Protein 2RPQ (pdb70)

Radius of gyration: 13.45 Å; Cα contacts (8 Å, |Δi|>4): 172; chains: 2; bounding box: 27×29×44 Å

Sequence (104 aa):
MADEKPKEGVKTENNDHINLKVAGQDGSVVQFKIKRHTPLSKLMKAYCERQGLSMRQIRFRFDGQPINETDTPAQLEMEDEDTIDVFQQQTGGGVIDLTMDDEEMADEKPKEGVKTENNDHINLKVAGQDGSVVQFKIKRHTPLSKLMKAYCERQGLSMRQIRFRFDGQPINETDTPAQLEMEDEDTIDVFQQQTGGGVIDLTMDDEEMADEKPKEGVKTENNDHINLKVAGQDGSVVQFKIKRHTPLSKLMKAYCERQGLSMRQIRFRFDGQPINETDTPAQLEMEDEDTIDVFQQQTGGGVIDLTMDDEEMADEKPKEGVKTENNDHINLKVAGQDGSVVQFKIKRHTPLSKLMKAYCERQGLSMRQIRFRFDGQPINETDTPAQLEMEDEDTIDVFQQQTGGGVIDLTMDDEEMADEKPKEGVKTENNDHINLKVAGQDGSVVQFKIKRHTPLSKLMKAYCERQGLSMRQIRFRFDGQPINETDTPAQLEMEDEDTIDVFQQQTGGGVIDLTMDDEEMADEKPKEGVKTENNDHINLKVAGQDGSVVQFKIKRHTPLSKLMKAYCERQGLSMRQIRFRFDGQPINETDTPAQLEMEDEDTIDVFQQQTGGGVIDLTMDDEEMADEKPKEGVKTENNDHINLKVAGQDGSVVQFKIKRHTPLSKLMKAYCERQGLSMRQIRFRFDGQPINETDTPAQLEMEDEDTIDVFQQQTGGGVIDLTMDDEEMADEKPKEGVKTENNDHINLKVAGQDGSVVQFKIKRHTPLSKLMKAYCERQGLSMRQIRFRFDGQPINETDTPAQLEMEDEDTIDVFQQQTGGGVIDLTMDDEEMADEKPKEGVKTENNDHINLKVAGQDGSVVQFKIKRHT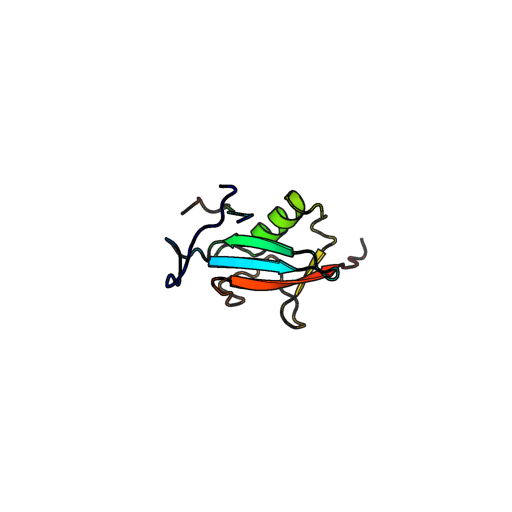PLSKLMKAYCERQGLSMRQIRFRFDGQPINETDTPAQLEMEDEDTIDVFQQQTGGGVIDLTMDDEEMADEKPKEGVKTENNDHINLKVAGQDGSVVQFKIKRHTPLSKLMKAYCERQGLSMRQIRFRFDGQPINETDTPAQLEMEDEDTIDVFQQQTGGGVIDLTMDDEEMADEKPKEGVKTENNDHINLKVAGQDGSVVQFKIKRHTPLSKLMKAYCERQGLSMRQIRFRFDGQPINETDTPAQLEMEDEDTIDVFQQQTGGGVIDLTMDDEEMADEKPKEGVKTENNDHINLKVAGQDGSVVQFKIKRHTPLSKLMKAYCERQGLSMRQIRFRFDGQPINETDTPAQLEMEDEDTIDVFQQQTGGGVIDLTMDDEEMADEKPKEGVKTENNDHINLKVAGQDGSVVQFKIKRHTPLSKLMKAYCERQGLSMRQIRFRFDGQPINETDTPAQLEMEDEDTIDVFQQQTGGGVIDLTMDDEEMADEKPKEGVKTENNDHINLKVAGQDGSVVQFKIKRHTPLSKLMKAYCERQGLSMRQIRFRFDGQPINETDTPAQLEMEDEDTIDVFQQQTGGGVIDLTMDDEEMADEKPKEGVKTENNDHINLKVAGQDGSVVQFKIKRHTPLSKLMKAYCERQGLSMRQIRFRFDGQPINETDTPAQLEMEDEDTIDVFQQQTGGGVIDLTMDDEEMADEKPKEGVKTENNDHINLKVAGQDGSVVQFKIKRHTPLSKLMKAYCERQGLSMRQIRFRFDGQPINETDTPAQLEMEDEDTIDVFQQQTGGGVIDLTMDDEEMADEKPKEGVKTENNDHINLKVAGQDGSVVQFKIKRHTPLSKLMKAYCERQGLSMRQIRFRFDGQPINETDTPAQLEMEDEDTIDVFQQQTGGGVIDLTMDDEEMADEKPKEGVKTENNDHINLKVAGQDGSVVQFKIKRHTPLSKLMKAYCERQGLSMRQIRFRFDGQPINETDTPAQLEMEDEDTIDVFQQQTGGGVIDLTMDDEEMADEKPKEGVKTENNDHINLKVAGQDGSVVQFKIKRHTPLSKLMKAYCERQGLSMRQIRFRFDGQPINETDTPAQLEMEDEDTIDVFQQQTGGGVIDLTMDDEEMADEKPKEGVKTENNDHINLKVAGQDGSVVQFKIKRHTPLSKLMKAYCERQGLSMRQIRFRFDGQPINETDTPAQLEMEDEDTIDVFQQQTGGGVIDLTMDDEE

Solvent-accessible surface area: 6924 Å² total; per-residue (Å²): 214,103,94,131,117,99,61,152,82,76,174,76,39,92,96,73,14,11,28,2,72,0,21,16,116,120,61,48,78,7,45,0,35,0,8,116,128,0,31,1,32,38,0,4,105,1,7,22,117,119,85,65,64,68,102,119,83,11,78,3,84,74,128,70,105,99,12,84,66,116,32,12,0,35,114,41,136,14,114,44,99,17,63,1,72,14,80,135,57,176,76,79,90,45,70,2,92,12,66,104,51,124,131,129

CATH classification: 3.10.20.90

Structure (mmCIF, N/CA/C/O backbone):
data_2RPQ
#
_entry.id   2RPQ
#
_cell.length_a   1.000
_cell.length_b   1.000
_cell.length_c   1.000
_cell.angle_alpha   90.00
_cell.angle_beta   90.00
_cell.angle_gamma   90.00
#
_symmetry.space_group_name_H-M   'P 1'
#
loop_
_entity.id
_entity.type
_entity.pdbx_description
1 polymer 'Small ubiquitin-related modifier 2'
2 polymer 'Activating transcription factor 7-interacting protein 1'
#
loop_
_atom_site.group_PDB
_atom_site.id
_atom_site.type_symbol
_atom_site.label_atom_id
_atom_site.label_alt_id
_atom_site.label_comp_id
_atom_site.label_asym_id
_atom_site.label_entity_id
_atom_site.label_seq_id
_atom_site.pdbx_PDB_ins_code
_atom_site.Cartn_x
_atom_site.Cartn_y
_atom_site.Cartn_z
_atom_site.occupancy
_atom_site.B_iso_or_equiv
_atom_site.auth_seq_id
_atom_site.auth_comp_id
_atom_site.auth_asym_id
_atom_site.auth_atom_id
_atom_site.pdbx_PDB_model_num
ATOM 1 N N . MET A 1 1 ? 68.939 37.342 45.064 1.00 1.00 1 MET A N 1
ATOM 2 C CA . MET A 1 1 ? 68.607 38.198 43.900 1.00 1.00 1 MET A CA 1
ATOM 3 C C . MET A 1 1 ? 69.709 38.184 42.888 1.00 1.00 1 MET A C 1
ATOM 4 O O . MET A 1 1 ? 69.835 37.222 42.132 1.00 1.00 1 MET A O 1
ATOM 20 N N . ALA A 1 2 ? 70.572 39.217 42.832 1.00 1.00 2 ALA A N 1
ATOM 21 C CA . ALA A 1 2 ? 71.714 39.225 41.962 1.00 1.00 2 ALA A CA 1
ATOM 22 C C . ALA A 1 2 ? 72.926 38.648 42.626 1.00 1.00 2 ALA A C 1
ATOM 23 O O . ALA A 1 2 ? 73.958 38.412 41.998 1.00 1.00 2 ALA A O 1
ATOM 30 N N . ASP A 1 3 ? 72.831 38.380 43.940 1.00 1.00 3 ASP A N 1
ATOM 31 C CA . ASP A 1 3 ? 73.824 37.789 44.786 1.00 1.00 3 ASP A CA 1
ATOM 32 C C . ASP A 1 3 ? 73.925 36.300 44.651 1.00 1.00 3 ASP A C 1
ATOM 33 O O . ASP A 1 3 ? 73.012 35.614 44.193 1.00 1.00 3 ASP A O 1
ATOM 42 N N . GLU A 1 4 ? 75.072 35.728 45.060 1.00 1.00 4 GLU A N 1
ATOM 43 C CA . GLU A 1 4 ? 75.296 34.313 45.098 1.00 1.00 4 GLU A CA 1
ATOM 44 C C . GLU A 1 4 ? 74.965 33.790 46.461 1.00 1.00 4 GLU A C 1
ATOM 45 O O . GLU A 1 4 ? 75.383 34.338 47.481 1.00 1.00 4 GLU A O 1
ATOM 57 N N . LYS A 1 5 ? 74.162 32.714 46.547 1.00 1.00 5 LYS A N 1
ATOM 58 C CA . LYS A 1 5 ? 73.713 32.162 47.793 1.00 1.00 5 LYS A CA 1
ATOM 59 C C . LYS A 1 5 ? 74.628 31.084 48.297 1.00 1.00 5 LYS A C 1
ATOM 60 O O . LYS A 1 5 ? 74.954 30.185 47.521 1.00 1.00 5 LYS A O 1
ATOM 79 N N . PRO A 1 6 ? 75.105 31.067 49.516 1.00 1.00 6 PRO A N 1
ATOM 80 C CA . PRO A 1 6 ? 75.732 29.922 50.130 1.00 1.00 6 PRO A CA 1
ATOM 81 C C . PRO A 1 6 ? 74.950 28.645 50.113 1.00 1.00 6 PRO A C 1
ATOM 82 O O . PRO A 1 6 ? 73.723 28.683 50.041 1.00 1.00 6 PRO A O 1
ATOM 93 N N . LYS A 1 7 ? 75.617 27.481 50.202 1.00 1.00 7 LYS A N 1
ATOM 94 C CA . LYS A 1 7 ? 74.932 26.219 50.203 1.00 1.00 7 LYS A CA 1
ATOM 95 C C . LYS A 1 7 ? 75.725 25.115 50.830 1.00 1.00 7 LYS A C 1
ATOM 96 O O . LYS A 1 7 ? 75.373 23.940 50.739 1.00 1.00 7 LYS A O 1
ATOM 115 N N . GLU A 1 8 ? 76.841 25.430 51.512 1.00 1.00 8 GLU A N 1
ATOM 116 C CA . GLU A 1 8 ? 77.730 24.467 52.096 1.00 1.00 8 GLU A CA 1
ATOM 117 C C . GLU A 1 8 ? 77.113 23.637 53.180 1.00 1.00 8 GLU A C 1
ATOM 118 O O . GLU A 1 8 ? 76.638 24.145 54.195 1.00 1.00 8 GLU A O 1
ATOM 130 N N . GLY A 1 9 ? 77.098 22.305 52.989 1.00 1.00 9 GLY A N 1
ATOM 131 C CA . GLY A 1 9 ? 76.469 21.360 53.870 1.00 1.00 9 GLY A CA 1
ATOM 132 C C . GLY A 1 9 ? 75.001 21.166 53.670 1.00 1.00 9 GLY A C 1
ATOM 133 O O . GLY A 1 9 ? 74.360 20.462 54.450 1.00 1.00 9 GLY A O 1
ATOM 137 N N . VAL A 1 10 ? 74.397 21.775 52.634 1.00 1.00 10 VAL A N 1
ATOM 138 C CA . VAL A 1 10 ? 72.993 21.667 52.348 1.00 1.00 10 VAL A CA 1
ATOM 139 C C . VAL A 1 10 ? 72.805 20.786 51.153 1.00 1.00 10 VAL A C 1
ATOM 140 O O . VAL A 1 10 ? 73.278 21.077 50.055 1.00 1.00 10 VAL A O 1
ATOM 153 N N . LYS A 1 11 ? 72.114 19.641 51.316 1.00 1.00 11 LYS A N 1
ATOM 154 C CA . LYS A 1 11 ? 71.886 18.687 50.269 1.00 1.00 11 LYS A CA 1
ATOM 155 C C . LYS A 1 11 ? 70.841 19.117 49.292 1.00 1.00 11 LYS A C 1
ATOM 156 O O . LYS A 1 11 ? 71.010 19.114 48.074 1.00 1.00 11 LYS A O 1
ATOM 175 N N . THR A 1 12 ? 69.718 19.581 49.857 1.00 1.00 12 THR A N 1
ATOM 176 C CA . THR A 1 12 ? 68.527 19.981 49.160 1.00 1.00 12 THR A CA 1
ATOM 177 C C . THR A 1 12 ? 67.941 21.172 49.845 1.00 1.00 12 THR A C 1
ATOM 178 O O . THR A 1 12 ? 67.963 21.279 51.070 1.00 1.00 12 THR A O 1
ATOM 189 N N . GLU A 1 13 ? 67.395 22.126 49.069 1.00 1.00 13 GLU A N 1
ATOM 190 C CA . GLU A 1 13 ? 66.795 23.321 49.587 1.00 1.00 13 GLU A CA 1
ATOM 191 C C . GLU A 1 13 ? 65.304 23.211 49.515 1.00 1.00 13 GLU A C 1
ATOM 192 O O . GLU A 1 13 ? 64.742 22.929 48.458 1.00 1.00 13 GLU A O 1
ATOM 204 N N . ASN A 1 14 ? 64.625 23.403 50.662 1.00 1.00 14 ASN A N 1
ATOM 205 C CA . ASN A 1 14 ? 63.209 23.468 50.893 1.00 1.00 14 ASN A CA 1
ATOM 206 C C . ASN A 1 14 ? 62.246 23.024 49.833 1.00 1.00 14 ASN A C 1
ATOM 207 O O . ASN A 1 14 ? 61.837 23.795 48.966 1.00 1.00 14 ASN A O 1
ATOM 218 N N . ASN A 1 15 ? 61.854 21.738 49.883 1.00 1.00 15 ASN A N 1
ATOM 219 C CA . ASN A 1 15 ? 60.911 21.090 49.017 1.00 1.00 15 ASN A CA 1
ATOM 220 C C . ASN A 1 15 ? 61.528 20.705 47.708 1.00 1.00 15 ASN A C 1
ATOM 221 O O . ASN A 1 15 ? 60.937 20.851 46.639 1.00 1.00 15 ASN A O 1
ATOM 232 N N . ASP A 1 16 ? 62.776 20.203 47.760 1.00 1.00 16 ASP A N 1
ATOM 233 C CA . ASP A 1 16 ? 63.433 19.434 46.743 1.00 1.00 16 ASP A CA 1
ATOM 234 C C . ASP A 1 16 ? 64.068 20.286 45.689 1.00 1.00 16 ASP A C 1
ATOM 235 O O . ASP A 1 16 ? 64.244 19.864 44.548 1.00 1.00 16 ASP A O 1
ATOM 244 N N . HIS A 1 17 ? 64.463 21.529 46.028 1.00 1.00 17 HIS A N 1
ATOM 245 C CA . HIS A 1 17 ? 65.193 22.383 45.139 1.00 1.00 17 HIS A CA 1
ATOM 246 C C . HIS A 1 17 ? 66.663 22.079 45.124 1.00 1.00 17 HIS A C 1
ATOM 247 O O . HIS A 1 17 ? 67.299 21.903 46.163 1.00 1.00 17 HIS A O 1
ATOM 262 N N . ILE A 1 18 ? 67.237 21.991 43.911 1.00 1.00 18 ILE A N 1
ATOM 263 C CA . ILE A 1 18 ? 68.566 21.620 43.517 1.00 1.00 18 ILE A CA 1
ATOM 264 C C . ILE A 1 18 ? 68.927 22.496 42.356 1.00 1.00 18 ILE A C 1
ATOM 265 O O . ILE A 1 18 ? 68.060 23.114 41.742 1.00 1.00 18 ILE A O 1
ATOM 281 N N . ASN A 1 19 ? 70.214 22.669 42.008 1.00 1.00 19 ASN A N 1
ATOM 282 C CA . ASN A 1 19 ? 70.637 23.538 40.946 1.00 1.00 19 ASN A CA 1
ATOM 283 C C . ASN A 1 19 ? 71.286 22.751 39.849 1.00 1.00 19 ASN A C 1
ATOM 284 O O . ASN A 1 19 ? 71.968 21.754 40.076 1.00 1.00 19 ASN A O 1
ATOM 295 N N . LEU A 1 20 ? 71.107 23.152 38.579 1.00 1.00 20 LEU A N 1
ATOM 296 C CA . LEU A 1 20 ? 71.803 22.533 37.489 1.00 1.00 20 LEU A CA 1
ATOM 297 C C . LEU A 1 20 ? 72.358 23.652 36.662 1.00 1.00 20 LEU A C 1
ATOM 298 O O . LEU A 1 20 ? 71.870 24.778 36.736 1.00 1.00 20 LEU A O 1
ATOM 314 N N . LYS A 1 21 ? 73.413 23.428 35.860 1.00 1.00 21 LYS A N 1
ATOM 315 C CA . LYS A 1 21 ? 73.891 24.324 34.850 1.00 1.00 21 LYS A CA 1
ATOM 316 C C . LYS A 1 21 ? 73.895 23.652 33.515 1.00 1.00 21 LYS A C 1
ATOM 317 O O . LYS A 1 21 ? 74.041 22.436 33.397 1.00 1.00 21 LYS A O 1
ATOM 336 N N . VAL A 1 22 ? 73.704 24.447 32.448 1.00 1.00 22 VAL A N 1
ATOM 337 C CA . VAL A 1 22 ? 73.691 23.983 31.092 1.00 1.00 22 VAL A CA 1
ATOM 338 C C . VAL A 1 22 ? 74.783 24.709 30.375 1.00 1.00 22 VAL A C 1
ATOM 339 O O . VAL A 1 22 ? 74.846 25.937 30.420 1.00 1.00 22 VAL A O 1
ATOM 352 N N . ALA A 1 23 ? 75.691 23.962 29.721 1.00 1.00 23 ALA A N 1
ATOM 353 C CA . ALA A 1 23 ? 76.839 24.500 29.051 1.00 1.00 23 ALA A CA 1
ATOM 354 C C . ALA A 1 23 ? 76.865 24.138 27.599 1.00 1.00 23 ALA A C 1
ATOM 355 O O . ALA A 1 23 ? 76.721 22.983 27.195 1.00 1.00 23 ALA A O 1
ATOM 362 N N . GLY A 1 24 ? 77.068 25.145 26.730 1.00 1.00 24 GLY A N 1
ATOM 363 C CA . GLY A 1 24 ? 77.151 24.976 25.309 1.00 1.00 24 GLY A CA 1
ATOM 364 C C . GLY A 1 24 ? 78.445 24.428 24.811 1.00 1.00 24 GLY A C 1
ATOM 365 O O . GLY A 1 24 ? 79.413 24.212 25.539 1.00 1.00 24 GLY A O 1
ATOM 369 N N . GLN A 1 25 ? 78.497 24.253 23.480 1.00 1.00 25 GLN A N 1
ATOM 370 C CA . GLN A 1 25 ? 79.656 23.865 22.727 1.00 1.00 25 GLN A CA 1
ATOM 371 C C . GLN A 1 25 ? 80.725 24.911 22.790 1.00 1.00 25 GLN A C 1
ATOM 372 O O . GLN A 1 25 ? 81.922 24.631 22.834 1.00 1.00 25 GLN A O 1
ATOM 386 N N . ASP A 1 26 ? 80.310 26.189 22.855 1.00 1.00 26 ASP A N 1
ATOM 387 C CA . ASP A 1 26 ? 81.150 27.348 22.821 1.00 1.00 26 ASP A CA 1
ATOM 388 C C . ASP A 1 26 ? 81.589 27.791 24.183 1.00 1.00 26 ASP A C 1
ATOM 389 O O . ASP A 1 26 ? 82.209 28.842 24.337 1.00 1.00 26 ASP A O 1
ATOM 398 N N . GLY A 1 27 ? 81.300 27.006 25.239 1.00 1.00 27 GLY A N 1
ATOM 399 C CA . GLY A 1 27 ? 81.729 27.295 26.579 1.00 1.00 27 GLY A CA 1
ATOM 400 C C . GLY A 1 27 ? 80.884 28.277 27.322 1.00 1.00 27 GLY A C 1
ATOM 401 O O . GLY A 1 27 ? 81.257 28.731 28.403 1.00 1.00 27 GLY A O 1
ATOM 405 N N . SER A 1 28 ? 79.716 28.651 26.770 1.00 1.00 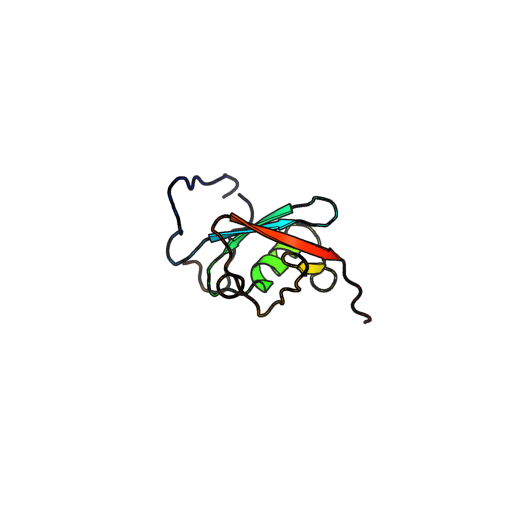28 SER A N 1
ATOM 406 C CA . SER A 1 28 ? 78.775 29.532 27.404 1.00 1.00 28 SER A CA 1
ATOM 407 C C . SER A 1 28 ? 77.855 28.759 28.296 1.00 1.00 28 SER A C 1
ATOM 408 O O . SER A 1 28 ? 77.357 27.703 27.910 1.00 1.00 28 SER A O 1
ATOM 416 N N . VAL A 1 29 ? 77.641 29.227 29.539 1.00 1.00 29 VAL A N 1
ATOM 417 C CA . VAL A 1 29 ? 77.001 28.479 30.585 1.00 1.00 29 VAL A CA 1
ATOM 418 C C . VAL A 1 29 ? 76.068 29.314 31.408 1.00 1.00 29 VAL A C 1
ATOM 419 O O . VAL A 1 29 ? 76.402 30.426 31.816 1.00 1.00 29 VAL A O 1
ATOM 432 N N . VAL A 1 30 ? 74.844 28.820 31.687 1.00 1.00 30 VAL A N 1
ATOM 433 C CA . VAL A 1 30 ? 73.929 29.413 32.624 1.00 1.00 30 VAL A CA 1
ATOM 434 C C . VAL A 1 30 ? 73.436 28.379 33.590 1.00 1.00 30 VAL A C 1
ATOM 435 O O . VAL A 1 30 ? 73.204 27.229 33.216 1.00 1.00 30 VAL A O 1
ATOM 448 N N . GLN A 1 31 ? 73.322 28.712 34.890 1.00 1.00 31 GLN A N 1
ATOM 449 C CA . GLN A 1 31 ? 72.755 27.846 35.887 1.00 1.00 31 GLN A CA 1
ATOM 450 C C . GLN A 1 31 ? 71.372 28.250 36.282 1.00 1.00 31 GLN A C 1
ATOM 451 O O . GLN A 1 31 ? 70.924 29.384 36.116 1.00 1.00 31 GLN A O 1
ATOM 465 N N . PHE A 1 32 ? 70.638 27.272 36.836 1.00 1.00 32 PHE A N 1
ATOM 466 C CA . PHE A 1 32 ? 69.251 27.389 37.163 1.00 1.00 32 PHE A CA 1
ATOM 467 C C . PHE A 1 32 ? 69.000 26.604 38.413 1.00 1.00 32 PHE A C 1
ATOM 468 O O . PHE A 1 32 ? 69.713 25.644 38.700 1.00 1.00 32 PHE A O 1
ATOM 485 N N . LYS A 1 33 ? 67.989 26.977 39.218 1.00 1.00 33 LYS A N 1
ATOM 486 C CA . LYS A 1 33 ? 67.665 26.374 40.479 1.00 1.00 33 LYS A CA 1
ATOM 487 C C . LYS A 1 33 ? 66.237 25.942 40.396 1.00 1.00 33 LYS A C 1
ATOM 488 O O . LYS A 1 33 ? 65.337 26.756 40.183 1.00 1.00 33 LYS A O 1
ATOM 507 N N . ILE A 1 34 ? 66.049 24.617 40.529 1.00 1.00 34 ILE A N 1
ATOM 508 C CA . ILE A 1 34 ? 64.966 23.821 40.034 1.00 1.00 34 ILE A CA 1
ATOM 509 C C . ILE A 1 34 ? 64.627 22.727 40.984 1.00 1.00 34 ILE A C 1
ATOM 510 O O . ILE A 1 34 ? 65.382 22.297 41.853 1.00 1.00 34 ILE A O 1
ATOM 526 N N . LYS A 1 35 ? 63.357 22.325 40.855 1.00 1.00 35 LYS A N 1
ATOM 527 C CA . LYS A 1 35 ? 62.755 21.319 41.678 1.00 1.00 35 LYS A CA 1
ATOM 528 C C . LYS A 1 35 ? 62.660 20.004 40.979 1.00 1.00 35 LYS A C 1
ATOM 529 O O . LYS A 1 35 ? 62.739 19.889 39.757 1.00 1.00 35 LYS A O 1
ATOM 548 N N . ARG A 1 36 ? 62.571 18.934 41.786 1.00 1.00 36 ARG A N 1
ATOM 549 C CA . ARG A 1 36 ? 62.927 17.614 41.351 1.00 1.00 36 ARG A CA 1
ATOM 550 C C . ARG A 1 36 ? 62.018 16.995 40.333 1.00 1.00 36 ARG A C 1
ATOM 551 O O . ARG A 1 36 ? 62.470 16.347 39.390 1.00 1.00 36 ARG A O 1
ATOM 572 N N . HIS A 1 37 ? 60.696 17.218 40.448 1.00 1.00 37 HIS A N 1
ATOM 573 C CA . HIS A 1 37 ? 59.736 16.743 39.493 1.00 1.00 37 HIS A CA 1
ATOM 574 C C . HIS A 1 37 ? 59.582 17.616 38.286 1.00 1.00 37 HIS A C 1
ATOM 575 O O . HIS A 1 37 ? 59.013 17.189 37.282 1.00 1.00 37 HIS A O 1
ATOM 590 N N . THR A 1 38 ? 60.026 18.886 38.344 1.00 1.00 38 THR A N 1
ATOM 591 C CA . THR A 1 38 ? 59.873 19.872 37.308 1.00 1.00 38 THR A CA 1
ATOM 592 C C . THR A 1 38 ? 60.558 19.468 36.038 1.00 1.00 38 THR A C 1
ATOM 593 O O . THR A 1 38 ? 61.718 19.067 36.125 1.00 1.00 38 THR A O 1
ATOM 604 N N . PRO A 1 39 ? 60.015 19.511 34.849 1.00 1.00 39 PRO A N 1
ATOM 605 C CA . PRO A 1 39 ? 60.720 19.085 33.667 1.00 1.00 39 PRO A CA 1
ATOM 606 C C . PRO A 1 39 ? 61.892 19.936 33.291 1.00 1.00 39 PRO A C 1
ATOM 607 O O . PRO A 1 39 ? 61.978 21.116 33.633 1.00 1.00 39 PRO A O 1
ATOM 618 N N . LEU A 1 40 ? 62.834 19.350 32.530 1.00 1.00 40 LEU A N 1
ATOM 619 C CA . LEU A 1 40 ? 63.991 20.012 31.999 1.00 1.00 40 LEU A CA 1
ATOM 620 C C . LEU A 1 40 ? 63.686 21.133 31.057 1.00 1.00 40 LEU A C 1
ATOM 621 O O . LEU A 1 40 ? 64.452 22.081 30.892 1.00 1.00 40 LEU A O 1
ATOM 637 N N . SER A 1 41 ? 62.516 21.097 30.397 1.00 1.00 41 SER A N 1
ATOM 638 C CA . SER A 1 41 ? 62.009 22.179 29.603 1.00 1.00 41 SER A CA 1
ATOM 639 C C . SER A 1 41 ? 61.953 23.503 30.303 1.00 1.00 41 SER A C 1
ATOM 640 O O . SER A 1 41 ? 62.078 24.538 29.649 1.00 1.00 41 SER A O 1
ATOM 648 N N . LYS A 1 42 ? 61.783 23.572 31.640 1.00 1.00 42 LYS A N 1
ATOM 649 C CA . LYS A 1 42 ? 61.638 24.842 32.293 1.00 1.00 42 LYS A CA 1
ATOM 650 C C . LYS A 1 42 ? 62.927 25.598 32.314 1.00 1.00 42 LYS A C 1
ATOM 651 O O . LYS A 1 42 ? 63.000 26.785 31.999 1.00 1.00 42 LYS A O 1
ATOM 670 N N . LEU A 1 43 ? 64.031 24.900 32.639 1.00 1.00 43 LEU A N 1
ATOM 671 C CA . LEU A 1 43 ? 65.334 25.495 32.595 1.00 1.00 43 LEU A CA 1
ATOM 672 C C . LEU A 1 43 ? 65.752 25.826 31.194 1.00 1.00 43 LEU A C 1
ATOM 673 O O . LEU A 1 43 ? 66.377 26.853 30.939 1.00 1.00 43 LEU A O 1
ATOM 689 N N . MET A 1 44 ? 65.382 25.002 30.194 1.00 1.00 44 MET A N 1
ATOM 690 C CA . MET A 1 44 ? 65.652 25.237 28.804 1.00 1.00 44 MET A CA 1
ATOM 691 C C . MET A 1 44 ? 65.026 26.483 28.262 1.00 1.00 44 MET A C 1
ATOM 692 O O . MET A 1 44 ? 65.648 27.254 27.532 1.00 1.00 44 MET A O 1
ATOM 706 N N . LYS A 1 45 ? 63.764 26.769 28.627 1.00 1.00 45 LYS A N 1
ATOM 707 C CA . LYS A 1 45 ? 63.118 27.986 28.227 1.00 1.00 45 LYS A CA 1
ATOM 708 C C . LYS A 1 45 ? 63.707 29.192 28.890 1.00 1.00 45 LYS A C 1
ATOM 709 O O . LYS A 1 45 ? 63.919 30.235 28.275 1.00 1.00 45 LYS A O 1
ATOM 728 N N . ALA A 1 46 ? 64.097 29.052 30.170 1.00 1.00 46 ALA A N 1
ATOM 729 C CA . ALA A 1 46 ? 64.834 30.041 30.905 1.00 1.00 46 ALA A CA 1
ATOM 730 C C . ALA A 1 46 ? 66.178 30.365 30.324 1.00 1.00 46 ALA A C 1
ATOM 731 O O . ALA A 1 46 ? 66.610 31.516 30.290 1.00 1.00 46 ALA A O 1
ATOM 738 N N . TYR A 1 47 ? 66.898 29.362 29.789 1.00 1.00 47 TYR A N 1
ATOM 739 C CA . TYR A 1 47 ? 68.141 29.499 29.083 1.00 1.00 47 TYR A CA 1
ATOM 740 C C . TYR A 1 47 ? 68.005 30.378 27.878 1.00 1.00 47 TYR A C 1
ATOM 741 O O . TYR A 1 47 ? 68.811 31.275 27.638 1.00 1.00 47 TYR A O 1
ATOM 759 N N . CYS A 1 48 ? 66.914 30.189 27.115 1.00 1.00 48 CYS A N 1
ATOM 760 C CA . CYS A 1 48 ? 66.561 30.982 25.973 1.00 1.00 48 CYS A CA 1
ATOM 761 C C . CYS A 1 48 ? 66.298 32.420 26.295 1.00 1.00 48 CYS A C 1
ATOM 762 O O . CYS A 1 48 ? 66.771 33.309 25.588 1.00 1.00 48 CYS A O 1
ATOM 770 N N . GLU A 1 49 ? 65.581 32.708 27.397 1.00 1.00 49 GLU A N 1
ATOM 771 C CA . GLU A 1 49 ? 65.328 34.036 27.881 1.00 1.00 49 GLU A CA 1
ATOM 772 C C . GLU A 1 49 ? 66.567 34.784 28.266 1.00 1.00 49 GLU A C 1
ATOM 773 O O . GLU A 1 49 ? 66.774 35.935 27.882 1.00 1.00 49 GLU A O 1
ATOM 785 N N . ARG A 1 50 ? 67.445 34.149 29.064 1.00 1.00 50 ARG A N 1
ATOM 786 C CA . ARG A 1 50 ? 68.621 34.771 29.601 1.00 1.00 50 ARG A CA 1
ATOM 787 C C . ARG A 1 50 ? 69.764 34.887 28.643 1.00 1.00 50 ARG A C 1
ATOM 788 O O . ARG A 1 50 ? 70.433 35.917 28.570 1.00 1.00 50 ARG A O 1
ATOM 809 N N . GLN A 1 51 ? 70.042 33.826 27.866 1.00 1.00 51 GLN A N 1
ATOM 810 C CA . GLN A 1 51 ? 71.270 33.696 27.139 1.00 1.00 51 GLN A CA 1
ATOM 811 C C . GLN A 1 51 ? 71.072 33.731 25.654 1.00 1.00 51 GLN A C 1
ATOM 812 O O . GLN A 1 51 ? 72.018 33.551 24.889 1.00 1.00 51 GLN A O 1
ATOM 826 N N . GLY A 1 52 ? 69.854 34.070 25.189 1.00 1.00 52 GLY A N 1
ATOM 827 C CA . GLY A 1 52 ? 69.597 34.524 23.849 1.00 1.00 52 GLY A CA 1
ATOM 828 C C . GLY A 1 52 ? 69.542 33.496 22.767 1.00 1.00 52 GLY A C 1
ATOM 829 O O . GLY A 1 52 ? 70.161 33.659 21.716 1.00 1.00 52 GLY A O 1
ATOM 833 N N . LEU A 1 53 ? 68.811 32.391 22.996 1.00 1.00 53 LEU A N 1
ATOM 834 C CA . LEU A 1 53 ? 68.811 31.226 22.157 1.00 1.00 53 LEU A CA 1
ATOM 835 C C . LEU A 1 53 ? 67.409 30.896 21.746 1.00 1.00 53 LEU A C 1
ATOM 836 O O . LEU A 1 53 ? 66.459 31.365 22.371 1.00 1.00 53 LEU A O 1
ATOM 852 N N . SER A 1 54 ? 67.195 30.105 20.677 1.00 1.00 54 SER A N 1
ATOM 853 C CA . SER A 1 54 ? 65.894 29.609 20.318 1.00 1.00 54 SER A CA 1
ATOM 854 C C . SER A 1 54 ? 65.753 28.179 20.734 1.00 1.00 54 SER A C 1
ATOM 855 O O . SER A 1 54 ? 66.640 27.362 20.494 1.00 1.00 54 SER A O 1
ATOM 863 N N . MET A 1 55 ? 64.629 27.795 21.369 1.00 1.00 55 MET A N 1
ATOM 864 C CA . MET A 1 55 ? 64.479 26.518 22.010 1.00 1.00 55 MET A CA 1
ATOM 865 C C . MET A 1 55 ? 64.541 25.313 21.123 1.00 1.00 55 MET A C 1
ATOM 866 O O . MET A 1 55 ? 65.031 24.260 21.526 1.00 1.00 55 MET A O 1
ATOM 880 N N . ARG A 1 56 ? 64.077 25.405 19.863 1.00 1.00 56 ARG A N 1
ATOM 881 C CA . ARG A 1 56 ? 64.142 24.308 18.940 1.00 1.00 56 ARG A CA 1
ATOM 882 C C . ARG A 1 56 ? 65.491 24.114 18.317 1.00 1.00 56 ARG A C 1
ATOM 883 O O . ARG A 1 56 ? 65.788 23.067 17.745 1.00 1.00 56 ARG A O 1
ATOM 904 N N . GLN A 1 57 ? 66.382 25.117 18.429 1.00 1.00 57 GLN A N 1
ATOM 905 C CA . GLN A 1 57 ? 67.692 25.107 17.843 1.00 1.00 57 GLN A CA 1
ATOM 906 C C . GLN A 1 57 ? 68.716 24.474 18.733 1.00 1.00 57 GLN A C 1
ATOM 907 O O . GLN A 1 57 ? 69.786 24.061 18.289 1.00 1.00 57 GLN A O 1
ATOM 921 N N . ILE A 1 58 ? 68.406 24.325 20.034 1.00 1.00 58 ILE A N 1
ATOM 922 C CA . ILE A 1 58 ? 69.283 23.756 21.016 1.00 1.00 58 ILE A CA 1
ATOM 923 C C . ILE A 1 58 ? 68.670 22.500 21.546 1.00 1.00 58 ILE A C 1
ATOM 924 O O . ILE A 1 58 ? 67.459 22.405 21.738 1.00 1.00 58 ILE A O 1
ATOM 940 N N . ARG A 1 59 ? 69.484 21.455 21.779 1.00 1.00 59 ARG A N 1
ATOM 941 C CA . ARG A 1 59 ? 69.035 20.211 22.332 1.00 1.00 59 ARG A CA 1
ATOM 942 C C . ARG A 1 59 ? 70.060 19.773 23.330 1.00 1.00 59 ARG A C 1
ATOM 943 O O . ARG A 1 59 ? 71.248 20.056 23.181 1.00 1.00 59 ARG A O 1
ATOM 964 N N . PHE A 1 60 ? 69.641 19.106 24.420 1.00 1.00 60 PHE A N 1
ATOM 965 C CA . PHE A 1 60 ? 70.509 18.819 25.524 1.00 1.00 60 PHE A CA 1
ATOM 966 C C . PHE A 1 60 ? 70.866 17.367 25.551 1.00 1.00 60 PHE A C 1
ATOM 967 O O . PHE A 1 60 ? 70.099 16.490 25.155 1.00 1.00 60 PHE A O 1
ATOM 984 N N . ARG A 1 61 ? 72.081 17.065 26.039 1.00 1.00 61 ARG A N 1
ATOM 985 C CA . ARG A 1 61 ? 72.614 15.740 26.145 1.00 1.00 61 ARG A CA 1
ATOM 986 C C . ARG A 1 61 ? 73.185 15.544 27.512 1.00 1.00 61 ARG A C 1
ATOM 987 O O . ARG A 1 61 ? 73.616 16.482 28.181 1.00 1.00 61 ARG A O 1
ATOM 1008 N N . PHE A 1 62 ? 73.222 14.275 27.959 1.00 1.00 62 PHE A N 1
ATOM 1009 C CA . PHE A 1 62 ? 73.997 13.883 29.098 1.00 1.00 62 PHE A CA 1
ATOM 1010 C C . PHE A 1 62 ? 74.894 12.748 28.711 1.00 1.00 62 PHE A C 1
ATOM 1011 O O . PHE A 1 62 ? 74.437 11.629 28.482 1.00 1.00 62 PHE A O 1
ATOM 1028 N N . ASP A 1 63 ? 76.211 13.008 28.613 1.00 1.00 63 ASP A N 1
ATOM 1029 C CA . ASP A 1 63 ? 77.258 12.074 28.305 1.00 1.00 63 ASP A CA 1
ATOM 1030 C C . ASP A 1 63 ? 77.009 11.200 27.112 1.00 1.00 63 ASP A C 1
ATOM 1031 O O . ASP A 1 63 ? 77.126 9.975 27.150 1.00 1.00 63 ASP A O 1
ATOM 1040 N N . GLY A 1 64 ? 76.634 11.821 25.978 1.00 1.00 64 GLY A N 1
ATOM 1041 C CA . GLY A 1 64 ? 76.306 11.144 24.754 1.00 1.00 64 GLY A CA 1
ATOM 1042 C C . GLY A 1 64 ? 74.930 10.569 24.667 1.00 1.00 64 GLY A C 1
ATOM 1043 O O . GLY A 1 64 ? 74.613 9.872 23.704 1.00 1.00 64 GLY A O 1
ATOM 1047 N N . GLN A 1 65 ? 74.043 10.819 25.647 1.00 1.00 65 GLN A N 1
ATOM 1048 C CA . GLN A 1 65 ? 72.681 10.368 25.618 1.00 1.00 65 GLN A CA 1
ATOM 1049 C C . GLN A 1 65 ? 71.771 11.544 25.441 1.00 1.00 65 GLN A C 1
ATOM 1050 O O . GLN A 1 65 ? 71.895 12.494 26.213 1.00 1.00 65 GLN A O 1
ATOM 1064 N N . PRO A 1 66 ? 70.859 11.594 24.506 1.00 1.00 66 PRO A N 1
ATOM 1065 C CA . PRO A 1 66 ? 69.799 12.570 24.488 1.00 1.00 66 PRO A CA 1
ATOM 1066 C C . PRO A 1 66 ? 68.940 12.613 25.714 1.00 1.00 66 PRO A C 1
ATOM 1067 O O . PRO A 1 66 ? 68.493 11.568 26.188 1.00 1.00 66 PRO A O 1
ATOM 1078 N N . ILE A 1 67 ? 68.638 13.820 26.227 1.00 1.00 67 ILE A N 1
ATOM 1079 C CA . ILE A 1 67 ? 67.697 14.030 27.290 1.00 1.00 67 ILE A CA 1
ATOM 1080 C C . ILE A 1 67 ? 66.624 14.909 26.731 1.00 1.00 67 ILE A C 1
ATOM 1081 O O . ILE A 1 67 ? 66.880 15.825 25.951 1.00 1.00 67 ILE A O 1
ATOM 1097 N N . ASN A 1 68 ? 65.352 14.606 27.040 1.00 1.00 68 ASN A N 1
ATOM 1098 C CA . ASN A 1 68 ? 64.244 15.120 26.287 1.00 1.00 68 ASN A CA 1
ATOM 1099 C C . ASN A 1 68 ? 63.477 16.062 27.158 1.00 1.00 68 ASN A C 1
ATOM 1100 O O . ASN A 1 68 ? 63.646 16.064 28.374 1.00 1.00 68 ASN A O 1
ATOM 1111 N N . GLU A 1 69 ? 62.594 16.924 26.621 1.00 1.00 69 GLU A N 1
ATOM 1112 C CA . GLU A 1 69 ? 61.900 17.911 27.402 1.00 1.00 69 GLU A CA 1
ATOM 1113 C C . GLU A 1 69 ? 61.014 17.378 28.484 1.00 1.00 69 GLU A C 1
ATOM 1114 O O . GLU A 1 69 ? 60.812 18.019 29.514 1.00 1.00 69 GLU A O 1
ATOM 1126 N N . THR A 1 70 ? 60.487 16.157 28.282 1.00 1.00 70 THR A N 1
ATOM 1127 C CA . THR A 1 70 ? 59.692 15.413 29.219 1.00 1.00 70 THR A CA 1
ATOM 1128 C C . THR A 1 70 ? 60.522 14.754 30.277 1.00 1.00 70 THR A C 1
ATOM 1129 O O . THR A 1 70 ? 60.010 14.333 31.314 1.00 1.00 70 THR A O 1
ATOM 1140 N N . ASP A 1 71 ? 61.855 14.665 30.109 1.00 1.00 71 ASP A N 1
ATOM 1141 C CA . ASP A 1 71 ? 62.758 14.206 31.121 1.00 1.00 71 ASP A CA 1
ATOM 1142 C C . ASP A 1 71 ? 62.982 15.254 32.169 1.00 1.00 71 ASP A C 1
ATOM 1143 O O . ASP A 1 71 ? 62.568 16.408 32.071 1.00 1.00 71 ASP A O 1
ATOM 1152 N N . THR A 1 72 ? 63.624 14.865 33.285 1.00 1.00 72 THR A N 1
ATOM 1153 C CA . THR A 1 72 ? 63.445 15.548 34.540 1.00 1.00 72 THR A CA 1
ATOM 1154 C C . THR A 1 72 ? 64.669 15.433 35.394 1.00 1.00 72 THR A C 1
ATOM 1155 O O . THR A 1 72 ? 65.483 14.542 35.151 1.00 1.00 72 THR A O 1
ATOM 1166 N N . PRO A 1 73 ? 64.875 16.247 36.398 1.00 1.00 73 PRO A N 1
ATOM 1167 C CA . PRO A 1 73 ? 65.891 16.039 37.397 1.00 1.00 73 PRO A CA 1
ATOM 1168 C C . PRO A 1 73 ? 65.766 14.775 38.186 1.00 1.00 73 PRO A C 1
ATOM 1169 O O . PRO A 1 73 ? 66.793 14.249 38.612 1.00 1.00 73 PRO A O 1
ATOM 1180 N N . ALA A 1 74 ? 64.544 14.271 38.432 1.00 1.00 74 ALA A N 1
ATOM 1181 C CA . ALA A 1 74 ? 64.323 12.998 39.058 1.00 1.00 74 ALA A CA 1
ATOM 1182 C C . ALA A 1 74 ? 64.728 11.850 38.188 1.00 1.00 74 ALA A C 1
ATOM 1183 O O . ALA A 1 74 ? 65.402 10.909 38.606 1.00 1.00 74 ALA A O 1
ATOM 1190 N N . GLN A 1 75 ? 64.332 11.911 36.905 1.00 1.00 75 GLN A N 1
ATOM 1191 C CA . GLN A 1 75 ? 64.559 10.900 35.915 1.00 1.00 75 GLN A CA 1
ATOM 1192 C C . GLN A 1 75 ? 65.989 10.782 35.492 1.00 1.00 75 GLN A C 1
ATOM 1193 O O . GLN A 1 75 ? 66.531 9.683 35.386 1.00 1.00 75 GLN A O 1
ATOM 1207 N N . LEU A 1 76 ? 66.687 11.913 35.277 1.00 1.00 76 LEU A N 1
ATOM 1208 C CA . LEU A 1 76 ? 68.084 11.890 34.949 1.00 1.00 76 LEU A CA 1
ATOM 1209 C C . LEU A 1 76 ? 68.969 11.840 36.158 1.00 1.00 76 LEU A C 1
ATOM 1210 O O . LEU A 1 76 ? 70.174 11.617 36.060 1.00 1.00 76 LEU A O 1
ATOM 1226 N N . GLU A 1 77 ? 68.402 11.997 37.368 1.00 1.00 77 GLU A N 1
ATOM 1227 C CA . GLU A 1 77 ? 69.080 11.883 38.629 1.00 1.00 77 GLU A CA 1
ATOM 1228 C C . GLU A 1 77 ? 70.086 12.968 38.870 1.00 1.00 77 GLU A C 1
ATOM 1229 O O . GLU A 1 77 ? 71.193 12.750 39.361 1.00 1.00 77 GLU A O 1
ATOM 1241 N N . MET A 1 78 ? 69.723 14.219 38.534 1.00 1.00 78 MET A N 1
ATOM 1242 C CA . MET A 1 78 ? 70.497 15.415 38.692 1.00 1.00 78 MET A CA 1
ATOM 1243 C C . MET A 1 78 ? 70.844 15.768 40.107 1.00 1.00 78 MET A C 1
ATOM 1244 O O . MET A 1 78 ? 70.108 15.470 41.047 1.00 1.00 78 MET A O 1
ATOM 1258 N N . GLU A 1 79 ? 72.010 16.410 40.302 1.00 1.00 79 GLU A N 1
ATOM 1259 C CA . GLU A 1 79 ? 72.539 16.807 41.575 1.00 1.00 79 GLU A CA 1
ATOM 1260 C C . GLU A 1 79 ? 72.115 18.196 41.934 1.00 1.00 79 GLU A C 1
ATOM 1261 O O . GLU A 1 79 ? 71.488 18.913 41.158 1.00 1.00 79 GLU A O 1
ATOM 1273 N N . ASP A 1 80 ? 72.498 18.640 43.146 1.00 1.00 80 ASP A N 1
ATOM 1274 C CA . ASP A 1 80 ? 72.437 19.984 43.641 1.00 1.00 80 ASP A CA 1
ATOM 1275 C C . ASP A 1 80 ? 73.194 20.982 42.821 1.00 1.00 80 ASP A C 1
ATOM 1276 O O . ASP A 1 80 ? 72.896 22.175 42.858 1.00 1.00 80 ASP A O 1
ATOM 1285 N N . GLU A 1 81 ? 74.232 20.508 42.111 1.00 1.00 81 GLU A N 1
ATOM 1286 C CA . GLU A 1 81 ? 74.935 21.227 41.087 1.00 1.00 81 GLU A CA 1
ATOM 1287 C C . GLU A 1 81 ? 75.219 20.313 39.932 1.00 1.00 81 GLU A C 1
ATOM 1288 O O . GLU A 1 81 ? 76.333 19.809 39.790 1.00 1.00 81 GLU A O 1
ATOM 1300 N N . ASP A 1 82 ? 74.237 20.041 39.047 1.00 1.00 82 ASP A N 1
ATOM 1301 C CA . ASP A 1 82 ? 74.443 19.228 37.880 1.00 1.00 82 ASP A CA 1
ATOM 1302 C C . ASP A 1 82 ? 75.033 20.001 36.740 1.00 1.00 82 ASP A C 1
ATOM 1303 O O . ASP A 1 82 ? 74.986 21.230 36.708 1.00 1.00 82 ASP A O 1
ATOM 1312 N N . THR A 1 83 ? 75.597 19.289 35.747 1.00 1.00 83 THR A N 1
ATOM 1313 C CA . THR A 1 83 ? 76.149 19.864 34.550 1.00 1.00 83 THR A CA 1
ATOM 1314 C C . THR A 1 83 ? 75.636 19.144 33.343 1.00 1.00 83 THR A C 1
ATOM 1315 O O . THR A 1 83 ? 75.864 17.949 33.155 1.00 1.00 83 THR A O 1
ATOM 1326 N N . ILE A 1 84 ? 74.923 19.866 32.461 1.00 1.00 84 ILE A N 1
ATOM 1327 C CA . ILE A 1 84 ? 74.220 19.370 31.311 1.00 1.00 84 ILE A CA 1
ATOM 1328 C C . ILE A 1 84 ? 74.792 20.004 30.081 1.00 1.00 84 ILE A C 1
ATOM 1329 O O . ILE A 1 84 ? 75.174 21.173 30.095 1.00 1.00 84 ILE A O 1
ATOM 1345 N N . ASP A 1 85 ? 74.942 19.254 28.973 1.00 1.00 85 ASP A N 1
ATOM 1346 C CA . ASP A 1 85 ? 75.649 19.704 27.808 1.00 1.00 85 ASP A CA 1
ATOM 1347 C C . ASP A 1 85 ? 74.709 19.926 26.662 1.00 1.00 85 ASP A C 1
ATOM 1348 O O . ASP A 1 85 ? 73.662 19.290 26.561 1.00 1.00 85 ASP A O 1
ATOM 1357 N N . VAL A 1 86 ? 75.023 20.879 25.764 1.00 1.00 86 VAL A N 1
ATOM 1358 C CA . VAL A 1 86 ? 74.175 21.297 24.682 1.00 1.00 86 VAL A CA 1
ATOM 1359 C C . VAL A 1 86 ? 74.806 20.978 23.365 1.00 1.00 86 VAL A C 1
ATOM 1360 O O . VAL A 1 86 ? 76.011 21.146 23.182 1.00 1.00 86 VAL A O 1
ATOM 1373 N N . PHE A 1 87 ? 74.010 20.509 22.388 1.00 1.00 87 PHE A N 1
ATOM 1374 C CA . PHE A 1 87 ? 74.410 20.492 21.011 1.00 1.00 87 PHE A CA 1
ATOM 1375 C C . PHE A 1 87 ? 73.420 21.289 20.221 1.00 1.00 87 PHE A C 1
ATOM 1376 O O . PHE A 1 87 ? 72.223 21.302 20.504 1.00 1.00 87 PHE A O 1
ATOM 1393 N N . GLN A 1 88 ? 73.897 22.031 19.206 1.00 1.00 88 GLN A N 1
ATOM 1394 C CA . GLN A 1 88 ? 73.063 22.842 18.363 1.00 1.00 88 GLN A CA 1
ATOM 1395 C C . GLN A 1 88 ? 72.595 22.024 17.199 1.00 1.00 88 GLN A C 1
ATOM 1396 O O . GLN A 1 88 ? 73.393 21.479 16.438 1.00 1.00 88 GLN A O 1
ATOM 1410 N N . GLN A 1 89 ? 71.270 21.859 17.032 1.00 1.00 89 GLN A N 1
ATOM 1411 C CA . GLN A 1 89 ? 70.730 20.729 16.332 1.00 1.00 89 GLN A CA 1
ATOM 1412 C C . GLN A 1 89 ? 69.863 21.071 15.161 1.00 1.00 89 GLN A C 1
ATOM 1413 O O . GLN A 1 89 ? 68.979 21.922 15.226 1.00 1.00 89 GLN A O 1
ATOM 1427 N N . GLN A 1 90 ? 70.084 20.380 14.028 1.00 1.00 90 GLN A N 1
ATOM 1428 C CA . GLN A 1 90 ? 69.345 20.514 12.807 1.00 1.00 90 GLN A CA 1
ATOM 1429 C C . GLN A 1 90 ? 68.084 19.706 12.834 1.00 1.00 90 GLN A C 1
ATOM 1430 O O . GLN A 1 90 ? 68.113 18.477 12.897 1.00 1.00 90 GLN A O 1
ATOM 1444 N N . THR A 1 91 ? 66.909 20.362 12.802 1.00 1.00 91 THR A N 1
ATOM 1445 C CA . THR A 1 91 ? 65.649 19.710 13.038 1.00 1.00 91 THR A CA 1
ATOM 1446 C C . THR A 1 91 ? 64.849 19.460 11.798 1.00 1.00 91 THR A C 1
ATOM 1447 O O . THR A 1 91 ? 63.789 18.835 11.830 1.00 1.00 91 THR A O 1
ATOM 1458 N N . GLY A 1 92 ? 65.329 19.902 10.620 1.00 1.00 92 GLY A N 1
ATOM 1459 C CA . GLY A 1 92 ? 64.795 19.492 9.350 1.00 1.00 92 GLY A CA 1
ATOM 1460 C C . GLY A 1 92 ? 63.531 20.164 8.922 1.00 1.00 92 GLY A C 1
ATOM 1461 O O . GLY A 1 92 ? 62.929 19.801 7.912 1.00 1.00 92 GLY A O 1
ATOM 1465 N N . GLY A 1 93 ? 63.068 21.168 9.686 1.00 1.00 93 GLY A N 1
ATOM 1466 C CA . GLY A 1 93 ? 61.872 21.899 9.386 1.00 1.00 93 GLY A CA 1
ATOM 1467 C C . GLY A 1 93 ? 61.457 22.705 10.609 1.00 1.00 93 GLY A C 1
ATOM 1468 O O . GLY A 1 93 ? 60.904 22.100 11.565 1.00 1.00 93 GLY A O 1
ATOM 1473 N N . GLY B 2 33 ? 74.783 33.590 40.904 1.00 1.00 965 GLY B N 1
ATOM 1474 C CA . GLY B 2 33 ? 73.356 33.228 41.086 1.00 1.00 965 GLY B CA 1
ATOM 1475 C C . GLY B 2 33 ? 72.495 33.770 39.995 1.00 1.00 965 GLY B C 1
ATOM 1476 O O . GLY B 2 33 ? 72.127 34.943 40.014 1.00 1.00 965 GLY B O 1
ATOM 1480 N N . VAL B 2 34 ? 72.161 32.937 38.992 1.00 1.00 966 VAL B N 1
ATOM 1481 C CA . VAL B 2 34 ? 71.328 33.301 37.883 1.00 1.00 966 VAL B CA 1
ATOM 1482 C C . VAL B 2 34 ? 69.902 32.891 38.075 1.00 1.00 966 VAL B C 1
ATOM 1483 O O . VAL B 2 34 ? 69.135 33.597 38.729 1.00 1.00 966 VAL B O 1
ATOM 1496 N N . ILE B 2 35 ? 69.454 31.755 37.519 1.00 1.00 967 ILE B N 1
ATOM 1497 C CA . ILE B 2 35 ? 68.055 31.470 37.356 1.00 1.00 967 ILE B CA 1
ATOM 1498 C C . ILE B 2 35 ? 67.450 30.780 38.540 1.00 1.00 967 ILE B C 1
ATOM 1499 O O . ILE B 2 35 ? 67.795 29.649 38.873 1.00 1.00 967 ILE B O 1
ATOM 1515 N N . ASP B 2 36 ? 66.480 31.396 39.239 1.00 1.00 968 ASP B N 1
ATOM 1516 C CA . ASP B 2 36 ? 65.573 30.701 40.108 1.00 1.00 968 ASP B CA 1
ATOM 1517 C C . ASP B 2 36 ? 64.251 30.542 39.414 1.00 1.00 968 ASP B C 1
ATOM 1518 O O . ASP B 2 36 ? 63.539 31.526 39.218 1.00 1.00 968 ASP B O 1
ATOM 1527 N N . LEU B 2 37 ? 63.845 29.330 38.988 1.00 1.00 969 LEU B N 1
ATOM 1528 C CA . LEU B 2 37 ? 62.712 29.195 38.110 1.00 1.00 969 LEU B CA 1
ATOM 1529 C C . LEU B 2 37 ? 61.439 28.809 38.798 1.00 1.00 969 LEU B C 1
ATOM 1530 O O . LEU B 2 37 ? 61.462 28.355 39.940 1.00 1.00 969 LEU B O 1
ATOM 1546 N N . THR B 2 38 ? 60.268 28.944 38.146 1.00 1.00 970 THR B N 1
ATOM 1547 C CA . THR B 2 38 ? 59.041 28.407 38.673 1.00 1.00 970 THR B CA 1
ATOM 1548 C C . THR B 2 38 ? 58.059 28.023 37.609 1.00 1.00 970 THR B C 1
ATOM 1549 O O . THR B 2 38 ? 57.900 28.706 36.598 1.00 1.00 970 THR B O 1
ATOM 1560 N N . MET B 2 39 ? 57.343 26.898 37.801 1.00 1.00 971 MET B N 1
ATOM 1561 C CA . MET B 2 39 ? 56.171 26.521 37.062 1.00 1.00 971 MET B CA 1
ATOM 1562 C C . MET B 2 39 ? 55.288 25.625 37.877 1.00 1.00 971 MET B C 1
ATOM 1563 O O . MET B 2 39 ? 54.521 24.816 37.356 1.00 1.00 971 MET B O 1
ATOM 1577 N N . ASP B 2 40 ? 55.379 25.727 39.216 1.00 1.00 972 ASP B N 1
ATOM 1578 C CA . ASP B 2 40 ? 54.899 24.729 40.129 1.00 1.00 972 ASP B CA 1
ATOM 1579 C C . ASP B 2 40 ? 54.357 25.327 41.388 1.00 1.00 972 ASP B C 1
ATOM 1580 O O . ASP B 2 40 ? 54.106 24.621 42.364 1.00 1.00 972 ASP B O 1
ATOM 1589 N N . ASP B 2 41 ? 54.256 26.668 41.431 1.00 1.00 973 ASP B N 1
ATOM 1590 C CA . ASP B 2 41 ? 54.476 27.430 42.627 1.00 1.00 973 ASP B CA 1
ATOM 1591 C C . ASP B 2 41 ? 55.910 27.348 43.063 1.00 1.00 973 ASP B C 1
ATOM 1592 O O . ASP B 2 41 ? 56.659 26.430 42.734 1.00 1.00 973 ASP B O 1
ATOM 1601 N N . GLU B 2 42 ? 56.399 28.378 43.775 1.00 1.00 974 GLU B N 1
ATOM 1602 C CA . GLU B 2 42 ? 57.791 28.551 44.076 1.00 1.00 974 GLU B CA 1
ATOM 1603 C C . GLU B 2 42 ? 58.369 27.511 44.986 1.00 1.00 974 GLU B C 1
ATOM 1604 O O . GLU B 2 42 ? 59.406 26.915 44.697 1.00 1.00 974 GLU B O 1
ATOM 1616 N N . GLU B 2 43 ? 57.704 27.183 46.108 1.00 1.00 975 GLU B N 1
ATOM 1617 C CA . GLU B 2 43 ? 58.147 26.163 47.005 1.00 1.00 975 GLU B CA 1
ATOM 1618 C C . GLU B 2 43 ? 57.821 24.739 46.555 1.00 1.00 975 GLU B C 1
ATOM 1619 O O . GLU B 2 43 ? 58.763 23.958 46.252 1.00 1.00 975 GLU B O 1
ATOM 1631 N N . MET A 1 1 ? 45.880 31.802 64.623 1.00 1.00 1 MET A N 2
ATOM 1632 C CA . MET A 1 1 ? 44.464 32.235 64.664 1.00 1.00 1 MET A CA 2
ATOM 1633 C C . MET A 1 1 ? 44.320 33.699 64.380 1.00 1.00 1 MET A C 2
ATOM 1634 O O . MET A 1 1 ? 45.202 34.489 64.708 1.00 1.00 1 MET A O 2
ATOM 1650 N N . ALA A 1 2 ? 43.215 34.193 63.791 1.00 1.00 2 ALA A N 2
ATOM 1651 C CA . ALA A 1 2 ? 42.185 33.507 63.065 1.00 1.00 2 ALA A CA 2
ATOM 1652 C C . ALA A 1 2 ? 42.669 32.941 61.765 1.00 1.00 2 ALA A C 2
ATOM 1653 O O . ALA A 1 2 ? 42.444 31.771 61.461 1.00 1.00 2 ALA A O 2
ATOM 1660 N N . ASP A 1 3 ? 43.411 33.753 60.988 1.00 1.00 3 ASP A N 2
ATOM 1661 C CA . ASP A 1 3 ? 44.110 33.390 59.788 1.00 1.00 3 ASP A CA 2
ATOM 1662 C C . ASP A 1 3 ? 43.260 32.829 58.685 1.00 1.00 3 ASP A C 2
ATOM 1663 O O . ASP A 1 3 ? 43.628 31.873 58.004 1.00 1.00 3 ASP A O 2
ATOM 1672 N N . GLU A 1 4 ? 42.088 33.436 58.421 1.00 1.00 4 GLU A N 2
ATOM 1673 C CA . GLU A 1 4 ? 41.069 32.888 57.573 1.00 1.00 4 GLU A CA 2
ATOM 1674 C C . GLU A 1 4 ? 41.120 33.441 56.181 1.00 1.00 4 GLU A C 2
ATOM 1675 O O . GLU A 1 4 ? 40.266 33.154 55.344 1.00 1.00 4 GLU A O 2
ATOM 1687 N N . LYS A 1 5 ? 42.140 34.261 55.867 1.00 1.00 5 LYS A N 2
ATOM 1688 C CA . LYS A 1 5 ? 42.331 34.907 54.600 1.00 1.00 5 LYS A CA 2
ATOM 1689 C C . LYS A 1 5 ? 42.584 33.981 53.446 1.00 1.00 5 LYS A C 2
ATOM 1690 O O . LYS A 1 5 ? 43.089 32.882 53.677 1.00 1.00 5 LYS A O 2
ATOM 1709 N N . PRO A 1 6 ? 42.259 34.310 52.219 1.00 1.00 6 PRO A N 2
ATOM 1710 C CA . PRO A 1 6 ? 42.661 33.604 51.027 1.00 1.00 6 PRO A CA 2
ATOM 1711 C C . PRO A 1 6 ? 44.067 33.099 50.917 1.00 1.00 6 PRO A C 2
ATOM 1712 O O . PRO A 1 6 ? 44.996 33.714 51.437 1.00 1.00 6 PRO A O 2
ATOM 1723 N N . LYS A 1 7 ? 44.258 31.955 50.235 1.00 1.00 7 LYS A N 2
ATOM 1724 C CA . LYS A 1 7 ? 45.512 31.266 50.153 1.00 1.00 7 LYS A CA 2
ATOM 1725 C C . LYS A 1 7 ? 45.975 31.147 48.736 1.00 1.00 7 LYS A C 2
ATOM 1726 O O . LYS A 1 7 ? 45.275 30.644 47.858 1.00 1.00 7 LYS A O 2
ATOM 1745 N N . GLU A 1 8 ? 47.211 31.602 48.465 1.00 1.00 8 GLU A N 2
ATOM 1746 C CA . GLU A 1 8 ? 47.850 31.599 47.182 1.00 1.00 8 GLU A CA 2
ATOM 1747 C C . GLU A 1 8 ? 48.807 30.459 47.017 1.00 1.00 8 GLU A C 2
ATOM 1748 O O . GLU A 1 8 ? 49.405 30.266 45.960 1.00 1.00 8 GLU A O 2
ATOM 1760 N N . GLY A 1 9 ? 48.967 29.614 48.053 1.00 1.00 9 GLY A N 2
ATOM 1761 C CA . GLY A 1 9 ? 49.764 28.421 48.013 1.00 1.00 9 GLY A CA 2
ATOM 1762 C C . GLY A 1 9 ? 51.162 28.591 48.510 1.00 1.00 9 GLY A C 2
ATOM 1763 O O . GLY A 1 9 ? 52.080 27.940 48.017 1.00 1.00 9 GLY A O 2
ATOM 1767 N N . VAL A 1 10 ? 51.379 29.448 49.524 1.00 1.00 10 VAL A N 2
ATOM 1768 C CA . VAL A 1 10 ? 52.649 29.554 50.188 1.00 1.00 10 VAL A CA 2
ATOM 1769 C C . VAL A 1 10 ? 52.813 28.405 51.131 1.00 1.00 10 VAL A C 2
ATOM 1770 O O . VAL A 1 10 ? 52.046 28.233 52.078 1.00 1.00 10 VAL A O 2
ATOM 1783 N N . LYS A 1 11 ? 53.818 27.546 50.892 1.00 1.00 11 LYS A N 2
ATOM 1784 C CA . LYS A 1 11 ? 54.095 26.386 51.690 1.00 1.00 11 LYS A CA 2
ATOM 1785 C C . LYS A 1 11 ? 55.469 26.423 52.279 1.00 1.00 11 LYS A C 2
ATOM 1786 O O . LYS A 1 11 ? 55.786 25.621 53.156 1.00 1.00 11 LYS A O 2
ATOM 1805 N N . THR A 1 12 ? 56.316 27.378 51.843 1.00 1.00 12 THR A N 2
ATOM 1806 C CA . THR A 1 12 ? 57.652 27.634 52.311 1.00 1.00 12 THR A CA 2
ATOM 1807 C C . THR A 1 12 ? 58.520 26.415 52.308 1.00 1.00 12 THR A C 2
ATOM 1808 O O . THR A 1 12 ? 58.993 25.919 53.330 1.00 1.00 12 THR A O 2
ATOM 1819 N N . GLU A 1 13 ? 58.699 25.831 51.110 1.00 1.00 13 GLU A N 2
ATOM 1820 C CA . GLU A 1 13 ? 59.278 24.534 50.919 1.00 1.00 13 GLU A CA 2
ATOM 1821 C C . GLU A 1 13 ? 60.723 24.652 50.557 1.00 1.00 13 GLU A C 2
ATOM 1822 O O . GLU A 1 13 ? 61.085 25.041 49.448 1.00 1.00 13 GLU A O 2
ATOM 1834 N N . ASN A 1 14 ? 61.626 24.333 51.504 1.00 1.00 14 ASN A N 2
ATOM 1835 C CA . ASN A 1 14 ? 63.046 24.406 51.311 1.00 1.00 14 ASN A CA 2
ATOM 1836 C C . ASN A 1 14 ? 63.593 23.179 50.649 1.00 1.00 14 ASN A C 2
ATOM 1837 O O . ASN A 1 14 ? 64.551 23.248 49.880 1.00 1.00 14 ASN A O 2
ATOM 1848 N N . ASN A 1 15 ? 63.009 21.998 50.921 1.00 1.00 15 ASN A N 2
ATOM 1849 C CA . ASN A 1 15 ? 63.430 20.727 50.401 1.00 1.00 15 ASN A CA 2
ATOM 1850 C C . ASN A 1 15 ? 63.345 20.567 48.913 1.00 1.00 15 ASN A C 2
ATOM 1851 O O . ASN A 1 15 ? 62.524 21.189 48.240 1.00 1.00 15 ASN A O 2
ATOM 1862 N N . ASP A 1 16 ? 64.234 19.738 48.337 1.00 1.00 16 ASP A N 2
ATOM 1863 C CA . ASP A 1 16 ? 64.164 19.180 47.019 1.00 1.00 16 ASP A CA 2
ATOM 1864 C C . ASP A 1 16 ? 64.490 20.195 45.973 1.00 1.00 16 ASP A C 2
ATOM 1865 O O . ASP A 1 16 ? 64.103 20.088 44.810 1.00 1.00 16 ASP A O 2
ATOM 1874 N N . HIS A 1 17 ? 65.281 21.209 46.369 1.00 1.00 17 HIS A N 2
ATOM 1875 C CA . HIS A 1 17 ? 65.809 22.185 45.466 1.00 1.00 17 HIS A CA 2
ATOM 1876 C C . HIS A 1 17 ? 67.218 21.825 45.119 1.00 1.00 17 HIS A C 2
ATOM 1877 O O . HIS A 1 17 ? 68.036 21.457 45.961 1.00 1.00 17 HIS A O 2
ATOM 1892 N N . ILE A 1 18 ? 67.531 21.953 43.821 1.00 1.00 18 ILE A N 2
ATOM 1893 C CA . ILE A 1 18 ? 68.792 21.642 43.214 1.00 1.00 18 ILE A CA 2
ATOM 1894 C C . ILE A 1 18 ? 69.082 22.717 42.217 1.00 1.00 18 ILE A C 2
ATOM 1895 O O . ILE A 1 18 ? 68.207 23.475 41.802 1.00 1.00 18 ILE A O 2
ATOM 1911 N N . ASN A 1 19 ? 70.353 22.872 41.810 1.00 1.00 19 ASN A N 2
ATOM 1912 C CA . ASN A 1 19 ? 70.706 23.733 40.721 1.00 1.00 19 ASN A CA 2
ATOM 1913 C C . ASN A 1 19 ? 71.309 22.852 39.675 1.00 1.00 19 ASN A C 2
ATOM 1914 O O . ASN A 1 19 ? 71.988 21.872 39.974 1.00 1.00 19 ASN A O 2
ATOM 1925 N N . LEU A 1 20 ? 71.084 23.149 38.385 1.00 1.00 20 LEU A N 2
ATOM 1926 C CA . LEU A 1 20 ? 71.829 22.505 37.341 1.00 1.00 20 LEU A CA 2
ATOM 1927 C C . LEU A 1 20 ? 72.313 23.615 36.460 1.00 1.00 20 LEU A C 2
ATOM 1928 O O . LEU A 1 20 ? 71.733 24.700 36.432 1.00 1.00 20 LEU A O 2
ATOM 1944 N N . LYS A 1 21 ? 73.403 23.411 35.704 1.00 1.00 21 LYS A N 2
ATOM 1945 C CA . LYS A 1 21 ? 73.870 24.271 34.659 1.00 1.00 21 LYS A CA 2
ATOM 1946 C C . LYS A 1 21 ? 73.802 23.561 33.348 1.00 1.00 21 LYS A C 2
ATOM 1947 O O . LYS A 1 21 ? 73.902 22.338 33.271 1.00 1.00 21 LYS A O 2
ATOM 1966 N N . VAL A 1 22 ? 73.607 24.305 32.247 1.00 1.00 22 VAL A N 2
ATOM 1967 C CA . VAL A 1 22 ? 73.682 23.833 30.904 1.00 1.00 22 VAL A CA 2
ATOM 1968 C C . VAL A 1 22 ? 74.897 24.474 30.317 1.00 1.00 22 VAL A C 2
ATOM 1969 O O . VAL A 1 22 ? 75.075 25.689 30.413 1.00 1.00 22 VAL A O 2
ATOM 1982 N N . ALA A 1 23 ? 75.784 23.649 29.734 1.00 1.00 23 ALA A N 2
ATOM 1983 C CA . ALA A 1 23 ? 77.055 24.071 29.223 1.00 1.00 23 ALA A CA 2
ATOM 1984 C C . ALA A 1 23 ? 77.278 23.579 27.826 1.00 1.00 23 ALA A C 2
ATOM 1985 O O . ALA A 1 23 ? 77.124 22.399 27.515 1.00 1.00 23 ALA A O 2
ATOM 1992 N N . GLY A 1 24 ? 77.674 24.492 26.922 1.00 1.00 24 GLY A N 2
ATOM 1993 C CA . GLY A 1 24 ? 78.075 24.168 25.582 1.00 1.00 24 GLY A CA 2
ATOM 1994 C C . GLY A 1 24 ? 78.514 25.421 24.902 1.00 1.00 24 GLY A C 2
ATOM 1995 O O . GLY A 1 24 ? 78.910 26.377 25.568 1.00 1.00 24 GLY A O 2
ATOM 1999 N N . GLN A 1 25 ? 78.432 25.486 23.560 1.00 1.00 25 GLN A N 2
ATOM 2000 C CA . GLN A 1 25 ? 78.419 26.705 22.799 1.00 1.00 25 GLN A CA 2
ATOM 2001 C C . GLN A 1 25 ? 79.555 27.654 23.041 1.00 1.00 25 GLN A C 2
ATOM 2002 O O . GLN A 1 25 ? 79.367 28.814 23.404 1.00 1.00 25 GLN A O 2
ATOM 2016 N N . ASP A 1 26 ? 80.795 27.151 22.896 1.00 1.00 26 ASP A N 2
ATOM 2017 C CA . ASP A 1 26 ? 82.048 27.823 23.090 1.00 1.00 26 ASP A CA 2
ATOM 2018 C C . ASP A 1 26 ? 82.245 28.354 24.477 1.00 1.00 26 ASP A C 2
ATOM 2019 O O . ASP A 1 26 ? 82.779 29.444 24.679 1.00 1.00 26 ASP A O 2
ATOM 2028 N N . GLY A 1 27 ? 81.847 27.600 25.518 1.00 1.00 27 GLY A N 2
ATOM 2029 C CA . GLY A 1 27 ? 82.014 28.020 26.881 1.00 1.00 27 GLY A CA 2
ATOM 2030 C C . GLY A 1 27 ? 80.872 28.816 27.423 1.00 1.00 27 GLY A C 2
ATOM 2031 O O . GLY A 1 27 ? 80.973 29.410 28.495 1.00 1.00 27 GLY A O 2
ATOM 2035 N N . SER A 1 28 ? 79.735 28.862 26.702 1.00 1.00 28 SER A N 2
ATOM 2036 C CA . SER A 1 28 ? 78.507 29.418 27.202 1.00 1.00 28 SER A CA 2
ATOM 2037 C C . SER A 1 28 ? 77.896 28.562 28.267 1.00 1.00 28 SER A C 2
ATOM 2038 O O . SER A 1 28 ? 77.828 27.341 28.138 1.00 1.00 28 SER A O 2
ATOM 2046 N N . VAL A 1 29 ? 77.464 29.176 29.383 1.00 1.00 29 VAL A N 2
ATOM 2047 C CA . VAL A 1 29 ? 76.826 28.496 30.476 1.00 1.00 29 VAL A CA 2
ATOM 2048 C C . VAL A 1 29 ? 75.684 29.282 31.045 1.00 1.00 29 VAL A C 2
ATOM 2049 O O . VAL A 1 29 ? 75.754 30.505 31.166 1.00 1.00 29 VAL A O 2
ATOM 2062 N N . VAL A 1 30 ? 74.557 28.640 31.409 1.00 1.00 30 VAL A N 2
ATOM 2063 C CA . VAL A 1 30 ? 73.626 29.209 32.349 1.00 1.00 30 VAL A CA 2
ATOM 2064 C C . VAL A 1 30 ? 73.304 28.225 33.430 1.00 1.00 30 VAL A C 2
ATOM 2065 O O . VAL A 1 30 ? 73.154 27.037 33.147 1.00 1.00 30 VAL A O 2
ATOM 2078 N N . GLN A 1 31 ? 73.211 28.641 34.708 1.00 1.00 31 GLN A N 2
ATOM 2079 C CA . GLN A 1 31 ? 72.823 27.774 35.784 1.00 1.00 31 GLN A CA 2
ATOM 2080 C C . GLN A 1 31 ? 71.603 28.237 36.511 1.00 1.00 31 GLN A C 2
ATOM 2081 O O . GLN A 1 31 ? 71.399 29.411 36.812 1.00 1.00 31 GLN A O 2
ATOM 2095 N N . PHE A 1 32 ? 70.731 27.278 36.859 1.00 1.00 32 PHE A N 2
ATOM 2096 C CA . PHE A 1 32 ? 69.397 27.581 37.275 1.00 1.00 32 PHE A CA 2
ATOM 2097 C C . PHE A 1 32 ? 68.900 26.669 38.348 1.00 1.00 32 PHE A C 2
ATOM 2098 O O . PHE A 1 32 ? 69.280 25.503 38.432 1.00 1.00 32 PHE A O 2
ATOM 2115 N N . LYS A 1 33 ? 68.058 27.230 39.236 1.00 1.00 33 LYS A N 2
ATOM 2116 C CA . LYS A 1 33 ? 67.681 26.646 40.489 1.00 1.00 33 LYS A CA 2
ATOM 2117 C C . LYS A 1 33 ? 66.240 26.249 40.549 1.00 1.00 33 LYS A C 2
ATOM 2118 O O . LYS A 1 33 ? 65.333 27.084 40.520 1.00 1.00 33 LYS A O 2
ATOM 2137 N N . ILE A 1 34 ? 66.051 24.926 40.683 1.00 1.00 34 ILE A N 2
ATOM 2138 C CA . ILE A 1 34 ? 64.903 24.196 40.233 1.00 1.00 34 ILE A CA 2
ATOM 2139 C C . ILE A 1 34 ? 64.680 22.983 41.075 1.00 1.00 34 ILE A C 2
ATOM 2140 O O . ILE A 1 34 ? 65.546 22.484 41.792 1.00 1.00 34 ILE A O 2
ATOM 2156 N N . LYS A 1 35 ? 63.407 22.558 41.095 1.00 1.00 35 LYS A N 2
ATOM 2157 C CA . LYS A 1 35 ? 62.914 21.544 41.981 1.00 1.00 35 LYS A CA 2
ATOM 2158 C C . LYS A 1 35 ? 62.639 20.232 41.319 1.00 1.00 35 LYS A C 2
ATOM 2159 O O . LYS A 1 35 ? 62.636 20.079 40.099 1.00 1.00 35 LYS A O 2
ATOM 2178 N N . ARG A 1 36 ? 62.466 19.184 42.145 1.00 1.00 36 ARG A N 2
ATOM 2179 C CA . ARG A 1 36 ? 62.610 17.806 41.768 1.00 1.00 36 ARG A CA 2
ATOM 2180 C C . ARG A 1 36 ? 61.667 17.278 40.732 1.00 1.00 36 ARG A C 2
ATOM 2181 O O . ARG A 1 36 ? 62.065 16.502 39.864 1.00 1.00 36 ARG A O 2
ATOM 2202 N N . HIS A 1 37 ? 60.384 17.687 40.748 1.00 1.00 37 HIS A N 2
ATOM 2203 C CA . HIS A 1 37 ? 59.395 17.209 39.825 1.00 1.00 37 HIS A CA 2
ATOM 2204 C C . HIS A 1 37 ? 59.171 18.117 38.658 1.00 1.00 37 HIS A C 2
ATOM 2205 O O . HIS A 1 37 ? 58.181 17.989 37.938 1.00 1.00 37 HIS A O 2
ATOM 2220 N N . THR A 1 38 ? 60.091 19.066 38.407 1.00 1.00 38 THR A N 2
ATOM 2221 C CA . THR A 1 38 ? 60.046 19.981 37.300 1.00 1.00 38 THR A CA 2
ATOM 2222 C C . THR A 1 38 ? 60.623 19.375 36.055 1.00 1.00 38 THR A C 2
ATOM 2223 O O . THR A 1 38 ? 61.675 18.747 36.152 1.00 1.00 38 THR A O 2
ATOM 2234 N N . PRO A 1 39 ? 60.073 19.480 34.872 1.00 1.00 39 PRO A N 2
ATOM 2235 C CA . PRO A 1 39 ? 60.711 19.018 33.665 1.00 1.00 39 PRO A CA 2
ATOM 2236 C C . PRO A 1 39 ? 61.924 19.797 33.265 1.00 1.00 39 PRO A C 2
ATOM 2237 O O . PRO A 1 39 ? 62.031 20.995 33.523 1.00 1.00 39 PRO A O 2
ATOM 2248 N N . LEU A 1 40 ? 62.865 19.155 32.549 1.00 1.00 40 LEU A N 2
ATOM 2249 C CA . LEU A 1 40 ? 64.025 19.792 31.992 1.00 1.00 40 LEU A CA 2
ATOM 2250 C C . LEU A 1 40 ? 63.722 20.859 30.987 1.00 1.00 40 LEU A C 2
ATOM 2251 O O . LEU A 1 40 ? 64.460 21.825 30.805 1.00 1.00 40 LEU A O 2
ATOM 2267 N N . SER A 1 41 ? 62.558 20.779 30.319 1.00 1.00 41 SER A N 2
ATOM 2268 C CA . SER A 1 41 ? 62.001 21.842 29.533 1.00 1.00 41 SER A CA 2
ATOM 2269 C C . SER A 1 41 ? 61.864 23.167 30.220 1.00 1.00 41 SER A C 2
ATOM 2270 O O . SER A 1 41 ? 61.870 24.196 29.545 1.00 1.00 41 SER A O 2
ATOM 2278 N N . LYS A 1 42 ? 61.677 23.247 31.553 1.00 1.00 42 LYS A N 2
ATOM 2279 C CA . LYS A 1 42 ? 61.286 24.481 32.172 1.00 1.00 42 LYS A CA 2
ATOM 2280 C C . LYS A 1 42 ? 62.440 25.431 32.228 1.00 1.00 42 LYS A C 2
ATOM 2281 O O . LYS A 1 42 ? 62.400 26.588 31.811 1.00 1.00 42 LYS A O 2
ATOM 2300 N N . LEU A 1 43 ? 63.590 24.883 32.653 1.00 1.00 43 LEU A N 2
ATOM 2301 C CA . LEU A 1 43 ? 64.869 25.523 32.606 1.00 1.00 43 LEU A CA 2
ATOM 2302 C C . LEU A 1 43 ? 65.420 25.719 31.228 1.00 1.00 43 LEU A C 2
ATOM 2303 O O . LEU A 1 43 ? 66.103 26.705 30.956 1.00 1.00 43 LEU A O 2
ATOM 2319 N N . MET A 1 44 ? 65.121 24.834 30.258 1.00 1.00 44 MET A N 2
ATOM 2320 C CA . MET A 1 44 ? 65.492 25.015 28.882 1.00 1.00 44 MET A CA 2
ATOM 2321 C C . MET A 1 44 ? 64.907 26.238 28.248 1.00 1.00 44 MET A C 2
ATOM 2322 O O . MET A 1 44 ? 65.584 26.992 27.549 1.00 1.00 44 MET A O 2
ATOM 2336 N N . LYS A 1 45 ? 63.623 26.523 28.527 1.00 1.00 45 LYS A N 2
ATOM 2337 C CA . LYS A 1 45 ? 62.969 27.744 28.157 1.00 1.00 45 LYS A CA 2
ATOM 2338 C C . LYS A 1 45 ? 63.595 28.945 28.799 1.00 1.00 45 LYS A C 2
ATOM 2339 O O . LYS A 1 45 ? 63.853 29.954 28.146 1.00 1.00 45 LYS A O 2
ATOM 2358 N N . ALA A 1 46 ? 63.966 28.855 30.091 1.00 1.00 46 ALA A N 2
ATOM 2359 C CA . ALA A 1 46 ? 64.705 29.880 30.771 1.00 1.00 46 ALA A CA 2
ATOM 2360 C C . ALA A 1 46 ? 66.064 30.170 30.202 1.00 1.00 46 ALA A C 2
ATOM 2361 O O . ALA A 1 46 ? 66.490 31.322 30.139 1.00 1.00 46 ALA A O 2
ATOM 2368 N N . TYR A 1 47 ? 66.802 29.151 29.720 1.00 1.00 47 TYR A N 2
ATOM 2369 C CA . TYR A 1 47 ? 68.060 29.290 29.037 1.00 1.00 47 TYR A CA 2
ATOM 2370 C C . TYR A 1 47 ? 67.944 30.132 27.804 1.00 1.00 47 TYR A C 2
ATOM 2371 O O . TYR A 1 47 ? 68.746 31.030 27.553 1.00 1.00 47 TYR A O 2
ATOM 2389 N N . CYS A 1 48 ? 66.881 29.894 27.016 1.00 1.00 48 CYS A N 2
ATOM 2390 C CA . CYS A 1 48 ? 66.570 30.613 25.814 1.00 1.00 48 CYS A CA 2
ATOM 2391 C C . CYS A 1 48 ? 66.306 32.065 26.053 1.00 1.00 48 CYS A C 2
ATOM 2392 O O . CYS A 1 48 ? 66.790 32.919 25.311 1.00 1.00 48 CYS A O 2
ATOM 2400 N N . GLU A 1 49 ? 65.558 32.402 27.119 1.00 1.00 49 GLU A N 2
ATOM 2401 C CA . GLU A 1 49 ? 65.304 33.758 27.512 1.00 1.00 49 GLU A CA 2
ATOM 2402 C C . GLU A 1 49 ? 66.525 34.477 27.997 1.00 1.00 49 GLU A C 2
ATOM 2403 O O . GLU A 1 49 ? 66.861 35.546 27.489 1.00 1.00 49 GLU A O 2
ATOM 2415 N N . ARG A 1 50 ? 67.275 33.896 28.953 1.00 1.00 50 ARG A N 2
ATOM 2416 C CA . ARG A 1 50 ? 68.407 34.527 29.574 1.00 1.00 50 ARG A CA 2
ATOM 2417 C C . ARG A 1 50 ? 69.607 34.679 28.697 1.00 1.00 50 ARG A C 2
ATOM 2418 O O . ARG A 1 50 ? 70.297 35.697 28.724 1.00 1.00 50 ARG A O 2
ATOM 2439 N N . GLN A 1 51 ? 69.920 33.654 27.886 1.00 1.00 51 GLN A N 2
ATOM 2440 C CA . GLN A 1 51 ? 71.157 33.576 27.165 1.00 1.00 51 GLN A CA 2
ATOM 2441 C C . GLN A 1 51 ? 70.970 33.730 25.687 1.00 1.00 51 GLN A C 2
ATOM 2442 O O . GLN A 1 51 ? 71.915 33.584 24.913 1.00 1.00 51 GLN A O 2
ATOM 2456 N N . GLY A 1 52 ? 69.758 34.115 25.240 1.00 1.00 52 GLY A N 2
ATOM 2457 C CA . GLY A 1 52 ? 69.505 34.602 23.911 1.00 1.00 52 GLY A CA 2
ATOM 2458 C C . GLY A 1 52 ? 69.498 33.572 22.830 1.00 1.00 52 GLY A C 2
ATOM 2459 O O . GLY A 1 52 ? 70.105 33.760 21.776 1.00 1.00 52 GLY A O 2
ATOM 2463 N N . LEU A 1 53 ? 68.840 32.425 23.072 1.00 1.00 53 LEU A N 2
ATOM 2464 C CA . LEU A 1 53 ? 68.928 31.268 22.229 1.00 1.00 53 LEU A CA 2
ATOM 2465 C C . LEU A 1 53 ? 67.606 30.925 21.620 1.00 1.00 53 LEU A C 2
ATOM 2466 O O . LEU A 1 53 ? 66.546 31.342 22.089 1.00 1.00 53 LEU A O 2
ATOM 2482 N N . SER A 1 54 ? 67.621 30.143 20.525 1.00 1.00 54 SER A N 2
ATOM 2483 C CA . SER A 1 54 ? 66.434 29.648 19.889 1.00 1.00 54 SER A CA 2
ATOM 2484 C C . SER A 1 54 ? 66.236 28.215 20.271 1.00 1.00 54 SER A C 2
ATOM 2485 O O . SER A 1 54 ? 67.160 27.405 20.252 1.00 1.00 54 SER A O 2
ATOM 2493 N N . MET A 1 55 ? 64.997 27.840 20.635 1.00 1.00 55 MET A N 2
ATOM 2494 C CA . MET A 1 55 ? 64.618 26.633 21.314 1.00 1.00 55 MET A CA 2
ATOM 2495 C C . MET A 1 55 ? 64.938 25.383 20.560 1.00 1.00 55 MET A C 2
ATOM 2496 O O . MET A 1 55 ? 65.351 24.359 21.105 1.00 1.00 55 MET A O 2
ATOM 2510 N N . ARG A 1 56 ? 64.761 25.449 19.230 1.00 1.00 56 ARG A N 2
ATOM 2511 C CA . ARG A 1 56 ? 64.938 24.330 18.354 1.00 1.00 56 ARG A CA 2
ATOM 2512 C C . ARG A 1 56 ? 66.304 24.307 17.739 1.00 1.00 56 ARG A C 2
ATOM 2513 O O . ARG A 1 56 ? 66.643 23.403 16.975 1.00 1.00 56 ARG A O 2
ATOM 2534 N N . GLN A 1 57 ? 67.164 25.279 18.093 1.00 1.00 57 GLN A N 2
ATOM 2535 C CA . GLN A 1 57 ? 68.519 25.367 17.633 1.00 1.00 57 GLN A CA 2
ATOM 2536 C C . GLN A 1 57 ? 69.489 24.897 18.674 1.00 1.00 57 GLN A C 2
ATOM 2537 O O . GLN A 1 57 ? 70.688 24.780 18.421 1.00 1.00 57 GLN A O 2
ATOM 2551 N N . ILE A 1 58 ? 68.997 24.551 19.877 1.00 1.00 58 ILE A N 2
ATOM 2552 C CA . ILE A 1 58 ? 69.744 23.870 20.894 1.00 1.00 58 ILE A CA 2
ATOM 2553 C C . ILE A 1 58 ? 69.027 22.609 21.263 1.00 1.00 58 ILE A C 2
ATOM 2554 O O . ILE A 1 58 ? 67.801 22.530 21.230 1.00 1.00 58 ILE A O 2
ATOM 2570 N N . ARG A 1 59 ? 69.774 21.544 21.607 1.00 1.00 59 ARG A N 2
ATOM 2571 C CA . ARG A 1 59 ? 69.232 20.333 22.149 1.00 1.00 59 ARG A CA 2
ATOM 2572 C C . ARG A 1 59 ? 70.134 19.887 23.256 1.00 1.00 59 ARG A C 2
ATOM 2573 O O . ARG A 1 59 ? 71.339 20.135 23.228 1.00 1.00 59 ARG A O 2
ATOM 2594 N N . PHE A 1 60 ? 69.587 19.223 24.289 1.00 1.00 60 PHE A N 2
ATOM 2595 C CA . PHE A 1 60 ? 70.347 18.809 25.433 1.00 1.00 60 PHE A CA 2
ATOM 2596 C C . PHE A 1 60 ? 70.655 17.346 25.397 1.00 1.00 60 PHE A C 2
ATOM 2597 O O . PHE A 1 60 ? 69.894 16.517 24.897 1.00 1.00 60 PHE A O 2
ATOM 2614 N N . ARG A 1 61 ? 71.826 16.983 25.950 1.00 1.00 61 ARG A N 2
ATOM 2615 C CA . ARG A 1 61 ? 72.325 15.644 26.053 1.00 1.00 61 ARG A CA 2
ATOM 2616 C C . ARG A 1 61 ? 72.776 15.422 27.463 1.00 1.00 61 ARG A C 2
ATOM 2617 O O . ARG A 1 61 ? 73.036 16.362 28.214 1.00 1.00 61 ARG A O 2
ATOM 2638 N N . PHE A 1 62 ? 72.911 14.148 27.870 1.00 1.00 62 PHE A N 2
ATOM 2639 C CA . PHE A 1 62 ? 73.613 13.796 29.068 1.00 1.00 62 PHE A CA 2
ATOM 2640 C C . PHE A 1 62 ? 74.432 12.580 28.772 1.00 1.00 62 PHE A C 2
ATOM 2641 O O . PHE A 1 62 ? 73.892 11.579 28.305 1.00 1.00 62 PHE A O 2
ATOM 2658 N N . ASP A 1 63 ? 75.759 12.617 28.994 1.00 1.00 63 ASP A N 2
ATOM 2659 C CA . ASP A 1 63 ? 76.667 11.517 28.820 1.00 1.00 63 ASP A CA 2
ATOM 2660 C C . ASP A 1 63 ? 76.701 10.940 27.435 1.00 1.00 63 ASP A C 2
ATOM 2661 O O . ASP A 1 63 ? 76.943 9.754 27.215 1.00 1.00 63 ASP A O 2
ATOM 2670 N N . GLY A 1 64 ? 76.491 11.785 26.408 1.00 1.00 64 GLY A N 2
ATOM 2671 C CA . GLY A 1 64 ? 76.368 11.362 25.042 1.00 1.00 64 GLY A CA 2
ATOM 2672 C C . GLY A 1 64 ? 75.034 10.824 24.638 1.00 1.00 64 GLY A C 2
ATOM 2673 O O . GLY A 1 64 ? 74.900 10.290 23.538 1.00 1.00 64 GLY A O 2
ATOM 2677 N N . GLN A 1 65 ? 74.002 10.925 25.496 1.00 1.00 65 GLN A N 2
ATOM 2678 C CA . GLN A 1 65 ? 72.717 10.320 25.296 1.00 1.00 65 GLN A CA 2
ATOM 2679 C C . GLN A 1 65 ? 71.691 11.407 25.194 1.00 1.00 65 GLN A C 2
ATOM 2680 O O . GLN A 1 65 ? 71.826 12.395 25.916 1.00 1.00 65 GLN A O 2
ATOM 2694 N N . PRO A 1 66 ? 70.674 11.359 24.374 1.00 1.00 66 PRO A N 2
ATOM 2695 C CA . PRO A 1 66 ? 69.636 12.358 24.369 1.00 1.00 66 PRO A CA 2
ATOM 2696 C C . PRO A 1 66 ? 68.707 12.217 25.535 1.00 1.00 66 PRO A C 2
ATOM 2697 O O . PRO A 1 66 ? 68.391 11.103 25.948 1.00 1.00 66 PRO A O 2
ATOM 2708 N N . ILE A 1 67 ? 68.249 13.346 26.107 1.00 1.00 67 ILE A N 2
ATOM 2709 C CA . ILE A 1 67 ? 67.332 13.416 27.208 1.00 1.00 67 ILE A CA 2
ATOM 2710 C C . ILE A 1 67 ? 66.103 14.100 26.697 1.00 1.00 67 ILE A C 2
ATOM 2711 O O . ILE A 1 67 ? 66.191 14.981 25.842 1.00 1.00 67 ILE A O 2
ATOM 2727 N N . ASN A 1 68 ? 64.888 13.718 27.136 1.00 1.00 68 ASN A N 2
ATOM 2728 C CA . ASN A 1 68 ? 63.697 14.259 26.542 1.00 1.00 68 ASN A CA 2
ATOM 2729 C C . ASN A 1 68 ? 63.292 15.506 27.263 1.00 1.00 68 ASN A C 2
ATOM 2730 O O . ASN A 1 68 ? 63.582 15.676 28.444 1.00 1.00 68 ASN A O 2
ATOM 2741 N N . GLU A 1 69 ? 62.564 16.443 26.633 1.00 1.00 69 GLU A N 2
ATOM 2742 C CA . GLU A 1 69 ? 62.115 17.644 27.281 1.00 1.00 69 GLU A CA 2
ATOM 2743 C C . GLU A 1 69 ? 61.210 17.435 28.456 1.00 1.00 69 GLU A C 2
ATOM 2744 O O . GLU A 1 69 ? 61.195 18.226 29.397 1.00 1.00 69 GLU A O 2
ATOM 2756 N N . THR A 1 70 ? 60.462 16.317 28.462 1.00 1.00 70 THR A N 2
ATOM 2757 C CA . THR A 1 70 ? 59.586 15.937 29.535 1.00 1.00 70 THR A CA 2
ATOM 2758 C C . THR A 1 70 ? 60.252 14.987 30.487 1.00 1.00 70 THR A C 2
ATOM 2759 O O . THR A 1 70 ? 59.645 14.512 31.447 1.00 1.00 70 THR A O 2
ATOM 2770 N N . ASP A 1 71 ? 61.558 14.696 30.324 1.00 1.00 71 ASP A N 2
ATOM 2771 C CA . ASP A 1 71 ? 62.391 14.055 31.301 1.00 1.00 71 ASP A CA 2
ATOM 2772 C C . ASP A 1 71 ? 62.737 15.014 32.402 1.00 1.00 71 ASP A C 2
ATOM 2773 O O . ASP A 1 71 ? 62.362 16.187 32.385 1.00 1.00 71 ASP A O 2
ATOM 2782 N N . THR A 1 72 ? 63.428 14.557 33.463 1.00 1.00 72 THR A N 2
ATOM 2783 C CA . THR A 1 72 ? 63.315 15.186 34.755 1.00 1.00 72 THR A CA 2
ATOM 2784 C C . THR A 1 72 ? 64.567 15.058 35.568 1.00 1.00 72 THR A C 2
ATOM 2785 O O . THR A 1 72 ? 65.393 14.194 35.274 1.00 1.00 72 THR A O 2
ATOM 2796 N N . PRO A 1 73 ? 64.764 15.830 36.609 1.00 1.00 73 PRO A N 2
ATOM 2797 C CA . PRO A 1 73 ? 65.774 15.589 37.607 1.00 1.00 73 PRO A CA 2
ATOM 2798 C C . PRO A 1 73 ? 65.710 14.271 38.307 1.00 1.00 73 PRO A C 2
ATOM 2799 O O . PRO A 1 73 ? 66.758 13.761 38.695 1.00 1.00 73 PRO A O 2
ATOM 2810 N N . ALA A 1 74 ? 64.510 13.711 38.543 1.00 1.00 74 ALA A N 2
ATOM 2811 C CA . ALA A 1 74 ? 64.348 12.410 39.124 1.00 1.00 74 ALA A CA 2
ATOM 2812 C C . ALA A 1 74 ? 64.769 11.304 38.209 1.00 1.00 74 ALA A C 2
ATOM 2813 O O . ALA A 1 74 ? 65.450 10.353 38.591 1.00 1.00 74 ALA A O 2
ATOM 2820 N N . GLN A 1 75 ? 64.355 11.399 36.933 1.00 1.00 75 GLN A N 2
ATOM 2821 C CA . GLN A 1 75 ? 64.627 10.433 35.910 1.00 1.00 75 GLN A CA 2
ATOM 2822 C C . GLN A 1 75 ? 66.074 10.360 35.533 1.00 1.00 75 GLN A C 2
ATOM 2823 O O . GLN A 1 75 ? 66.638 9.273 35.417 1.00 1.00 75 GLN A O 2
ATOM 2837 N N . LEU A 1 76 ? 66.751 11.511 35.367 1.00 1.00 76 LEU A N 2
ATOM 2838 C CA . LEU A 1 76 ? 68.130 11.526 34.969 1.00 1.00 76 LEU A CA 2
ATOM 2839 C C . LEU A 1 76 ? 69.066 11.518 36.138 1.00 1.00 76 LEU A C 2
ATOM 2840 O O . LEU A 1 76 ? 70.274 11.324 36.008 1.00 1.00 76 LEU A O 2
ATOM 2856 N N . GLU A 1 77 ? 68.508 11.675 37.352 1.00 1.00 77 GLU A N 2
ATOM 2857 C CA . GLU A 1 77 ? 69.193 11.733 38.612 1.00 1.00 77 GLU A CA 2
ATOM 2858 C C . GLU A 1 77 ? 70.145 12.884 38.751 1.00 1.00 77 GLU A C 2
ATOM 2859 O O . GLU A 1 77 ? 71.258 12.737 39.251 1.00 1.00 77 GLU A O 2
ATOM 2871 N N . MET A 1 78 ? 69.725 14.099 38.346 1.00 1.00 78 MET A N 2
ATOM 2872 C CA . MET A 1 78 ? 70.396 15.351 38.532 1.00 1.00 78 MET A CA 2
ATOM 2873 C C . MET A 1 78 ? 70.626 15.679 39.974 1.00 1.00 78 MET A C 2
ATOM 2874 O O . MET A 1 78 ? 69.881 15.257 40.857 1.00 1.00 78 MET A O 2
ATOM 2888 N N . GLU A 1 79 ? 71.691 16.442 40.268 1.00 1.00 79 GLU A N 2
ATOM 2889 C CA . GLU A 1 79 ? 72.145 16.677 41.606 1.00 1.00 79 GLU A CA 2
ATOM 2890 C C . GLU A 1 79 ? 72.112 18.145 41.882 1.00 1.00 79 GLU A C 2
ATOM 2891 O O . GLU A 1 79 ? 71.760 18.957 41.030 1.00 1.00 79 GLU A O 2
ATOM 2903 N N . ASP A 1 80 ? 72.467 18.531 43.120 1.00 1.00 80 ASP A N 2
ATOM 2904 C CA . ASP A 1 80 ? 72.433 19.855 43.669 1.00 1.00 80 ASP A CA 2
ATOM 2905 C C . ASP A 1 80 ? 73.215 20.885 42.913 1.00 1.00 80 ASP A C 2
ATOM 2906 O O . ASP A 1 80 ? 72.855 22.061 42.931 1.00 1.00 80 ASP A O 2
ATOM 2915 N N . GLU A 1 81 ? 74.268 20.465 42.186 1.00 1.00 81 GLU A N 2
ATOM 2916 C CA . GLU A 1 81 ? 74.876 21.236 41.140 1.00 1.00 81 GLU A CA 2
ATOM 2917 C C . GLU A 1 81 ? 75.142 20.344 39.964 1.00 1.00 81 GLU A C 2
ATOM 2918 O O . GLU A 1 81 ? 76.247 19.826 39.812 1.00 1.00 81 GLU A O 2
ATOM 2930 N N . ASP A 1 82 ? 74.150 20.093 39.085 1.00 1.00 82 ASP A N 2
ATOM 2931 C CA . ASP A 1 82 ? 74.314 19.272 37.916 1.00 1.00 82 ASP A CA 2
ATOM 2932 C C . ASP A 1 82 ? 74.916 19.978 36.737 1.00 1.00 82 ASP A C 2
ATOM 2933 O O . ASP A 1 82 ? 74.979 21.205 36.690 1.00 1.00 82 ASP A O 2
ATOM 2942 N N . THR A 1 83 ? 75.354 19.212 35.718 1.00 1.00 83 THR A N 2
ATOM 2943 C CA . THR A 1 83 ? 75.830 19.723 34.461 1.00 1.00 83 THR A CA 2
ATOM 2944 C C . THR A 1 83 ? 75.209 18.988 33.316 1.00 1.00 83 THR A C 2
ATOM 2945 O O . THR A 1 83 ? 75.405 17.789 33.121 1.00 1.00 83 THR A O 2
ATOM 2956 N N . ILE A 1 84 ? 74.460 19.723 32.475 1.00 1.00 84 ILE A N 2
ATOM 2957 C CA . ILE A 1 84 ? 73.731 19.315 31.307 1.00 1.00 84 ILE A CA 2
ATOM 2958 C C . ILE A 1 84 ? 74.417 19.832 30.081 1.00 1.00 84 ILE A C 2
ATOM 2959 O O . ILE A 1 84 ? 74.977 20.927 30.075 1.00 1.00 84 ILE A O 2
ATOM 2975 N N . ASP A 1 85 ? 74.480 19.050 28.987 1.00 1.00 85 ASP A N 2
ATOM 2976 C CA . ASP A 1 85 ? 75.370 19.297 27.890 1.00 1.00 85 ASP A CA 2
ATOM 2977 C C . ASP A 1 85 ? 74.540 19.712 26.719 1.00 1.00 85 ASP A C 2
ATOM 2978 O O . ASP A 1 85 ? 73.498 19.131 26.422 1.00 1.00 85 ASP A O 2
ATOM 2987 N N . VAL A 1 86 ? 74.973 20.780 26.025 1.00 1.00 86 VAL A N 2
ATOM 2988 C CA . VAL A 1 86 ? 74.206 21.375 24.970 1.00 1.00 86 VAL A CA 2
ATOM 2989 C C . VAL A 1 86 ? 74.883 21.121 23.662 1.00 1.00 86 VAL A C 2
ATOM 2990 O O . VAL A 1 86 ? 76.062 21.419 23.477 1.00 1.00 86 VAL A O 2
ATOM 3003 N N . PHE A 1 87 ? 74.137 20.559 22.695 1.00 1.00 87 PHE A N 2
ATOM 3004 C CA . PHE A 1 87 ? 74.573 20.438 21.332 1.00 1.00 87 PHE A CA 2
ATOM 3005 C C . PHE A 1 87 ? 73.693 21.233 20.419 1.00 1.00 87 PHE A C 2
ATOM 3006 O O . PHE A 1 87 ? 72.483 21.353 20.614 1.00 1.00 87 PHE A O 2
ATOM 3023 N N . GLN A 1 88 ? 74.283 21.852 19.380 1.00 1.00 88 GLN A N 2
ATOM 3024 C CA . GLN A 1 88 ? 73.595 22.730 18.477 1.00 1.00 88 GLN A CA 2
ATOM 3025 C C . GLN A 1 88 ? 72.976 22.003 17.323 1.00 1.00 88 GLN A C 2
ATOM 3026 O O . GLN A 1 88 ? 73.550 21.070 16.763 1.00 1.00 88 GLN A O 2
ATOM 3040 N N . GLN A 1 89 ? 71.754 22.404 16.925 1.00 1.00 89 GLN A N 2
ATOM 3041 C CA . GLN A 1 89 ? 70.971 21.742 15.922 1.00 1.00 89 GLN A CA 2
ATOM 3042 C C . GLN A 1 89 ? 70.366 22.755 15.002 1.00 1.00 89 GLN A C 2
ATOM 3043 O O . GLN A 1 89 ? 70.394 23.957 15.264 1.00 1.00 89 GLN A O 2
ATOM 3057 N N . GLN A 1 90 ? 69.817 22.308 13.858 1.00 1.00 90 GLN A N 2
ATOM 3058 C CA . GLN A 1 90 ? 69.116 23.144 12.928 1.00 1.00 90 GLN A CA 2
ATOM 3059 C C . GLN A 1 90 ? 67.806 22.526 12.552 1.00 1.00 90 GLN A C 2
ATOM 3060 O O . GLN A 1 90 ? 67.753 21.425 12.007 1.00 1.00 90 GLN A O 2
ATOM 3074 N N . THR A 1 91 ? 66.686 23.228 12.808 1.00 1.00 91 THR A N 2
ATOM 3075 C CA . THR A 1 91 ? 65.383 22.893 12.307 1.00 1.00 91 THR A CA 2
ATOM 3076 C C . THR A 1 91 ? 64.578 24.149 12.426 1.00 1.00 91 THR A C 2
ATOM 3077 O O . THR A 1 91 ? 64.931 25.039 13.200 1.00 1.00 91 THR A O 2
ATOM 3088 N N . GLY A 1 92 ? 63.489 24.304 11.650 1.00 1.00 92 GLY A N 2
ATOM 3089 C CA . GLY A 1 92 ? 62.656 25.474 11.680 1.00 1.00 92 GLY A CA 2
ATOM 3090 C C . GLY A 1 92 ? 61.292 25.211 12.230 1.00 1.00 92 GLY A C 2
ATOM 3091 O O . GLY A 1 92 ? 60.617 26.127 12.697 1.00 1.00 92 GLY A O 2
ATOM 3095 N N . GLY A 1 93 ? 60.842 23.944 12.229 1.00 1.00 93 GLY A N 2
ATOM 3096 C CA . GLY A 1 93 ? 59.547 23.568 12.723 1.00 1.00 93 GLY A CA 2
ATOM 3097 C C . GLY A 1 93 ? 58.417 23.938 11.768 1.00 1.00 93 GLY A C 2
ATOM 3098 O O . GLY A 1 93 ? 58.375 23.389 10.634 1.00 1.00 93 GLY A O 2
ATOM 3103 N N . GLY B 2 33 ? 73.612 31.836 42.169 1.00 1.00 965 GLY B N 2
ATOM 3104 C CA . GLY B 2 33 ? 73.337 31.292 40.816 1.00 1.00 965 GLY B CA 2
ATOM 3105 C C . GLY B 2 33 ? 72.747 32.294 39.879 1.00 1.00 965 GLY B C 2
ATOM 3106 O O . GLY B 2 33 ? 72.483 33.430 40.267 1.00 1.00 965 GLY B O 2
ATOM 3110 N N . VAL B 2 34 ? 72.517 31.929 38.603 1.00 1.00 966 VAL B N 2
ATOM 3111 C CA . VAL B 2 34 ? 71.996 32.866 37.648 1.00 1.00 966 VAL B CA 2
ATOM 3112 C C . VAL B 2 34 ? 70.538 33.119 37.865 1.00 1.00 966 VAL B C 2
ATOM 3113 O O . VAL B 2 34 ? 70.061 34.225 38.113 1.00 1.00 966 VAL B O 2
ATOM 3126 N N . ILE B 2 35 ? 69.797 32.009 37.739 1.00 1.00 967 ILE B N 2
ATOM 3127 C CA . ILE B 2 35 ? 68.369 31.923 37.646 1.00 1.00 967 ILE B CA 2
ATOM 3128 C C . ILE B 2 35 ? 67.789 31.251 38.852 1.00 1.00 967 ILE B C 2
ATOM 3129 O O . ILE B 2 35 ? 68.163 30.127 39.189 1.00 1.00 967 ILE B O 2
ATOM 3145 N N . ASP B 2 36 ? 66.840 31.891 39.558 1.00 1.00 968 ASP B N 2
ATOM 3146 C CA . ASP B 2 36 ? 65.968 31.258 40.508 1.00 1.00 968 ASP B CA 2
ATOM 3147 C C . ASP B 2 36 ? 64.648 31.084 39.821 1.00 1.00 968 ASP B C 2
ATOM 3148 O O . ASP B 2 36 ? 64.137 32.078 39.304 1.00 1.00 968 ASP B O 2
ATOM 3157 N N . LEU B 2 37 ? 64.015 29.898 39.713 1.00 1.00 969 LEU B N 2
ATOM 3158 C CA . LEU B 2 37 ? 63.069 29.791 38.632 1.00 1.00 969 LEU B CA 2
ATOM 3159 C C . LEU B 2 37 ? 61.750 30.498 38.738 1.00 1.00 969 LEU B C 2
ATOM 3160 O O . LEU B 2 37 ? 61.193 30.724 39.811 1.00 1.00 969 LEU B O 2
ATOM 3176 N N . THR B 2 38 ? 61.179 30.827 37.564 1.00 1.00 970 THR B N 2
ATOM 3177 C CA . THR B 2 38 ? 59.793 31.154 37.369 1.00 1.00 970 THR B CA 2
ATOM 3178 C C . THR B 2 38 ? 59.282 30.206 36.328 1.00 1.00 970 THR B C 2
ATOM 3179 O O . THR B 2 38 ? 60.069 29.442 35.770 1.00 1.00 970 THR B O 2
ATOM 3190 N N . MET B 2 39 ? 57.953 30.159 36.115 1.00 1.00 971 MET B N 2
ATOM 3191 C CA . MET B 2 39 ? 57.179 29.059 35.600 1.00 1.00 971 MET B CA 2
ATOM 3192 C C . MET B 2 39 ? 56.849 28.164 36.755 1.00 1.00 971 MET B C 2
ATOM 3193 O O . MET B 2 39 ? 56.699 26.947 36.648 1.00 1.00 971 MET B O 2
ATOM 3207 N N . ASP B 2 40 ? 56.803 28.761 37.958 1.00 1.00 972 ASP B N 2
ATOM 3208 C CA . ASP B 2 40 ? 56.852 28.090 39.221 1.00 1.00 972 ASP B CA 2
ATOM 3209 C C . ASP B 2 40 ? 56.268 29.014 40.244 1.00 1.00 972 ASP B C 2
ATOM 3210 O O . ASP B 2 40 ? 56.397 30.233 40.140 1.00 1.00 972 ASP B O 2
ATOM 3219 N N . ASP B 2 41 ? 55.638 28.461 41.296 1.00 1.00 973 ASP B N 2
ATOM 3220 C CA . ASP B 2 41 ? 55.300 29.199 42.478 1.00 1.00 973 ASP B CA 2
ATOM 3221 C C . ASP B 2 41 ? 55.365 28.317 43.683 1.00 1.00 973 ASP B C 2
ATOM 3222 O O . ASP B 2 41 ? 54.739 28.550 44.716 1.00 1.00 973 ASP B O 2
ATOM 3231 N N . GLU B 2 42 ? 56.226 27.289 43.611 1.00 1.00 974 GLU B N 2
ATOM 3232 C CA . GLU B 2 42 ? 56.549 26.425 44.711 1.00 1.00 974 GLU B CA 2
ATOM 3233 C C . GLU B 2 42 ? 57.788 26.929 45.382 1.00 1.00 974 GLU B C 2
ATOM 3234 O O . GLU B 2 42 ? 58.282 26.353 46.351 1.00 1.00 974 GLU B O 2
ATOM 3246 N N . GLU B 2 43 ? 58.277 28.075 44.875 1.00 1.00 975 GLU B N 2
ATOM 3247 C CA . GLU B 2 43 ? 59.324 28.952 45.302 1.00 1.00 975 GLU B CA 2
ATOM 3248 C C . GLU B 2 43 ? 60.542 28.358 46.013 1.00 1.00 975 GLU B C 2
ATOM 3249 O O . GLU B 2 43 ? 61.254 27.530 45.383 1.00 1.00 975 GLU B O 2
ATOM 3261 N N . MET A 1 1 ? 89.135 26.972 43.997 1.00 1.00 1 MET A N 3
ATOM 3262 C CA . MET A 1 1 ? 87.828 27.619 44.263 1.00 1.00 1 MET A CA 3
ATOM 3263 C C . MET A 1 1 ? 86.824 26.671 44.843 1.00 1.00 1 MET A C 3
ATOM 3264 O O . MET A 1 1 ? 86.551 26.735 46.041 1.00 1.00 1 MET A O 3
ATOM 3280 N N . ALA A 1 2 ? 86.239 25.748 44.056 1.00 1.00 2 ALA A N 3
ATOM 3281 C CA . ALA A 1 2 ? 85.373 24.714 44.550 1.00 1.00 2 ALA A CA 3
ATOM 3282 C C . ALA A 1 2 ? 86.034 23.717 45.453 1.00 1.00 2 ALA A C 3
ATOM 3283 O O . ALA A 1 2 ? 85.476 23.359 46.488 1.00 1.00 2 ALA A O 3
ATOM 3290 N N . ASP A 1 3 ? 87.243 23.251 45.084 1.00 1.00 3 ASP A N 3
ATOM 3291 C CA . ASP A 1 3 ? 88.166 22.467 45.858 1.00 1.00 3 ASP A CA 3
ATOM 3292 C C . ASP A 1 3 ? 87.629 21.329 46.673 1.00 1.00 3 ASP A C 3
ATOM 3293 O O . ASP A 1 3 ? 87.883 21.244 47.873 1.00 1.00 3 ASP A O 3
ATOM 3302 N N . GLU A 1 4 ? 86.896 20.393 46.042 1.00 1.00 4 GLU A N 3
ATOM 3303 C CA . GLU A 1 4 ? 86.278 19.249 46.650 1.00 1.00 4 GLU A CA 3
ATOM 3304 C C . GLU A 1 4 ? 85.050 19.572 47.446 1.00 1.00 4 GLU A C 3
ATOM 3305 O O . GLU A 1 4 ? 85.053 20.386 48.369 1.00 1.00 4 GLU A O 3
ATOM 3317 N N . LYS A 1 5 ? 83.917 18.929 47.110 1.00 1.00 5 LYS A N 3
ATOM 3318 C CA . LYS A 1 5 ? 82.603 19.225 47.605 1.00 1.00 5 LYS A CA 3
ATOM 3319 C C . LYS A 1 5 ? 82.445 18.990 49.079 1.00 1.00 5 LYS A C 3
ATOM 3320 O O . LYS A 1 5 ? 82.846 17.926 49.547 1.00 1.00 5 LYS A O 3
ATOM 3339 N N . PRO A 1 6 ? 81.923 19.878 49.887 1.00 1.00 6 PRO A N 3
ATOM 3340 C CA . PRO A 1 6 ? 81.568 19.598 51.255 1.00 1.00 6 PRO A CA 3
ATOM 3341 C C . PRO A 1 6 ? 80.589 18.485 51.461 1.00 1.00 6 PRO A C 3
ATOM 3342 O O . PRO A 1 6 ? 79.460 18.569 50.980 1.00 1.00 6 PRO A O 3
ATOM 3353 N N . LYS A 1 7 ? 80.969 17.444 52.224 1.00 1.00 7 LYS A N 3
ATOM 3354 C CA . LYS A 1 7 ? 80.130 16.337 52.579 1.00 1.00 7 LYS A CA 3
ATOM 3355 C C . LYS A 1 7 ? 79.150 16.637 53.671 1.00 1.00 7 LYS A C 3
ATOM 3356 O O . LYS A 1 7 ? 78.021 16.149 53.666 1.00 1.00 7 LYS A O 3
ATOM 3375 N N . GLU A 1 8 ? 79.533 17.456 54.669 1.00 1.00 8 GLU A N 3
ATOM 3376 C CA . GLU A 1 8 ? 78.724 17.777 55.809 1.00 1.00 8 GLU A CA 3
ATOM 3377 C C . GLU A 1 8 ? 77.547 18.646 55.497 1.00 1.00 8 GLU A C 3
ATOM 3378 O O . GLU A 1 8 ? 76.464 18.480 56.057 1.00 1.00 8 GLU A O 3
ATOM 3390 N N . GLY A 1 9 ? 77.713 19.639 54.601 1.00 1.00 9 GLY A N 3
ATOM 3391 C CA . GLY A 1 9 ? 76.732 20.663 54.367 1.00 1.00 9 GLY A CA 3
ATOM 3392 C C . GLY A 1 9 ? 75.567 20.303 53.504 1.00 1.00 9 GLY A C 3
ATOM 3393 O O . GLY A 1 9 ? 74.563 21.013 53.499 1.00 1.00 9 GLY A O 3
ATOM 3397 N N . VAL A 1 10 ? 75.640 19.181 52.766 1.00 1.00 10 VAL A N 3
ATOM 3398 C CA . VAL A 1 10 ? 74.626 18.739 51.852 1.00 1.00 10 VAL A CA 3
ATOM 3399 C C . VAL A 1 10 ? 73.732 17.731 52.504 1.00 1.00 10 VAL A C 3
ATOM 3400 O O . VAL A 1 10 ? 74.164 16.908 53.311 1.00 1.00 10 VAL A O 3
ATOM 3413 N N . LYS A 1 11 ? 72.420 17.763 52.205 1.00 1.00 11 LYS A N 3
ATOM 3414 C CA . LYS A 1 11 ? 71.476 16.808 52.709 1.00 1.00 11 LYS A CA 3
ATOM 3415 C C . LYS A 1 11 ? 70.682 16.236 51.578 1.00 1.00 11 LYS A C 3
ATOM 3416 O O . LYS A 1 11 ? 70.548 16.829 50.508 1.00 1.00 11 LYS A O 3
ATOM 3435 N N . THR A 1 12 ? 70.131 15.024 51.769 1.00 1.00 12 THR A N 3
ATOM 3436 C CA . THR A 1 12 ? 69.556 14.209 50.734 1.00 1.00 12 THR A CA 3
ATOM 3437 C C . THR A 1 12 ? 68.063 14.298 50.673 1.00 1.00 12 THR A C 3
ATOM 3438 O O . THR A 1 12 ? 67.411 13.494 50.007 1.00 1.00 12 THR A O 3
ATOM 3449 N N . GLU A 1 13 ? 67.452 15.277 51.366 1.00 1.00 13 GLU A N 3
ATOM 3450 C CA . GLU A 1 13 ? 66.027 15.428 51.442 1.00 1.00 13 GLU A CA 3
ATOM 3451 C C . GLU A 1 13 ? 65.333 15.624 50.129 1.00 1.00 13 GLU A C 3
ATOM 3452 O O . GLU A 1 13 ? 65.776 16.360 49.247 1.00 1.00 13 GLU A O 3
ATOM 3464 N N . ASN A 1 14 ? 64.172 14.960 49.974 1.00 1.00 14 ASN A N 3
ATOM 3465 C CA . ASN A 1 14 ? 63.302 14.998 48.835 1.00 1.00 14 ASN A CA 3
ATOM 3466 C C . ASN A 1 14 ? 62.721 16.360 48.602 1.00 1.00 14 ASN A C 3
ATOM 3467 O O . ASN A 1 14 ? 62.492 16.773 47.466 1.00 1.00 14 ASN A O 3
ATOM 3478 N N . ASN A 1 15 ? 62.469 17.121 49.684 1.00 1.00 15 ASN A N 3
ATOM 3479 C CA . ASN A 1 15 ? 62.030 18.487 49.639 1.00 1.00 15 ASN A CA 3
ATOM 3480 C C . ASN A 1 15 ? 63.121 19.451 49.987 1.00 1.00 15 ASN A C 3
ATOM 3481 O O . ASN A 1 15 ? 63.064 20.152 50.998 1.00 1.00 15 ASN A O 3
ATOM 3492 N N . ASP A 1 16 ? 64.158 19.542 49.137 1.00 1.00 16 ASP A N 3
ATOM 3493 C CA . ASP A 1 16 ? 65.151 20.575 49.193 1.00 1.00 16 ASP A CA 3
ATOM 3494 C C . ASP A 1 16 ? 65.542 20.858 47.775 1.00 1.00 16 ASP A C 3
ATOM 3495 O O . ASP A 1 16 ? 65.734 19.940 46.980 1.00 1.00 16 ASP A O 3
ATOM 3504 N N . HIS A 1 17 ? 65.628 22.135 47.360 1.00 1.00 17 HIS A N 3
ATOM 3505 C CA . HIS A 1 17 ? 65.982 22.527 46.024 1.00 1.00 17 HIS A CA 3
ATOM 3506 C C . HIS A 1 17 ? 67.373 22.185 45.581 1.00 1.00 17 HIS A C 3
ATOM 3507 O O . HIS A 1 17 ? 68.266 21.907 46.380 1.00 1.00 17 HIS A O 3
ATOM 3522 N N . ILE A 1 18 ? 67.607 22.191 44.257 1.00 1.00 18 ILE A N 3
ATOM 3523 C CA . ILE A 1 18 ? 68.838 21.829 43.613 1.00 1.00 18 ILE A CA 3
ATOM 3524 C C . ILE A 1 18 ? 69.097 22.798 42.501 1.00 1.00 18 ILE A C 3
ATOM 3525 O O . ILE A 1 18 ? 68.224 23.546 42.066 1.00 1.00 18 ILE A O 3
ATOM 3541 N N . ASN A 1 19 ? 70.348 22.903 42.022 1.00 1.00 19 ASN A N 3
ATOM 3542 C CA . ASN A 1 19 ? 70.713 23.720 40.902 1.00 1.00 19 ASN A CA 3
ATOM 3543 C C . ASN A 1 19 ? 71.246 22.823 39.828 1.00 1.00 19 ASN A C 3
ATOM 3544 O O . ASN A 1 19 ? 71.837 21.777 40.094 1.00 1.00 19 ASN A O 3
ATOM 3555 N N . LEU A 1 20 ? 71.001 23.129 38.544 1.00 1.00 20 LEU A N 3
ATOM 3556 C CA . LEU A 1 20 ? 71.671 22.450 37.472 1.00 1.00 20 LEU A CA 3
ATOM 3557 C C . LEU A 1 20 ? 72.256 23.533 36.618 1.00 1.00 20 LEU A C 3
ATOM 3558 O O . LEU A 1 20 ? 71.790 24.670 36.647 1.00 1.00 20 LEU A O 3
ATOM 3574 N N . LYS A 1 21 ? 73.303 23.267 35.818 1.00 1.00 21 LYS A N 3
ATOM 3575 C CA . LYS A 1 21 ? 73.806 24.115 34.780 1.00 1.00 21 LYS A CA 3
ATOM 3576 C C . LYS A 1 21 ? 73.761 23.436 33.448 1.00 1.00 21 LYS A C 3
ATOM 3577 O O . LYS A 1 21 ? 73.844 22.215 33.325 1.00 1.00 21 LYS A O 3
ATOM 3596 N N . VAL A 1 22 ? 73.607 24.244 32.385 1.00 1.00 22 VAL A N 3
ATOM 3597 C CA . VAL A 1 22 ? 73.587 23.807 31.018 1.00 1.00 22 VAL A CA 3
ATOM 3598 C C . VAL A 1 22 ? 74.745 24.479 30.353 1.00 1.00 22 VAL A C 3
ATOM 3599 O O . VAL A 1 22 ? 74.879 25.700 30.384 1.00 1.00 22 VAL A O 3
ATOM 3612 N N . ALA A 1 23 ? 75.657 23.675 29.777 1.00 1.00 23 ALA A N 3
ATOM 3613 C CA . ALA A 1 23 ? 76.934 24.110 29.294 1.00 1.00 23 ALA A CA 3
ATOM 3614 C C . ALA A 1 23 ? 77.097 23.827 27.835 1.00 1.00 23 ALA A C 3
ATOM 3615 O O . ALA A 1 23 ? 76.830 22.731 27.341 1.00 1.00 23 ALA A O 3
ATOM 3622 N N . GLY A 1 24 ? 77.546 24.835 27.065 1.00 1.00 24 GLY A N 3
ATOM 3623 C CA . GLY A 1 24 ? 77.801 24.664 25.664 1.00 1.00 24 GLY A CA 3
ATOM 3624 C C . GLY A 1 24 ? 78.656 25.784 25.174 1.00 1.00 24 GLY A C 3
ATOM 3625 O O . GLY A 1 24 ? 79.609 26.181 25.844 1.00 1.00 24 GLY A O 3
ATOM 3629 N N . GLN A 1 25 ? 78.323 26.312 23.981 1.00 1.00 25 GLN A N 3
ATOM 3630 C CA . GLN A 1 25 ? 78.729 27.574 23.428 1.00 1.00 25 GLN A CA 3
ATOM 3631 C C . GLN A 1 25 ? 80.166 27.969 23.573 1.00 1.00 25 GLN A C 3
ATOM 3632 O O . GLN A 1 25 ? 80.482 29.099 23.941 1.00 1.00 25 GLN A O 3
ATOM 3646 N N . ASP A 1 26 ? 81.095 27.033 23.307 1.00 1.00 26 ASP A N 3
ATOM 3647 C CA . ASP A 1 26 ? 82.519 27.215 23.293 1.00 1.00 26 ASP A CA 3
ATOM 3648 C C . ASP A 1 26 ? 83.092 27.573 24.632 1.00 1.00 26 ASP A C 3
ATOM 3649 O O . ASP A 1 26 ? 84.120 28.240 24.746 1.00 1.00 26 ASP A O 3
ATOM 3658 N N . GLY A 1 27 ? 82.454 27.097 25.716 1.00 1.00 27 GLY A N 3
ATOM 3659 C CA . GLY A 1 27 ? 82.904 27.306 27.064 1.00 1.00 27 GLY A CA 3
ATOM 3660 C C . GLY A 1 27 ? 82.025 28.195 27.881 1.00 1.00 27 GLY A C 3
ATOM 3661 O O . GLY A 1 27 ? 82.473 28.712 28.903 1.00 1.00 27 GLY A O 3
ATOM 3665 N N . SER A 1 28 ? 80.755 28.410 27.492 1.00 1.00 28 SER A N 3
ATOM 3666 C CA . SER A 1 28 ? 79.842 29.228 28.241 1.00 1.00 28 SER A CA 3
ATOM 3667 C C . SER A 1 28 ? 78.692 28.437 28.777 1.00 1.00 28 SER A C 3
ATOM 3668 O O . SER A 1 28 ? 78.225 27.460 28.194 1.00 1.00 28 SER A O 3
ATOM 3676 N N . VAL A 1 29 ? 78.241 28.830 29.981 1.00 1.00 29 VAL A N 3
ATOM 3677 C CA . VAL A 1 29 ? 77.341 28.066 30.794 1.00 1.00 29 VAL A CA 3
ATOM 3678 C C . VAL A 1 29 ? 76.320 28.939 31.454 1.00 1.00 29 VAL A C 3
ATOM 3679 O O . VAL A 1 29 ? 76.623 30.066 31.845 1.00 1.00 29 VAL A O 3
ATOM 3692 N N . VAL A 1 30 ? 75.070 28.471 31.630 1.00 1.00 30 VAL A N 3
ATOM 3693 C CA . VAL A 1 30 ? 74.093 29.123 32.458 1.00 1.00 30 VAL A CA 3
ATOM 3694 C C . VAL A 1 30 ? 73.480 28.155 33.424 1.00 1.00 30 VAL A C 3
ATOM 3695 O O . VAL A 1 30 ? 73.255 26.991 33.096 1.00 1.00 30 VAL A O 3
ATOM 3708 N N . GLN A 1 31 ? 73.263 28.556 34.692 1.00 1.00 31 GLN A N 3
ATOM 3709 C CA . GLN A 1 31 ? 72.769 27.717 35.749 1.00 1.00 31 GLN A CA 3
ATOM 3710 C C . GLN A 1 31 ? 71.467 28.174 36.330 1.00 1.00 31 GLN A C 3
ATOM 3711 O O . GLN A 1 31 ? 71.140 29.351 36.488 1.00 1.00 31 GLN A O 3
ATOM 3725 N N . PHE A 1 32 ? 70.635 27.193 36.714 1.00 1.00 32 PHE A N 3
ATOM 3726 C CA . PHE A 1 32 ? 69.251 27.398 37.011 1.00 1.00 32 PHE A CA 3
ATOM 3727 C C . PHE A 1 32 ? 68.964 26.700 38.304 1.00 1.00 32 PHE A C 3
ATOM 3728 O O . PHE A 1 32 ? 69.472 25.610 38.559 1.00 1.00 32 PHE A O 3
ATOM 3745 N N . LYS A 1 33 ? 68.140 27.310 39.175 1.00 1.00 33 LYS A N 3
ATOM 3746 C CA . LYS A 1 33 ? 67.784 26.840 40.482 1.00 1.00 33 LYS A CA 3
ATOM 3747 C C . LYS A 1 33 ? 66.369 26.362 40.533 1.00 1.00 33 LYS A C 3
ATOM 3748 O O . LYS A 1 33 ? 65.436 27.135 40.311 1.00 1.00 33 LYS A O 3
ATOM 3767 N N . ILE A 1 34 ? 66.218 25.064 40.849 1.00 1.00 34 ILE A N 3
ATOM 3768 C CA . ILE A 1 34 ? 65.177 24.197 40.383 1.00 1.00 34 ILE A CA 3
ATOM 3769 C C . ILE A 1 34 ? 64.839 23.179 41.417 1.00 1.00 34 ILE A C 3
ATOM 3770 O O . ILE A 1 34 ? 65.564 22.864 42.359 1.00 1.00 34 ILE A O 3
ATOM 3786 N N . LYS A 1 35 ? 63.586 22.719 41.294 1.00 1.00 35 LYS A N 3
ATOM 3787 C CA . LYS A 1 35 ? 63.009 21.752 42.181 1.00 1.00 35 LYS A CA 3
ATOM 3788 C C . LYS A 1 35 ? 62.647 20.488 41.467 1.00 1.00 35 LYS A C 3
ATOM 3789 O O . LYS A 1 35 ? 62.572 20.415 40.241 1.00 1.00 35 LYS A O 3
ATOM 3808 N N . ARG A 1 36 ? 62.494 19.403 42.246 1.00 1.00 36 ARG A N 3
ATOM 3809 C CA . ARG A 1 36 ? 62.559 18.035 41.812 1.00 1.00 36 ARG A CA 3
ATOM 3810 C C . ARG A 1 36 ? 61.541 17.580 40.811 1.00 1.00 36 ARG A C 3
ATOM 3811 O O . ARG A 1 36 ? 61.840 16.805 39.903 1.00 1.00 36 ARG A O 3
ATOM 3832 N N . HIS A 1 37 ? 60.283 18.044 40.922 1.00 1.00 37 HIS A N 3
ATOM 3833 C CA . HIS A 1 37 ? 59.215 17.667 40.040 1.00 1.00 37 HIS A CA 3
ATOM 3834 C C . HIS A 1 37 ? 59.285 18.294 38.682 1.00 1.00 37 HIS A C 3
ATOM 3835 O O . HIS A 1 37 ? 58.731 17.774 37.714 1.00 1.00 37 HIS A O 3
ATOM 3850 N N . THR A 1 38 ? 59.945 19.461 38.580 1.00 1.00 38 THR A N 3
ATOM 3851 C CA . THR A 1 38 ? 59.995 20.301 37.416 1.00 1.00 38 THR A CA 3
ATOM 3852 C C . THR A 1 38 ? 60.639 19.668 36.220 1.00 1.00 38 THR A C 3
ATOM 3853 O O . THR A 1 38 ? 61.759 19.178 36.353 1.00 1.00 38 THR A O 3
ATOM 3864 N N . PRO A 1 39 ? 60.081 19.615 35.038 1.00 1.00 39 PRO A N 3
ATOM 3865 C CA . PRO A 1 39 ? 60.738 19.049 33.887 1.00 1.00 39 PRO A CA 3
ATOM 3866 C C . PRO A 1 39 ? 61.887 19.863 33.381 1.00 1.00 39 PRO A C 3
ATOM 3867 O O . PRO A 1 39 ? 61.972 21.070 33.598 1.00 1.00 39 PRO A O 3
ATOM 3878 N N . LEU A 1 40 ? 62.799 19.215 32.633 1.00 1.00 40 LEU A N 3
ATOM 3879 C CA . LEU A 1 40 ? 63.935 19.830 32.008 1.00 1.00 40 LEU A CA 3
ATOM 3880 C C . LEU A 1 40 ? 63.598 20.918 31.038 1.00 1.00 40 LEU A C 3
ATOM 3881 O O . LEU A 1 40 ? 64.363 21.850 30.800 1.00 1.00 40 LEU A O 3
ATOM 3897 N N . SER A 1 41 ? 62.386 20.872 30.454 1.00 1.00 41 SER A N 3
ATOM 3898 C CA . SER A 1 41 ? 61.841 21.916 29.632 1.00 1.00 41 SER A CA 3
ATOM 3899 C C . SER A 1 41 ? 61.860 23.267 30.281 1.00 1.00 41 SER A C 3
ATOM 3900 O O . SER A 1 41 ? 61.965 24.285 29.599 1.00 1.00 41 SER A O 3
ATOM 3908 N N . LYS A 1 42 ? 61.783 23.361 31.622 1.00 1.00 42 LYS A N 3
ATOM 3909 C CA . LYS A 1 42 ? 61.788 24.626 32.297 1.00 1.00 42 LYS A CA 3
ATOM 3910 C C . LYS A 1 42 ? 63.082 25.365 32.157 1.00 1.00 42 LYS A C 3
ATOM 3911 O O . LYS A 1 42 ? 63.113 26.561 31.872 1.00 1.00 42 LYS A O 3
ATOM 3930 N N . LEU A 1 43 ? 64.225 24.667 32.295 1.00 1.00 43 LEU A N 3
ATOM 3931 C CA . LEU A 1 43 ? 65.508 25.233 31.999 1.00 1.00 43 LEU A CA 3
ATOM 3932 C C . LEU A 1 43 ? 65.774 25.474 30.546 1.00 1.00 43 LEU A C 3
ATOM 3933 O O . LEU A 1 43 ? 66.450 26.440 30.197 1.00 1.00 43 LEU A O 3
ATOM 3949 N N . MET A 1 44 ? 65.220 24.662 29.628 1.00 1.00 44 MET A N 3
ATOM 3950 C CA . MET A 1 44 ? 65.251 24.936 28.217 1.00 1.00 44 MET A CA 3
ATOM 3951 C C . MET A 1 44 ? 64.579 26.223 27.853 1.00 1.00 44 MET A C 3
ATOM 3952 O O . MET A 1 44 ? 65.141 27.059 27.147 1.00 1.00 44 MET A O 3
ATOM 3966 N N . LYS A 1 45 ? 63.377 26.478 28.403 1.00 1.00 45 LYS A N 3
ATOM 3967 C CA . LYS A 1 45 ? 62.693 27.731 28.274 1.00 1.00 45 LYS A CA 3
ATOM 3968 C C . LYS A 1 45 ? 63.462 28.869 28.870 1.00 1.00 45 LYS A C 3
ATOM 3969 O O . LYS A 1 45 ? 63.614 29.926 28.261 1.00 1.00 45 LYS A O 3
ATOM 3988 N N . ALA A 1 46 ? 64.036 28.670 30.070 1.00 1.00 46 ALA A N 3
ATOM 3989 C CA . ALA A 1 46 ? 64.785 29.664 30.783 1.00 1.00 46 ALA A CA 3
ATOM 3990 C C . ALA A 1 46 ? 66.067 30.058 30.116 1.00 1.00 46 ALA A C 3
ATOM 3991 O O . ALA A 1 46 ? 66.471 31.217 30.160 1.00 1.00 46 ALA A O 3
ATOM 3998 N N . TYR A 1 47 ? 66.765 29.118 29.451 1.00 1.00 47 TYR A N 3
ATOM 3999 C CA . TYR A 1 47 ? 67.935 29.370 28.660 1.00 1.00 47 TYR A CA 3
ATOM 4000 C C . TYR A 1 47 ? 67.637 30.266 27.496 1.00 1.00 47 TYR A C 3
ATOM 4001 O O . TYR A 1 47 ? 68.341 31.241 27.239 1.00 1.00 47 TYR A O 3
ATOM 4019 N N . CYS A 1 48 ? 66.519 30.008 26.794 1.00 1.00 48 CYS A N 3
ATOM 4020 C CA . CYS A 1 48 ? 66.006 30.836 25.740 1.00 1.00 48 CYS A CA 3
ATOM 4021 C C . CYS A 1 48 ? 65.608 32.210 26.181 1.00 1.00 48 CYS A C 3
ATOM 4022 O O . CYS A 1 48 ? 65.893 33.197 25.504 1.00 1.00 48 CYS A O 3
ATOM 4030 N N . GLU A 1 49 ? 64.947 32.360 27.344 1.00 1.00 49 GLU A N 3
ATOM 4031 C CA . GLU A 1 49 ? 64.658 33.654 27.897 1.00 1.00 49 GLU A CA 3
ATOM 4032 C C . GLU A 1 49 ? 65.856 34.418 28.372 1.00 1.00 49 GLU A C 3
ATOM 4033 O O . GLU A 1 49 ? 66.060 35.565 27.978 1.00 1.00 49 GLU A O 3
ATOM 4045 N N . ARG A 1 50 ? 66.730 33.827 29.209 1.00 1.00 50 ARG A N 3
ATOM 4046 C CA . ARG A 1 50 ? 67.832 34.522 29.816 1.00 1.00 50 ARG A CA 3
ATOM 4047 C C . ARG A 1 50 ? 68.941 34.841 28.864 1.00 1.00 50 ARG A C 3
ATOM 4048 O O . ARG A 1 50 ? 69.484 35.945 28.860 1.00 1.00 50 ARG A O 3
ATOM 4069 N N . GLN A 1 51 ? 69.305 33.876 28.001 1.00 1.00 51 GLN A N 3
ATOM 4070 C CA . GLN A 1 51 ? 70.464 33.952 27.161 1.00 1.00 51 GLN A CA 3
ATOM 4071 C C . GLN A 1 51 ? 70.127 34.062 25.706 1.00 1.00 51 GLN A C 3
ATOM 4072 O O . GLN A 1 51 ? 71.015 34.060 24.855 1.00 1.00 51 GLN A O 3
ATOM 4086 N N . GLY A 1 52 ? 68.833 34.221 25.371 1.00 1.00 52 GLY A N 3
ATOM 4087 C CA . GLY A 1 52 ? 68.360 34.689 24.097 1.00 1.00 52 GLY A CA 3
ATOM 4088 C C . GLY A 1 52 ? 68.224 33.707 22.979 1.00 1.00 52 GLY A C 3
ATOM 4089 O O . GLY A 1 52 ? 67.869 34.092 21.866 1.00 1.00 52 GLY A O 3
ATOM 4093 N N . LEU A 1 53 ? 68.488 32.410 23.215 1.00 1.00 53 LEU A N 3
ATOM 4094 C CA . LEU A 1 53 ? 68.596 31.416 22.185 1.00 1.00 53 LEU A CA 3
ATOM 4095 C C . LEU A 1 53 ? 67.300 30.930 21.611 1.00 1.00 53 LEU A C 3
ATOM 4096 O O . LEU A 1 53 ? 66.218 31.166 22.145 1.00 1.00 53 LEU A O 3
ATOM 4112 N N . SER A 1 54 ? 67.359 30.219 20.468 1.00 1.00 54 SER A N 3
ATOM 4113 C CA . SER A 1 54 ? 66.214 29.641 19.823 1.00 1.00 54 SER A CA 3
ATOM 4114 C C . SER A 1 54 ? 66.145 28.173 20.098 1.00 1.00 54 SER A C 3
ATOM 4115 O O . SER A 1 54 ? 67.114 27.444 19.894 1.00 1.00 54 SER A O 3
ATOM 4123 N N . MET A 1 55 ? 64.989 27.653 20.550 1.00 1.00 55 MET A N 3
ATOM 4124 C CA . MET A 1 55 ? 64.867 26.305 21.032 1.00 1.00 55 MET A CA 3
ATOM 4125 C C . MET A 1 55 ? 65.059 25.230 20.008 1.00 1.00 55 MET A C 3
ATOM 4126 O O . MET A 1 55 ? 65.390 24.095 20.342 1.00 1.00 55 MET A O 3
ATOM 4140 N N . ARG A 1 56 ? 64.893 25.545 18.708 1.00 1.00 56 ARG A N 3
ATOM 4141 C CA . ARG A 1 56 ? 65.124 24.616 17.640 1.00 1.00 56 ARG A CA 3
ATOM 4142 C C . ARG A 1 56 ? 66.574 24.423 17.321 1.00 1.00 56 ARG A C 3
ATOM 4143 O O . ARG A 1 56 ? 66.961 23.433 16.702 1.00 1.00 56 ARG A O 3
ATOM 4164 N N . GLN A 1 57 ? 67.441 25.353 17.761 1.00 1.00 57 GLN A N 3
ATOM 4165 C CA . GLN A 1 57 ? 68.829 25.399 17.405 1.00 1.00 57 GLN A CA 3
ATOM 4166 C C . GLN A 1 57 ? 69.698 24.715 18.413 1.00 1.00 57 GLN A C 3
ATOM 4167 O O . GLN A 1 57 ? 70.822 24.313 18.115 1.00 1.00 57 GLN A O 3
ATOM 4181 N N . ILE A 1 58 ? 69.168 24.475 19.626 1.00 1.00 58 ILE A N 3
ATOM 4182 C CA . ILE A 1 58 ? 69.855 23.818 20.701 1.00 1.00 58 ILE A CA 3
ATOM 4183 C C . ILE A 1 58 ? 69.122 22.576 21.102 1.00 1.00 58 ILE A C 3
ATOM 4184 O O . ILE A 1 58 ? 67.893 22.524 21.121 1.00 1.00 58 ILE A O 3
ATOM 4200 N N . ARG A 1 59 ? 69.857 21.496 21.424 1.00 1.00 59 ARG A N 3
ATOM 4201 C CA . ARG A 1 59 ? 69.323 20.294 21.997 1.00 1.00 59 ARG A CA 3
ATOM 4202 C C . ARG A 1 59 ? 70.277 19.856 23.062 1.00 1.00 59 ARG A C 3
ATOM 4203 O O . ARG A 1 59 ? 71.454 20.212 23.036 1.00 1.00 59 ARG A O 3
ATOM 4224 N N . PHE A 1 60 ? 69.802 19.098 24.067 1.00 1.00 60 PHE A N 3
ATOM 4225 C CA . PHE A 1 60 ? 70.567 18.773 25.236 1.00 1.00 60 PHE A CA 3
ATOM 4226 C C . PHE A 1 60 ? 70.873 17.310 25.286 1.00 1.00 60 PHE A C 3
ATOM 4227 O O . PHE A 1 60 ? 70.122 16.464 24.801 1.00 1.00 60 PHE A O 3
ATOM 4244 N N . ARG A 1 61 ? 72.030 16.949 25.870 1.00 1.00 61 ARG A N 3
ATOM 4245 C CA . ARG A 1 61 ? 72.429 15.582 26.027 1.00 1.00 61 ARG A CA 3
ATOM 4246 C C . ARG A 1 61 ? 73.017 15.334 27.379 1.00 1.00 61 ARG A C 3
ATOM 4247 O O . ARG A 1 61 ? 73.467 16.246 28.072 1.00 1.00 61 ARG A O 3
ATOM 4268 N N . PHE A 1 62 ? 73.003 14.058 27.805 1.00 1.00 62 PHE A N 3
ATOM 4269 C CA . PHE A 1 62 ? 73.618 13.612 29.021 1.00 1.00 62 PHE A CA 3
ATOM 4270 C C . PHE A 1 62 ? 74.322 12.319 28.751 1.00 1.00 62 PHE A C 3
ATOM 4271 O O . PHE A 1 62 ? 73.706 11.351 28.307 1.00 1.00 62 PHE A O 3
ATOM 4288 N N . ASP A 1 63 ? 75.646 12.262 28.985 1.00 1.00 63 ASP A N 3
ATOM 4289 C CA . ASP A 1 63 ? 76.490 11.114 28.809 1.00 1.00 63 ASP A CA 3
ATOM 4290 C C . ASP A 1 63 ? 76.437 10.555 27.416 1.00 1.00 63 ASP A C 3
ATOM 4291 O O . ASP A 1 63 ? 76.408 9.349 27.185 1.00 1.00 63 ASP A O 3
ATOM 4300 N N . GLY A 1 64 ? 76.405 11.438 26.400 1.00 1.00 64 GLY A N 3
ATOM 4301 C CA . GLY A 1 64 ? 76.275 11.074 25.015 1.00 1.00 64 GLY A CA 3
ATOM 4302 C C . GLY A 1 64 ? 74.899 10.721 24.550 1.00 1.00 64 GLY A C 3
ATOM 4303 O O . GLY A 1 64 ? 74.720 10.339 23.395 1.00 1.00 64 GLY A O 3
ATOM 4307 N N . GLN A 1 65 ? 73.863 10.825 25.403 1.00 1.00 65 GLN A N 3
ATOM 4308 C CA . GLN A 1 65 ? 72.537 10.367 25.100 1.00 1.00 65 GLN A CA 3
ATOM 4309 C C . GLN A 1 65 ? 71.576 11.518 25.079 1.00 1.00 65 GLN A C 3
ATOM 4310 O O . GLN A 1 65 ? 71.699 12.395 25.934 1.00 1.00 65 GLN A O 3
ATOM 4324 N N . PRO A 1 66 ? 70.621 11.630 24.193 1.00 1.00 66 PRO A N 3
ATOM 4325 C CA . PRO A 1 66 ? 69.692 12.732 24.182 1.00 1.00 66 PRO A CA 3
ATOM 4326 C C . PRO A 1 66 ? 68.679 12.649 25.281 1.00 1.00 66 PRO A C 3
ATOM 4327 O O . PRO A 1 66 ? 68.221 11.559 25.622 1.00 1.00 66 PRO A O 3
ATOM 4338 N N . ILE A 1 67 ? 68.299 13.795 25.878 1.00 1.00 67 ILE A N 3
ATOM 4339 C CA . ILE A 1 67 ? 67.367 13.898 26.965 1.00 1.00 67 ILE A CA 3
ATOM 4340 C C . ILE A 1 67 ? 66.187 14.704 26.516 1.00 1.00 67 ILE A C 3
ATOM 4341 O O . ILE A 1 67 ? 66.308 15.587 25.668 1.00 1.00 67 ILE A O 3
ATOM 4357 N N . ASN A 1 68 ? 64.978 14.399 27.025 1.00 1.00 68 ASN A N 3
ATOM 4358 C CA . ASN A 1 68 ? 63.759 14.887 26.442 1.00 1.00 68 ASN A CA 3
ATOM 4359 C C . ASN A 1 68 ? 63.123 15.913 27.321 1.00 1.00 68 ASN A C 3
ATOM 4360 O O . ASN A 1 68 ? 63.376 15.979 28.520 1.00 1.00 68 ASN A O 3
ATOM 4371 N N . GLU A 1 69 ? 62.218 16.757 26.795 1.00 1.00 69 GLU A N 3
ATOM 4372 C CA . GLU A 1 69 ? 61.597 17.807 27.552 1.00 1.00 69 GLU A CA 3
ATOM 4373 C C . GLU A 1 69 ? 60.630 17.345 28.599 1.00 1.00 69 GLU A C 3
ATOM 4374 O O . GLU A 1 69 ? 60.276 18.110 29.495 1.00 1.00 69 GLU A O 3
ATOM 4386 N N . THR A 1 70 ? 60.204 16.069 28.555 1.00 1.00 70 THR A N 3
ATOM 4387 C CA . THR A 1 70 ? 59.452 15.417 29.594 1.00 1.00 70 THR A CA 3
ATOM 4388 C C . THR A 1 70 ? 60.329 14.564 30.462 1.00 1.00 70 THR A C 3
ATOM 4389 O O . THR A 1 70 ? 59.886 14.002 31.464 1.00 1.00 70 THR A O 3
ATOM 4400 N N . ASP A 1 71 ? 61.653 14.491 30.222 1.00 1.00 71 ASP A N 3
ATOM 4401 C CA . ASP A 1 71 ? 62.599 14.028 31.196 1.00 1.00 71 ASP A CA 3
ATOM 4402 C C . ASP A 1 71 ? 62.849 15.100 32.213 1.00 1.00 71 ASP A C 3
ATOM 4403 O O . ASP A 1 71 ? 62.411 16.246 32.105 1.00 1.00 71 ASP A O 3
ATOM 4412 N N . THR A 1 72 ? 63.533 14.749 33.318 1.00 1.00 72 THR A N 3
ATOM 4413 C CA . THR A 1 72 ? 63.395 15.473 34.554 1.00 1.00 72 THR A CA 3
ATOM 4414 C C . THR A 1 72 ? 64.637 15.364 35.382 1.00 1.00 72 THR A C 3
ATOM 4415 O O . THR A 1 72 ? 65.440 14.464 35.132 1.00 1.00 72 THR A O 3
ATOM 4426 N N . PRO A 1 73 ? 64.860 16.185 36.379 1.00 1.00 73 PRO A N 3
ATOM 4427 C CA . PRO A 1 73 ? 65.890 15.979 37.363 1.00 1.00 73 PRO A CA 3
ATOM 4428 C C . PRO A 1 73 ? 65.807 14.701 38.133 1.00 1.00 73 PRO A C 3
ATOM 4429 O O . PRO A 1 73 ? 66.849 14.178 38.522 1.00 1.00 73 PRO A O 3
ATOM 4440 N N . ALA A 1 74 ? 64.598 14.178 38.406 1.00 1.00 74 ALA A N 3
ATOM 4441 C CA . ALA A 1 74 ? 64.440 12.911 39.060 1.00 1.00 74 ALA A CA 3
ATOM 4442 C C . ALA A 1 74 ? 64.779 11.759 38.169 1.00 1.00 74 ALA A C 3
ATOM 4443 O O . ALA A 1 74 ? 65.507 10.839 38.538 1.00 1.00 74 ALA A O 3
ATOM 4450 N N . GLN A 1 75 ? 64.270 11.797 36.925 1.00 1.00 75 GLN A N 3
ATOM 4451 C CA . GLN A 1 75 ? 64.401 10.767 35.936 1.00 1.00 75 GLN A CA 3
ATOM 4452 C C . GLN A 1 75 ? 65.804 10.580 35.455 1.00 1.00 75 GLN A C 3
ATOM 4453 O O . GLN A 1 75 ? 66.282 9.459 35.287 1.00 1.00 75 GLN A O 3
ATOM 4467 N N . LEU A 1 76 ? 66.539 11.687 35.249 1.00 1.00 76 LEU A N 3
ATOM 4468 C CA . LEU A 1 76 ? 67.903 11.637 34.810 1.00 1.00 76 LEU A CA 3
ATOM 4469 C C . LEU A 1 76 ? 68.865 11.539 35.955 1.00 1.00 76 LEU A C 3
ATOM 4470 O O . LEU A 1 76 ? 70.056 11.274 35.789 1.00 1.00 76 LEU A O 3
ATOM 4486 N N . GLU A 1 77 ? 68.355 11.686 37.192 1.00 1.00 77 GLU A N 3
ATOM 4487 C CA . GLU A 1 77 ? 69.082 11.628 38.427 1.00 1.00 77 GLU A CA 3
ATOM 4488 C C . GLU A 1 77 ? 70.115 12.703 38.567 1.00 1.00 77 GLU A C 3
ATOM 4489 O O . GLU A 1 77 ? 71.269 12.467 38.923 1.00 1.00 77 GLU A O 3
ATOM 4501 N N . MET A 1 78 ? 69.728 13.961 38.288 1.00 1.00 78 MET A N 3
ATOM 4502 C CA . MET A 1 78 ? 70.475 15.161 38.528 1.00 1.00 78 MET A CA 3
ATOM 4503 C C . MET A 1 78 ? 70.776 15.376 39.977 1.00 1.00 78 MET A C 3
ATOM 4504 O O . MET A 1 78 ? 70.076 14.881 40.861 1.00 1.00 78 MET A O 3
ATOM 4518 N N . GLU A 1 79 ? 71.860 16.110 40.282 1.00 1.00 79 GLU A N 3
ATOM 4519 C CA . GLU A 1 79 ? 72.351 16.269 41.619 1.00 1.00 79 GLU A CA 3
ATOM 4520 C C . GLU A 1 79 ? 72.185 17.707 41.989 1.00 1.00 79 GLU A C 3
ATOM 4521 O O . GLU A 1 79 ? 71.664 18.506 41.212 1.00 1.00 79 GLU A O 3
ATOM 4533 N N . ASP A 1 80 ? 72.609 18.112 43.199 1.00 1.00 80 ASP A N 3
ATOM 4534 C CA . ASP A 1 80 ? 72.508 19.452 43.701 1.00 1.00 80 ASP A CA 3
ATOM 4535 C C . ASP A 1 80 ? 73.113 20.533 42.858 1.00 1.00 80 ASP A C 3
ATOM 4536 O O . ASP A 1 80 ? 72.682 21.682 42.940 1.00 1.00 80 ASP A O 3
ATOM 4545 N N . GLU A 1 81 ? 74.130 20.198 42.043 1.00 1.00 81 GLU A N 3
ATOM 4546 C CA . GLU A 1 81 ? 74.750 21.068 41.083 1.00 1.00 81 GLU A CA 3
ATOM 4547 C C . GLU A 1 81 ? 75.079 20.310 39.831 1.00 1.00 81 GLU A C 3
ATOM 4548 O O . GLU A 1 81 ? 76.239 19.997 39.567 1.00 1.00 81 GLU A O 3
ATOM 4560 N N . ASP A 1 82 ? 74.075 19.952 39.005 1.00 1.00 82 ASP A N 3
ATOM 4561 C CA . ASP A 1 82 ? 74.262 19.130 37.841 1.00 1.00 82 ASP A CA 3
ATOM 4562 C C . ASP A 1 82 ? 74.831 19.815 36.635 1.00 1.00 82 ASP A C 3
ATOM 4563 O O . ASP A 1 82 ? 74.848 21.042 36.548 1.00 1.00 82 ASP A O 3
ATOM 4572 N N . THR A 1 83 ? 75.306 19.029 35.648 1.00 1.00 83 THR A N 3
ATOM 4573 C CA . THR A 1 83 ? 75.912 19.518 34.440 1.00 1.00 83 THR A CA 3
ATOM 4574 C C . THR A 1 83 ? 75.339 18.847 33.233 1.00 1.00 83 THR A C 3
ATOM 4575 O O . THR A 1 83 ? 75.520 17.651 33.008 1.00 1.00 83 THR A O 3
ATOM 4586 N N . ILE A 1 84 ? 74.656 19.616 32.367 1.00 1.00 84 ILE A N 3
ATOM 4587 C CA . ILE A 1 84 ? 73.941 19.175 31.203 1.00 1.00 84 ILE A CA 3
ATOM 4588 C C . ILE A 1 84 ? 74.564 19.797 29.991 1.00 1.00 84 ILE A C 3
ATOM 4589 O O . ILE A 1 84 ? 75.009 20.942 30.039 1.00 1.00 84 ILE A O 3
ATOM 4605 N N . ASP A 1 85 ? 74.693 19.068 28.866 1.00 1.00 85 ASP A N 3
ATOM 4606 C CA . ASP A 1 85 ? 75.518 19.466 27.764 1.00 1.00 85 ASP A CA 3
ATOM 4607 C C . ASP A 1 85 ? 74.663 19.832 26.589 1.00 1.00 85 ASP A C 3
ATOM 4608 O O . ASP A 1 85 ? 73.607 19.243 26.366 1.00 1.00 85 ASP A O 3
ATOM 4617 N N . VAL A 1 86 ? 75.092 20.823 25.789 1.00 1.00 86 VAL A N 3
ATOM 4618 C CA . VAL A 1 86 ? 74.362 21.324 24.660 1.00 1.00 86 VAL A CA 3
ATOM 4619 C C . VAL A 1 86 ? 75.048 20.890 23.405 1.00 1.00 86 VAL A C 3
ATOM 4620 O O . VAL A 1 86 ? 76.268 20.997 23.282 1.00 1.00 86 VAL A O 3
ATOM 4633 N N . PHE A 1 87 ? 74.283 20.406 22.411 1.00 1.00 87 PHE A N 3
ATOM 4634 C CA . PHE A 1 87 ? 74.779 20.270 21.073 1.00 1.00 87 PHE A CA 3
ATOM 4635 C C . PHE A 1 87 ? 73.921 21.060 20.136 1.00 1.00 87 PHE A C 3
ATOM 4636 O O . PHE A 1 87 ? 72.693 21.072 20.210 1.00 1.00 87 PHE A O 3
ATOM 4653 N N . GLN A 1 88 ? 74.576 21.783 19.211 1.00 1.00 88 GLN A N 3
ATOM 4654 C CA . GLN A 1 88 ? 73.945 22.704 18.310 1.00 1.00 88 GLN A CA 3
ATOM 4655 C C . GLN A 1 88 ? 73.494 21.996 17.071 1.00 1.00 88 GLN A C 3
ATOM 4656 O O . GLN A 1 88 ? 74.209 21.179 16.494 1.00 1.00 88 GLN A O 3
ATOM 4670 N N . GLN A 1 89 ? 72.240 22.241 16.651 1.00 1.00 89 GLN A N 3
ATOM 4671 C CA . GLN A 1 89 ? 71.578 21.482 15.631 1.00 1.00 89 GLN A CA 3
ATOM 4672 C C . GLN A 1 89 ? 71.699 22.023 14.242 1.00 1.00 89 GLN A C 3
ATOM 4673 O O . GLN A 1 89 ? 72.285 23.073 13.987 1.00 1.00 89 GLN A O 3
ATOM 4687 N N . GLN A 1 90 ? 71.139 21.264 13.282 1.00 1.00 90 GLN A N 3
ATOM 4688 C CA . GLN A 1 90 ? 71.101 21.580 11.882 1.00 1.00 90 GLN A CA 3
ATOM 4689 C C . GLN A 1 90 ? 69.699 21.854 11.431 1.00 1.00 90 GLN A C 3
ATOM 4690 O O . GLN A 1 90 ? 69.406 21.921 10.238 1.00 1.00 90 GLN A O 3
ATOM 4704 N N . THR A 1 91 ? 68.764 22.003 12.388 1.00 1.00 91 THR A N 3
ATOM 4705 C CA . THR A 1 91 ? 67.349 22.148 12.192 1.00 1.00 91 THR A CA 3
ATOM 4706 C C . THR A 1 91 ? 66.947 23.404 11.482 1.00 1.00 91 THR A C 3
ATOM 4707 O O . THR A 1 91 ? 67.174 24.513 11.964 1.00 1.00 91 THR A O 3
ATOM 4718 N N . GLY A 1 92 ? 66.324 23.278 10.296 1.00 1.00 92 GLY A N 3
ATOM 4719 C CA . GLY A 1 92 ? 65.862 24.392 9.516 1.00 1.00 92 GLY A CA 3
ATOM 4720 C C . GLY A 1 92 ? 64.758 25.198 10.124 1.00 1.00 92 GLY A C 3
ATOM 4721 O O . GLY A 1 92 ? 63.874 24.663 10.793 1.00 1.00 92 GLY A O 3
ATOM 4725 N N . GLY A 1 93 ? 64.749 26.518 9.867 1.00 1.00 93 GLY A N 3
ATOM 4726 C CA . GLY A 1 93 ? 63.760 27.427 10.371 1.00 1.00 93 GLY A CA 3
ATOM 4727 C C . GLY A 1 93 ? 64.406 28.705 10.890 1.00 1.00 93 GLY A C 3
ATOM 4728 O O . GLY A 1 93 ? 63.911 29.825 10.594 1.00 1.00 93 GLY A O 3
ATOM 4733 N N . GLY B 2 33 ? 71.882 31.540 42.101 1.00 1.00 965 GLY B N 3
ATOM 4734 C CA . GLY B 2 33 ? 72.436 31.364 40.736 1.00 1.00 965 GLY B CA 3
ATOM 4735 C C . GLY B 2 33 ? 72.019 32.439 39.789 1.00 1.00 965 GLY B C 3
ATOM 4736 O O . GLY B 2 33 ? 71.611 33.516 40.219 1.00 1.00 965 GLY B O 3
ATOM 4740 N N . VAL B 2 34 ? 72.081 32.208 38.463 1.00 1.00 966 VAL B N 3
ATOM 4741 C CA . VAL B 2 34 ? 71.539 33.131 37.509 1.00 1.00 966 VAL B CA 3
ATOM 4742 C C . VAL B 2 34 ? 70.047 33.110 37.424 1.00 1.00 966 VAL B C 3
ATOM 4743 O O . VAL B 2 34 ? 69.381 34.144 37.436 1.00 1.00 966 VAL B O 3
ATOM 4756 N N . ILE B 2 35 ? 69.491 31.893 37.339 1.00 1.00 967 ILE B N 3
ATOM 4757 C CA . ILE B 2 35 ? 68.104 31.673 37.042 1.00 1.00 967 ILE B CA 3
ATOM 4758 C C . ILE B 2 35 ? 67.415 31.103 38.242 1.00 1.00 967 ILE B C 3
ATOM 4759 O O . ILE B 2 35 ? 67.740 30.021 38.727 1.00 1.00 967 ILE B O 3
ATOM 4775 N N . ASP B 2 36 ? 66.444 31.841 38.810 1.00 1.00 968 ASP B N 3
ATOM 4776 C CA . ASP B 2 36 ? 65.603 31.409 39.890 1.00 1.00 968 ASP B CA 3
ATOM 4777 C C . ASP B 2 36 ? 64.265 31.024 39.336 1.00 1.00 968 ASP B C 3
ATOM 4778 O O . ASP B 2 36 ? 63.477 31.910 39.006 1.00 1.00 968 ASP B O 3
ATOM 4787 N N . LEU B 2 37 ? 63.916 29.730 39.189 1.00 1.00 969 LEU B N 3
ATOM 4788 C CA . LEU B 2 37 ? 62.699 29.407 38.493 1.00 1.00 969 LEU B CA 3
ATOM 4789 C C . LEU B 2 37 ? 61.586 28.906 39.360 1.00 1.00 969 LEU B C 3
ATOM 4790 O O . LEU B 2 37 ? 61.785 28.304 40.414 1.00 1.00 969 LEU B O 3
ATOM 4806 N N . THR B 2 38 ? 60.331 29.141 38.934 1.00 1.00 970 THR B N 3
ATOM 4807 C CA . THR B 2 38 ? 59.155 28.796 39.684 1.00 1.00 970 THR B CA 3
ATOM 4808 C C . THR B 2 38 ? 58.682 27.405 39.392 1.00 1.00 970 THR B C 3
ATOM 4809 O O . THR B 2 38 ? 59.287 26.437 39.853 1.00 1.00 970 THR B O 3
ATOM 4820 N N . MET B 2 39 ? 57.572 27.251 38.647 1.00 1.00 971 MET B N 3
ATOM 4821 C CA . MET B 2 39 ? 57.004 26.033 38.139 1.00 1.00 971 MET B CA 3
ATOM 4822 C C . MET B 2 39 ? 56.220 25.208 39.108 1.00 1.00 971 MET B C 3
ATOM 4823 O O . MET B 2 39 ? 55.116 24.740 38.835 1.00 1.00 971 MET B O 3
ATOM 4837 N N . ASP B 2 40 ? 56.799 25.029 40.305 1.00 1.00 972 ASP B N 3
ATOM 4838 C CA . ASP B 2 40 ? 56.449 24.009 41.243 1.00 1.00 972 ASP B CA 3
ATOM 4839 C C . ASP B 2 40 ? 56.823 24.530 42.591 1.00 1.00 972 ASP B C 3
ATOM 4840 O O . ASP B 2 40 ? 57.615 25.466 42.699 1.00 1.00 972 ASP B O 3
ATOM 4849 N N . ASP B 2 41 ? 56.291 23.902 43.656 1.00 1.00 973 ASP B N 3
ATOM 4850 C CA . ASP B 2 41 ? 56.601 24.209 45.021 1.00 1.00 973 ASP B CA 3
ATOM 4851 C C . ASP B 2 41 ? 56.491 25.663 45.367 1.00 1.00 973 ASP B C 3
ATOM 4852 O O . ASP B 2 41 ? 55.653 26.417 44.875 1.00 1.00 973 ASP B O 3
ATOM 4861 N N . GLU B 2 42 ? 57.370 26.078 46.290 1.00 1.00 974 GLU B N 3
ATOM 4862 C CA . GLU B 2 42 ? 57.414 27.368 46.914 1.00 1.00 974 GLU B CA 3
ATOM 4863 C C . GLU B 2 42 ? 58.819 27.880 46.962 1.00 1.00 974 GLU B C 3
ATOM 4864 O O . GLU B 2 42 ? 59.047 29.088 46.980 1.00 1.00 974 GLU B O 3
ATOM 4876 N N . GLU B 2 43 ? 59.806 26.963 46.961 1.00 1.00 975 GLU B N 3
ATOM 4877 C CA . GLU B 2 43 ? 61.212 27.216 47.066 1.00 1.00 975 GLU B CA 3
ATOM 4878 C C . GLU B 2 43 ? 61.821 28.102 45.978 1.00 1.00 975 GLU B C 3
ATOM 4879 O O . GLU B 2 43 ? 62.712 28.927 46.316 1.00 1.00 975 GLU B O 3
ATOM 4891 N N . MET A 1 1 ? 76.381 26.741 57.127 1.00 1.00 1 MET A N 4
ATOM 4892 C CA . MET A 1 1 ? 77.700 26.174 56.757 1.00 1.00 1 MET A CA 4
ATOM 4893 C C . MET A 1 1 ? 78.762 26.522 57.752 1.00 1.00 1 MET A C 4
ATOM 4894 O O . MET A 1 1 ? 78.726 27.581 58.376 1.00 1.00 1 MET A O 4
ATOM 4910 N N . ALA A 1 2 ? 79.743 25.623 57.964 1.00 1.00 2 ALA A N 4
ATOM 4911 C CA . ALA A 1 2 ? 80.828 25.789 58.888 1.00 1.00 2 ALA A CA 4
ATOM 4912 C C . ALA A 1 2 ? 81.753 26.921 58.557 1.00 1.00 2 ALA A C 4
ATOM 4913 O O . ALA A 1 2 ? 82.123 27.722 59.415 1.00 1.00 2 ALA A O 4
ATOM 4920 N N . ASP A 1 3 ? 82.111 27.071 57.269 1.00 1.00 3 ASP A N 4
ATOM 4921 C CA . ASP A 1 3 ? 82.756 28.238 56.740 1.00 1.00 3 ASP A CA 4
ATOM 4922 C C . ASP A 1 3 ? 81.746 28.904 55.859 1.00 1.00 3 ASP A C 4
ATOM 4923 O O . ASP A 1 3 ? 81.197 28.276 54.953 1.00 1.00 3 ASP A O 4
ATOM 4932 N N . GLU A 1 4 ? 81.417 30.189 56.088 1.00 1.00 4 GLU A N 4
ATOM 4933 C CA . GLU A 1 4 ? 80.319 30.810 55.402 1.00 1.00 4 GLU A CA 4
ATOM 4934 C C . GLU A 1 4 ? 80.567 32.265 55.150 1.00 1.00 4 GLU A C 4
ATOM 4935 O O . GLU A 1 4 ? 79.964 33.154 55.750 1.00 1.00 4 GLU A O 4
ATOM 4947 N N . LYS A 1 5 ? 81.505 32.573 54.234 1.00 1.00 5 LYS A N 4
ATOM 4948 C CA . LYS A 1 5 ? 81.737 33.900 53.739 1.00 1.00 5 LYS A CA 4
ATOM 4949 C C . LYS A 1 5 ? 80.588 34.480 52.963 1.00 1.00 5 LYS A C 4
ATOM 4950 O O . LYS A 1 5 ? 79.908 33.735 52.257 1.00 1.00 5 LYS A O 4
ATOM 4969 N N . PRO A 1 6 ? 80.280 35.750 53.029 1.00 1.00 6 PRO A N 4
ATOM 4970 C CA . PRO A 1 6 ? 79.352 36.403 52.140 1.00 1.00 6 PRO A CA 4
ATOM 4971 C C . PRO A 1 6 ? 79.623 36.304 50.670 1.00 1.00 6 PRO A C 4
ATOM 4972 O O . PRO A 1 6 ? 80.765 36.495 50.251 1.00 1.00 6 PRO A O 4
ATOM 4983 N N . LYS A 1 7 ? 78.601 36.047 49.835 1.00 1.00 7 LYS A N 4
ATOM 4984 C CA . LYS A 1 7 ? 78.748 35.982 48.407 1.00 1.00 7 LYS A CA 4
ATOM 4985 C C . LYS A 1 7 ? 77.428 36.202 47.737 1.00 1.00 7 LYS A C 4
ATOM 4986 O O . LYS A 1 7 ? 76.404 36.357 48.401 1.00 1.00 7 LYS A O 4
ATOM 5005 N N . GLU A 1 8 ? 77.383 36.281 46.393 1.00 1.00 8 GLU A N 4
ATOM 5006 C CA . GLU A 1 8 ? 76.166 36.474 45.656 1.00 1.00 8 GLU A CA 4
ATOM 5007 C C . GLU A 1 8 ? 75.118 35.410 45.793 1.00 1.00 8 GLU A C 4
ATOM 5008 O O . GLU A 1 8 ? 75.397 34.225 45.974 1.00 1.00 8 GLU A O 4
ATOM 5020 N N . GLY A 1 9 ? 73.838 35.814 45.686 1.00 1.00 9 GLY A N 4
ATOM 5021 C CA . GLY A 1 9 ? 72.675 34.971 45.743 1.00 1.00 9 GLY A CA 4
ATOM 5022 C C . GLY A 1 9 ? 72.450 34.180 46.991 1.00 1.00 9 GLY A C 4
ATOM 5023 O O . GLY A 1 9 ? 73.170 34.288 47.983 1.00 1.00 9 GLY A O 4
ATOM 5027 N N . VAL A 1 10 ? 71.400 33.341 46.995 1.00 1.00 10 VAL A N 4
ATOM 5028 C CA . VAL A 1 10 ? 70.953 32.630 48.159 1.00 1.00 10 VAL A CA 4
ATOM 5029 C C . VAL A 1 10 ? 71.528 31.249 48.165 1.00 1.00 10 VAL A C 4
ATOM 5030 O O . VAL A 1 10 ? 71.403 30.482 47.209 1.00 1.00 10 VAL A O 4
ATOM 5043 N N . LYS A 1 11 ? 72.222 30.887 49.260 1.00 1.00 11 LYS A N 4
ATOM 5044 C CA . LYS A 1 11 ? 72.889 29.628 49.426 1.00 1.00 11 LYS A CA 4
ATOM 5045 C C . LYS A 1 11 ? 72.030 28.404 49.328 1.00 1.00 11 LYS A C 4
ATOM 5046 O O . LYS A 1 11 ? 70.889 28.355 49.790 1.00 1.00 11 LYS A O 4
ATOM 5065 N N . THR A 1 12 ? 72.572 27.330 48.726 1.00 1.00 12 THR A N 4
ATOM 5066 C CA . THR A 1 12 ? 71.982 26.020 48.754 1.00 1.00 12 THR A CA 4
ATOM 5067 C C . THR A 1 12 ? 72.362 25.348 50.037 1.00 1.00 12 THR A C 4
ATOM 5068 O O . THR A 1 12 ? 73.438 24.765 50.165 1.00 1.00 12 THR A O 4
ATOM 5079 N N . GLU A 1 13 ? 71.483 25.448 51.050 1.00 1.00 13 GLU A N 4
ATOM 5080 C CA . GLU A 1 13 ? 71.664 24.872 52.350 1.00 1.00 13 GLU A CA 4
ATOM 5081 C C . GLU A 1 13 ? 70.316 24.540 52.907 1.00 1.00 13 GLU A C 4
ATOM 5082 O O . GLU A 1 13 ? 69.447 25.403 53.033 1.00 1.00 13 GLU A O 4
ATOM 5094 N N . ASN A 1 14 ? 70.097 23.255 53.243 1.00 1.00 14 ASN A N 4
ATOM 5095 C CA . ASN A 1 14 ? 68.869 22.694 53.733 1.00 1.00 14 ASN A CA 4
ATOM 5096 C C . ASN A 1 14 ? 67.678 22.959 52.863 1.00 1.00 14 ASN A C 4
ATOM 5097 O O . ASN A 1 14 ? 66.619 23.374 53.332 1.00 1.00 14 ASN A O 4
ATOM 5108 N N . ASN A 1 15 ? 67.811 22.727 51.545 1.00 1.00 15 ASN A N 4
ATOM 5109 C CA . ASN A 1 15 ? 66.813 23.032 50.563 1.00 1.00 15 ASN A CA 4
ATOM 5110 C C . ASN A 1 15 ? 66.410 21.789 49.833 1.00 1.00 15 ASN A C 4
ATOM 5111 O O . ASN A 1 15 ? 67.162 20.818 49.755 1.00 1.00 15 ASN A O 4
ATOM 5122 N N . ASP A 1 16 ? 65.199 21.763 49.248 1.00 1.00 16 ASP A N 4
ATOM 5123 C CA . ASP A 1 16 ? 64.709 20.658 48.474 1.00 1.00 16 ASP A CA 4
ATOM 5124 C C . ASP A 1 16 ? 64.866 20.857 47.001 1.00 1.00 16 ASP A C 4
ATOM 5125 O O . ASP A 1 16 ? 64.733 19.942 46.190 1.00 1.00 16 ASP A O 4
ATOM 5134 N N . HIS A 1 17 ? 65.297 22.080 46.661 1.00 1.00 17 HIS A N 4
ATOM 5135 C CA . HIS A 1 17 ? 65.812 22.509 45.397 1.00 1.00 17 HIS A CA 4
ATOM 5136 C C . HIS A 1 17 ? 67.271 22.216 45.240 1.00 1.00 17 HIS A C 4
ATOM 5137 O O . HIS A 1 17 ? 68.027 22.092 46.203 1.00 1.00 17 HIS A O 4
ATOM 5152 N N . ILE A 1 18 ? 67.684 22.074 43.969 1.00 1.00 18 ILE A N 4
ATOM 5153 C CA . ILE A 1 18 ? 68.977 21.715 43.466 1.00 1.00 18 ILE A CA 4
ATOM 5154 C C . ILE A 1 18 ? 69.283 22.688 42.370 1.00 1.00 18 ILE A C 4
ATOM 5155 O O . ILE A 1 18 ? 68.387 23.363 41.868 1.00 1.00 18 ILE A O 4
ATOM 5171 N N . ASN A 1 19 ? 70.548 22.876 41.955 1.00 1.00 19 ASN A N 4
ATOM 5172 C CA . ASN A 1 19 ? 70.857 23.691 40.815 1.00 1.00 19 ASN A CA 4
ATOM 5173 C C . ASN A 1 19 ? 71.402 22.804 39.741 1.00 1.00 19 ASN A C 4
ATOM 5174 O O . ASN A 1 19 ? 72.089 21.817 39.997 1.00 1.00 19 ASN A O 4
ATOM 5185 N N . LEU A 1 20 ? 71.106 23.097 38.464 1.00 1.00 20 LEU A N 4
ATOM 5186 C CA . LEU A 1 20 ? 71.738 22.414 37.374 1.00 1.00 20 LEU A CA 4
ATOM 5187 C C . LEU A 1 20 ? 72.266 23.482 36.470 1.00 1.00 20 LEU A C 4
ATOM 5188 O O . LEU A 1 20 ? 71.781 24.611 36.487 1.00 1.00 20 LEU A O 4
ATOM 5204 N N . LYS A 1 21 ? 73.294 23.194 35.655 1.00 1.00 21 LYS A N 4
ATOM 5205 C CA . LYS A 1 21 ? 73.799 24.057 34.630 1.00 1.00 21 LYS A CA 4
ATOM 5206 C C . LYS A 1 21 ? 73.797 23.394 33.289 1.00 1.00 21 LYS A C 4
ATOM 5207 O O . LYS A 1 21 ? 73.921 22.177 33.162 1.00 1.00 21 LYS A O 4
ATOM 5226 N N . VAL A 1 22 ? 73.649 24.203 32.225 1.00 1.00 22 VAL A N 4
ATOM 5227 C CA . VAL A 1 22 ? 73.668 23.759 30.860 1.00 1.00 22 VAL A CA 4
ATOM 5228 C C . VAL A 1 22 ? 74.807 24.436 30.169 1.00 1.00 22 VAL A C 4
ATOM 5229 O O . VAL A 1 22 ? 74.874 25.663 30.103 1.00 1.00 22 VAL A O 4
ATOM 5242 N N . ALA A 1 23 ? 75.765 23.642 29.656 1.00 1.00 23 ALA A N 4
ATOM 5243 C CA . ALA A 1 23 ? 77.052 24.106 29.231 1.00 1.00 23 ALA A CA 4
ATOM 5244 C C . ALA A 1 23 ? 77.330 23.836 27.786 1.00 1.00 23 ALA A C 4
ATOM 5245 O O . ALA A 1 23 ? 77.188 22.720 27.284 1.00 1.00 23 ALA A O 4
ATOM 5252 N N . GLY A 1 24 ? 77.773 24.885 27.066 1.00 1.00 24 GLY A N 4
ATOM 5253 C CA . GLY A 1 24 ? 78.208 24.762 25.706 1.00 1.00 24 GLY A CA 4
ATOM 5254 C C . GLY A 1 24 ? 79.690 24.620 25.604 1.00 1.00 24 GLY A C 4
ATOM 5255 O O . GLY A 1 24 ? 80.441 24.746 26.570 1.00 1.00 24 GLY A O 4
ATOM 5259 N N . GLN A 1 25 ? 80.167 24.398 24.369 1.00 1.00 25 GLN A N 4
ATOM 5260 C CA . GLN A 1 25 ? 81.554 24.207 24.057 1.00 1.00 25 GLN A CA 4
ATOM 5261 C C . GLN A 1 25 ? 82.364 25.466 24.045 1.00 1.00 25 GLN A C 4
ATOM 5262 O O . GLN A 1 25 ? 83.593 25.424 24.085 1.00 1.00 25 GLN A O 4
ATOM 5276 N N . ASP A 1 26 ? 81.717 26.646 24.040 1.00 1.00 26 ASP A N 4
ATOM 5277 C CA . ASP A 1 26 ? 82.372 27.922 24.005 1.00 1.00 26 ASP A CA 4
ATOM 5278 C C . ASP A 1 26 ? 82.711 28.449 25.366 1.00 1.00 26 ASP A C 4
ATOM 5279 O O . ASP A 1 26 ? 82.995 29.632 25.546 1.00 1.00 26 ASP A O 4
ATOM 5288 N N . GLY A 1 27 ? 82.702 27.589 26.400 1.00 1.00 27 GLY A N 4
ATOM 5289 C CA . GLY A 1 27 ? 83.195 27.937 27.704 1.00 1.00 27 GLY A CA 4
ATOM 5290 C C . GLY A 1 27 ? 82.264 28.740 28.551 1.00 1.00 27 GLY A C 4
ATOM 5291 O O . GLY A 1 27 ? 82.619 29.150 29.656 1.00 1.00 27 GLY A O 4
ATOM 5295 N N . SER A 1 28 ? 81.031 28.972 28.066 1.00 1.00 28 SER A N 4
ATOM 5296 C CA . SER A 1 28 ? 79.972 29.549 28.842 1.00 1.00 28 SER A CA 4
ATOM 5297 C C . SER A 1 28 ? 78.801 28.631 28.947 1.00 1.00 28 SER A C 4
ATOM 5298 O O . SER A 1 28 ? 78.441 27.848 28.067 1.00 1.00 28 SER A O 4
ATOM 5306 N N . VAL A 1 29 ? 78.236 28.725 30.160 1.00 1.00 29 VAL A N 4
ATOM 5307 C CA . VAL A 1 29 ? 77.254 27.871 30.748 1.00 1.00 29 VAL A CA 4
ATOM 5308 C C . VAL A 1 29 ? 76.297 28.756 31.479 1.00 1.00 29 VAL A C 4
ATOM 5309 O O . VAL A 1 29 ? 76.686 29.808 31.987 1.00 1.00 29 VAL A O 4
ATOM 5322 N N . VAL A 1 30 ? 75.005 28.393 31.546 1.00 1.00 30 VAL A N 4
ATOM 5323 C CA . VAL A 1 30 ? 74.055 29.071 32.383 1.00 1.00 30 VAL A CA 4
ATOM 5324 C C . VAL A 1 30 ? 73.461 28.087 33.344 1.00 1.00 30 VAL A C 4
ATOM 5325 O O . VAL A 1 30 ? 73.131 26.960 32.975 1.00 1.00 30 VAL A O 4
ATOM 5338 N N . GLN A 1 31 ? 73.375 28.434 34.642 1.00 1.00 31 GLN A N 4
ATOM 5339 C CA . GLN A 1 31 ? 72.739 27.640 35.654 1.00 1.00 31 GLN A CA 4
ATOM 5340 C C . GLN A 1 31 ? 71.349 28.070 36.000 1.00 1.00 31 GLN A C 4
ATOM 5341 O O . GLN A 1 31 ? 70.834 29.159 35.746 1.00 1.00 31 GLN A O 4
ATOM 5355 N N . PHE A 1 32 ? 70.622 27.129 36.617 1.00 1.00 32 PHE A N 4
ATOM 5356 C CA . PHE A 1 32 ? 69.244 27.343 36.930 1.00 1.00 32 PHE A CA 4
ATOM 5357 C C . PHE A 1 32 ? 69.014 26.637 38.231 1.00 1.00 32 PHE A C 4
ATOM 5358 O O . PHE A 1 32 ? 69.563 25.561 38.463 1.00 1.00 32 PHE A O 4
ATOM 5375 N N . LYS A 1 33 ? 68.224 27.219 39.150 1.00 1.00 33 LYS A N 4
ATOM 5376 C CA . LYS A 1 33 ? 67.861 26.702 40.436 1.00 1.00 33 LYS A CA 4
ATOM 5377 C C . LYS A 1 33 ? 66.486 26.120 40.320 1.00 1.00 33 LYS A C 4
ATOM 5378 O O . LYS A 1 33 ? 65.527 26.816 39.988 1.00 1.00 33 LYS A O 4
ATOM 5397 N N . ILE A 1 34 ? 66.392 24.800 40.559 1.00 1.00 34 ILE A N 4
ATOM 5398 C CA . ILE A 1 34 ? 65.444 23.871 40.016 1.00 1.00 34 ILE A CA 4
ATOM 5399 C C . ILE A 1 34 ? 65.099 22.808 41.004 1.00 1.00 34 ILE A C 4
ATOM 5400 O O . ILE A 1 34 ? 65.761 22.547 42.007 1.00 1.00 34 ILE A O 4
ATOM 5416 N N . LYS A 1 35 ? 63.897 22.257 40.800 1.00 1.00 35 LYS A N 4
ATOM 5417 C CA . LYS A 1 35 ? 63.311 21.303 41.695 1.00 1.00 35 LYS A CA 4
ATOM 5418 C C . LYS A 1 35 ? 62.962 20.004 41.044 1.00 1.00 35 LYS A C 4
ATOM 5419 O O . LYS A 1 35 ? 63.023 19.836 39.828 1.00 1.00 35 LYS A O 4
ATOM 5438 N N . ARG A 1 36 ? 62.659 19.006 41.892 1.00 1.00 36 ARG A N 4
ATOM 5439 C CA . ARG A 1 36 ? 62.648 17.612 41.546 1.00 1.00 36 ARG A CA 4
ATOM 5440 C C . ARG A 1 36 ? 61.605 17.162 40.567 1.00 1.00 36 ARG A C 4
ATOM 5441 O O . ARG A 1 36 ? 61.887 16.339 39.696 1.00 1.00 36 ARG A O 4
ATOM 5462 N N . HIS A 1 37 ? 60.369 17.692 40.623 1.00 1.00 37 HIS A N 4
ATOM 5463 C CA . HIS A 1 37 ? 59.323 17.312 39.714 1.00 1.00 37 HIS A CA 4
ATOM 5464 C C . HIS A 1 37 ? 59.366 18.133 38.466 1.00 1.00 37 HIS A C 4
ATOM 5465 O O . HIS A 1 37 ? 58.940 17.701 37.396 1.00 1.00 37 HIS A O 4
ATOM 5480 N N . THR A 1 38 ? 59.888 19.365 38.599 1.00 1.00 38 THR A N 4
ATOM 5481 C CA . THR A 1 38 ? 60.001 20.387 37.596 1.00 1.00 38 THR A CA 4
ATOM 5482 C C . THR A 1 38 ? 60.778 19.960 36.385 1.00 1.00 38 THR A C 4
ATOM 5483 O O . THR A 1 38 ? 61.979 19.733 36.517 1.00 1.00 38 THR A O 4
ATOM 5494 N N . PRO A 1 39 ? 60.238 19.794 35.203 1.00 1.00 39 PRO A N 4
ATOM 5495 C CA . PRO A 1 39 ? 60.932 19.237 34.070 1.00 1.00 39 PRO A CA 4
ATOM 5496 C C . PRO A 1 39 ? 62.045 20.063 33.510 1.00 1.00 39 PRO A C 4
ATOM 5497 O O . PRO A 1 39 ? 62.148 21.268 33.740 1.00 1.00 39 PRO A O 4
ATOM 5508 N N . LEU A 1 40 ? 62.910 19.421 32.703 1.00 1.00 40 LEU A N 4
ATOM 5509 C CA . LEU A 1 40 ? 64.036 20.038 32.065 1.00 1.00 40 LEU A CA 4
ATOM 5510 C C . LEU A 1 40 ? 63.696 21.092 31.058 1.00 1.00 40 LEU A C 4
ATOM 5511 O O . LEU A 1 40 ? 64.463 22.016 30.791 1.00 1.00 40 LEU A O 4
ATOM 5527 N N . SER A 1 41 ? 62.496 21.022 30.455 1.00 1.00 41 SER A N 4
ATOM 5528 C CA . SER A 1 41 ? 61.943 22.076 29.653 1.00 1.00 41 SER A CA 4
ATOM 5529 C C . SER A 1 41 ? 61.906 23.420 30.315 1.00 1.00 41 SER A C 4
ATOM 5530 O O . SER A 1 41 ? 61.992 24.448 29.646 1.00 1.00 41 SER A O 4
ATOM 5538 N N . LYS A 1 42 ? 61.794 23.491 31.656 1.00 1.00 42 LYS A N 4
ATOM 5539 C CA . LYS A 1 42 ? 61.689 24.731 32.371 1.00 1.00 42 LYS A CA 4
ATOM 5540 C C . LYS A 1 42 ? 62.948 25.535 32.291 1.00 1.00 42 LYS A C 4
ATOM 5541 O O . LYS A 1 42 ? 62.936 26.734 32.014 1.00 1.00 42 LYS A O 4
ATOM 5560 N N . LEU A 1 43 ? 64.115 24.883 32.462 1.00 1.00 43 LEU A N 4
ATOM 5561 C CA . LEU A 1 43 ? 65.385 25.508 32.235 1.00 1.00 43 LEU A CA 4
ATOM 5562 C C . LEU A 1 43 ? 65.649 25.821 30.796 1.00 1.00 43 LEU A C 4
ATOM 5563 O O . LEU A 1 43 ? 66.224 26.861 30.482 1.00 1.00 43 LEU A O 4
ATOM 5579 N N . MET A 1 44 ? 65.204 24.978 29.847 1.00 1.00 44 MET A N 4
ATOM 5580 C CA . MET A 1 44 ? 65.347 25.246 28.444 1.00 1.00 44 MET A CA 4
ATOM 5581 C C . MET A 1 44 ? 64.663 26.496 27.985 1.00 1.00 44 MET A C 4
ATOM 5582 O O . MET A 1 44 ? 65.243 27.303 27.260 1.00 1.00 44 MET A O 4
ATOM 5596 N N . LYS A 1 45 ? 63.421 26.752 28.436 1.00 1.00 45 LYS A N 4
ATOM 5597 C CA . LYS A 1 45 ? 62.751 27.987 28.142 1.00 1.00 45 LYS A CA 4
ATOM 5598 C C . LYS A 1 45 ? 63.400 29.173 28.789 1.00 1.00 45 LYS A C 4
ATOM 5599 O O . LYS A 1 45 ? 63.564 30.225 28.178 1.00 1.00 45 LYS A O 4
ATOM 5618 N N . ALA A 1 46 ? 63.872 29.036 30.043 1.00 1.00 46 ALA A N 4
ATOM 5619 C CA . ALA A 1 46 ? 64.566 30.075 30.750 1.00 1.00 46 ALA A CA 4
ATOM 5620 C C . ALA A 1 46 ? 65.883 30.461 30.147 1.00 1.00 46 ALA A C 4
ATOM 5621 O O . ALA A 1 46 ? 66.259 31.633 30.114 1.00 1.00 46 ALA A O 4
ATOM 5628 N N . TYR A 1 47 ? 66.625 29.486 29.590 1.00 1.00 47 TYR A N 4
ATOM 5629 C CA . TYR A 1 47 ? 67.821 29.659 28.815 1.00 1.00 47 TYR A CA 4
ATOM 5630 C C . TYR A 1 47 ? 67.560 30.517 27.616 1.00 1.00 47 TYR A C 4
ATOM 5631 O O . TYR A 1 47 ? 68.285 31.466 27.328 1.00 1.00 47 TYR A O 4
ATOM 5649 N N . CYS A 1 48 ? 66.440 30.279 26.910 1.00 1.00 48 CYS A N 4
ATOM 5650 C CA . CYS A 1 48 ? 65.994 31.079 25.806 1.00 1.00 48 CYS A CA 4
ATOM 5651 C C . CYS A 1 48 ? 65.688 32.499 26.166 1.00 1.00 48 CYS A C 4
ATOM 5652 O O . CYS A 1 48 ? 66.058 33.421 25.440 1.00 1.00 48 CYS A O 4
ATOM 5660 N N . GLU A 1 49 ? 65.031 32.750 27.314 1.00 1.00 49 GLU A N 4
ATOM 5661 C CA . GLU A 1 49 ? 64.761 34.075 27.797 1.00 1.00 49 GLU A CA 4
ATOM 5662 C C . GLU A 1 49 ? 65.975 34.851 28.209 1.00 1.00 49 GLU A C 4
ATOM 5663 O O . GLU A 1 49 ? 66.161 35.994 27.792 1.00 1.00 49 GLU A O 4
ATOM 5675 N N . ARG A 1 50 ? 66.887 34.261 29.006 1.00 1.00 50 ARG A N 4
ATOM 5676 C CA . ARG A 1 50 ? 68.082 34.937 29.430 1.00 1.00 50 ARG A CA 4
ATOM 5677 C C . ARG A 1 50 ? 69.136 35.117 28.385 1.00 1.00 50 ARG A C 4
ATOM 5678 O O . ARG A 1 50 ? 69.754 36.175 28.273 1.00 1.00 50 ARG A O 4
ATOM 5699 N N . GLN A 1 51 ? 69.390 34.065 27.588 1.00 1.00 51 GLN A N 4
ATOM 5700 C CA . GLN A 1 51 ? 70.563 33.958 26.775 1.00 1.00 51 GLN A CA 4
ATOM 5701 C C . GLN A 1 51 ? 70.242 34.026 25.312 1.00 1.00 51 GLN A C 4
ATOM 5702 O O . GLN A 1 51 ? 71.125 33.948 24.460 1.00 1.00 51 GLN A O 4
ATOM 5716 N N . GLY A 1 52 ? 68.965 34.258 24.955 1.00 1.00 52 GLY A N 4
ATOM 5717 C CA . GLY A 1 52 ? 68.576 34.758 23.664 1.00 1.00 52 GLY A CA 4
ATOM 5718 C C . GLY A 1 52 ? 68.413 33.763 22.562 1.00 1.00 52 GLY A C 4
ATOM 5719 O O . GLY A 1 52 ? 68.543 34.108 21.388 1.00 1.00 52 GLY A O 4
ATOM 5723 N N . LEU A 1 53 ? 68.141 32.489 22.890 1.00 1.00 53 LEU A N 4
ATOM 5724 C CA . LEU A 1 53 ? 68.138 31.388 21.967 1.00 1.00 53 LEU A CA 4
ATOM 5725 C C . LEU A 1 53 ? 66.755 30.954 21.588 1.00 1.00 53 LEU A C 4
ATOM 5726 O O . LEU A 1 53 ? 65.774 31.347 22.216 1.00 1.00 53 LEU A O 4
ATOM 5742 N N . SER A 1 54 ? 66.608 30.122 20.538 1.00 1.00 54 SER A N 4
ATOM 5743 C CA . SER A 1 54 ? 65.365 29.499 20.175 1.00 1.00 54 SER A CA 4
ATOM 5744 C C . SER A 1 54 ? 65.353 28.074 20.629 1.00 1.00 54 SER A C 4
ATOM 5745 O O . SER A 1 54 ? 66.304 27.330 20.395 1.00 1.00 54 SER A O 4
ATOM 5753 N N . MET A 1 55 ? 64.266 27.605 21.271 1.00 1.00 55 MET A N 4
ATOM 5754 C CA . MET A 1 55 ? 64.233 26.323 21.916 1.00 1.00 55 MET A CA 4
ATOM 5755 C C . MET A 1 55 ? 64.332 25.140 21.004 1.00 1.00 55 MET A C 4
ATOM 5756 O O . MET A 1 55 ? 64.828 24.088 21.399 1.00 1.00 55 MET A O 4
ATOM 5770 N N . ARG A 1 56 ? 63.933 25.264 19.724 1.00 1.00 56 ARG A N 4
ATOM 5771 C CA . ARG A 1 56 ? 64.003 24.179 18.786 1.00 1.00 56 ARG A CA 4
ATOM 5772 C C . ARG A 1 56 ? 65.331 24.091 18.099 1.00 1.00 56 ARG A C 4
ATOM 5773 O O . ARG A 1 56 ? 65.591 23.176 17.318 1.00 1.00 56 ARG A O 4
ATOM 5794 N N . GLN A 1 57 ? 66.254 25.023 18.404 1.00 1.00 57 GLN A N 4
ATOM 5795 C CA . GLN A 1 57 ? 67.584 25.049 17.871 1.00 1.00 57 GLN A CA 4
ATOM 5796 C C . GLN A 1 57 ? 68.590 24.550 18.862 1.00 1.00 57 GLN A C 4
ATOM 5797 O O . GLN A 1 57 ? 69.763 24.373 18.539 1.00 1.00 57 GLN A O 4
ATOM 5811 N N . ILE A 1 58 ? 68.166 24.248 20.104 1.00 1.00 58 ILE A N 4
ATOM 5812 C CA . ILE A 1 58 ? 69.010 23.676 21.115 1.00 1.00 58 ILE A CA 4
ATOM 5813 C C . ILE A 1 58 ? 68.504 22.337 21.553 1.00 1.00 58 ILE A C 4
ATOM 5814 O O . ILE A 1 58 ? 67.303 22.092 21.656 1.00 1.00 58 ILE A O 4
ATOM 5830 N N . ARG A 1 59 ? 69.416 21.385 21.825 1.00 1.00 59 ARG A N 4
ATOM 5831 C CA . ARG A 1 59 ? 69.086 20.105 22.380 1.00 1.00 59 ARG A CA 4
ATOM 5832 C C . ARG A 1 59 ? 70.115 19.784 23.415 1.00 1.00 59 ARG A C 4
ATOM 5833 O O . ARG A 1 59 ? 71.289 20.130 23.285 1.00 1.00 59 ARG A O 4
ATOM 5854 N N . PHE A 1 60 ? 69.702 19.129 24.513 1.00 1.00 60 PHE A N 4
ATOM 5855 C CA . PHE A 1 60 ? 70.572 18.856 25.618 1.00 1.00 60 PHE A CA 4
ATOM 5856 C C . PHE A 1 60 ? 70.942 17.407 25.611 1.00 1.00 60 PHE A C 4
ATOM 5857 O O . PHE A 1 60 ? 70.153 16.537 25.244 1.00 1.00 60 PHE A O 4
ATOM 5874 N N . ARG A 1 61 ? 72.184 17.099 26.022 1.00 1.00 61 ARG A N 4
ATOM 5875 C CA . ARG A 1 61 ? 72.689 15.762 26.122 1.00 1.00 61 ARG A CA 4
ATOM 5876 C C . ARG A 1 61 ? 73.107 15.482 27.528 1.00 1.00 61 ARG A C 4
ATOM 5877 O O . ARG A 1 61 ? 73.505 16.365 28.287 1.00 1.00 61 ARG A O 4
ATOM 5898 N N . PHE A 1 62 ? 73.048 14.191 27.896 1.00 1.00 62 PHE A N 4
ATOM 5899 C CA . PHE A 1 62 ? 73.727 13.668 29.043 1.00 1.00 62 PHE A CA 4
ATOM 5900 C C . PHE A 1 62 ? 74.510 12.488 28.564 1.00 1.00 62 PHE A C 4
ATOM 5901 O O . PHE A 1 62 ? 73.933 11.539 28.037 1.00 1.00 62 PHE A O 4
ATOM 5918 N N . ASP A 1 63 ? 75.850 12.514 28.700 1.00 1.00 63 ASP A N 4
ATOM 5919 C CA . ASP A 1 63 ? 76.730 11.419 28.407 1.00 1.00 63 ASP A CA 4
ATOM 5920 C C . ASP A 1 63 ? 76.542 10.848 27.032 1.00 1.00 63 ASP A C 4
ATOM 5921 O O . ASP A 1 63 ? 76.451 9.639 26.822 1.00 1.00 63 ASP A O 4
ATOM 5930 N N . GLY A 1 64 ? 76.448 11.730 26.019 1.00 1.00 64 GLY A N 4
ATOM 5931 C CA . GLY A 1 64 ? 76.300 11.362 24.640 1.00 1.00 64 GLY A CA 4
ATOM 5932 C C . GLY A 1 64 ? 74.943 10.950 24.170 1.00 1.00 64 GLY A C 4
ATOM 5933 O O . GLY A 1 64 ? 74.806 10.578 23.006 1.00 1.00 64 GLY A O 4
ATOM 5937 N N . GLN A 1 65 ? 73.882 11.002 24.998 1.00 1.00 65 GLN A N 4
ATOM 5938 C CA . GLN A 1 65 ? 72.555 10.684 24.554 1.00 1.00 65 GLN A CA 4
ATOM 5939 C C . GLN A 1 65 ? 71.667 11.869 24.780 1.00 1.00 65 GLN A C 4
ATOM 5940 O O . GLN A 1 65 ? 71.882 12.578 25.763 1.00 1.00 65 GLN A O 4
ATOM 5954 N N . PRO A 1 66 ? 70.695 12.192 23.965 1.00 1.00 66 PRO A N 4
ATOM 5955 C CA . PRO A 1 66 ? 69.803 13.289 24.237 1.00 1.00 66 PRO A CA 4
ATOM 5956 C C . PRO A 1 66 ? 68.900 13.054 25.406 1.00 1.00 66 PRO A C 4
ATOM 5957 O O . PRO A 1 66 ? 68.517 11.919 25.687 1.00 1.00 66 PRO A O 4
ATOM 5968 N N . ILE A 1 67 ? 68.527 14.141 26.101 1.00 1.00 67 ILE A N 4
ATOM 5969 C CA . ILE A 1 67 ? 67.556 14.144 27.156 1.00 1.00 67 ILE A CA 4
ATOM 5970 C C . ILE A 1 67 ? 66.435 15.011 26.682 1.00 1.00 67 ILE A C 4
ATOM 5971 O O . ILE A 1 67 ? 66.630 15.995 25.970 1.00 1.00 67 ILE A O 4
ATOM 5987 N N . ASN A 1 68 ? 65.183 14.630 26.991 1.00 1.00 68 ASN A N 4
ATOM 5988 C CA . ASN A 1 68 ? 64.044 15.156 26.298 1.00 1.00 68 ASN A CA 4
ATOM 5989 C C . ASN A 1 68 ? 63.234 16.004 27.224 1.00 1.00 68 ASN A C 4
ATOM 5990 O O . ASN A 1 68 ? 63.465 16.065 28.429 1.00 1.00 68 ASN A O 4
ATOM 6001 N N . GLU A 1 69 ? 62.226 16.726 26.708 1.00 1.00 69 GLU A N 4
ATOM 6002 C CA . GLU A 1 69 ? 61.431 17.619 27.503 1.00 1.00 69 GLU A CA 4
ATOM 6003 C C . GLU A 1 69 ? 60.475 16.907 28.409 1.00 1.00 69 GLU A C 4
ATOM 6004 O O . GLU A 1 69 ? 59.993 17.463 29.396 1.00 1.00 69 GLU A O 4
ATOM 6016 N N . THR A 1 70 ? 60.218 15.613 28.141 1.00 1.00 70 THR A N 4
ATOM 6017 C CA . THR A 1 70 ? 59.535 14.706 29.021 1.00 1.00 70 THR A CA 4
ATOM 6018 C C . THR A 1 70 ? 60.451 14.102 30.044 1.00 1.00 70 THR A C 4
ATOM 6019 O O . THR A 1 70 ? 59.997 13.578 31.060 1.00 1.00 70 THR A O 4
ATOM 6030 N N . ASP A 1 71 ? 61.787 14.203 29.900 1.00 1.00 71 ASP A N 4
ATOM 6031 C CA . ASP A 1 71 ? 62.726 13.877 30.932 1.00 1.00 71 ASP A CA 4
ATOM 6032 C C . ASP A 1 71 ? 62.802 14.966 31.960 1.00 1.00 71 ASP A C 4
ATOM 6033 O O . ASP A 1 71 ? 62.281 16.071 31.818 1.00 1.00 71 ASP A O 4
ATOM 6042 N N . THR A 1 72 ? 63.443 14.666 33.102 1.00 1.00 72 THR A N 4
ATOM 6043 C CA . THR A 1 72 ? 63.260 15.420 34.314 1.00 1.00 72 THR A CA 4
ATOM 6044 C C . THR A 1 72 ? 64.470 15.286 35.184 1.00 1.00 72 THR A C 4
ATOM 6045 O O . THR A 1 72 ? 65.226 14.331 35.011 1.00 1.00 72 THR A O 4
ATOM 6056 N N . PRO A 1 73 ? 64.698 16.162 36.131 1.00 1.00 73 PRO A N 4
ATOM 6057 C CA . PRO A 1 73 ? 65.580 15.940 37.249 1.00 1.00 73 PRO A CA 4
ATOM 6058 C C . PRO A 1 73 ? 65.426 14.639 37.966 1.00 1.00 73 PRO A C 4
ATOM 6059 O O . PRO A 1 73 ? 66.439 14.041 38.321 1.00 1.00 73 PRO A O 4
ATOM 6070 N N . ALA A 1 74 ? 64.184 14.174 38.192 1.00 1.00 74 ALA A N 4
ATOM 6071 C CA . ALA A 1 74 ? 63.920 12.917 38.829 1.00 1.00 74 ALA A CA 4
ATOM 6072 C C . ALA A 1 74 ? 64.387 11.722 38.060 1.00 1.00 74 ALA A C 4
ATOM 6073 O O . ALA A 1 74 ? 65.001 10.795 38.586 1.00 1.00 74 ALA A O 4
ATOM 6080 N N . GLN A 1 75 ? 64.106 11.724 36.746 1.00 1.00 75 GLN A N 4
ATOM 6081 C CA . GLN A 1 75 ? 64.391 10.654 35.836 1.00 1.00 75 GLN A CA 4
ATOM 6082 C C . GLN A 1 75 ? 65.850 10.508 35.544 1.00 1.00 75 GLN A C 4
ATOM 6083 O O . GLN A 1 75 ? 66.368 9.398 35.436 1.00 1.00 75 GLN A O 4
ATOM 6097 N N . LEU A 1 76 ? 66.580 11.630 35.418 1.00 1.00 76 LEU A N 4
ATOM 6098 C CA . LEU A 1 76 ? 67.990 11.603 35.155 1.00 1.00 76 LEU A CA 4
ATOM 6099 C C . LEU A 1 76 ? 68.818 11.690 36.402 1.00 1.00 76 LEU A C 4
ATOM 6100 O O . LEU A 1 76 ? 70.046 11.634 36.361 1.00 1.00 76 LEU A O 4
ATOM 6116 N N . GLU A 1 77 ? 68.176 11.820 37.579 1.00 1.00 77 GLU A N 4
ATOM 6117 C CA . GLU A 1 77 ? 68.783 11.916 38.877 1.00 1.00 77 GLU A CA 4
ATOM 6118 C C . GLU A 1 77 ? 69.791 13.016 39.023 1.00 1.00 77 GLU A C 4
ATOM 6119 O O . GLU A 1 77 ? 70.906 12.825 39.506 1.00 1.00 77 GLU A O 4
ATOM 6131 N N . MET A 1 78 ? 69.436 14.239 38.585 1.00 1.00 78 MET A N 4
ATOM 6132 C CA . MET A 1 78 ? 70.254 15.415 38.608 1.00 1.00 78 MET A CA 4
ATOM 6133 C C . MET A 1 78 ? 70.651 15.847 39.986 1.00 1.00 78 MET A C 4
ATOM 6134 O O . MET A 1 78 ? 69.899 15.699 40.949 1.00 1.00 78 MET A O 4
ATOM 6148 N N . GLU A 1 79 ? 71.882 16.371 40.130 1.00 1.00 79 GLU A N 4
ATOM 6149 C CA . GLU A 1 79 ? 72.454 16.726 41.396 1.00 1.00 79 GLU A CA 4
ATOM 6150 C C . GLU A 1 79 ? 72.205 18.157 41.755 1.00 1.00 79 GLU A C 4
ATOM 6151 O O . GLU A 1 79 ? 71.667 18.945 40.981 1.00 1.00 79 GLU A O 4
ATOM 6163 N N . ASP A 1 80 ? 72.645 18.548 42.966 1.00 1.00 80 ASP A N 4
ATOM 6164 C CA . ASP A 1 80 ? 72.672 19.876 43.505 1.00 1.00 80 ASP A CA 4
ATOM 6165 C C . ASP A 1 80 ? 73.423 20.880 42.686 1.00 1.00 80 ASP A C 4
ATOM 6166 O O . ASP A 1 80 ? 73.144 22.076 42.761 1.00 1.00 80 ASP A O 4
ATOM 6175 N N . GLU A 1 81 ? 74.408 20.415 41.898 1.00 1.00 81 GLU A N 4
ATOM 6176 C CA . GLU A 1 81 ? 75.046 21.156 40.847 1.00 1.00 81 GLU A CA 4
ATOM 6177 C C . GLU A 1 81 ? 75.231 20.239 39.676 1.00 1.00 81 GLU A C 4
ATOM 6178 O O . GLU A 1 81 ? 76.331 19.752 39.420 1.00 1.00 81 GLU A O 4
ATOM 6190 N N . ASP A 1 82 ? 74.167 19.922 38.912 1.00 1.00 82 ASP A N 4
ATOM 6191 C CA . ASP A 1 82 ? 74.279 19.048 37.778 1.00 1.00 82 ASP A CA 4
ATOM 6192 C C . ASP A 1 82 ? 74.884 19.700 36.573 1.00 1.00 82 ASP A C 4
ATOM 6193 O O . ASP A 1 82 ? 74.853 20.920 36.420 1.00 1.00 82 ASP A O 4
ATOM 6202 N N . THR A 1 83 ? 75.450 18.884 35.664 1.00 1.00 83 THR A N 4
ATOM 6203 C CA . THR A 1 83 ? 76.126 19.353 34.484 1.00 1.00 83 THR A CA 4
ATOM 6204 C C . THR A 1 83 ? 75.545 18.713 33.264 1.00 1.00 83 THR A C 4
ATOM 6205 O O . THR A 1 83 ? 75.640 17.504 33.056 1.00 1.00 83 THR A O 4
ATOM 6216 N N . ILE A 1 84 ? 74.926 19.531 32.393 1.00 1.00 84 ILE A N 4
ATOM 6217 C CA . ILE A 1 84 ? 74.166 19.160 31.233 1.00 1.00 84 ILE A CA 4
ATOM 6218 C C . ILE A 1 84 ? 74.780 19.806 30.028 1.00 1.00 84 ILE A C 4
ATOM 6219 O O . ILE A 1 84 ? 75.291 20.922 30.098 1.00 1.00 84 ILE A O 4
ATOM 6235 N N . ASP A 1 85 ? 74.848 19.109 28.879 1.00 1.00 85 ASP A N 4
ATOM 6236 C CA . ASP A 1 85 ? 75.682 19.440 27.761 1.00 1.00 85 ASP A CA 4
ATOM 6237 C C . ASP A 1 85 ? 74.830 19.892 26.616 1.00 1.00 85 ASP A C 4
ATOM 6238 O O . ASP A 1 85 ? 73.706 19.423 26.444 1.00 1.00 85 ASP A O 4
ATOM 6247 N N . VAL A 1 86 ? 75.324 20.830 25.787 1.00 1.00 86 VAL A N 4
ATOM 6248 C CA . VAL A 1 86 ? 74.563 21.401 24.712 1.00 1.00 86 VAL A CA 4
ATOM 6249 C C . VAL A 1 86 ? 75.082 20.904 23.403 1.00 1.00 86 VAL A C 4
ATOM 6250 O O . VAL A 1 86 ? 76.273 20.967 23.101 1.00 1.00 86 VAL A O 4
ATOM 6263 N N . PHE A 1 87 ? 74.156 20.405 22.564 1.00 1.00 87 PHE A N 4
ATOM 6264 C CA . PHE A 1 87 ? 74.381 20.202 21.164 1.00 1.00 87 PHE A CA 4
ATOM 6265 C C . PHE A 1 87 ? 73.435 21.026 20.352 1.00 1.00 87 PHE A C 4
ATOM 6266 O O . PHE A 1 87 ? 72.248 21.168 20.646 1.00 1.00 87 PHE A O 4
ATOM 6283 N N . GLN A 1 88 ? 73.958 21.620 19.266 1.00 1.00 88 GLN A N 4
ATOM 6284 C CA . GLN A 1 88 ? 73.198 22.510 18.439 1.00 1.00 88 GLN A CA 4
ATOM 6285 C C . GLN A 1 88 ? 72.435 21.796 17.369 1.00 1.00 88 GLN A C 4
ATOM 6286 O O . GLN A 1 88 ? 72.898 20.811 16.793 1.00 1.00 88 GLN A O 4
ATOM 6300 N N . GLN A 1 89 ? 71.209 22.264 17.073 1.00 1.00 89 GLN A N 4
ATOM 6301 C CA . GLN A 1 89 ? 70.286 21.558 16.235 1.00 1.00 89 GLN A CA 4
ATOM 6302 C C . GLN A 1 89 ? 69.653 22.484 15.244 1.00 1.00 89 GLN A C 4
ATOM 6303 O O . GLN A 1 89 ? 69.741 23.706 15.357 1.00 1.00 89 GLN A O 4
ATOM 6317 N N . GLN A 1 90 ? 69.023 21.917 14.197 1.00 1.00 90 GLN A N 4
ATOM 6318 C CA . GLN A 1 90 ? 68.459 22.644 13.096 1.00 1.00 90 GLN A CA 4
ATOM 6319 C C . GLN A 1 90 ? 67.071 22.148 12.840 1.00 1.00 90 GLN A C 4
ATOM 6320 O O . GLN A 1 90 ? 66.707 21.053 13.266 1.00 1.00 90 GLN A O 4
ATOM 6334 N N . THR A 1 91 ? 66.231 22.935 12.141 1.00 1.00 91 THR A N 4
ATOM 6335 C CA . THR A 1 91 ? 64.887 22.555 11.801 1.00 1.00 91 THR A CA 4
ATOM 6336 C C . THR A 1 91 ? 64.521 22.901 10.391 1.00 1.00 91 THR A C 4
ATOM 6337 O O . THR A 1 91 ? 63.655 22.264 9.795 1.00 1.00 91 THR A O 4
ATOM 6348 N N . GLY A 1 92 ? 65.131 23.938 9.786 1.00 1.00 92 GLY A N 4
ATOM 6349 C CA . GLY A 1 92 ? 64.699 24.477 8.527 1.00 1.00 92 GLY A CA 4
ATOM 6350 C C . GLY A 1 92 ? 63.518 25.387 8.640 1.00 1.00 92 GLY A C 4
ATOM 6351 O O . GLY A 1 92 ? 62.910 25.786 7.648 1.00 1.00 92 GLY A O 4
ATOM 6355 N N . GLY A 1 93 ? 63.131 25.726 9.882 1.00 1.00 93 GLY A N 4
ATOM 6356 C CA . GLY A 1 93 ? 62.012 26.570 10.182 1.00 1.00 93 GLY A CA 4
ATOM 6357 C C . GLY A 1 93 ? 62.075 26.935 11.659 1.00 1.00 93 GLY A C 4
ATOM 6358 O O . GLY A 1 93 ? 62.650 28.004 11.994 1.00 1.00 93 GLY A O 4
ATOM 6363 N N . GLY B 2 33 ? 73.922 33.738 41.639 1.00 1.00 965 GLY B N 4
ATOM 6364 C CA . GLY B 2 33 ? 73.589 32.783 40.552 1.00 1.00 965 GLY B CA 4
ATOM 6365 C C . GLY B 2 33 ? 72.724 33.336 39.466 1.00 1.00 965 GLY B C 4
ATOM 6366 O O . GLY B 2 33 ? 72.473 34.537 39.415 1.00 1.00 965 GLY B O 4
ATOM 6370 N N . VAL B 2 34 ? 72.230 32.468 38.564 1.00 1.00 966 VAL B N 4
ATOM 6371 C CA . VAL B 2 34 ? 71.451 32.843 37.418 1.00 1.00 966 VAL B CA 4
ATOM 6372 C C . VAL B 2 34 ? 69.975 32.732 37.646 1.00 1.00 966 VAL B C 4
ATOM 6373 O O . VAL B 2 34 ? 69.330 33.626 38.192 1.00 1.00 966 VAL B O 4
ATOM 6386 N N . ILE B 2 35 ? 69.365 31.636 37.154 1.00 1.00 967 ILE B N 4
ATOM 6387 C CA . ILE B 2 35 ? 67.956 31.551 36.898 1.00 1.00 967 ILE B CA 4
ATOM 6388 C C . ILE B 2 35 ? 67.292 30.947 38.094 1.00 1.00 967 ILE B C 4
ATOM 6389 O O . ILE B 2 35 ? 67.643 29.857 38.542 1.00 1.00 967 ILE B O 4
ATOM 6405 N N . ASP B 2 36 ? 66.299 31.633 38.686 1.00 1.00 968 ASP B N 4
ATOM 6406 C CA . ASP B 2 36 ? 65.496 31.084 39.739 1.00 1.00 968 ASP B CA 4
ATOM 6407 C C . ASP B 2 36 ? 64.192 30.677 39.129 1.00 1.00 968 ASP B C 4
ATOM 6408 O O . ASP B 2 36 ? 63.396 31.543 38.764 1.00 1.00 968 ASP B O 4
ATOM 6417 N N . LEU B 2 37 ? 63.906 29.373 38.947 1.00 1.00 969 LEU B N 4
ATOM 6418 C CA . LEU B 2 37 ? 62.732 28.981 38.216 1.00 1.00 969 LEU B CA 4
ATOM 6419 C C . LEU B 2 37 ? 61.664 28.408 39.096 1.00 1.00 969 LEU B C 4
ATOM 6420 O O . LEU B 2 37 ? 61.906 27.895 40.187 1.00 1.00 969 LEU B O 4
ATOM 6436 N N . THR B 2 38 ? 60.400 28.533 38.655 1.00 1.00 970 THR B N 4
ATOM 6437 C CA . THR B 2 38 ? 59.229 28.171 39.403 1.00 1.00 970 THR B CA 4
ATOM 6438 C C . THR B 2 38 ? 58.354 27.368 38.496 1.00 1.00 970 THR B C 4
ATOM 6439 O O . THR B 2 38 ? 58.106 27.751 37.354 1.00 1.00 970 THR B O 4
ATOM 6450 N N . MET B 2 39 ? 57.857 26.205 38.959 1.00 1.00 971 MET B N 4
ATOM 6451 C CA . MET B 2 39 ? 56.967 25.394 38.179 1.00 1.00 971 MET B CA 4
ATOM 6452 C C . MET B 2 39 ? 56.017 24.640 39.042 1.00 1.00 971 MET B C 4
ATOM 6453 O O . MET B 2 39 ? 54.815 24.901 39.051 1.00 1.00 971 MET B O 4
ATOM 6467 N N . ASP B 2 40 ? 56.563 23.679 39.799 1.00 1.00 972 ASP B N 4
ATOM 6468 C CA . ASP B 2 40 ? 55.768 22.678 40.437 1.00 1.00 972 ASP B CA 4
ATOM 6469 C C . ASP B 2 40 ? 56.023 22.700 41.908 1.00 1.00 972 ASP B C 4
ATOM 6470 O O . ASP B 2 40 ? 55.205 23.178 42.690 1.00 1.00 972 ASP B O 4
ATOM 6479 N N . ASP B 2 41 ? 57.183 22.152 42.315 1.00 1.00 973 ASP B N 4
ATOM 6480 C CA . ASP B 2 41 ? 57.534 21.911 43.682 1.00 1.00 973 ASP B CA 4
ATOM 6481 C C . ASP B 2 41 ? 57.514 23.163 44.503 1.00 1.00 973 ASP B C 4
ATOM 6482 O O . ASP B 2 41 ? 57.864 24.251 44.048 1.00 1.00 973 ASP B O 4
ATOM 6491 N N . GLU B 2 42 ? 57.026 23.044 45.749 1.00 1.00 974 GLU B N 4
ATOM 6492 C CA . GLU B 2 42 ? 56.671 24.156 46.589 1.00 1.00 974 GLU B CA 4
ATOM 6493 C C . GLU B 2 42 ? 57.749 25.164 46.847 1.00 1.00 974 GLU B C 4
ATOM 6494 O O . GLU B 2 42 ? 57.505 26.366 46.747 1.00 1.00 974 GLU B O 4
ATOM 6506 N N . GLU B 2 43 ? 58.989 24.727 47.134 1.00 1.00 975 GLU B N 4
ATOM 6507 C CA . GLU B 2 43 ? 60.171 25.506 47.297 1.00 1.00 975 GLU B CA 4
ATOM 6508 C C . GLU B 2 43 ? 61.416 24.887 46.664 1.00 1.00 975 GLU B C 4
ATOM 6509 O O . GLU B 2 43 ? 61.878 25.404 45.612 1.00 1.00 975 GLU B O 4
ATOM 6521 N N . MET A 1 1 ? 71.518 3.766 55.150 1.00 1.00 1 MET A N 5
ATOM 6522 C CA . MET A 1 1 ? 70.797 3.714 53.856 1.00 1.00 1 MET A CA 5
ATOM 6523 C C . MET A 1 1 ? 71.701 3.750 52.664 1.00 1.00 1 MET A C 5
ATOM 6524 O O . MET A 1 1 ? 72.811 4.278 52.715 1.00 1.00 1 MET A O 5
ATOM 6540 N N . ALA A 1 2 ? 71.258 3.198 51.519 1.00 1.00 2 ALA A N 5
ATOM 6541 C CA . ALA A 1 2 ? 71.875 3.378 50.237 1.00 1.00 2 ALA A CA 5
ATOM 6542 C C . ALA A 1 2 ? 71.755 4.776 49.713 1.00 1.00 2 ALA A C 5
ATOM 6543 O O . ALA A 1 2 ? 72.727 5.377 49.256 1.00 1.00 2 ALA A O 5
ATOM 6550 N N . ASP A 1 3 ? 70.551 5.370 49.797 1.00 1.00 3 ASP A N 5
ATOM 6551 C CA . ASP A 1 3 ? 70.295 6.739 49.451 1.00 1.00 3 ASP A CA 5
ATOM 6552 C C . ASP A 1 3 ? 70.899 7.706 50.425 1.00 1.00 3 ASP A C 5
ATOM 6553 O O . ASP A 1 3 ? 70.885 7.481 51.635 1.00 1.00 3 ASP A O 5
ATOM 6562 N N . GLU A 1 4 ? 71.448 8.842 49.955 1.00 1.00 4 GLU A N 5
ATOM 6563 C CA . GLU A 1 4 ? 71.896 9.912 50.799 1.00 1.00 4 GLU A CA 5
ATOM 6564 C C . GLU A 1 4 ? 70.782 10.868 51.090 1.00 1.00 4 GLU A C 5
ATOM 6565 O O . GLU A 1 4 ? 70.641 11.364 52.207 1.00 1.00 4 GLU A O 5
ATOM 6577 N N . LYS A 1 5 ? 69.926 11.160 50.091 1.00 1.00 5 LYS A N 5
ATOM 6578 C CA . LYS A 1 5 ? 68.762 11.984 50.248 1.00 1.00 5 LYS A CA 5
ATOM 6579 C C . LYS A 1 5 ? 67.739 11.384 51.167 1.00 1.00 5 LYS A C 5
ATOM 6580 O O . LYS A 1 5 ? 67.602 10.160 51.183 1.00 1.00 5 LYS A O 5
ATOM 6599 N N . PRO A 1 6 ? 67.016 12.107 51.981 1.00 1.00 6 PRO A N 5
ATOM 6600 C CA . PRO A 1 6 ? 66.101 11.526 52.929 1.00 1.00 6 PRO A CA 5
ATOM 6601 C C . PRO A 1 6 ? 64.851 11.027 52.275 1.00 1.00 6 PRO A C 5
ATOM 6602 O O . PRO A 1 6 ? 64.490 11.475 51.188 1.00 1.00 6 PRO A O 5
ATOM 6613 N N . LYS A 1 7 ? 64.166 10.054 52.901 1.00 1.00 7 LYS A N 5
ATOM 6614 C CA . LYS A 1 7 ? 62.911 9.528 52.447 1.00 1.00 7 LYS A CA 5
ATOM 6615 C C . LYS A 1 7 ? 61.791 10.522 52.504 1.00 1.00 7 LYS A C 5
ATOM 6616 O O . LYS A 1 7 ? 61.777 11.429 53.335 1.00 1.00 7 LYS A O 5
ATOM 6635 N N . GLU A 1 8 ? 60.810 10.394 51.593 1.00 1.00 8 GLU A N 5
ATOM 6636 C CA . GLU A 1 8 ? 59.686 11.277 51.484 1.00 1.00 8 GLU A CA 5
ATOM 6637 C C . GLU A 1 8 ? 58.405 10.509 51.575 1.00 1.00 8 GLU A C 5
ATOM 6638 O O . GLU A 1 8 ? 58.251 9.436 50.995 1.00 1.00 8 GLU A O 5
ATOM 6650 N N . GLY A 1 9 ? 57.419 11.025 52.333 1.00 1.00 9 GLY A N 5
ATOM 6651 C CA . GLY A 1 9 ? 56.109 10.447 52.453 1.00 1.00 9 GLY A CA 5
ATOM 6652 C C . GLY A 1 9 ? 56.002 9.344 53.453 1.00 1.00 9 GLY A C 5
ATOM 6653 O O . GLY A 1 9 ? 54.929 8.778 53.658 1.00 1.00 9 GLY A O 5
ATOM 6657 N N . VAL A 1 10 ? 57.103 9.018 54.153 1.00 1.00 10 VAL A N 5
ATOM 6658 C CA . VAL A 1 10 ? 57.136 8.107 55.263 1.00 1.00 10 VAL A CA 5
ATOM 6659 C C . VAL A 1 10 ? 56.414 8.683 56.441 1.00 1.00 10 VAL A C 5
ATOM 6660 O O . VAL A 1 10 ? 55.650 8.013 57.135 1.00 1.00 10 VAL A O 5
ATOM 6673 N N . LYS A 1 11 ? 56.621 9.990 56.674 1.00 1.00 11 LYS A N 5
ATOM 6674 C CA . LYS A 1 11 ? 55.935 10.750 57.677 1.00 1.00 11 LYS A CA 5
ATOM 6675 C C . LYS A 1 11 ? 55.239 11.942 57.105 1.00 1.00 11 LYS A C 5
ATOM 6676 O O . LYS A 1 11 ? 54.084 12.240 57.408 1.00 1.00 11 LYS A O 5
ATOM 6695 N N . THR A 1 12 ? 55.944 12.634 56.198 1.00 1.00 12 THR A N 5
ATOM 6696 C CA . THR A 1 12 ? 55.543 13.875 55.595 1.00 1.00 12 THR A CA 5
ATOM 6697 C C . THR A 1 12 ? 56.179 14.044 54.251 1.00 1.00 12 THR A C 5
ATOM 6698 O O . THR A 1 12 ? 57.179 13.412 53.914 1.00 1.00 12 THR A O 5
ATOM 6709 N N . GLU A 1 13 ? 55.609 14.928 53.413 1.00 1.00 13 GLU A N 5
ATOM 6710 C CA . GLU A 1 13 ? 56.214 15.433 52.213 1.00 1.00 13 GLU A CA 5
ATOM 6711 C C . GLU A 1 13 ? 57.354 16.372 52.475 1.00 1.00 13 GLU A C 5
ATOM 6712 O O . GLU A 1 13 ? 57.396 17.061 53.495 1.00 1.00 13 GLU A O 5
ATOM 6724 N N . ASN A 1 14 ? 58.337 16.420 51.558 1.00 1.00 14 ASN A N 5
ATOM 6725 C CA . ASN A 1 14 ? 59.527 17.216 51.668 1.00 1.00 14 ASN A CA 5
ATOM 6726 C C . ASN A 1 14 ? 59.450 18.364 50.708 1.00 1.00 14 ASN A C 5
ATOM 6727 O O . ASN A 1 14 ? 58.644 18.370 49.779 1.00 1.00 14 ASN A O 5
ATOM 6738 N N . ASN A 1 15 ? 60.274 19.410 50.901 1.00 1.00 15 ASN A N 5
ATOM 6739 C CA . ASN A 1 15 ? 60.312 20.542 50.019 1.00 1.00 15 ASN A CA 5
ATOM 67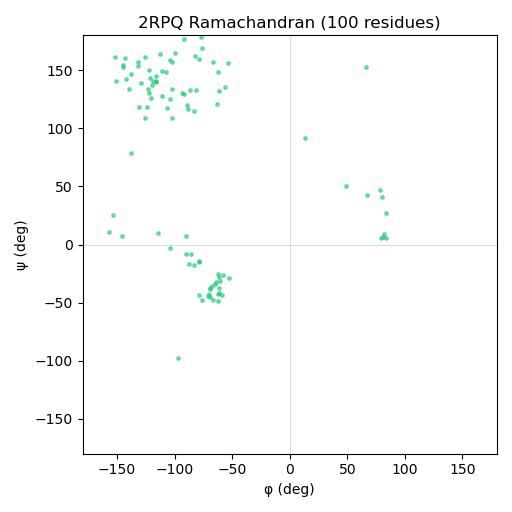40 C C . ASN A 1 15 ? 61.745 20.877 49.736 1.00 1.00 15 ASN A C 5
ATOM 6741 O O . ASN A 1 15 ? 62.467 21.269 50.652 1.00 1.00 15 ASN A O 5
ATOM 6752 N N . ASP A 1 16 ? 62.252 20.775 48.492 1.00 1.00 16 ASP A N 5
ATOM 6753 C CA . ASP A 1 16 ? 63.631 21.050 48.221 1.00 1.00 16 ASP A CA 5
ATOM 6754 C C . ASP A 1 16 ? 63.840 21.366 46.772 1.00 1.00 16 ASP A C 5
ATOM 6755 O O . ASP A 1 16 ? 63.027 21.125 45.882 1.00 1.00 16 ASP A O 5
ATOM 6764 N N . HIS A 1 17 ? 65.008 21.975 46.517 1.00 1.00 17 HIS A N 5
ATOM 6765 C CA . HIS A 1 17 ? 65.549 22.434 45.275 1.00 1.00 17 HIS A CA 5
ATOM 6766 C C . HIS A 1 17 ? 66.923 21.906 45.002 1.00 1.00 17 HIS A C 5
ATOM 6767 O O . HIS A 1 17 ? 67.641 21.445 45.888 1.00 1.00 17 HIS A O 5
ATOM 6782 N N . ILE A 1 18 ? 67.357 22.002 43.734 1.00 1.00 18 ILE A N 5
ATOM 6783 C CA . ILE A 1 18 ? 68.648 21.674 43.205 1.00 1.00 18 ILE A CA 5
ATOM 6784 C C . ILE A 1 18 ? 69.018 22.788 42.276 1.00 1.00 18 ILE A C 5
ATOM 6785 O O . ILE A 1 18 ? 68.171 23.571 41.850 1.00 1.00 18 ILE A O 5
ATOM 6801 N N . ASN A 1 19 ? 70.309 22.958 41.941 1.00 1.00 19 ASN A N 5
ATOM 6802 C CA . ASN A 1 19 ? 70.704 23.855 40.894 1.00 1.00 19 ASN A CA 5
ATOM 6803 C C . ASN A 1 19 ? 71.364 23.021 39.844 1.00 1.00 19 ASN A C 5
ATOM 6804 O O . ASN A 1 19 ? 72.036 22.033 40.131 1.00 1.00 19 ASN A O 5
ATOM 6815 N N . LEU A 1 20 ? 71.186 23.372 38.560 1.00 1.00 20 LEU A N 5
ATOM 6816 C CA . LEU A 1 20 ? 71.877 22.707 37.494 1.00 1.00 20 LEU A CA 5
ATOM 6817 C C . LEU A 1 20 ? 72.400 23.768 36.578 1.00 1.00 20 LEU A C 5
ATOM 6818 O O . LEU A 1 20 ? 71.870 24.875 36.534 1.00 1.00 20 LEU A O 5
ATOM 6834 N N . LYS A 1 21 ? 73.477 23.500 35.821 1.00 1.00 21 LYS A N 5
ATOM 6835 C CA . LYS A 1 21 ? 74.047 24.363 34.829 1.00 1.00 21 LYS A CA 5
ATOM 6836 C C . LYS A 1 21 ? 74.040 23.720 33.479 1.00 1.00 21 LYS A C 5
ATOM 6837 O O . LYS A 1 21 ? 74.136 22.504 33.325 1.00 1.00 21 LYS A O 5
ATOM 6856 N N . VAL A 1 22 ? 73.903 24.552 32.431 1.00 1.00 22 VAL A N 5
ATOM 6857 C CA . VAL A 1 22 ? 73.868 24.135 31.060 1.00 1.00 22 VAL A CA 5
ATOM 6858 C C . VAL A 1 22 ? 75.007 24.797 30.352 1.00 1.00 22 VAL A C 5
ATOM 6859 O O . VAL A 1 22 ? 75.143 26.020 30.359 1.00 1.00 22 VAL A O 5
ATOM 6872 N N . ALA A 1 23 ? 75.887 23.990 29.731 1.00 1.00 23 ALA A N 5
ATOM 6873 C CA . ALA A 1 23 ? 77.113 24.430 29.131 1.00 1.00 23 ALA A CA 5
ATOM 6874 C C . ALA A 1 23 ? 77.154 24.134 27.664 1.00 1.00 23 ALA A C 5
ATOM 6875 O O . ALA A 1 23 ? 76.880 23.022 27.214 1.00 1.00 23 ALA A O 5
ATOM 6882 N N . GLY A 1 24 ? 77.497 25.151 26.853 1.00 1.00 24 GLY A N 5
ATOM 6883 C CA . GLY A 1 24 ? 77.540 25.059 25.420 1.00 1.00 24 GLY A CA 5
ATOM 6884 C C . GLY A 1 24 ? 78.897 24.806 24.850 1.00 1.00 24 GLY A C 5
ATOM 6885 O O . GLY A 1 24 ? 79.880 24.573 25.551 1.00 1.00 24 GLY A O 5
ATOM 6889 N N . GLN A 1 25 ? 79.003 24.850 23.509 1.00 1.00 25 GLN A N 5
ATOM 6890 C CA . GLN A 1 25 ? 80.142 24.375 22.775 1.00 1.00 25 GLN A CA 5
ATOM 6891 C C . GLN A 1 25 ? 81.337 25.277 22.821 1.00 1.00 25 GLN A C 5
ATOM 6892 O O . GLN A 1 25 ? 82.453 24.851 22.526 1.00 1.00 25 GLN A O 5
ATOM 6906 N N . ASP A 1 26 ? 81.159 26.546 23.231 1.00 1.00 26 ASP A N 5
ATOM 6907 C CA . ASP A 1 26 ? 82.211 27.503 23.419 1.00 1.00 26 ASP A CA 5
ATOM 6908 C C . ASP A 1 26 ? 82.588 27.660 24.862 1.00 1.00 26 ASP A C 5
ATOM 6909 O O . ASP A 1 26 ? 83.420 28.494 25.222 1.00 1.00 26 ASP A O 5
ATOM 6918 N N . GLY A 1 27 ? 81.994 26.840 25.749 1.00 1.00 27 GLY A N 5
ATOM 6919 C CA . GLY A 1 27 ? 82.221 26.861 27.167 1.00 1.00 27 GLY A CA 5
ATOM 6920 C C . GLY A 1 27 ? 81.416 27.857 27.936 1.00 1.00 27 GLY A C 5
ATOM 6921 O O . GLY A 1 27 ? 81.610 28.013 29.140 1.00 1.00 27 GLY A O 5
ATOM 6925 N N . SER A 1 28 ? 80.479 28.577 27.291 1.00 1.00 28 SER A N 5
ATOM 6926 C CA . SER A 1 28 ? 79.575 29.473 27.956 1.00 1.00 28 SER A CA 5
ATOM 6927 C C . SER A 1 28 ? 78.560 28.745 28.781 1.00 1.00 28 SER A C 5
ATOM 6928 O O . SER A 1 28 ? 77.946 27.783 28.320 1.00 1.00 28 SER A O 5
ATOM 6936 N N . VAL A 1 29 ? 78.344 29.171 30.039 1.00 1.00 29 VAL A N 5
ATOM 6937 C CA . VAL A 1 29 ? 77.546 28.459 30.997 1.00 1.00 29 VAL A CA 5
ATOM 6938 C C . VAL A 1 29 ? 76.517 29.317 31.671 1.00 1.00 29 VAL A C 5
ATOM 6939 O O . VAL A 1 29 ? 76.764 30.470 32.022 1.00 1.00 29 VAL A O 5
ATOM 6952 N N . VAL A 1 30 ? 75.280 28.813 31.846 1.00 1.00 30 VAL A N 5
ATOM 6953 C CA . VAL A 1 30 ? 74.272 29.426 32.667 1.00 1.00 30 VAL A CA 5
ATOM 6954 C C . VAL A 1 30 ? 73.698 28.420 33.618 1.00 1.00 30 VAL A C 5
ATOM 6955 O O . VAL A 1 30 ? 73.516 27.260 33.250 1.00 1.00 30 VAL A O 5
ATOM 6968 N N . GLN A 1 31 ? 73.448 28.779 34.894 1.00 1.00 31 GLN A N 5
ATOM 6969 C CA . GLN A 1 31 ? 72.917 27.897 35.897 1.00 1.00 31 GLN A CA 5
ATOM 6970 C C . GLN A 1 31 ? 71.619 28.361 36.483 1.00 1.00 31 GLN A C 5
ATOM 6971 O O . GLN A 1 31 ? 71.334 29.542 36.678 1.00 1.00 31 GLN A O 5
ATOM 6985 N N . PHE A 1 32 ? 70.747 27.398 36.826 1.00 1.00 32 PHE A N 5
ATOM 6986 C CA . PHE A 1 32 ? 69.369 27.640 37.131 1.00 1.00 32 PHE A CA 5
ATOM 6987 C C . PHE A 1 32 ? 68.989 26.860 38.352 1.00 1.00 32 PHE A C 5
ATOM 6988 O O . PHE A 1 32 ? 69.432 25.731 38.552 1.00 1.00 32 PHE A O 5
ATOM 7005 N N . LYS A 1 33 ? 68.155 27.451 39.225 1.00 1.00 33 LYS A N 5
ATOM 7006 C CA . LYS A 1 33 ? 67.724 26.922 40.487 1.00 1.00 33 LYS A CA 5
ATOM 7007 C C . LYS A 1 33 ? 66.302 26.460 40.485 1.00 1.00 33 LYS A C 5
ATOM 7008 O O . LYS A 1 33 ? 65.375 27.257 40.332 1.00 1.00 33 LYS A O 5
ATOM 7027 N N . ILE A 1 34 ? 66.089 25.150 40.683 1.00 1.00 34 ILE A N 5
ATOM 7028 C CA . ILE A 1 34 ? 64.887 24.490 40.268 1.00 1.00 34 ILE A CA 5
ATOM 7029 C C . ILE A 1 34 ? 64.581 23.368 41.196 1.00 1.00 34 ILE A C 5
ATOM 7030 O O . ILE A 1 34 ? 65.409 22.846 41.940 1.00 1.00 34 ILE A O 5
ATOM 7046 N N . LYS A 1 35 ? 63.280 23.053 41.236 1.00 1.00 35 LYS A N 5
ATOM 7047 C CA . LYS A 1 35 ? 62.748 22.115 42.179 1.00 1.00 35 LYS A CA 5
ATOM 7048 C C . LYS A 1 35 ? 62.626 20.738 41.609 1.00 1.00 35 LYS A C 5
ATOM 7049 O O . LYS A 1 35 ? 62.810 20.494 40.418 1.00 1.00 35 LYS A O 5
ATOM 7068 N N . ARG A 1 36 ? 62.422 19.752 42.501 1.00 1.00 36 ARG A N 5
ATOM 7069 C CA . ARG A 1 36 ? 62.667 18.363 42.236 1.00 1.00 36 ARG A CA 5
ATOM 7070 C C . ARG A 1 36 ? 61.826 17.745 41.162 1.00 1.00 36 ARG A C 5
ATOM 7071 O O . ARG A 1 36 ? 62.293 16.923 40.376 1.00 1.00 36 ARG A O 5
ATOM 7092 N N . HIS A 1 37 ? 60.538 18.118 41.075 1.00 1.00 37 HIS A N 5
ATOM 7093 C CA . HIS A 1 37 ? 59.614 17.504 40.166 1.00 1.00 37 HIS A CA 5
ATOM 7094 C C . HIS A 1 37 ? 59.654 18.115 38.799 1.00 1.00 37 HIS A C 5
ATOM 7095 O O . HIS A 1 37 ? 59.274 17.486 37.814 1.00 1.00 37 HIS A O 5
ATOM 7110 N N . THR A 1 38 ? 60.103 19.377 38.700 1.00 1.00 38 THR A N 5
ATOM 7111 C CA . THR A 1 38 ? 60.040 20.228 37.545 1.00 1.00 38 THR A CA 5
ATOM 7112 C C . THR A 1 38 ? 60.737 19.698 36.326 1.00 1.00 38 THR A C 5
ATOM 7113 O O . THR A 1 38 ? 61.886 19.275 36.451 1.00 1.00 38 THR A O 5
ATOM 7124 N N . PRO A 1 39 ? 60.196 19.669 35.134 1.00 1.00 39 PRO A N 5
ATOM 7125 C CA . PRO A 1 39 ? 60.846 19.132 33.964 1.00 1.00 39 PRO A CA 5
ATOM 7126 C C . PRO A 1 39 ? 62.027 19.910 33.477 1.00 1.00 39 PRO A C 5
ATOM 7127 O O . PRO A 1 39 ? 62.224 21.075 33.822 1.00 1.00 39 PRO A O 5
ATOM 7138 N N . LEU A 1 40 ? 62.871 19.270 32.646 1.00 1.00 40 LEU A N 5
ATOM 7139 C CA . LEU A 1 40 ? 64.049 19.854 32.070 1.00 1.00 40 LEU A CA 5
ATOM 7140 C C . LEU A 1 40 ? 63.773 20.953 31.092 1.00 1.00 40 LEU A C 5
ATOM 7141 O O . LEU A 1 40 ? 64.571 21.866 30.886 1.00 1.00 40 LEU A O 5
ATOM 7157 N N . SER A 1 41 ? 62.585 20.934 30.462 1.00 1.00 41 SER A N 5
ATOM 7158 C CA . SER A 1 41 ? 62.076 22.008 29.654 1.00 1.00 41 SER A CA 5
ATOM 7159 C C . SER A 1 41 ? 62.065 23.348 30.323 1.00 1.00 41 SER A C 5
ATOM 7160 O O . SER A 1 41 ? 62.171 24.375 29.656 1.00 1.00 41 SER A O 5
ATOM 7168 N N . LYS A 1 42 ? 61.929 23.420 31.663 1.00 1.00 42 LYS A N 5
ATOM 7169 C CA . LYS A 1 42 ? 61.743 24.666 32.348 1.00 1.00 42 LYS A CA 5
ATOM 7170 C C . LYS A 1 42 ? 62.988 25.496 32.366 1.00 1.00 42 LYS A C 5
ATOM 7171 O O . LYS A 1 42 ? 62.983 26.691 32.075 1.00 1.00 42 LYS A O 5
ATOM 7190 N N . LEU A 1 43 ? 64.143 24.862 32.638 1.00 1.00 43 LEU A N 5
ATOM 7191 C CA . LEU A 1 43 ? 65.421 25.485 32.453 1.00 1.00 43 LEU A CA 5
ATOM 7192 C C . LEU A 1 43 ? 65.777 25.739 31.023 1.00 1.00 43 LEU A C 5
ATOM 7193 O O . LEU A 1 43 ? 66.444 26.721 30.708 1.00 1.00 43 LEU A O 5
ATOM 7209 N N . MET A 1 44 ? 65.315 24.895 30.081 1.00 1.00 44 MET A N 5
ATOM 7210 C CA . MET A 1 44 ? 65.479 25.136 28.676 1.00 1.00 44 MET A CA 5
ATOM 7211 C C . MET A 1 44 ? 64.815 26.388 28.191 1.00 1.00 44 MET A C 5
ATOM 7212 O O . MET A 1 44 ? 65.417 27.177 27.466 1.00 1.00 44 MET A O 5
ATOM 7226 N N . LYS A 1 45 ? 63.573 26.673 28.625 1.00 1.00 45 LYS A N 5
ATOM 7227 C CA . LYS A 1 45 ? 62.947 27.940 28.369 1.00 1.00 45 LYS A CA 5
ATOM 7228 C C . LYS A 1 45 ? 63.598 29.085 29.084 1.00 1.00 45 LYS A C 5
ATOM 7229 O O . LYS A 1 45 ? 63.743 30.177 28.538 1.00 1.00 45 LYS A O 5
ATOM 7248 N N . ALA A 1 46 ? 64.089 28.895 30.323 1.00 1.00 46 ALA A N 5
ATOM 7249 C CA . ALA A 1 46 ? 64.842 29.890 31.033 1.00 1.00 46 ALA A CA 5
ATOM 7250 C C . ALA A 1 46 ? 66.134 30.273 30.375 1.00 1.00 46 ALA A C 5
ATOM 7251 O O . ALA A 1 46 ? 66.564 31.425 30.400 1.00 1.00 46 ALA A O 5
ATOM 7258 N N . TYR A 1 47 ? 66.808 29.306 29.724 1.00 1.00 47 TYR A N 5
ATOM 7259 C CA . TYR A 1 47 ? 67.954 29.490 28.880 1.00 1.00 47 TYR A CA 5
ATOM 7260 C C . TYR A 1 47 ? 67.643 30.352 27.695 1.00 1.00 47 TYR A C 5
ATOM 7261 O O . TYR A 1 47 ? 68.381 31.278 27.365 1.00 1.00 47 TYR A O 5
ATOM 7279 N N . CYS A 1 48 ? 66.485 30.135 27.047 1.00 1.00 48 CYS A N 5
ATOM 7280 C CA . CYS A 1 48 ? 65.957 30.981 26.014 1.00 1.00 48 CYS A CA 5
ATOM 7281 C C . CYS A 1 48 ? 65.667 32.379 26.466 1.00 1.00 48 CYS A C 5
ATOM 7282 O O . CYS A 1 48 ? 66.019 33.343 25.790 1.00 1.00 48 CYS A O 5
ATOM 7290 N N . GLU A 1 49 ? 65.052 32.560 27.649 1.00 1.00 49 GLU A N 5
ATOM 7291 C CA . GLU A 1 49 ? 64.798 33.844 28.234 1.00 1.00 49 GLU A CA 5
ATOM 7292 C C . GLU A 1 49 ? 66.030 34.635 28.552 1.00 1.00 49 GLU A C 5
ATOM 7293 O O . GLU A 1 49 ? 66.167 35.781 28.129 1.00 1.00 49 GLU A O 5
ATOM 7305 N N . ARG A 1 50 ? 67.005 34.057 29.279 1.00 1.00 50 ARG A N 5
ATOM 7306 C CA . ARG A 1 50 ? 68.177 34.788 29.671 1.00 1.00 50 ARG A CA 5
ATOM 7307 C C . ARG A 1 50 ? 69.210 34.954 28.601 1.00 1.00 50 ARG A C 5
ATOM 7308 O O . ARG A 1 50 ? 69.783 36.025 28.406 1.00 1.00 50 ARG A O 5
ATOM 7329 N N . GLN A 1 51 ? 69.481 33.872 27.850 1.00 1.00 51 GLN A N 5
ATOM 7330 C CA . GLN A 1 51 ? 70.621 33.769 26.986 1.00 1.00 51 GLN A CA 5
ATOM 7331 C C . GLN A 1 51 ? 70.222 33.829 25.543 1.00 1.00 51 GLN A C 5
ATOM 7332 O O . GLN A 1 51 ? 71.054 33.755 24.639 1.00 1.00 51 GLN A O 5
ATOM 7346 N N . GLY A 1 52 ? 68.923 34.052 25.271 1.00 1.00 52 GLY A N 5
ATOM 7347 C CA . GLY A 1 52 ? 68.390 34.515 24.019 1.00 1.00 52 GLY A CA 5
ATOM 7348 C C . GLY A 1 52 ? 68.151 33.505 22.945 1.00 1.00 52 GLY A C 5
ATOM 7349 O O . GLY A 1 52 ? 67.787 33.859 21.825 1.00 1.00 52 GLY A O 5
ATOM 7353 N N . LEU A 1 53 ? 68.352 32.212 23.246 1.00 1.00 53 LEU A N 5
ATOM 7354 C CA . LEU A 1 53 ? 68.301 31.119 22.320 1.00 1.00 53 LEU A CA 5
ATOM 7355 C C . LEU A 1 53 ? 66.911 30.714 21.938 1.00 1.00 53 LEU A C 5
ATOM 7356 O O . LEU A 1 53 ? 65.941 31.031 22.625 1.00 1.00 53 LEU A O 5
ATOM 7372 N N . SER A 1 54 ? 66.744 29.992 20.816 1.00 1.00 54 SER A N 5
ATOM 7373 C CA . SER A 1 54 ? 65.512 29.346 20.462 1.00 1.00 54 SER A CA 5
ATOM 7374 C C . SER A 1 54 ? 65.621 27.885 20.761 1.00 1.00 54 SER A C 5
ATOM 7375 O O . SER A 1 54 ? 66.593 27.232 20.384 1.00 1.00 54 SER A O 5
ATOM 7383 N N . MET A 1 55 ? 64.632 27.276 21.442 1.00 1.00 55 MET A N 5
ATOM 7384 C CA . MET A 1 55 ? 64.719 25.914 21.891 1.00 1.00 55 MET A CA 5
ATOM 7385 C C . MET A 1 55 ? 64.751 24.861 20.825 1.00 1.00 55 MET A C 5
ATOM 7386 O O . MET A 1 55 ? 65.179 23.736 21.079 1.00 1.00 55 MET A O 5
ATOM 7400 N N . ARG A 1 56 ? 64.328 25.170 19.583 1.00 1.00 56 ARG A N 5
ATOM 7401 C CA . ARG A 1 56 ? 64.447 24.286 18.458 1.00 1.00 56 ARG A CA 5
ATOM 7402 C C . ARG A 1 56 ? 65.767 24.366 17.755 1.00 1.00 56 ARG A C 5
ATOM 7403 O O . ARG A 1 56 ? 66.072 23.554 16.882 1.00 1.00 56 ARG A O 5
ATOM 7424 N N . GLN A 1 57 ? 66.633 25.341 18.089 1.00 1.00 57 GLN A N 5
ATOM 7425 C CA . GLN A 1 57 ? 67.966 25.430 17.561 1.00 1.00 57 GLN A CA 5
ATOM 7426 C C . GLN A 1 57 ? 68.929 24.541 18.286 1.00 1.00 57 GLN A C 5
ATOM 7427 O O . GLN A 1 57 ? 69.864 23.992 17.703 1.00 1.00 57 GLN A O 5
ATOM 7441 N N . ILE A 1 58 ? 68.709 24.358 19.599 1.00 1.00 58 ILE A N 5
ATOM 7442 C CA . ILE A 1 58 ? 69.576 23.646 20.493 1.00 1.00 58 ILE A CA 5
ATOM 7443 C C . ILE A 1 58 ? 68.924 22.396 20.995 1.00 1.00 58 ILE A C 5
ATOM 7444 O O . ILE A 1 58 ? 67.702 22.283 21.079 1.00 1.00 58 ILE A O 5
ATOM 7460 N N . ARG A 1 59 ? 69.730 21.379 21.350 1.00 1.00 59 ARG A N 5
ATOM 7461 C CA . ARG A 1 59 ? 69.254 20.184 21.982 1.00 1.00 59 ARG A CA 5
ATOM 7462 C C . ARG A 1 59 ? 70.211 19.824 23.073 1.00 1.00 59 ARG A C 5
ATOM 7463 O O . ARG A 1 59 ? 71.379 20.213 23.047 1.00 1.00 59 ARG A O 5
ATOM 7484 N N . PHE A 1 60 ? 69.748 19.091 24.101 1.00 1.00 60 PHE A N 5
ATOM 7485 C CA . PHE A 1 60 ? 70.530 18.807 25.268 1.00 1.00 60 PHE A CA 5
ATOM 7486 C C . PHE A 1 60 ? 70.883 17.354 25.323 1.00 1.00 60 PHE A C 5
ATOM 7487 O O . PHE A 1 60 ? 70.155 16.476 24.862 1.00 1.00 60 PHE A O 5
ATOM 7504 N N . ARG A 1 61 ? 72.058 17.051 25.901 1.00 1.00 61 ARG A N 5
ATOM 7505 C CA . ARG A 1 61 ? 72.545 15.715 26.077 1.00 1.00 61 ARG A CA 5
ATOM 7506 C C . ARG A 1 61 ? 72.981 15.527 27.493 1.00 1.00 61 ARG A C 5
ATOM 7507 O O . ARG A 1 61 ? 73.289 16.476 28.216 1.00 1.00 61 ARG A O 5
ATOM 7528 N N . PHE A 1 62 ? 73.047 14.252 27.915 1.00 1.00 62 PHE A N 5
ATOM 7529 C CA . PHE A 1 62 ? 73.763 13.855 29.090 1.00 1.00 62 PHE A CA 5
ATOM 7530 C C . PHE A 1 62 ? 74.564 12.650 28.713 1.00 1.00 62 PHE A C 5
ATOM 7531 O O . PHE A 1 62 ? 74.015 11.689 28.180 1.00 1.00 62 PHE A O 5
ATOM 7548 N N . ASP A 1 63 ? 75.889 12.673 28.942 1.00 1.00 63 ASP A N 5
ATOM 7549 C CA . ASP A 1 63 ? 76.817 11.601 28.727 1.00 1.00 63 ASP A CA 5
ATOM 7550 C C . ASP A 1 63 ? 76.700 10.940 27.388 1.00 1.00 63 ASP A C 5
ATOM 7551 O O . ASP A 1 63 ? 76.683 9.718 27.243 1.00 1.00 63 ASP A O 5
ATOM 7560 N N . GLY A 1 64 ? 76.576 11.749 26.320 1.00 1.00 64 GLY A N 5
ATOM 7561 C CA . GLY A 1 64 ? 76.470 11.245 24.981 1.00 1.00 64 GLY A CA 5
ATOM 7562 C C . GLY A 1 64 ? 75.145 10.685 24.575 1.00 1.00 64 GLY A C 5
ATOM 7563 O O . GLY A 1 64 ? 75.055 10.136 23.478 1.00 1.00 64 GLY A O 5
ATOM 7567 N N . GLN A 1 65 ? 74.071 10.782 25.382 1.00 1.00 65 GLN A N 5
ATOM 7568 C CA . GLN A 1 65 ? 72.761 10.343 24.989 1.00 1.00 65 GLN A CA 5
ATOM 7569 C C . GLN A 1 65 ? 71.816 11.506 25.030 1.00 1.00 65 GLN A C 5
ATOM 7570 O O . GLN A 1 65 ? 72.026 12.415 25.833 1.00 1.00 65 GLN A O 5
ATOM 7584 N N . PRO A 1 66 ? 70.802 11.602 24.209 1.00 1.00 66 PRO A N 5
ATOM 7585 C CA . PRO A 1 66 ? 69.864 12.694 24.259 1.00 1.00 66 PRO A CA 5
ATOM 7586 C C . PRO A 1 66 ? 68.960 12.613 25.449 1.00 1.00 66 PRO A C 5
ATOM 7587 O O . PRO A 1 66 ? 68.670 11.521 25.936 1.00 1.00 66 PRO A O 5
ATOM 7598 N N . ILE A 1 67 ? 68.509 13.770 25.965 1.00 1.00 67 ILE A N 5
ATOM 7599 C CA . ILE A 1 67 ? 67.554 13.866 27.033 1.00 1.00 67 ILE A CA 5
ATOM 7600 C C . ILE A 1 67 ? 66.380 14.629 26.508 1.00 1.00 67 ILE A C 5
ATOM 7601 O O . ILE A 1 67 ? 66.531 15.565 25.723 1.00 1.00 67 ILE A O 5
ATOM 7617 N N . ASN A 1 68 ? 65.149 14.226 26.869 1.00 1.00 68 ASN A N 5
ATOM 7618 C CA . ASN A 1 68 ? 63.977 14.751 26.228 1.00 1.00 68 ASN A CA 5
ATOM 7619 C C . ASN A 1 68 ? 63.309 15.775 27.090 1.00 1.00 68 ASN A C 5
ATOM 7620 O O . ASN A 1 68 ? 63.543 15.874 28.291 1.00 1.00 68 ASN A O 5
ATOM 7631 N N . GLU A 1 69 ? 62.400 16.592 26.533 1.00 1.00 69 GLU A N 5
ATOM 7632 C CA . GLU A 1 69 ? 61.765 17.648 27.269 1.00 1.00 69 GLU A CA 5
ATOM 7633 C C . GLU A 1 69 ? 60.717 17.175 28.229 1.00 1.00 69 GLU A C 5
ATOM 7634 O O . GLU A 1 69 ? 60.314 17.909 29.130 1.00 1.00 69 GLU A O 5
ATOM 7646 N N . THR A 1 70 ? 60.278 15.907 28.109 1.00 1.00 70 THR A N 5
ATOM 7647 C CA . THR A 1 70 ? 59.428 15.244 29.060 1.00 1.00 70 THR A CA 5
ATOM 7648 C C . THR A 1 70 ? 60.229 14.406 30.013 1.00 1.00 70 THR A C 5
ATOM 7649 O O . THR A 1 70 ? 59.691 13.772 30.917 1.00 1.00 70 THR A O 5
ATOM 7660 N N . ASP A 1 71 ? 61.573 14.386 29.908 1.00 1.00 71 ASP A N 5
ATOM 7661 C CA . ASP A 1 71 ? 62.450 13.777 30.863 1.00 1.00 71 ASP A CA 5
ATOM 7662 C C . ASP A 1 71 ? 62.695 14.711 32.011 1.00 1.00 71 ASP A C 5
ATOM 7663 O O . ASP A 1 71 ? 62.260 15.861 32.029 1.00 1.00 71 ASP A O 5
ATOM 7672 N N . THR A 1 72 ? 63.365 14.235 33.077 1.00 1.00 72 THR A N 5
ATOM 7673 C CA . THR A 1 72 ? 63.185 14.794 34.391 1.00 1.00 72 THR A CA 5
ATOM 7674 C C . THR A 1 72 ? 64.433 14.725 35.216 1.00 1.00 72 THR A C 5
ATOM 7675 O O . THR A 1 72 ? 65.316 13.924 34.912 1.00 1.00 72 THR A O 5
ATOM 7686 N N . PRO A 1 73 ? 64.557 15.481 36.279 1.00 1.00 73 PRO A N 5
ATOM 7687 C CA . PRO A 1 73 ? 65.576 15.289 37.279 1.00 1.00 73 PRO A CA 5
ATOM 7688 C C . PRO A 1 73 ? 65.622 13.936 37.912 1.00 1.00 73 PRO A C 5
ATOM 7689 O O . PRO A 1 73 ? 66.712 13.501 38.281 1.00 1.00 73 PRO A O 5
ATOM 7700 N N . ALA A 1 74 ? 64.478 13.251 38.100 1.00 1.00 74 ALA A N 5
ATOM 7701 C CA . ALA A 1 74 ? 64.449 11.922 38.637 1.00 1.00 74 ALA A CA 5
ATOM 7702 C C . ALA A 1 74 ? 65.023 10.892 37.715 1.00 1.00 74 ALA A C 5
ATOM 7703 O O . ALA A 1 74 ? 65.853 10.067 38.093 1.00 1.00 74 ALA A O 5
ATOM 7710 N N . GLN A 1 75 ? 64.623 10.959 36.433 1.00 1.00 75 GLN A N 5
ATOM 7711 C CA . GLN A 1 75 ? 64.987 10.039 35.395 1.00 1.00 75 GLN A CA 5
ATOM 7712 C C . GLN A 1 75 ? 66.413 10.155 34.965 1.00 1.00 75 GLN A C 5
ATOM 7713 O O . GLN A 1 75 ? 67.083 9.168 34.663 1.00 1.00 75 GLN A O 5
ATOM 7727 N N . LEU A 1 76 ? 66.932 11.392 34.894 1.00 1.00 76 LEU A N 5
ATOM 7728 C CA . LEU A 1 76 ? 68.278 11.637 34.463 1.00 1.00 76 LEU A CA 5
ATOM 7729 C C . LEU A 1 76 ? 69.227 11.700 35.621 1.00 1.00 76 LEU A C 5
ATOM 7730 O O . LEU A 1 76 ? 70.447 11.657 35.468 1.00 1.00 76 LEU A O 5
ATOM 7746 N N . GLU A 1 77 ? 68.677 11.701 36.848 1.00 1.00 77 GLU A N 5
ATOM 7747 C CA . GLU A 1 77 ? 69.372 11.710 38.103 1.00 1.00 77 GLU A CA 5
ATOM 7748 C C . GLU A 1 77 ? 70.185 12.947 38.334 1.00 1.00 77 GLU A C 5
ATOM 7749 O O . GLU A 1 77 ? 71.327 12.890 38.788 1.00 1.00 77 GLU A O 5
ATOM 7761 N N . MET A 1 78 ? 69.629 14.130 38.013 1.00 1.00 78 MET A N 5
ATOM 7762 C CA . MET A 1 78 ? 70.204 15.424 38.235 1.00 1.00 78 MET A CA 5
ATOM 7763 C C . MET A 1 78 ? 70.414 15.697 39.691 1.00 1.00 78 MET A C 5
ATOM 7764 O O . MET A 1 78 ? 69.667 15.220 40.546 1.00 1.00 78 MET A O 5
ATOM 7778 N N . GLU A 1 79 ? 71.474 16.452 40.022 1.00 1.00 79 GLU A N 5
ATOM 7779 C CA . GLU A 1 79 ? 71.930 16.586 41.374 1.00 1.00 79 GLU A CA 5
ATOM 7780 C C . GLU A 1 79 ? 71.874 18.029 41.758 1.00 1.00 79 GLU A C 5
ATOM 7781 O O . GLU A 1 79 ? 71.543 18.900 40.955 1.00 1.00 79 GLU A O 5
ATOM 7793 N N . ASP A 1 80 ? 72.197 18.328 43.027 1.00 1.00 80 ASP A N 5
ATOM 7794 C CA . ASP A 1 80 ? 72.219 19.631 43.624 1.00 1.00 80 ASP A CA 5
ATOM 7795 C C . ASP A 1 80 ? 73.063 20.646 42.914 1.00 1.00 80 ASP A C 5
ATOM 7796 O O . ASP A 1 80 ? 72.783 21.839 43.007 1.00 1.00 80 ASP A O 5
ATOM 7805 N N . GLU A 1 81 ? 74.098 20.187 42.186 1.00 1.00 81 GLU A N 5
ATOM 7806 C CA . GLU A 1 81 ? 74.842 20.946 41.220 1.00 1.00 81 GLU A CA 5
ATOM 7807 C C . GLU A 1 81 ? 75.031 20.141 39.967 1.00 1.00 81 GLU A C 5
ATOM 7808 O O . GLU A 1 81 ? 76.111 19.596 39.743 1.00 1.00 81 GLU A O 5
ATOM 7820 N N . ASP A 1 82 ? 74.017 20.000 39.088 1.00 1.00 82 ASP A N 5
ATOM 7821 C CA . ASP A 1 82 ? 74.121 19.218 37.884 1.00 1.00 82 ASP A CA 5
ATOM 7822 C C . ASP A 1 82 ? 74.761 19.927 36.725 1.00 1.00 82 ASP A C 5
ATOM 7823 O O . ASP A 1 82 ? 74.846 21.154 36.690 1.00 1.00 82 ASP A O 5
ATOM 7832 N N . THR A 1 83 ? 75.246 19.172 35.718 1.00 1.00 83 THR A N 5
ATOM 7833 C CA . THR A 1 83 ? 75.912 19.688 34.552 1.00 1.00 83 THR A CA 5
ATOM 7834 C C . THR A 1 83 ? 75.383 19.050 33.303 1.00 1.00 83 THR A C 5
ATOM 7835 O O . THR A 1 83 ? 75.557 17.850 33.086 1.00 1.00 83 THR A O 5
ATOM 7846 N N . ILE A 1 84 ? 74.745 19.833 32.415 1.00 1.00 84 ILE A N 5
ATOM 7847 C CA . ILE A 1 84 ? 74.008 19.425 31.249 1.00 1.00 84 ILE A CA 5
ATOM 7848 C C . ILE A 1 84 ? 74.596 20.021 30.004 1.00 1.00 84 ILE A C 5
ATOM 7849 O O . ILE A 1 84 ? 75.080 21.152 30.006 1.00 1.00 84 ILE A O 5
ATOM 7865 N N . ASP A 1 85 ? 74.657 19.266 28.890 1.00 1.00 85 ASP A N 5
ATOM 7866 C CA . ASP A 1 85 ? 75.486 19.532 27.750 1.00 1.00 85 ASP A CA 5
ATOM 7867 C C . ASP A 1 85 ? 74.636 19.929 26.583 1.00 1.00 85 ASP A C 5
ATOM 7868 O O . ASP A 1 85 ? 73.588 19.335 26.336 1.00 1.00 85 ASP A O 5
ATOM 7877 N N . VAL A 1 86 ? 75.044 20.956 25.813 1.00 1.00 86 VAL A N 5
ATOM 7878 C CA . VAL A 1 86 ? 74.293 21.429 24.686 1.00 1.00 86 VAL A CA 5
ATOM 7879 C C . VAL A 1 86 ? 74.995 21.055 23.423 1.00 1.00 86 VAL A C 5
ATOM 7880 O O . VAL A 1 86 ? 76.190 21.296 23.261 1.00 1.00 86 VAL A O 5
ATOM 7893 N N . PHE A 1 87 ? 74.253 20.490 22.454 1.00 1.00 87 PHE A N 5
ATOM 7894 C CA . PHE A 1 87 ? 74.695 20.483 21.090 1.00 1.00 87 PHE A CA 5
ATOM 7895 C C . PHE A 1 87 ? 73.703 21.191 20.221 1.00 1.00 87 PHE A C 5
ATOM 7896 O O . PHE A 1 87 ? 72.487 21.047 20.334 1.00 1.00 87 PHE A O 5
ATOM 7913 N N . GLN A 1 88 ? 74.212 22.018 19.292 1.00 1.00 88 GLN A N 5
ATOM 7914 C CA . GLN A 1 88 ? 73.403 22.868 18.470 1.00 1.00 88 GLN A CA 5
ATOM 7915 C C . GLN A 1 88 ? 73.152 22.224 17.145 1.00 1.00 88 GLN A C 5
ATOM 7916 O O . GLN A 1 88 ? 74.069 21.883 16.400 1.00 1.00 88 GLN A O 5
ATOM 7930 N N . GLN A 1 89 ? 71.867 21.998 16.815 1.00 1.00 89 GLN A N 5
ATOM 7931 C CA . GLN A 1 89 ? 71.477 21.280 15.637 1.00 1.00 89 GLN A CA 5
ATOM 7932 C C . GLN A 1 89 ? 71.531 22.143 14.416 1.00 1.00 89 GLN A C 5
ATOM 7933 O O . GLN A 1 89 ? 72.074 21.739 13.388 1.00 1.00 89 GLN A O 5
ATOM 7947 N N . GLN A 1 90 ? 71.003 23.377 14.530 1.00 1.00 90 GLN A N 5
ATOM 7948 C CA . GLN A 1 90 ? 71.092 24.435 13.563 1.00 1.00 90 GLN A CA 5
ATOM 7949 C C . GLN A 1 90 ? 70.287 24.238 12.314 1.00 1.00 90 GLN A C 5
ATOM 7950 O O . GLN A 1 90 ? 70.551 23.356 11.497 1.00 1.00 90 GLN A O 5
ATOM 7964 N N . THR A 1 91 ? 69.256 25.075 12.098 1.00 1.00 91 THR A N 5
ATOM 7965 C CA . THR A 1 91 ? 68.438 25.036 10.917 1.00 1.00 91 THR A CA 5
ATOM 7966 C C . THR A 1 91 ? 68.489 26.348 10.205 1.00 1.00 91 THR A C 5
ATOM 7967 O O . THR A 1 91 ? 68.604 27.412 10.813 1.00 1.00 91 THR A O 5
ATOM 7978 N N . GLY A 1 92 ? 68.385 26.330 8.862 1.00 1.00 92 GLY A N 5
ATOM 7979 C CA . GLY A 1 92 ? 68.325 27.514 8.051 1.00 1.00 92 GLY A CA 5
ATOM 7980 C C . GLY A 1 92 ? 66.972 28.148 8.036 1.00 1.00 92 GLY A C 5
ATOM 7981 O O . GLY A 1 92 ? 66.820 29.309 7.659 1.00 1.00 92 GLY A O 5
ATOM 7985 N N . GLY A 1 93 ? 65.961 27.396 8.507 1.00 1.00 93 GLY A N 5
ATOM 7986 C CA . GLY A 1 93 ? 64.627 27.842 8.785 1.00 1.00 93 GLY A CA 5
ATOM 7987 C C . GLY A 1 93 ? 64.180 27.261 10.122 1.00 1.00 93 GLY A C 5
ATOM 7988 O O . GLY A 1 93 ? 63.222 26.443 10.158 1.00 1.00 93 GLY A O 5
ATOM 7993 N N . GLY B 2 33 ? 72.284 31.238 42.126 1.00 1.00 965 GLY B N 5
ATOM 7994 C CA . GLY B 2 33 ? 73.091 31.724 40.979 1.00 1.00 965 GLY B CA 5
ATOM 7995 C C . GLY B 2 33 ? 72.346 32.614 40.041 1.00 1.00 965 GLY B C 5
ATOM 7996 O O . GLY B 2 33 ? 71.692 33.562 40.475 1.00 1.00 965 GLY B O 5
ATOM 8000 N N . VAL B 2 34 ? 72.392 32.352 38.720 1.00 1.00 966 VAL B N 5
ATOM 8001 C CA . VAL B 2 34 ? 71.841 33.277 37.770 1.00 1.00 966 VAL B CA 5
ATOM 8002 C C . VAL B 2 34 ? 70.348 33.298 37.693 1.00 1.00 966 VAL B C 5
ATOM 8003 O O . VAL B 2 34 ? 69.716 34.352 37.768 1.00 1.00 966 VAL B O 5
ATOM 8016 N N . ILE B 2 35 ? 69.737 32.112 37.559 1.00 1.00 967 ILE B N 5
ATOM 8017 C CA . ILE B 2 35 ? 68.335 31.954 37.290 1.00 1.00 967 ILE B CA 5
ATOM 8018 C C . ILE B 2 35 ? 67.660 31.328 38.475 1.00 1.00 967 ILE B C 5
ATOM 8019 O O . ILE B 2 35 ? 67.970 30.208 38.875 1.00 1.00 967 ILE B O 5
ATOM 8035 N N . ASP B 2 36 ? 66.740 32.053 39.139 1.00 1.00 968 ASP B N 5
ATOM 8036 C CA . ASP B 2 36 ? 65.894 31.570 40.194 1.00 1.00 968 ASP B CA 5
ATOM 8037 C C . ASP B 2 36 ? 64.507 31.300 39.687 1.00 1.00 968 ASP B C 5
ATOM 8038 O O . ASP B 2 36 ? 63.750 32.249 39.482 1.00 1.00 968 ASP B O 5
ATOM 8047 N N . LEU B 2 37 ? 64.092 30.045 39.423 1.00 1.00 969 LEU B N 5
ATOM 8048 C CA . LEU B 2 37 ? 62.868 29.796 38.708 1.00 1.00 969 LEU B CA 5
ATOM 8049 C C . LEU B 2 37 ? 61.690 29.246 39.456 1.00 1.00 969 LEU B C 5
ATOM 8050 O O . LEU B 2 37 ? 61.797 28.626 40.513 1.00 1.00 969 LEU B O 5
ATOM 8066 N N . THR B 2 38 ? 60.490 29.434 38.875 1.00 1.00 970 THR B N 5
ATOM 8067 C CA . THR B 2 38 ? 59.221 28.869 39.247 1.00 1.00 970 THR B CA 5
ATOM 8068 C C . THR B 2 38 ? 58.987 27.511 38.653 1.00 1.00 970 THR B C 5
ATOM 8069 O O . THR B 2 38 ? 59.842 26.979 37.945 1.00 1.00 970 THR B O 5
ATOM 8080 N N . MET B 2 39 ? 57.839 26.885 38.979 1.00 1.00 971 MET B N 5
ATOM 8081 C CA . MET B 2 39 ? 57.262 25.700 38.403 1.00 1.00 971 MET B CA 5
ATOM 8082 C C . MET B 2 39 ? 57.491 24.485 39.244 1.00 1.00 971 MET B C 5
ATOM 8083 O O . MET B 2 39 ? 58.626 24.158 39.591 1.00 1.00 971 MET B O 5
ATOM 8097 N N . ASP B 2 40 ? 56.401 23.795 39.637 1.00 1.00 972 ASP B N 5
ATOM 8098 C CA . ASP B 2 40 ? 56.349 22.827 40.698 1.00 1.00 972 ASP B CA 5
ATOM 8099 C C . ASP B 2 40 ? 56.887 23.365 41.988 1.00 1.00 972 ASP B C 5
ATOM 8100 O O . ASP B 2 40 ? 57.882 22.908 42.551 1.00 1.00 972 ASP B O 5
ATOM 8109 N N . ASP B 2 41 ? 56.237 24.445 42.456 1.00 1.00 973 ASP B N 5
ATOM 8110 C CA . ASP B 2 41 ? 56.688 25.300 43.512 1.00 1.00 973 ASP B CA 5
ATOM 8111 C C . ASP B 2 41 ? 56.476 24.749 44.887 1.00 1.00 973 ASP B C 5
ATOM 8112 O O . ASP B 2 41 ? 55.605 25.174 45.645 1.00 1.00 973 ASP B O 5
ATOM 8121 N N . GLU B 2 42 ? 57.368 23.827 45.295 1.00 1.00 974 GLU B N 5
ATOM 8122 C CA . GLU B 2 42 ? 57.655 23.484 46.658 1.00 1.00 974 GLU B CA 5
ATOM 8123 C C . GLU B 2 42 ? 58.709 24.397 47.210 1.00 1.00 974 GLU B C 5
ATOM 8124 O O . GLU B 2 42 ? 59.702 23.990 47.810 1.00 1.00 974 GLU B O 5
ATOM 8136 N N . GLU B 2 43 ? 58.513 25.710 46.990 1.00 1.00 975 GLU B N 5
ATOM 8137 C CA . GLU B 2 43 ? 59.388 26.807 47.262 1.00 1.00 975 GLU B CA 5
ATOM 8138 C C . GLU B 2 43 ? 59.538 27.182 48.737 1.00 1.00 975 GLU B C 5
ATOM 8139 O O . GLU B 2 43 ? 60.677 27.183 49.276 1.00 1.00 975 GLU B O 5
ATOM 8151 N N . MET A 1 1 ? 82.291 2.559 44.990 1.00 1.00 1 MET A N 6
ATOM 8152 C CA . MET A 1 1 ? 81.734 1.678 46.043 1.00 1.00 1 MET A CA 6
ATOM 8153 C C . MET A 1 1 ? 82.270 0.282 45.998 1.00 1.00 1 MET A C 6
ATOM 8154 O O . MET A 1 1 ? 82.642 -0.237 44.946 1.00 1.00 1 MET A O 6
ATOM 8170 N N . ALA A 1 2 ? 82.305 -0.401 47.157 1.00 1.00 2 ALA A N 6
ATOM 8171 C CA . ALA A 1 2 ? 82.730 -1.766 47.265 1.00 1.00 2 ALA A CA 6
ATOM 8172 C C . ALA A 1 2 ? 81.732 -2.744 46.726 1.00 1.00 2 ALA A C 6
ATOM 8173 O O . ALA A 1 2 ? 82.077 -3.868 46.363 1.00 1.00 2 ALA A O 6
ATOM 8180 N N . ASP A 1 3 ? 80.456 -2.333 46.617 1.00 1.00 3 ASP A N 6
ATOM 8181 C CA . ASP A 1 3 ? 79.389 -3.117 46.071 1.00 1.00 3 ASP A CA 6
ATOM 8182 C C . ASP A 1 3 ? 78.808 -2.426 44.876 1.00 1.00 3 ASP A C 6
ATOM 8183 O O . ASP A 1 3 ? 78.542 -1.225 44.894 1.00 1.00 3 ASP A O 6
ATOM 8192 N N . GLU A 1 4 ? 78.577 -3.161 43.774 1.00 1.00 4 GLU A N 6
ATOM 8193 C CA . GLU A 1 4 ? 77.842 -2.723 42.624 1.00 1.00 4 GLU A CA 6
ATOM 8194 C C . GLU A 1 4 ? 76.406 -2.452 42.955 1.00 1.00 4 GLU A C 6
ATOM 8195 O O . GLU A 1 4 ? 75.806 -3.066 43.836 1.00 1.00 4 GLU A O 6
ATOM 8207 N N . LYS A 1 5 ? 75.806 -1.461 42.275 1.00 1.00 5 LYS A N 6
ATOM 8208 C CA . LYS A 1 5 ? 74.507 -0.934 42.586 1.00 1.00 5 LYS A CA 6
ATOM 8209 C C . LYS A 1 5 ? 73.367 -1.898 42.419 1.00 1.00 5 LYS A C 6
ATOM 8210 O O . LYS A 1 5 ? 73.455 -2.758 41.541 1.00 1.00 5 LYS A O 6
ATOM 8229 N N . PRO A 1 6 ? 72.314 -1.877 43.199 1.00 1.00 6 PRO A N 6
ATOM 8230 C CA . PRO A 1 6 ? 71.281 -2.884 43.184 1.00 1.00 6 PRO A CA 6
ATOM 8231 C C . PRO A 1 6 ? 70.543 -3.107 41.899 1.00 1.00 6 PRO A C 6
ATOM 8232 O O . PRO A 1 6 ? 70.529 -2.232 41.035 1.00 1.00 6 PRO A O 6
ATOM 8243 N N . LYS A 1 7 ? 69.860 -4.257 41.744 1.00 1.00 7 LYS A N 6
ATOM 8244 C CA . LYS A 1 7 ? 69.064 -4.579 40.593 1.00 1.00 7 LYS A CA 6
ATOM 8245 C C . LYS A 1 7 ? 67.906 -3.655 40.363 1.00 1.00 7 LYS A C 6
ATOM 8246 O O . LYS A 1 7 ? 67.662 -3.203 39.244 1.00 1.00 7 LYS A O 6
ATOM 8265 N N . GLU A 1 8 ? 67.159 -3.299 41.424 1.00 1.00 8 GLU A N 6
ATOM 8266 C CA . GLU A 1 8 ? 66.026 -2.419 41.359 1.00 1.00 8 GLU A CA 6
ATOM 8267 C C . GLU A 1 8 ? 66.365 -1.024 41.783 1.00 1.00 8 GLU A C 6
ATOM 8268 O O . GLU A 1 8 ? 65.505 -0.147 41.851 1.00 1.00 8 GLU A O 6
ATOM 8280 N N . GLY A 1 9 ? 67.655 -0.750 42.050 1.00 1.00 9 GLY A N 6
ATOM 8281 C CA . GLY A 1 9 ? 68.178 0.540 42.404 1.00 1.00 9 GLY A CA 6
ATOM 8282 C C . GLY A 1 9 ? 67.810 1.085 43.746 1.00 1.00 9 GLY A C 6
ATOM 8283 O O . GLY A 1 9 ? 66.938 0.580 44.453 1.00 1.00 9 GLY A O 6
ATOM 8287 N N . VAL A 1 10 ? 68.499 2.169 44.147 1.00 1.00 10 VAL A N 6
ATOM 8288 C CA . VAL A 1 10 ? 68.287 2.871 45.382 1.00 1.00 10 VAL A CA 6
ATOM 8289 C C . VAL A 1 10 ? 66.964 3.571 45.478 1.00 1.00 10 VAL A C 6
ATOM 8290 O O . VAL A 1 10 ? 66.526 4.256 44.555 1.00 1.00 10 VAL A O 6
ATOM 8303 N N . LYS A 1 11 ? 66.258 3.410 46.614 1.00 1.00 11 LYS A N 6
ATOM 8304 C CA . LYS A 1 11 ? 64.905 3.845 46.819 1.00 1.00 11 LYS A CA 6
ATOM 8305 C C . LYS A 1 11 ? 64.806 4.985 47.787 1.00 1.00 11 LYS A C 6
ATOM 8306 O O . LYS A 1 11 ? 63.754 5.263 48.360 1.00 1.00 11 LYS A O 6
ATOM 8325 N N . THR A 1 12 ? 65.910 5.719 48.010 1.00 1.00 12 THR A N 6
ATOM 8326 C CA . THR A 1 12 ? 66.006 6.892 48.837 1.00 1.00 12 THR A CA 6
ATOM 8327 C C . THR A 1 12 ? 65.121 8.029 48.433 1.00 1.00 12 THR A C 6
ATOM 8328 O O . THR A 1 12 ? 64.756 8.195 47.269 1.00 1.00 12 THR A O 6
ATOM 8339 N N . GLU A 1 13 ? 64.709 8.855 49.411 1.00 1.00 13 GLU A N 6
ATOM 8340 C CA . GLU A 1 13 ? 63.833 9.972 49.201 1.00 1.00 13 GLU A CA 6
ATOM 8341 C C . GLU A 1 13 ? 64.589 11.241 48.951 1.00 1.00 13 GLU A C 6
ATOM 8342 O O . GLU A 1 13 ? 65.568 11.545 49.631 1.00 1.00 13 GLU A O 6
ATOM 8354 N N . ASN A 1 14 ? 64.154 12.056 47.973 1.00 1.00 14 ASN A N 6
ATOM 8355 C CA . ASN A 1 14 ? 64.674 13.372 47.731 1.00 1.00 14 ASN A CA 6
ATOM 8356 C C . ASN A 1 14 ? 63.525 14.260 47.366 1.00 1.00 14 ASN A C 6
ATOM 8357 O O . ASN A 1 14 ? 62.541 13.796 46.793 1.00 1.00 14 ASN A O 6
ATOM 8368 N N . ASN A 1 15 ? 63.577 15.555 47.735 1.00 1.00 15 ASN A N 6
ATOM 8369 C CA . ASN A 1 15 ? 62.429 16.419 47.753 1.00 1.00 15 ASN A CA 6
ATOM 8370 C C . ASN A 1 15 ? 62.762 17.836 48.113 1.00 1.00 15 ASN A C 6
ATOM 8371 O O . ASN A 1 15 ? 61.969 18.533 48.746 1.00 1.00 15 ASN A O 6
ATOM 8382 N N . ASP A 1 16 ? 63.951 18.336 47.736 1.00 1.00 16 ASP A N 6
ATOM 8383 C CA . ASP A 1 16 ? 64.393 19.664 48.043 1.00 1.00 16 ASP A CA 6
ATOM 8384 C C . ASP A 1 16 ? 65.140 20.136 46.834 1.00 1.00 16 ASP A C 6
ATOM 8385 O O . ASP A 1 16 ? 65.825 19.357 46.171 1.00 1.00 16 ASP A O 6
ATOM 8394 N N . HIS A 1 17 ? 64.974 21.428 46.495 1.00 1.00 17 HIS A N 6
ATOM 8395 C CA . HIS A 1 17 ? 65.562 22.108 45.376 1.00 1.00 17 HIS A CA 6
ATOM 8396 C C . HIS A 1 17 ? 67.042 21.971 45.190 1.00 1.00 17 HIS A C 6
ATOM 8397 O O . HIS A 1 17 ? 67.834 22.016 46.130 1.00 1.00 17 HIS A O 6
ATOM 8412 N N . ILE A 1 18 ? 67.463 21.829 43.922 1.00 1.00 18 ILE A N 6
ATOM 8413 C CA . ILE A 1 18 ? 68.787 21.566 43.441 1.00 1.00 18 ILE A CA 6
ATOM 8414 C C . ILE A 1 18 ? 69.051 22.516 42.319 1.00 1.00 18 ILE A C 6
ATOM 8415 O O . ILE A 1 18 ? 68.147 23.142 41.772 1.00 1.00 18 ILE A O 6
ATOM 8431 N N . ASN A 1 19 ? 70.320 22.752 41.952 1.00 1.00 19 ASN A N 6
ATOM 8432 C CA . ASN A 1 19 ? 70.663 23.598 40.846 1.00 1.00 19 ASN A CA 6
ATOM 8433 C C . ASN A 1 19 ? 71.208 22.743 39.748 1.00 1.00 19 ASN A C 6
ATOM 8434 O O . ASN A 1 19 ? 71.829 21.709 39.983 1.00 1.00 19 ASN A O 6
ATOM 8445 N N . LEU A 1 20 ? 70.943 23.085 38.477 1.00 1.00 20 LEU A N 6
ATOM 8446 C CA . LEU A 1 20 ? 71.612 22.450 37.379 1.00 1.00 20 LEU A CA 6
ATOM 8447 C C . LEU A 1 20 ? 72.186 23.550 36.541 1.00 1.00 20 LEU A C 6
ATOM 8448 O O . LEU A 1 20 ? 71.647 24.654 36.515 1.00 1.00 20 LEU A O 6
ATOM 8464 N N . LYS A 1 21 ? 73.315 23.342 35.840 1.00 1.00 21 LYS A N 6
ATOM 8465 C CA . LYS A 1 21 ? 73.830 24.241 34.850 1.00 1.00 21 LYS A CA 6
ATOM 8466 C C . LYS A 1 21 ? 73.870 23.581 33.509 1.00 1.00 21 LYS A C 6
ATOM 8467 O O . LYS A 1 21 ? 74.045 22.370 33.381 1.00 1.00 21 LYS A O 6
ATOM 8486 N N . VAL A 1 22 ? 73.693 24.386 32.448 1.00 1.00 22 VAL A N 6
ATOM 8487 C CA . VAL A 1 22 ? 73.780 23.938 31.089 1.00 1.00 22 VAL A CA 6
ATOM 8488 C C . VAL A 1 22 ? 74.918 24.671 30.456 1.00 1.00 22 VAL A C 6
ATOM 8489 O O . VAL A 1 22 ? 74.980 25.898 30.524 1.00 1.00 22 VAL A O 6
ATOM 8502 N N . ALA A 1 23 ? 75.852 23.936 29.825 1.00 1.00 23 ALA A N 6
ATOM 8503 C CA . ALA A 1 23 ? 76.956 24.507 29.112 1.00 1.00 23 ALA A CA 6
ATOM 8504 C C . ALA A 1 23 ? 76.898 24.120 27.668 1.00 1.00 23 ALA A C 6
ATOM 8505 O O . ALA A 1 23 ? 76.756 22.951 27.307 1.00 1.00 23 ALA A O 6
ATOM 8512 N N . GLY A 1 24 ? 77.019 25.114 26.767 1.00 1.00 24 GLY A N 6
ATOM 8513 C CA . GLY A 1 24 ? 77.021 24.917 25.346 1.00 1.00 24 GLY A CA 6
ATOM 8514 C C . GLY A 1 24 ? 78.348 24.529 24.787 1.00 1.00 24 GLY A C 6
ATOM 8515 O O . GLY A 1 24 ? 79.355 24.397 25.479 1.00 1.00 24 GLY A O 6
ATOM 8519 N N . GLN A 1 25 ? 78.393 24.395 23.449 1.00 1.00 25 GLN A N 6
ATOM 8520 C CA . GLN A 1 25 ? 79.567 24.072 22.690 1.00 1.00 25 GLN A CA 6
ATOM 8521 C C . GLN A 1 25 ? 80.619 25.133 22.759 1.00 1.00 25 GLN A C 6
ATOM 8522 O O . GLN A 1 25 ? 81.818 24.854 22.739 1.00 1.00 25 GLN A O 6
ATOM 8536 N N . ASP A 1 26 ? 80.189 26.401 22.883 1.00 1.00 26 ASP A N 6
ATOM 8537 C CA . ASP A 1 26 ? 81.009 27.574 22.828 1.00 1.00 26 ASP A CA 6
ATOM 8538 C C . ASP A 1 26 ? 81.507 28.000 24.176 1.00 1.00 26 ASP A C 6
ATOM 8539 O O . ASP A 1 26 ? 82.135 29.048 24.323 1.00 1.00 26 ASP A O 6
ATOM 8548 N N . GLY A 1 27 ? 81.268 27.187 25.222 1.00 1.00 27 GLY A N 6
ATOM 8549 C CA . GLY A 1 27 ? 81.743 27.426 26.556 1.00 1.00 27 GLY A CA 6
ATOM 8550 C C . GLY A 1 27 ? 80.909 28.362 27.368 1.00 1.00 27 GLY A C 6
ATOM 8551 O O . GLY A 1 27 ? 81.289 28.746 28.473 1.00 1.00 27 GLY A O 6
ATOM 8555 N N . SER A 1 28 ? 79.736 28.768 26.852 1.00 1.00 28 SER A N 6
ATOM 8556 C CA . SER A 1 28 ? 78.803 29.622 27.532 1.00 1.00 28 SER A CA 6
ATOM 8557 C C . SER A 1 28 ? 77.910 28.808 28.413 1.00 1.00 28 SER A C 6
ATOM 8558 O O . SER A 1 28 ? 77.427 27.753 28.001 1.00 1.00 28 SER A O 6
ATOM 8566 N N . VAL A 1 29 ? 77.705 29.235 29.673 1.00 1.00 29 VAL A N 6
ATOM 8567 C CA . VAL A 1 29 ? 77.111 28.436 30.709 1.00 1.00 29 VAL A CA 6
ATOM 8568 C C . VAL A 1 29 ? 76.167 29.219 31.571 1.00 1.00 29 VAL A C 6
ATOM 8569 O O . VAL A 1 29 ? 76.476 30.317 32.029 1.00 1.00 29 VAL A O 6
ATOM 8582 N N . VAL A 1 30 ? 74.942 28.711 31.810 1.00 1.00 30 VAL A N 6
ATOM 8583 C CA . VAL A 1 30 ? 73.986 29.288 32.715 1.00 1.00 30 VAL A CA 6
ATOM 8584 C C . VAL A 1 30 ? 73.444 28.280 33.684 1.00 1.00 30 VAL A C 6
ATOM 8585 O O . VAL A 1 30 ? 73.207 27.131 33.310 1.00 1.00 30 VAL A O 6
ATOM 8598 N N . GLN A 1 31 ? 73.268 28.623 34.975 1.00 1.00 31 GLN A N 6
ATOM 8599 C CA . GLN A 1 31 ? 72.674 27.754 35.953 1.00 1.00 31 GLN A CA 6
ATOM 8600 C C . GLN A 1 31 ? 71.329 28.177 36.459 1.00 1.00 31 GLN A C 6
ATOM 8601 O O . GLN A 1 31 ? 70.970 29.343 36.623 1.00 1.00 31 GLN A O 6
ATOM 8615 N N . PHE A 1 32 ? 70.498 27.175 36.793 1.00 1.00 32 PHE A N 6
ATOM 8616 C CA . PHE A 1 32 ? 69.116 27.360 37.118 1.00 1.00 32 PHE A CA 6
ATOM 8617 C C . PHE A 1 32 ? 68.831 26.588 38.370 1.00 1.00 32 PHE A C 6
ATOM 8618 O O . PHE A 1 32 ? 69.338 25.482 38.551 1.00 1.00 32 PHE A O 6
ATOM 8635 N N . LYS A 1 33 ? 68.016 27.133 39.290 1.00 1.00 33 LYS A N 6
ATOM 8636 C CA . LYS A 1 33 ? 67.652 26.555 40.552 1.00 1.00 33 LYS A CA 6
ATOM 8637 C C . LYS A 1 33 ? 66.253 26.029 40.472 1.00 1.00 33 LYS A C 6
ATOM 8638 O O . LYS A 1 33 ? 65.303 26.769 40.217 1.00 1.00 33 LYS A O 6
ATOM 8657 N N . ILE A 1 34 ? 66.123 24.707 40.677 1.00 1.00 34 ILE A N 6
ATOM 8658 C CA . ILE A 1 34 ? 65.110 23.843 40.148 1.00 1.00 34 ILE A CA 6
ATOM 8659 C C . ILE A 1 34 ? 64.800 22.725 41.085 1.00 1.00 34 ILE A C 6
ATOM 8660 O O . ILE A 1 34 ? 65.533 22.335 41.990 1.00 1.00 34 ILE A O 6
ATOM 8676 N N . LYS A 1 35 ? 63.565 22.236 40.920 1.00 1.00 35 LYS A N 6
ATOM 8677 C CA . LYS A 1 35 ? 63.003 21.211 41.750 1.00 1.00 35 LYS A CA 6
ATOM 8678 C C . LYS A 1 35 ? 62.959 19.885 41.059 1.00 1.00 35 LYS A C 6
ATOM 8679 O O . LYS A 1 35 ? 63.087 19.787 39.839 1.00 1.00 35 LYS A O 6
ATOM 8698 N N . ARG A 1 36 ? 62.844 18.792 41.834 1.00 1.00 36 ARG A N 6
ATOM 8699 C CA . ARG A 1 36 ? 63.074 17.451 41.374 1.00 1.00 36 ARG A CA 6
ATOM 8700 C C . ARG A 1 36 ? 62.173 16.963 40.281 1.00 1.00 36 ARG A C 6
ATOM 8701 O O . ARG A 1 36 ? 62.617 16.260 39.373 1.00 1.00 36 ARG A O 6
ATOM 8722 N N . HIS A 1 37 ? 60.873 17.309 40.289 1.00 1.00 37 HIS A N 6
ATOM 8723 C CA . HIS A 1 37 ? 59.939 16.885 39.287 1.00 1.00 37 HIS A CA 6
ATOM 8724 C C . HIS A 1 37 ? 59.689 17.910 38.228 1.00 1.00 37 HIS A C 6
ATOM 8725 O O . HIS A 1 37 ? 59.059 17.605 37.217 1.00 1.00 37 HIS A O 6
ATOM 8740 N N . THR A 1 38 ? 60.171 19.155 38.403 1.00 1.00 38 THR A N 6
ATOM 8741 C CA . THR A 1 38 ? 60.083 20.217 37.439 1.00 1.00 38 THR A CA 6
ATOM 8742 C C . THR A 1 38 ? 60.814 19.872 36.177 1.00 1.00 38 THR A C 6
ATOM 8743 O O . THR A 1 38 ? 62.007 19.583 36.263 1.00 1.00 38 THR A O 6
ATOM 8754 N N . PRO A 1 39 ? 60.253 19.832 34.996 1.00 1.00 39 PRO A N 6
ATOM 8755 C CA . PRO A 1 39 ? 60.911 19.261 33.849 1.00 1.00 39 PRO A CA 6
ATOM 8756 C C . PRO A 1 39 ? 62.014 20.100 33.292 1.00 1.00 39 PRO A C 6
ATOM 8757 O O . PRO A 1 39 ? 62.083 21.308 33.515 1.00 1.00 39 PRO A O 6
ATOM 8768 N N . LEU A 1 40 ? 62.917 19.475 32.513 1.00 1.00 40 LEU A N 6
ATOM 8769 C CA . LEU A 1 40 ? 64.022 20.130 31.874 1.00 1.00 40 LEU A CA 6
ATOM 8770 C C . LEU A 1 40 ? 63.642 21.196 30.893 1.00 1.00 40 LEU A C 6
ATOM 8771 O O . LEU A 1 40 ? 64.368 22.158 30.648 1.00 1.00 40 LEU A O 6
ATOM 8787 N N . SER A 1 41 ? 62.432 21.096 30.313 1.00 1.00 41 SER A N 6
ATOM 8788 C CA . SER A 1 41 ? 61.820 22.133 29.530 1.00 1.00 41 SER A CA 6
ATOM 8789 C C . SER A 1 41 ? 61.743 23.475 30.197 1.00 1.00 41 SER A C 6
ATOM 8790 O O . SER A 1 41 ? 61.756 24.498 29.513 1.00 1.00 41 SER A O 6
ATOM 8798 N N . LYS A 1 42 ? 61.659 23.540 31.541 1.00 1.00 42 LYS A N 6
ATOM 8799 C CA . LYS A 1 42 ? 61.533 24.769 32.275 1.00 1.00 42 LYS A CA 6
ATOM 8800 C C . LYS A 1 42 ? 62.780 25.594 32.202 1.00 1.00 42 LYS A C 6
ATOM 8801 O O . LYS A 1 42 ? 62.759 26.780 31.872 1.00 1.00 42 LYS A O 6
ATOM 8820 N N . LEU A 1 43 ? 63.948 24.964 32.424 1.00 1.00 43 LEU A N 6
ATOM 8821 C CA . LEU A 1 43 ? 65.216 25.616 32.272 1.00 1.00 43 LEU A CA 6
ATOM 8822 C C . LEU A 1 43 ? 65.536 25.943 30.847 1.00 1.00 43 LEU A C 6
ATOM 8823 O O . LEU A 1 43 ? 66.167 26.960 30.568 1.00 1.00 43 LEU A O 6
ATOM 8839 N N . MET A 1 44 ? 65.078 25.138 29.870 1.00 1.00 44 MET A N 6
ATOM 8840 C CA . MET A 1 44 ? 65.250 25.414 28.473 1.00 1.00 44 MET A CA 6
ATOM 8841 C C . MET A 1 44 ? 64.638 26.702 28.018 1.00 1.00 44 MET A C 6
ATOM 8842 O O . MET A 1 44 ? 65.276 27.487 27.319 1.00 1.00 44 MET A O 6
ATOM 8856 N N . LYS A 1 45 ? 63.395 27.005 28.435 1.00 1.00 45 LYS A N 6
ATOM 8857 C CA . LYS A 1 45 ? 62.772 28.264 28.138 1.00 1.00 45 LYS A CA 6
ATOM 8858 C C . LYS A 1 45 ? 63.452 29.418 28.809 1.00 1.00 45 LYS A C 6
ATOM 8859 O O . LYS A 1 45 ? 63.656 30.477 28.216 1.00 1.00 45 LYS A O 6
ATOM 8878 N N . ALA A 1 46 ? 63.908 29.231 30.061 1.00 1.00 46 ALA A N 6
ATOM 8879 C CA . ALA A 1 46 ? 64.669 30.214 30.779 1.00 1.00 46 ALA A CA 6
ATOM 8880 C C . ALA A 1 46 ? 66.000 30.530 30.167 1.00 1.00 46 ALA A C 6
ATOM 8881 O O . ALA A 1 46 ? 66.441 31.678 30.127 1.00 1.00 46 ALA A O 6
ATOM 8888 N N . TYR A 1 47 ? 66.692 29.510 29.623 1.00 1.00 47 TYR A N 6
ATOM 8889 C CA . TYR A 1 47 ? 67.925 29.618 28.896 1.00 1.00 47 TYR A CA 6
ATOM 8890 C C . TYR A 1 47 ? 67.776 30.458 27.665 1.00 1.00 47 TYR A C 6
ATOM 8891 O O . TYR A 1 47 ? 68.587 31.338 27.382 1.00 1.00 47 TYR A O 6
ATOM 8909 N N . CYS A 1 48 ? 66.679 30.263 26.913 1.00 1.00 48 CYS A N 6
ATOM 8910 C CA . CYS A 1 48 ? 66.329 31.066 25.776 1.00 1.00 48 CYS A CA 6
ATOM 8911 C C . CYS A 1 48 ? 66.082 32.504 26.115 1.00 1.00 48 CYS A C 6
ATOM 8912 O O . CYS A 1 48 ? 66.606 33.400 25.454 1.00 1.00 48 CYS A O 6
ATOM 8920 N N . GLU A 1 49 ? 65.335 32.789 27.197 1.00 1.00 49 GLU A N 6
ATOM 8921 C CA . GLU A 1 49 ? 65.089 34.130 27.642 1.00 1.00 49 GLU A CA 6
ATOM 8922 C C . GLU A 1 49 ? 66.309 34.846 28.136 1.00 1.00 49 GLU A C 6
ATOM 8923 O O . GLU A 1 49 ? 66.606 35.959 27.704 1.00 1.00 49 GLU A O 6
ATOM 8935 N N . ARG A 1 50 ? 67.107 34.236 29.032 1.00 1.00 50 ARG A N 6
ATOM 8936 C CA . ARG A 1 50 ? 68.286 34.867 29.553 1.00 1.00 50 ARG A CA 6
ATOM 8937 C C . ARG A 1 50 ? 69.418 35.001 28.587 1.00 1.00 50 ARG A C 6
ATOM 8938 O O . ARG A 1 50 ? 70.075 36.038 28.513 1.00 1.00 50 ARG A O 6
ATOM 8959 N N . GLN A 1 51 ? 69.699 33.945 27.806 1.00 1.00 51 GLN A N 6
ATOM 8960 C CA . GLN A 1 51 ? 70.942 33.816 27.103 1.00 1.00 51 GLN A CA 6
ATOM 8961 C C . GLN A 1 51 ? 70.776 33.841 25.615 1.00 1.00 51 GLN A C 6
ATOM 8962 O O . GLN A 1 51 ? 71.741 33.709 24.864 1.00 1.00 51 GLN A O 6
ATOM 8976 N N . GLY A 1 52 ? 69.548 34.107 25.132 1.00 1.00 52 GLY A N 6
ATOM 8977 C CA . GLY A 1 52 ? 69.264 34.527 23.787 1.00 1.00 52 GLY A CA 6
ATOM 8978 C C . GLY A 1 52 ? 69.158 33.460 22.748 1.00 1.00 52 GLY A C 6
ATOM 8979 O O . GLY A 1 52 ? 69.113 33.728 21.549 1.00 1.00 52 GLY A O 6
ATOM 8983 N N . LEU A 1 53 ? 69.144 32.183 23.163 1.00 1.00 53 LEU A N 6
ATOM 8984 C CA . LEU A 1 53 ? 69.145 31.055 22.277 1.00 1.00 53 LEU A CA 6
ATOM 8985 C C . LEU A 1 53 ? 67.778 30.739 21.758 1.00 1.00 53 LEU A C 6
ATOM 8986 O O . LEU A 1 53 ? 66.773 31.166 22.324 1.00 1.00 53 LEU A O 6
ATOM 9002 N N . SER A 1 54 ? 67.684 30.008 20.633 1.00 1.00 54 SER A N 6
ATOM 9003 C CA . SER A 1 54 ? 66.437 29.510 20.122 1.00 1.00 54 SER A CA 6
ATOM 9004 C C . SER A 1 54 ? 66.293 28.056 20.442 1.00 1.00 54 SER A C 6
ATOM 9005 O O . SER A 1 54 ? 67.218 27.270 20.254 1.00 1.00 54 SER A O 6
ATOM 9013 N N . MET A 1 55 ? 65.120 27.619 20.938 1.00 1.00 55 MET A N 6
ATOM 9014 C CA . MET A 1 55 ? 64.950 26.316 21.517 1.00 1.00 55 MET A CA 6
ATOM 9015 C C . MET A 1 55 ? 65.095 25.159 20.579 1.00 1.00 55 MET A C 6
ATOM 9016 O O . MET A 1 55 ? 65.562 24.092 20.974 1.00 1.00 55 MET A O 6
ATOM 9030 N N . ARG A 1 56 ? 64.751 25.314 19.287 1.00 1.00 56 ARG A N 6
ATOM 9031 C CA . ARG A 1 56 ? 64.909 24.268 18.316 1.00 1.00 56 ARG A CA 6
ATOM 9032 C C . ARG A 1 56 ? 66.317 24.112 17.832 1.00 1.00 56 ARG A C 6
ATOM 9033 O O . ARG A 1 56 ? 66.683 23.101 17.232 1.00 1.00 56 ARG A O 6
ATOM 9054 N N . GLN A 1 57 ? 67.175 25.116 18.094 1.00 1.00 57 GLN A N 6
ATOM 9055 C CA . GLN A 1 57 ? 68.525 25.174 17.614 1.00 1.00 57 GLN A CA 6
ATOM 9056 C C . GLN A 1 57 ? 69.487 24.573 18.590 1.00 1.00 57 GLN A C 6
ATOM 9057 O O . GLN A 1 57 ? 70.627 24.271 18.242 1.00 1.00 57 GLN A O 6
ATOM 9071 N N . ILE A 1 58 ? 69.047 24.315 19.835 1.00 1.00 58 ILE A N 6
ATOM 9072 C CA . ILE A 1 58 ? 69.833 23.685 20.857 1.00 1.00 58 ILE A CA 6
ATOM 9073 C C . ILE A 1 58 ? 69.162 22.418 21.281 1.00 1.00 58 ILE A C 6
ATOM 9074 O O . ILE A 1 58 ? 67.936 22.328 21.325 1.00 1.00 58 ILE A O 6
ATOM 9090 N N . ARG A 1 59 ? 69.938 21.366 21.595 1.00 1.00 59 ARG A N 6
ATOM 9091 C CA . ARG A 1 59 ? 69.423 20.151 22.158 1.00 1.00 59 ARG A CA 6
ATOM 9092 C C . ARG A 1 59 ? 70.353 19.710 23.241 1.00 1.00 59 ARG A C 6
ATOM 9093 O O . ARG A 1 59 ? 71.531 20.061 23.261 1.00 1.00 59 ARG A O 6
ATOM 9114 N N . PHE A 1 60 ? 69.827 18.937 24.208 1.00 1.00 60 PHE A N 6
ATOM 9115 C CA . PHE A 1 60 ? 70.445 18.724 25.481 1.00 1.00 60 PHE A CA 6
ATOM 9116 C C . PHE A 1 60 ? 70.832 17.283 25.571 1.00 1.00 60 PHE A C 6
ATOM 9117 O O . PHE A 1 60 ? 70.133 16.382 25.107 1.00 1.00 60 PHE A O 6
ATOM 9134 N N . ARG A 1 61 ? 72.013 17.009 26.151 1.00 1.00 61 ARG A N 6
ATOM 9135 C CA . ARG A 1 61 ? 72.558 15.692 26.293 1.00 1.00 61 ARG A CA 6
ATOM 9136 C C . ARG A 1 61 ? 72.974 15.483 27.713 1.00 1.00 61 ARG A C 6
ATOM 9137 O O . ARG A 1 61 ? 73.401 16.409 28.402 1.00 1.00 61 ARG A O 6
ATOM 9158 N N . PHE A 1 62 ? 72.903 14.224 28.180 1.00 1.00 62 PHE A N 6
ATOM 9159 C CA . PHE A 1 62 ? 73.628 13.811 29.345 1.00 1.00 62 PHE A CA 6
ATOM 9160 C C . PHE A 1 62 ? 74.487 12.649 28.961 1.00 1.00 62 PHE A C 6
ATOM 9161 O O . PHE A 1 62 ? 73.986 11.576 28.630 1.00 1.00 62 PHE A O 6
ATOM 9178 N N . ASP A 1 63 ? 75.822 12.826 28.959 1.00 1.00 63 ASP A N 6
ATOM 9179 C CA . ASP A 1 63 ? 76.798 11.808 28.697 1.00 1.00 63 ASP A CA 6
ATOM 9180 C C . ASP A 1 63 ? 76.626 11.125 27.372 1.00 1.00 63 ASP A C 6
ATOM 9181 O O . ASP A 1 63 ? 76.671 9.904 27.238 1.00 1.00 63 ASP A O 6
ATOM 9190 N N . GLY A 1 64 ? 76.390 11.936 26.324 1.00 1.00 64 GLY A N 6
ATOM 9191 C CA . GLY A 1 64 ? 76.123 11.490 24.985 1.00 1.00 64 GLY A CA 6
ATOM 9192 C C . GLY A 1 64 ? 74.733 11.010 24.712 1.00 1.00 64 GLY A C 6
ATOM 9193 O O . GLY A 1 64 ? 74.441 10.617 23.585 1.00 1.00 64 GLY A O 6
ATOM 9197 N N . GLN A 1 65 ? 73.819 11.047 25.699 1.00 1.00 65 GLN A N 6
ATOM 9198 C CA . GLN A 1 65 ? 72.495 10.508 25.579 1.00 1.00 65 GLN A CA 6
ATOM 9199 C C . GLN A 1 65 ? 71.518 11.637 25.460 1.00 1.00 65 GLN A C 6
ATOM 9200 O O . GLN A 1 65 ? 71.542 12.510 26.327 1.00 1.00 65 GLN A O 6
ATOM 9214 N N . PRO A 1 66 ? 70.658 11.735 24.479 1.00 1.00 66 PRO A N 6
ATOM 9215 C CA . PRO A 1 66 ? 69.574 12.683 24.460 1.00 1.00 66 PRO A CA 6
ATOM 9216 C C . PRO A 1 66 ? 68.660 12.651 25.645 1.00 1.00 66 PRO A C 6
ATOM 9217 O O . PRO A 1 66 ? 68.232 11.575 26.061 1.00 1.00 66 PRO A O 6
ATOM 9228 N N . ILE A 1 67 ? 68.306 13.828 26.192 1.00 1.00 67 ILE A N 6
ATOM 9229 C CA . ILE A 1 67 ? 67.378 13.993 27.275 1.00 1.00 67 ILE A CA 6
ATOM 9230 C C . ILE A 1 67 ? 66.264 14.841 26.749 1.00 1.00 67 ILE A C 6
ATOM 9231 O O . ILE A 1 67 ? 66.481 15.717 25.911 1.00 1.00 67 ILE A O 6
ATOM 9247 N N . ASN A 1 68 ? 65.006 14.580 27.152 1.00 1.00 68 ASN A N 6
ATOM 9248 C CA . ASN A 1 68 ? 63.872 15.127 26.461 1.00 1.00 68 ASN A CA 6
ATOM 9249 C C . ASN A 1 68 ? 63.157 16.125 27.312 1.00 1.00 68 ASN A C 6
ATOM 9250 O O . ASN A 1 68 ? 63.348 16.203 28.524 1.00 1.00 68 ASN A O 6
ATOM 9261 N N . GLU A 1 69 ? 62.249 16.923 26.726 1.00 1.00 69 GLU A N 6
ATOM 9262 C CA . GLU A 1 69 ? 61.503 17.927 27.430 1.00 1.00 69 GLU A CA 6
ATOM 9263 C C . GLU A 1 69 ? 60.550 17.396 28.456 1.00 1.00 69 GLU A C 6
ATOM 9264 O O . GLU A 1 69 ? 60.170 18.097 29.393 1.00 1.00 69 GLU A O 6
ATOM 9276 N N . THR A 1 70 ? 60.147 16.118 28.334 1.00 1.00 70 THR A N 6
ATOM 9277 C CA . THR A 1 70 ? 59.382 15.395 29.312 1.00 1.00 70 THR A CA 6
ATOM 9278 C C . THR A 1 70 ? 60.229 14.816 30.406 1.00 1.00 70 THR A C 6
ATOM 9279 O O . THR A 1 70 ? 59.728 14.473 31.474 1.00 1.00 70 THR A O 6
ATOM 9290 N N . ASP A 1 71 ? 61.564 14.724 30.246 1.00 1.00 71 ASP A N 6
ATOM 9291 C CA . ASP A 1 71 ? 62.458 14.251 31.262 1.00 1.00 71 ASP A CA 6
ATOM 9292 C C . ASP A 1 71 ? 62.715 15.275 32.327 1.00 1.00 71 ASP A C 6
ATOM 9293 O O . ASP A 1 71 ? 62.337 16.443 32.245 1.00 1.00 71 ASP A O 6
ATOM 9302 N N . THR A 1 72 ? 63.349 14.845 33.434 1.00 1.00 72 THR A N 6
ATOM 9303 C CA . THR A 1 72 ? 63.252 15.529 34.696 1.00 1.00 72 THR A CA 6
ATOM 9304 C C . THR A 1 72 ? 64.516 15.370 35.482 1.00 1.00 72 THR A C 6
ATOM 9305 O O . THR A 1 72 ? 65.260 14.423 35.233 1.00 1.00 72 THR A O 6
ATOM 9316 N N . PRO A 1 73 ? 64.825 16.209 36.439 1.00 1.00 73 PRO A N 6
ATOM 9317 C CA . PRO A 1 73 ? 65.924 16.000 37.346 1.00 1.00 73 PRO A CA 6
ATOM 9318 C C . PRO A 1 73 ? 65.854 14.752 38.166 1.00 1.00 73 PRO A C 6
ATOM 9319 O O . PRO A 1 73 ? 66.903 14.223 38.530 1.00 1.00 73 PRO A O 6
ATOM 9330 N N . ALA A 1 74 ? 64.646 14.272 38.512 1.00 1.00 74 ALA A N 6
ATOM 9331 C CA . ALA A 1 74 ? 64.446 13.025 39.193 1.00 1.00 74 ALA A CA 6
ATOM 9332 C C . ALA A 1 74 ? 64.799 11.830 38.363 1.00 1.00 74 ALA A C 6
ATOM 9333 O O . ALA A 1 74 ? 65.497 10.916 38.799 1.00 1.00 74 ALA A O 6
ATOM 9340 N N . GLN A 1 75 ? 64.339 11.824 37.100 1.00 1.00 75 GLN A N 6
ATOM 9341 C CA . GLN A 1 75 ? 64.548 10.762 36.160 1.00 1.00 75 GLN A CA 6
ATOM 9342 C C . GLN A 1 75 ? 65.955 10.657 35.668 1.00 1.00 75 GLN A C 6
ATOM 9343 O O . GLN A 1 75 ? 66.521 9.566 35.597 1.00 1.00 75 GLN A O 6
ATOM 9357 N N . LEU A 1 76 ? 66.598 11.797 35.357 1.00 1.00 76 LEU A N 6
ATOM 9358 C CA . LEU A 1 76 ? 67.936 11.805 34.839 1.00 1.00 76 LEU A CA 6
ATOM 9359 C C . LEU A 1 76 ? 68.946 11.746 35.944 1.00 1.00 76 LEU A C 6
ATOM 9360 O O . LEU A 1 76 ? 70.134 11.510 35.730 1.00 1.00 76 LEU A O 6
ATOM 9376 N N . GLU A 1 77 ? 68.471 11.876 37.197 1.00 1.00 77 GLU A N 6
ATOM 9377 C CA . GLU A 1 77 ? 69.227 11.780 38.412 1.00 1.00 77 GLU A CA 6
ATOM 9378 C C . GLU A 1 77 ? 70.272 12.845 38.536 1.00 1.00 77 GLU A C 6
ATOM 9379 O O . GLU A 1 77 ? 71.447 12.595 38.803 1.00 1.00 77 GLU A O 6
ATOM 9391 N N . MET A 1 78 ? 69.869 14.104 38.286 1.00 1.00 78 MET A N 6
ATOM 9392 C CA . MET A 1 78 ? 70.628 15.306 38.457 1.00 1.00 78 MET A CA 6
ATOM 9393 C C . MET A 1 78 ? 70.978 15.578 39.886 1.00 1.00 78 MET A C 6
ATOM 9394 O O . MET A 1 78 ? 70.247 15.207 40.805 1.00 1.00 78 MET A O 6
ATOM 9408 N N . GLU A 1 79 ? 72.137 16.217 40.118 1.00 1.00 79 GLU A N 6
ATOM 9409 C CA . GLU A 1 79 ? 72.689 16.446 41.420 1.00 1.00 79 GLU A CA 6
ATOM 9410 C C . GLU A 1 79 ? 72.431 17.856 41.846 1.00 1.00 79 GLU A C 6
ATOM 9411 O O . GLU A 1 79 ? 71.851 18.658 41.116 1.00 1.00 79 GLU A O 6
ATOM 9423 N N . ASP A 1 80 ? 72.831 18.217 43.078 1.00 1.00 80 ASP A N 6
ATOM 9424 C CA . ASP A 1 80 ? 72.599 19.490 43.698 1.00 1.00 80 ASP A CA 6
ATOM 9425 C C . ASP A 1 80 ? 73.173 20.690 43.007 1.00 1.00 80 ASP A C 6
ATOM 9426 O O . ASP A 1 80 ? 72.643 21.792 43.139 1.00 1.00 80 ASP A O 6
ATOM 9435 N N . GLU A 1 81 ? 74.261 20.511 42.237 1.00 1.00 81 GLU A N 6
ATOM 9436 C CA . GLU A 1 81 ? 74.672 21.389 41.179 1.00 1.00 81 GLU A CA 6
ATOM 9437 C C . GLU A 1 81 ? 75.053 20.555 39.991 1.00 1.00 81 GLU A C 6
ATOM 9438 O O . GLU A 1 81 ? 76.207 20.148 39.860 1.00 1.00 81 GLU A O 6
ATOM 9450 N N . ASP A 1 82 ? 74.108 20.260 39.076 1.00 1.00 82 ASP A N 6
ATOM 9451 C CA . ASP A 1 82 ? 74.316 19.388 37.953 1.00 1.00 82 ASP A CA 6
ATOM 9452 C C . ASP A 1 82 ? 74.990 20.046 36.786 1.00 1.00 82 ASP A C 6
ATOM 9453 O O . ASP A 1 82 ? 75.043 21.271 36.695 1.00 1.00 82 ASP A O 6
ATOM 9462 N N . THR A 1 83 ? 75.525 19.250 35.840 1.00 1.00 83 THR A N 6
ATOM 9463 C CA . THR A 1 83 ? 76.151 19.741 34.642 1.00 1.00 83 THR A CA 6
ATOM 9464 C C . THR A 1 83 ? 75.612 19.026 33.443 1.00 1.00 83 THR A C 6
ATOM 9465 O O . THR A 1 83 ? 75.821 17.827 33.254 1.00 1.00 83 THR A O 6
ATOM 9476 N N . ILE A 1 84 ? 74.923 19.770 32.560 1.00 1.00 84 ILE A N 6
ATOM 9477 C CA . ILE A 1 84 ? 74.165 19.330 31.423 1.00 1.00 84 ILE A CA 6
ATOM 9478 C C . ILE A 1 84 ? 74.732 19.942 30.178 1.00 1.00 84 ILE A C 6
ATOM 9479 O O . ILE A 1 84 ? 75.198 21.080 30.174 1.00 1.00 84 ILE A O 6
ATOM 9495 N N . ASP A 1 85 ? 74.797 19.185 29.068 1.00 1.00 85 ASP A N 6
ATOM 9496 C CA . ASP A 1 85 ? 75.582 19.504 27.912 1.00 1.00 85 ASP A CA 6
ATOM 9497 C C . ASP A 1 85 ? 74.656 19.852 26.789 1.00 1.00 85 ASP A C 6
ATOM 9498 O O . ASP A 1 85 ? 73.620 19.217 26.598 1.00 1.00 85 ASP A O 6
ATOM 9507 N N . VAL A 1 86 ? 74.983 20.897 26.007 1.00 1.00 86 VAL A N 6
ATOM 9508 C CA . VAL A 1 86 ? 74.206 21.288 24.867 1.00 1.00 86 VAL A CA 6
ATOM 9509 C C . VAL A 1 86 ? 75.005 21.116 23.615 1.00 1.00 86 VAL A C 6
ATOM 9510 O O . VAL A 1 86 ? 76.168 21.504 23.508 1.00 1.00 86 VAL A O 6
ATOM 9523 N N . PHE A 1 87 ? 74.351 20.502 22.613 1.00 1.00 87 PHE A N 6
ATOM 9524 C CA . PHE A 1 87 ? 74.817 20.410 21.259 1.00 1.00 87 PHE A CA 6
ATOM 9525 C C . PHE A 1 87 ? 73.885 21.139 20.340 1.00 1.00 87 PHE A C 6
ATOM 9526 O O . PHE A 1 87 ? 72.662 21.091 20.467 1.00 1.00 87 PHE A O 6
ATOM 9543 N N . GLN A 1 88 ? 74.449 21.873 19.366 1.00 1.00 88 GLN A N 6
ATOM 9544 C CA . GLN A 1 88 ? 73.718 22.736 18.483 1.00 1.00 88 GLN A CA 6
ATOM 9545 C C . GLN A 1 88 ? 73.248 22.013 17.259 1.00 1.00 88 GLN A C 6
ATOM 9546 O O . GLN A 1 88 ? 73.970 21.216 16.660 1.00 1.00 88 GLN A O 6
ATOM 9560 N N . GLN A 1 89 ? 71.992 22.263 16.847 1.00 1.00 89 GLN A N 6
ATOM 9561 C CA . GLN A 1 89 ? 71.350 21.657 15.716 1.00 1.00 89 GLN A CA 6
ATOM 9562 C C . GLN A 1 89 ? 71.216 22.644 14.598 1.00 1.00 89 GLN A C 6
ATOM 9563 O O . GLN A 1 89 ? 71.991 23.595 14.499 1.00 1.00 89 GLN A O 6
ATOM 9577 N N . GLN A 1 90 ? 70.247 22.443 13.687 1.00 1.00 90 GLN A N 6
ATOM 9578 C CA . GLN A 1 90 ? 70.021 23.243 12.517 1.00 1.00 90 GLN A CA 6
ATOM 9579 C C . GLN A 1 90 ? 69.656 24.672 12.784 1.00 1.00 90 GLN A C 6
ATOM 9580 O O . GLN A 1 90 ? 68.559 24.980 13.250 1.00 1.00 90 GLN A O 6
ATOM 9594 N N . THR A 1 91 ? 70.544 25.630 12.459 1.00 1.00 91 THR A N 6
ATOM 9595 C CA . THR A 1 91 ? 70.282 27.033 12.629 1.00 1.00 91 THR A CA 6
ATOM 9596 C C . THR A 1 91 ? 69.752 27.667 11.382 1.00 1.00 91 THR A C 6
ATOM 9597 O O . THR A 1 91 ? 69.256 28.792 11.404 1.00 1.00 91 THR A O 6
ATOM 9608 N N . GLY A 1 92 ? 69.771 26.950 10.243 1.00 1.00 92 GLY A N 6
ATOM 9609 C CA . GLY A 1 92 ? 69.275 27.402 8.974 1.00 1.00 92 GLY A CA 6
ATOM 9610 C C . GLY A 1 92 ? 67.795 27.322 8.786 1.00 1.00 92 GLY A C 6
ATOM 9611 O O . GLY A 1 92 ? 67.294 27.666 7.716 1.00 1.00 92 GLY A O 6
ATOM 9615 N N . GLY A 1 93 ? 67.049 26.834 9.794 1.00 1.00 93 GLY A N 6
ATOM 9616 C CA . GLY A 1 93 ? 65.624 26.666 9.750 1.00 1.00 93 GLY A CA 6
ATOM 9617 C C . GLY A 1 93 ? 64.967 27.174 11.029 1.00 1.00 93 GLY A C 6
ATOM 9618 O O . GLY A 1 93 ? 64.588 26.344 11.898 1.00 1.00 93 GLY A O 6
ATOM 9623 N N . GLY B 2 33 ? 71.611 31.320 42.454 1.00 1.00 965 GLY B N 6
ATOM 9624 C CA . GLY B 2 33 ? 72.376 31.440 41.188 1.00 1.00 965 GLY B CA 6
ATOM 9625 C C . GLY B 2 33 ? 71.738 32.367 40.206 1.00 1.00 965 GLY B C 6
ATOM 9626 O O . GLY B 2 33 ? 71.097 33.337 40.607 1.00 1.00 965 GLY B O 6
ATOM 9630 N N . VAL B 2 34 ? 71.854 32.133 38.884 1.00 1.00 966 VAL B N 6
ATOM 9631 C CA . VAL B 2 34 ? 71.314 33.061 37.929 1.00 1.00 966 VAL B CA 6
ATOM 9632 C C . VAL B 2 34 ? 69.826 33.020 37.798 1.00 1.00 966 VAL B C 6
ATOM 9633 O O . VAL B 2 34 ? 69.144 34.042 37.864 1.00 1.00 966 VAL B O 6
ATOM 9646 N N . ILE B 2 35 ? 69.283 31.804 37.637 1.00 1.00 967 ILE B N 6
ATOM 9647 C CA . ILE B 2 35 ? 67.889 31.594 37.362 1.00 1.00 967 ILE B CA 6
ATOM 9648 C C . ILE B 2 35 ? 67.269 30.927 38.549 1.00 1.00 967 ILE B C 6
ATOM 9649 O O . ILE B 2 35 ? 67.678 29.843 38.962 1.00 1.00 967 ILE B O 6
ATOM 9665 N N . ASP B 2 36 ? 66.281 31.567 39.203 1.00 1.00 968 ASP B N 6
ATOM 9666 C CA . ASP B 2 36 ? 65.420 30.951 40.172 1.00 1.00 968 ASP B CA 6
ATOM 9667 C C . ASP B 2 36 ? 64.099 30.660 39.530 1.00 1.00 968 ASP B C 6
ATOM 9668 O O . ASP B 2 36 ? 63.342 31.589 39.252 1.00 1.00 968 ASP B O 6
ATOM 9677 N N . LEU B 2 37 ? 63.737 29.393 39.244 1.00 1.00 969 LEU B N 6
ATOM 9678 C CA . LEU B 2 37 ? 62.569 29.125 38.451 1.00 1.00 969 LEU B CA 6
ATOM 9679 C C . LEU B 2 37 ? 61.428 28.561 39.241 1.00 1.00 969 LEU B C 6
ATOM 9680 O O . LEU B 2 37 ? 61.605 28.008 40.326 1.00 1.00 969 LEU B O 6
ATOM 9696 N N . THR B 2 38 ? 60.188 28.731 38.740 1.00 1.00 970 THR B N 6
ATOM 9697 C CA . THR B 2 38 ? 58.983 28.228 39.343 1.00 1.00 970 THR B CA 6
ATOM 9698 C C . THR B 2 38 ? 58.601 26.880 38.806 1.00 1.00 970 THR B C 6
ATOM 9699 O O . THR B 2 38 ? 59.471 26.038 38.594 1.00 1.00 970 THR B O 6
ATOM 9710 N N . MET B 2 39 ? 57.298 26.568 38.664 1.00 1.00 971 MET B N 6
ATOM 9711 C CA . MET B 2 39 ? 56.722 25.381 38.094 1.00 1.00 971 MET B CA 6
ATOM 9712 C C . MET B 2 39 ? 56.680 24.187 38.997 1.00 1.00 971 MET B C 6
ATOM 9713 O O . MET B 2 39 ? 57.686 23.511 39.211 1.00 1.00 971 MET B O 6
ATOM 9727 N N . ASP B 2 40 ? 55.478 23.892 39.529 1.00 1.00 972 ASP B N 6
ATOM 9728 C CA . ASP B 2 40 ? 55.099 22.835 40.422 1.00 1.00 972 ASP B CA 6
ATOM 9729 C C . ASP B 2 40 ? 55.953 22.656 41.639 1.00 1.00 972 ASP B C 6
ATOM 9730 O O . ASP B 2 40 ? 56.807 23.475 41.973 1.00 1.00 972 ASP B O 6
ATOM 9739 N N . ASP B 2 41 ? 55.718 21.543 42.355 1.00 1.00 973 ASP B N 6
ATOM 9740 C CA . ASP B 2 41 ? 56.722 20.811 43.068 1.00 1.00 973 ASP B CA 6
ATOM 9741 C C . ASP B 2 41 ? 57.213 21.406 44.350 1.00 1.00 973 ASP B C 6
ATOM 9742 O O . ASP B 2 41 ? 57.039 22.583 44.663 1.00 1.00 973 ASP B O 6
ATOM 9751 N N . GLU B 2 42 ? 57.808 20.548 45.196 1.00 1.00 974 GLU B N 6
ATOM 9752 C CA . GLU B 2 42 ? 58.296 20.934 46.489 1.00 1.00 974 GLU B CA 6
ATOM 9753 C C . GLU B 2 42 ? 59.635 21.599 46.435 1.00 1.00 974 GLU B C 6
ATOM 9754 O O . GLU B 2 42 ? 60.643 21.013 46.045 1.00 1.00 974 GLU B O 6
ATOM 9766 N N . GLU B 2 43 ? 59.684 22.887 46.819 1.00 1.00 975 GLU B N 6
ATOM 9767 C CA . GLU B 2 43 ? 60.856 23.699 46.847 1.00 1.00 975 GLU B CA 6
ATOM 9768 C C . GLU B 2 43 ? 61.671 23.582 48.134 1.00 1.00 975 GLU B C 6
ATOM 9769 O O . GLU B 2 43 ? 62.832 23.094 48.092 1.00 1.00 975 GLU B O 6
ATOM 9781 N N . MET A 1 1 ? 97.373 6.100 51.449 1.00 1.00 1 MET A N 7
ATOM 9782 C CA . MET A 1 1 ? 98.103 5.166 52.340 1.00 1.00 1 MET A CA 7
ATOM 9783 C C . MET A 1 1 ? 97.602 5.233 53.750 1.00 1.00 1 MET A C 7
ATOM 9784 O O . MET A 1 1 ? 96.442 4.901 53.984 1.00 1.00 1 MET A O 7
ATOM 9800 N N . ALA A 1 2 ? 98.399 5.649 54.754 1.00 1.00 2 ALA A N 7
ATOM 9801 C CA . ALA A 1 2 ? 97.981 5.728 56.126 1.00 1.00 2 ALA A CA 7
ATOM 9802 C C . ALA A 1 2 ? 96.881 6.706 56.409 1.00 1.00 2 ALA A C 7
ATOM 9803 O O . ALA A 1 2 ? 95.957 6.428 57.173 1.00 1.00 2 ALA A O 7
ATOM 9810 N N . ASP A 1 3 ? 96.937 7.893 55.780 1.00 1.00 3 ASP A N 7
ATOM 9811 C CA . ASP A 1 3 ? 95.853 8.832 55.748 1.00 1.00 3 ASP A CA 7
ATOM 9812 C C . ASP A 1 3 ? 94.956 8.558 54.580 1.00 1.00 3 ASP A C 7
ATOM 9813 O O . ASP A 1 3 ? 95.414 8.176 53.504 1.00 1.00 3 ASP A O 7
ATOM 9822 N N . GLU A 1 4 ? 93.635 8.758 54.739 1.00 1.00 4 GLU A N 7
ATOM 9823 C CA . GLU A 1 4 ? 92.691 8.635 53.665 1.00 1.00 4 GLU A CA 7
ATOM 9824 C C . GLU A 1 4 ? 91.439 9.391 53.981 1.00 1.00 4 GLU A C 7
ATOM 9825 O O . GLU A 1 4 ? 91.116 9.660 55.137 1.00 1.00 4 GLU A O 7
ATOM 9837 N N . LYS A 1 5 ? 90.687 9.805 52.942 1.00 1.00 5 LYS A N 7
ATOM 9838 C CA . LYS A 1 5 ? 89.510 10.618 53.052 1.00 1.00 5 LYS A CA 7
ATOM 9839 C C . LYS A 1 5 ? 88.356 9.981 53.774 1.00 1.00 5 LYS A C 7
ATOM 9840 O O . LYS A 1 5 ? 88.129 8.787 53.577 1.00 1.00 5 LYS A O 7
ATOM 9859 N N . PRO A 1 6 ? 87.583 10.656 54.590 1.00 1.00 6 PRO A N 7
ATOM 9860 C CA . PRO A 1 6 ? 86.296 10.220 55.073 1.00 1.00 6 PRO A CA 7
ATOM 9861 C C . PRO A 1 6 ? 85.314 9.639 54.101 1.00 1.00 6 PRO A C 7
ATOM 9862 O O . PRO A 1 6 ? 85.404 9.861 52.895 1.00 1.00 6 PRO A O 7
ATOM 9873 N N . LYS A 1 7 ? 84.349 8.852 54.612 1.00 1.00 7 LYS A N 7
ATOM 9874 C CA . LYS A 1 7 ? 83.529 7.966 53.836 1.00 1.00 7 LYS A CA 7
ATOM 9875 C C . LYS A 1 7 ? 82.075 8.325 53.862 1.00 1.00 7 LYS A C 7
ATOM 9876 O O . LYS A 1 7 ? 81.233 7.552 53.405 1.00 1.00 7 LYS A O 7
ATOM 9895 N N . GLU A 1 8 ? 81.707 9.501 54.404 1.00 1.00 8 GLU A N 7
ATOM 9896 C CA . GLU A 1 8 ? 80.352 9.932 54.607 1.00 1.00 8 GLU A CA 7
ATOM 9897 C C . GLU A 1 8 ? 79.510 10.042 53.370 1.00 1.00 8 GLU A C 7
ATOM 9898 O O . GLU A 1 8 ? 79.979 10.449 52.308 1.00 1.00 8 GLU A O 7
ATOM 9910 N N . GLY A 1 9 ? 78.215 9.682 53.458 1.00 1.00 9 GLY A N 7
ATOM 9911 C CA . GLY A 1 9 ? 77.256 9.822 52.397 1.00 1.00 9 GLY A CA 7
ATOM 9912 C C . GLY A 1 9 ? 76.833 11.226 52.103 1.00 1.00 9 GLY A C 7
ATOM 9913 O O . GLY A 1 9 ? 76.485 11.991 53.001 1.00 1.00 9 GLY A O 7
ATOM 9917 N N . VAL A 1 10 ? 76.814 11.606 50.812 1.00 1.00 10 VAL A N 7
ATOM 9918 C CA . VAL A 1 10 ? 76.434 12.913 50.354 1.00 1.00 10 VAL A CA 7
ATOM 9919 C C . VAL A 1 10 ? 75.288 12.870 49.392 1.00 1.00 10 VAL A C 7
ATOM 9920 O O . VAL A 1 10 ? 74.776 13.907 48.971 1.00 1.00 10 VAL A O 7
ATOM 9933 N N . LYS A 1 11 ? 74.790 11.677 49.019 1.00 1.00 11 LYS A N 7
ATOM 9934 C CA . LYS A 1 11 ? 73.672 11.517 48.132 1.00 1.00 11 LYS A CA 7
ATOM 9935 C C . LYS A 1 11 ? 72.458 11.142 48.926 1.00 1.00 11 LYS A C 7
ATOM 9936 O O . LYS A 1 11 ? 71.860 10.074 48.785 1.00 1.00 11 LYS A O 7
ATOM 9955 N N . THR A 1 12 ? 72.050 12.051 49.831 1.00 1.00 12 THR A N 7
ATOM 9956 C CA . THR A 1 12 ? 71.051 11.826 50.839 1.00 1.00 12 THR A CA 7
ATOM 9957 C C . THR A 1 12 ? 69.705 12.367 50.479 1.00 1.00 12 THR A C 7
ATOM 9958 O O . THR A 1 12 ? 68.704 12.051 51.119 1.00 1.00 12 THR A O 7
ATOM 9969 N N . GLU A 1 13 ? 69.645 13.166 49.400 1.00 1.00 13 GLU A N 7
ATOM 9970 C CA . GLU A 1 13 ? 68.472 13.598 48.695 1.00 1.00 13 GLU A CA 7
ATOM 9971 C C . GLU A 1 13 ? 67.337 14.149 49.504 1.00 1.00 13 GLU A C 7
ATOM 9972 O O . GLU A 1 13 ? 66.195 13.719 49.340 1.00 1.00 13 GLU A O 7
ATOM 9984 N N . ASN A 1 14 ? 67.560 15.114 50.415 1.00 1.00 14 ASN A N 7
ATOM 9985 C CA . ASN A 1 14 ? 66.533 15.513 51.336 1.00 1.00 14 ASN A CA 7
ATOM 9986 C C . ASN A 1 14 ? 65.820 16.781 50.979 1.00 1.00 14 ASN A C 7
ATOM 9987 O O . ASN A 1 14 ? 64.809 17.112 51.596 1.00 1.00 14 ASN A O 7
ATOM 9998 N N . ASN A 1 15 ? 66.279 17.521 49.953 1.00 1.00 15 ASN A N 7
ATOM 9999 C CA . ASN A 1 15 ? 65.694 18.766 49.541 1.00 1.00 15 ASN A CA 7
ATOM 10000 C C . ASN A 1 15 ? 65.263 18.680 48.110 1.00 1.00 15 ASN A C 7
ATOM 10001 O O . ASN A 1 15 ? 65.927 18.052 47.287 1.00 1.00 15 ASN A O 7
ATOM 10012 N N . ASP A 1 16 ? 64.111 19.283 47.758 1.00 1.00 16 ASP A N 7
ATOM 10013 C CA . ASP A 1 16 ? 63.579 19.254 46.426 1.00 1.00 16 ASP A CA 7
ATOM 10014 C C . ASP A 1 16 ? 64.338 20.060 45.429 1.00 1.00 16 ASP A C 7
ATOM 10015 O O . ASP A 1 16 ? 64.628 19.683 44.296 1.00 1.00 16 ASP A O 7
ATOM 10024 N N . HIS A 1 17 ? 64.722 21.217 45.971 1.00 1.00 17 HIS A N 7
ATOM 10025 C CA . HIS A 1 17 ? 65.646 22.187 45.476 1.00 1.00 17 HIS A CA 7
ATOM 10026 C C . HIS A 1 17 ? 67.066 21.729 45.374 1.00 1.00 17 HIS A C 7
ATOM 10027 O O . HIS A 1 17 ? 67.689 21.260 46.325 1.00 1.00 17 HIS A O 7
ATOM 10042 N N . ILE A 1 18 ? 67.581 21.870 44.141 1.00 1.00 18 ILE A N 7
ATOM 10043 C CA . ILE A 1 18 ? 68.867 21.521 43.616 1.00 1.00 18 ILE A CA 7
ATOM 10044 C C . ILE A 1 18 ? 69.226 22.606 42.649 1.00 1.00 18 ILE A C 7
ATOM 10045 O O . ILE A 1 18 ? 68.374 23.386 42.229 1.00 1.00 18 ILE A O 7
ATOM 10061 N N . ASN A 1 19 ? 70.502 22.795 42.271 1.00 1.00 19 ASN A N 7
ATOM 10062 C CA . ASN A 1 19 ? 70.867 23.687 41.207 1.00 1.00 19 ASN A CA 7
ATOM 10063 C C . ASN A 1 19 ? 71.426 22.857 40.094 1.00 1.00 19 ASN A C 7
ATOM 10064 O O . ASN A 1 19 ? 72.040 21.817 40.322 1.00 1.00 19 ASN A O 7
ATOM 10075 N N . LEU A 1 20 ? 71.197 23.220 38.822 1.00 1.00 20 LEU A N 7
ATOM 10076 C CA . LEU A 1 20 ? 71.823 22.529 37.732 1.00 1.00 20 LEU A CA 7
ATOM 10077 C C . LEU A 1 20 ? 72.346 23.593 36.815 1.00 1.00 20 LEU A C 7
ATOM 10078 O O . LEU A 1 20 ? 71.846 24.716 36.830 1.00 1.00 20 LEU A O 7
ATOM 10094 N N . LYS A 1 21 ? 73.360 23.324 35.974 1.00 1.00 21 LYS A N 7
ATOM 10095 C CA . LYS A 1 21 ? 73.810 24.206 34.937 1.00 1.00 21 LYS A CA 7
ATOM 10096 C C . LYS A 1 21 ? 73.917 23.523 33.610 1.00 1.00 21 LYS A C 7
ATOM 10097 O O . LYS A 1 21 ? 74.143 22.317 33.513 1.00 1.00 21 LYS A O 7
ATOM 10116 N N . VAL A 1 22 ? 73.726 24.290 32.521 1.00 1.00 22 VAL A N 7
ATOM 10117 C CA . VAL A 1 22 ? 73.847 23.819 31.172 1.00 1.00 22 VAL A CA 7
ATOM 10118 C C . VAL A 1 22 ? 75.033 24.508 30.575 1.00 1.00 22 VAL A C 7
ATOM 10119 O O . VAL A 1 22 ? 75.165 25.728 30.670 1.00 1.00 22 VAL A O 7
ATOM 10132 N N . ALA A 1 23 ? 75.952 23.735 29.969 1.00 1.00 23 ALA A N 7
ATOM 10133 C CA . ALA A 1 23 ? 77.192 24.215 29.436 1.00 1.00 23 ALA A CA 7
ATOM 10134 C C . ALA A 1 23 ? 77.343 23.912 27.978 1.00 1.00 23 ALA A C 7
ATOM 10135 O O . ALA A 1 23 ? 77.060 22.805 27.522 1.00 1.00 23 ALA A O 7
ATOM 10142 N N . GLY A 1 24 ? 77.821 24.889 27.184 1.00 1.00 24 GLY A N 7
ATOM 10143 C CA . GLY A 1 24 ? 78.198 24.658 25.815 1.00 1.00 24 GLY A CA 7
ATOM 10144 C C . GLY A 1 24 ? 77.896 25.787 24.885 1.00 1.00 24 GLY A C 7
ATOM 10145 O O . GLY A 1 24 ? 78.059 26.960 25.218 1.00 1.00 24 GLY A O 7
ATOM 10149 N N . GLN A 1 25 ? 77.495 25.453 23.644 1.00 1.00 25 GLN A N 7
ATOM 10150 C CA . GLN A 1 25 ? 77.005 26.335 22.622 1.00 1.00 25 GLN A CA 7
ATOM 10151 C C . GLN A 1 25 ? 78.062 27.144 21.931 1.00 1.00 25 GLN A C 7
ATOM 10152 O O . GLN A 1 25 ? 78.332 26.984 20.742 1.00 1.00 25 GLN A O 7
ATOM 10166 N N . ASP A 1 26 ? 78.710 28.052 22.682 1.00 1.00 26 ASP A N 7
ATOM 10167 C CA . ASP A 1 26 ? 79.681 28.995 22.208 1.00 1.00 26 ASP A CA 7
ATOM 10168 C C . ASP A 1 26 ? 80.599 29.345 23.341 1.00 1.00 26 ASP A C 7
ATOM 10169 O O . ASP A 1 26 ? 81.225 30.403 23.371 1.00 1.00 26 ASP A O 7
ATOM 10178 N N . GLY A 1 27 ? 80.693 28.456 24.349 1.00 1.00 27 GLY A N 7
ATOM 10179 C CA . GLY A 1 27 ? 81.410 28.685 25.573 1.00 1.00 27 GLY A CA 7
ATOM 10180 C C . GLY A 1 27 ? 80.582 29.296 26.655 1.00 1.00 27 GLY A C 7
ATOM 10181 O O . GLY A 1 27 ? 81.109 29.942 27.559 1.00 1.00 27 GLY A O 7
ATOM 10185 N N . SER A 1 28 ? 79.250 29.107 26.618 1.00 1.00 28 SER A N 7
ATOM 10186 C CA . SER A 1 28 ? 78.320 29.710 27.529 1.00 1.00 28 SER A CA 7
ATOM 10187 C C . SER A 1 28 ? 77.853 28.703 28.529 1.00 1.00 28 SER A C 7
ATOM 10188 O O . SER A 1 28 ? 77.392 27.619 28.174 1.00 1.00 28 SER A O 7
ATOM 10196 N N . VAL A 1 29 ? 77.947 29.033 29.828 1.00 1.00 29 VAL A N 7
ATOM 10197 C CA . VAL A 1 29 ? 77.443 28.186 30.870 1.00 1.00 29 VAL A CA 7
ATOM 10198 C C . VAL A 1 29 ? 76.516 29.009 31.707 1.00 1.00 29 VAL A C 7
ATOM 10199 O O . VAL A 1 29 ? 76.881 30.087 32.172 1.00 1.00 29 VAL A O 7
ATOM 10212 N N . VAL A 1 30 ? 75.272 28.540 31.920 1.00 1.00 30 VAL A N 7
ATOM 10213 C CA . VAL A 1 30 ? 74.332 29.182 32.797 1.00 1.00 30 VAL A CA 7
ATOM 10214 C C . VAL A 1 30 ? 73.747 28.207 33.771 1.00 1.00 30 VAL A C 7
ATOM 10215 O O . VAL A 1 30 ? 73.423 27.081 33.398 1.00 1.00 30 VAL A O 7
ATOM 10228 N N . GLN A 1 31 ? 73.590 28.577 35.057 1.00 1.00 31 GLN A N 7
ATOM 10229 C CA . GLN A 1 31 ? 72.888 27.785 36.026 1.00 1.00 31 GLN A CA 7
ATOM 10230 C C . GLN A 1 31 ? 71.487 28.218 36.331 1.00 1.00 31 GLN A C 7
ATOM 10231 O O . GLN A 1 31 ? 70.992 29.323 36.111 1.00 1.00 31 GLN A O 7
ATOM 10245 N N . PHE A 1 32 ? 70.725 27.264 36.888 1.00 1.00 32 PHE A N 7
ATOM 10246 C CA . PHE A 1 32 ? 69.342 27.478 37.166 1.00 1.00 32 PHE A CA 7
ATOM 10247 C C . PHE A 1 32 ? 69.093 26.787 38.471 1.00 1.00 32 PHE A C 7
ATOM 10248 O O . PHE A 1 32 ? 69.652 25.724 38.739 1.00 1.00 32 PHE A O 7
ATOM 10265 N N . LYS A 1 33 ? 68.282 27.373 39.369 1.00 1.00 33 LYS A N 7
ATOM 10266 C CA . LYS A 1 33 ? 67.958 26.838 40.660 1.00 1.00 33 LYS A CA 7
ATOM 10267 C C . LYS A 1 33 ? 66.599 26.224 40.567 1.00 1.00 33 LYS A C 7
ATOM 10268 O O . LYS A 1 33 ? 65.605 26.890 40.280 1.00 1.00 33 LYS A O 7
ATOM 10287 N N . ILE A 1 34 ? 66.540 24.900 40.788 1.00 1.00 34 ILE A N 7
ATOM 10288 C CA . ILE A 1 34 ? 65.568 24.016 40.220 1.00 1.00 34 ILE A CA 7
ATOM 10289 C C . ILE A 1 34 ? 65.106 23.039 41.243 1.00 1.00 34 ILE A C 7
ATOM 10290 O O . ILE A 1 34 ? 65.729 22.774 42.268 1.00 1.00 34 ILE A O 7
ATOM 10306 N N . LYS A 1 35 ? 63.881 22.551 41.004 1.00 1.00 35 LYS A N 7
ATOM 10307 C CA . LYS A 1 35 ? 63.224 21.643 41.895 1.00 1.00 35 LYS A CA 7
ATOM 10308 C C . LYS A 1 35 ? 62.868 20.365 41.207 1.00 1.00 35 LYS A C 7
ATOM 10309 O O . LYS A 1 35 ? 62.851 20.261 39.982 1.00 1.00 35 LYS A O 7
ATOM 10328 N N . ARG A 1 36 ? 62.653 19.304 42.004 1.00 1.00 36 ARG A N 7
ATOM 10329 C CA . ARG A 1 36 ? 62.624 17.945 41.547 1.00 1.00 36 ARG A CA 7
ATOM 10330 C C . ARG A 1 36 ? 61.447 17.525 40.722 1.00 1.00 36 ARG A C 7
ATOM 10331 O O . ARG A 1 36 ? 61.541 16.549 39.978 1.00 1.00 36 ARG A O 7
ATOM 10352 N N . HIS A 1 37 ? 60.312 18.249 40.740 1.00 1.00 37 HIS A N 7
ATOM 10353 C CA . HIS A 1 37 ? 59.264 18.049 39.780 1.00 1.00 37 HIS A CA 7
ATOM 10354 C C . HIS A 1 37 ? 59.531 18.753 38.486 1.00 1.00 37 HIS A C 7
ATOM 10355 O O . HIS A 1 37 ? 59.051 18.327 37.437 1.00 1.00 37 HIS A O 7
ATOM 10370 N N . THR A 1 38 ? 60.275 19.873 38.507 1.00 1.00 38 THR A N 7
ATOM 10371 C CA . THR A 1 38 ? 60.386 20.809 37.422 1.00 1.00 38 THR A CA 7
ATOM 10372 C C . THR A 1 38 ? 61.080 20.275 36.203 1.00 1.00 38 THR A C 7
ATOM 10373 O O . THR A 1 38 ? 62.259 19.934 36.294 1.00 1.00 38 THR A O 7
ATOM 10384 N N . PRO A 1 39 ? 60.479 20.138 35.046 1.00 1.00 39 PRO A N 7
ATOM 10385 C CA . PRO A 1 39 ? 61.075 19.473 33.914 1.00 1.00 39 PRO A CA 7
ATOM 10386 C C . PRO A 1 39 ? 62.224 20.197 33.285 1.00 1.00 39 PRO A C 7
ATOM 10387 O O . PRO A 1 39 ? 62.407 21.400 33.467 1.00 1.00 39 PRO A O 7
ATOM 10398 N N . LEU A 1 40 ? 63.033 19.466 32.497 1.00 1.00 40 LEU A N 7
ATOM 10399 C CA . LEU A 1 40 ? 64.200 19.967 31.829 1.00 1.00 40 LEU A CA 7
ATOM 10400 C C . LEU A 1 40 ? 63.923 21.003 30.784 1.00 1.00 40 LEU A C 7
ATOM 10401 O O . LEU A 1 40 ? 64.738 21.874 30.485 1.00 1.00 40 LEU A O 7
ATOM 10417 N N . SER A 1 41 ? 62.707 20.978 30.210 1.00 1.00 41 SER A N 7
ATOM 10418 C CA . SER A 1 41 ? 62.175 22.030 29.391 1.00 1.00 41 SER A CA 7
ATOM 10419 C C . SER A 1 41 ? 62.203 23.397 30.005 1.00 1.00 41 SER A C 7
ATOM 10420 O O . SER A 1 41 ? 62.313 24.389 29.286 1.00 1.00 41 SER A O 7
ATOM 10428 N N . LYS A 1 42 ? 62.124 23.534 31.343 1.00 1.00 42 LYS A N 7
ATOM 10429 C CA . LYS A 1 42 ? 61.974 24.813 31.975 1.00 1.00 42 LYS A CA 7
ATOM 10430 C C . LYS A 1 42 ? 63.232 25.618 31.904 1.00 1.00 42 LYS A C 7
ATOM 10431 O O . LYS A 1 42 ? 63.251 26.784 31.513 1.00 1.00 42 LYS A O 7
ATOM 10450 N N . LEU A 1 43 ? 64.365 24.977 32.232 1.00 1.00 43 LEU A N 7
ATOM 10451 C CA . LEU A 1 43 ? 65.675 25.543 32.111 1.00 1.00 43 LEU A CA 7
ATOM 10452 C C . LEU A 1 43 ? 66.134 25.717 30.699 1.00 1.00 43 LEU A C 7
ATOM 10453 O O . LEU A 1 43 ? 66.839 26.673 30.388 1.00 1.00 43 LEU A O 7
ATOM 10469 N N . MET A 1 44 ? 65.709 24.850 29.761 1.00 1.00 44 MET A N 7
ATOM 10470 C CA . MET A 1 44 ? 65.943 25.057 28.359 1.00 1.00 44 MET A CA 7
ATOM 10471 C C . MET A 1 44 ? 65.349 26.325 27.828 1.00 1.00 44 MET A C 7
ATOM 10472 O O . MET A 1 44 ? 66.014 27.126 27.171 1.00 1.00 44 MET A O 7
ATOM 10486 N N . LYS A 1 45 ? 64.084 26.617 28.180 1.00 1.00 45 LYS A N 7
ATOM 10487 C CA . LYS A 1 45 ? 63.465 27.876 27.880 1.00 1.00 45 LYS A CA 7
ATOM 10488 C C . LYS A 1 45 ? 64.098 29.040 28.581 1.00 1.00 45 LYS A C 7
ATOM 10489 O O . LYS A 1 45 ? 64.280 30.113 28.011 1.00 1.00 45 LYS A O 7
ATOM 10508 N N . ALA A 1 46 ? 64.520 28.871 29.847 1.00 1.00 46 ALA A N 7
ATOM 10509 C CA . ALA A 1 46 ? 65.211 29.874 30.606 1.00 1.00 46 ALA A CA 7
ATOM 10510 C C . ALA A 1 46 ? 66.552 30.249 30.052 1.00 1.00 46 ALA A C 7
ATOM 10511 O O . ALA A 1 46 ? 66.959 31.409 30.073 1.00 1.00 46 ALA A O 7
ATOM 10518 N N . TYR A 1 47 ? 67.291 29.276 29.485 1.00 1.00 47 TYR A N 7
ATOM 10519 C CA . TYR A 1 47 ? 68.516 29.444 28.755 1.00 1.00 47 TYR A CA 7
ATOM 10520 C C . TYR A 1 47 ? 68.300 30.307 27.552 1.00 1.00 47 TYR A C 7
ATOM 10521 O O . TYR A 1 47 ? 69.073 31.214 27.246 1.00 1.00 47 TYR A O 7
ATOM 10539 N N . CYS A 1 48 ? 67.173 30.102 26.851 1.00 1.00 48 CYS A N 7
ATOM 10540 C CA . CYS A 1 48 ? 66.745 30.941 25.766 1.00 1.00 48 CYS A CA 7
ATOM 10541 C C . CYS A 1 48 ? 66.427 32.346 26.177 1.00 1.00 48 CYS A C 7
ATOM 10542 O O . CYS A 1 48 ? 66.833 33.301 25.514 1.00 1.00 48 CYS A O 7
ATOM 10550 N N . GLU A 1 49 ? 65.717 32.551 27.302 1.00 1.00 49 GLU A N 7
ATOM 10551 C CA . GLU A 1 49 ? 65.416 33.855 27.822 1.00 1.00 49 GLU A CA 7
ATOM 10552 C C . GLU A 1 49 ? 66.614 34.624 28.289 1.00 1.00 49 GLU A C 7
ATOM 10553 O O . GLU A 1 49 ? 66.833 35.762 27.876 1.00 1.00 49 GLU A O 7
ATOM 10565 N N . ARG A 1 50 ? 67.474 34.031 29.140 1.00 1.00 50 ARG A N 7
ATOM 10566 C CA . ARG A 1 50 ? 68.633 34.703 29.657 1.00 1.00 50 ARG A CA 7
ATOM 10567 C C . ARG A 1 50 ? 69.736 34.898 28.669 1.00 1.00 50 ARG A C 7
ATOM 10568 O O . ARG A 1 50 ? 70.363 35.955 28.610 1.00 1.00 50 ARG A O 7
ATOM 10589 N N . GLN A 1 51 ? 70.032 33.860 27.869 1.00 1.00 51 GLN A N 7
ATOM 10590 C CA . GLN A 1 51 ? 71.263 33.767 27.143 1.00 1.00 51 GLN A CA 7
ATOM 10591 C C . GLN A 1 51 ? 71.048 33.784 25.660 1.00 1.00 51 GLN A C 7
ATOM 10592 O O . GLN A 1 51 ? 71.962 33.554 24.870 1.00 1.00 51 GLN A O 7
ATOM 10606 N N . GLY A 1 52 ? 69.827 34.131 25.215 1.00 1.00 52 GLY A N 7
ATOM 10607 C CA . GLY A 1 52 ? 69.561 34.582 23.876 1.00 1.00 52 GLY A CA 7
ATOM 10608 C C . GLY A 1 52 ? 69.461 33.525 22.827 1.00 1.00 52 GLY A C 7
ATOM 10609 O O . GLY A 1 52 ? 69.478 33.817 21.632 1.00 1.00 52 GLY A O 7
ATOM 10613 N N . LEU A 1 53 ? 69.403 32.247 23.241 1.00 1.00 53 LEU A N 7
ATOM 10614 C CA . LEU A 1 53 ? 69.407 31.104 22.376 1.00 1.00 53 LEU A CA 7
ATOM 10615 C C . LEU A 1 53 ? 68.067 30.810 21.776 1.00 1.00 53 LEU A C 7
ATOM 10616 O O . LEU A 1 53 ? 67.029 31.259 22.258 1.00 1.00 53 LEU A O 7
ATOM 10632 N N . SER A 1 54 ? 68.043 30.050 20.666 1.00 1.00 54 SER A N 7
ATOM 10633 C CA . SER A 1 54 ? 66.837 29.662 19.992 1.00 1.00 54 SER A CA 7
ATOM 10634 C C . SER A 1 54 ? 66.481 28.244 20.313 1.00 1.00 54 SER A C 7
ATOM 10635 O O . SER A 1 54 ? 67.305 27.337 20.209 1.00 1.00 54 SER A O 7
ATOM 10643 N N . MET A 1 55 ? 65.219 27.985 20.703 1.00 1.00 55 MET A N 7
ATOM 10644 C CA . MET A 1 55 ? 64.765 26.774 21.327 1.00 1.00 55 MET A CA 7
ATOM 10645 C C . MET A 1 55 ? 64.950 25.513 20.541 1.00 1.00 55 MET A C 7
ATOM 10646 O O . MET A 1 55 ? 65.286 24.449 21.063 1.00 1.00 55 MET A O 7
ATOM 10660 N N . ARG A 1 56 ? 64.744 25.592 19.216 1.00 1.00 56 ARG A N 7
ATOM 10661 C CA . ARG A 1 56 ? 64.795 24.474 18.321 1.00 1.00 56 ARG A CA 7
ATOM 10662 C C . ARG A 1 56 ? 66.143 24.325 17.686 1.00 1.00 56 ARG A C 7
ATOM 10663 O O . ARG A 1 56 ? 66.380 23.414 16.894 1.00 1.00 56 ARG A O 7
ATOM 10684 N N . GLN A 1 57 ? 67.102 25.199 18.048 1.00 1.00 57 GLN A N 7
ATOM 10685 C CA . GLN A 1 57 ? 68.462 25.127 17.603 1.00 1.00 57 GLN A CA 7
ATOM 10686 C C . GLN A 1 57 ? 69.348 24.556 18.666 1.00 1.00 57 GLN A C 7
ATOM 10687 O O . GLN A 1 57 ? 70.505 24.226 18.412 1.00 1.00 57 GLN A O 7
ATOM 10701 N N . ILE A 1 58 ? 68.836 24.359 19.895 1.00 1.00 58 ILE A N 7
ATOM 10702 C CA . ILE A 1 58 ? 69.574 23.766 20.973 1.00 1.00 58 ILE A CA 7
ATOM 10703 C C . ILE A 1 58 ? 68.919 22.484 21.375 1.00 1.00 58 ILE A C 7
ATOM 10704 O O . ILE A 1 58 ? 67.694 22.377 21.434 1.00 1.00 58 ILE A O 7
ATOM 10720 N N . ARG A 1 59 ? 69.715 21.433 21.641 1.00 1.00 59 ARG A N 7
ATOM 10721 C CA . ARG A 1 59 ? 69.239 20.189 22.174 1.00 1.00 59 ARG A CA 7
ATOM 10722 C C . ARG A 1 59 ? 70.229 19.759 23.210 1.00 1.00 59 ARG A C 7
ATOM 10723 O O . ARG A 1 59 ? 71.390 20.164 23.188 1.00 1.00 59 ARG A O 7
ATOM 10744 N N . PHE A 1 60 ? 69.803 18.945 24.194 1.00 1.00 60 PHE A N 7
ATOM 10745 C CA . PHE A 1 60 ? 70.589 18.646 25.355 1.00 1.00 60 PHE A CA 7
ATOM 10746 C C . PHE A 1 60 ? 70.942 17.194 25.406 1.00 1.00 60 PHE A C 7
ATOM 10747 O O . PHE A 1 60 ? 70.222 16.312 24.937 1.00 1.00 60 PHE A O 7
ATOM 10764 N N . ARG A 1 61 ? 72.119 16.895 25.985 1.00 1.00 61 ARG A N 7
ATOM 10765 C CA . ARG A 1 61 ? 72.593 15.557 26.176 1.00 1.00 61 ARG A CA 7
ATOM 10766 C C . ARG A 1 61 ? 73.170 15.421 27.550 1.00 1.00 61 ARG A C 7
ATOM 10767 O O . ARG A 1 61 ? 73.664 16.377 28.149 1.00 1.00 61 ARG A O 7
ATOM 10788 N N . PHE A 1 62 ? 73.089 14.205 28.121 1.00 1.00 62 PHE A N 7
ATOM 10789 C CA . PHE A 1 62 ? 73.714 13.863 29.365 1.00 1.00 62 PHE A CA 7
ATOM 10790 C C . PHE A 1 62 ? 74.568 12.666 29.087 1.00 1.00 62 PHE A C 7
ATOM 10791 O O . PHE A 1 62 ? 74.063 11.583 28.798 1.00 1.00 62 PHE A O 7
ATOM 10808 N N . ASP A 1 63 ? 75.905 12.822 29.091 1.00 1.00 63 ASP A N 7
ATOM 10809 C CA . ASP A 1 63 ? 76.776 12.100 28.205 1.00 1.00 63 ASP A CA 7
ATOM 10810 C C . ASP A 1 63 ? 76.438 12.390 26.770 1.00 1.00 63 ASP A C 7
ATOM 10811 O O . ASP A 1 63 ? 76.426 13.572 26.433 1.00 1.00 63 ASP A O 7
ATOM 10820 N N . GLY A 1 64 ? 76.178 11.509 25.785 1.00 1.00 64 GLY A N 7
ATOM 10821 C CA . GLY A 1 64 ? 75.978 10.093 25.619 1.00 1.00 64 GLY A CA 7
ATOM 10822 C C . GLY A 1 64 ? 74.596 9.543 25.774 1.00 1.00 64 GLY A C 7
ATOM 10823 O O . GLY A 1 64 ? 74.319 8.449 25.288 1.00 1.00 64 GLY A O 7
ATOM 10827 N N . GLN A 1 65 ? 73.640 10.278 26.371 1.00 1.00 65 GLN A N 7
ATOM 10828 C CA . GLN A 1 65 ? 72.229 10.056 26.231 1.00 1.00 65 GLN A CA 7
ATOM 10829 C C . GLN A 1 65 ? 71.582 11.310 25.731 1.00 1.00 65 GLN A C 7
ATOM 10830 O O . GLN A 1 65 ? 71.793 12.353 26.350 1.00 1.00 65 GLN A O 7
ATOM 10844 N N . PRO A 1 66 ? 70.773 11.336 24.705 1.00 1.00 66 PRO A N 7
ATOM 10845 C CA . PRO A 1 66 ? 69.791 12.373 24.514 1.00 1.00 66 PRO A CA 7
ATOM 10846 C C . PRO A 1 66 ? 68.824 12.482 25.653 1.00 1.00 66 PRO A C 7
ATOM 10847 O O . PRO A 1 66 ? 68.304 11.462 26.103 1.00 1.00 66 PRO A O 7
ATOM 10858 N N . ILE A 1 67 ? 68.519 13.702 26.129 1.00 1.00 67 ILE A N 7
ATOM 10859 C CA . ILE A 1 67 ? 67.582 13.923 27.195 1.00 1.00 67 ILE A CA 7
ATOM 10860 C C . ILE A 1 67 ? 66.446 14.738 26.666 1.00 1.00 67 ILE A C 7
ATOM 10861 O O . ILE A 1 67 ? 66.612 15.632 25.837 1.00 1.00 67 ILE A O 7
ATOM 10877 N N . ASN A 1 68 ? 65.213 14.381 27.068 1.00 1.00 68 ASN A N 7
ATOM 10878 C CA . ASN A 1 68 ? 64.019 14.797 26.392 1.00 1.00 68 ASN A CA 7
ATOM 10879 C C . ASN A 1 68 ? 63.238 15.723 27.266 1.00 1.00 68 ASN A C 7
ATOM 10880 O O . ASN A 1 68 ? 63.445 15.795 28.475 1.00 1.00 68 ASN A O 7
ATOM 10891 N N . GLU A 1 69 ? 62.245 16.441 26.716 1.00 1.00 69 GLU A N 7
ATOM 10892 C CA . GLU A 1 69 ? 61.409 17.325 27.478 1.00 1.00 69 GLU A CA 7
ATOM 10893 C C . GLU A 1 69 ? 60.444 16.615 28.379 1.00 1.00 69 GLU A C 7
ATOM 10894 O O . GLU A 1 69 ? 59.868 17.206 29.291 1.00 1.00 69 GLU A O 7
ATOM 10906 N N . THR A 1 70 ? 60.256 15.296 28.181 1.00 1.00 70 THR A N 7
ATOM 10907 C CA . THR A 1 70 ? 59.549 14.397 29.052 1.00 1.00 70 THR A CA 7
ATOM 10908 C C . THR A 1 70 ? 60.462 13.774 30.067 1.00 1.00 70 THR A C 7
ATOM 10909 O O . THR A 1 70 ? 60.018 13.143 31.025 1.00 1.00 70 THR A O 7
ATOM 10920 N N . ASP A 1 71 ? 61.793 13.966 29.988 1.00 1.00 71 ASP A N 7
ATOM 10921 C CA . ASP A 1 71 ? 62.700 13.592 31.033 1.00 1.00 71 ASP A CA 7
ATOM 10922 C C . ASP A 1 71 ? 62.745 14.647 32.097 1.00 1.00 71 ASP A C 7
ATOM 10923 O O . ASP A 1 71 ? 62.250 15.765 31.959 1.00 1.00 71 ASP A O 7
ATOM 10932 N N . THR A 1 72 ? 63.306 14.288 33.265 1.00 1.00 72 THR A N 7
ATOM 10933 C CA . THR A 1 72 ? 62.991 14.924 34.519 1.00 1.00 72 THR A CA 7
ATOM 10934 C C . THR A 1 72 ? 64.160 14.857 35.454 1.00 1.00 72 THR A C 7
ATOM 10935 O O . THR A 1 72 ? 65.056 14.050 35.204 1.00 1.00 72 THR A O 7
ATOM 10946 N N . PRO A 1 73 ? 64.241 15.608 36.525 1.00 1.00 73 PRO A N 7
ATOM 10947 C CA . PRO A 1 73 ? 65.259 15.436 37.530 1.00 1.00 73 PRO A CA 7
ATOM 10948 C C . PRO A 1 73 ? 65.246 14.094 38.184 1.00 1.00 73 PRO A C 7
ATOM 10949 O O . PRO A 1 73 ? 66.311 13.574 38.508 1.00 1.00 73 PRO A O 7
ATOM 10960 N N . ALA A 1 74 ? 64.049 13.519 38.395 1.00 1.00 74 ALA A N 7
ATOM 10961 C CA . ALA A 1 74 ? 63.883 12.235 39.011 1.00 1.00 74 ALA A CA 7
ATOM 10962 C C . ALA A 1 74 ? 64.415 11.121 38.168 1.00 1.00 74 ALA A C 7
ATOM 10963 O O . ALA A 1 74 ? 65.104 10.213 38.629 1.00 1.00 74 ALA A O 7
ATOM 10970 N N . GLN A 1 75 ? 64.102 11.186 36.863 1.00 1.00 75 GLN A N 7
ATOM 10971 C CA . GLN A 1 75 ? 64.485 10.210 35.889 1.00 1.00 75 GLN A CA 7
ATOM 10972 C C . GLN A 1 75 ? 65.955 10.193 35.612 1.00 1.00 75 GLN A C 7
ATOM 10973 O O . GLN A 1 75 ? 66.580 9.133 35.592 1.00 1.00 75 GLN A O 7
ATOM 10987 N N . LEU A 1 76 ? 66.581 11.372 35.436 1.00 1.00 76 LEU A N 7
ATOM 10988 C CA . LEU A 1 76 ? 67.978 11.430 35.112 1.00 1.00 76 LEU A CA 7
ATOM 10989 C C . LEU A 1 76 ? 68.854 11.477 36.327 1.00 1.00 76 LEU A C 7
ATOM 10990 O O . LEU A 1 76 ? 70.069 11.297 36.256 1.00 1.00 76 LEU A O 7
ATOM 11006 N N . GLU A 1 77 ? 68.234 11.635 37.511 1.00 1.00 77 GLU A N 7
ATOM 11007 C CA . GLU A 1 77 ? 68.824 11.640 38.819 1.00 1.00 77 GLU A CA 7
ATOM 11008 C C . GLU A 1 77 ? 69.778 12.761 39.096 1.00 1.00 77 GLU A C 7
ATOM 11009 O O . GLU A 1 77 ? 70.830 12.573 39.708 1.00 1.00 77 GLU A O 7
ATOM 11021 N N . MET A 1 78 ? 69.398 13.987 38.693 1.00 1.00 78 MET A N 7
ATOM 11022 C CA . MET A 1 78 ? 70.025 15.253 38.932 1.00 1.00 78 MET A CA 7
ATOM 11023 C C . MET A 1 78 ? 70.207 15.572 40.384 1.00 1.00 78 MET A C 7
ATOM 11024 O O . MET A 1 78 ? 69.488 15.078 41.252 1.00 1.00 78 MET A O 7
ATOM 11038 N N . GLU A 1 79 ? 71.205 16.412 40.708 1.00 1.00 79 GLU A N 7
ATOM 11039 C CA . GLU A 1 79 ? 71.588 16.689 42.062 1.00 1.00 79 GLU A CA 7
ATOM 11040 C C . GLU A 1 79 ? 71.939 18.139 42.123 1.00 1.00 79 GLU A C 7
ATOM 11041 O O . GLU A 1 79 ? 71.752 18.888 41.167 1.00 1.00 79 GLU A O 7
ATOM 11053 N N . ASP A 1 80 ? 72.403 18.581 43.303 1.00 1.00 80 ASP A N 7
ATOM 11054 C CA . ASP A 1 80 ? 72.564 19.926 43.762 1.00 1.00 80 ASP A CA 7
ATOM 11055 C C . ASP A 1 80 ? 73.343 20.885 42.915 1.00 1.00 80 ASP A C 7
ATOM 11056 O O . ASP A 1 80 ? 73.146 22.092 43.045 1.00 1.00 80 ASP A O 7
ATOM 11065 N N . GLU A 1 81 ? 74.285 20.393 42.090 1.00 1.00 81 GLU A N 7
ATOM 11066 C CA . GLU A 1 81 ? 75.008 21.165 41.120 1.00 1.00 81 GLU A CA 7
ATOM 11067 C C . GLU A 1 81 ? 75.187 20.383 39.853 1.00 1.00 81 GLU A C 7
ATOM 11068 O O . GLU A 1 81 ? 76.310 20.164 39.399 1.00 1.00 81 GLU A O 7
ATOM 11080 N N . ASP A 1 82 ? 74.103 19.896 39.214 1.00 1.00 82 ASP A N 7
ATOM 11081 C CA . ASP A 1 82 ? 74.179 19.048 38.055 1.00 1.00 82 ASP A CA 7
ATOM 11082 C C . ASP A 1 82 ? 74.691 19.692 36.799 1.00 1.00 82 ASP A C 7
ATOM 11083 O O . ASP A 1 82 ? 74.755 20.914 36.678 1.00 1.00 82 ASP A O 7
ATOM 11092 N N . THR A 1 83 ? 75.118 18.875 35.817 1.00 1.00 83 THR A N 7
ATOM 11093 C CA . THR A 1 83 ? 75.772 19.329 34.620 1.00 1.00 83 THR A CA 7
ATOM 11094 C C . THR A 1 83 ? 75.174 18.715 33.393 1.00 1.00 83 THR A C 7
ATOM 11095 O O . THR A 1 83 ? 75.205 17.504 33.186 1.00 1.00 83 THR A O 7
ATOM 11106 N N . ILE A 1 84 ? 74.631 19.560 32.498 1.00 1.00 84 ILE A N 7
ATOM 11107 C CA . ILE A 1 84 ? 73.989 19.201 31.265 1.00 1.00 84 ILE A CA 7
ATOM 11108 C C . ILE A 1 84 ? 74.736 19.823 30.128 1.00 1.00 84 ILE A C 7
ATOM 11109 O O . ILE A 1 84 ? 75.219 20.951 30.216 1.00 1.00 84 ILE A O 7
ATOM 11125 N N . ASP A 1 85 ? 74.896 19.102 29.003 1.00 1.00 85 ASP A N 7
ATOM 11126 C CA . ASP A 1 85 ? 75.694 19.527 27.890 1.00 1.00 85 ASP A CA 7
ATOM 11127 C C . ASP A 1 85 ? 74.773 19.832 26.749 1.00 1.00 85 ASP A C 7
ATOM 11128 O O . ASP A 1 85 ? 73.817 19.103 26.486 1.00 1.00 85 ASP A O 7
ATOM 11137 N N . VAL A 1 86 ? 75.011 20.938 26.018 1.00 1.00 86 VAL A N 7
ATOM 11138 C CA . VAL A 1 86 ? 74.174 21.362 24.929 1.00 1.00 86 VAL A CA 7
ATOM 11139 C C . VAL A 1 86 ? 74.881 21.148 23.629 1.00 1.00 86 VAL A C 7
ATOM 11140 O O . VAL A 1 86 ? 76.074 21.411 23.485 1.00 1.00 86 VAL A O 7
ATOM 11153 N N . PHE A 1 87 ? 74.167 20.625 22.616 1.00 1.00 87 PHE A N 7
ATOM 11154 C CA . PHE A 1 87 ? 74.679 20.528 21.281 1.00 1.00 87 PHE A CA 7
ATOM 11155 C C . PHE A 1 87 ? 73.752 21.263 20.366 1.00 1.00 87 PHE A C 7
ATOM 11156 O O . PHE A 1 87 ? 72.538 21.313 20.561 1.00 1.00 87 PHE A O 7
ATOM 11173 N N . GLN A 1 88 ? 74.326 21.928 19.349 1.00 1.00 88 GLN A N 7
ATOM 11174 C CA . GLN A 1 88 ? 73.585 22.739 18.429 1.00 1.00 88 GLN A CA 7
ATOM 11175 C C . GLN A 1 88 ? 73.049 21.944 17.282 1.00 1.00 88 GLN A C 7
ATOM 11176 O O . GLN A 1 88 ? 73.738 21.127 16.674 1.00 1.00 88 GLN A O 7
ATOM 11190 N N . GLN A 1 89 ? 71.771 22.188 16.947 1.00 1.00 89 GLN A N 7
ATOM 11191 C CA . GLN A 1 89 ? 71.044 21.522 15.908 1.00 1.00 89 GLN A CA 7
ATOM 11192 C C . GLN A 1 89 ? 70.391 22.535 15.021 1.00 1.00 89 GLN A C 7
ATOM 11193 O O . GLN A 1 89 ? 70.362 23.729 15.313 1.00 1.00 89 GLN A O 7
ATOM 11207 N N . GLN A 1 90 ? 69.868 22.066 13.874 1.00 1.00 90 GLN A N 7
ATOM 11208 C CA . GLN A 1 90 ? 69.022 22.777 12.957 1.00 1.00 90 GLN A CA 7
ATOM 11209 C C . GLN A 1 90 ? 69.470 24.134 12.508 1.00 1.00 90 GLN A C 7
ATOM 11210 O O . GLN A 1 90 ? 68.702 25.096 12.479 1.00 1.00 90 GLN A O 7
ATOM 11224 N N . THR A 1 91 ? 70.744 24.269 12.100 1.00 1.00 91 THR A N 7
ATOM 11225 C CA . THR A 1 91 ? 71.295 25.510 11.631 1.00 1.00 91 THR A CA 7
ATOM 11226 C C . THR A 1 91 ? 70.973 25.689 10.181 1.00 1.00 91 THR A C 7
ATOM 11227 O O . THR A 1 91 ? 71.282 24.839 9.347 1.00 1.00 91 THR A O 7
ATOM 11238 N N . GLY A 1 92 ? 70.324 26.807 9.806 1.00 1.00 92 GLY A N 7
ATOM 11239 C CA . GLY A 1 92 ? 69.918 27.060 8.451 1.00 1.00 92 GLY A CA 7
ATOM 11240 C C . GLY A 1 92 ? 68.637 26.408 8.044 1.00 1.00 92 GLY A C 7
ATOM 11241 O O . GLY A 1 92 ? 68.320 26.350 6.856 1.00 1.00 92 GLY A O 7
ATOM 11245 N N . GLY A 1 93 ? 67.859 25.885 9.009 1.00 1.00 93 GLY A N 7
ATOM 11246 C CA . GLY A 1 93 ? 66.590 25.267 8.746 1.00 1.00 93 GLY A CA 7
ATOM 11247 C C . GLY A 1 93 ? 65.678 25.325 9.965 1.00 1.00 93 GLY A C 7
ATOM 11248 O O . GLY A 1 93 ? 65.439 26.438 10.507 1.00 1.00 93 GLY A O 7
ATOM 11253 N N . GLY B 2 33 ? 73.925 34.137 42.199 1.00 1.00 965 GLY B N 7
ATOM 11254 C CA . GLY B 2 33 ? 73.472 33.039 41.306 1.00 1.00 965 GLY B CA 7
ATOM 11255 C C . GLY B 2 33 ? 72.624 33.491 40.162 1.00 1.00 965 GLY B C 7
ATOM 11256 O O . GLY B 2 33 ? 72.221 34.652 40.095 1.00 1.00 965 GLY B O 7
ATOM 11260 N N . VAL B 2 34 ? 72.297 32.592 39.215 1.00 1.00 966 VAL B N 7
ATOM 11261 C CA . VAL B 2 34 ? 71.506 32.907 38.057 1.00 1.00 966 VAL B CA 7
ATOM 11262 C C . VAL B 2 34 ? 70.039 32.696 38.290 1.00 1.00 966 VAL B C 7
ATOM 11263 O O . VAL B 2 34 ? 69.383 33.453 39.005 1.00 1.00 966 VAL B O 7
ATOM 11276 N N . ILE B 2 35 ? 69.438 31.677 37.641 1.00 1.00 967 ILE B N 7
ATOM 11277 C CA . ILE B 2 35 ? 68.036 31.636 37.340 1.00 1.00 967 ILE B CA 7
ATOM 11278 C C . ILE B 2 35 ? 67.271 31.062 38.491 1.00 1.00 967 ILE B C 7
ATOM 11279 O O . ILE B 2 35 ? 67.653 30.042 39.063 1.00 1.00 967 ILE B O 7
ATOM 11295 N N . ASP B 2 36 ? 66.189 31.722 38.946 1.00 1.00 968 ASP B N 7
ATOM 11296 C CA . ASP B 2 36 ? 65.327 31.250 39.992 1.00 1.00 968 ASP B CA 7
ATOM 11297 C C . ASP B 2 36 ? 64.068 30.685 39.403 1.00 1.00 968 ASP B C 7
ATOM 11298 O O . ASP B 2 36 ? 63.275 31.425 38.822 1.00 1.00 968 ASP B O 7
ATOM 11307 N N . LEU B 2 37 ? 63.798 29.368 39.477 1.00 1.00 969 LEU B N 7
ATOM 11308 C CA . LEU B 2 37 ? 62.651 28.817 38.810 1.00 1.00 969 LEU B CA 7
ATOM 11309 C C . LEU B 2 37 ? 61.350 28.922 39.542 1.00 1.00 969 LEU B C 7
ATOM 11310 O O . LEU B 2 37 ? 61.280 28.696 40.749 1.00 1.00 969 LEU B O 7
ATOM 11326 N N . THR B 2 38 ? 60.252 29.209 38.818 1.00 1.00 970 THR B N 7
ATOM 11327 C CA . THR B 2 38 ? 58.902 29.107 39.297 1.00 1.00 970 THR B CA 7
ATOM 11328 C C . THR B 2 38 ? 58.328 27.777 38.912 1.00 1.00 970 THR B C 7
ATOM 11329 O O . THR B 2 38 ? 58.924 26.750 39.236 1.00 1.00 970 THR B O 7
ATOM 11340 N N . MET B 2 39 ? 57.154 27.728 38.251 1.00 1.00 971 MET B N 7
ATOM 11341 C CA . MET B 2 39 ? 56.529 26.583 37.648 1.00 1.00 971 MET B CA 7
ATOM 11342 C C . MET B 2 39 ? 55.820 25.663 38.593 1.00 1.00 971 MET B C 7
ATOM 11343 O O . MET B 2 39 ? 54.724 25.174 38.323 1.00 1.00 971 MET B O 7
ATOM 11357 N N . ASP B 2 40 ? 56.417 25.421 39.771 1.00 1.00 972 ASP B N 7
ATOM 11358 C CA . ASP B 2 40 ? 55.850 24.687 40.861 1.00 1.00 972 ASP B CA 7
ATOM 11359 C C . ASP B 2 40 ? 56.515 25.184 42.106 1.00 1.00 972 ASP B C 7
ATOM 11360 O O . ASP B 2 40 ? 57.394 26.042 42.027 1.00 1.00 972 ASP B O 7
ATOM 11369 N N . ASP B 2 41 ? 56.135 24.708 43.306 1.00 1.00 973 ASP B N 7
ATOM 11370 C CA . ASP B 2 41 ? 56.705 25.212 44.520 1.00 1.00 973 ASP B CA 7
ATOM 11371 C C . ASP B 2 41 ? 56.921 24.169 45.569 1.00 1.00 973 ASP B C 7
ATOM 11372 O O . ASP B 2 41 ? 56.915 24.447 46.767 1.00 1.00 973 ASP B O 7
ATOM 11381 N N . GLU B 2 42 ? 57.225 22.927 45.151 1.00 1.00 974 GLU B N 7
ATOM 11382 C CA . GLU B 2 42 ? 57.712 21.927 46.058 1.00 1.00 974 GLU B CA 7
ATOM 11383 C C . GLU B 2 42 ? 59.180 22.143 46.267 1.00 1.00 974 GLU B C 7
ATOM 11384 O O . GLU B 2 42 ? 60.012 21.699 45.477 1.00 1.00 974 GLU B O 7
ATOM 11396 N N . GLU B 2 43 ? 59.511 22.936 47.304 1.00 1.00 975 GLU B N 7
ATOM 11397 C CA . GLU B 2 43 ? 60.807 23.439 47.645 1.00 1.00 975 GLU B CA 7
ATOM 11398 C C . GLU B 2 43 ? 61.671 22.518 48.507 1.00 1.00 975 GLU B C 7
ATOM 11399 O O . GLU B 2 43 ? 61.252 22.149 49.639 1.00 1.00 975 GLU B O 7
ATOM 11411 N N . MET A 1 1 ? 50.367 14.498 54.657 1.00 1.00 1 MET A N 8
ATOM 11412 C CA . MET A 1 1 ? 51.343 13.794 53.793 1.00 1.00 1 MET A CA 8
ATOM 11413 C C . MET A 1 1 ? 52.617 14.573 53.691 1.00 1.00 1 MET A C 8
ATOM 11414 O O . MET A 1 1 ? 53.330 14.713 54.682 1.00 1.00 1 MET A O 8
ATOM 11430 N N . ALA A 1 2 ? 52.967 15.157 52.529 1.00 1.00 2 ALA A N 8
ATOM 11431 C CA . ALA A 1 2 ? 54.158 15.946 52.400 1.00 1.00 2 ALA A CA 8
ATOM 11432 C C . ALA A 1 2 ? 53.912 17.383 52.744 1.00 1.00 2 ALA A C 8
ATOM 11433 O O . ALA A 1 2 ? 54.837 18.163 52.959 1.00 1.00 2 ALA A O 8
ATOM 11440 N N . ASP A 1 3 ? 52.634 17.782 52.874 1.00 1.00 3 ASP A N 8
ATOM 11441 C CA . ASP A 1 3 ? 52.172 19.106 53.167 1.00 1.00 3 ASP A CA 8
ATOM 11442 C C . ASP A 1 3 ? 52.522 19.610 54.536 1.00 1.00 3 ASP A C 8
ATOM 11443 O O . ASP A 1 3 ? 52.634 20.810 54.776 1.00 1.00 3 ASP A O 8
ATOM 11452 N N . GLU A 1 4 ? 52.729 18.693 55.499 1.00 1.00 4 GLU A N 8
ATOM 11453 C CA . GLU A 1 4 ? 53.002 18.996 56.874 1.00 1.00 4 GLU A CA 8
ATOM 11454 C C . GLU A 1 4 ? 54.465 19.002 57.194 1.00 1.00 4 GLU A C 8
ATOM 11455 O O . GLU A 1 4 ? 54.875 19.253 58.327 1.00 1.00 4 GLU A O 8
ATOM 11467 N N . LYS A 1 5 ? 55.330 18.772 56.188 1.00 1.00 5 LYS A N 8
ATOM 11468 C CA . LYS A 1 5 ? 56.753 18.935 56.270 1.00 1.00 5 LYS A CA 8
ATOM 11469 C C . LYS A 1 5 ? 57.148 20.382 56.269 1.00 1.00 5 LYS A C 8
ATOM 11470 O O . LYS A 1 5 ? 56.425 21.186 55.679 1.00 1.00 5 LYS A O 8
ATOM 11489 N N . PRO A 1 6 ? 58.227 20.819 56.864 1.00 1.00 6 PRO A N 8
ATOM 11490 C CA . PRO A 1 6 ? 58.611 22.207 56.840 1.00 1.00 6 PRO A CA 8
ATOM 11491 C C . PRO A 1 6 ? 59.138 22.637 55.505 1.00 1.00 6 PRO A C 8
ATOM 11492 O O . PRO A 1 6 ? 59.844 21.885 54.836 1.00 1.00 6 PRO A O 8
ATOM 11503 N N . LYS A 1 7 ? 58.788 23.860 55.063 1.00 1.00 7 LYS A N 8
ATOM 11504 C CA . LYS A 1 7 ? 59.298 24.448 53.860 1.00 1.00 7 LYS A CA 8
ATOM 11505 C C . LYS A 1 7 ? 60.725 24.885 53.964 1.00 1.00 7 LYS A C 8
ATOM 11506 O O . LYS A 1 7 ? 61.219 25.299 55.012 1.00 1.00 7 LYS A O 8
ATOM 11525 N N . GLU A 1 8 ? 61.441 24.834 52.825 1.00 1.00 8 GLU A N 8
ATOM 11526 C CA . GLU A 1 8 ? 62.831 25.165 52.699 1.00 1.00 8 GLU A CA 8
ATOM 11527 C C . GLU A 1 8 ? 63.137 26.587 53.050 1.00 1.00 8 GLU A C 8
ATOM 11528 O O . GLU A 1 8 ? 64.129 26.863 53.722 1.00 1.00 8 GLU A O 8
ATOM 11540 N N . GLY A 1 9 ? 62.276 27.540 52.644 1.00 1.00 9 GLY A N 8
ATOM 11541 C CA . GLY A 1 9 ? 62.290 28.907 53.083 1.00 1.00 9 GLY A CA 8
ATOM 11542 C C . GLY A 1 9 ? 62.347 29.130 54.560 1.00 1.00 9 GLY A C 8
ATOM 11543 O O . GLY A 1 9 ? 63.193 29.874 55.052 1.00 1.00 9 GLY A O 8
ATOM 11547 N N . VAL A 1 10 ? 61.447 28.496 55.333 1.00 1.00 10 VAL A N 8
ATOM 11548 C CA . VAL A 1 10 ? 61.388 28.615 56.764 1.00 1.00 10 VAL A CA 8
ATOM 11549 C C . VAL A 1 10 ? 62.549 27.966 57.449 1.00 1.00 10 VAL A C 8
ATOM 11550 O O . VAL A 1 10 ? 63.211 28.551 58.306 1.00 1.00 10 VAL A O 8
ATOM 11563 N N . LYS A 1 11 ? 62.862 26.724 57.035 1.00 1.00 11 LYS A N 8
ATOM 11564 C CA . LYS A 1 11 ? 63.886 25.880 57.584 1.00 1.00 11 LYS A CA 8
ATOM 11565 C C . LYS A 1 11 ? 65.274 26.402 57.389 1.00 1.00 11 LYS A C 8
ATOM 11566 O O . LYS A 1 11 ? 66.158 26.273 58.233 1.00 1.00 11 LYS A O 8
ATOM 11585 N N . THR A 1 12 ? 65.478 27.043 56.226 1.00 1.00 12 THR A N 8
ATOM 11586 C CA . THR A 1 12 ? 66.701 27.631 55.753 1.00 1.00 12 THR A CA 8
ATOM 11587 C C . THR A 1 12 ? 67.723 26.587 55.426 1.00 1.00 12 THR A C 8
ATOM 11588 O O . THR A 1 12 ? 68.901 26.668 55.773 1.00 1.00 12 THR A O 8
ATOM 11599 N N . GLU A 1 13 ? 67.290 25.532 54.714 1.00 1.00 13 GLU A N 8
ATOM 11600 C CA . GLU A 1 13 ? 68.132 24.466 54.255 1.00 1.00 13 GLU A CA 8
ATOM 11601 C C . GLU A 1 13 ? 67.489 23.868 53.045 1.00 1.00 13 GLU A C 8
ATOM 11602 O O . GLU A 1 13 ? 66.272 23.938 52.873 1.00 1.00 13 GLU A O 8
ATOM 11614 N N . ASN A 1 14 ? 68.286 23.282 52.132 1.00 1.00 14 ASN A N 8
ATOM 11615 C CA . ASN A 1 14 ? 67.825 22.831 50.850 1.00 1.00 14 ASN A CA 8
ATOM 11616 C C . ASN A 1 14 ? 67.359 21.410 50.898 1.00 1.00 14 ASN A C 8
ATOM 11617 O O . ASN A 1 14 ? 68.003 20.542 51.485 1.00 1.00 14 ASN A O 8
ATOM 11628 N N . ASN A 1 15 ? 66.198 21.115 50.282 1.00 1.00 15 ASN A N 8
ATOM 11629 C CA . ASN A 1 15 ? 65.627 19.799 50.254 1.00 1.00 15 ASN A CA 8
ATOM 11630 C C . ASN A 1 15 ? 65.325 19.413 48.840 1.00 1.00 15 ASN A C 8
ATOM 11631 O O . ASN A 1 15 ? 66.039 18.616 48.231 1.00 1.00 15 ASN A O 8
ATOM 11642 N N . ASP A 1 16 ? 64.243 19.967 48.261 1.00 1.00 16 ASP A N 8
ATOM 11643 C CA . ASP A 1 16 ? 63.694 19.514 47.016 1.00 1.00 16 ASP A CA 8
ATOM 11644 C C . ASP A 1 16 ? 64.065 20.388 45.862 1.00 1.00 16 ASP A C 8
ATOM 11645 O O . ASP A 1 16 ? 63.767 20.110 44.701 1.00 1.00 16 ASP A O 8
ATOM 11654 N N . HIS A 1 17 ? 64.834 21.438 46.187 1.00 1.00 17 HIS A N 8
ATOM 11655 C CA . HIS A 1 17 ? 65.626 22.253 45.314 1.00 1.00 17 HIS A CA 8
ATOM 11656 C C . HIS A 1 17 ? 67.007 21.695 45.172 1.00 1.00 17 HIS A C 8
ATOM 11657 O O . HIS A 1 17 ? 67.589 21.159 46.114 1.00 1.00 17 HIS A O 8
ATOM 11672 N N . ILE 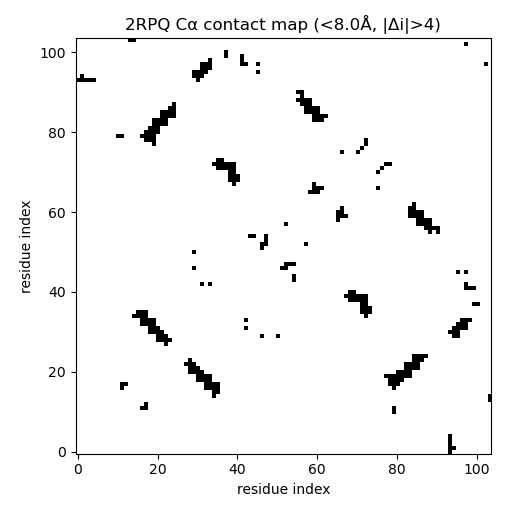A 1 18 ? 67.566 21.847 43.960 1.00 1.00 18 ILE A N 8
ATOM 11673 C CA . ILE A 1 18 ? 68.896 21.563 43.506 1.00 1.00 18 ILE A CA 8
ATOM 11674 C C . ILE A 1 18 ? 69.217 22.660 42.540 1.00 1.00 18 ILE A C 8
ATOM 11675 O O . ILE A 1 18 ? 68.325 23.357 42.057 1.00 1.00 18 ILE A O 8
ATOM 11691 N N . ASN A 1 19 ? 70.497 22.922 42.221 1.00 1.00 19 ASN A N 8
ATOM 11692 C CA . ASN A 1 19 ? 70.838 23.751 41.101 1.00 1.00 19 ASN A CA 8
ATOM 11693 C C . ASN A 1 19 ? 71.436 22.886 40.037 1.00 1.00 19 ASN A C 8
ATOM 11694 O O . ASN A 1 19 ? 72.115 21.894 40.293 1.00 1.00 19 ASN A O 8
ATOM 11705 N N . LEU A 1 20 ? 71.179 23.197 38.756 1.00 1.00 20 LEU A N 8
ATOM 11706 C CA . LEU A 1 20 ? 71.870 22.544 37.683 1.00 1.00 20 LEU A CA 8
ATOM 11707 C C . LEU A 1 20 ? 72.412 23.641 36.820 1.00 1.00 20 LEU A C 8
ATOM 11708 O O . LEU A 1 20 ? 71.878 24.749 36.830 1.00 1.00 20 LEU A O 8
ATOM 11724 N N . LYS A 1 21 ? 73.499 23.432 36.056 1.00 1.00 21 LYS A N 8
ATOM 11725 C CA . LYS A 1 21 ? 73.966 24.339 35.049 1.00 1.00 21 LYS A CA 8
ATOM 11726 C C . LYS A 1 21 ? 74.082 23.674 33.715 1.00 1.00 21 LYS A C 8
ATOM 11727 O O . LYS A 1 21 ? 74.294 22.467 33.600 1.00 1.00 21 LYS A O 8
ATOM 11746 N N . VAL A 1 22 ? 73.908 24.456 32.635 1.00 1.00 22 VAL A N 8
ATOM 11747 C CA . VAL A 1 22 ? 74.018 23.980 31.287 1.00 1.00 22 VAL A CA 8
ATOM 11748 C C . VAL A 1 22 ? 75.242 24.576 30.668 1.00 1.00 22 VAL A C 8
ATOM 11749 O O . VAL A 1 22 ? 75.548 25.750 30.875 1.00 1.00 22 VAL A O 8
ATOM 11762 N N . ALA A 1 23 ? 76.015 23.756 29.932 1.00 1.00 23 ALA A N 8
ATOM 11763 C CA . ALA A 1 23 ? 77.276 24.125 29.362 1.00 1.00 23 ALA A CA 8
ATOM 11764 C C . ALA A 1 23 ? 77.282 23.975 27.871 1.00 1.00 23 ALA A C 8
ATOM 11765 O O . ALA A 1 23 ? 76.927 22.937 27.312 1.00 1.00 23 ALA A O 8
ATOM 11772 N N . GLY A 1 24 ? 77.727 25.032 27.167 1.00 1.00 24 GLY A N 8
ATOM 11773 C CA . GLY A 1 24 ? 77.755 25.086 25.733 1.00 1.00 24 GLY A CA 8
ATOM 11774 C C . GLY A 1 24 ? 79.130 25.061 25.151 1.00 1.00 24 GLY A C 8
ATOM 11775 O O . GLY A 1 24 ? 80.147 25.023 25.841 1.00 1.00 24 GLY A O 8
ATOM 11779 N N . GLN A 1 25 ? 79.199 25.120 23.808 1.00 1.00 25 GLN A N 8
ATOM 11780 C CA . GLN A 1 25 ? 80.385 24.906 23.030 1.00 1.00 25 GLN A CA 8
ATOM 11781 C C . GLN A 1 25 ? 81.021 26.197 22.616 1.00 1.00 25 GLN A C 8
ATOM 11782 O O . GLN A 1 25 ? 82.037 26.238 21.924 1.00 1.00 25 GLN A O 8
ATOM 11796 N N . ASP A 1 26 ? 80.464 27.332 23.075 1.00 1.00 26 ASP A N 8
ATOM 11797 C CA . ASP A 1 26 ? 81.048 28.639 23.014 1.00 1.00 26 ASP A CA 8
ATOM 11798 C C . ASP A 1 26 ? 81.677 28.984 24.329 1.00 1.00 26 ASP A C 8
ATOM 11799 O O . ASP A 1 26 ? 82.212 30.072 24.533 1.00 1.00 26 ASP A O 8
ATOM 11808 N N . GLY A 1 27 ? 81.639 28.048 25.296 1.00 1.00 27 GLY A N 8
ATOM 11809 C CA . GLY A 1 27 ? 82.075 28.278 26.644 1.00 1.00 27 GLY A CA 8
ATOM 11810 C C . GLY A 1 27 ? 81.042 28.937 27.498 1.00 1.00 27 GLY A C 8
ATOM 11811 O O . GLY A 1 27 ? 81.331 29.334 28.625 1.00 1.00 27 GLY A O 8
ATOM 11815 N N . SER A 1 28 ? 79.791 29.079 27.022 1.00 1.00 28 SER A N 8
ATOM 11816 C CA . SER A 1 28 ? 78.722 29.617 27.816 1.00 1.00 28 SER A CA 8
ATOM 11817 C C . SER A 1 28 ? 78.306 28.681 28.904 1.00 1.00 28 SER A C 8
ATOM 11818 O O . SER A 1 28 ? 78.359 27.457 28.778 1.00 1.00 28 SER A O 8
ATOM 11826 N N . VAL A 1 29 ? 77.919 29.259 30.052 1.00 1.00 29 VAL A N 8
ATOM 11827 C CA . VAL A 1 29 ? 77.391 28.517 31.160 1.00 1.00 29 VAL A CA 8
ATOM 11828 C C . VAL A 1 29 ? 76.254 29.281 31.763 1.00 1.00 29 VAL A C 8
ATOM 11829 O O . VAL A 1 29 ? 76.375 30.475 32.031 1.00 1.00 29 VAL A O 8
ATOM 11842 N N . VAL A 1 30 ? 75.063 28.676 31.935 1.00 1.00 30 VAL A N 8
ATOM 11843 C CA . VAL A 1 30 ? 74.046 29.262 32.766 1.00 1.00 30 VAL A CA 8
ATOM 11844 C C . VAL A 1 30 ? 73.520 28.271 33.756 1.00 1.00 30 VAL A C 8
ATOM 11845 O O . VAL A 1 30 ? 73.284 27.117 33.403 1.00 1.00 30 VAL A O 8
ATOM 11858 N N . GLN A 1 31 ? 73.336 28.651 35.035 1.00 1.00 31 GLN A N 8
ATOM 11859 C CA . GLN A 1 31 ? 72.753 27.803 36.035 1.00 1.00 31 GLN A CA 8
ATOM 11860 C C . GLN A 1 31 ? 71.392 28.224 36.483 1.00 1.00 31 GLN A C 8
ATOM 11861 O O . GLN A 1 31 ? 70.980 29.383 36.482 1.00 1.00 31 GLN A O 8
ATOM 11875 N N . PHE A 1 32 ? 70.626 27.229 36.957 1.00 1.00 32 PHE A N 8
ATOM 11876 C CA . PHE A 1 32 ? 69.236 27.396 37.250 1.00 1.00 32 PHE A CA 8
ATOM 11877 C C . PHE A 1 32 ? 68.978 26.652 38.525 1.00 1.00 32 PHE A C 8
ATOM 11878 O O . PHE A 1 32 ? 69.514 25.566 38.732 1.00 1.00 32 PHE A O 8
ATOM 11895 N N . LYS A 1 33 ? 68.146 27.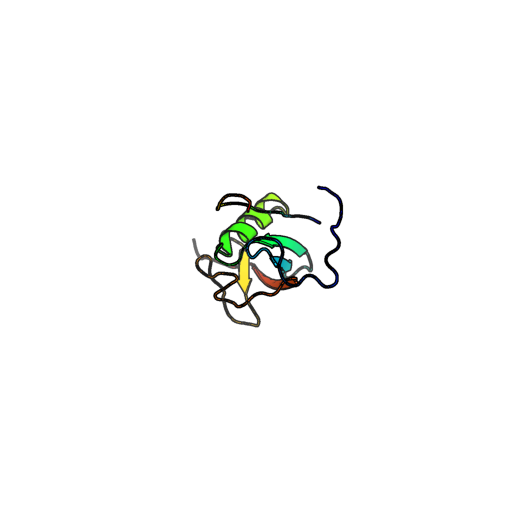203 39.427 1.00 1.00 33 LYS A N 8
ATOM 11896 C CA . LYS A 1 33 ? 67.742 26.620 40.673 1.00 1.00 33 LYS A CA 8
ATOM 11897 C C . LYS A 1 33 ? 66.387 26.023 40.460 1.00 1.00 33 LYS A C 8
ATOM 11898 O O . LYS A 1 33 ? 65.429 26.713 40.110 1.00 1.00 33 LYS A O 8
ATOM 11917 N N . ILE A 1 34 ? 66.319 24.693 40.638 1.00 1.00 34 ILE A N 8
ATOM 11918 C CA . ILE A 1 34 ? 65.368 23.800 40.047 1.00 1.00 34 ILE A CA 8
ATOM 11919 C C . ILE A 1 34 ? 65.018 22.730 41.020 1.00 1.00 34 ILE A C 8
ATOM 11920 O O . ILE A 1 34 ? 65.700 22.451 42.003 1.00 1.00 34 ILE A O 8
ATOM 11936 N N . LYS A 1 35 ? 63.809 22.195 40.803 1.00 1.00 35 LYS A N 8
ATOM 11937 C CA . LYS A 1 35 ? 63.207 21.245 41.690 1.00 1.00 35 LYS A CA 8
ATOM 11938 C C . LYS A 1 35 ? 62.994 19.915 41.041 1.00 1.00 35 LYS A C 8
ATOM 11939 O O . LYS A 1 35 ? 63.042 19.751 39.824 1.00 1.00 35 LYS A O 8
ATOM 11958 N N . ARG A 1 36 ? 62.813 18.887 41.889 1.00 1.00 36 ARG A N 8
ATOM 11959 C CA . ARG A 1 36 ? 62.906 17.498 41.541 1.00 1.00 36 ARG A CA 8
ATOM 11960 C C . ARG A 1 36 ? 61.918 17.043 40.510 1.00 1.00 36 ARG A C 8
ATOM 11961 O O . ARG A 1 36 ? 62.225 16.247 39.624 1.00 1.00 36 ARG A O 8
ATOM 11982 N N . HIS A 1 37 ? 60.681 17.564 40.576 1.00 1.00 37 HIS A N 8
ATOM 11983 C CA . HIS A 1 37 ? 59.627 17.268 39.649 1.00 1.00 37 HIS A CA 8
ATOM 11984 C C . HIS A 1 37 ? 59.419 18.335 38.621 1.00 1.00 37 HIS A C 8
ATOM 11985 O O . HIS A 1 37 ? 58.409 18.335 37.918 1.00 1.00 37 HIS A O 8
ATOM 12000 N N . THR A 1 38 ? 60.365 19.279 38.455 1.00 1.00 38 THR A N 8
ATOM 12001 C CA . THR A 1 38 ? 60.317 20.284 37.428 1.00 1.00 38 THR A CA 8
ATOM 12002 C C . THR A 1 38 ? 60.927 19.741 36.173 1.00 1.00 38 THR A C 8
ATOM 12003 O O . THR A 1 38 ? 62.085 19.336 36.252 1.00 1.00 38 THR A O 8
ATOM 12014 N N . PRO A 1 39 ? 60.327 19.640 35.016 1.00 1.00 39 PRO A N 8
ATOM 12015 C CA . PRO A 1 39 ? 60.989 19.131 33.841 1.00 1.00 39 PRO A CA 8
ATOM 12016 C C . PRO A 1 39 ? 62.150 19.939 33.354 1.00 1.00 39 PRO A C 8
ATOM 12017 O O . PRO A 1 39 ? 62.283 21.130 33.634 1.00 1.00 39 PRO A O 8
ATOM 12028 N N . LEU A 1 40 ? 63.032 19.293 32.569 1.00 1.00 40 LEU A N 8
ATOM 12029 C CA . LEU A 1 40 ? 64.207 19.876 31.988 1.00 1.00 40 LEU A CA 8
ATOM 12030 C C . LEU A 1 40 ? 63.933 20.975 31.010 1.00 1.00 40 LEU A C 8
ATOM 12031 O O . LEU A 1 40 ? 64.734 21.884 30.798 1.00 1.00 40 LEU A O 8
ATOM 12047 N N . SER A 1 41 ? 62.742 20.956 30.387 1.00 1.00 41 SER A N 8
ATOM 12048 C CA . SER A 1 41 ? 62.237 22.026 29.573 1.00 1.00 41 SER A CA 8
ATOM 12049 C C . SER A 1 41 ? 62.245 23.365 30.244 1.00 1.00 41 SER A C 8
ATOM 12050 O O . SER A 1 41 ? 62.385 24.382 29.567 1.00 1.00 41 SER A O 8
ATOM 12058 N N . LYS A 1 42 ? 62.121 23.448 31.583 1.00 1.00 42 LYS A N 8
ATOM 12059 C CA . LYS A 1 42 ? 62.042 24.709 32.262 1.00 1.00 42 LYS A CA 8
ATOM 12060 C C . LYS A 1 42 ? 63.356 25.423 32.248 1.00 1.00 42 LYS A C 8
ATOM 12061 O O . LYS A 1 42 ? 63.442 26.615 31.959 1.00 1.00 42 LYS A O 8
ATOM 12080 N N . LEU A 1 43 ? 64.464 24.697 32.487 1.00 1.00 43 LEU A N 8
ATOM 12081 C CA . LEU A 1 43 ? 65.775 25.251 32.310 1.00 1.00 43 LEU A CA 8
ATOM 12082 C C . LEU A 1 43 ? 66.098 25.562 30.882 1.00 1.00 43 LEU A C 8
ATOM 12083 O O . LEU A 1 43 ? 66.713 26.582 30.576 1.00 1.00 43 LEU A O 8
ATOM 12099 N N . MET A 1 44 ? 65.657 24.732 29.919 1.00 1.00 44 MET A N 8
ATOM 12100 C CA . MET A 1 44 ? 65.841 24.987 28.518 1.00 1.00 44 MET A CA 8
ATOM 12101 C C . MET A 1 44 ? 65.173 26.237 28.037 1.00 1.00 44 MET A C 8
ATOM 12102 O O . MET A 1 44 ? 65.761 27.040 27.316 1.00 1.00 44 MET A O 8
ATOM 12116 N N . LYS A 1 45 ? 63.930 26.486 28.486 1.00 1.00 45 LYS A N 8
ATOM 12117 C CA . LYS A 1 45 ? 63.188 27.682 28.207 1.00 1.00 45 LYS A CA 8
ATOM 12118 C C . LYS A 1 45 ? 63.848 28.903 28.764 1.00 1.00 45 LYS A C 8
ATOM 12119 O O . LYS A 1 45 ? 64.009 29.931 28.107 1.00 1.00 45 LYS A O 8
ATOM 12138 N N . ALA A 1 46 ? 64.334 28.793 30.013 1.00 1.00 46 ALA A N 8
ATOM 12139 C CA . ALA A 1 46 ? 65.044 29.817 30.724 1.00 1.00 46 ALA A CA 8
ATOM 12140 C C . ALA A 1 46 ? 66.361 30.179 30.109 1.00 1.00 46 ALA A C 8
ATOM 12141 O O . ALA A 1 46 ? 66.737 31.348 30.052 1.00 1.00 46 ALA A O 8
ATOM 12148 N N . TYR A 1 47 ? 67.110 29.193 29.579 1.00 1.00 47 TYR A N 8
ATOM 12149 C CA . TYR A 1 47 ? 68.318 29.374 28.823 1.00 1.00 47 TYR A CA 8
ATOM 12150 C C . TYR A 1 47 ? 68.074 30.169 27.578 1.00 1.00 47 TYR A C 8
ATOM 12151 O O . TYR A 1 47 ? 68.816 31.090 27.244 1.00 1.00 47 TYR A O 8
ATOM 12169 N N . CYS A 1 48 ? 66.967 29.882 26.870 1.00 1.00 48 CYS A N 8
ATOM 12170 C CA . CYS A 1 48 ? 66.545 30.615 25.710 1.00 1.00 48 CYS A CA 8
ATOM 12171 C C . CYS A 1 48 ? 66.201 32.043 25.998 1.00 1.00 48 CYS A C 8
ATOM 12172 O O . CYS A 1 48 ? 66.600 32.943 25.261 1.00 1.00 48 CYS A O 8
ATOM 12180 N N . GLU A 1 49 ? 65.476 32.309 27.101 1.00 1.00 49 GLU A N 8
ATOM 12181 C CA . GLU A 1 49 ? 65.116 33.629 27.535 1.00 1.00 49 GLU A CA 8
ATOM 12182 C C . GLU A 1 49 ? 66.284 34.438 28.011 1.00 1.00 49 GLU A C 8
ATOM 12183 O O . GLU A 1 49 ? 66.499 35.562 27.561 1.00 1.00 49 GLU A O 8
ATOM 12195 N N . ARG A 1 50 ? 67.140 33.888 28.891 1.00 1.00 50 ARG A N 8
ATOM 12196 C CA . ARG A 1 50 ? 68.287 34.581 29.405 1.00 1.00 50 ARG A CA 8
ATOM 12197 C C . ARG A 1 50 ? 69.438 34.755 28.467 1.00 1.00 50 ARG A C 8
ATOM 12198 O O . ARG A 1 50 ? 70.062 35.814 28.413 1.00 1.00 50 ARG A O 8
ATOM 12219 N N . GLN A 1 51 ? 69.791 33.705 27.706 1.00 1.00 51 GLN A N 8
ATOM 12220 C CA . GLN A 1 51 ? 71.037 33.648 26.999 1.00 1.00 51 GLN A CA 8
ATOM 12221 C C . GLN A 1 51 ? 70.839 33.689 25.514 1.00 1.00 51 GLN A C 8
ATOM 12222 O O . GLN A 1 51 ? 71.777 33.547 24.731 1.00 1.00 51 GLN A O 8
ATOM 12236 N N . GLY A 1 52 ? 69.603 33.980 25.064 1.00 1.00 52 GLY A N 8
ATOM 12237 C CA . GLY A 1 52 ? 69.310 34.453 23.738 1.00 1.00 52 GLY A CA 8
ATOM 12238 C C . GLY A 1 52 ? 69.250 33.447 22.635 1.00 1.00 52 GLY A C 8
ATOM 12239 O O . GLY A 1 52 ? 69.769 33.685 21.547 1.00 1.00 52 GLY A O 8
ATOM 12243 N N . LEU A 1 53 ? 68.614 32.283 22.862 1.00 1.00 53 LEU A N 8
ATOM 12244 C CA . LEU A 1 53 ? 68.688 31.143 21.992 1.00 1.00 53 LEU A CA 8
ATOM 12245 C C . LEU A 1 53 ? 67.319 30.728 21.552 1.00 1.00 53 LEU A C 8
ATOM 12246 O O . LEU A 1 53 ? 66.325 31.123 22.159 1.00 1.00 53 LEU A O 8
ATOM 12262 N N . SER A 1 54 ? 67.181 29.936 20.471 1.00 1.00 54 SER A N 8
ATOM 12263 C CA . SER A 1 54 ? 65.910 29.451 20.009 1.00 1.00 54 SER A CA 8
ATOM 12264 C C . SER A 1 54 ? 65.702 28.023 20.406 1.00 1.00 54 SER A C 8
ATOM 12265 O O . SER A 1 54 ? 66.566 27.167 20.219 1.00 1.00 54 SER A O 8
ATOM 12273 N N . MET A 1 55 ? 64.518 27.685 20.950 1.00 1.00 55 MET A N 8
ATOM 12274 C CA . MET A 1 55 ? 64.206 26.454 21.622 1.00 1.00 55 MET A CA 8
ATOM 12275 C C . MET A 1 55 ? 64.384 25.194 20.833 1.00 1.00 55 MET A C 8
ATOM 12276 O O . MET A 1 55 ? 64.859 24.171 21.325 1.00 1.00 55 MET A O 8
ATOM 12290 N N . ARG A 1 56 ? 64.020 25.225 19.540 1.00 1.00 56 ARG A N 8
ATOM 12291 C CA . ARG A 1 56 ? 64.064 24.091 18.663 1.00 1.00 56 ARG A CA 8
ATOM 12292 C C . ARG A 1 56 ? 65.355 23.997 17.908 1.00 1.00 56 ARG A C 8
ATOM 12293 O O . ARG A 1 56 ? 65.563 23.066 17.130 1.00 1.00 56 ARG A O 8
ATOM 12314 N N . GLN A 1 57 ? 66.300 24.925 18.147 1.00 1.00 57 GLN A N 8
ATOM 12315 C CA . GLN A 1 57 ? 67.575 24.975 17.489 1.00 1.00 57 GLN A CA 8
ATOM 12316 C C . GLN A 1 57 ? 68.677 24.401 18.325 1.00 1.00 57 GLN A C 8
ATOM 12317 O O . GLN A 1 57 ? 69.696 23.948 17.804 1.00 1.00 57 GLN A O 8
ATOM 12331 N N . ILE A 1 58 ? 68.484 24.344 19.656 1.00 1.00 58 ILE A N 8
ATOM 12332 C CA . ILE A 1 58 ? 69.413 23.762 20.583 1.00 1.00 58 ILE A CA 8
ATOM 12333 C C . ILE A 1 58 ? 68.800 22.535 21.179 1.00 1.00 58 ILE A C 8
ATOM 12334 O O . ILE A 1 58 ? 67.582 22.430 21.298 1.00 1.00 58 ILE A O 8
ATOM 12350 N N . ARG A 1 59 ? 69.618 21.533 21.549 1.00 1.00 59 ARG A N 8
ATOM 12351 C CA . ARG A 1 59 ? 69.164 20.329 22.185 1.00 1.00 59 ARG A CA 8
ATOM 12352 C C . ARG A 1 59 ? 70.114 19.967 23.283 1.00 1.00 59 ARG A C 8
ATOM 12353 O O . ARG A 1 59 ? 71.278 20.362 23.266 1.00 1.00 59 ARG A O 8
ATOM 12374 N N . PHE A 1 60 ? 69.651 19.221 24.304 1.00 1.00 60 PHE A N 8
ATOM 12375 C CA . PHE A 1 60 ? 70.431 18.935 25.473 1.00 1.00 60 PHE A CA 8
ATOM 12376 C C . PHE A 1 60 ? 70.720 17.470 25.568 1.00 1.00 60 PHE A C 8
ATOM 12377 O O . PHE A 1 60 ? 69.925 16.621 25.168 1.00 1.00 60 PHE A O 8
ATOM 12394 N N . ARG A 1 61 ? 71.896 17.119 26.120 1.00 1.00 61 ARG A N 8
ATOM 12395 C CA . ARG A 1 61 ? 72.326 15.763 26.293 1.00 1.00 61 ARG A CA 8
ATOM 12396 C C . ARG A 1 61 ? 72.812 15.530 27.688 1.00 1.00 61 ARG A C 8
ATOM 12397 O O . ARG A 1 61 ? 73.177 16.459 28.407 1.00 1.00 61 ARG A O 8
ATOM 12418 N N . PHE A 1 62 ? 72.868 14.248 28.093 1.00 1.00 62 PHE A N 8
ATOM 12419 C CA . PHE A 1 62 ? 73.595 13.831 29.257 1.00 1.00 62 PHE A CA 8
ATOM 12420 C C . PHE A 1 62 ? 74.448 12.645 28.930 1.00 1.00 62 PHE A C 8
ATOM 12421 O O . PHE A 1 62 ? 73.945 11.576 28.588 1.00 1.00 62 PHE A O 8
ATOM 12438 N N . ASP A 1 63 ? 75.784 12.798 28.987 1.00 1.00 63 ASP A N 8
ATOM 12439 C CA . ASP A 1 63 ? 76.786 11.820 28.671 1.00 1.00 63 ASP A CA 8
ATOM 12440 C C . ASP A 1 63 ? 76.639 11.212 27.307 1.00 1.00 63 ASP A C 8
ATOM 12441 O O . ASP A 1 63 ? 76.778 10.009 27.091 1.00 1.00 63 ASP A O 8
ATOM 12450 N N . GLY A 1 64 ? 76.332 12.062 26.310 1.00 1.00 64 GLY A N 8
ATOM 12451 C CA . GLY A 1 64 ? 76.068 11.677 24.952 1.00 1.00 64 GLY A CA 8
ATOM 12452 C C . GLY A 1 64 ? 74.703 11.127 24.686 1.00 1.00 64 GLY A C 8
ATOM 12453 O O . GLY A 1 64 ? 74.387 10.780 23.549 1.00 1.00 64 GLY A O 8
ATOM 12457 N N . GLN A 1 65 ? 73.817 11.039 25.694 1.00 1.00 65 GLN A N 8
ATOM 12458 C CA . GLN A 1 65 ? 72.505 10.478 25.550 1.00 1.00 65 GLN A CA 8
ATOM 12459 C C . GLN A 1 65 ? 71.502 11.581 25.404 1.00 1.00 65 GLN A C 8
ATOM 12460 O O . GLN A 1 65 ? 71.620 12.567 26.130 1.00 1.00 65 GLN A O 8
ATOM 12474 N N . PRO A 1 66 ? 70.521 11.538 24.542 1.00 1.00 66 PRO A N 8
ATOM 12475 C CA . PRO A 1 66 ? 69.535 12.584 24.457 1.00 1.00 66 PRO A CA 8
ATOM 12476 C C . PRO A 1 66 ? 68.568 12.542 25.600 1.00 1.00 66 PRO A C 8
ATOM 12477 O O . PRO A 1 66 ? 68.102 11.468 25.981 1.00 1.00 66 PRO A O 8
ATOM 12488 N N . ILE A 1 67 ? 68.235 13.719 26.158 1.00 1.00 67 ILE A N 8
ATOM 12489 C CA . ILE A 1 67 ? 67.298 13.913 27.229 1.00 1.00 67 ILE A CA 8
ATOM 12490 C C . ILE A 1 67 ? 66.210 14.778 26.674 1.00 1.00 67 ILE A C 8
ATOM 12491 O O . ILE A 1 67 ? 66.470 15.669 25.864 1.00 1.00 67 ILE A O 8
ATOM 12507 N N . ASN A 1 68 ? 64.933 14.525 27.014 1.00 1.00 68 ASN A N 8
ATOM 12508 C CA . ASN A 1 68 ? 63.833 15.116 26.305 1.00 1.00 68 ASN A CA 8
ATOM 12509 C C . ASN A 1 68 ? 63.205 16.182 27.146 1.00 1.00 68 ASN A C 8
ATOM 12510 O O . ASN A 1 68 ? 63.378 16.202 28.362 1.00 1.00 68 ASN A O 8
ATOM 12521 N N . GLU A 1 69 ? 62.418 17.113 26.575 1.00 1.00 69 GLU A N 8
ATOM 12522 C CA . GLU A 1 69 ? 61.810 18.191 27.304 1.00 1.00 69 GLU A CA 8
ATOM 12523 C C . GLU A 1 69 ? 60.923 17.783 28.439 1.00 1.00 69 GLU A C 8
ATOM 12524 O O . GLU A 1 69 ? 60.909 18.429 29.486 1.00 1.00 69 GLU A O 8
ATOM 12536 N N . THR A 1 70 ? 60.196 16.658 28.299 1.00 1.00 70 THR A N 8
ATOM 12537 C CA . THR A 1 70 ? 59.360 16.102 29.326 1.00 1.00 70 THR A CA 8
ATOM 12538 C C . THR A 1 70 ? 60.130 15.348 30.369 1.00 1.00 70 THR A C 8
ATOM 12539 O O . THR A 1 70 ? 59.606 15.024 31.434 1.00 1.00 70 THR A O 8
ATOM 12550 N N . ASP A 1 71 ? 61.421 15.035 30.143 1.00 1.00 71 ASP A N 8
ATOM 12551 C CA . ASP A 1 71 ? 62.270 14.363 31.082 1.00 1.00 71 ASP A CA 8
ATOM 12552 C C . ASP A 1 71 ? 62.684 15.271 32.203 1.00 1.00 71 ASP A C 8
ATOM 12553 O O . ASP A 1 71 ? 62.412 16.472 32.204 1.00 1.00 71 ASP A O 8
ATOM 12562 N N . THR A 1 72 ? 63.321 14.744 33.265 1.00 1.00 72 THR A N 8
ATOM 12563 C CA . THR A 1 72 ? 63.249 15.372 34.560 1.00 1.00 72 THR A CA 8
ATOM 12564 C C . THR A 1 72 ? 64.497 15.179 35.368 1.00 1.00 72 THR A C 8
ATOM 12565 O O . THR A 1 72 ? 65.272 14.267 35.082 1.00 1.00 72 THR A O 8
ATOM 12576 N N . PRO A 1 73 ? 64.737 15.954 36.397 1.00 1.00 73 PRO A N 8
ATOM 12577 C CA . PRO A 1 73 ? 65.693 15.658 37.433 1.00 1.00 73 PRO A CA 8
ATOM 12578 C C . PRO A 1 73 ? 65.521 14.344 38.122 1.00 1.00 73 PRO A C 8
ATOM 12579 O O . PRO A 1 73 ? 66.530 13.731 38.464 1.00 1.00 73 PRO A O 8
ATOM 12590 N N . ALA A 1 74 ? 64.282 13.875 38.357 1.00 1.00 74 ALA A N 8
ATOM 12591 C CA . ALA A 1 74 ? 64.018 12.576 38.905 1.00 1.00 74 ALA A CA 8
ATOM 12592 C C . ALA A 1 74 ? 64.470 11.453 38.029 1.00 1.00 74 ALA A C 8
ATOM 12593 O O . ALA A 1 74 ? 65.104 10.494 38.467 1.00 1.00 74 ALA A O 8
ATOM 12600 N N . GLN A 1 75 ? 64.160 11.558 36.723 1.00 1.00 75 GLN A N 8
ATOM 12601 C CA . GLN A 1 75 ? 64.489 10.584 35.726 1.00 1.00 75 GLN A CA 8
ATOM 12602 C C . GLN A 1 75 ? 65.961 10.490 35.477 1.00 1.00 75 GLN A C 8
ATOM 12603 O O . GLN A 1 75 ? 66.525 9.398 35.429 1.00 1.00 75 GLN A O 8
ATOM 12617 N N . LEU A 1 76 ? 66.666 11.630 35.350 1.00 1.00 76 LEU A N 8
ATOM 12618 C CA . LEU A 1 76 ? 68.065 11.608 35.031 1.00 1.00 76 LEU A CA 8
ATOM 12619 C C . LEU A 1 76 ? 68.945 11.574 36.243 1.00 1.00 76 LEU A C 8
ATOM 12620 O O . LEU A 1 76 ? 70.147 11.321 36.160 1.00 1.00 76 LEU A O 8
ATOM 12636 N N . GLU A 1 77 ? 68.333 11.747 37.429 1.00 1.00 77 GLU A N 8
ATOM 12637 C CA . GLU A 1 77 ? 68.897 11.672 38.746 1.00 1.00 77 GLU A CA 8
ATOM 12638 C C . GLU A 1 77 ? 69.838 12.787 39.088 1.00 1.00 77 GLU A C 8
ATOM 12639 O O . GLU A 1 77 ? 70.825 12.591 39.800 1.00 1.00 77 GLU A O 8
ATOM 12651 N N . MET A 1 78 ? 69.532 14.018 38.637 1.00 1.00 78 MET A N 8
ATOM 12652 C CA . MET A 1 78 ? 70.260 15.240 38.823 1.00 1.00 78 MET A CA 8
ATOM 12653 C C . MET A 1 78 ? 70.489 15.646 40.245 1.00 1.00 78 MET A C 8
ATOM 12654 O O . MET A 1 78 ? 69.734 15.310 41.157 1.00 1.00 78 MET A O 8
ATOM 12668 N N . GLU A 1 79 ? 71.578 16.398 40.485 1.00 1.00 79 GLU A N 8
ATOM 12669 C CA . GLU A 1 79 ? 72.095 16.657 41.796 1.00 1.00 79 GLU A CA 8
ATOM 12670 C C . GLU A 1 79 ? 72.187 18.132 42.018 1.00 1.00 79 GLU A C 8
ATOM 12671 O O . GLU A 1 79 ? 71.855 18.929 41.143 1.00 1.00 79 GLU A O 8
ATOM 12683 N N . ASP A 1 80 ? 72.625 18.543 43.223 1.00 1.00 80 ASP A N 8
ATOM 12684 C CA . ASP A 1 80 ? 72.695 19.893 43.705 1.00 1.00 80 ASP A CA 8
ATOM 12685 C C . ASP A 1 80 ? 73.444 20.882 42.867 1.00 1.00 80 ASP A C 8
ATOM 12686 O O . ASP A 1 80 ? 73.161 22.076 42.947 1.00 1.00 80 ASP A O 8
ATOM 12695 N N . GLU A 1 81 ? 74.424 20.429 42.065 1.00 1.00 81 GLU A N 8
ATOM 12696 C CA . GLU A 1 81 ? 75.097 21.196 41.056 1.00 1.00 81 GLU A CA 8
ATOM 12697 C C . GLU A 1 81 ? 75.261 20.393 39.799 1.00 1.00 81 GLU A C 8
ATOM 12698 O O . GLU A 1 81 ? 76.380 20.120 39.364 1.00 1.00 81 GLU A O 8
ATOM 12710 N N . ASP A 1 82 ? 74.172 19.958 39.133 1.00 1.00 82 ASP A N 8
ATOM 12711 C CA . ASP A 1 82 ? 74.273 19.134 37.957 1.00 1.00 82 ASP A CA 8
ATOM 12712 C C . ASP A 1 82 ? 74.796 19.828 36.733 1.00 1.00 82 ASP A C 8
ATOM 12713 O O . ASP A 1 82 ? 74.903 21.053 36.684 1.00 1.00 82 ASP A O 8
ATOM 12722 N N . THR A 1 83 ? 75.173 19.056 35.696 1.00 1.00 83 THR A N 8
ATOM 12723 C CA . THR A 1 83 ? 75.791 19.559 34.500 1.00 1.00 83 THR A CA 8
ATOM 12724 C C . THR A 1 83 ? 75.149 18.968 33.284 1.00 1.00 83 THR A C 8
ATOM 12725 O O . THR A 1 83 ? 75.139 17.755 33.086 1.00 1.00 83 THR A O 8
ATOM 12736 N N . ILE A 1 84 ? 74.607 19.824 32.399 1.00 1.00 84 ILE A N 8
ATOM 12737 C CA . ILE A 1 84 ? 73.859 19.488 31.219 1.00 1.00 84 ILE A CA 8
ATOM 12738 C C . ILE A 1 84 ? 74.575 20.014 30.011 1.00 1.00 84 ILE A C 8
ATOM 12739 O O . ILE A 1 84 ? 75.167 21.090 30.050 1.00 1.00 84 ILE A O 8
ATOM 12755 N N . ASP A 1 85 ? 74.610 19.267 28.892 1.00 1.00 85 ASP A N 8
ATOM 12756 C CA . ASP A 1 85 ? 75.461 19.523 27.766 1.00 1.00 85 ASP A CA 8
ATOM 12757 C C . ASP A 1 85 ? 74.625 19.966 26.606 1.00 1.00 85 ASP A C 8
ATOM 12758 O O . ASP A 1 85 ? 73.534 19.441 26.392 1.00 1.00 85 ASP A O 8
ATOM 12767 N N . VAL A 1 86 ? 75.102 20.934 25.798 1.00 1.00 86 VAL A N 8
ATOM 12768 C CA . VAL A 1 86 ? 74.338 21.462 24.702 1.00 1.00 86 VAL A CA 8
ATOM 12769 C C . VAL A 1 86 ? 74.920 20.996 23.407 1.00 1.00 86 VAL A C 8
ATOM 12770 O O . VAL A 1 86 ? 76.115 21.118 23.139 1.00 1.00 86 VAL A O 8
ATOM 12783 N N . PHE A 1 87 ? 74.051 20.438 22.544 1.00 1.00 87 PHE A N 8
ATOM 12784 C CA . PHE A 1 87 ? 74.369 20.048 21.202 1.00 1.00 87 PHE A CA 8
ATOM 12785 C C . PHE A 1 87 ? 73.579 20.841 20.207 1.00 1.00 87 PHE A C 8
ATOM 12786 O O . PHE A 1 87 ? 72.402 21.153 20.388 1.00 1.00 87 PHE A O 8
ATOM 12803 N N . GLN A 1 88 ? 74.243 21.233 19.106 1.00 1.00 88 GLN A N 8
ATOM 12804 C CA . GLN A 1 88 ? 73.742 22.201 18.175 1.00 1.00 88 GLN A CA 8
ATOM 12805 C C . GLN A 1 88 ? 73.081 21.552 17.000 1.00 1.00 88 GLN A C 8
ATOM 12806 O O . GLN A 1 88 ? 73.715 20.825 16.236 1.00 1.00 88 GLN A O 8
ATOM 12820 N N . GLN A 1 89 ? 71.784 21.832 16.769 1.00 1.00 89 GLN A N 8
ATOM 12821 C CA . GLN A 1 89 ? 71.103 21.346 15.603 1.00 1.00 89 GLN A CA 8
ATOM 12822 C C . GLN A 1 89 ? 71.062 22.398 14.541 1.00 1.00 89 GLN A C 8
ATOM 12823 O O . GLN A 1 89 ? 71.076 22.106 13.345 1.00 1.00 89 GLN A O 8
ATOM 12837 N N . GLN A 1 90 ? 71.110 23.676 14.959 1.00 1.00 90 GLN A N 8
ATOM 12838 C CA . GLN A 1 90 ? 71.482 24.795 14.141 1.00 1.00 90 GLN A CA 8
ATOM 12839 C C . GLN A 1 90 ? 72.872 24.696 13.588 1.00 1.00 90 GLN A C 8
ATOM 12840 O O . GLN A 1 90 ? 73.773 24.136 14.210 1.00 1.00 90 GLN A O 8
ATOM 12854 N N . THR A 1 91 ? 73.104 25.224 12.372 1.00 1.00 91 THR A N 8
ATOM 12855 C CA . THR A 1 91 ? 74.402 25.234 11.756 1.00 1.00 91 THR A CA 8
ATOM 12856 C C . THR A 1 91 ? 74.430 26.388 10.806 1.00 1.00 91 THR A C 8
ATOM 12857 O O . THR A 1 91 ? 73.380 26.923 10.450 1.00 1.00 91 THR A O 8
ATOM 12868 N N . GLY A 1 92 ? 75.615 26.879 10.399 1.00 1.00 92 GLY A N 8
ATOM 12869 C CA . GLY A 1 92 ? 75.768 27.992 9.503 1.00 1.00 92 GLY A CA 8
ATOM 12870 C C . GLY A 1 92 ? 75.082 27.927 8.175 1.00 1.00 92 GLY A C 8
ATOM 12871 O O . GLY A 1 92 ? 74.550 26.906 7.743 1.00 1.00 92 GLY A O 8
ATOM 12875 N N . GLY A 1 93 ? 75.080 29.059 7.450 1.00 1.00 93 GLY A N 8
ATOM 12876 C CA . GLY A 1 93 ? 74.415 29.151 6.182 1.00 1.00 93 GLY A CA 8
ATOM 12877 C C . GLY A 1 93 ? 74.426 30.589 5.680 1.00 1.00 93 GLY A C 8
ATOM 12878 O O . GLY A 1 93 ? 75.109 30.868 4.660 1.00 1.00 93 GLY A O 8
ATOM 12883 N N . GLY B 2 33 ? 72.140 32.078 42.488 1.00 1.00 965 GLY B N 8
ATOM 12884 C CA . GLY B 2 33 ? 72.348 31.631 41.089 1.00 1.00 965 GLY B CA 8
ATOM 12885 C C . GLY B 2 33 ? 71.679 32.520 40.092 1.00 1.00 965 GLY B C 8
ATOM 12886 O O . GLY B 2 33 ? 71.002 33.473 40.478 1.00 1.00 965 GLY B O 8
ATOM 12890 N N . VAL B 2 34 ? 71.814 32.269 38.775 1.00 1.00 966 VAL B N 8
ATOM 12891 C CA . VAL B 2 34 ? 71.258 33.156 37.791 1.00 1.00 966 VAL B CA 8
ATOM 12892 C C . VAL B 2 34 ? 69.772 33.064 37.638 1.00 1.00 966 VAL B C 8
ATOM 12893 O O . VAL B 2 34 ? 69.040 34.049 37.720 1.00 1.00 966 VAL B O 8
ATOM 12906 N N . ILE B 2 35 ? 69.285 31.828 37.448 1.00 1.00 967 ILE B N 8
ATOM 12907 C CA . ILE B 2 35 ? 67.916 31.534 37.133 1.00 1.00 967 ILE B CA 8
ATOM 12908 C C . ILE B 2 35 ? 67.304 30.906 38.342 1.00 1.00 967 ILE B C 8
ATOM 12909 O O . ILE B 2 35 ? 67.727 29.847 38.800 1.00 1.00 967 ILE B O 8
ATOM 12925 N N . ASP B 2 36 ? 66.295 31.547 38.957 1.00 1.00 968 ASP B N 8
ATOM 12926 C CA . ASP B 2 36 ? 65.463 30.948 39.959 1.00 1.00 968 ASP B CA 8
ATOM 12927 C C . ASP B 2 36 ? 64.172 30.590 39.288 1.00 1.00 968 ASP B C 8
ATOM 12928 O O . ASP B 2 36 ? 63.441 31.488 38.873 1.00 1.00 968 ASP B O 8
ATOM 12937 N N . LEU B 2 37 ? 63.839 29.299 39.083 1.00 1.00 969 LEU B N 8
ATOM 12938 C CA . LEU B 2 37 ? 62.702 28.961 38.269 1.00 1.00 969 LEU B CA 8
ATOM 12939 C C . LEU B 2 37 ? 61.538 28.437 39.052 1.00 1.00 969 LEU B C 8
ATOM 12940 O O . LEU B 2 37 ? 61.678 27.759 40.068 1.00 1.00 969 LEU B O 8
ATOM 12956 N N . THR B 2 38 ? 60.314 28.799 38.619 1.00 1.00 970 THR B N 8
ATOM 12957 C CA . THR B 2 38 ? 59.075 28.586 39.316 1.00 1.00 970 THR B CA 8
ATOM 12958 C C . THR B 2 38 ? 58.398 27.320 38.890 1.00 1.00 970 THR B C 8
ATOM 12959 O O . THR B 2 38 ? 58.845 26.233 39.253 1.00 1.00 970 THR B O 8
ATOM 12970 N N . MET B 2 39 ? 57.297 27.412 38.119 1.00 1.00 971 MET B N 8
ATOM 12971 C CA . MET B 2 39 ? 56.551 26.354 37.498 1.00 1.00 971 MET B CA 8
ATOM 12972 C C . MET B 2 39 ? 55.609 25.606 38.391 1.00 1.00 971 MET B C 8
ATOM 12973 O O . MET B 2 39 ? 54.399 25.597 38.171 1.00 1.00 971 MET B O 8
ATOM 12987 N N . ASP B 2 40 ? 56.132 24.954 39.444 1.00 1.00 972 ASP B N 8
ATOM 12988 C CA . ASP B 2 40 ? 55.401 24.240 40.450 1.00 1.00 972 ASP B CA 8
ATOM 12989 C C . ASP B 2 40 ? 56.381 24.123 41.575 1.00 1.00 972 ASP B C 8
ATOM 12990 O O . ASP B 2 40 ? 57.563 24.394 41.370 1.00 1.00 972 ASP B O 8
ATOM 12999 N N . ASP B 2 41 ? 55.933 23.745 42.788 1.00 1.00 973 ASP B N 8
ATOM 13000 C CA . ASP B 2 41 ? 56.668 23.752 44.022 1.00 1.00 973 ASP B CA 8
ATOM 13001 C C . ASP B 2 41 ? 57.080 25.133 44.427 1.00 1.00 973 ASP B C 8
ATOM 13002 O O . ASP B 2 41 ? 58.198 25.347 44.895 1.00 1.00 973 ASP B O 8
ATOM 13011 N N . GLU B 2 42 ? 56.204 26.138 44.242 1.00 1.00 974 GLU B N 8
ATOM 13012 C CA . GLU B 2 42 ? 56.534 27.536 44.297 1.00 1.00 974 GLU B CA 8
ATOM 13013 C C . GLU B 2 42 ? 57.806 27.901 43.591 1.00 1.00 974 GLU B C 8
ATOM 13014 O O . GLU B 2 42 ? 58.086 27.404 42.501 1.00 1.00 974 GLU B O 8
ATOM 13026 N N . GLU B 2 43 ? 58.633 28.803 44.150 1.00 1.00 975 GLU B N 8
ATOM 13027 C CA . GLU B 2 43 ? 59.953 29.114 43.705 1.00 1.00 975 GLU B CA 8
ATOM 13028 C C . GLU B 2 43 ? 61.073 28.284 44.331 1.00 1.00 975 GLU B C 8
ATOM 13029 O O . GLU B 2 43 ? 61.642 27.427 43.604 1.00 1.00 975 GLU B O 8
ATOM 13041 N N . MET A 1 1 ? 51.716 31.039 42.934 1.00 1.00 1 MET A N 9
ATOM 13042 C CA . MET A 1 1 ? 52.205 32.198 43.719 1.00 1.00 1 MET A CA 9
ATOM 13043 C C . MET A 1 1 ? 51.101 32.893 44.453 1.00 1.00 1 MET A C 9
ATOM 13044 O O . MET A 1 1 ? 50.047 33.162 43.878 1.00 1.00 1 MET A O 9
ATOM 13060 N N . ALA A 1 2 ? 51.242 33.258 45.742 1.00 1.00 2 ALA A N 9
ATOM 13061 C CA . ALA A 1 2 ? 52.257 32.880 46.682 1.00 1.00 2 ALA A CA 9
ATOM 13062 C C . ALA A 1 2 ? 52.195 31.429 47.039 1.00 1.00 2 ALA A C 9
ATOM 13063 O O . ALA A 1 2 ? 53.217 30.743 47.040 1.00 1.00 2 ALA A O 9
ATOM 13070 N N . ASP A 1 3 ? 50.984 30.903 47.307 1.00 1.00 3 ASP A N 9
ATOM 13071 C CA . ASP A 1 3 ? 50.708 29.536 47.647 1.00 1.00 3 ASP A CA 9
ATOM 13072 C C . ASP A 1 3 ? 51.489 29.054 48.834 1.00 1.00 3 ASP A C 9
ATOM 13073 O O . ASP A 1 3 ? 52.020 27.943 48.853 1.00 1.00 3 ASP A O 9
ATOM 13082 N N . GLU A 1 4 ? 51.600 29.897 49.876 1.00 1.00 4 GLU A N 9
ATOM 13083 C CA . GLU A 1 4 ? 52.486 29.728 50.991 1.00 1.00 4 GLU A CA 9
ATOM 13084 C C . GLU A 1 4 ? 52.203 28.523 51.833 1.00 1.00 4 GLU A C 9
ATOM 13085 O O . GLU A 1 4 ? 51.076 28.254 52.245 1.00 1.00 4 GLU A O 9
ATOM 13097 N N . LYS A 1 5 ? 53.263 27.750 52.126 1.00 1.00 5 LYS A N 9
ATOM 13098 C CA . LYS A 1 5 ? 53.231 26.599 52.978 1.00 1.00 5 LYS A CA 9
ATOM 13099 C C . LYS A 1 5 ? 53.491 27.005 54.397 1.00 1.00 5 LYS A C 9
ATOM 13100 O O . LYS A 1 5 ? 54.394 27.815 54.607 1.00 1.00 5 LYS A O 9
ATOM 13119 N N . PRO A 1 6 ? 52.827 26.542 55.425 1.00 1.00 6 PRO A N 9
ATOM 13120 C CA . PRO A 1 6 ? 52.857 27.241 56.686 1.00 1.00 6 PRO A CA 9
ATOM 13121 C C . PRO A 1 6 ? 53.822 26.574 57.614 1.00 1.00 6 PRO A C 9
ATOM 13122 O O . PRO A 1 6 ? 53.446 26.126 58.696 1.00 1.00 6 PRO A O 9
ATOM 13133 N N . LYS A 1 7 ? 55.105 26.511 57.212 1.00 1.00 7 LYS A N 9
ATOM 13134 C CA . LYS A 1 7 ? 56.215 26.030 57.985 1.00 1.00 7 LYS A CA 9
ATOM 13135 C C . LYS A 1 7 ? 56.062 24.629 58.496 1.00 1.00 7 LYS A C 9
ATOM 13136 O O . LYS A 1 7 ? 56.250 24.329 59.675 1.00 1.00 7 LYS A O 9
ATOM 13155 N N . GLU A 1 8 ? 55.706 23.705 57.585 1.00 1.00 8 GLU A N 9
ATOM 13156 C CA . GLU A 1 8 ? 55.540 22.298 57.813 1.00 1.00 8 GLU A CA 9
ATOM 13157 C C . GLU A 1 8 ? 56.816 21.578 58.124 1.00 1.00 8 GLU A C 9
ATOM 13158 O O . GLU A 1 8 ? 57.898 21.941 57.665 1.00 1.00 8 GLU A O 9
ATOM 13170 N N . GLY A 1 9 ? 56.746 20.503 58.931 1.00 1.00 9 GLY A N 9
ATOM 13171 C CA . GLY A 1 9 ? 57.899 19.791 59.409 1.00 1.00 9 GLY A CA 9
ATOM 13172 C C . GLY A 1 9 ? 58.535 18.824 58.463 1.00 1.00 9 GLY A C 9
ATOM 13173 O O . GLY A 1 9 ? 59.579 18.247 58.770 1.00 1.00 9 GLY A O 9
ATOM 13177 N N . VAL A 1 10 ? 57.930 18.602 57.283 1.00 1.00 10 VAL A N 9
ATOM 13178 C CA . VAL A 1 10 ? 58.356 17.655 56.290 1.00 1.00 10 VAL A CA 9
ATOM 13179 C C . VAL A 1 10 ? 59.733 17.877 55.745 1.00 1.00 10 VAL A C 9
ATOM 13180 O O . VAL A 1 10 ? 60.196 19.007 55.589 1.00 1.00 10 VAL A O 9
ATOM 13193 N N . LYS A 1 11 ? 60.453 16.771 55.469 1.00 1.00 11 LYS A N 9
ATOM 13194 C CA . LYS A 1 11 ? 61.769 16.708 54.895 1.00 1.00 11 LYS A CA 9
ATOM 13195 C C . LYS A 1 11 ? 62.821 17.412 55.693 1.00 1.00 11 LYS A C 9
ATOM 13196 O O . LYS A 1 11 ? 63.804 17.948 55.182 1.00 1.00 11 LYS A O 9
ATOM 13215 N N . THR A 1 12 ? 62.610 17.417 57.020 1.00 1.00 12 THR A N 9
ATOM 13216 C CA . THR A 1 12 ? 63.423 18.024 58.038 1.00 1.00 12 THR A CA 9
ATOM 13217 C C . THR A 1 12 ? 63.483 19.510 57.863 1.00 1.00 12 THR A C 9
ATOM 13218 O O . THR A 1 12 ? 64.511 20.157 58.055 1.00 1.00 12 THR A O 9
ATOM 13229 N N . GLU A 1 13 ? 62.347 20.108 57.454 1.00 1.00 13 GLU A N 9
ATOM 13230 C CA . GLU A 1 13 ? 62.178 21.500 57.148 1.00 1.00 13 GLU A CA 9
ATOM 13231 C C . GLU A 1 13 ? 63.042 22.003 56.032 1.00 1.00 13 GLU A C 9
ATOM 13232 O O . GLU A 1 13 ? 63.652 23.068 56.106 1.00 1.00 13 GLU A O 9
ATOM 13244 N N . ASN A 1 14 ? 63.110 21.242 54.925 1.00 1.00 14 ASN A N 9
ATOM 13245 C CA . ASN A 1 14 ? 63.819 21.582 53.725 1.00 1.00 14 ASN A CA 9
ATOM 13246 C C . ASN A 1 14 ? 62.954 21.188 52.569 1.00 1.00 14 ASN A C 9
ATOM 13247 O O . ASN A 1 14 ? 61.916 20.552 52.746 1.00 1.00 14 ASN A O 9
ATOM 13258 N N . ASN A 1 15 ? 63.322 21.566 51.331 1.00 1.00 15 ASN A N 9
ATOM 13259 C CA . ASN A 1 15 ? 62.556 21.243 50.161 1.00 1.00 15 ASN A CA 9
ATOM 13260 C C . ASN A 1 15 ? 63.469 20.877 49.030 1.00 1.00 15 ASN A C 9
ATOM 13261 O O . ASN A 1 15 ? 64.691 20.885 49.167 1.00 1.00 15 ASN A O 9
ATOM 13272 N N . ASP A 1 16 ? 62.918 20.480 47.869 1.00 1.00 16 ASP A N 9
ATOM 13273 C CA . ASP A 1 16 ? 63.618 19.745 46.854 1.00 1.00 16 ASP A CA 9
ATOM 13274 C C . ASP A 1 16 ? 64.372 20.579 45.865 1.00 1.00 16 ASP A C 9
ATOM 13275 O O . ASP A 1 16 ? 64.663 20.132 44.758 1.00 1.00 16 ASP A O 9
ATOM 13284 N N . HIS A 1 17 ? 64.750 21.821 46.217 1.00 1.00 17 HIS A N 9
ATOM 13285 C CA . HIS A 1 17 ? 65.570 22.631 45.362 1.00 1.00 17 HIS A CA 9
ATOM 13286 C C . HIS A 1 17 ? 67.021 22.255 45.353 1.00 1.00 17 HIS A C 9
ATOM 13287 O O . HIS A 1 17 ? 67.645 22.027 46.389 1.00 1.00 17 HIS A O 9
ATOM 13302 N N . ILE A 1 18 ? 67.576 22.164 44.132 1.00 1.00 18 ILE A N 9
ATOM 13303 C CA . ILE A 1 18 ? 68.881 21.757 43.702 1.00 1.00 18 ILE A CA 9
ATOM 13304 C C . ILE A 1 18 ? 69.235 22.647 42.549 1.00 1.00 18 ILE A C 9
ATOM 13305 O O . ILE A 1 18 ? 68.372 23.324 41.996 1.00 1.00 18 ILE A O 9
ATOM 13321 N N . ASN A 1 19 ? 70.509 22.807 42.147 1.00 1.00 19 ASN A N 9
ATOM 13322 C CA . ASN A 1 19 ? 70.882 23.643 41.040 1.00 1.00 19 ASN A CA 9
ATOM 13323 C C . ASN A 1 19 ? 71.437 22.807 39.927 1.00 1.00 19 ASN A C 9
ATOM 13324 O O . ASN A 1 19 ? 72.027 21.750 40.146 1.00 1.00 19 ASN A O 9
ATOM 13335 N N . LEU A 1 20 ? 71.195 23.168 38.654 1.00 1.00 20 LEU A N 9
ATOM 13336 C CA . LEU A 1 20 ? 71.838 22.534 37.538 1.00 1.00 20 LEU A CA 9
ATOM 13337 C C . LEU A 1 20 ? 72.398 23.613 36.662 1.00 1.00 20 LEU A C 9
ATOM 13338 O O . LEU A 1 20 ? 71.833 24.703 36.589 1.00 1.00 20 LEU A O 9
ATOM 13354 N N . LYS A 1 21 ? 73.520 23.400 35.951 1.00 1.00 21 LYS A N 9
ATOM 13355 C CA . LYS A 1 21 ? 74.029 24.271 34.931 1.00 1.00 21 LYS A CA 9
ATOM 13356 C C . LYS A 1 21 ? 74.010 23.616 33.587 1.00 1.00 21 LYS A C 9
ATOM 13357 O O . LYS A 1 21 ? 74.105 22.397 33.454 1.00 1.00 21 LYS A O 9
ATOM 13376 N N . VAL A 1 22 ? 73.864 24.421 32.520 1.00 1.00 22 VAL A N 9
ATOM 13377 C CA . VAL A 1 22 ? 73.922 23.953 31.166 1.00 1.00 22 VAL A CA 9
ATOM 13378 C C . VAL A 1 22 ? 75.047 24.645 30.464 1.00 1.00 22 VAL A C 9
ATOM 13379 O O . VAL A 1 22 ? 75.204 25.859 30.583 1.00 1.00 22 VAL A O 9
ATOM 13392 N N . ALA A 1 23 ? 75.908 23.891 29.755 1.00 1.00 23 ALA A N 9
ATOM 13393 C CA . ALA A 1 23 ? 77.076 24.425 29.115 1.00 1.00 23 ALA A CA 9
ATOM 13394 C C . ALA A 1 23 ? 77.134 24.098 27.655 1.00 1.00 23 ALA A C 9
ATOM 13395 O O . ALA A 1 23 ? 76.985 22.955 27.221 1.00 1.00 23 ALA A O 9
ATOM 13402 N N . GLY A 1 24 ? 77.373 25.131 26.826 1.00 1.00 24 GLY A N 9
ATOM 13403 C CA . GLY A 1 24 ? 77.419 25.041 25.395 1.00 1.00 24 GLY A CA 9
ATOM 13404 C C . GLY A 1 24 ? 78.744 24.675 24.815 1.00 1.00 24 GLY A C 9
ATOM 13405 O O . GLY A 1 24 ? 79.736 24.427 25.499 1.00 1.00 24 GLY A O 9
ATOM 13409 N N . GLN A 1 25 ? 78.812 24.665 23.472 1.00 1.00 25 GLN A N 9
ATOM 13410 C CA . GLN A 1 25 ? 79.944 24.209 22.718 1.00 1.00 25 GLN A CA 9
ATOM 13411 C C . GLN A 1 25 ? 81.020 25.241 22.568 1.00 1.00 25 GLN A C 9
ATOM 13412 O O . GLN A 1 25 ? 82.136 24.912 22.167 1.00 1.00 25 GLN A O 9
ATOM 13426 N N . ASP A 1 26 ? 80.754 26.510 22.929 1.00 1.00 26 ASP A N 9
ATOM 13427 C CA . ASP A 1 26 ? 81.757 27.527 23.073 1.00 1.00 26 ASP A CA 9
ATOM 13428 C C . ASP A 1 26 ? 82.128 27.711 24.514 1.00 1.00 26 ASP A C 9
ATOM 13429 O O . ASP A 1 26 ? 82.975 28.532 24.865 1.00 1.00 26 ASP A O 9
ATOM 13438 N N . GLY A 1 27 ? 81.544 26.916 25.429 1.00 1.00 27 GLY A N 9
ATOM 13439 C CA . GLY A 1 27 ? 81.844 26.943 26.834 1.00 1.00 27 GLY A CA 9
ATOM 13440 C C . GLY A 1 27 ? 81.070 27.933 27.641 1.00 1.00 27 GLY A C 9
ATOM 13441 O O . GLY A 1 27 ? 81.313 28.092 28.836 1.00 1.00 27 GLY A O 9
ATOM 13445 N N . SER A 1 28 ? 80.092 28.628 27.034 1.00 1.00 28 SER A N 9
ATOM 13446 C CA . SER A 1 28 ? 79.175 29.498 27.714 1.00 1.00 28 SER A CA 9
ATOM 13447 C C . SER A 1 28 ? 78.213 28.723 28.558 1.00 1.00 28 SER A C 9
ATOM 13448 O O . SER A 1 28 ? 77.743 27.657 28.162 1.00 1.00 28 SER A O 9
ATOM 13456 N N . VAL A 1 29 ? 77.912 29.226 29.769 1.00 1.00 29 VAL A N 9
ATOM 13457 C CA . VAL A 1 29 ? 77.231 28.474 30.786 1.00 1.00 29 VAL A CA 9
ATOM 13458 C C . VAL A 1 29 ? 76.221 29.304 31.517 1.00 1.00 29 VAL A C 9
ATOM 13459 O O . VAL A 1 29 ? 76.450 30.470 31.834 1.00 1.00 29 VAL A O 9
ATOM 13472 N N . VAL A 1 30 ? 75.010 28.768 31.770 1.00 1.00 30 VAL A N 9
ATOM 13473 C CA . VAL A 1 30 ? 74.047 29.343 32.669 1.00 1.00 30 VAL A CA 9
ATOM 13474 C C . VAL A 1 30 ? 73.555 28.321 33.648 1.00 1.00 30 VAL A C 9
ATOM 13475 O O . VAL A 1 30 ? 73.345 27.164 33.285 1.00 1.00 30 VAL A O 9
ATOM 13488 N N . GLN A 1 31 ? 73.385 28.668 34.939 1.00 1.00 31 GLN A N 9
ATOM 13489 C CA . GLN A 1 31 ? 72.843 27.787 35.936 1.00 1.00 31 GLN A CA 9
ATOM 13490 C C . GLN A 1 31 ? 71.516 28.217 36.476 1.00 1.00 31 GLN A C 9
ATOM 13491 O O . GLN A 1 31 ? 71.181 29.386 36.661 1.00 1.00 31 GLN A O 9
ATOM 13505 N N . PHE A 1 32 ? 70.679 27.222 36.809 1.00 1.00 32 PHE A N 9
ATOM 13506 C CA . PHE A 1 32 ? 69.308 27.419 37.165 1.00 1.00 32 PHE A CA 9
ATOM 13507 C C . PHE A 1 32 ? 69.054 26.655 38.427 1.00 1.00 32 PHE A C 9
ATOM 13508 O O . PHE A 1 32 ? 69.550 25.545 38.612 1.00 1.00 32 PHE A O 9
ATOM 13525 N N . LYS A 1 33 ? 68.265 27.221 39.358 1.00 1.00 33 LYS A N 9
ATOM 13526 C CA . LYS A 1 33 ? 67.885 26.614 40.600 1.00 1.00 33 LYS A CA 9
ATOM 13527 C C . LYS A 1 33 ? 66.503 26.058 40.481 1.00 1.00 33 LYS A C 9
ATOM 13528 O O . LYS A 1 33 ? 65.528 26.778 40.264 1.00 1.00 33 LYS A O 9
ATOM 13547 N N . ILE A 1 34 ? 66.418 24.724 40.613 1.00 1.00 34 ILE A N 9
ATOM 13548 C CA . ILE A 1 34 ? 65.436 23.841 40.060 1.00 1.00 34 ILE A CA 9
ATOM 13549 C C . ILE A 1 34 ? 65.099 22.772 41.040 1.00 1.00 34 ILE A C 9
ATOM 13550 O O . ILE A 1 34 ? 65.797 22.466 42.003 1.00 1.00 34 ILE A O 9
ATOM 13566 N N . LYS A 1 35 ? 63.877 22.258 40.853 1.00 1.00 35 LYS A N 9
ATOM 13567 C CA . LYS A 1 35 ? 63.334 21.255 41.722 1.00 1.00 35 LYS A CA 9
ATOM 13568 C C . LYS A 1 35 ? 63.103 19.956 41.020 1.00 1.00 35 LYS A C 9
ATOM 13569 O O . LYS A 1 35 ? 63.151 19.829 39.798 1.00 1.00 35 LYS A O 9
ATOM 13588 N N . ARG A 1 36 ? 62.915 18.899 41.827 1.00 1.00 36 ARG A N 9
ATOM 13589 C CA . ARG A 1 36 ? 62.967 17.528 41.403 1.00 1.00 36 ARG A CA 9
ATOM 13590 C C . ARG A 1 36 ? 61.866 17.107 40.479 1.00 1.00 36 ARG A C 9
ATOM 13591 O O . ARG A 1 36 ? 62.087 16.364 39.524 1.00 1.00 36 ARG A O 9
ATOM 13612 N N . HIS A 1 37 ? 60.634 17.597 40.698 1.00 1.00 37 HIS A N 9
ATOM 13613 C CA . HIS A 1 37 ? 59.502 17.381 39.844 1.00 1.00 37 HIS A CA 9
ATOM 13614 C C . HIS A 1 37 ? 59.269 18.533 38.916 1.00 1.00 37 HIS A C 9
ATOM 13615 O O . HIS A 1 37 ? 58.138 18.806 38.520 1.00 1.00 37 HIS A O 9
ATOM 13630 N N . THR A 1 38 ? 60.331 19.246 38.499 1.00 1.00 38 THR A N 9
ATOM 13631 C CA . THR A 1 38 ? 60.249 20.331 37.562 1.00 1.00 38 THR A CA 9
ATOM 13632 C C . THR A 1 38 ? 60.987 19.918 36.325 1.00 1.00 38 THR A C 9
ATOM 13633 O O . THR A 1 38 ? 62.203 19.763 36.418 1.00 1.00 38 THR A O 9
ATOM 13644 N N . PRO A 1 39 ? 60.412 19.679 35.174 1.00 1.00 39 PRO A N 9
ATOM 13645 C CA . PRO A 1 39 ? 61.097 19.131 34.029 1.00 1.00 39 PRO A CA 9
ATOM 13646 C C . PRO A 1 39 ? 62.218 19.950 33.468 1.00 1.00 39 PRO A C 9
ATOM 13647 O O . PRO A 1 39 ? 62.292 21.160 33.673 1.00 1.00 39 PRO A O 9
ATOM 13658 N N . LEU A 1 40 ? 63.118 19.314 32.696 1.00 1.00 40 LEU A N 9
ATOM 13659 C CA . LEU A 1 40 ? 64.253 19.947 32.088 1.00 1.00 40 LEU A CA 9
ATOM 13660 C C . LEU A 1 40 ? 63.902 20.995 31.079 1.00 1.00 40 LEU A C 9
ATOM 13661 O O . LEU A 1 40 ? 64.624 21.962 30.840 1.00 1.00 40 LEU A O 9
ATOM 13677 N N . SER A 1 41 ? 62.707 20.866 30.478 1.00 1.00 41 SER A N 9
ATOM 13678 C CA . SER A 1 41 ? 62.084 21.859 29.649 1.00 1.00 41 SER A CA 9
ATOM 13679 C C . SER A 1 41 ? 61.987 23.212 30.290 1.00 1.00 41 SER A C 9
ATOM 13680 O O . SER A 1 41 ? 61.998 24.234 29.606 1.00 1.00 41 SER A O 9
ATOM 13688 N N . LYS A 1 42 ? 61.890 23.297 31.632 1.00 1.00 42 LYS A N 9
ATOM 13689 C CA . LYS A 1 42 ? 61.805 24.537 32.347 1.00 1.00 42 LYS A CA 9
ATOM 13690 C C . LYS A 1 42 ? 63.059 25.348 32.256 1.00 1.00 42 LYS A C 9
ATOM 13691 O O . LYS A 1 42 ? 63.027 26.549 31.995 1.00 1.00 42 LYS A O 9
ATOM 13710 N N . LEU A 1 43 ? 64.238 24.713 32.412 1.00 1.00 43 LEU A N 9
ATOM 13711 C CA . LEU A 1 43 ? 65.496 25.376 32.219 1.00 1.00 43 LEU A CA 9
ATOM 13712 C C . LEU A 1 43 ? 65.770 25.710 30.786 1.00 1.00 43 LEU A C 9
ATOM 13713 O O . LEU A 1 43 ? 66.375 26.738 30.488 1.00 1.00 43 LEU A O 9
ATOM 13729 N N . MET A 1 44 ? 65.300 24.896 29.823 1.00 1.00 44 MET A N 9
ATOM 13730 C CA . MET A 1 44 ? 65.403 25.201 28.424 1.00 1.00 44 MET A CA 9
ATOM 13731 C C . MET A 1 44 ? 64.705 26.464 28.018 1.00 1.00 44 MET A C 9
ATOM 13732 O O . MET A 1 44 ? 65.269 27.302 27.316 1.00 1.00 44 MET A O 9
ATOM 13746 N N . LYS A 1 45 ? 63.470 26.695 28.501 1.00 1.00 45 LYS A N 9
ATOM 13747 C CA . LYS A 1 45 ? 62.778 27.938 28.305 1.00 1.00 45 LYS A CA 9
ATOM 13748 C C . LYS A 1 45 ? 63.426 29.094 29.002 1.00 1.00 45 LYS A C 9
ATOM 13749 O O . LYS A 1 45 ? 63.529 30.197 28.467 1.00 1.00 45 LYS A O 9
ATOM 13768 N N . ALA A 1 46 ? 63.956 28.881 30.220 1.00 1.00 46 ALA A N 9
ATOM 13769 C CA . ALA A 1 46 ? 64.692 29.870 30.955 1.00 1.00 46 ALA A CA 9
ATOM 13770 C C . ALA A 1 46 ? 65.963 30.306 30.289 1.00 1.00 46 ALA A C 9
ATOM 13771 O O . ALA A 1 46 ? 66.335 31.478 30.314 1.00 1.00 46 ALA A O 9
ATOM 13778 N N . TYR A 1 47 ? 66.676 29.375 29.629 1.00 1.00 47 TYR A N 9
ATOM 13779 C CA . TYR A 1 47 ? 67.847 29.619 28.837 1.00 1.00 47 TYR A CA 9
ATOM 13780 C C . TYR A 1 47 ? 67.563 30.503 27.662 1.00 1.00 47 TYR A C 9
ATOM 13781 O O . TYR A 1 47 ? 68.298 31.437 27.353 1.00 1.00 47 TYR A O 9
ATOM 13799 N N . CYS A 1 48 ? 66.421 30.272 26.990 1.00 1.00 48 CYS A N 9
ATOM 13800 C CA . CYS A 1 48 ? 65.878 31.109 25.958 1.00 1.00 48 CYS A CA 9
ATOM 13801 C C . CYS A 1 48 ? 65.526 32.481 26.442 1.00 1.00 48 CYS A C 9
ATOM 13802 O O . CYS A 1 48 ? 65.849 33.466 25.781 1.00 1.00 48 CYS A O 9
ATOM 13810 N N . GLU A 1 49 ? 64.882 32.631 27.616 1.00 1.00 49 GLU A N 9
ATOM 13811 C CA . GLU A 1 49 ? 64.590 33.919 28.177 1.00 1.00 49 GLU A CA 9
ATOM 13812 C C . GLU A 1 49 ? 65.803 34.709 28.558 1.00 1.00 49 GLU A C 9
ATOM 13813 O O . GLU A 1 49 ? 65.943 35.865 28.160 1.00 1.00 49 GLU A O 9
ATOM 13825 N N . ARG A 1 50 ? 66.753 34.124 29.311 1.00 1.00 50 ARG A N 9
ATOM 13826 C CA . ARG A 1 50 ? 67.918 34.840 29.750 1.00 1.00 50 ARG A CA 9
ATOM 13827 C C . ARG A 1 50 ? 68.976 35.039 28.712 1.00 1.00 50 ARG A C 9
ATOM 13828 O O . ARG A 1 50 ? 69.562 36.112 28.585 1.00 1.00 50 ARG A O 9
ATOM 13849 N N . GLN A 1 51 ? 69.276 33.992 27.926 1.00 1.00 51 GLN A N 9
ATOM 13850 C CA . GLN A 1 51 ? 70.456 33.964 27.114 1.00 1.00 51 GLN A CA 9
ATOM 13851 C C . GLN A 1 51 ? 70.132 33.986 25.652 1.00 1.00 51 GLN A C 9
ATOM 13852 O O . GLN A 1 51 ? 71.026 34.097 24.816 1.00 1.00 51 GLN A O 9
ATOM 13866 N N . GLY A 1 52 ? 68.835 34.018 25.290 1.00 1.00 52 GLY A N 9
ATOM 13867 C CA . GLY A 1 52 ? 68.352 34.350 23.977 1.00 1.00 52 GLY A CA 9
ATOM 13868 C C . GLY A 1 52 ? 68.308 33.260 22.957 1.00 1.00 52 GLY A C 9
ATOM 13869 O O . GLY A 1 52 ? 67.939 33.493 21.807 1.00 1.00 52 GLY A O 9
ATOM 13873 N N . LEU A 1 53 ? 68.667 32.018 23.328 1.00 1.00 53 LEU A N 9
ATOM 13874 C CA . LEU A 1 53 ? 68.853 30.938 22.405 1.00 1.00 53 LEU A CA 9
ATOM 13875 C C . LEU A 1 53 ? 67.551 30.393 21.911 1.00 1.00 53 LEU A C 9
ATOM 13876 O O . LEU A 1 53 ? 66.525 30.486 22.582 1.00 1.00 53 LEU A O 9
ATOM 13892 N N . SER A 1 54 ? 67.530 29.806 20.702 1.00 1.00 54 SER A N 9
ATOM 13893 C CA . SER A 1 54 ? 66.308 29.334 20.121 1.00 1.00 54 SER A CA 9
ATOM 13894 C C . SER A 1 54 ? 66.193 27.859 20.334 1.00 1.00 54 SER A C 9
ATOM 13895 O O . SER A 1 54 ? 67.101 27.102 20.000 1.00 1.00 54 SER A O 9
ATOM 13903 N N . MET A 1 55 ? 65.070 27.362 20.887 1.00 1.00 55 MET A N 9
ATOM 13904 C CA . MET A 1 55 ? 64.917 25.979 21.241 1.00 1.00 55 MET A CA 9
ATOM 13905 C C . MET A 1 55 ? 64.897 25.025 20.086 1.00 1.00 55 MET A C 9
ATOM 13906 O O . MET A 1 55 ? 65.214 23.847 20.237 1.00 1.00 55 MET A O 9
ATOM 13920 N N . ARG A 1 56 ? 64.593 25.513 18.868 1.00 1.00 56 ARG A N 9
ATOM 13921 C CA . ARG A 1 56 ? 64.718 24.778 17.642 1.00 1.00 56 ARG A CA 9
ATOM 13922 C C . ARG A 1 56 ? 66.129 24.636 17.157 1.00 1.00 56 ARG A C 9
ATOM 13923 O O . ARG A 1 56 ? 66.408 23.875 16.231 1.00 1.00 56 ARG A O 9
ATOM 13944 N N . GLN A 1 57 ? 67.091 25.369 17.748 1.00 1.00 57 GLN A N 9
ATOM 13945 C CA . GLN A 1 57 ? 68.470 25.392 17.354 1.00 1.00 57 GLN A CA 9
ATOM 13946 C C . GLN A 1 57 ? 69.384 24.721 18.332 1.00 1.00 57 GLN A C 9
ATOM 13947 O O . GLN A 1 57 ? 70.557 24.490 18.040 1.00 1.00 57 GLN A O 9
ATOM 13961 N N . ILE A 1 58 ? 68.894 24.328 19.523 1.00 1.00 58 ILE A N 9
ATOM 13962 C CA . ILE A 1 58 ? 69.690 23.699 20.539 1.00 1.00 58 ILE A CA 9
ATOM 13963 C C . ILE A 1 58 ? 69.032 22.436 20.995 1.00 1.00 58 ILE A C 9
ATOM 13964 O O . ILE A 1 58 ? 67.809 22.309 20.971 1.00 1.00 58 ILE A O 9
ATOM 13980 N N . ARG A 1 59 ? 69.824 21.440 21.433 1.00 1.00 59 ARG A N 9
ATOM 13981 C CA . ARG A 1 59 ? 69.347 20.248 22.073 1.00 1.00 59 ARG A CA 9
ATOM 13982 C C . ARG A 1 59 ? 70.260 19.942 23.217 1.00 1.00 59 ARG A C 9
ATOM 13983 O O . ARG A 1 59 ? 71.445 20.269 23.174 1.00 1.00 59 ARG A O 9
ATOM 14004 N N . PHE A 1 60 ? 69.749 19.311 24.291 1.00 1.00 60 PHE A N 9
ATOM 14005 C CA . PHE A 1 60 ? 70.513 19.028 25.472 1.00 1.00 60 PHE A CA 9
ATOM 14006 C C . PHE A 1 60 ? 70.790 17.560 25.553 1.00 1.00 60 PHE A C 9
ATOM 14007 O O . PHE A 1 60 ? 69.973 16.724 25.168 1.00 1.00 60 PHE A O 9
ATOM 14024 N N . ARG A 1 61 ? 71.978 17.186 26.062 1.00 1.00 61 ARG A N 9
ATOM 14025 C CA . ARG A 1 61 ? 72.418 15.827 26.182 1.00 1.00 61 ARG A CA 9
ATOM 14026 C C . ARG A 1 61 ? 73.012 15.567 27.529 1.00 1.00 61 ARG A C 9
ATOM 14027 O O . ARG A 1 61 ? 73.444 16.469 28.246 1.00 1.00 61 ARG A O 9
ATOM 14048 N N . PHE A 1 62 ? 73.044 14.273 27.893 1.00 1.00 62 PHE A N 9
ATOM 14049 C CA . PHE A 1 62 ? 73.701 13.800 29.075 1.00 1.00 62 PHE A CA 9
ATOM 14050 C C . PHE A 1 62 ? 74.405 12.524 28.735 1.00 1.00 62 PHE A C 9
ATOM 14051 O O . PHE A 1 62 ? 73.781 11.589 28.234 1.00 1.00 62 PHE A O 9
ATOM 14068 N N . ASP A 1 63 ? 75.730 12.459 28.967 1.00 1.00 63 ASP A N 9
ATOM 14069 C CA . ASP A 1 63 ? 76.586 11.338 28.692 1.00 1.00 63 ASP A CA 9
ATOM 14070 C C . ASP A 1 63 ? 76.545 10.896 27.259 1.00 1.00 63 ASP A C 9
ATOM 14071 O O . ASP A 1 63 ? 76.571 9.714 26.916 1.00 1.00 63 ASP A O 9
ATOM 14080 N N . GLY A 1 64 ? 76.466 11.879 26.343 1.00 1.00 64 GLY A N 9
ATOM 14081 C CA . GLY A 1 64 ? 76.350 11.670 24.928 1.00 1.00 64 GLY A CA 9
ATOM 14082 C C . GLY A 1 64 ? 74.994 11.300 24.423 1.00 1.00 64 GLY A C 9
ATOM 14083 O O . GLY A 1 64 ? 74.842 11.065 23.225 1.00 1.00 64 GLY A O 9
ATOM 14087 N N . GLN A 1 65 ? 73.951 11.233 25.274 1.00 1.00 65 GLN A N 9
ATOM 14088 C CA . GLN A 1 65 ? 72.672 10.718 24.876 1.00 1.00 65 GLN A CA 9
ATOM 14089 C C . GLN A 1 65 ? 71.644 11.804 24.959 1.00 1.00 65 GLN A C 9
ATOM 14090 O O . GLN A 1 65 ? 71.715 12.593 25.902 1.00 1.00 65 GLN A O 9
ATOM 14104 N N . PRO A 1 66 ? 70.699 11.945 24.066 1.00 1.00 66 PRO A N 9
ATOM 14105 C CA . PRO A 1 66 ? 69.569 12.827 24.216 1.00 1.00 66 PRO A CA 9
ATOM 14106 C C . PRO A 1 66 ? 68.811 12.757 25.506 1.00 1.00 66 PRO A C 9
ATOM 14107 O O . PRO A 1 66 ? 68.470 11.667 25.962 1.00 1.00 66 PRO A O 9
ATOM 14118 N N . ILE A 1 67 ? 68.472 13.920 26.091 1.00 1.00 67 ILE A N 9
ATOM 14119 C CA . ILE A 1 67 ? 67.570 14.043 27.201 1.00 1.00 67 ILE A CA 9
ATOM 14120 C C . ILE A 1 67 ? 66.421 14.865 26.719 1.00 1.00 67 ILE A C 9
ATOM 14121 O O . ILE A 1 67 ? 66.582 15.818 25.956 1.00 1.00 67 ILE A O 9
ATOM 14137 N N . ASN A 1 68 ? 65.189 14.474 27.092 1.00 1.00 68 ASN A N 9
ATOM 14138 C CA . ASN A 1 68 ? 64.001 14.935 26.432 1.00 1.00 68 ASN A CA 9
ATOM 14139 C C . ASN A 1 68 ? 63.317 15.961 27.275 1.00 1.00 68 ASN A C 9
ATOM 14140 O O . ASN A 1 68 ? 63.615 16.134 28.455 1.00 1.00 68 ASN A O 9
ATOM 14151 N N . GLU A 1 69 ? 62.338 16.705 26.734 1.00 1.00 69 GLU A N 9
ATOM 14152 C CA . GLU A 1 69 ? 61.687 17.762 27.456 1.00 1.00 69 GLU A CA 9
ATOM 14153 C C . GLU A 1 69 ? 60.677 17.220 28.418 1.00 1.00 69 GLU A C 9
ATOM 14154 O O . GLU A 1 69 ? 60.260 17.866 29.379 1.00 1.00 69 GLU A O 9
ATOM 14166 N N . THR A 1 70 ? 60.323 15.946 28.185 1.00 1.00 70 THR A N 9
ATOM 14167 C CA . THR A 1 70 ? 59.598 15.009 28.993 1.00 1.00 70 THR A CA 9
ATOM 14168 C C . THR A 1 70 ? 60.429 14.372 30.065 1.00 1.00 70 THR A C 9
ATOM 14169 O O . THR A 1 70 ? 59.895 13.743 30.976 1.00 1.00 70 THR A O 9
ATOM 14180 N N . ASP A 1 71 ? 61.770 14.479 30.027 1.00 1.00 71 ASP A N 9
ATOM 14181 C CA . ASP A 1 71 ? 62.639 14.057 31.083 1.00 1.00 71 ASP A CA 9
ATOM 14182 C C . ASP A 1 71 ? 62.810 15.132 32.111 1.00 1.00 71 ASP A C 9
ATOM 14183 O O . ASP A 1 71 ? 62.385 16.279 31.977 1.00 1.00 71 ASP A O 9
ATOM 14192 N N . THR A 1 72 ? 63.428 14.768 33.249 1.00 1.00 72 THR A N 9
ATOM 14193 C CA . THR A 1 72 ? 63.277 15.501 34.477 1.00 1.00 72 THR A CA 9
ATOM 14194 C C . THR A 1 72 ? 64.498 15.357 35.330 1.00 1.00 72 THR A C 9
ATOM 14195 O O . THR A 1 72 ? 65.266 14.416 35.126 1.00 1.00 72 THR A O 9
ATOM 14206 N N . PRO A 1 73 ? 64.739 16.207 36.296 1.00 1.00 73 PRO A N 9
ATOM 14207 C CA . PRO A 1 73 ? 65.735 16.001 37.316 1.00 1.00 73 PRO A CA 9
ATOM 14208 C C . PRO A 1 73 ? 65.565 14.763 38.134 1.00 1.00 73 PRO A C 9
ATOM 14209 O O . PRO A 1 73 ? 66.572 14.222 38.586 1.00 1.00 73 PRO A O 9
ATOM 14220 N N . ALA A 1 74 ? 64.328 14.291 38.374 1.00 1.00 74 ALA A N 9
ATOM 14221 C CA . ALA A 1 74 ? 64.086 13.031 39.015 1.00 1.00 74 ALA A CA 9
ATOM 14222 C C . ALA A 1 74 ? 64.508 11.861 38.184 1.00 1.00 74 ALA A C 9
ATOM 14223 O O . ALA A 1 74 ? 65.187 10.946 38.646 1.00 1.00 74 ALA A O 9
ATOM 14230 N N . GLN A 1 75 ? 64.145 11.874 36.889 1.00 1.00 75 GLN A N 9
ATOM 14231 C CA . GLN A 1 75 ? 64.391 10.805 35.966 1.00 1.00 75 GLN A CA 9
ATOM 14232 C C . GLN A 1 75 ? 65.835 10.629 35.619 1.00 1.00 75 GLN A C 9
ATOM 14233 O O . GLN A 1 75 ? 66.336 9.518 35.452 1.00 1.00 75 GLN A O 9
ATOM 14247 N N . LEU A 1 76 ? 66.574 11.745 35.486 1.00 1.00 76 LEU A N 9
ATOM 14248 C CA . LEU A 1 76 ? 67.970 11.721 35.160 1.00 1.00 76 LEU A CA 9
ATOM 14249 C C . LEU A 1 76 ? 68.831 11.790 36.386 1.00 1.00 76 LEU A C 9
ATOM 14250 O O . LEU A 1 76 ? 70.059 11.748 36.318 1.00 1.00 76 LEU A O 9
ATOM 14266 N N . GLU A 1 77 ? 68.202 11.875 37.572 1.00 1.00 77 GLU A N 9
ATOM 14267 C CA . GLU A 1 77 ? 68.797 11.896 38.878 1.00 1.00 77 GLU A CA 9
ATOM 14268 C C . GLU A 1 77 ? 69.813 12.971 39.116 1.00 1.00 77 GLU A C 9
ATOM 14269 O O . GLU A 1 77 ? 70.850 12.753 39.743 1.00 1.00 77 GLU A O 9
ATOM 14281 N N . MET A 1 78 ? 69.529 14.202 38.650 1.00 1.00 78 MET A N 9
ATOM 14282 C CA . MET A 1 78 ? 70.313 15.391 38.813 1.00 1.00 78 MET A CA 9
ATOM 14283 C C . MET A 1 78 ? 70.529 15.780 40.244 1.00 1.00 78 MET A C 9
ATOM 14284 O O . MET A 1 78 ? 69.713 15.500 41.122 1.00 1.00 78 MET A O 9
ATOM 14298 N N . GLU A 1 79 ? 71.676 16.418 40.533 1.00 1.00 79 GLU A N 9
ATOM 14299 C CA . GLU A 1 79 ? 72.157 16.578 41.875 1.00 1.00 79 GLU A CA 9
ATOM 14300 C C . GLU A 1 79 ? 72.037 18.015 42.270 1.00 1.00 79 GLU A C 9
ATOM 14301 O O . GLU A 1 79 ? 71.475 18.830 41.542 1.00 1.00 79 GLU A O 9
ATOM 14313 N N . ASP A 1 80 ? 72.576 18.413 43.436 1.00 1.00 80 ASP A N 9
ATOM 14314 C CA . ASP A 1 80 ? 72.597 19.765 43.915 1.00 1.00 80 ASP A CA 9
ATOM 14315 C C . ASP A 1 80 ? 73.316 20.740 43.035 1.00 1.00 80 ASP A C 9
ATOM 14316 O O . ASP A 1 80 ? 73.031 21.937 43.072 1.00 1.00 80 ASP A O 9
ATOM 14325 N N . GLU A 1 81 ? 74.289 20.257 42.244 1.00 1.00 81 GLU A N 9
ATOM 14326 C CA . GLU A 1 81 ? 74.936 21.006 41.204 1.00 1.00 81 GLU A CA 9
ATOM 14327 C C . GLU A 1 81 ? 75.242 20.120 40.034 1.00 1.00 81 GLU A C 9
ATOM 14328 O O . GLU A 1 81 ? 76.311 19.519 39.938 1.00 1.00 81 GLU A O 9
ATOM 14340 N N . ASP A 1 82 ? 74.285 19.969 39.095 1.00 1.00 82 ASP A N 9
ATOM 14341 C CA . ASP A 1 82 ? 74.448 19.182 37.904 1.00 1.00 82 ASP A CA 9
ATOM 14342 C C . ASP A 1 82 ? 74.982 19.933 36.723 1.00 1.00 82 ASP A C 9
ATOM 14343 O O . ASP A 1 82 ? 75.078 21.160 36.718 1.00 1.00 82 ASP A O 9
ATOM 14352 N N . THR A 1 83 ? 75.354 19.183 35.670 1.00 1.00 83 THR A N 9
ATOM 14353 C CA . THR A 1 83 ? 75.981 19.690 34.481 1.00 1.00 83 THR A CA 9
ATOM 14354 C C . THR A 1 83 ? 75.364 19.058 33.273 1.00 1.00 83 THR A C 9
ATOM 14355 O O . THR A 1 83 ? 75.338 17.836 33.134 1.00 1.00 83 THR A O 9
ATOM 14366 N N . ILE A 1 84 ? 74.832 19.868 32.343 1.00 1.00 84 ILE A N 9
ATOM 14367 C CA . ILE A 1 84 ? 74.114 19.458 31.169 1.00 1.00 84 ILE A CA 9
ATOM 14368 C C . ILE A 1 84 ? 74.816 19.995 29.959 1.00 1.00 84 ILE A C 9
ATOM 14369 O O . ILE A 1 84 ? 75.322 21.116 29.978 1.00 1.00 84 ILE A O 9
ATOM 14385 N N . ASP A 1 85 ? 74.913 19.230 28.855 1.00 1.00 85 ASP A N 9
ATOM 14386 C CA . ASP A 1 85 ? 75.709 19.589 27.716 1.00 1.00 85 ASP A CA 9
ATOM 14387 C C . ASP A 1 85 ? 74.799 19.913 26.571 1.00 1.00 85 ASP A C 9
ATOM 14388 O O . ASP A 1 85 ? 73.759 19.284 26.388 1.00 1.00 85 ASP A O 9
ATOM 14397 N N . VAL A 1 86 ? 75.135 20.931 25.756 1.00 1.00 86 VAL A N 9
ATOM 14398 C CA . VAL A 1 86 ? 74.333 21.367 24.645 1.00 1.00 86 VAL A CA 9
ATOM 14399 C C . VAL A 1 86 ? 75.002 20.983 23.364 1.00 1.00 86 VAL A C 9
ATOM 14400 O O . VAL A 1 86 ? 76.220 21.098 23.230 1.00 1.00 86 VAL A O 9
ATOM 14413 N N . PHE A 1 87 ? 74.233 20.522 22.361 1.00 1.00 87 PHE A N 9
ATOM 14414 C CA . PHE A 1 87 ? 74.719 20.374 21.019 1.00 1.00 87 PHE A CA 9
ATOM 14415 C C . PHE A 1 87 ? 73.830 21.141 20.093 1.00 1.00 87 PHE A C 9
ATOM 14416 O O . PHE A 1 87 ? 72.605 21.145 20.213 1.00 1.00 87 PHE A O 9
ATOM 14433 N N . GLN A 1 88 ? 74.448 21.851 19.134 1.00 1.00 88 GLN A N 9
ATOM 14434 C CA . GLN A 1 88 ? 73.780 22.740 18.227 1.00 1.00 88 GLN A CA 9
ATOM 14435 C C . GLN A 1 88 ? 73.165 22.013 17.071 1.00 1.00 88 GLN A C 9
ATOM 14436 O O . GLN A 1 88 ? 73.792 21.156 16.449 1.00 1.00 88 GLN A O 9
ATOM 14450 N N . GLN A 1 89 ? 71.898 22.329 16.742 1.00 1.00 89 GLN A N 9
ATOM 14451 C CA . GLN A 1 89 ? 71.120 21.666 15.735 1.00 1.00 89 GLN A CA 9
ATOM 14452 C C . GLN A 1 89 ? 70.474 22.656 14.817 1.00 1.00 89 GLN A C 9
ATOM 14453 O O . GLN A 1 89 ? 70.552 23.866 15.024 1.00 1.00 89 GLN A O 9
ATOM 14467 N N . GLN A 1 90 ? 69.820 22.182 13.741 1.00 1.00 90 GLN A N 9
ATOM 14468 C CA . GLN A 1 90 ? 69.230 23.061 12.773 1.00 1.00 90 GLN A CA 9
ATOM 14469 C C . GLN A 1 90 ? 68.002 22.539 12.095 1.00 1.00 90 GLN A C 9
ATOM 14470 O O . GLN A 1 90 ? 67.271 23.322 11.490 1.00 1.00 90 GLN A O 9
ATOM 14484 N N . THR A 1 91 ? 67.662 21.238 12.171 1.00 1.00 91 THR A N 9
ATOM 14485 C CA . THR A 1 91 ? 66.543 20.693 11.448 1.00 1.00 91 THR A CA 9
ATOM 14486 C C . THR A 1 91 ? 65.304 20.510 12.268 1.00 1.00 91 THR A C 9
ATOM 14487 O O . THR A 1 91 ? 64.310 19.960 11.796 1.00 1.00 91 THR A O 9
ATOM 14498 N N . GLY A 1 92 ? 65.287 20.990 13.526 1.00 1.00 92 GLY A N 9
ATOM 14499 C CA . GLY A 1 92 ? 64.167 20.892 14.422 1.00 1.00 92 GLY A CA 9
ATOM 14500 C C . GLY A 1 92 ? 63.079 21.902 14.256 1.00 1.00 92 GLY A C 9
ATOM 14501 O O . GLY A 1 92 ? 62.057 21.850 14.938 1.00 1.00 92 GLY A O 9
ATOM 14505 N N . GLY A 1 93 ? 63.257 22.885 13.356 1.00 1.00 93 GLY A N 9
ATOM 14506 C CA . GLY A 1 93 ? 62.283 23.910 13.119 1.00 1.00 93 GLY A CA 9
ATOM 14507 C C . GLY A 1 93 ? 62.854 25.008 12.229 1.00 1.00 93 GLY A C 9
ATOM 14508 O O . GLY A 1 93 ? 63.923 24.814 11.593 1.00 1.00 93 GLY A O 9
ATOM 14513 N N . GLY B 2 33 ? 73.309 31.795 42.300 1.00 1.00 965 GLY B N 9
ATOM 14514 C CA . GLY B 2 33 ? 72.934 31.252 40.970 1.00 1.00 965 GLY B CA 9
ATOM 14515 C C . GLY B 2 33 ? 72.157 32.205 40.119 1.00 1.00 965 GLY B C 9
ATOM 14516 O O . GLY B 2 33 ? 71.505 33.109 40.639 1.00 1.00 965 GLY B O 9
ATOM 14520 N N . VAL B 2 34 ? 72.165 32.058 38.779 1.00 1.00 966 VAL B N 9
ATOM 14521 C CA . VAL B 2 34 ? 71.566 33.043 37.919 1.00 1.00 966 VAL B CA 9
ATOM 14522 C C . VAL B 2 34 ? 70.071 33.032 37.885 1.00 1.00 966 VAL B C 9
ATOM 14523 O O . VAL B 2 34 ? 69.414 34.061 38.039 1.00 1.00 966 VAL B O 9
ATOM 14536 N N . ILE B 2 35 ? 69.495 31.833 37.710 1.00 1.00 967 ILE B N 9
ATOM 14537 C CA . ILE B 2 35 ? 68.095 31.639 37.457 1.00 1.00 967 ILE B CA 9
ATOM 14538 C C . ILE B 2 35 ? 67.468 31.000 38.656 1.00 1.00 967 ILE B C 9
ATOM 14539 O O . ILE B 2 35 ? 67.907 29.953 39.131 1.00 1.00 967 ILE B O 9
ATOM 14555 N N . ASP B 2 36 ? 66.425 31.626 39.230 1.00 1.00 968 ASP B N 9
ATOM 14556 C CA . ASP B 2 36 ? 65.536 31.034 40.188 1.00 1.00 968 ASP B CA 9
ATOM 14557 C C . ASP B 2 36 ? 64.264 30.666 39.485 1.00 1.00 968 ASP B C 9
ATOM 14558 O O . ASP B 2 36 ? 63.476 31.549 39.150 1.00 1.00 968 ASP B O 9
ATOM 14567 N N . LEU B 2 37 ? 64.005 29.375 39.208 1.00 1.00 969 LEU B N 9
ATOM 14568 C CA . LEU B 2 37 ? 62.821 28.969 38.505 1.00 1.00 969 LEU B CA 9
ATOM 14569 C C . LEU B 2 37 ? 61.825 28.279 39.385 1.00 1.00 969 LEU B C 9
ATOM 14570 O O . LEU B 2 37 ? 62.150 27.809 40.474 1.00 1.00 969 LEU B O 9
ATOM 14586 N N . THR B 2 38 ? 60.553 28.199 38.952 1.00 1.00 970 THR B N 9
ATOM 14587 C CA . THR B 2 38 ? 59.481 27.547 39.654 1.00 1.00 970 THR B CA 9
ATOM 14588 C C . THR B 2 38 ? 58.875 26.486 38.784 1.00 1.00 970 THR B C 9
ATOM 14589 O O . THR B 2 38 ? 59.376 26.239 37.689 1.00 1.00 970 THR B O 9
ATOM 14600 N N . MET B 2 39 ? 57.817 25.815 39.282 1.00 1.00 971 MET B N 9
ATOM 14601 C CA . MET B 2 39 ? 56.903 24.916 38.633 1.00 1.00 971 MET B CA 9
ATOM 14602 C C . MET B 2 39 ? 56.918 23.505 39.139 1.00 1.00 971 MET B C 9
ATOM 14603 O O . MET B 2 39 ? 57.652 22.653 38.640 1.00 1.00 971 MET B O 9
ATOM 14617 N N . ASP B 2 40 ? 56.043 23.202 40.117 1.00 1.00 972 ASP B N 9
ATOM 14618 C CA . ASP B 2 40 ? 55.721 21.888 40.601 1.00 1.00 972 ASP B CA 9
ATOM 14619 C C . ASP B 2 40 ? 54.594 21.951 41.586 1.00 1.00 972 ASP B C 9
ATOM 14620 O O . ASP B 2 40 ? 53.550 21.320 41.423 1.00 1.00 972 ASP B O 9
ATOM 14629 N N . ASP B 2 41 ? 54.758 22.778 42.634 1.00 1.00 973 ASP B N 9
ATOM 14630 C CA . ASP B 2 41 ? 53.889 22.925 43.761 1.00 1.00 973 ASP B CA 9
ATOM 14631 C C . ASP B 2 41 ? 54.044 24.310 44.308 1.00 1.00 973 ASP B C 9
ATOM 14632 O O . ASP B 2 41 ? 53.722 24.617 45.456 1.00 1.00 973 ASP B O 9
ATOM 14641 N N . GLU B 2 42 ? 54.563 25.206 43.450 1.00 1.00 974 GLU B N 9
ATOM 14642 C CA . GLU B 2 42 ? 55.170 26.472 43.741 1.00 1.00 974 GLU B CA 9
ATOM 14643 C C . GLU B 2 42 ? 56.475 26.328 44.460 1.00 1.00 974 GLU B C 9
ATOM 14644 O O . GLU B 2 42 ? 57.531 26.394 43.835 1.00 1.00 974 GLU B O 9
ATOM 14656 N N . GLU B 2 43 ? 56.482 26.119 45.790 1.00 1.00 975 GLU B N 9
ATOM 14657 C CA . GLU B 2 43 ? 57.634 25.820 46.579 1.00 1.00 975 GLU B CA 9
ATOM 14658 C C . GLU B 2 43 ? 58.011 24.339 46.633 1.00 1.00 975 GLU B C 9
ATOM 14659 O O . GLU B 2 43 ? 57.265 23.539 47.262 1.00 1.00 975 GLU B O 9
ATOM 14671 N N . MET A 1 1 ? 38.499 21.152 70.304 1.00 1.00 1 MET A N 10
ATOM 14672 C CA . MET A 1 1 ? 38.885 21.077 71.733 1.00 1.00 1 MET A CA 10
ATOM 14673 C C . MET A 1 1 ? 39.933 20.028 71.941 1.00 1.00 1 MET A C 10
ATOM 14674 O O . MET A 1 1 ? 41.121 20.291 71.766 1.00 1.00 1 MET A O 10
ATOM 14690 N N . ALA A 1 2 ? 39.563 18.782 72.296 1.00 1.00 2 ALA A N 10
ATOM 14691 C CA . ALA A 1 2 ? 40.487 17.696 72.455 1.00 1.00 2 ALA A CA 10
ATOM 14692 C C . ALA A 1 2 ? 41.101 17.196 71.182 1.00 1.00 2 ALA A C 10
ATOM 14693 O O . ALA A 1 2 ? 42.261 16.787 71.155 1.00 1.00 2 ALA A O 10
ATOM 14700 N N . ASP A 1 3 ? 40.345 17.196 70.069 1.00 1.00 3 ASP A N 10
ATOM 14701 C CA . ASP A 1 3 ? 40.773 16.739 68.777 1.00 1.00 3 ASP A CA 10
ATOM 14702 C C . ASP A 1 3 ? 41.929 17.492 68.188 1.00 1.00 3 ASP A C 10
ATOM 14703 O O . ASP A 1 3 ? 42.086 18.693 68.404 1.00 1.00 3 ASP A O 10
ATOM 14712 N N . GLU A 1 4 ? 42.803 16.806 67.428 1.00 1.00 4 GLU A N 10
ATOM 14713 C CA . GLU A 1 4 ? 43.942 17.399 66.786 1.00 1.00 4 GLU A CA 10
ATOM 14714 C C . GLU A 1 4 ? 43.939 17.144 65.310 1.00 1.00 4 GLU A C 10
ATOM 14715 O O . GLU A 1 4 ? 43.673 16.034 64.851 1.00 1.00 4 GLU A O 10
ATOM 14727 N N . LYS A 1 5 ? 44.176 18.192 64.497 1.00 1.00 5 LYS A N 10
ATOM 14728 C CA . LYS A 1 5 ? 44.128 18.163 63.062 1.00 1.00 5 LYS A CA 10
ATOM 14729 C C . LYS A 1 5 ? 45.231 17.418 62.368 1.00 1.00 5 LYS A C 10
ATOM 14730 O O . LYS A 1 5 ? 46.324 17.315 62.925 1.00 1.00 5 LYS A O 10
ATOM 14749 N N . PRO A 1 6 ? 45.065 16.875 61.188 1.00 1.00 6 PRO A N 10
ATOM 14750 C CA . PRO A 1 6 ? 46.135 16.483 60.304 1.00 1.00 6 PRO A CA 10
ATOM 14751 C C . PRO A 1 6 ? 47.268 17.438 60.080 1.00 1.00 6 PRO A C 10
ATOM 14752 O O . PRO A 1 6 ? 47.044 18.643 59.975 1.00 1.00 6 PRO A O 10
ATOM 14763 N N . LYS A 1 7 ? 48.508 16.930 59.957 1.00 1.00 7 LYS A N 10
ATOM 14764 C CA . LYS A 1 7 ? 49.684 17.712 59.701 1.00 1.00 7 LYS A CA 10
ATOM 14765 C C . LYS A 1 7 ? 49.902 18.006 58.248 1.00 1.00 7 LYS A C 10
ATOM 14766 O O . LYS A 1 7 ? 49.544 17.225 57.367 1.00 1.00 7 LYS A O 10
ATOM 14785 N N . GLU A 1 8 ? 50.517 19.162 57.934 1.00 1.00 8 GLU A N 10
ATOM 14786 C CA . GLU A 1 8 ? 50.707 19.625 56.589 1.00 1.00 8 GLU A CA 10
ATOM 14787 C C . GLU A 1 8 ? 51.838 20.601 56.487 1.00 1.00 8 GLU A C 10
ATOM 14788 O O . GLU A 1 8 ? 52.469 20.977 57.474 1.00 1.00 8 GLU A O 10
ATOM 14800 N N . GLY A 1 9 ? 52.176 21.031 55.256 1.00 1.00 9 GLY A N 10
ATOM 14801 C CA . GLY A 1 9 ? 53.269 21.921 54.981 1.00 1.00 9 GLY A CA 10
ATOM 14802 C C . GLY A 1 9 ? 54.618 21.277 54.987 1.00 1.00 9 GLY A C 10
ATOM 14803 O O . GLY A 1 9 ? 54.772 20.111 55.348 1.00 1.00 9 GLY A O 10
ATOM 14807 N N . VAL A 1 10 ? 55.648 22.031 54.564 1.00 1.00 10 VAL A N 10
ATOM 14808 C CA . VAL A 1 10 ? 57.022 21.626 54.450 1.00 1.00 10 VAL A CA 10
ATOM 14809 C C . VAL A 1 10 ? 57.226 20.361 53.670 1.00 1.00 10 VAL A C 10
ATOM 14810 O O . VAL A 1 10 ? 57.742 19.353 54.151 1.00 1.00 10 VAL A O 10
ATOM 14823 N N . LYS A 1 11 ? 56.778 20.332 52.402 1.00 1.00 11 LYS A N 10
ATOM 14824 C CA . LYS A 1 11 ? 56.735 19.145 51.596 1.00 1.00 11 LYS A CA 10
ATOM 14825 C C . LYS A 1 11 ? 58.013 18.906 50.851 1.00 1.00 11 LYS A C 10
ATOM 14826 O O . LYS A 1 11 ? 58.083 18.901 49.622 1.00 1.00 11 LYS A O 10
ATOM 14845 N N . THR A 1 12 ? 59.101 18.688 51.612 1.00 1.00 12 THR A N 10
ATOM 14846 C CA . THR A 1 12 ? 60.464 18.580 51.167 1.00 1.00 12 THR A CA 10
ATOM 14847 C C . THR A 1 12 ? 60.942 17.163 51.094 1.00 1.00 12 THR A C 10
ATOM 14848 O O . THR A 1 12 ? 62.119 16.894 50.858 1.00 1.00 12 THR A O 10
ATOM 14859 N N . GLU A 1 13 ? 60.028 16.201 51.315 1.00 1.00 13 GLU A N 10
ATOM 14860 C CA . GLU A 1 13 ? 60.264 14.796 51.485 1.00 1.00 13 GLU A CA 10
ATOM 14861 C C . GLU A 1 13 ? 60.894 14.096 50.321 1.00 1.00 13 GLU A C 10
ATOM 14862 O O . GLU A 1 13 ? 61.743 13.221 50.490 1.00 1.00 13 GLU A O 10
ATOM 14874 N N . ASN A 1 14 ? 60.478 14.437 49.090 1.00 1.00 14 ASN A N 10
ATOM 14875 C CA . ASN A 1 14 ? 60.916 13.790 47.886 1.00 1.00 14 ASN A CA 10
ATOM 14876 C C . ASN A 1 14 ? 61.208 14.779 46.802 1.00 1.00 14 ASN A C 10
ATOM 14877 O O . ASN A 1 14 ? 61.957 14.490 45.870 1.00 1.00 14 ASN A O 10
ATOM 14888 N N . ASN A 1 15 ? 60.641 15.996 46.886 1.00 1.00 15 ASN A N 10
ATOM 14889 C CA . ASN A 1 15 ? 60.826 17.048 45.930 1.00 1.00 15 ASN A CA 10
ATOM 14890 C C . ASN A 1 15 ? 61.328 18.262 46.649 1.00 1.00 15 ASN A C 10
ATOM 14891 O O . ASN A 1 15 ? 60.701 18.766 47.578 1.00 1.00 15 ASN A O 10
ATOM 14902 N N . ASP A 1 16 ? 62.492 18.785 46.221 1.00 1.00 16 ASP A N 10
ATOM 14903 C CA . ASP A 1 16 ? 63.131 19.918 46.814 1.00 1.00 16 ASP A CA 10
ATOM 14904 C C . ASP A 1 16 ? 64.024 20.516 45.774 1.00 1.00 16 ASP A C 10
ATOM 14905 O O . ASP A 1 16 ? 64.291 19.923 44.730 1.00 1.00 16 ASP A O 10
ATOM 14914 N N . HIS A 1 17 ? 64.464 21.765 45.998 1.00 1.00 17 HIS A N 10
ATOM 14915 C CA . HIS A 1 17 ? 65.339 22.482 45.115 1.00 1.00 17 HIS A CA 10
ATOM 14916 C C . HIS A 1 17 ? 66.766 22.027 45.081 1.00 1.00 17 HIS A C 10
ATOM 14917 O O . HIS A 1 17 ? 67.406 21.786 46.102 1.00 1.00 17 HIS A O 10
ATOM 14932 N N . ILE A 1 18 ? 67.310 21.919 43.856 1.00 1.00 18 ILE A N 10
ATOM 14933 C CA . ILE A 1 18 ? 68.660 21.604 43.490 1.00 1.00 18 ILE A CA 10
ATOM 14934 C C . ILE A 1 18 ? 68.993 22.536 42.368 1.00 1.00 18 ILE A C 10
ATOM 14935 O O . ILE A 1 18 ? 68.109 23.133 41.757 1.00 1.00 18 ILE A O 10
ATOM 14951 N N . ASN A 1 19 ? 70.279 22.770 42.057 1.00 1.00 19 ASN A N 10
ATOM 14952 C CA . ASN A 1 19 ? 70.690 23.611 40.969 1.00 1.00 19 ASN A CA 10
ATOM 14953 C C . ASN A 1 19 ? 71.325 22.761 39.915 1.00 1.00 19 ASN A C 10
ATOM 14954 O O . ASN A 1 19 ? 71.924 21.720 40.177 1.00 1.00 19 ASN A O 10
ATOM 14965 N N . LEU A 1 20 ? 71.135 23.109 38.632 1.00 1.00 20 LEU A N 10
ATOM 14966 C CA . LEU A 1 20 ? 71.874 22.481 37.575 1.00 1.00 20 LEU A CA 10
ATOM 14967 C C . LEU A 1 20 ? 72.446 23.589 36.745 1.00 1.00 20 LEU A C 10
ATOM 14968 O O . LEU A 1 20 ? 71.913 24.696 36.757 1.00 1.00 20 LEU A O 10
ATOM 14984 N N . LYS A 1 21 ? 73.542 23.391 35.990 1.00 1.00 21 LYS A N 10
ATOM 14985 C CA . LYS A 1 21 ? 73.992 24.289 34.967 1.00 1.00 21 LYS A CA 10
ATOM 14986 C C . LYS A 1 21 ? 74.140 23.591 33.653 1.00 1.00 21 LYS A C 10
ATOM 14987 O O . LYS A 1 21 ? 74.388 22.389 33.574 1.00 1.00 21 LYS A O 10
ATOM 15006 N N . VAL A 1 22 ? 73.950 24.343 32.555 1.00 1.00 22 VAL A N 10
ATOM 15007 C CA . VAL A 1 22 ? 74.041 23.833 31.218 1.00 1.00 22 VAL A CA 10
ATOM 15008 C C . VAL A 1 22 ? 75.147 24.551 30.514 1.00 1.00 22 VAL A C 10
ATOM 15009 O O . VAL A 1 22 ? 75.324 25.755 30.695 1.00 1.00 22 VAL A O 10
ATOM 15022 N N . ALA A 1 23 ? 75.974 23.831 29.733 1.00 1.00 23 ALA A N 10
ATOM 15023 C CA . ALA A 1 23 ? 77.105 24.401 29.058 1.00 1.00 23 ALA A CA 10
ATOM 15024 C C . ALA A 1 23 ? 77.104 24.107 27.590 1.00 1.00 23 ALA A C 10
ATOM 15025 O O . ALA A 1 23 ? 76.951 22.965 27.158 1.00 1.00 23 ALA A O 10
ATOM 15032 N N . GLY A 1 24 ? 77.287 25.153 26.761 1.00 1.00 24 GLY A N 10
ATOM 15033 C CA . GLY A 1 24 ? 77.283 25.039 25.330 1.00 1.00 24 GLY A CA 10
ATOM 15034 C C . GLY A 1 24 ? 78.145 26.034 24.625 1.00 1.00 24 GLY A C 10
ATOM 15035 O O . GLY A 1 24 ? 78.640 27.002 25.202 1.00 1.00 24 GLY A O 10
ATOM 15039 N N . GLN A 1 25 ? 78.358 25.796 23.317 1.00 1.00 25 GLN A N 10
ATOM 15040 C CA . GLN A 1 25 ? 79.064 26.603 22.361 1.00 1.00 25 GLN A CA 10
ATOM 15041 C C . GLN A 1 25 ? 80.446 27.052 22.735 1.00 1.00 25 GLN A C 10
ATOM 15042 O O . GLN A 1 25 ? 80.923 28.102 22.304 1.00 1.00 25 GLN A O 10
ATOM 15056 N N . ASP A 1 26 ? 81.165 26.263 23.555 1.00 1.00 26 ASP A N 10
ATOM 15057 C CA . ASP A 1 26 ? 82.515 26.489 23.989 1.00 1.00 26 ASP A CA 10
ATOM 15058 C C . ASP A 1 26 ? 82.692 27.752 24.777 1.00 1.00 26 ASP A C 10
ATOM 15059 O O . ASP A 1 26 ? 83.772 28.341 24.798 1.00 1.00 26 ASP A O 10
ATOM 15068 N N . GLY A 1 27 ? 81.637 28.247 25.452 1.00 1.00 27 GLY A N 10
ATOM 15069 C CA . GLY A 1 27 ? 81.733 29.482 26.177 1.00 1.00 27 GLY A CA 10
ATOM 15070 C C . GLY A 1 27 ? 80.521 29.904 26.942 1.00 1.00 27 GLY A C 10
ATOM 15071 O O . GLY A 1 27 ? 80.609 30.758 27.824 1.00 1.00 27 GLY A O 10
ATOM 15075 N N . SER A 1 28 ? 79.333 29.336 26.664 1.00 1.00 28 SER A N 10
ATOM 15076 C CA . SER A 1 28 ? 78.143 29.641 27.408 1.00 1.00 28 SER A CA 10
ATOM 15077 C C . SER A 1 28 ? 78.022 28.689 28.553 1.00 1.00 28 SER A C 10
ATOM 15078 O O . SER A 1 28 ? 78.077 27.476 28.356 1.00 1.00 28 SER A O 10
ATOM 15086 N N . VAL A 1 29 ? 77.836 29.208 29.780 1.00 1.00 29 VAL A N 10
ATOM 15087 C CA . VAL A 1 29 ? 77.368 28.402 30.870 1.00 1.00 29 VAL A CA 10
ATOM 15088 C C . VAL A 1 29 ? 76.364 29.187 31.656 1.00 1.00 29 VAL A C 10
ATOM 15089 O O . VAL A 1 29 ? 76.589 30.337 32.034 1.00 1.00 29 VAL A O 10
ATOM 15102 N N . VAL A 1 30 ? 75.162 28.620 31.876 1.00 1.00 30 VAL A N 10
ATOM 15103 C CA . VAL A 1 30 ? 74.158 29.207 32.721 1.00 1.00 30 VAL A CA 10
ATOM 15104 C C . VAL A 1 30 ? 73.636 28.226 33.725 1.00 1.00 30 VAL A C 10
ATOM 15105 O O . VAL A 1 30 ? 73.423 27.063 33.381 1.00 1.00 30 VAL A O 10
ATOM 15118 N N . GLN A 1 31 ? 73.410 28.620 34.993 1.00 1.00 31 GLN A N 10
ATOM 15119 C CA . GLN A 1 31 ? 72.868 27.768 36.014 1.00 1.00 31 GLN A CA 10
ATOM 15120 C C . GLN A 1 31 ? 71.547 28.200 36.562 1.00 1.00 31 GLN A C 10
ATOM 15121 O O . GLN A 1 31 ? 71.185 29.373 36.643 1.00 1.00 31 GLN A O 10
ATOM 15135 N N . PHE A 1 32 ? 70.749 27.208 36.992 1.00 1.00 32 PHE A N 10
ATOM 15136 C CA . PHE A 1 32 ? 69.345 27.369 37.214 1.00 1.00 32 PHE A CA 10
ATOM 15137 C C . PHE A 1 32 ? 68.949 26.577 38.422 1.00 1.00 32 PHE A C 10
ATOM 15138 O O . PHE A 1 32 ? 69.415 25.456 38.619 1.00 1.00 32 PHE A O 10
ATOM 15155 N N . LYS A 1 33 ? 68.051 27.114 39.268 1.00 1.00 33 LYS A N 10
ATOM 15156 C CA . LYS A 1 33 ? 67.582 26.501 40.477 1.00 1.00 33 LYS A CA 10
ATOM 15157 C C . LYS A 1 33 ? 66.204 25.934 40.353 1.00 1.00 33 LYS A C 10
ATOM 15158 O O . LYS A 1 33 ? 65.220 26.661 40.203 1.00 1.00 33 LYS A O 10
ATOM 15177 N N . ILE A 1 34 ? 66.120 24.600 40.489 1.00 1.00 34 ILE A N 10
ATOM 15178 C CA . ILE A 1 34 ? 65.098 23.771 39.926 1.00 1.00 34 ILE A CA 10
ATOM 15179 C C . ILE A 1 34 ? 64.696 22.684 40.863 1.00 1.00 34 ILE A C 10
ATOM 15180 O O . ILE A 1 34 ? 65.386 22.274 41.794 1.00 1.00 34 ILE A O 10
ATOM 15196 N N . LYS A 1 35 ? 63.448 22.255 40.637 1.00 1.00 35 LYS A N 10
ATOM 15197 C CA . LYS A 1 35 ? 62.810 21.226 41.405 1.00 1.00 35 LYS A CA 10
ATOM 15198 C C . LYS A 1 35 ? 62.953 19.863 40.810 1.00 1.00 35 LYS A C 10
ATOM 15199 O O . LYS A 1 35 ? 63.134 19.673 39.609 1.00 1.00 35 LYS A O 10
ATOM 15218 N N . ARG A 1 36 ? 62.883 18.843 41.683 1.00 1.00 36 ARG A N 10
ATOM 15219 C CA . ARG A 1 36 ? 63.162 17.504 41.241 1.00 1.00 36 ARG A CA 10
ATOM 15220 C C . ARG A 1 36 ? 62.145 16.895 40.324 1.00 1.00 36 ARG A C 10
ATOM 15221 O O . ARG A 1 36 ? 62.491 16.222 39.353 1.00 1.00 36 ARG A O 10
ATOM 15242 N N . HIS A 1 37 ? 60.841 17.145 40.547 1.00 1.00 37 HIS A N 10
ATOM 15243 C CA . HIS A 1 37 ? 59.787 16.513 39.805 1.00 1.00 37 HIS A CA 10
ATOM 15244 C C . HIS A 1 37 ? 59.220 17.407 38.747 1.00 1.00 37 HIS A C 10
ATOM 15245 O O . HIS A 1 37 ? 58.028 17.355 38.445 1.00 1.00 37 HIS A O 10
ATOM 15260 N N . THR A 1 38 ? 60.047 18.266 38.125 1.00 1.00 38 THR A N 10
ATOM 15261 C CA . THR A 1 38 ? 59.600 19.270 37.199 1.00 1.00 38 THR A CA 10
ATOM 15262 C C . THR A 1 38 ? 60.423 19.155 35.955 1.00 1.00 38 THR A C 10
ATOM 15263 O O . THR A 1 38 ? 61.521 18.604 36.048 1.00 1.00 38 THR A O 10
ATOM 15274 N N . PRO A 1 39 ? 60.029 19.550 34.774 1.00 1.00 39 PRO A N 10
ATOM 15275 C CA . PRO A 1 39 ? 60.740 19.168 33.582 1.00 1.00 39 PRO A CA 10
ATOM 15276 C C . PRO A 1 39 ? 61.994 19.947 33.335 1.00 1.00 39 PRO A C 10
ATOM 15277 O O . PRO A 1 39 ? 62.103 21.125 33.670 1.00 1.00 39 PRO A O 10
ATOM 15288 N N . LEU A 1 40 ? 62.980 19.301 32.685 1.00 1.00 40 LEU A N 10
ATOM 15289 C CA . LEU A 1 40 ? 64.198 19.890 32.205 1.00 1.00 40 LEU A CA 10
ATOM 15290 C C . LEU A 1 40 ? 64.006 20.974 31.190 1.00 1.00 40 LEU A C 10
ATOM 15291 O O . LEU A 1 40 ? 64.826 21.873 31.022 1.00 1.00 40 LEU A O 10
ATOM 15307 N N . SER A 1 41 ? 62.885 20.957 30.448 1.00 1.00 41 SER A N 10
ATOM 15308 C CA . SER A 1 41 ? 62.484 22.018 29.567 1.00 1.00 41 SER A CA 10
ATOM 15309 C C . SER A 1 41 ? 62.447 23.367 30.221 1.00 1.00 41 SER A C 10
ATOM 15310 O O . SER A 1 41 ? 62.643 24.389 29.566 1.00 1.00 41 SER A O 10
ATOM 15318 N N . LYS A 1 42 ? 62.187 23.437 31.541 1.00 1.00 42 LYS A N 10
ATOM 15319 C CA . LYS A 1 42 ? 62.013 24.662 32.265 1.00 1.00 42 LYS A CA 10
ATOM 15320 C C . LYS A 1 42 ? 63.262 25.489 32.313 1.00 1.00 42 LYS A C 10
ATOM 15321 O O . LYS A 1 42 ? 63.250 26.703 32.105 1.00 1.00 42 LYS A O 10
ATOM 15340 N N . LEU A 1 43 ? 64.424 24.839 32.511 1.00 1.00 43 LEU A N 10
ATOM 15341 C CA . LEU A 1 43 ? 65.707 25.457 32.330 1.00 1.00 43 LEU A CA 10
ATOM 15342 C C . LEU A 1 43 ? 66.007 25.815 30.907 1.00 1.00 43 LEU A C 10
ATOM 15343 O O . LEU A 1 43 ? 66.561 26.879 30.637 1.00 1.00 43 LEU A O 10
ATOM 15359 N N . MET A 1 44 ? 65.613 24.989 29.919 1.00 1.00 44 MET A N 10
ATOM 15360 C CA . MET A 1 44 ? 65.794 25.283 28.526 1.00 1.00 44 MET A CA 10
ATOM 15361 C C . MET A 1 44 ? 65.093 26.526 28.072 1.00 1.00 44 MET A C 10
ATOM 15362 O O . MET A 1 44 ? 65.662 27.352 27.362 1.00 1.00 44 MET A O 10
ATOM 15376 N N . LYS A 1 45 ? 63.845 26.746 28.524 1.00 1.00 45 LYS A N 10
ATOM 15377 C CA . LYS A 1 45 ? 63.091 27.941 28.270 1.00 1.00 45 LYS A CA 10
ATOM 15378 C C . LYS A 1 45 ? 63.735 29.158 28.859 1.00 1.00 45 LYS A C 10
ATOM 15379 O O . LYS A 1 45 ? 63.885 30.192 28.209 1.00 1.00 45 LYS A O 10
ATOM 15398 N N . ALA A 1 46 ? 64.232 29.056 30.106 1.00 1.00 46 ALA A N 10
ATOM 15399 C CA . ALA A 1 46 ? 64.937 30.114 30.774 1.00 1.00 46 ALA A CA 10
ATOM 15400 C C . ALA A 1 46 ? 66.248 30.480 30.146 1.00 1.00 46 ALA A C 10
ATOM 15401 O O . ALA A 1 46 ? 66.632 31.647 30.083 1.00 1.00 46 ALA A O 10
ATOM 15408 N N . TYR A 1 47 ? 66.986 29.484 29.619 1.00 1.00 47 TYR A N 10
ATOM 15409 C CA . TYR A 1 47 ? 68.212 29.639 28.888 1.00 1.00 47 TYR A CA 10
ATOM 15410 C C . TYR A 1 47 ? 68.029 30.466 27.653 1.00 1.00 47 TYR A C 10
ATOM 15411 O O . TYR A 1 47 ? 68.805 31.372 27.359 1.00 1.00 47 TYR A O 10
ATOM 15429 N N . CYS A 1 48 ? 66.933 30.227 26.912 1.00 1.00 48 CYS A N 10
ATOM 15430 C CA . CYS A 1 48 ? 66.555 30.972 25.745 1.00 1.00 48 CYS A CA 10
ATOM 15431 C C . CYS A 1 48 ? 66.279 32.418 26.015 1.00 1.00 48 CYS A C 10
ATOM 15432 O O . CYS A 1 48 ? 66.703 33.287 25.256 1.00 1.00 48 CYS A O 10
ATOM 15440 N N . GLU A 1 49 ? 65.586 32.721 27.129 1.00 1.00 49 GLU A N 10
ATOM 15441 C CA . GLU A 1 49 ? 65.317 34.061 27.568 1.00 1.00 49 GLU A CA 10
ATOM 15442 C C . GLU A 1 49 ? 66.535 34.832 27.976 1.00 1.00 49 GLU A C 10
ATOM 15443 O O . GLU A 1 49 ? 66.726 35.976 27.563 1.00 1.00 49 GLU A O 10
ATOM 15455 N N . ARG A 1 50 ? 67.424 34.241 28.796 1.00 1.00 50 ARG A N 10
ATOM 15456 C CA . ARG A 1 50 ? 68.620 34.883 29.263 1.00 1.00 50 ARG A CA 10
ATOM 15457 C C . ARG A 1 50 ? 69.739 34.991 28.277 1.00 1.00 50 ARG A C 10
ATOM 15458 O O . ARG A 1 50 ? 70.416 36.015 28.185 1.00 1.00 50 ARG A O 10
ATOM 15479 N N . GLN A 1 51 ? 70.007 33.916 27.515 1.00 1.00 51 GLN A N 10
ATOM 15480 C CA . GLN A 1 51 ? 71.249 33.736 26.820 1.00 1.00 51 GLN A CA 10
ATOM 15481 C C . GLN A 1 51 ? 71.084 33.766 25.332 1.00 1.00 51 GLN A C 10
ATOM 15482 O O . GLN A 1 51 ? 72.020 33.490 24.585 1.00 1.00 51 GLN A O 10
ATOM 15496 N N . GLY A 1 52 ? 69.908 34.188 24.829 1.00 1.00 52 GLY A N 10
ATOM 15497 C CA . GLY A 1 52 ? 69.721 34.576 23.456 1.00 1.00 52 GLY A CA 10
ATOM 15498 C C . GLY A 1 52 ? 69.627 33.479 22.446 1.00 1.00 52 GLY A C 10
ATOM 15499 O O . GLY A 1 52 ? 70.235 33.556 21.379 1.00 1.00 52 GLY A O 10
ATOM 15503 N N . LEU A 1 53 ? 68.868 32.412 22.757 1.00 1.00 53 LEU A N 10
ATOM 15504 C CA . LEU A 1 53 ? 68.845 31.189 22.007 1.00 1.00 53 LEU A CA 10
ATOM 15505 C C . LEU A 1 53 ? 67.453 30.844 21.579 1.00 1.00 53 LEU A C 10
ATOM 15506 O O . LEU A 1 53 ? 66.476 31.290 22.177 1.00 1.00 53 LEU A O 10
ATOM 15522 N N . SER A 1 54 ? 67.293 30.044 20.507 1.00 1.00 54 SER A N 10
ATOM 15523 C CA . SER A 1 54 ? 66.027 29.490 20.118 1.00 1.00 54 SER A CA 10
ATOM 15524 C C . SER A 1 54 ? 65.922 28.054 20.525 1.00 1.00 54 SER A C 10
ATOM 15525 O O . SER A 1 54 ? 66.817 27.255 20.256 1.00 1.00 54 SER A O 10
ATOM 15533 N N . MET A 1 55 ? 64.816 27.640 21.171 1.00 1.00 55 MET A N 10
ATOM 15534 C CA . MET A 1 55 ? 64.675 26.352 21.790 1.00 1.00 55 MET A CA 10
ATOM 15535 C C . MET A 1 55 ? 64.697 25.169 20.873 1.00 1.00 55 MET A C 10
ATOM 15536 O O . MET A 1 55 ? 65.066 24.068 21.276 1.00 1.00 55 MET A O 10
ATOM 15550 N N . ARG A 1 56 ? 64.347 25.337 19.585 1.00 1.00 56 ARG A N 10
ATOM 15551 C CA . ARG A 1 56 ? 64.394 24.258 18.639 1.00 1.00 56 ARG A CA 10
ATOM 15552 C C . ARG A 1 56 ? 65.719 24.146 17.950 1.00 1.00 56 ARG A C 10
ATOM 15553 O O . ARG A 1 56 ? 65.956 23.216 17.179 1.00 1.00 56 ARG A O 10
ATOM 15574 N N . GLN A 1 57 ? 66.659 25.070 18.222 1.00 1.00 57 GLN A N 10
ATOM 15575 C CA . GLN A 1 57 ? 67.960 25.098 17.617 1.00 1.00 57 GLN A CA 10
ATOM 15576 C C . GLN A 1 57 ? 69.009 24.535 18.525 1.00 1.00 57 GLN A C 10
ATOM 15577 O O . GLN A 1 57 ? 70.082 24.128 18.081 1.00 1.00 57 GLN A O 10
ATOM 15591 N N . ILE A 1 58 ? 68.693 24.404 19.826 1.00 1.00 58 ILE A N 10
ATOM 15592 C CA . ILE A 1 58 ? 69.522 23.790 20.823 1.00 1.00 58 ILE A CA 10
ATOM 15593 C C . ILE A 1 58 ? 68.836 22.553 21.308 1.00 1.00 58 ILE A C 10
ATOM 15594 O O . ILE A 1 58 ? 67.609 22.476 21.344 1.00 1.00 58 ILE A O 10
ATOM 15610 N N . ARG A 1 59 ? 69.604 21.513 21.676 1.00 1.00 59 ARG A N 10
ATOM 15611 C CA . ARG A 1 59 ? 69.084 20.316 22.270 1.00 1.00 59 ARG A CA 10
ATOM 15612 C C . ARG A 1 59 ? 70.009 19.938 23.383 1.00 1.00 59 ARG A C 10
ATOM 15613 O O . ARG A 1 59 ? 71.191 20.277 23.361 1.00 1.00 59 ARG A O 10
ATOM 15634 N N . PHE A 1 60 ? 69.511 19.247 24.424 1.00 1.00 60 PHE A N 10
ATOM 15635 C CA . PHE A 1 60 ? 70.291 18.970 25.595 1.00 1.00 60 PHE A CA 10
ATOM 15636 C C . PHE A 1 60 ? 70.628 17.515 25.651 1.00 1.00 60 PHE A C 10
ATOM 15637 O O . PHE A 1 60 ? 69.912 16.640 25.163 1.00 1.00 60 PHE A O 10
ATOM 15654 N N . ARG A 1 61 ? 71.801 17.212 26.230 1.00 1.00 61 ARG A N 10
ATOM 15655 C CA . ARG A 1 61 ? 72.404 15.916 26.179 1.00 1.00 61 ARG A CA 10
ATOM 15656 C C . ARG A 1 61 ? 72.990 15.625 27.524 1.00 1.00 61 ARG A C 10
ATOM 15657 O O . ARG A 1 61 ? 73.529 16.509 28.189 1.00 1.00 61 ARG A O 10
ATOM 15678 N N . PHE A 1 62 ? 72.880 14.370 27.998 1.00 1.00 62 PHE A N 10
ATOM 15679 C CA . PHE A 1 62 ? 73.561 13.934 29.182 1.00 1.00 62 PHE A CA 10
ATOM 15680 C C . PHE A 1 62 ? 74.323 12.700 28.822 1.00 1.00 62 PHE A C 10
ATOM 15681 O O . PHE A 1 62 ? 73.748 11.673 28.462 1.00 1.00 62 PHE A O 10
ATOM 15698 N N . ASP A 1 63 ? 75.664 12.767 28.900 1.00 1.00 63 ASP A N 10
ATOM 15699 C CA . ASP A 1 63 ? 76.561 11.657 28.772 1.00 1.00 63 ASP A CA 10
ATOM 15700 C C . ASP A 1 63 ? 76.457 10.933 27.463 1.00 1.00 63 ASP A C 10
ATOM 15701 O O . ASP A 1 63 ? 76.523 9.708 27.372 1.00 1.00 63 ASP A O 10
ATOM 15710 N N . GLY A 1 64 ? 76.293 11.699 26.367 1.00 1.00 64 GLY A N 10
ATOM 15711 C CA . GLY A 1 64 ? 76.069 11.170 25.049 1.00 1.00 64 GLY A CA 10
ATOM 15712 C C . GLY A 1 64 ? 74.668 10.750 24.736 1.00 1.00 64 GLY A C 10
ATOM 15713 O O . GLY A 1 64 ? 74.411 10.205 23.664 1.00 1.00 64 GLY A O 10
ATOM 15717 N N . GLN A 1 65 ? 73.691 10.978 25.633 1.00 1.00 65 GLN A N 10
ATOM 15718 C CA . GLN A 1 65 ? 72.351 10.490 25.488 1.00 1.00 65 GLN A CA 10
ATOM 15719 C C . GLN A 1 65 ? 71.396 11.640 25.384 1.00 1.00 65 GLN A C 10
ATOM 15720 O O . GLN A 1 65 ? 71.554 12.597 26.142 1.00 1.00 65 GLN A O 10
ATOM 15734 N N . PRO A 1 66 ? 70.416 11.667 24.517 1.00 1.00 66 PRO A N 10
ATOM 15735 C CA . PRO A 1 66 ? 69.338 12.621 24.564 1.00 1.00 66 PRO A CA 10
ATOM 15736 C C . PRO A 1 66 ? 68.547 12.603 25.833 1.00 1.00 66 PRO A C 10
ATOM 15737 O O . PRO A 1 66 ? 68.222 11.523 26.325 1.00 1.00 66 PRO A O 10
ATOM 15748 N N . ILE A 1 67 ? 68.201 13.783 26.378 1.00 1.00 67 ILE A N 10
ATOM 15749 C CA . ILE A 1 67 ? 67.308 13.935 27.490 1.00 1.00 67 ILE A CA 10
ATOM 15750 C C . ILE A 1 67 ? 66.134 14.712 26.980 1.00 1.00 67 ILE A C 10
ATOM 15751 O O . ILE A 1 67 ? 66.286 15.658 26.207 1.00 1.00 67 ILE A O 10
ATOM 15767 N N . ASN A 1 68 ? 64.898 14.305 27.322 1.00 1.00 68 ASN A N 10
ATOM 15768 C CA . ASN A 1 68 ? 63.719 14.786 26.660 1.00 1.00 68 ASN A CA 10
ATOM 15769 C C . ASN A 1 68 ? 63.059 15.846 27.484 1.00 1.00 68 ASN A C 10
ATOM 15770 O O . ASN A 1 68 ? 63.303 15.989 28.680 1.00 1.00 68 ASN A O 10
ATOM 15781 N N . GLU A 1 69 ? 62.145 16.642 26.905 1.00 1.00 69 GLU A N 10
ATOM 15782 C CA . GLU A 1 69 ? 61.481 17.697 27.616 1.00 1.00 69 GLU A CA 10
ATOM 15783 C C . GLU A 1 69 ? 60.462 17.209 28.598 1.00 1.00 69 GLU A C 10
ATOM 15784 O O . GLU A 1 69 ? 60.066 17.919 29.521 1.00 1.00 69 GLU A O 10
ATOM 15796 N N . THR A 1 70 ? 60.030 15.944 28.451 1.00 1.00 70 THR A N 10
ATOM 15797 C CA . THR A 1 70 ? 59.256 15.206 29.411 1.00 1.00 70 THR A CA 10
ATOM 15798 C C . THR A 1 70 ? 60.093 14.670 30.534 1.00 1.00 70 THR A C 10
ATOM 15799 O O . THR A 1 70 ? 59.585 14.381 31.617 1.00 1.00 70 THR A O 10
ATOM 15810 N N . ASP A 1 71 ? 61.425 14.550 30.368 1.00 1.00 71 ASP A N 10
ATOM 15811 C CA . ASP A 1 71 ? 62.322 14.075 31.378 1.00 1.00 71 ASP A CA 10
ATOM 15812 C C . ASP A 1 71 ? 62.598 15.114 32.423 1.00 1.00 71 ASP A C 10
ATOM 15813 O O . ASP A 1 71 ? 62.207 16.278 32.329 1.00 1.00 71 ASP A O 10
ATOM 15822 N N . THR A 1 72 ? 63.271 14.720 33.519 1.00 1.00 72 THR A N 10
ATOM 15823 C CA . THR A 1 72 ? 63.218 15.442 34.762 1.00 1.00 72 THR A CA 10
ATOM 15824 C C . THR A 1 72 ? 64.513 15.279 35.491 1.00 1.00 72 THR A C 10
ATOM 15825 O O . THR A 1 72 ? 65.228 14.312 35.224 1.00 1.00 72 THR A O 10
ATOM 15836 N N . PRO A 1 73 ? 64.877 16.131 36.416 1.00 1.00 73 PRO A N 10
ATOM 15837 C CA . PRO A 1 73 ? 65.978 15.901 37.314 1.00 1.00 73 PRO A CA 10
ATOM 15838 C C . PRO A 1 73 ? 65.868 14.660 38.142 1.00 1.00 73 PRO A C 10
ATOM 15839 O O . PRO A 1 73 ? 66.896 14.040 38.404 1.00 1.00 73 PRO A O 10
ATOM 15850 N N . ALA A 1 74 ? 64.653 14.267 38.570 1.00 1.00 74 ALA A N 10
ATOM 15851 C CA . ALA A 1 74 ? 64.420 13.063 39.313 1.00 1.00 74 ALA A CA 10
ATOM 15852 C C . ALA A 1 74 ? 64.713 11.811 38.547 1.00 1.00 74 ALA A C 10
ATOM 15853 O O . ALA A 1 74 ? 65.369 10.891 39.033 1.00 1.00 74 ALA A O 10
ATOM 15860 N N . GLN A 1 75 ? 64.233 11.753 37.291 1.00 1.00 75 GLN A N 10
ATOM 15861 C CA . GLN A 1 75 ? 64.393 10.639 36.404 1.00 1.00 75 GLN A CA 10
ATOM 15862 C C . GLN A 1 75 ? 65.802 10.440 35.942 1.00 1.00 75 GLN A C 10
ATOM 15863 O O . GLN A 1 75 ? 66.296 9.313 35.914 1.00 1.00 75 GLN A O 10
ATOM 15877 N N . LEU A 1 76 ? 66.508 11.532 35.593 1.00 1.00 76 LEU A N 10
ATOM 15878 C CA . LEU A 1 76 ? 67.853 11.450 35.100 1.00 1.00 76 LEU A CA 10
ATOM 15879 C C . LEU A 1 76 ? 68.840 11.426 36.228 1.00 1.00 76 LEU A C 10
ATOM 15880 O O . LEU A 1 76 ? 70.013 11.097 36.059 1.00 1.00 76 LEU A O 10
ATOM 15896 N N . GLU A 1 77 ? 68.368 11.657 37.467 1.00 1.00 77 GLU A N 10
ATOM 15897 C CA . GLU A 1 77 ? 69.098 11.588 38.700 1.00 1.00 77 GLU A CA 10
ATOM 15898 C C . GLU A 1 77 ? 70.159 12.634 38.846 1.00 1.00 77 GLU A C 10
ATOM 15899 O O . GLU A 1 77 ? 71.277 12.372 39.287 1.00 1.00 77 GLU A O 10
ATOM 15911 N N . MET A 1 78 ? 69.831 13.892 38.493 1.00 1.00 78 MET A N 10
ATOM 15912 C CA . MET A 1 78 ? 70.589 15.096 38.667 1.00 1.00 78 MET A CA 10
ATOM 15913 C C . MET A 1 78 ? 70.858 15.427 40.102 1.00 1.00 78 MET A C 10
ATOM 15914 O O . MET A 1 78 ? 70.146 14.989 41.006 1.00 1.00 78 MET A O 10
ATOM 15928 N N . GLU A 1 79 ? 71.946 16.171 40.369 1.00 1.00 79 GLU A N 10
ATOM 15929 C CA . GLU A 1 79 ? 72.457 16.395 41.689 1.00 1.00 79 GLU A CA 10
ATOM 15930 C C . GLU A 1 79 ? 72.282 17.845 42.012 1.00 1.00 79 GLU A C 10
ATOM 15931 O O . GLU A 1 79 ? 71.797 18.620 41.190 1.00 1.00 79 GLU A O 10
ATOM 15943 N N . ASP A 1 80 ? 72.660 18.287 43.224 1.00 1.00 80 ASP A N 10
ATOM 15944 C CA . ASP A 1 80 ? 72.557 19.639 43.692 1.00 1.00 80 ASP A CA 10
ATOM 15945 C C . ASP A 1 80 ? 73.187 20.705 42.848 1.00 1.00 80 ASP A C 10
ATOM 15946 O O . ASP A 1 80 ? 72.795 21.867 42.942 1.00 1.00 80 ASP A O 10
ATOM 15955 N N . GLU A 1 81 ? 74.222 20.354 42.063 1.00 1.00 81 GLU A N 10
ATOM 15956 C CA . GLU A 1 81 ? 74.908 21.214 41.140 1.00 1.00 81 GLU A CA 10
ATOM 15957 C C . GLU A 1 81 ? 75.214 20.520 39.842 1.00 1.00 81 GLU A C 10
ATOM 15958 O O . GLU A 1 81 ? 76.377 20.413 39.450 1.00 1.00 81 GLU A O 10
ATOM 15970 N N . ASP A 1 82 ? 74.211 20.003 39.102 1.00 1.00 82 ASP A N 10
ATOM 15971 C CA . ASP A 1 82 ? 74.399 19.171 37.944 1.00 1.00 82 ASP A CA 10
ATOM 15972 C C . ASP A 1 82 ? 74.958 19.846 36.726 1.00 1.00 82 ASP A C 10
ATOM 15973 O O . ASP A 1 82 ? 74.949 21.070 36.613 1.00 1.00 82 ASP A O 10
ATOM 15982 N N . THR A 1 83 ? 75.497 19.067 35.770 1.00 1.00 83 THR A N 10
ATOM 15983 C CA . THR A 1 83 ? 76.139 19.550 34.576 1.00 1.00 83 THR A CA 10
ATOM 15984 C C . THR A 1 83 ? 75.597 18.894 33.344 1.00 1.00 83 THR A C 10
ATOM 15985 O O . THR A 1 83 ? 75.726 17.687 33.145 1.00 1.00 83 THR A O 10
ATOM 15996 N N . ILE A 1 84 ? 74.971 19.696 32.461 1.00 1.00 84 ILE A N 10
ATOM 15997 C CA . ILE A 1 84 ? 74.207 19.313 31.306 1.00 1.00 84 ILE A CA 10
ATOM 15998 C C . ILE A 1 84 ? 74.815 19.910 30.073 1.00 1.00 84 ILE A C 10
ATOM 15999 O O . ILE A 1 84 ? 75.330 21.027 30.095 1.00 1.00 84 ILE A O 10
ATOM 16015 N N . ASP A 1 85 ? 74.858 19.182 28.942 1.00 1.00 85 ASP A N 10
ATOM 16016 C CA . ASP A 1 85 ? 75.631 19.519 27.781 1.00 1.00 85 ASP A CA 10
ATOM 16017 C C . ASP A 1 85 ? 74.700 19.905 26.673 1.00 1.00 85 ASP A C 10
ATOM 16018 O O . ASP A 1 85 ? 73.607 19.361 26.532 1.00 1.00 85 ASP A O 10
ATOM 16027 N N . VAL A 1 86 ? 75.095 20.891 25.845 1.00 1.00 86 VAL A N 10
ATOM 16028 C CA . VAL A 1 86 ? 74.277 21.390 24.776 1.00 1.00 86 VAL A CA 10
ATOM 16029 C C . VAL A 1 86 ? 74.859 20.941 23.476 1.00 1.00 86 VAL A C 10
ATOM 16030 O O . VAL A 1 86 ? 76.024 21.185 23.159 1.00 1.00 86 VAL A O 10
ATOM 16043 N N . PHE A 1 87 ? 74.026 20.290 22.647 1.00 1.00 87 PHE A N 10
ATOM 16044 C CA . PHE A 1 87 ? 74.365 19.934 21.301 1.00 1.00 87 PHE A CA 10
ATOM 16045 C C . PHE A 1 87 ? 73.483 20.727 20.389 1.00 1.00 87 PHE A C 10
ATOM 16046 O O . PHE A 1 87 ? 72.280 20.895 20.587 1.00 1.00 87 PHE A O 10
ATOM 16063 N N . GLN A 1 88 ? 74.095 21.297 19.341 1.00 1.00 88 GLN A N 10
ATOM 16064 C CA . GLN A 1 88 ? 73.531 22.381 18.590 1.00 1.00 88 GLN A CA 10
ATOM 16065 C C . GLN A 1 88 ? 73.048 21.907 17.257 1.00 1.00 88 GLN A C 10
ATOM 16066 O O . GLN A 1 88 ? 73.792 21.299 16.489 1.00 1.00 88 GLN A O 10
ATOM 16080 N N . GLN A 1 89 ? 71.765 22.144 16.929 1.00 1.00 89 GLN A N 10
ATOM 16081 C CA . GLN A 1 89 ? 71.168 21.636 15.726 1.00 1.00 89 GLN A CA 10
ATOM 16082 C C . GLN A 1 89 ? 70.909 22.708 14.716 1.00 1.00 89 GLN A C 10
ATOM 16083 O O . GLN A 1 89 ? 70.613 22.413 13.559 1.00 1.00 89 GLN A O 10
ATOM 16097 N N . GLN A 1 90 ? 71.050 23.976 15.146 1.00 1.00 90 GLN A N 10
ATOM 16098 C CA . GLN A 1 90 ? 70.970 25.219 14.430 1.00 1.00 90 GLN A CA 10
ATOM 16099 C C . GLN A 1 90 ? 71.064 25.216 12.933 1.00 1.00 90 GLN A C 10
ATOM 16100 O O . GLN A 1 90 ? 72.056 24.795 12.337 1.00 1.00 90 GLN A O 10
ATOM 16114 N N . THR A 1 91 ? 70.006 25.736 12.283 1.00 1.00 91 THR A N 10
ATOM 16115 C CA . THR A 1 91 ? 69.808 25.788 10.861 1.00 1.00 91 THR A CA 10
ATOM 16116 C C . THR A 1 91 ? 69.670 24.420 10.272 1.00 1.00 91 THR A C 10
ATOM 16117 O O . THR A 1 91 ? 70.380 24.024 9.348 1.00 1.00 91 THR A O 10
ATOM 16128 N N . GLY A 1 92 ? 68.742 23.622 10.831 1.00 1.00 92 GLY A N 10
ATOM 16129 C CA . GLY A 1 92 ? 68.510 22.259 10.441 1.00 1.00 92 GLY A CA 10
ATOM 16130 C C . GLY A 1 92 ? 67.185 22.031 9.792 1.00 1.00 92 GLY A C 10
ATOM 16131 O O . GLY A 1 92 ? 66.997 21.036 9.094 1.00 1.00 92 GLY A O 10
ATOM 16135 N N . GLY A 1 93 ? 66.218 22.949 9.972 1.00 1.00 93 GLY A N 10
ATOM 16136 C CA . GLY A 1 93 ? 64.927 22.864 9.348 1.00 1.00 93 GLY A CA 10
ATOM 16137 C C . GLY A 1 93 ? 63.861 23.568 10.177 1.00 1.00 93 GLY A C 10
ATOM 16138 O O . GLY A 1 93 ? 62.825 22.923 10.494 1.00 1.00 93 GLY A O 10
ATOM 16143 N N . GLY B 2 33 ? 74.037 32.340 41.550 1.00 1.00 965 GLY B N 10
ATOM 16144 C CA . GLY B 2 33 ? 73.003 31.539 40.851 1.00 1.00 965 GLY B CA 10
ATOM 16145 C C . GLY B 2 33 ? 72.106 32.355 39.981 1.00 1.00 965 GLY B C 10
ATOM 16146 O O . GLY B 2 33 ? 71.342 33.182 40.475 1.00 1.00 965 GLY B O 10
ATOM 16150 N N . VAL B 2 34 ? 72.157 32.172 38.646 1.00 1.00 966 VAL B N 10
ATOM 16151 C CA . VAL B 2 34 ? 71.568 33.121 37.743 1.00 1.00 966 VAL B CA 10
ATOM 16152 C C . VAL B 2 34 ? 70.076 33.085 37.663 1.00 1.00 966 VAL B C 10
ATOM 16153 O O . VAL B 2 34 ? 69.399 34.112 37.712 1.00 1.00 966 VAL B O 10
ATOM 16166 N N . ILE B 2 35 ? 69.523 31.870 37.538 1.00 1.00 967 ILE B N 10
ATOM 16167 C CA . ILE B 2 35 ? 68.128 31.617 37.305 1.00 1.00 967 ILE B CA 10
ATOM 16168 C C . ILE B 2 35 ? 67.518 30.946 38.498 1.00 1.00 967 ILE B C 10
ATOM 16169 O O . ILE B 2 35 ? 67.908 29.847 38.889 1.00 1.00 967 ILE B O 10
ATOM 16185 N N . ASP B 2 36 ? 66.516 31.572 39.139 1.00 1.00 968 ASP B N 10
ATOM 16186 C CA . ASP B 2 36 ? 65.643 30.948 40.092 1.00 1.00 968 ASP B CA 10
ATOM 16187 C C . ASP B 2 36 ? 64.354 30.669 39.381 1.00 1.00 968 ASP B C 10
ATOM 16188 O O . ASP B 2 36 ? 63.709 31.621 38.943 1.00 1.00 968 ASP B O 10
ATOM 16197 N N . LEU B 2 37 ? 63.915 29.410 39.179 1.00 1.00 969 LEU B N 10
ATOM 16198 C CA . LEU B 2 37 ? 62.739 29.173 38.382 1.00 1.00 969 LEU B CA 10
ATOM 16199 C C . LEU B 2 37 ? 61.535 28.743 39.161 1.00 1.00 969 LEU B C 10
ATOM 16200 O O . LEU B 2 37 ? 61.627 28.401 40.339 1.00 1.00 969 LEU B O 10
ATOM 16216 N N . THR B 2 38 ? 60.341 28.776 38.538 1.00 1.00 970 THR B N 10
ATOM 16217 C CA . THR B 2 38 ? 59.083 28.483 39.170 1.00 1.00 970 THR B CA 10
ATOM 16218 C C . THR B 2 38 ? 58.145 27.835 38.198 1.00 1.00 970 THR B C 10
ATOM 16219 O O . THR B 2 38 ? 58.524 27.594 37.052 1.00 1.00 970 THR B O 10
ATOM 16230 N N . MET B 2 39 ? 56.918 27.498 38.643 1.00 1.00 971 MET B N 10
ATOM 16231 C CA . MET B 2 39 ? 55.981 26.519 38.161 1.00 1.00 971 MET B CA 10
ATOM 16232 C C . MET B 2 39 ? 56.067 25.324 39.060 1.00 1.00 971 MET B C 10
ATOM 16233 O O . MET B 2 39 ? 56.310 24.200 38.621 1.00 1.00 971 MET B O 10
ATOM 16247 N N . ASP B 2 40 ? 55.971 25.569 40.380 1.00 1.00 972 ASP B N 10
ATOM 16248 C CA . ASP B 2 40 ? 56.363 24.645 41.404 1.00 1.00 972 ASP B CA 10
ATOM 16249 C C . ASP B 2 40 ? 55.642 24.831 42.700 1.00 1.00 972 ASP B C 10
ATOM 16250 O O . ASP B 2 40 ? 55.766 23.982 43.581 1.00 1.00 972 ASP B O 10
ATOM 16259 N N . ASP B 2 41 ? 54.890 25.933 42.882 1.00 1.00 973 ASP B N 10
ATOM 16260 C CA . ASP B 2 41 ? 54.566 26.480 44.169 1.00 1.00 973 ASP B CA 10
ATOM 16261 C C . ASP B 2 41 ? 55.774 26.876 44.968 1.00 1.00 973 ASP B C 10
ATOM 16262 O O . ASP B 2 41 ? 56.912 26.850 44.503 1.00 1.00 973 ASP B O 10
ATOM 16271 N N . GLU B 2 42 ? 55.580 27.338 46.216 1.00 1.00 974 GLU B N 10
ATOM 16272 C CA . GLU B 2 42 ? 56.634 27.769 47.089 1.00 1.00 974 GLU B CA 10
ATOM 16273 C C . GLU B 2 42 ? 57.498 26.659 47.601 1.00 1.00 974 GLU B C 10
ATOM 16274 O O . GLU B 2 42 ? 57.000 25.639 48.077 1.00 1.00 974 GLU B O 10
ATOM 16286 N N . GLU B 2 43 ? 58.831 26.833 47.568 1.00 1.00 975 GLU B N 10
ATOM 16287 C CA . GLU B 2 43 ? 59.799 25.904 48.058 1.00 1.00 975 GLU B CA 10
ATOM 16288 C C . GLU B 2 43 ? 59.815 25.846 49.589 1.00 1.00 975 GLU B C 10
ATOM 16289 O O . GLU B 2 43 ? 59.971 26.915 50.237 1.00 1.00 975 GLU B O 10
ATOM 16301 N N . MET A 1 1 ? 60.350 0.832 65.671 1.00 1.00 1 MET A N 11
ATOM 16302 C CA . MET A 1 1 ? 59.013 1.409 65.957 1.00 1.00 1 MET A CA 11
ATOM 16303 C C . MET A 1 1 ? 58.949 2.842 65.524 1.00 1.00 1 MET A C 11
ATOM 16304 O O . MET A 1 1 ? 59.190 3.128 64.353 1.00 1.00 1 MET A O 11
ATOM 16320 N N . ALA A 1 2 ? 58.666 3.822 66.404 1.00 1.00 2 ALA A N 11
ATOM 16321 C CA . ALA A 1 2 ? 58.593 5.209 66.042 1.00 1.00 2 ALA A CA 11
ATOM 16322 C C . ALA A 1 2 ? 59.905 5.918 66.179 1.00 1.00 2 ALA A C 11
ATOM 16323 O O . ALA A 1 2 ? 60.002 7.138 66.049 1.00 1.00 2 ALA A O 11
ATOM 16330 N N . ASP A 1 3 ? 60.994 5.176 66.451 1.00 1.00 3 ASP A N 11
ATOM 16331 C CA . ASP A 1 3 ? 62.331 5.670 66.601 1.00 1.00 3 ASP A CA 11
ATOM 16332 C C . ASP A 1 3 ? 62.909 6.296 65.369 1.00 1.00 3 ASP A C 11
ATOM 16333 O O . ASP A 1 3 ? 63.598 7.313 65.462 1.00 1.00 3 ASP A O 11
ATOM 16342 N N . GLU A 1 4 ? 62.639 5.756 64.167 1.00 1.00 4 GLU A N 11
ATOM 16343 C CA . GLU A 1 4 ? 62.990 6.374 62.919 1.00 1.00 4 GLU A CA 11
ATOM 16344 C C . GLU A 1 4 ? 61.764 6.567 62.081 1.00 1.00 4 GLU A C 11
ATOM 16345 O O . GLU A 1 4 ? 60.767 5.861 62.221 1.00 1.00 4 GLU A O 11
ATOM 16357 N N . LYS A 1 5 ? 61.775 7.585 61.201 1.00 1.00 5 LYS A N 11
ATOM 16358 C CA . LYS A 1 5 ? 60.690 8.006 60.362 1.00 1.00 5 LYS A CA 11
ATOM 16359 C C . LYS A 1 5 ? 60.282 6.986 59.339 1.00 1.00 5 LYS A C 11
ATOM 16360 O O . LYS A 1 5 ? 61.123 6.172 58.958 1.00 1.00 5 LYS A O 11
ATOM 16379 N N . PRO A 1 6 ? 59.061 6.922 58.870 1.00 1.00 6 PRO A N 11
ATOM 16380 C CA . PRO A 1 6 ? 58.631 6.061 57.795 1.00 1.00 6 PRO A CA 11
ATOM 16381 C C . PRO A 1 6 ? 59.499 5.959 56.579 1.00 1.00 6 PRO A C 11
ATOM 16382 O O . PRO A 1 6 ? 60.065 6.960 56.142 1.00 1.00 6 PRO A O 11
ATOM 16393 N N . LYS A 1 7 ? 59.626 4.759 55.981 1.00 1.00 7 LYS A N 11
ATOM 16394 C CA . LYS A 1 7 ? 60.321 4.573 54.738 1.00 1.00 7 LYS A CA 11
ATOM 16395 C C . LYS A 1 7 ? 59.657 5.261 53.586 1.00 1.00 7 LYS A C 11
ATOM 16396 O O . LYS A 1 7 ? 58.459 5.109 53.348 1.00 1.00 7 LYS A O 11
ATOM 16415 N N . GLU A 1 8 ? 60.437 6.065 52.840 1.00 1.00 8 GLU A N 11
ATOM 16416 C CA . GLU A 1 8 ? 60.023 6.862 51.719 1.00 1.00 8 GLU A CA 11
ATOM 16417 C C . GLU A 1 8 ? 58.962 7.885 51.995 1.00 1.00 8 GLU A C 11
ATOM 16418 O O . GLU A 1 8 ? 58.097 8.154 51.162 1.00 1.00 8 GLU A O 11
ATOM 16430 N N . GLY A 1 9 ? 59.002 8.529 53.177 1.00 1.00 9 GLY A N 11
ATOM 16431 C CA . GLY A 1 9 ? 58.118 9.591 53.575 1.00 1.00 9 GLY A CA 11
ATOM 16432 C C . GLY A 1 9 ? 58.086 10.810 52.708 1.00 1.00 9 GLY A C 11
ATOM 16433 O O . GLY A 1 9 ? 59.011 11.084 51.945 1.00 1.00 9 GLY A O 11
ATOM 16437 N N . VAL A 1 10 ? 57.008 11.608 52.816 1.00 1.00 10 VAL A N 11
ATOM 16438 C CA . VAL A 1 10 ? 56.782 12.787 52.027 1.00 1.00 10 VAL A CA 11
ATOM 16439 C C . VAL A 1 10 ? 56.614 13.978 52.922 1.00 1.00 10 VAL A C 11
ATOM 16440 O O . VAL A 1 10 ? 55.950 13.921 53.956 1.00 1.00 10 VAL A O 11
ATOM 16453 N N . LYS A 1 11 ? 57.232 15.118 52.563 1.00 1.00 11 LYS A N 11
ATOM 16454 C CA . LYS A 1 11 ? 57.240 16.335 53.323 1.00 1.00 11 LYS A CA 11
ATOM 16455 C C . LYS A 1 11 ? 56.949 17.478 52.401 1.00 1.00 11 LYS A C 11
ATOM 16456 O O . LYS A 1 11 ? 56.889 17.310 51.184 1.00 1.00 11 LYS A O 11
ATOM 16475 N N . THR A 1 12 ? 56.735 18.701 52.923 1.00 1.00 12 THR A N 11
ATOM 16476 C CA . THR A 1 12 ? 56.694 19.896 52.123 1.00 1.00 12 THR A CA 11
ATOM 16477 C C . THR A 1 12 ? 58.042 20.205 51.543 1.00 1.00 12 THR A C 11
ATOM 16478 O O . THR A 1 12 ? 59.046 20.249 52.252 1.00 1.00 12 THR A O 11
ATOM 16489 N N . GLU A 1 13 ? 58.146 20.419 50.218 1.00 1.00 13 GLU A N 11
ATOM 16490 C CA . GLU A 1 13 ? 59.384 20.495 49.495 1.00 1.00 13 GLU A CA 11
ATOM 16491 C C . GLU A 1 13 ? 59.712 21.894 49.073 1.00 1.00 13 GLU A C 11
ATOM 16492 O O . GLU A 1 13 ? 60.449 22.135 48.118 1.00 1.00 13 GLU A O 11
ATOM 16504 N N . ASN A 1 14 ? 59.187 22.898 49.799 1.00 1.00 14 ASN A N 11
ATOM 16505 C CA . ASN A 1 14 ? 59.319 24.301 49.534 1.00 1.00 14 ASN A CA 11
ATOM 16506 C C . ASN A 1 14 ? 60.718 24.839 49.586 1.00 1.00 14 ASN A C 11
ATOM 16507 O O . ASN A 1 14 ? 61.055 25.777 48.865 1.00 1.00 14 ASN A O 11
ATOM 16518 N N . ASN A 1 15 ? 61.603 24.265 50.422 1.00 1.00 15 ASN A N 11
ATOM 16519 C CA . ASN A 1 15 ? 62.971 24.683 50.534 1.00 1.00 15 ASN A CA 11
ATOM 16520 C C . ASN A 1 15 ? 63.905 23.800 49.763 1.00 1.00 15 ASN A C 11
ATOM 16521 O O . ASN A 1 15 ? 65.116 24.017 49.756 1.00 1.00 15 ASN A O 11
ATOM 16532 N N . ASP A 1 16 ? 63.405 22.764 49.066 1.00 1.00 16 ASP A N 11
ATOM 16533 C CA . ASP A 1 16 ? 64.199 21.648 48.637 1.00 1.00 16 ASP A CA 11
ATOM 16534 C C . ASP A 1 16 ? 64.809 21.770 47.274 1.00 1.00 16 ASP A C 11
ATOM 16535 O O . ASP A 1 16 ? 65.223 20.774 46.681 1.00 1.00 16 ASP A O 11
ATOM 16544 N N . HIS A 1 17 ? 64.940 22.998 46.741 1.00 1.00 17 HIS A N 11
ATOM 16545 C CA . HIS A 1 17 ? 65.624 23.281 45.510 1.00 1.00 17 HIS A CA 11
ATOM 16546 C C . HIS A 1 17 ? 67.053 22.836 45.403 1.00 1.00 17 HIS A C 11
ATOM 16547 O O . HIS A 1 17 ? 67.822 22.853 46.362 1.00 1.00 17 HIS A O 11
ATOM 16562 N N . ILE A 1 18 ? 67.438 22.428 44.180 1.00 1.00 18 ILE A N 11
ATOM 16563 C CA . ILE A 1 18 ? 68.689 21.867 43.761 1.00 1.00 18 ILE A CA 11
ATOM 16564 C C . ILE A 1 18 ? 69.119 22.656 42.563 1.00 1.00 18 ILE A C 11
ATOM 16565 O O . ILE A 1 18 ? 68.304 23.374 41.989 1.00 1.00 18 ILE A O 11
ATOM 16581 N N . ASN A 1 19 ? 70.394 22.678 42.130 1.00 1.00 19 ASN A N 11
ATOM 16582 C CA . ASN A 1 19 ? 70.816 23.485 41.019 1.00 1.00 19 ASN A CA 11
ATOM 16583 C C . ASN A 1 19 ? 71.336 22.633 39.903 1.00 1.00 19 ASN A C 11
ATOM 16584 O O . ASN A 1 19 ? 71.916 21.569 40.116 1.00 1.00 19 ASN A O 11
ATOM 16595 N N . LEU A 1 20 ? 71.111 23.017 38.634 1.00 1.00 20 LEU A N 11
ATOM 16596 C CA . LEU A 1 20 ? 71.750 22.363 37.528 1.00 1.00 20 LEU A CA 11
ATOM 16597 C C . LEU A 1 20 ? 72.325 23.417 36.638 1.00 1.00 20 LEU A C 11
ATOM 16598 O O . LEU A 1 20 ? 71.825 24.538 36.596 1.00 1.00 20 LEU A O 11
ATOM 16614 N N . LYS A 1 21 ? 73.412 23.140 35.898 1.00 1.00 21 LYS A N 11
ATOM 16615 C CA . LYS A 1 21 ? 73.981 23.999 34.903 1.00 1.00 21 LYS A CA 11
ATOM 16616 C C . LYS A 1 21 ? 74.014 23.317 33.572 1.00 1.00 21 LYS A C 11
ATOM 16617 O O . LYS A 1 21 ? 74.111 22.094 33.472 1.00 1.00 21 LYS A O 11
ATOM 16636 N N . VAL A 1 22 ? 73.927 24.108 32.489 1.00 1.00 22 VAL A N 11
ATOM 16637 C CA . VAL A 1 22 ? 74.056 23.625 31.145 1.00 1.00 22 VAL A CA 11
ATOM 16638 C C . VAL A 1 22 ? 75.265 24.258 30.532 1.00 1.00 22 VAL A C 11
ATOM 16639 O O . VAL A 1 22 ? 75.495 25.459 30.668 1.00 1.00 22 VAL A O 11
ATOM 16652 N N . ALA A 1 23 ? 76.124 23.445 29.891 1.00 1.00 23 ALA A N 11
ATOM 16653 C CA . ALA A 1 23 ? 77.387 23.853 29.352 1.00 1.00 23 ALA A CA 11
ATOM 16654 C C . ALA A 1 23 ? 77.457 23.580 27.882 1.00 1.00 23 ALA A C 11
ATOM 16655 O O . ALA A 1 23 ? 77.125 22.501 27.394 1.00 1.00 23 ALA A O 11
ATOM 16662 N N . GLY A 1 24 ? 77.904 24.573 27.093 1.00 1.00 24 GLY A N 11
ATOM 16663 C CA . GLY A 1 24 ? 78.081 24.414 25.678 1.00 1.00 24 GLY A CA 11
ATOM 16664 C C . GLY A 1 24 ? 78.111 25.757 25.033 1.00 1.00 24 GLY A C 11
ATOM 16665 O O . GLY A 1 24 ? 78.817 26.642 25.511 1.00 1.00 24 GLY A O 11
ATOM 16669 N N . GLN A 1 25 ? 77.393 25.954 23.913 1.00 1.00 25 GLN A N 11
ATOM 16670 C CA . GLN A 1 25 ? 77.318 27.180 23.165 1.00 1.00 25 GLN A CA 11
ATOM 16671 C C . GLN A 1 25 ? 78.565 27.995 23.013 1.00 1.00 25 GLN A C 11
ATOM 16672 O O . GLN A 1 25 ? 78.590 29.197 23.275 1.00 1.00 25 GLN A O 11
ATOM 16686 N N . ASP A 1 26 ? 79.664 27.340 22.597 1.00 1.00 26 ASP A N 11
ATOM 16687 C CA . ASP A 1 26 ? 80.957 27.910 22.359 1.00 1.00 26 ASP A CA 11
ATOM 16688 C C . ASP A 1 26 ? 81.645 28.315 23.625 1.00 1.00 26 ASP A C 11
ATOM 16689 O O . ASP A 1 26 ? 82.343 29.326 23.703 1.00 1.00 26 ASP A O 11
ATOM 16698 N N . GLY A 1 27 ? 81.500 27.471 24.663 1.00 1.00 27 GLY A N 11
ATOM 16699 C CA . GLY A 1 27 ? 82.285 27.515 25.866 1.00 1.00 27 GLY A CA 11
ATOM 16700 C C . GLY A 1 27 ? 81.653 28.287 26.976 1.00 1.00 27 GLY A C 11
ATOM 16701 O O . GLY A 1 27 ? 82.330 28.800 27.865 1.00 1.00 27 GLY A O 11
ATOM 16705 N N . SER A 1 28 ? 80.316 28.416 26.944 1.00 1.00 28 SER A N 11
ATOM 16706 C CA . SER A 1 28 ? 79.525 29.165 27.880 1.00 1.00 28 SER A CA 11
ATOM 16707 C C . SER A 1 28 ? 78.751 28.252 28.780 1.00 1.00 28 SER A C 11
ATOM 16708 O O . SER A 1 28 ? 78.569 27.069 28.496 1.00 1.00 28 SER A O 11
ATOM 16716 N N . VAL A 1 29 ? 78.339 28.742 29.964 1.00 1.00 29 VAL A N 11
ATOM 16717 C CA . VAL A 1 29 ? 77.610 27.984 30.942 1.00 1.00 29 VAL A CA 11
ATOM 16718 C C . VAL A 1 29 ? 76.545 28.845 31.550 1.00 1.00 29 VAL A C 11
ATOM 16719 O O . VAL A 1 29 ? 76.754 30.037 31.775 1.00 1.00 29 VAL A O 11
ATOM 16732 N N . VAL A 1 30 ? 75.317 28.330 31.752 1.00 1.00 30 VAL A N 11
ATOM 16733 C CA . VAL A 1 30 ? 74.319 28.961 32.573 1.00 1.00 30 VAL A CA 11
ATOM 16734 C C . VAL A 1 30 ? 73.749 27.998 33.570 1.00 1.00 30 VAL A C 11
ATOM 16735 O O . VAL A 1 30 ? 73.528 26.833 33.243 1.00 1.00 30 VAL A O 11
ATOM 16748 N N . GLN A 1 31 ? 73.514 28.400 34.834 1.00 1.00 31 GLN A N 11
ATOM 16749 C CA . GLN A 1 31 ? 72.912 27.567 35.837 1.00 1.00 31 GLN A CA 11
ATOM 16750 C C . GLN A 1 31 ? 71.588 28.058 36.337 1.00 1.00 31 GLN A C 11
ATOM 16751 O O . GLN A 1 31 ? 71.274 29.239 36.481 1.00 1.00 31 GLN A O 11
ATOM 16765 N N . PHE A 1 32 ? 70.730 27.087 36.682 1.00 1.00 32 PHE A N 11
ATOM 16766 C CA . PHE A 1 32 ? 69.370 27.315 37.061 1.00 1.00 32 PHE A CA 11
ATOM 16767 C C . PHE A 1 32 ? 69.180 26.631 38.380 1.00 1.00 32 PHE A C 11
ATOM 16768 O O . PHE A 1 32 ? 69.675 25.529 38.614 1.00 1.00 32 PHE A O 11
ATOM 16785 N N . LYS A 1 33 ? 68.429 27.260 39.299 1.00 1.00 33 LYS A N 11
ATOM 16786 C CA . LYS A 1 33 ? 68.043 26.784 40.593 1.00 1.00 33 LYS A CA 11
ATOM 16787 C C . LYS A 1 33 ? 66.634 26.306 40.484 1.00 1.00 33 LYS A C 11
ATOM 16788 O O . LYS A 1 33 ? 65.700 27.055 40.200 1.00 1.00 33 LYS A O 11
ATOM 16807 N N . ILE A 1 34 ? 66.462 24.993 40.695 1.00 1.00 34 ILE A N 11
ATOM 16808 C CA . ILE A 1 34 ? 65.371 24.231 40.176 1.00 1.00 34 ILE A CA 11
ATOM 16809 C C . ILE A 1 34 ? 64.871 23.306 41.228 1.00 1.00 34 ILE A C 11
ATOM 16810 O O . ILE A 1 34 ? 65.485 22.976 42.241 1.00 1.00 34 ILE A O 11
ATOM 16826 N N . LYS A 1 35 ? 63.588 22.991 41.018 1.00 1.00 35 LYS A N 11
ATOM 16827 C CA . LYS A 1 35 ? 62.749 22.382 42.008 1.00 1.00 35 LYS A CA 11
ATOM 16828 C C . LYS A 1 35 ? 62.446 20.956 41.677 1.00 1.00 35 LYS A C 11
ATOM 16829 O O . LYS A 1 35 ? 62.709 20.448 40.588 1.00 1.00 35 LYS A O 11
ATOM 16848 N N . ARG A 1 36 ? 61.956 20.222 42.692 1.00 1.00 36 ARG A N 11
ATOM 16849 C CA . ARG A 1 36 ? 61.956 18.788 42.745 1.00 1.00 36 ARG A CA 11
ATOM 16850 C C . ARG A 1 36 ? 61.223 18.091 41.642 1.00 1.00 36 ARG A C 11
ATOM 16851 O O . ARG A 1 36 ? 61.670 17.059 41.144 1.00 1.00 36 ARG A O 11
ATOM 16872 N N . HIS A 1 37 ? 60.077 18.634 41.196 1.00 1.00 37 HIS A N 11
ATOM 16873 C CA . HIS A 1 37 ? 59.300 18.058 40.140 1.00 1.00 37 HIS A CA 11
ATOM 16874 C C . HIS A 1 37 ? 59.224 18.962 38.951 1.00 1.00 37 HIS A C 11
ATOM 16875 O O . HIS A 1 37 ? 58.215 19.003 38.248 1.00 1.00 37 HIS A O 11
ATOM 16890 N N . THR A 1 38 ? 60.290 19.733 38.667 1.00 1.00 38 THR A N 11
ATOM 16891 C CA . THR A 1 38 ? 60.356 20.638 37.552 1.00 1.00 38 THR A CA 11
ATOM 16892 C C . THR A 1 38 ? 60.927 19.936 36.357 1.00 1.00 38 THR A C 11
ATOM 16893 O O . THR A 1 38 ? 62.014 19.374 36.484 1.00 1.00 38 THR A O 11
ATOM 16904 N N . PRO A 1 39 ? 60.329 19.870 35.195 1.00 1.00 39 PRO A N 11
ATOM 16905 C CA . PRO A 1 39 ? 60.935 19.270 34.034 1.00 1.00 39 PRO A CA 11
ATOM 16906 C C . PRO A 1 39 ? 62.082 20.039 33.463 1.00 1.00 39 PRO A C 11
ATOM 16907 O O . PRO A 1 39 ? 62.233 21.242 33.673 1.00 1.00 39 PRO A O 11
ATOM 16918 N N . LEU A 1 40 ? 62.921 19.340 32.677 1.00 1.00 40 LEU A N 11
ATOM 16919 C CA . LEU A 1 40 ? 64.078 19.883 32.029 1.00 1.00 40 LEU A CA 11
ATOM 16920 C C . LEU A 1 40 ? 63.787 20.920 30.990 1.00 1.00 40 LEU A C 11
ATOM 16921 O O . LEU A 1 40 ? 64.593 21.805 30.705 1.00 1.00 40 LEU A O 11
ATOM 16937 N N . SER A 1 41 ? 62.587 20.880 30.384 1.00 1.00 41 SER A N 11
ATOM 16938 C CA . SER A 1 41 ? 62.072 21.929 29.548 1.00 1.00 41 SER A CA 11
ATOM 16939 C C . SER A 1 41 ? 62.075 23.297 30.159 1.00 1.00 41 SER A C 11
ATOM 16940 O O . SER A 1 41 ? 62.211 24.292 29.448 1.00 1.00 41 SER A O 11
ATOM 16948 N N . LYS A 1 42 ? 61.958 23.433 31.494 1.00 1.00 42 LYS A N 11
ATOM 16949 C CA . LYS A 1 42 ? 61.870 24.723 32.119 1.00 1.00 42 LYS A CA 11
ATOM 16950 C C . LYS A 1 42 ? 63.165 25.471 32.077 1.00 1.00 42 LYS A C 11
ATOM 16951 O O . LYS A 1 42 ? 63.221 26.658 31.764 1.00 1.00 42 LYS A O 11
ATOM 16970 N N . LEU A 1 43 ? 64.287 24.779 32.349 1.00 1.00 43 LEU A N 11
ATOM 16971 C CA . LEU A 1 43 ? 65.591 25.356 32.194 1.00 1.00 43 LEU A CA 11
ATOM 16972 C C . LEU A 1 43 ? 65.938 25.675 30.774 1.00 1.00 43 LEU A C 11
ATOM 16973 O O . LEU A 1 43 ? 66.562 26.698 30.498 1.00 1.00 43 LEU A O 11
ATOM 16989 N N . MET A 1 44 ? 65.508 24.858 29.794 1.00 1.00 44 MET A N 11
ATOM 16990 C CA . MET A 1 44 ? 65.681 25.166 28.403 1.00 1.00 44 MET A CA 11
ATOM 16991 C C . MET A 1 44 ? 64.984 26.419 27.971 1.00 1.00 44 MET A C 11
ATOM 16992 O O . MET A 1 44 ? 65.562 27.263 27.288 1.00 1.00 44 MET A O 11
ATOM 17006 N N . LYS A 1 45 ? 63.734 26.631 28.420 1.00 1.00 45 LYS A N 11
ATOM 17007 C CA . LYS A 1 45 ? 62.996 27.845 28.218 1.00 1.00 45 LYS A CA 11
ATOM 17008 C C . LYS A 1 45 ? 63.651 29.038 28.843 1.00 1.00 45 LYS A C 11
ATOM 17009 O O . LYS A 1 45 ? 63.776 30.096 28.228 1.00 1.00 45 LYS A O 11
ATOM 17028 N N . ALA A 1 46 ? 64.166 28.891 30.077 1.00 1.00 46 ALA A N 11
ATOM 17029 C CA . ALA A 1 46 ? 64.890 29.910 30.783 1.00 1.00 46 ALA A CA 11
ATOM 17030 C C . ALA A 1 46 ? 66.187 30.289 30.134 1.00 1.00 46 ALA A C 11
ATOM 17031 O O . ALA A 1 46 ? 66.579 31.454 30.100 1.00 1.00 46 ALA A O 11
ATOM 17038 N N . TYR A 1 47 ? 66.905 29.309 29.556 1.00 1.00 47 TYR A N 11
ATOM 17039 C CA . TYR A 1 47 ? 68.107 29.493 28.794 1.00 1.00 47 TYR A CA 11
ATOM 17040 C C . TYR A 1 47 ? 67.882 30.336 27.576 1.00 1.00 47 TYR A C 11
ATOM 17041 O O . TYR A 1 47 ? 68.645 31.254 27.277 1.00 1.00 47 TYR A O 11
ATOM 17059 N N . CYS A 1 48 ? 66.769 30.099 26.858 1.00 1.00 48 CYS A N 11
ATOM 17060 C CA . CYS A 1 48 ? 66.328 30.901 25.752 1.00 1.00 48 CYS A CA 11
ATOM 17061 C C . CYS A 1 48 ? 66.020 32.316 26.126 1.00 1.00 48 CYS A C 11
ATOM 17062 O O . CYS A 1 48 ? 66.419 33.256 25.442 1.00 1.00 48 CYS A O 11
ATOM 17070 N N . GLU A 1 49 ? 65.323 32.535 27.257 1.00 1.00 49 GLU A N 11
ATOM 17071 C CA . GLU A 1 49 ? 65.047 33.847 27.767 1.00 1.00 49 GLU A CA 11
ATOM 17072 C C . GLU A 1 49 ? 66.254 34.604 28.232 1.00 1.00 49 GLU A C 11
ATOM 17073 O O . GLU A 1 49 ? 66.455 35.752 27.842 1.00 1.00 49 GLU A O 11
ATOM 17085 N N . ARG A 1 50 ? 67.141 34.009 29.053 1.00 1.00 50 ARG A N 11
ATOM 17086 C CA . ARG A 1 50 ? 68.303 34.703 29.532 1.00 1.00 50 ARG A CA 11
ATOM 17087 C C . ARG A 1 50 ? 69.386 34.920 28.524 1.00 1.00 50 ARG A C 11
ATOM 17088 O O . ARG A 1 50 ? 69.979 35.995 28.447 1.00 1.00 50 ARG A O 11
ATOM 17109 N N . GLN A 1 51 ? 69.698 33.894 27.712 1.00 1.00 51 GLN A N 11
ATOM 17110 C CA . GLN A 1 51 ? 70.893 33.863 26.920 1.00 1.00 51 GLN A CA 11
ATOM 17111 C C . GLN A 1 51 ? 70.606 33.922 25.453 1.00 1.00 51 GLN A C 11
ATOM 17112 O O . GLN A 1 51 ? 71.498 33.814 24.612 1.00 1.00 51 GLN A O 11
ATOM 17126 N N . GLY A 1 52 ? 69.338 34.179 25.083 1.00 1.00 52 GLY A N 11
ATOM 17127 C CA . GLY A 1 52 ? 68.950 34.617 23.770 1.00 1.00 52 GLY A CA 11
ATOM 17128 C C . GLY A 1 52 ? 68.809 33.562 22.722 1.00 1.00 52 GLY A C 11
ATOM 17129 O O . GLY A 1 52 ? 68.681 33.865 21.537 1.00 1.00 52 GLY A O 11
ATOM 17133 N N . LEU A 1 53 ? 68.854 32.282 23.126 1.00 1.00 53 LEU A N 11
ATOM 17134 C CA . LEU A 1 53 ? 68.847 31.138 22.260 1.00 1.00 53 LEU A CA 11
ATOM 17135 C C . LEU A 1 53 ? 67.476 30.757 21.796 1.00 1.00 53 LEU A C 11
ATOM 17136 O O . LEU A 1 53 ? 66.468 31.230 22.316 1.00 1.00 53 LEU A O 11
ATOM 17152 N N . SER A 1 54 ? 67.375 29.889 20.773 1.00 1.00 54 SER A N 11
ATOM 17153 C CA . SER A 1 54 ? 66.132 29.294 20.365 1.00 1.00 54 SER A CA 11
ATOM 17154 C C . SER A 1 54 ? 65.995 27.886 20.844 1.00 1.00 54 SER A C 11
ATOM 17155 O O . SER A 1 54 ? 66.933 27.098 20.741 1.00 1.00 54 SER A O 11
ATOM 17163 N N . MET A 1 55 ? 64.792 27.488 21.296 1.00 1.00 55 MET A N 11
ATOM 17164 C CA . MET A 1 55 ? 64.495 26.182 21.812 1.00 1.00 55 MET A CA 11
ATOM 17165 C C . MET A 1 55 ? 64.660 25.090 20.802 1.00 1.00 55 MET A C 11
ATOM 17166 O O . MET A 1 55 ? 65.001 23.954 21.127 1.00 1.00 55 MET A O 11
ATOM 17180 N N . ARG A 1 56 ? 64.453 25.418 19.514 1.00 1.00 56 ARG A N 11
ATOM 17181 C CA . ARG A 1 56 ? 64.543 24.493 18.423 1.00 1.00 56 ARG A CA 11
ATOM 17182 C C . ARG A 1 56 ? 65.888 24.502 17.765 1.00 1.00 56 ARG A C 11
ATOM 17183 O O . ARG A 1 56 ? 66.193 23.642 16.940 1.00 1.00 56 ARG A O 11
ATOM 17204 N N . GLN A 1 57 ? 66.788 25.429 18.140 1.00 1.00 57 GLN A N 11
ATOM 17205 C CA . GLN A 1 57 ? 68.128 25.424 17.628 1.00 1.00 57 GLN A CA 11
ATOM 17206 C C . GLN A 1 57 ? 69.054 24.698 18.552 1.00 1.00 57 GLN A C 11
ATOM 17207 O O . GLN A 1 57 ? 70.083 24.193 18.108 1.00 1.00 57 GLN A O 11
ATOM 17221 N N . ILE A 1 58 ? 68.703 24.574 19.845 1.00 1.00 58 ILE A N 11
ATOM 17222 C CA . ILE A 1 58 ? 69.510 23.893 20.820 1.00 1.00 58 ILE A CA 11
ATOM 17223 C C . ILE A 1 58 ? 68.893 22.604 21.271 1.00 1.00 58 ILE A C 11
ATOM 17224 O O . ILE A 1 58 ? 67.673 22.468 21.347 1.00 1.00 58 ILE A O 11
ATOM 17240 N N . ARG A 1 59 ? 69.712 21.575 21.556 1.00 1.00 59 ARG A N 11
ATOM 17241 C CA . ARG A 1 59 ? 69.260 20.318 22.085 1.00 1.00 59 ARG A CA 11
ATOM 17242 C C . ARG A 1 59 ? 70.208 19.864 23.153 1.00 1.00 59 ARG A C 11
ATOM 17243 O O . ARG A 1 59 ? 71.371 20.264 23.161 1.00 1.00 59 ARG A O 11
ATOM 17264 N N . PHE A 1 60 ? 69.765 19.032 24.114 1.00 1.00 60 PHE A N 11
ATOM 17265 C CA . PHE A 1 60 ? 70.517 18.703 25.292 1.00 1.00 60 PHE A CA 11
ATOM 17266 C C . PHE A 1 60 ? 70.895 17.254 25.354 1.00 1.00 60 PHE A C 11
ATOM 17267 O O . PHE A 1 60 ? 70.199 16.363 24.866 1.00 1.00 60 PHE A O 11
ATOM 17284 N N . ARG A 1 61 ? 72.055 16.970 25.973 1.00 1.00 61 ARG A N 11
ATOM 17285 C CA . ARG A 1 61 ? 72.585 15.666 26.242 1.00 1.00 61 ARG A CA 11
ATOM 17286 C C . ARG A 1 61 ? 72.930 15.567 27.694 1.00 1.00 61 ARG A C 11
ATOM 17287 O O . ARG A 1 61 ? 73.278 16.557 28.336 1.00 1.00 61 ARG A O 11
ATOM 17308 N N . PHE A 1 62 ? 72.879 14.345 28.255 1.00 1.00 62 PHE A N 11
ATOM 17309 C CA . PHE A 1 62 ? 73.425 14.059 29.549 1.00 1.00 62 PHE A CA 11
ATOM 17310 C C . PHE A 1 62 ? 74.279 12.834 29.452 1.00 1.00 62 PHE A C 11
ATOM 17311 O O . PHE A 1 62 ? 73.785 11.750 29.143 1.00 1.00 62 PHE A O 11
ATOM 17328 N N . ASP A 1 63 ? 75.598 12.955 29.699 1.00 1.00 63 ASP A N 11
ATOM 17329 C CA . ASP A 1 63 ? 76.549 11.879 29.684 1.00 1.00 63 ASP A CA 11
ATOM 17330 C C . ASP A 1 63 ? 76.555 11.110 28.396 1.00 1.00 63 ASP A C 11
ATOM 17331 O O . ASP A 1 63 ? 76.546 9.880 28.353 1.00 1.00 63 ASP A O 11
ATOM 17340 N N . GLY A 1 64 ? 76.517 11.830 27.259 1.00 1.00 64 GLY A N 11
ATOM 17341 C CA . GLY A 1 64 ? 76.459 11.252 25.945 1.00 1.00 64 GLY A CA 11
ATOM 17342 C C . GLY A 1 64 ? 75.122 10.742 25.514 1.00 1.00 64 GLY A C 11
ATOM 17343 O O . GLY A 1 64 ? 74.989 10.206 24.415 1.00 1.00 64 GLY A O 11
ATOM 17347 N N . GLN A 1 65 ? 74.065 10.892 26.333 1.00 1.00 65 GLN A N 11
ATOM 17348 C CA . GLN A 1 65 ? 72.751 10.382 26.063 1.00 1.00 65 GLN A CA 11
ATOM 17349 C C . GLN A 1 65 ? 71.823 11.514 25.748 1.00 1.00 65 GLN A C 11
ATOM 17350 O O . GLN A 1 65 ? 71.779 12.458 26.536 1.00 1.00 65 GLN A O 11
ATOM 17364 N N . PRO A 1 66 ? 71.061 11.545 24.687 1.00 1.00 66 PRO A N 11
ATOM 17365 C CA . PRO A 1 66 ? 69.964 12.465 24.523 1.00 1.00 66 PRO A CA 11
ATOM 17366 C C . PRO A 1 66 ? 68.951 12.499 25.627 1.00 1.00 66 PRO A C 11
ATOM 17367 O O . PRO A 1 66 ? 68.507 11.450 26.090 1.00 1.00 66 PRO A O 11
ATOM 17378 N N . ILE A 1 67 ? 68.536 13.704 26.057 1.00 1.00 67 ILE A N 11
ATOM 17379 C CA . ILE A 1 67 ? 67.490 13.906 27.019 1.00 1.00 67 ILE A CA 11
ATOM 17380 C C . ILE A 1 67 ? 66.423 14.714 26.351 1.00 1.00 67 ILE A C 11
ATOM 17381 O O . ILE A 1 67 ? 66.702 15.596 25.540 1.00 1.00 67 ILE A O 11
ATOM 17397 N N . ASN A 1 68 ? 65.141 14.411 26.623 1.00 1.00 68 ASN A N 11
ATOM 17398 C CA . ASN A 1 68 ? 64.044 15.017 25.925 1.00 1.00 68 ASN A CA 11
ATOM 17399 C C . ASN A 1 68 ? 63.309 15.923 26.858 1.00 1.00 68 ASN A C 11
ATOM 17400 O O . ASN A 1 68 ? 63.409 15.822 28.079 1.00 1.00 68 ASN A O 11
ATOM 17411 N N . GLU A 1 69 ? 62.518 16.873 26.328 1.00 1.00 69 GLU A N 11
ATOM 17412 C CA . GLU A 1 69 ? 61.859 17.899 27.084 1.00 1.00 69 GLU A CA 11
ATOM 17413 C C . GLU A 1 69 ? 60.878 17.383 28.092 1.00 1.00 69 GLU A C 11
ATOM 17414 O O . GLU A 1 69 ? 60.679 17.979 29.150 1.00 1.00 69 GLU A O 11
ATOM 17426 N N . THR A 1 70 ? 60.253 16.224 27.816 1.00 1.00 70 THR A N 11
ATOM 17427 C CA . THR A 1 70 ? 59.297 15.571 28.668 1.00 1.00 70 THR A CA 11
ATOM 17428 C C . THR A 1 70 ? 59.919 14.499 29.512 1.00 1.00 70 THR A C 11
ATOM 17429 O O . THR A 1 70 ? 59.245 13.780 30.246 1.00 1.00 70 THR A O 11
ATOM 17440 N N . ASP A 1 71 ? 61.256 14.334 29.505 1.00 1.00 71 ASP A N 11
ATOM 17441 C CA . ASP A 1 71 ? 61.969 13.442 30.373 1.00 1.00 71 ASP A CA 11
ATOM 17442 C C . ASP A 1 71 ? 62.002 13.906 31.800 1.00 1.00 71 ASP A C 11
ATOM 17443 O O . ASP A 1 71 ? 61.409 14.919 32.169 1.00 1.00 71 ASP A O 11
ATOM 17452 N N . THR A 1 72 ? 62.629 13.123 32.700 1.00 1.00 72 THR A N 11
ATOM 17453 C CA . THR A 1 72 ? 62.411 13.220 34.119 1.00 1.00 72 THR A CA 11
ATOM 17454 C C . THR A 1 72 ? 63.654 13.531 34.896 1.00 1.00 72 THR A C 11
ATOM 17455 O O . THR A 1 72 ? 64.743 13.152 34.467 1.00 1.00 72 THR A O 11
ATOM 17466 N N . PRO A 1 73 ? 63.591 14.171 36.038 1.00 1.00 73 PRO A N 11
ATOM 17467 C CA . PRO A 1 73 ? 64.714 14.337 36.928 1.00 1.00 73 PRO A CA 11
ATOM 17468 C C . PRO A 1 73 ? 65.396 13.086 37.389 1.00 1.00 73 PRO A C 11
ATOM 17469 O O . PRO A 1 73 ? 66.593 13.131 37.667 1.00 1.00 73 PRO A O 11
ATOM 17480 N N . ALA A 1 74 ? 64.676 11.957 37.524 1.00 1.00 74 ALA A N 11
ATOM 17481 C CA . ALA A 1 74 ? 65.235 10.669 37.823 1.00 1.00 74 ALA A CA 11
ATOM 17482 C C . ALA A 1 74 ? 66.156 10.141 36.767 1.00 1.00 74 ALA A C 11
ATOM 17483 O O . ALA A 1 74 ? 67.267 9.686 37.031 1.00 1.00 74 ALA A O 11
ATOM 17490 N N . GLN A 1 75 ? 65.724 10.240 35.498 1.00 1.00 75 GLN A N 11
ATOM 17491 C CA . GLN A 1 75 ? 66.433 9.824 34.322 1.00 1.00 75 GLN A CA 11
ATOM 17492 C C . GLN A 1 75 ? 67.655 10.646 34.061 1.00 1.00 75 GLN A C 11
ATOM 17493 O O . GLN A 1 75 ? 68.696 10.148 33.635 1.00 1.00 75 GLN A O 11
ATOM 17507 N N . LEU A 1 76 ? 67.576 11.958 34.343 1.00 1.00 76 LEU A N 11
ATOM 17508 C CA . LEU A 1 76 ? 68.652 12.891 34.180 1.00 1.00 76 LEU A CA 11
ATOM 17509 C C . LEU A 1 76 ? 69.598 12.844 35.343 1.00 1.00 76 LEU A C 11
ATOM 17510 O O . LEU A 1 76 ? 70.695 13.402 35.333 1.00 1.00 76 LEU A O 11
ATOM 17526 N N . GLU A 1 77 ? 69.220 12.104 36.402 1.00 1.00 77 GLU A N 11
ATOM 17527 C CA . GLU A 1 77 ? 69.948 11.906 37.622 1.00 1.00 77 GLU A CA 11
ATOM 17528 C C . GLU A 1 77 ? 70.290 13.184 38.324 1.00 1.00 77 GLU A C 11
ATOM 17529 O O . GLU A 1 77 ? 71.439 13.439 38.677 1.00 1.00 77 GLU A O 11
ATOM 17541 N N . MET A 1 78 ? 69.300 14.079 38.487 1.00 1.00 78 MET A N 11
ATOM 17542 C CA . MET A 1 78 ? 69.457 15.367 39.098 1.00 1.00 78 MET A CA 11
ATOM 17543 C C . MET A 1 78 ? 69.886 15.358 40.533 1.00 1.00 78 MET A C 11
ATOM 17544 O O . MET A 1 78 ? 69.490 14.512 41.336 1.00 1.00 78 MET A O 11
ATOM 17558 N N . GLU A 1 79 ? 70.729 16.339 40.907 1.00 1.00 79 GLU A N 11
ATOM 17559 C CA . GLU A 1 79 ? 71.269 16.503 42.226 1.00 1.00 79 GLU A CA 11
ATOM 17560 C C . GLU A 1 79 ? 71.455 17.974 42.418 1.00 1.00 79 GLU A C 11
ATOM 17561 O O . GLU A 1 79 ? 71.167 18.769 41.527 1.00 1.00 79 GLU A O 11
ATOM 17573 N N . ASP A 1 80 ? 71.949 18.410 43.591 1.00 1.00 80 ASP A N 11
ATOM 17574 C CA . ASP A 1 80 ? 72.239 19.769 43.949 1.00 1.00 80 ASP A CA 11
ATOM 17575 C C . ASP A 1 80 ? 73.158 20.525 43.034 1.00 1.00 80 ASP A C 11
ATOM 17576 O O . ASP A 1 80 ? 73.069 21.748 42.939 1.00 1.00 80 ASP A O 11
ATOM 17585 N N . GLU A 1 81 ? 74.046 19.815 42.315 1.00 1.00 81 GLU A N 11
ATOM 17586 C CA . GLU A 1 81 ? 74.743 20.287 41.152 1.00 1.00 81 GLU A CA 11
ATOM 17587 C C . GLU A 1 81 ? 74.697 19.213 40.111 1.00 1.00 81 GLU A C 11
ATOM 17588 O O . GLU A 1 81 ? 75.419 18.218 40.168 1.00 1.00 81 GLU A O 11
ATOM 17600 N N . ASP A 1 82 ? 73.857 19.394 39.076 1.00 1.00 82 ASP A N 11
ATOM 17601 C CA . ASP A 1 82 ? 73.926 18.641 37.855 1.00 1.00 82 ASP A CA 11
ATOM 17602 C C . ASP A 1 82 ? 74.611 19.402 36.760 1.00 1.00 82 ASP A C 11
ATOM 17603 O O . ASP A 1 82 ? 74.707 20.628 36.791 1.00 1.00 82 ASP A O 11
ATOM 17612 N N . THR A 1 83 ? 75.120 18.674 35.748 1.00 1.00 83 THR A N 11
ATOM 17613 C CA . THR A 1 83 ? 75.873 19.225 34.653 1.00 1.00 83 THR A CA 11
ATOM 17614 C C . THR A 1 83 ? 75.432 18.622 33.355 1.00 1.00 83 THR A C 11
ATOM 17615 O O . THR A 1 83 ? 75.587 17.427 33.107 1.00 1.00 83 THR A O 11
ATOM 17626 N N . ILE A 1 84 ? 74.856 19.452 32.465 1.00 1.00 84 ILE A N 11
ATOM 17627 C CA . ILE A 1 84 ? 74.109 19.105 31.288 1.00 1.00 84 ILE A CA 11
ATOM 17628 C C . ILE A 1 84 ? 74.785 19.690 30.084 1.00 1.00 84 ILE A C 11
ATOM 17629 O O . ILE A 1 84 ? 75.328 20.791 30.161 1.00 1.00 84 ILE A O 11
ATOM 17645 N N . ASP A 1 85 ? 74.861 19.003 28.930 1.00 1.00 85 ASP A N 11
ATOM 17646 C CA . ASP A 1 85 ? 75.602 19.472 27.792 1.00 1.00 85 ASP A CA 11
ATOM 17647 C C . ASP A 1 85 ? 74.629 19.843 26.713 1.00 1.00 85 ASP A C 11
ATOM 17648 O O . ASP A 1 85 ? 73.592 19.205 26.546 1.00 1.00 85 ASP A O 11
ATOM 17657 N N . VAL A 1 86 ? 74.897 20.923 25.955 1.00 1.00 86 VAL A N 11
ATOM 17658 C CA . VAL A 1 86 ? 74.036 21.449 24.932 1.00 1.00 86 VAL A CA 11
ATOM 17659 C C . VAL A 1 86 ? 74.757 21.433 23.623 1.00 1.00 86 VAL A C 11
ATOM 17660 O O . VAL A 1 86 ? 75.941 21.753 23.525 1.00 1.00 86 VAL A O 11
ATOM 17673 N N . PHE A 1 87 ? 74.048 21.009 22.561 1.00 1.00 87 PHE A N 11
ATOM 17674 C CA . PHE A 1 87 ? 74.561 20.923 21.227 1.00 1.00 87 PHE A CA 11
ATOM 17675 C C . PHE A 1 87 ? 73.552 21.523 20.303 1.00 1.00 87 PHE A C 11
ATOM 17676 O O . PHE A 1 87 ? 72.343 21.430 20.515 1.00 1.00 87 PHE A O 11
ATOM 17693 N N . GLN A 1 88 ? 74.008 22.193 19.231 1.00 1.00 88 GLN A N 11
ATOM 17694 C CA . GLN A 1 88 ? 73.157 22.993 18.400 1.00 1.00 88 GLN A CA 11
ATOM 17695 C C . GLN A 1 88 ? 72.854 22.358 17.078 1.00 1.00 88 GLN A C 11
ATOM 17696 O O . GLN A 1 88 ? 73.721 21.832 16.381 1.00 1.00 88 GLN A O 11
ATOM 17710 N N . GLN A 1 89 ? 71.564 22.355 16.696 1.00 1.00 89 GLN A N 11
ATOM 17711 C CA . GLN A 1 89 ? 71.052 21.688 15.533 1.00 1.00 89 GLN A CA 11
ATOM 17712 C C . GLN A 1 89 ? 70.525 22.641 14.503 1.00 1.00 89 GLN A C 11
ATOM 17713 O O . GLN A 1 89 ? 70.185 22.244 13.389 1.00 1.00 89 GLN A O 11
ATOM 17727 N N . GLN A 1 90 ? 70.462 23.941 14.846 1.00 1.00 90 GLN A N 11
ATOM 17728 C CA . GLN A 1 90 ? 70.152 25.078 14.023 1.00 1.00 90 GLN A CA 11
ATOM 17729 C C . GLN A 1 90 ? 68.829 25.150 13.320 1.00 1.00 90 GLN A C 11
ATOM 17730 O O . GLN A 1 90 ? 68.616 26.033 12.490 1.00 1.00 90 GLN A O 11
ATOM 17744 N N . THR A 1 91 ? 67.851 24.284 13.647 1.00 1.00 91 THR A N 11
ATOM 17745 C CA . THR A 1 91 ? 66.560 24.228 13.016 1.00 1.00 91 THR A CA 11
ATOM 17746 C C . THR A 1 91 ? 65.725 25.466 13.114 1.00 1.00 91 THR A C 11
ATOM 17747 O O . THR A 1 91 ? 65.488 26.000 14.196 1.00 1.00 91 THR A O 11
ATOM 17758 N N . GLY A 1 92 ? 65.190 25.950 11.976 1.00 1.00 92 GLY A N 11
ATOM 17759 C CA . GLY A 1 92 ? 64.031 26.795 11.903 1.00 1.00 92 GLY A CA 11
ATOM 17760 C C . GLY A 1 92 ? 64.266 28.260 12.069 1.00 1.00 92 GLY A C 11
ATOM 17761 O O . GLY A 1 92 ? 63.772 29.070 11.286 1.00 1.00 92 GLY A O 11
ATOM 17765 N N . GLY A 1 93 ? 65.024 28.640 13.111 1.00 1.00 93 GLY A N 11
ATOM 17766 C CA . GLY A 1 93 ? 65.300 29.998 13.480 1.00 1.00 93 GLY A CA 11
ATOM 17767 C C . GLY A 1 93 ? 64.635 30.323 14.813 1.00 1.00 93 GLY A C 11
ATOM 17768 O O . GLY A 1 93 ? 64.775 29.534 15.785 1.00 1.00 93 GLY A O 11
ATOM 17773 N N . GLY B 2 33 ? 72.881 31.851 42.266 1.00 1.00 965 GLY B N 11
ATOM 17774 C CA . GLY B 2 33 ? 72.930 31.409 40.850 1.00 1.00 965 GLY B CA 11
ATOM 17775 C C . GLY B 2 33 ? 72.309 32.377 39.896 1.00 1.00 965 GLY B C 11
ATOM 17776 O O . GLY B 2 33 ? 71.839 33.440 40.297 1.00 1.00 965 GLY B O 11
ATOM 17780 N N . VAL B 2 34 ? 72.299 32.077 38.583 1.00 1.00 966 VAL B N 11
ATOM 17781 C CA . VAL B 2 34 ? 71.712 32.955 37.613 1.00 1.00 966 VAL B CA 11
ATOM 17782 C C . VAL B 2 34 ? 70.216 32.966 37.553 1.00 1.00 966 VAL B C 11
ATOM 17783 O O . VAL B 2 34 ? 69.560 34.000 37.670 1.00 1.00 966 VAL B O 11
ATOM 17796 N N . ILE B 2 35 ? 69.623 31.775 37.384 1.00 1.00 967 ILE B N 11
ATOM 17797 C CA . ILE B 2 35 ? 68.233 31.620 37.060 1.00 1.00 967 ILE B CA 11
ATOM 17798 C C . ILE B 2 35 ? 67.517 30.998 38.217 1.00 1.00 967 ILE B C 11
ATOM 17799 O O . ILE B 2 35 ? 67.742 29.841 38.561 1.00 1.00 967 ILE B O 11
ATOM 17815 N N . ASP B 2 36 ? 66.600 31.724 38.882 1.00 1.00 968 ASP B N 11
ATOM 17816 C CA . ASP B 2 36 ? 65.816 31.204 39.965 1.00 1.00 968 ASP B CA 11
ATOM 17817 C C . ASP B 2 36 ? 64.434 30.877 39.477 1.00 1.00 968 ASP B C 11
ATOM 17818 O O . ASP B 2 36 ? 63.751 31.739 38.925 1.00 1.00 968 ASP B O 11
ATOM 17827 N N . LEU B 2 37 ? 63.962 29.621 39.614 1.00 1.00 969 LEU B N 11
ATOM 17828 C CA . LEU B 2 37 ? 62.726 29.170 39.036 1.00 1.00 969 LEU B CA 11
ATOM 17829 C C . LEU B 2 37 ? 61.532 29.214 39.938 1.00 1.00 969 LEU B C 11
ATOM 17830 O O . LEU B 2 37 ? 61.629 29.115 41.161 1.00 1.00 969 LEU B O 11
ATOM 17846 N N . THR B 2 38 ? 60.333 29.344 39.342 1.00 1.00 970 THR B N 11
ATOM 17847 C CA . THR B 2 38 ? 59.055 29.407 39.998 1.00 1.00 970 THR B CA 11
ATOM 17848 C C . THR B 2 38 ? 58.204 28.204 39.732 1.00 1.00 970 THR B C 11
ATOM 17849 O O . THR B 2 38 ? 57.171 28.005 40.370 1.00 1.00 970 THR B O 11
ATOM 17860 N N . MET B 2 39 ? 58.592 27.325 38.790 1.00 1.00 971 MET B N 11
ATOM 17861 C CA . MET B 2 39 ? 57.821 26.169 38.433 1.00 1.00 971 MET B CA 11
ATOM 17862 C C . MET B 2 39 ? 58.002 25.022 39.380 1.00 1.00 971 MET B C 11
ATOM 17863 O O . MET B 2 39 ? 59.115 24.524 39.535 1.00 1.00 971 MET B O 11
ATOM 17877 N N . ASP B 2 40 ? 56.885 24.592 39.998 1.00 1.00 972 ASP B N 11
ATOM 17878 C CA . ASP B 2 40 ? 56.668 23.490 40.893 1.00 1.00 972 ASP B CA 11
ATOM 17879 C C . ASP B 2 40 ? 56.198 23.999 42.221 1.00 1.00 972 ASP B C 11
ATOM 17880 O O . ASP B 2 40 ? 56.983 24.313 43.114 1.00 1.00 972 ASP B O 11
ATOM 17889 N N . ASP B 2 41 ? 54.864 24.099 42.370 1.00 1.00 973 ASP B N 11
ATOM 17890 C CA . ASP B 2 41 ? 54.148 24.524 43.539 1.00 1.00 973 ASP B CA 11
ATOM 17891 C C . ASP B 2 41 ? 54.330 25.981 43.831 1.00 1.00 973 ASP B C 11
ATOM 17892 O O . ASP B 2 41 ? 54.418 26.401 44.984 1.00 1.00 973 ASP B O 11
ATOM 17901 N N . GLU B 2 42 ? 54.402 26.803 42.768 1.00 1.00 974 GLU B N 11
ATOM 17902 C CA . GLU B 2 42 ? 54.820 28.176 42.779 1.00 1.00 974 GLU B CA 11
ATOM 17903 C C . GLU B 2 42 ? 56.094 28.407 43.533 1.00 1.00 974 GLU B C 11
ATOM 17904 O O . GLU B 2 42 ? 56.948 27.529 43.657 1.00 1.00 974 GLU B O 11
ATOM 17916 N N . GLU B 2 43 ? 56.301 29.622 44.068 1.00 1.00 975 GLU B N 11
ATOM 17917 C CA . GLU B 2 43 ? 57.352 29.979 44.958 1.00 1.00 975 GLU B CA 11
ATOM 17918 C C . GLU B 2 43 ? 56.848 30.952 46.022 1.00 1.00 975 GLU B C 11
ATOM 17919 O O . GLU B 2 43 ? 56.428 32.090 45.678 1.00 1.00 975 GLU B O 11
ATOM 17931 N N . MET A 1 1 ? 80.035 24.115 44.054 1.00 1.00 1 MET A N 12
ATOM 17932 C CA . MET A 1 1 ? 79.589 24.821 45.277 1.00 1.00 1 MET A CA 12
ATOM 17933 C C . MET A 1 1 ? 78.761 26.040 45.014 1.00 1.00 1 MET A C 12
ATOM 17934 O O . MET A 1 1 ? 79.035 26.820 44.103 1.00 1.00 1 MET A O 12
ATOM 17950 N N . ALA A 1 2 ? 77.678 26.243 45.787 1.00 1.00 2 ALA A N 12
ATOM 17951 C CA . ALA A 1 2 ? 76.780 27.356 45.665 1.00 1.00 2 ALA A CA 12
ATOM 17952 C C . ALA A 1 2 ? 77.364 28.683 46.038 1.00 1.00 2 ALA A C 12
ATOM 17953 O O . ALA A 1 2 ? 77.165 29.694 45.364 1.00 1.00 2 ALA A O 12
ATOM 17960 N N . ASP A 1 3 ? 78.132 28.717 47.142 1.00 1.00 3 ASP A N 12
ATOM 17961 C CA . ASP A 1 3 ? 78.747 29.896 47.676 1.00 1.00 3 ASP A CA 12
ATOM 17962 C C . ASP A 1 3 ? 80.231 29.678 47.679 1.00 1.00 3 ASP A C 12
ATOM 17963 O O . ASP A 1 3 ? 80.778 29.148 46.713 1.00 1.00 3 ASP A O 12
ATOM 17972 N N . GLU A 1 4 ? 80.965 30.088 48.729 1.00 1.00 4 GLU A N 12
ATOM 17973 C CA . GLU A 1 4 ? 82.398 30.006 48.757 1.00 1.00 4 GLU A CA 12
ATOM 17974 C C . GLU A 1 4 ? 82.910 28.825 49.522 1.00 1.00 4 GLU A C 12
ATOM 17975 O O . GLU A 1 4 ? 84.115 28.574 49.554 1.00 1.00 4 GLU A O 12
ATOM 17987 N N . LYS A 1 5 ? 82.027 28.042 50.169 1.00 1.00 5 LYS A N 12
ATOM 17988 C CA . LYS A 1 5 ? 82.377 26.843 50.876 1.00 1.00 5 LYS A CA 12
ATOM 17989 C C . LYS A 1 5 ? 82.244 25.606 50.037 1.00 1.00 5 LYS A C 12
ATOM 17990 O O . LYS A 1 5 ? 81.160 25.387 49.495 1.00 1.00 5 LYS A O 12
ATOM 18009 N N . PRO A 1 6 ? 83.230 24.756 49.882 1.00 1.00 6 PRO A N 12
ATOM 18010 C CA . PRO A 1 6 ? 83.113 23.442 49.299 1.00 1.00 6 PRO A CA 12
ATOM 18011 C C . PRO A 1 6 ? 82.087 22.501 49.848 1.00 1.00 6 PRO A C 12
ATOM 18012 O O . PRO A 1 6 ? 81.556 22.706 50.940 1.00 1.00 6 PRO A O 12
ATOM 18023 N N . LYS A 1 7 ? 81.797 21.412 49.113 1.00 1.00 7 LYS A N 12
ATOM 18024 C CA . LYS A 1 7 ? 80.787 20.460 49.477 1.00 1.00 7 LYS A CA 12
ATOM 18025 C C . LYS A 1 7 ? 81.274 19.048 49.380 1.00 1.00 7 LYS A C 12
ATOM 18026 O O . LYS A 1 7 ? 82.350 18.767 48.853 1.00 1.00 7 LYS A O 12
ATOM 18045 N N . GLU A 1 8 ? 80.470 18.105 49.905 1.00 1.00 8 GLU A N 12
ATOM 18046 C CA . GLU A 1 8 ? 80.667 16.689 49.795 1.00 1.00 8 GLU A CA 12
ATOM 18047 C C . GLU A 1 8 ? 79.325 16.068 49.561 1.00 1.00 8 GLU A C 12
ATOM 18048 O O . GLU A 1 8 ? 78.292 16.634 49.915 1.00 1.00 8 GLU A O 12
ATOM 18060 N N . GLY A 1 9 ? 79.272 14.860 48.970 1.00 1.00 9 GLY A N 12
ATOM 18061 C CA . GLY A 1 9 ? 78.044 14.164 48.700 1.00 1.00 9 GLY A CA 12
ATOM 18062 C C . GLY A 1 9 ? 77.468 13.441 49.874 1.00 1.00 9 GLY A C 12
ATOM 18063 O O . GLY A 1 9 ? 76.358 12.916 49.813 1.00 1.00 9 GLY A O 12
ATOM 18067 N N . VAL A 1 10 ? 78.216 13.395 50.990 1.00 1.00 10 VAL A N 12
ATOM 18068 C CA . VAL A 1 10 ? 77.876 12.704 52.202 1.00 1.00 10 VAL A CA 12
ATOM 18069 C C . VAL A 1 10 ? 77.526 13.652 53.307 1.00 1.00 10 VAL A C 12
ATOM 18070 O O . VAL A 1 10 ? 77.319 13.260 54.456 1.00 1.00 10 VAL A O 12
ATOM 18083 N N . LYS A 1 11 ? 77.426 14.957 52.996 1.00 1.00 11 LYS A N 12
ATOM 18084 C CA . LYS A 1 11 ? 76.971 15.981 53.892 1.00 1.00 11 LYS A CA 12
ATOM 18085 C C . LYS A 1 11 ? 75.965 16.789 53.136 1.00 1.00 11 LYS A C 12
ATOM 18086 O O . LYS A 1 11 ? 76.182 17.113 51.970 1.00 1.00 11 LYS A O 12
ATOM 18105 N N . THR A 1 12 ? 74.813 17.121 53.746 1.00 1.00 12 THR A N 12
ATOM 18106 C CA . THR A 1 12 ? 73.739 17.763 53.038 1.00 1.00 12 THR A CA 12
ATOM 18107 C C . THR A 1 12 ? 72.931 18.622 53.959 1.00 1.00 12 THR A C 12
ATOM 18108 O O . THR A 1 12 ? 72.826 18.384 55.162 1.00 1.00 12 THR A O 12
ATOM 18119 N N . GLU A 1 13 ? 72.311 19.679 53.403 1.00 1.00 13 GLU A N 12
ATOM 18120 C CA . GLU A 1 13 ? 71.398 20.548 54.086 1.00 1.00 13 GLU A CA 12
ATOM 18121 C C . GLU A 1 13 ? 69.984 20.085 53.915 1.00 1.00 13 GLU A C 12
ATOM 18122 O O . GLU A 1 13 ? 69.070 20.592 54.565 1.00 1.00 13 GLU A O 12
ATOM 18134 N N . ASN A 1 14 ? 69.754 19.082 53.046 1.00 1.00 14 ASN A N 12
ATOM 18135 C CA . ASN A 1 14 ? 68.495 18.493 52.686 1.00 1.00 14 ASN A CA 12
ATOM 18136 C C . ASN A 1 14 ? 67.508 19.439 52.072 1.00 1.00 14 ASN A C 12
ATOM 18137 O O . ASN A 1 14 ? 66.308 19.356 52.323 1.00 1.00 14 ASN A O 12
ATOM 18148 N N . ASN A 1 15 ? 67.947 20.368 51.202 1.00 1.00 15 ASN A N 12
ATOM 18149 C CA . ASN A 1 15 ? 67.057 21.277 50.537 1.00 1.00 15 ASN A CA 12
ATOM 18150 C C . ASN A 1 15 ? 66.478 20.667 49.297 1.00 1.00 15 ASN A C 12
ATOM 18151 O O . ASN A 1 15 ? 67.156 19.944 48.570 1.00 1.00 15 ASN A O 12
ATOM 18162 N N . ASP A 1 16 ? 65.196 20.948 48.993 1.00 1.00 16 ASP A N 12
ATOM 18163 C CA . ASP A 1 16 ? 64.504 20.427 47.849 1.00 1.00 16 ASP A CA 12
ATOM 18164 C C . ASP A 1 16 ? 64.390 21.426 46.741 1.00 1.00 16 ASP A C 12
ATOM 18165 O O . ASP A 1 16 ? 63.796 21.194 45.689 1.00 1.00 16 ASP A O 12
ATOM 18174 N N . HIS A 1 17 ? 65.076 22.562 46.935 1.00 1.00 17 HIS A N 12
ATOM 18175 C CA . HIS A 1 17 ? 65.606 23.400 45.902 1.00 1.00 17 HIS A CA 12
ATOM 18176 C C . HIS A 1 17 ? 67.041 23.041 45.673 1.00 1.00 17 HIS A C 12
ATOM 18177 O O . HIS A 1 17 ? 67.824 22.862 46.605 1.00 1.00 17 HIS A O 12
ATOM 18192 N N . ILE A 1 18 ? 67.402 22.905 44.387 1.00 1.00 18 ILE A N 12
ATOM 18193 C CA . ILE A 1 18 ? 68.624 22.418 43.821 1.00 1.00 18 ILE A CA 12
ATOM 18194 C C . ILE A 1 18 ? 68.947 23.329 42.678 1.00 1.00 18 ILE A C 12
ATOM 18195 O O . ILE A 1 18 ? 68.102 24.085 42.203 1.00 1.00 18 ILE A O 12
ATOM 18211 N N . ASN A 1 19 ? 70.205 23.368 42.207 1.00 1.00 19 ASN A N 12
ATOM 18212 C CA . ASN A 1 19 ? 70.593 24.117 41.047 1.00 1.00 19 ASN A CA 12
ATOM 18213 C C . ASN A 1 19 ? 71.118 23.206 39.979 1.00 1.00 19 ASN A C 12
ATOM 18214 O O . ASN A 1 19 ? 71.703 22.151 40.221 1.00 1.00 19 ASN A O 12
ATOM 18225 N N . LEU A 1 20 ? 70.860 23.523 38.700 1.00 1.00 20 LEU A N 12
ATOM 18226 C CA . LEU A 1 20 ? 71.460 22.772 37.634 1.00 1.00 20 LEU A CA 12
ATOM 18227 C C . LEU A 1 20 ? 71.993 23.736 36.621 1.00 1.00 20 LEU A C 12
ATOM 18228 O O . LEU A 1 20 ? 71.592 24.896 36.610 1.00 1.00 20 LEU A O 12
ATOM 18244 N N . LYS A 1 21 ? 72.922 23.338 35.735 1.00 1.00 21 LYS A N 12
ATOM 18245 C CA . LYS A 1 21 ? 73.485 24.143 34.693 1.00 1.00 21 LYS A CA 12
ATOM 18246 C C . LYS A 1 21 ? 73.492 23.454 33.363 1.00 1.00 21 LYS A C 12
ATOM 18247 O O . LYS A 1 21 ? 73.558 22.229 33.265 1.00 1.00 21 LYS A O 12
ATOM 18266 N N . VAL A 1 22 ? 73.407 24.234 32.270 1.00 1.00 22 VAL A N 12
ATOM 18267 C CA . VAL A 1 22 ? 73.462 23.756 30.915 1.00 1.00 22 VAL A CA 12
ATOM 18268 C C . VAL A 1 22 ? 74.646 24.395 30.263 1.00 1.00 22 VAL A C 12
ATOM 18269 O O . VAL A 1 22 ? 74.734 25.619 30.174 1.00 1.00 22 VAL A O 12
ATOM 18282 N N . ALA A 1 23 ? 75.613 23.582 29.801 1.00 1.00 23 ALA A N 12
ATOM 18283 C CA . ALA A 1 23 ? 76.888 24.048 29.338 1.00 1.00 23 ALA A CA 12
ATOM 18284 C C . ALA A 1 23 ? 77.067 23.819 27.870 1.00 1.00 23 ALA A C 12
ATOM 18285 O O . ALA A 1 23 ? 76.857 22.722 27.355 1.00 1.00 23 ALA A O 12
ATOM 18292 N N . GLY A 1 24 ? 77.480 24.869 27.136 1.00 1.00 24 GLY A N 12
ATOM 18293 C CA . GLY A 1 24 ? 77.602 24.841 25.708 1.00 1.00 24 GLY A CA 12
ATOM 18294 C C . GLY A 1 24 ? 78.908 24.341 25.189 1.00 1.00 24 GLY A C 12
ATOM 18295 O O . GLY A 1 24 ? 79.852 24.050 25.922 1.00 1.00 24 GLY A O 12
ATOM 18299 N N . GLN A 1 25 ? 78.998 24.285 23.849 1.00 1.00 25 GLN A N 12
ATOM 18300 C CA . GLN A 1 25 ? 80.133 23.787 23.128 1.00 1.00 25 GLN A CA 12
ATOM 18301 C C . GLN A 1 25 ? 81.178 24.837 22.922 1.00 1.00 25 GLN A C 12
ATOM 18302 O O . GLN A 1 25 ? 82.356 24.524 22.754 1.00 1.00 25 GLN A O 12
ATOM 18316 N N . ASP A 1 26 ? 80.805 26.131 22.973 1.00 1.00 26 ASP A N 12
ATOM 18317 C CA . ASP A 1 26 ? 81.738 27.209 22.824 1.00 1.00 26 ASP A CA 12
ATOM 18318 C C . ASP A 1 26 ? 82.429 27.525 24.115 1.00 1.00 26 ASP A C 12
ATOM 18319 O O . ASP A 1 26 ? 83.510 28.111 24.129 1.00 1.00 26 ASP A O 12
ATOM 18328 N N . GLY A 1 27 ? 81.869 27.081 25.255 1.00 1.00 27 GLY A N 12
ATOM 18329 C CA . GLY A 1 27 ? 82.597 26.974 26.489 1.00 1.00 27 GLY A CA 12
ATOM 18330 C C . GLY A 1 27 ? 81.942 27.620 27.663 1.00 1.00 27 GLY A C 12
ATOM 18331 O O . GLY A 1 27 ? 82.448 27.500 28.778 1.00 1.00 27 GLY A O 12
ATOM 18335 N N . SER A 1 28 ? 80.788 28.288 27.487 1.00 1.00 28 SER A N 12
ATOM 18336 C CA . SER A 1 28 ? 80.082 28.926 28.564 1.00 1.00 28 SER A CA 12
ATOM 18337 C C . SER A 1 28 ? 78.804 28.229 28.904 1.00 1.00 28 SER A C 12
ATOM 18338 O O . SER A 1 28 ? 78.245 27.452 28.132 1.00 1.00 28 SER A O 12
ATOM 18346 N N . VAL A 1 29 ? 78.344 28.460 30.146 1.00 1.00 29 VAL A N 12
ATOM 18347 C CA . VAL A 1 29 ? 77.329 27.698 30.814 1.00 1.00 29 VAL A CA 12
ATOM 18348 C C . VAL A 1 29 ? 76.419 28.609 31.580 1.00 1.00 29 VAL A C 12
ATOM 18349 O O . VAL A 1 29 ? 76.874 29.586 32.171 1.00 1.00 29 VAL A O 12
ATOM 18362 N N . VAL A 1 30 ? 75.099 28.343 31.599 1.00 1.00 30 VAL A N 12
ATOM 18363 C CA . VAL A 1 30 ? 74.161 29.081 32.401 1.00 1.00 30 VAL A CA 12
ATOM 18364 C C . VAL A 1 30 ? 73.502 28.145 33.364 1.00 1.00 30 VAL A C 12
ATOM 18365 O O . VAL A 1 30 ? 73.202 26.999 33.034 1.00 1.00 30 VAL A O 12
ATOM 18378 N N . GLN A 1 31 ? 73.311 28.582 34.623 1.00 1.00 31 GLN A N 12
ATOM 18379 C CA . GLN A 1 31 ? 72.696 27.818 35.668 1.00 1.00 31 GLN A CA 12
ATOM 18380 C C . GLN A 1 31 ? 71.370 28.346 36.123 1.00 1.00 31 GLN A C 12
ATOM 18381 O O . GLN A 1 31 ? 70.892 29.451 35.870 1.00 1.00 31 GLN A O 12
ATOM 18395 N N . PHE A 1 32 ? 70.616 27.449 36.775 1.00 1.00 32 PHE A N 12
ATOM 18396 C CA . PHE A 1 32 ? 69.224 27.660 37.014 1.00 1.00 32 PHE A CA 12
ATOM 18397 C C . PHE A 1 32 ? 68.890 27.062 38.348 1.00 1.00 32 PHE A C 12
ATOM 18398 O O . PHE A 1 32 ? 69.375 25.985 38.688 1.00 1.00 32 PHE A O 12
ATOM 18415 N N . LYS A 1 33 ? 68.033 27.720 39.148 1.00 1.00 33 LYS A N 12
ATOM 18416 C CA . LYS A 1 33 ? 67.596 27.334 40.459 1.00 1.00 33 LYS A CA 12
ATOM 18417 C C . LYS A 1 33 ? 66.201 26.794 40.501 1.00 1.00 33 LYS A C 12
ATOM 18418 O O . LYS A 1 33 ? 65.228 27.501 40.237 1.00 1.00 33 LYS A O 12
ATOM 18437 N N . ILE A 1 34 ? 66.080 25.508 40.871 1.00 1.00 34 ILE A N 12
ATOM 18438 C CA . ILE A 1 34 ? 64.991 24.654 40.500 1.00 1.00 34 ILE A CA 12
ATOM 18439 C C . ILE A 1 34 ? 64.629 23.747 41.625 1.00 1.00 34 ILE A C 12
ATOM 18440 O O . ILE A 1 34 ? 65.378 23.481 42.561 1.00 1.00 34 ILE A O 12
ATOM 18456 N N . LYS A 1 35 ? 63.358 23.322 41.591 1.00 1.00 35 LYS A N 12
ATOM 18457 C CA . LYS A 1 35 ? 62.785 22.514 42.628 1.00 1.00 35 LYS A CA 12
ATOM 18458 C C . LYS A 1 35 ? 62.571 21.087 42.229 1.00 1.00 35 LYS A C 12
ATOM 18459 O O . LYS A 1 35 ? 62.720 20.679 41.078 1.00 1.00 35 LYS A O 12
ATOM 18478 N N . ARG A 1 36 ? 62.321 20.228 43.234 1.00 1.00 36 ARG A N 12
ATOM 18479 C CA . ARG A 1 36 ? 62.476 18.803 43.147 1.00 1.00 36 ARG A CA 12
ATOM 18480 C C . ARG A 1 36 ? 61.597 18.086 42.167 1.00 1.00 36 ARG A C 12
ATOM 18481 O O . ARG A 1 36 ? 62.049 17.154 41.502 1.00 1.00 36 ARG A O 12
ATOM 18502 N N . HIS A 1 37 ? 60.322 18.488 42.006 1.00 1.00 37 HIS A N 12
ATOM 18503 C CA . HIS A 1 37 ? 59.402 17.841 41.113 1.00 1.00 37 HIS A CA 12
ATOM 18504 C C . HIS A 1 37 ? 59.269 18.561 39.807 1.00 1.00 37 HIS A C 12
ATOM 18505 O O . HIS A 1 37 ? 58.576 18.094 38.903 1.00 1.00 37 HIS A O 12
ATOM 18520 N N . THR A 1 38 ? 59.927 19.725 39.655 1.00 1.00 38 THR A N 12
ATOM 18521 C CA . THR A 1 38 ? 59.935 20.550 38.479 1.00 1.00 38 THR A CA 12
ATOM 18522 C C . THR A 1 38 ? 60.484 19.860 37.266 1.00 1.00 38 THR A C 12
ATOM 18523 O O . THR A 1 38 ? 61.532 19.226 37.392 1.00 1.00 38 THR A O 12
ATOM 18534 N N . PRO A 1 39 ? 59.910 19.913 36.092 1.00 1.00 39 PRO A N 12
ATOM 18535 C CA . PRO A 1 39 ? 60.497 19.339 34.908 1.00 1.00 39 PRO A CA 12
ATOM 18536 C C . PRO A 1 39 ? 61.625 20.144 34.345 1.00 1.00 39 PRO A C 12
ATOM 18537 O O . PRO A 1 39 ? 61.764 21.339 34.601 1.00 1.00 39 PRO A O 12
ATOM 18548 N N . LEU A 1 40 ? 62.464 19.500 33.512 1.00 1.00 40 LEU A N 12
ATOM 18549 C CA . LEU A 1 40 ? 63.591 20.075 32.837 1.00 1.00 40 LEU A CA 12
ATOM 18550 C C . LEU A 1 40 ? 63.230 21.116 31.825 1.00 1.00 40 LEU A C 12
ATOM 18551 O O . LEU A 1 40 ? 63.994 22.022 31.495 1.00 1.00 40 LEU A O 12
ATOM 18567 N N . SER A 1 41 ? 62.005 21.039 31.277 1.00 1.00 41 SER A N 12
ATOM 18568 C CA . SER A 1 41 ? 61.434 22.020 30.399 1.00 1.00 41 SER A CA 12
ATOM 18569 C C . SER A 1 41 ? 61.443 23.431 30.903 1.00 1.00 41 SER A C 12
ATOM 18570 O O . SER A 1 41 ? 61.516 24.355 30.094 1.00 1.00 41 SER A O 12
ATOM 18578 N N . LYS A 1 42 ? 61.394 23.673 32.229 1.00 1.00 42 LYS A N 12
ATOM 18579 C CA . LYS A 1 42 ? 61.455 24.997 32.785 1.00 1.00 42 LYS A CA 12
ATOM 18580 C C . LYS A 1 42 ? 62.759 25.695 32.558 1.00 1.00 42 LYS A C 12
ATOM 18581 O O . LYS A 1 42 ? 62.797 26.871 32.194 1.00 1.00 42 LYS A O 12
ATOM 18600 N N . LEU A 1 43 ? 63.902 25.009 32.741 1.00 1.00 43 LEU A N 12
ATOM 18601 C CA . LEU A 1 43 ? 65.182 25.607 32.492 1.00 1.00 43 LEU A CA 12
ATOM 18602 C C . LEU A 1 43 ? 65.433 25.848 31.038 1.00 1.00 43 LEU A C 12
ATOM 18603 O O . LEU A 1 43 ? 66.081 26.827 30.677 1.00 1.00 43 LEU A O 12
ATOM 18619 N N . MET A 1 44 ? 64.887 25.014 30.134 1.00 1.00 44 MET A N 12
ATOM 18620 C CA . MET A 1 44 ? 64.909 25.256 28.719 1.00 1.00 44 MET A CA 12
ATOM 18621 C C . MET A 1 44 ? 64.219 26.522 28.314 1.00 1.00 44 MET A C 12
ATOM 18622 O O . MET A 1 44 ? 64.746 27.322 27.543 1.00 1.00 44 MET A O 12
ATOM 18636 N N . LYS A 1 45 ? 63.036 26.801 28.890 1.00 1.00 45 LYS A N 12
ATOM 18637 C CA . LYS A 1 45 ? 62.342 28.047 28.737 1.00 1.00 45 LYS A CA 12
ATOM 18638 C C . LYS A 1 45 ? 63.111 29.224 29.257 1.00 1.00 45 LYS A C 12
ATOM 18639 O O . LYS A 1 45 ? 63.220 30.269 28.618 1.00 1.00 45 LYS A O 12
ATOM 18658 N N . ALA A 1 46 ? 63.740 29.096 30.439 1.00 1.00 46 ALA A N 12
ATOM 18659 C CA . ALA A 1 46 ? 64.531 30.122 31.058 1.00 1.00 46 ALA A CA 12
ATOM 18660 C C . ALA A 1 46 ? 65.819 30.414 30.350 1.00 1.00 46 ALA A C 12
ATOM 18661 O O . ALA A 1 46 ? 66.280 31.551 30.263 1.00 1.00 46 ALA A O 12
ATOM 18668 N N . TYR A 1 47 ? 66.446 29.387 29.751 1.00 1.00 47 TYR A N 12
ATOM 18669 C CA . TYR A 1 47 ? 67.570 29.456 28.862 1.00 1.00 47 TYR A CA 12
ATOM 18670 C C . TYR A 1 47 ? 67.255 30.259 27.638 1.00 1.00 47 TYR A C 12
ATOM 18671 O O . TYR A 1 47 ? 68.081 31.003 27.115 1.00 1.00 47 TYR A O 12
ATOM 18689 N N . CYS A 1 48 ? 66.018 30.153 27.126 1.00 1.00 48 CYS A N 12
ATOM 18690 C CA . CYS A 1 48 ? 65.432 30.952 26.092 1.00 1.00 48 CYS A CA 12
ATOM 18691 C C . CYS A 1 48 ? 65.148 32.359 26.509 1.00 1.00 48 CYS A C 12
ATOM 18692 O O . CYS A 1 48 ? 65.203 33.268 25.684 1.00 1.00 48 CYS A O 12
ATOM 18700 N N . GLU A 1 49 ? 64.839 32.651 27.785 1.00 1.00 49 GLU A N 12
ATOM 18701 C CA . GLU A 1 49 ? 64.890 34.017 28.223 1.00 1.00 49 GLU A CA 12
ATOM 18702 C C . GLU A 1 49 ? 66.279 34.585 28.242 1.00 1.00 49 GLU A C 12
ATOM 18703 O O . GLU A 1 49 ? 66.519 35.652 27.677 1.00 1.00 49 GLU A O 12
ATOM 18715 N N . ARG A 1 50 ? 67.248 33.920 28.902 1.00 1.00 50 ARG A N 12
ATOM 18716 C CA . ARG A 1 50 ? 68.611 34.367 28.982 1.00 1.00 50 ARG A CA 12
ATOM 18717 C C . ARG A 1 50 ? 69.641 34.212 27.900 1.00 1.00 50 ARG A C 12
ATOM 18718 O O . ARG A 1 50 ? 70.371 35.170 27.652 1.00 1.00 50 ARG A O 12
ATOM 18739 N N . GLN A 1 51 ? 69.785 33.069 27.201 1.00 1.00 51 GLN A N 12
ATOM 18740 C CA . GLN A 1 51 ? 71.029 32.774 26.533 1.00 1.00 51 GLN A CA 12
ATOM 18741 C C . GLN A 1 51 ? 71.065 31.755 25.432 1.00 1.00 51 GLN A C 12
ATOM 18742 O O . GLN A 1 51 ? 72.013 31.746 24.648 1.00 1.00 51 GLN A O 12
ATOM 18756 N N . GLY A 1 52 ? 70.085 30.849 25.266 1.00 1.00 52 GLY A N 12
ATOM 18757 C CA . GLY A 1 52 ? 70.067 29.912 24.174 1.00 1.00 52 GLY A CA 12
ATOM 18758 C C . GLY A 1 52 ? 69.181 30.395 23.075 1.00 1.00 52 GLY A C 12
ATOM 18759 O O . GLY A 1 52 ? 69.451 30.254 21.883 1.00 1.00 52 GLY A O 12
ATOM 18763 N N . LEU A 1 53 ? 68.079 31.011 23.530 1.00 1.00 53 LEU A N 12
ATOM 18764 C CA . LEU A 1 53 ? 67.140 31.905 22.915 1.00 1.00 53 LEU A CA 12
ATOM 18765 C C . LEU A 1 53 ? 66.320 31.675 21.694 1.00 1.00 53 LEU A C 12
ATOM 18766 O O . LEU A 1 53 ? 65.188 32.135 21.555 1.00 1.00 53 LEU A O 12
ATOM 18782 N N . SER A 1 54 ? 66.866 30.838 20.810 1.00 1.00 54 SER A N 12
ATOM 18783 C CA . SER A 1 54 ? 66.112 30.078 19.867 1.00 1.00 54 SER A CA 12
ATOM 18784 C C . SER A 1 54 ? 66.052 28.691 20.413 1.00 1.00 54 SER A C 12
ATOM 18785 O O . SER A 1 54 ? 67.079 28.046 20.614 1.00 1.00 54 SER A O 12
ATOM 18793 N N . MET A 1 55 ? 64.845 28.136 20.608 1.00 1.00 55 MET A N 12
ATOM 18794 C CA . MET A 1 55 ? 64.636 26.751 20.918 1.00 1.00 55 MET A CA 12
ATOM 18795 C C . MET A 1 55 ? 65.080 25.841 19.813 1.00 1.00 55 MET A C 12
ATOM 18796 O O . MET A 1 55 ? 65.350 24.662 20.042 1.00 1.00 55 MET A O 12
ATOM 18810 N N . ARG A 1 56 ? 65.238 26.374 18.585 1.00 1.00 56 ARG A N 12
ATOM 18811 C CA . ARG A 1 56 ? 65.773 25.632 17.481 1.00 1.00 56 ARG A CA 12
ATOM 18812 C C . ARG A 1 56 ? 67.260 25.750 17.353 1.00 1.00 56 ARG A C 12
ATOM 18813 O O . ARG A 1 56 ? 67.874 25.075 16.530 1.00 1.00 56 ARG A O 12
ATOM 18834 N N . GLN A 1 57 ? 67.931 26.561 18.195 1.00 1.00 57 GLN A N 12
ATOM 18835 C CA . GLN A 1 57 ? 69.366 26.598 18.236 1.00 1.00 57 GLN A CA 12
ATOM 18836 C C . GLN A 1 57 ? 69.944 25.496 19.065 1.00 1.00 57 GLN A C 12
ATOM 18837 O O . GLN A 1 57 ? 70.968 24.913 18.707 1.00 1.00 57 GLN A O 12
ATOM 18851 N N . ILE A 1 58 ? 69.305 25.154 20.199 1.00 1.00 58 ILE A N 12
ATOM 18852 C CA . ILE A 1 58 ? 69.932 24.334 21.198 1.00 1.00 58 ILE A CA 12
ATOM 18853 C C . ILE A 1 58 ? 69.098 23.156 21.594 1.00 1.00 58 ILE A C 12
ATOM 18854 O O . ILE A 1 58 ? 67.873 23.227 21.665 1.00 1.00 58 ILE A O 12
ATOM 18870 N N . ARG A 1 59 ? 69.747 22.000 21.832 1.00 1.00 59 ARG A N 12
ATOM 18871 C CA . ARG A 1 59 ? 69.149 20.795 22.333 1.00 1.00 59 ARG A CA 12
ATOM 18872 C C . ARG A 1 59 ? 70.066 20.190 23.351 1.00 1.00 59 ARG A C 12
ATOM 18873 O O . ARG A 1 59 ? 71.263 20.472 23.350 1.00 1.00 59 ARG A O 12
ATOM 18894 N N . PHE A 1 60 ? 69.550 19.386 24.301 1.00 1.00 60 PHE A N 12
ATOM 18895 C CA . PHE A 1 60 ? 70.284 18.953 25.456 1.00 1.00 60 PHE A CA 12
ATOM 18896 C C . PHE A 1 60 ? 70.698 17.515 25.369 1.00 1.00 60 PHE A C 12
ATOM 18897 O O . PHE A 1 60 ? 69.980 16.661 24.848 1.00 1.00 60 PHE A O 12
ATOM 18914 N N . ARG A 1 61 ? 71.886 17.188 25.909 1.00 1.00 61 ARG A N 12
ATOM 18915 C CA . ARG A 1 61 ? 72.454 15.871 25.979 1.00 1.00 61 ARG A CA 12
ATOM 18916 C C . ARG A 1 61 ? 72.851 15.485 27.368 1.00 1.00 61 ARG A C 12
ATOM 18917 O O . ARG A 1 61 ? 73.353 16.280 28.163 1.00 1.00 61 ARG A O 12
ATOM 18938 N N . PHE A 1 62 ? 72.685 14.183 27.663 1.00 1.00 62 PHE A N 12
ATOM 18939 C CA . PHE A 1 62 ? 73.202 13.541 28.834 1.00 1.00 62 PHE A CA 12
ATOM 18940 C C . PHE A 1 62 ? 74.192 12.504 28.410 1.00 1.00 62 PHE A C 12
ATOM 18941 O O . PHE A 1 62 ? 73.831 11.502 27.796 1.00 1.00 62 PHE A O 12
ATOM 18958 N N . ASP A 1 63 ? 75.484 12.725 28.714 1.00 1.00 63 ASP A N 12
ATOM 18959 C CA . ASP A 1 63 ? 76.586 11.838 28.473 1.00 1.00 63 ASP A CA 12
ATOM 18960 C C . ASP A 1 63 ? 76.637 11.269 27.086 1.00 1.00 63 ASP A C 12
ATOM 18961 O O . ASP A 1 63 ? 76.729 10.062 26.860 1.00 1.00 63 ASP A O 12
ATOM 18970 N N . GLY A 1 64 ? 76.537 12.169 26.091 1.00 1.00 64 GLY A N 12
ATOM 18971 C CA . GLY A 1 64 ? 76.520 11.868 24.688 1.00 1.00 64 GLY A CA 12
ATOM 18972 C C . GLY A 1 64 ? 75.221 11.434 24.090 1.00 1.00 64 GLY A C 12
ATOM 18973 O O . GLY A 1 64 ? 75.178 11.190 22.886 1.00 1.00 64 GLY A O 12
ATOM 18977 N N . GLN A 1 65 ? 74.112 11.351 24.849 1.00 1.00 65 GLN A N 12
ATOM 18978 C CA . GLN A 1 65 ? 72.845 10.923 24.329 1.00 1.00 65 GLN A CA 12
ATOM 18979 C C . GLN A 1 65 ? 71.827 12.016 24.459 1.00 1.00 65 GLN A C 12
ATOM 18980 O O . GLN A 1 65 ? 71.756 12.618 25.529 1.00 1.00 65 GLN A O 12
ATOM 18994 N N . PRO A 1 66 ? 71.031 12.355 23.477 1.00 1.00 66 PRO A N 12
ATOM 18995 C CA . PRO A 1 66 ? 69.884 13.218 23.618 1.00 1.00 66 PRO A CA 12
ATOM 18996 C C . PRO A 1 66 ? 68.937 12.933 24.742 1.00 1.00 66 PRO A C 12
ATOM 18997 O O . PRO A 1 66 ? 68.545 11.781 24.926 1.00 1.00 66 PRO A O 12
ATOM 19008 N N . ILE A 1 67 ? 68.497 13.966 25.483 1.00 1.00 67 ILE A N 12
ATOM 19009 C CA . ILE A 1 67 ? 67.485 13.875 26.498 1.00 1.00 67 ILE A CA 12
ATOM 19010 C C . ILE A 1 67 ? 66.325 14.713 26.065 1.00 1.00 67 ILE A C 12
ATOM 19011 O O . ILE A 1 67 ? 66.475 15.645 25.276 1.00 1.00 67 ILE A O 12
ATOM 19027 N N . ASN A 1 68 ? 65.107 14.404 26.547 1.00 1.00 68 ASN A N 12
ATOM 19028 C CA . ASN A 1 68 ? 63.929 15.098 26.111 1.00 1.00 68 ASN A CA 12
ATOM 19029 C C . ASN A 1 68 ? 63.492 16.076 27.156 1.00 1.00 68 ASN A C 12
ATOM 19030 O O . ASN A 1 68 ? 63.824 15.938 28.330 1.00 1.00 68 ASN A O 12
ATOM 19041 N N . GLU A 1 69 ? 62.675 17.088 26.812 1.00 1.00 69 GLU A N 12
ATOM 19042 C CA . GLU A 1 69 ? 62.111 18.003 27.766 1.00 1.00 69 GLU A CA 12
ATOM 19043 C C . GLU A 1 69 ? 61.196 17.360 28.760 1.00 1.00 69 GLU A C 12
ATOM 19044 O O . GLU A 1 69 ? 61.078 17.808 29.900 1.00 1.00 69 GLU A O 12
ATOM 19056 N N . THR A 1 70 ? 60.541 16.248 28.382 1.00 1.00 70 THR A N 12
ATOM 19057 C CA . THR A 1 70 ? 59.630 15.527 29.228 1.00 1.00 70 THR A CA 12
ATOM 19058 C C . THR A 1 70 ? 60.315 14.431 29.986 1.00 1.00 70 THR A C 12
ATOM 19059 O O . THR A 1 70 ? 59.707 13.763 30.823 1.00 1.00 70 THR A O 12
ATOM 19070 N N . ASP A 1 71 ? 61.637 14.232 29.811 1.00 1.00 71 ASP A N 12
ATOM 19071 C CA . ASP A 1 71 ? 62.415 13.263 30.530 1.00 1.00 71 ASP A CA 12
ATOM 19072 C C . ASP A 1 71 ? 62.565 13.578 31.987 1.00 1.00 71 ASP A C 12
ATOM 19073 O O . ASP A 1 71 ? 62.099 14.600 32.489 1.00 1.00 71 ASP A O 12
ATOM 19082 N N . THR A 1 72 ? 63.184 12.666 32.757 1.00 1.00 72 THR A N 12
ATOM 19083 C CA . THR A 1 72 ? 62.968 12.605 34.177 1.00 1.00 72 THR A CA 12
ATOM 19084 C C . THR A 1 72 ? 64.179 13.020 34.955 1.00 1.00 72 THR A C 12
ATOM 19085 O O . THR A 1 72 ? 65.299 12.808 34.490 1.00 1.00 72 THR A O 12
ATOM 19096 N N . PRO A 1 73 ? 64.058 13.574 36.136 1.00 1.00 73 PRO A N 12
ATOM 19097 C CA . PRO A 1 73 ? 65.179 13.811 37.009 1.00 1.00 73 PRO A CA 12
ATOM 19098 C C . PRO A 1 73 ? 65.974 12.600 37.383 1.00 1.00 73 PRO A C 12
ATOM 19099 O O . PRO A 1 73 ? 67.183 12.724 37.567 1.00 1.00 73 PRO A O 12
ATOM 19110 N N . ALA A 1 74 ? 65.344 11.417 37.511 1.00 1.00 74 ALA A N 12
ATOM 19111 C CA . ALA A 1 74 ? 66.001 10.177 37.806 1.00 1.00 74 ALA A CA 12
ATOM 19112 C C . ALA A 1 74 ? 66.922 9.706 36.725 1.00 1.00 74 ALA A C 12
ATOM 19113 O O . ALA A 1 74 ? 68.056 9.294 36.965 1.00 1.00 74 ALA A O 12
ATOM 19120 N N . GLN A 1 75 ? 66.441 9.775 35.472 1.00 1.00 75 GLN A N 12
ATOM 19121 C CA . GLN A 1 75 ? 67.122 9.339 34.288 1.00 1.00 75 GLN A CA 12
ATOM 19122 C C . GLN A 1 75 ? 68.336 10.148 33.964 1.00 1.00 75 GLN A C 12
ATOM 19123 O O . GLN A 1 75 ? 69.315 9.632 33.428 1.00 1.00 75 GLN A O 12
ATOM 19137 N N . LEU A 1 76 ? 68.277 11.458 34.263 1.00 1.00 76 LEU A N 12
ATOM 19138 C CA . LEU A 1 76 ? 69.318 12.419 34.044 1.00 1.00 76 LEU A CA 12
ATOM 19139 C C . LEU A 1 76 ? 70.161 12.624 35.268 1.00 1.00 76 LEU A C 12
ATOM 19140 O O . LEU A 1 76 ? 71.195 13.291 35.253 1.00 1.00 76 LEU A O 12
ATOM 19156 N N . GLU A 1 77 ? 69.775 11.989 36.390 1.00 1.00 77 GLU A N 12
ATOM 19157 C CA . GLU A 1 77 ? 70.453 11.962 37.656 1.00 1.00 77 GLU A CA 12
ATOM 19158 C C . GLU A 1 77 ? 70.659 13.307 38.289 1.00 1.00 77 GLU A C 12
ATOM 19159 O O . GLU A 1 77 ? 71.740 13.642 38.774 1.00 1.00 77 GLU A O 12
ATOM 19171 N N . MET A 1 78 ? 69.607 14.148 38.292 1.00 1.00 78 MET A N 12
ATOM 19172 C CA . MET A 1 78 ? 69.588 15.490 38.801 1.00 1.00 78 MET A CA 12
ATOM 19173 C C . MET A 1 78 ? 69.775 15.647 40.278 1.00 1.00 78 MET A C 12
ATOM 19174 O O . MET A 1 78 ? 69.156 14.948 41.081 1.00 1.00 78 MET A O 12
ATOM 19188 N N . GLU A 1 79 ? 70.611 16.622 40.681 1.00 1.00 79 GLU A N 12
ATOM 19189 C CA . GLU A 1 79 ? 71.020 16.867 42.035 1.00 1.00 79 GLU A CA 12
ATOM 19190 C C . GLU A 1 79 ? 71.303 18.329 42.189 1.00 1.00 79 GLU A C 12
ATOM 19191 O O . GLU A 1 79 ? 71.044 19.113 41.278 1.00 1.00 79 GLU A O 12
ATOM 19203 N N . ASP A 1 80 ? 71.826 18.755 43.355 1.00 1.00 80 ASP A N 12
ATOM 19204 C CA . ASP A 1 80 ? 72.047 20.106 43.788 1.00 1.00 80 ASP A CA 12
ATOM 19205 C C . ASP A 1 80 ? 72.878 21.000 42.919 1.00 1.00 80 ASP A C 12
ATOM 19206 O O . ASP A 1 80 ? 72.716 22.219 42.956 1.00 1.00 80 ASP A O 12
ATOM 19215 N N . GLU A 1 81 ? 73.794 20.421 42.125 1.00 1.00 81 GLU A N 12
ATOM 19216 C CA . GLU A 1 81 ? 74.486 21.083 41.058 1.00 1.00 81 GLU A CA 12
ATOM 19217 C C . GLU A 1 81 ? 74.624 20.123 39.921 1.00 1.00 81 GLU A C 12
ATOM 19218 O O . GLU A 1 81 ? 75.666 19.484 39.778 1.00 1.00 81 GLU A O 12
ATOM 19230 N N . ASP A 1 82 ? 73.600 19.968 39.061 1.00 1.00 82 ASP A N 12
ATOM 19231 C CA . ASP A 1 82 ? 73.746 19.122 37.906 1.00 1.00 82 ASP A CA 12
ATOM 19232 C C . ASP A 1 82 ? 74.356 19.840 36.742 1.00 1.00 82 ASP A C 12
ATOM 19233 O O . ASP A 1 82 ? 74.325 21.067 36.659 1.00 1.00 82 ASP A O 12
ATOM 19242 N N . THR A 1 83 ? 74.920 19.085 35.782 1.00 1.00 83 THR A N 12
ATOM 19243 C CA . THR A 1 83 ? 75.441 19.598 34.544 1.00 1.00 83 THR A CA 12
ATOM 19244 C C . THR A 1 83 ? 74.850 18.846 33.394 1.00 1.00 83 THR A C 12
ATOM 19245 O O . THR A 1 83 ? 74.865 17.618 33.343 1.00 1.00 83 THR A O 12
ATOM 19256 N N . ILE A 1 84 ? 74.297 19.587 32.421 1.00 1.00 84 ILE A N 12
ATOM 19257 C CA . ILE A 1 84 ? 73.683 19.164 31.196 1.00 1.00 84 ILE A CA 12
ATOM 19258 C C . ILE A 1 84 ? 74.493 19.754 30.086 1.00 1.00 84 ILE A C 12
ATOM 19259 O O . ILE A 1 84 ? 74.971 20.881 30.203 1.00 1.00 84 ILE A O 12
ATOM 19275 N N . ASP A 1 85 ? 74.740 19.041 28.971 1.00 1.00 85 ASP A N 12
ATOM 19276 C CA . ASP A 1 85 ? 75.604 19.536 27.937 1.00 1.00 85 ASP A CA 12
ATOM 19277 C C . ASP A 1 85 ? 74.717 19.831 26.768 1.00 1.00 85 ASP A C 12
ATOM 19278 O O . ASP A 1 85 ? 73.692 19.187 26.552 1.00 1.00 85 ASP A O 12
ATOM 19287 N N . VAL A 1 86 ? 75.044 20.881 25.995 1.00 1.00 86 VAL A N 12
ATOM 19288 C CA . VAL A 1 86 ? 74.221 21.412 24.947 1.00 1.00 86 VAL A CA 12
ATOM 19289 C C . VAL A 1 86 ? 74.851 21.068 23.640 1.00 1.00 86 VAL A C 12
ATOM 19290 O O . VAL A 1 86 ? 76.071 21.087 23.481 1.00 1.00 86 VAL A O 12
ATOM 19303 N N . PHE A 1 87 ? 74.014 20.694 22.659 1.00 1.00 87 PHE A N 12
ATOM 19304 C CA . PHE A 1 87 ? 74.476 20.477 21.320 1.00 1.00 87 PHE A CA 12
ATOM 19305 C C . PHE A 1 87 ? 73.769 21.428 20.410 1.00 1.00 87 PHE A C 12
ATOM 19306 O O . PHE A 1 87 ? 72.562 21.656 20.484 1.00 1.00 87 PHE A O 12
ATOM 19323 N N . GLN A 1 88 ? 74.565 22.037 19.514 1.00 1.00 88 GLN A N 12
ATOM 19324 C CA . GLN A 1 88 ? 74.155 23.066 18.606 1.00 1.00 88 GLN A CA 12
ATOM 19325 C C . GLN A 1 88 ? 73.499 22.462 17.405 1.00 1.00 88 GLN A C 12
ATOM 19326 O O . GLN A 1 88 ? 74.090 21.661 16.682 1.00 1.00 88 GLN A O 12
ATOM 19340 N N . GLN A 1 89 ? 72.228 22.824 17.154 1.00 1.00 89 GLN A N 12
ATOM 19341 C CA . GLN A 1 89 ? 71.487 22.336 16.029 1.00 1.00 89 GLN A CA 12
ATOM 19342 C C . GLN A 1 89 ? 71.672 23.229 14.841 1.00 1.00 89 GLN A C 12
ATOM 19343 O O . GLN A 1 89 ? 72.708 23.876 14.693 1.00 1.00 89 GLN A O 12
ATOM 19357 N N . GLN A 1 90 ? 70.681 23.272 13.931 1.00 1.00 90 GLN A N 12
ATOM 19358 C CA . GLN A 1 90 ? 70.729 23.994 12.689 1.00 1.00 90 GLN A CA 12
ATOM 19359 C C . GLN A 1 90 ? 71.863 23.594 11.794 1.00 1.00 90 GLN A C 12
ATOM 19360 O O . GLN A 1 90 ? 72.576 24.420 11.225 1.00 1.00 90 GLN A O 12
ATOM 19374 N N . THR A 1 91 ? 72.088 22.276 11.648 1.00 1.00 91 THR A N 12
ATOM 19375 C CA . THR A 1 91 ? 73.138 21.703 10.852 1.00 1.00 91 THR A CA 12
ATOM 19376 C C . THR A 1 91 ? 73.057 21.997 9.387 1.00 1.00 91 THR A C 12
ATOM 19377 O O . THR A 1 91 ? 71.985 22.169 8.807 1.00 1.00 91 THR A O 12
ATOM 19388 N N . GLY A 1 92 ? 74.231 22.115 8.739 1.00 1.00 92 GLY A N 12
ATOM 19389 C CA . GLY A 1 92 ? 74.369 22.402 7.339 1.00 1.00 92 GLY A CA 12
ATOM 19390 C C . GLY A 1 92 ? 74.511 21.172 6.505 1.00 1.00 92 GLY A C 12
ATOM 19391 O O . GLY A 1 92 ? 73.975 20.108 6.814 1.00 1.00 92 GLY A O 12
ATOM 19395 N N . GLY A 1 93 ? 75.258 21.274 5.391 1.00 1.00 93 GLY A N 12
ATOM 19396 C CA . GLY A 1 93 ? 75.485 20.162 4.514 1.00 1.00 93 GLY A CA 12
ATOM 19397 C C . GLY A 1 93 ? 76.583 20.473 3.504 1.00 1.00 93 GLY A C 12
ATOM 19398 O O . GLY A 1 93 ? 76.377 21.342 2.616 1.00 1.00 93 GLY A O 12
ATOM 19403 N N . GLY B 2 33 ? 73.334 34.575 41.752 1.00 1.00 965 GLY B N 12
ATOM 19404 C CA . GLY B 2 33 ? 73.390 33.526 40.701 1.00 1.00 965 GLY B CA 12
ATOM 19405 C C . GLY B 2 33 ? 72.631 33.905 39.472 1.00 1.00 965 GLY B C 12
ATOM 19406 O O . GLY B 2 33 ? 72.324 35.077 39.262 1.00 1.00 965 GLY B O 12
ATOM 19410 N N . VAL B 2 34 ? 72.285 32.931 38.610 1.00 1.00 966 VAL B N 12
ATOM 19411 C CA . VAL B 2 34 ? 71.536 33.177 37.411 1.00 1.00 966 VAL B CA 12
ATOM 19412 C C . VAL B 2 34 ? 70.058 33.090 37.646 1.00 1.00 966 VAL B C 12
ATOM 19413 O O . VAL B 2 34 ? 69.416 34.024 38.124 1.00 1.00 966 VAL B O 12
ATOM 19426 N N . ILE B 2 35 ? 69.439 31.965 37.237 1.00 1.00 967 ILE B N 12
ATOM 19427 C CA . ILE B 2 35 ? 68.034 31.925 36.952 1.00 1.00 967 ILE B CA 12
ATOM 19428 C C . ILE B 2 35 ? 67.240 31.445 38.126 1.00 1.00 967 ILE B C 12
ATOM 19429 O O . ILE B 2 35 ? 67.579 30.443 38.753 1.00 1.00 967 ILE B O 12
ATOM 19445 N N . ASP B 2 36 ? 66.154 32.159 38.478 1.00 1.00 968 ASP B N 12
ATOM 19446 C CA . ASP B 2 36 ? 65.196 31.781 39.477 1.00 1.00 968 ASP B CA 12
ATOM 19447 C C . ASP B 2 36 ? 63.979 31.243 38.786 1.00 1.00 968 ASP B C 12
ATOM 19448 O O . ASP B 2 36 ? 63.250 32.015 38.163 1.00 1.00 968 ASP B O 12
ATOM 19457 N N . LEU B 2 37 ? 63.692 29.928 38.812 1.00 1.00 969 LEU B N 12
ATOM 19458 C CA . LEU B 2 37 ? 62.557 29.430 38.084 1.00 1.00 969 LEU B CA 12
ATOM 19459 C C . LEU B 2 37 ? 61.403 29.007 38.933 1.00 1.00 969 LEU B C 12
ATOM 19460 O O . LEU B 2 37 ? 61.530 28.597 40.086 1.00 1.00 969 LEU B O 12
ATOM 19476 N N . THR B 2 38 ? 60.200 29.122 38.343 1.00 1.00 970 THR B N 12
ATOM 19477 C CA . THR B 2 38 ? 58.923 28.744 38.880 1.00 1.00 970 THR B CA 12
ATOM 19478 C C . THR B 2 38 ? 58.633 27.294 38.654 1.00 1.00 970 THR B C 12
ATOM 19479 O O . THR B 2 38 ? 59.420 26.592 38.021 1.00 1.00 970 THR B O 12
ATOM 19490 N N . MET B 2 39 ? 57.515 26.803 39.223 1.00 1.00 971 MET B N 12
ATOM 19491 C CA . MET B 2 39 ? 56.961 25.484 39.086 1.00 1.00 971 MET B CA 12
ATOM 19492 C C . MET B 2 39 ? 57.506 24.559 40.128 1.00 1.00 971 MET B C 12
ATOM 19493 O O . MET B 2 39 ? 58.721 24.420 40.269 1.00 1.00 971 MET B O 12
ATOM 19507 N N . ASP B 2 40 ? 56.617 23.938 40.929 1.00 1.00 972 ASP B N 12
ATOM 19508 C CA . ASP B 2 40 ? 56.914 23.274 42.167 1.00 1.00 972 ASP B CA 12
ATOM 19509 C C . ASP B 2 40 ? 57.364 24.240 43.223 1.00 1.00 972 ASP B C 12
ATOM 19510 O O . ASP B 2 40 ? 58.393 24.077 43.877 1.00 1.00 972 ASP B O 12
ATOM 19519 N N . ASP B 2 41 ? 56.612 25.343 43.398 1.00 1.00 973 ASP B N 12
ATOM 19520 C CA . ASP B 2 41 ? 57.042 26.525 44.088 1.00 1.00 973 ASP B CA 12
ATOM 19521 C C . ASP B 2 41 ? 57.039 26.490 45.585 1.00 1.00 973 ASP B C 12
ATOM 19522 O O . ASP B 2 41 ? 56.157 27.025 46.257 1.00 1.00 973 ASP B O 12
ATOM 19531 N N . GLU B 2 42 ? 58.113 25.937 46.177 1.00 1.00 974 GLU B N 12
ATOM 19532 C CA . GLU B 2 42 ? 58.551 26.299 47.494 1.00 1.00 974 GLU B CA 12
ATOM 19533 C C . GLU B 2 42 ? 59.024 27.721 47.541 1.00 1.00 974 GLU B C 12
ATOM 19534 O O . GLU B 2 42 ? 58.565 28.522 48.354 1.00 1.00 974 GLU B O 12
ATOM 19546 N N . GLU B 2 43 ? 59.913 28.096 46.603 1.00 1.00 975 GLU B N 12
ATOM 19547 C CA . GLU B 2 43 ? 60.453 29.401 46.399 1.00 1.00 975 GLU B CA 12
ATOM 19548 C C . GLU B 2 43 ? 60.944 29.605 44.968 1.00 1.00 975 GLU B C 12
ATOM 19549 O O . GLU B 2 43 ? 61.815 28.822 44.505 1.00 1.00 975 GLU B O 12
ATOM 19561 N N . MET A 1 1 ? 88.981 32.004 48.055 1.00 1.00 1 MET A N 13
ATOM 19562 C CA . MET A 1 1 ? 90.275 32.079 48.772 1.00 1.00 1 MET A CA 13
ATOM 19563 C C . MET A 1 1 ? 90.856 33.457 48.706 1.00 1.00 1 MET A C 13
ATOM 19564 O O . MET A 1 1 ? 90.434 34.335 49.457 1.00 1.00 1 MET A O 13
ATOM 19580 N N . ALA A 1 2 ? 91.806 33.750 47.798 1.00 1.00 2 ALA A N 13
ATOM 19581 C CA . ALA A 1 2 ? 92.251 35.085 47.516 1.00 1.00 2 ALA A CA 13
ATOM 19582 C C . ALA A 1 2 ? 91.215 35.948 46.862 1.00 1.00 2 ALA A C 13
ATOM 19583 O O . ALA A 1 2 ? 91.118 37.149 47.112 1.00 1.00 2 ALA A O 13
ATOM 19590 N N . ASP A 1 3 ? 90.395 35.354 45.976 1.00 1.00 3 ASP A N 13
ATOM 19591 C CA . ASP A 1 3 ? 89.306 35.959 45.266 1.00 1.00 3 ASP A CA 13
ATOM 19592 C C . ASP A 1 3 ? 88.191 36.463 46.134 1.00 1.00 3 ASP A C 13
ATOM 19593 O O . ASP A 1 3 ? 87.721 37.591 45.996 1.00 1.00 3 ASP A O 13
ATOM 19602 N N . GLU A 1 4 ? 87.748 35.636 47.096 1.00 1.00 4 GLU A N 13
ATOM 19603 C CA . GLU A 1 4 ? 86.759 35.968 48.079 1.00 1.00 4 GLU A CA 13
ATOM 19604 C C . GLU A 1 4 ? 86.995 35.058 49.243 1.00 1.00 4 GLU A C 13
ATOM 19605 O O . GLU A 1 4 ? 87.424 33.922 49.045 1.00 1.00 4 GLU A O 13
ATOM 19617 N N . LYS A 1 5 ? 86.777 35.487 50.500 1.00 1.00 5 LYS A N 13
ATOM 19618 C CA . LYS A 1 5 ? 87.064 34.664 51.643 1.00 1.00 5 LYS A CA 13
ATOM 19619 C C . LYS A 1 5 ? 86.209 33.435 51.764 1.00 1.00 5 LYS A C 13
ATOM 19620 O O . LYS A 1 5 ? 85.045 33.474 51.363 1.00 1.00 5 LYS A O 13
ATOM 19639 N N . PRO A 1 6 ? 86.673 32.323 52.276 1.00 1.00 6 PRO A N 13
ATOM 19640 C CA . PRO A 1 6 ? 85.840 31.174 52.520 1.00 1.00 6 PRO A CA 13
ATOM 19641 C C . PRO A 1 6 ? 84.962 31.356 53.721 1.00 1.00 6 PRO A C 13
ATOM 19642 O O . PRO A 1 6 ? 85.355 32.021 54.678 1.00 1.00 6 PRO A O 13
ATOM 19653 N N . LYS A 1 7 ? 83.741 30.795 53.693 1.00 1.00 7 LYS A N 13
ATOM 19654 C CA . LYS A 1 7 ? 82.762 30.920 54.736 1.00 1.00 7 LYS A CA 13
ATOM 19655 C C . LYS A 1 7 ? 82.106 29.598 54.992 1.00 1.00 7 LYS A C 13
ATOM 19656 O O . LYS A 1 7 ? 82.302 28.653 54.229 1.00 1.00 7 LYS A O 13
ATOM 19675 N N . GLU A 1 8 ? 81.338 29.446 56.090 1.00 1.00 8 GLU A N 13
ATOM 19676 C CA . GLU A 1 8 ? 80.685 28.218 56.456 1.00 1.00 8 GLU A CA 13
ATOM 19677 C C . GLU A 1 8 ? 79.718 27.705 55.434 1.00 1.00 8 GLU A C 13
ATOM 19678 O O . GLU A 1 8 ? 79.058 28.463 54.723 1.00 1.00 8 GLU A O 13
ATOM 19690 N N . GLY A 1 9 ? 79.606 26.369 55.320 1.00 1.00 9 GLY A N 13
ATOM 19691 C CA . GLY A 1 9 ? 78.916 25.675 54.269 1.00 1.00 9 GLY A CA 13
ATOM 19692 C C . GLY A 1 9 ? 77.426 25.606 54.356 1.00 1.00 9 GLY A C 13
ATOM 19693 O O . GLY A 1 9 ? 76.783 25.047 53.468 1.00 1.00 9 GLY A O 13
ATOM 19697 N N . VAL A 1 10 ? 76.810 26.150 55.420 1.00 1.00 10 VAL A N 13
ATOM 19698 C CA . VAL A 1 10 ? 75.396 26.182 55.669 1.00 1.00 10 VAL A CA 13
ATOM 19699 C C . VAL A 1 10 ? 74.570 26.829 54.596 1.00 1.00 10 VAL A C 13
ATOM 19700 O O . VAL A 1 10 ? 74.956 27.837 54.005 1.00 1.00 10 VAL A O 13
ATOM 19713 N N . LYS A 1 11 ? 73.392 26.263 54.272 1.00 1.00 11 LYS A N 13
ATOM 19714 C CA . LYS A 1 11 ? 72.536 26.728 53.217 1.00 1.00 11 LYS A CA 13
ATOM 19715 C C . LYS A 1 11 ? 71.226 27.175 53.788 1.00 1.00 11 LYS A C 13
ATOM 19716 O O . LYS A 1 11 ? 70.571 26.442 54.528 1.00 1.00 11 LYS A O 13
ATOM 19735 N N . THR A 1 12 ? 70.761 28.395 53.460 1.00 1.00 12 THR A N 13
ATOM 19736 C CA . THR A 1 12 ? 69.537 28.935 53.986 1.00 1.00 12 THR A CA 13
ATOM 19737 C C . THR A 1 12 ? 68.426 28.936 52.986 1.00 1.00 12 THR A C 13
ATOM 19738 O O . THR A 1 12 ? 67.290 29.297 53.295 1.00 1.00 12 THR A O 13
ATOM 19749 N N . GLU A 1 13 ? 68.701 28.472 51.754 1.00 1.00 13 GLU A N 13
ATOM 19750 C CA . GLU A 1 13 ? 67.739 28.225 50.718 1.00 1.00 13 GLU A CA 13
ATOM 19751 C C . GLU A 1 13 ? 66.695 27.211 51.071 1.00 1.00 13 GLU A C 13
ATOM 19752 O O . GLU A 1 13 ? 66.900 26.335 51.910 1.00 1.00 13 GLU A O 13
ATOM 19764 N N . ASN A 1 14 ? 65.507 27.295 50.442 1.00 1.00 14 ASN A N 13
ATOM 19765 C CA . ASN A 1 14 ? 64.482 26.294 50.536 1.00 1.00 14 ASN A CA 13
ATOM 19766 C C . ASN A 1 14 ? 64.913 24.971 49.979 1.00 1.00 14 ASN A C 13
ATOM 19767 O O . ASN A 1 14 ? 65.752 24.883 49.086 1.00 1.00 14 ASN A O 13
ATOM 19778 N N . ASN A 1 15 ? 64.381 23.860 50.520 1.00 1.00 15 ASN A N 13
ATOM 19779 C CA . ASN A 1 15 ? 64.908 22.541 50.309 1.00 1.00 15 ASN A CA 13
ATOM 19780 C C . ASN A 1 15 ? 64.289 21.796 49.166 1.00 1.00 15 ASN A C 13
ATOM 19781 O O . ASN A 1 15 ? 64.485 20.590 49.024 1.00 1.00 15 ASN A O 13
ATOM 19792 N N . ASP A 1 16 ? 63.517 22.466 48.289 1.00 1.00 16 ASP A N 13
ATOM 19793 C CA . ASP A 1 16 ? 62.753 21.834 47.252 1.00 1.00 16 ASP A CA 13
ATOM 19794 C C . ASP A 1 16 ? 63.461 21.595 45.959 1.00 1.00 16 ASP A C 13
ATOM 19795 O O . ASP A 1 16 ? 63.060 20.815 45.096 1.00 1.00 16 ASP A O 13
ATOM 19804 N N . HIS A 1 17 ? 64.600 22.288 45.847 1.00 1.00 17 HIS A N 13
ATOM 19805 C CA . HIS A 1 17 ? 65.420 22.421 44.683 1.00 1.00 17 HIS A CA 13
ATOM 19806 C C . HIS A 1 17 ? 66.843 21.967 44.785 1.00 1.00 17 HIS A C 13
ATOM 19807 O O . HIS A 1 17 ? 67.438 21.829 45.853 1.00 1.00 17 HIS A O 13
ATOM 19822 N N . ILE A 1 18 ? 67.435 21.759 43.597 1.00 1.00 18 ILE A N 13
ATOM 19823 C CA . ILE A 1 18 ? 68.794 21.445 43.266 1.00 1.00 18 ILE A CA 13
ATOM 19824 C C . ILE A 1 18 ? 69.151 22.382 42.154 1.00 1.00 18 ILE A C 13
ATOM 19825 O O . ILE A 1 18 ? 68.269 22.971 41.534 1.00 1.00 18 ILE A O 13
ATOM 19841 N N . ASN A 1 19 ? 70.439 22.632 41.862 1.00 1.00 19 ASN A N 13
ATOM 19842 C CA . ASN A 1 19 ? 70.830 23.501 40.789 1.00 1.00 19 ASN A CA 13
ATOM 19843 C C . ASN A 1 19 ? 71.493 22.704 39.708 1.00 1.00 19 ASN A C 13
ATOM 19844 O O . ASN A 1 19 ? 72.160 21.697 39.934 1.00 1.00 19 ASN A O 13
ATOM 19855 N N . LEU A 1 20 ? 71.288 23.084 38.436 1.00 1.00 20 LEU A N 13
ATOM 19856 C CA . LEU A 1 20 ? 71.918 22.416 37.334 1.00 1.00 20 LEU A CA 13
ATOM 19857 C C . LEU A 1 20 ? 72.373 23.500 36.404 1.00 1.00 20 LEU A C 13
ATOM 19858 O O . LEU A 1 20 ? 71.885 24.625 36.482 1.00 1.00 20 LEU A O 13
ATOM 19874 N N . LYS A 1 21 ? 73.326 23.252 35.487 1.00 1.00 21 LYS A N 13
ATOM 19875 C CA . LYS A 1 21 ? 73.833 24.182 34.520 1.00 1.00 21 LYS A CA 13
ATOM 19876 C C . LYS A 1 21 ? 74.014 23.536 33.184 1.00 1.00 21 LYS A C 13
ATOM 19877 O O . LYS A 1 21 ? 74.247 22.334 33.087 1.00 1.00 21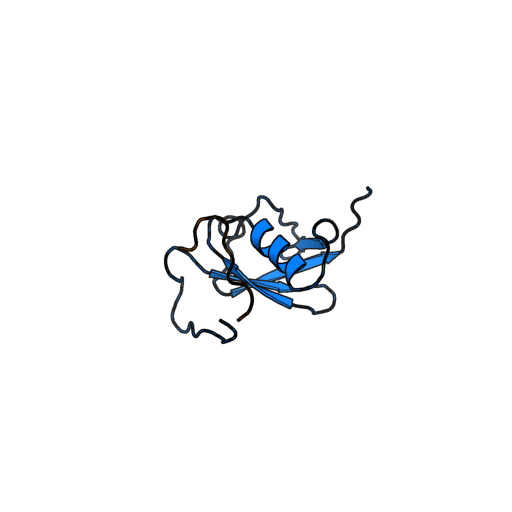 LYS A O 13
ATOM 19896 N N . VAL A 1 22 ? 73.892 24.300 32.084 1.00 1.00 22 VAL A N 13
ATOM 19897 C CA . VAL A 1 22 ? 74.132 23.876 30.743 1.00 1.00 22 VAL A CA 13
ATOM 19898 C C . VAL A 1 22 ? 75.393 24.525 30.266 1.00 1.00 22 VAL A C 13
ATOM 19899 O O . VAL A 1 22 ? 75.573 25.734 30.408 1.00 1.00 22 VAL A O 13
ATOM 19912 N N . ALA A 1 23 ? 76.291 23.735 29.650 1.00 1.00 23 ALA A N 13
ATOM 19913 C CA . ALA A 1 23 ? 77.482 24.219 29.016 1.00 1.00 23 ALA A CA 13
ATOM 19914 C C . ALA A 1 23 ? 77.428 23.909 27.553 1.00 1.00 23 ALA A C 13
ATOM 19915 O O . ALA A 1 23 ? 77.139 22.787 27.136 1.00 1.00 23 ALA A O 13
ATOM 19922 N N . GLY A 1 24 ? 77.687 24.920 26.704 1.00 1.00 24 GLY A N 13
ATOM 19923 C CA . GLY A 1 24 ? 77.605 24.803 25.276 1.00 1.00 24 GLY A CA 13
ATOM 19924 C C . GLY A 1 24 ? 78.870 24.384 24.604 1.00 1.00 24 GLY A C 13
ATOM 19925 O O . GLY A 1 24 ? 79.907 24.159 25.226 1.00 1.00 24 GLY A O 13
ATOM 19929 N N . GLN A 1 25 ? 78.822 24.343 23.261 1.00 1.00 25 GLN A N 13
ATOM 19930 C CA . GLN A 1 25 ? 79.919 24.059 22.377 1.00 1.00 25 GLN A CA 13
ATOM 19931 C C . GLN A 1 25 ? 81.031 25.055 22.491 1.00 1.00 25 GLN A C 13
ATOM 19932 O O . GLN A 1 25 ? 82.211 24.731 22.364 1.00 1.00 25 GLN A O 13
ATOM 19946 N N . ASP A 1 26 ? 80.694 26.328 22.764 1.00 1.00 26 ASP A N 13
ATOM 19947 C CA . ASP A 1 26 ? 81.634 27.400 22.919 1.00 1.00 26 ASP A CA 13
ATOM 19948 C C . ASP A 1 26 ? 82.082 27.578 24.338 1.00 1.00 26 ASP A C 13
ATOM 19949 O O . ASP A 1 26 ? 82.909 28.436 24.639 1.00 1.00 26 ASP A O 13
ATOM 19958 N N . GLY A 1 27 ? 81.589 26.746 25.274 1.00 1.00 27 GLY A N 13
ATOM 19959 C CA . GLY A 1 27 ? 81.965 26.796 26.659 1.00 1.00 27 GLY A CA 13
ATOM 19960 C C . GLY A 1 27 ? 81.256 27.821 27.482 1.00 1.00 27 GLY A C 13
ATOM 19961 O O . GLY A 1 27 ? 81.556 27.985 28.663 1.00 1.00 27 GLY A O 13
ATOM 19965 N N . SER A 1 28 ? 80.279 28.552 26.916 1.00 1.00 28 SER A N 13
ATOM 19966 C CA . SER A 1 28 ? 79.420 29.427 27.664 1.00 1.00 28 SER A CA 13
ATOM 19967 C C . SER A 1 28 ? 78.479 28.644 28.522 1.00 1.00 28 SER A C 13
ATOM 19968 O O . SER A 1 28 ? 77.971 27.598 28.118 1.00 1.00 28 SER A O 13
ATOM 19976 N N . VAL A 1 29 ? 78.221 29.116 29.754 1.00 1.00 29 VAL A N 13
ATOM 19977 C CA . VAL A 1 29 ? 77.523 28.362 30.757 1.00 1.00 29 VAL A CA 13
ATOM 19978 C C . VAL A 1 29 ? 76.466 29.174 31.444 1.00 1.00 29 VAL A C 13
ATOM 19979 O O . VAL A 1 29 ? 76.678 30.336 31.787 1.00 1.00 29 VAL A O 13
ATOM 19992 N N . VAL A 1 30 ? 75.244 28.632 31.615 1.00 1.00 30 VAL A N 13
ATOM 19993 C CA . VAL A 1 30 ? 74.257 29.207 32.491 1.00 1.00 30 VAL A CA 13
ATOM 19994 C C . VAL A 1 30 ? 73.695 28.188 33.433 1.00 1.00 30 VAL A C 13
ATOM 19995 O O . VAL A 1 30 ? 73.454 27.047 33.043 1.00 1.00 30 VAL A O 13
ATOM 20008 N N . GLN A 1 31 ? 73.483 28.531 34.719 1.00 1.00 31 GLN A N 13
ATOM 20009 C CA . GLN A 1 31 ? 72.835 27.693 35.687 1.00 1.00 31 GLN A CA 13
ATOM 20010 C C . GLN A 1 31 ? 71.448 28.104 36.077 1.00 1.00 31 GLN A C 13
ATOM 20011 O O . GLN A 1 31 ? 70.912 29.188 35.849 1.00 1.00 31 GLN A O 13
ATOM 20025 N N . PHE A 1 32 ? 70.715 27.143 36.661 1.00 1.00 32 PHE A N 13
ATOM 20026 C CA . PHE A 1 32 ? 69.332 27.321 36.978 1.00 1.00 32 PHE A CA 13
ATOM 20027 C C . PHE A 1 32 ? 69.072 26.578 38.254 1.00 1.00 32 PHE A C 13
ATOM 20028 O O . PHE A 1 32 ? 69.808 25.652 38.590 1.00 1.00 32 PHE A O 13
ATOM 20045 N N . LYS A 1 33 ? 68.017 26.932 39.008 1.00 1.00 33 LYS A N 13
ATOM 20046 C CA . LYS A 1 33 ? 67.692 26.359 40.282 1.00 1.00 33 LYS A CA 13
ATOM 20047 C C . LYS A 1 33 ? 66.331 25.744 40.225 1.00 1.00 33 LYS A C 13
ATOM 20048 O O . LYS A 1 33 ? 65.345 26.462 40.077 1.00 1.00 33 LYS A O 13
ATOM 20067 N N . ILE A 1 34 ? 66.194 24.417 40.385 1.00 1.00 34 ILE A N 13
ATOM 20068 C CA . ILE A 1 34 ? 65.010 23.713 39.981 1.00 1.00 34 ILE A CA 13
ATOM 20069 C C . ILE A 1 34 ? 64.736 22.538 40.850 1.00 1.00 34 ILE A C 13
ATOM 20070 O O . ILE A 1 34 ? 65.572 21.957 41.537 1.00 1.00 34 ILE A O 13
ATOM 20086 N N . LYS A 1 35 ? 63.435 22.221 40.850 1.00 1.00 35 LYS A N 13
ATOM 20087 C CA . LYS A 1 35 ? 62.872 21.171 41.645 1.00 1.00 35 LYS A CA 13
ATOM 20088 C C . LYS A 1 35 ? 62.863 19.867 40.914 1.00 1.00 35 LYS A C 13
ATOM 20089 O O . LYS A 1 35 ? 63.073 19.774 39.706 1.00 1.00 35 LYS A O 13
ATOM 20108 N N . ARG A 1 36 ? 62.687 18.778 41.680 1.00 1.00 36 ARG A N 13
ATOM 20109 C CA . ARG A 1 36 ? 62.968 17.445 41.228 1.00 1.00 36 ARG A CA 13
ATOM 20110 C C . ARG A 1 36 ? 62.029 16.874 40.210 1.00 1.00 36 ARG A C 13
ATOM 20111 O O . ARG A 1 36 ? 62.453 16.172 39.292 1.00 1.00 36 ARG A O 13
ATOM 20132 N N . HIS A 1 37 ? 60.716 17.146 40.313 1.00 1.00 37 HIS A N 13
ATOM 20133 C CA . HIS A 1 37 ? 59.719 16.571 39.455 1.00 1.00 37 HIS A CA 13
ATOM 20134 C C . HIS A 1 37 ? 59.323 17.493 38.347 1.00 1.00 37 HIS A C 13
ATOM 20135 O O . HIS A 1 37 ? 58.666 17.089 37.387 1.00 1.00 37 HIS A O 13
ATOM 20150 N N . THR A 1 38 ? 59.740 18.769 38.428 1.00 1.00 38 THR A N 13
ATOM 20151 C CA . THR A 1 38 ? 59.648 19.760 37.394 1.00 1.00 38 THR A CA 13
ATOM 20152 C C . THR A 1 38 ? 60.383 19.367 36.148 1.00 1.00 38 THR A C 13
ATOM 20153 O O . THR A 1 38 ? 61.491 18.848 36.265 1.00 1.00 38 THR A O 13
ATOM 20164 N N . PRO A 1 39 ? 59.906 19.535 34.942 1.00 1.00 39 PRO A N 13
ATOM 20165 C CA . PRO A 1 39 ? 60.630 19.108 33.773 1.00 1.00 39 PRO A CA 13
ATOM 20166 C C . PRO A 1 39 ? 61.840 19.924 33.446 1.00 1.00 39 PRO A C 13
ATOM 20167 O O . PRO A 1 39 ? 61.945 21.107 33.773 1.00 1.00 39 PRO A O 13
ATOM 20178 N N . LEU A 1 40 ? 62.789 19.293 32.733 1.00 1.00 40 LEU A N 13
ATOM 20179 C CA . LEU A 1 40 ? 63.981 19.897 32.214 1.00 1.00 40 LEU A CA 13
ATOM 20180 C C . LEU A 1 40 ? 63.745 20.995 31.223 1.00 1.00 40 LEU A C 13
ATOM 20181 O O . LEU A 1 40 ? 64.551 21.903 31.039 1.00 1.00 40 LEU A O 13
ATOM 20197 N N . SER A 1 41 ? 62.598 20.983 30.524 1.00 1.00 41 SER A N 13
ATOM 20198 C CA . SER A 1 41 ? 62.151 22.061 29.687 1.00 1.00 41 SER A CA 13
ATOM 20199 C C . SER A 1 41 ? 62.115 23.402 30.353 1.00 1.00 41 SER A C 13
ATOM 20200 O O . SER A 1 41 ? 62.277 24.423 29.687 1.00 1.00 41 SER A O 13
ATOM 20208 N N . LYS A 1 42 ? 61.902 23.491 31.680 1.00 1.00 42 LYS A N 13
ATOM 20209 C CA . LYS A 1 42 ? 61.748 24.747 32.356 1.00 1.00 42 LYS A CA 13
ATOM 20210 C C . LYS A 1 42 ? 63.005 25.560 32.353 1.00 1.00 42 LYS A C 13
ATOM 20211 O O . LYS A 1 42 ? 63.002 26.762 32.096 1.00 1.00 42 LYS A O 13
ATOM 20230 N N . LEU A 1 43 ? 64.160 24.907 32.580 1.00 1.00 43 LEU A N 13
ATOM 20231 C CA . LEU A 1 43 ? 65.441 25.527 32.401 1.00 1.00 43 LEU A CA 13
ATOM 20232 C C . LEU A 1 43 ? 65.753 25.872 30.978 1.00 1.00 43 LEU A C 13
ATOM 20233 O O . LEU A 1 43 ? 66.319 26.930 30.709 1.00 1.00 43 LEU A O 13
ATOM 20249 N N . MET A 1 44 ? 65.364 25.042 29.993 1.00 1.00 44 MET A N 13
ATOM 20250 C CA . MET A 1 44 ? 65.502 25.345 28.595 1.00 1.00 44 MET A CA 13
ATOM 20251 C C . MET A 1 44 ? 64.762 26.575 28.168 1.00 1.00 44 MET A C 13
ATOM 20252 O O . MET A 1 44 ? 65.287 27.431 27.459 1.00 1.00 44 MET A O 13
ATOM 20266 N N . LYS A 1 45 ? 63.519 26.756 28.652 1.00 1.00 45 LYS A N 13
ATOM 20267 C CA . LYS A 1 45 ? 62.747 27.951 28.467 1.00 1.00 45 LYS A CA 13
ATOM 20268 C C . LYS A 1 45 ? 63.407 29.158 29.062 1.00 1.00 45 LYS A C 13
ATOM 20269 O O . LYS A 1 45 ? 63.506 30.212 28.435 1.00 1.00 45 LYS A O 13
ATOM 20288 N N . ALA A 1 46 ? 63.956 29.034 30.284 1.00 1.00 46 ALA A N 13
ATOM 20289 C CA . ALA A 1 46 ? 64.667 30.076 30.965 1.00 1.00 46 ALA A CA 13
ATOM 20290 C C . ALA A 1 46 ? 65.965 30.472 30.326 1.00 1.00 46 ALA A C 13
ATOM 20291 O O . ALA A 1 46 ? 66.346 31.641 30.310 1.00 1.00 46 ALA A O 13
ATOM 20298 N N . TYR A 1 47 ? 66.694 29.507 29.733 1.00 1.00 47 TYR A N 13
ATOM 20299 C CA . TYR A 1 47 ? 67.901 29.670 28.973 1.00 1.00 47 TYR A CA 13
ATOM 20300 C C . TYR A 1 47 ? 67.699 30.574 27.798 1.00 1.00 47 TYR A C 13
ATOM 20301 O O . TYR A 1 47 ? 68.471 31.496 27.543 1.00 1.00 47 TYR A O 13
ATOM 20319 N N . CYS A 1 48 ? 66.581 30.391 27.074 1.00 1.00 48 CYS A N 13
ATOM 20320 C CA . CYS A 1 48 ? 66.148 31.242 26.002 1.00 1.00 48 CYS A CA 13
ATOM 20321 C C . CYS A 1 48 ? 65.858 32.645 26.433 1.00 1.00 48 CYS A C 13
ATOM 20322 O O . CYS A 1 48 ? 66.244 33.595 25.754 1.00 1.00 48 CYS A O 13
ATOM 20330 N N . GLU A 1 49 ? 65.190 32.832 27.586 1.00 1.00 49 GLU A N 13
ATOM 20331 C CA . GLU A 1 49 ? 64.909 34.120 28.152 1.00 1.00 49 GLU A CA 13
ATOM 20332 C C . GLU A 1 49 ? 66.109 34.879 28.628 1.00 1.00 49 GLU A C 13
ATOM 20333 O O . GLU A 1 49 ? 66.260 36.062 28.322 1.00 1.00 49 GLU A O 13
ATOM 20345 N N . ARG A 1 50 ? 67.030 34.250 29.384 1.00 1.00 50 ARG A N 13
ATOM 20346 C CA . ARG A 1 50 ? 68.223 34.911 29.838 1.00 1.00 50 ARG A CA 13
ATOM 20347 C C . ARG A 1 50 ? 69.274 35.094 28.790 1.00 1.00 50 ARG A C 13
ATOM 20348 O O . ARG A 1 50 ? 69.888 36.156 28.705 1.00 1.00 50 ARG A O 13
ATOM 20369 N N . GLN A 1 51 ? 69.531 34.064 27.965 1.00 1.00 51 GLN A N 13
ATOM 20370 C CA . GLN A 1 51 ? 70.733 33.975 27.187 1.00 1.00 51 GLN A CA 13
ATOM 20371 C C . GLN A 1 51 ? 70.485 34.041 25.713 1.00 1.00 51 GLN A C 13
ATOM 20372 O O . GLN A 1 51 ? 71.400 33.865 24.910 1.00 1.00 51 GLN A O 13
ATOM 20386 N N . GLY A 1 52 ? 69.244 34.354 25.295 1.00 1.00 52 GLY A N 13
ATOM 20387 C CA . GLY A 1 52 ? 68.943 34.818 23.969 1.00 1.00 52 GLY A CA 13
ATOM 20388 C C . GLY A 1 52 ? 68.817 33.789 22.894 1.00 1.00 52 GLY A C 13
ATOM 20389 O O . GLY A 1 52 ? 68.753 34.130 21.713 1.00 1.00 52 GLY A O 13
ATOM 20393 N N . LEU A 1 53 ? 68.797 32.493 23.249 1.00 1.00 53 LEU A N 13
ATOM 20394 C CA . LEU A 1 53 ? 68.791 31.399 22.319 1.00 1.00 53 LEU A CA 13
ATOM 20395 C C . LEU A 1 53 ? 67.421 31.028 21.845 1.00 1.00 53 LEU A C 13
ATOM 20396 O O . LEU A 1 53 ? 66.418 31.396 22.454 1.00 1.00 53 LEU A O 13
ATOM 20412 N N . SER A 1 54 ? 67.321 30.277 20.731 1.00 1.00 54 SER A N 13
ATOM 20413 C CA . SER A 1 54 ? 66.087 29.755 20.215 1.00 1.00 54 SER A CA 13
ATOM 20414 C C . SER A 1 54 ? 65.956 28.305 20.552 1.00 1.00 54 SER A C 13
ATOM 20415 O O . SER A 1 54 ? 66.861 27.517 20.283 1.00 1.00 54 SER A O 13
ATOM 20423 N N . MET A 1 55 ? 64.824 27.857 21.129 1.00 1.00 55 MET A N 13
ATOM 20424 C CA . MET A 1 55 ? 64.688 26.519 21.636 1.00 1.00 55 MET A CA 13
ATOM 20425 C C . MET A 1 55 ? 64.714 25.415 20.623 1.00 1.00 55 MET A C 13
ATOM 20426 O O . MET A 1 55 ? 65.070 24.283 20.948 1.00 1.00 55 MET A O 13
ATOM 20440 N N . ARG A 1 56 ? 64.403 25.688 19.342 1.00 1.00 56 ARG A N 13
ATOM 20441 C CA . ARG A 1 56 ? 64.452 24.691 18.310 1.00 1.00 56 ARG A CA 13
ATOM 20442 C C . ARG A 1 56 ? 65.787 24.621 17.635 1.00 1.00 56 ARG A C 13
ATOM 20443 O O . ARG A 1 56 ? 66.026 23.773 16.777 1.00 1.00 56 ARG A O 13
ATOM 20464 N N . GLN A 1 57 ? 66.739 25.487 18.032 1.00 1.00 57 GLN A N 13
ATOM 20465 C CA . GLN A 1 57 ? 68.077 25.507 17.515 1.00 1.00 57 GLN A CA 13
ATOM 20466 C C . GLN A 1 57 ? 69.038 24.833 18.444 1.00 1.00 57 GLN A C 13
ATOM 20467 O O . GLN A 1 57 ? 70.172 24.540 18.070 1.00 1.00 57 GLN A O 13
ATOM 20481 N N . ILE A 1 58 ? 68.618 24.503 19.678 1.00 1.00 58 ILE A N 13
ATOM 20482 C CA . ILE A 1 58 ? 69.439 23.863 20.666 1.00 1.00 58 ILE A CA 13
ATOM 20483 C C . ILE A 1 58 ? 68.803 22.583 21.110 1.00 1.00 58 ILE A C 13
ATOM 20484 O O . ILE A 1 58 ? 67.580 22.459 21.153 1.00 1.00 58 ILE A O 13
ATOM 20500 N N . ARG A 1 59 ? 69.613 21.562 21.443 1.00 1.00 59 ARG A N 13
ATOM 20501 C CA . ARG A 1 59 ? 69.164 20.341 22.050 1.00 1.00 59 ARG A CA 13
ATOM 20502 C C . ARG A 1 59 ? 70.148 19.974 23.115 1.00 1.00 59 ARG A C 13
ATOM 20503 O O . ARG A 1 59 ? 71.306 20.388 23.075 1.00 1.00 59 ARG A O 13
ATOM 20524 N N . PHE A 1 60 ? 69.710 19.206 24.130 1.00 1.00 60 PHE A N 13
ATOM 20525 C CA . PHE A 1 60 ? 70.487 18.887 25.292 1.00 1.00 60 PHE A CA 13
ATOM 20526 C C . PHE A 1 60 ? 70.797 17.423 25.337 1.00 1.00 60 PHE A C 13
ATOM 20527 O O . PHE A 1 60 ? 70.031 16.568 24.893 1.00 1.00 60 PHE A O 13
ATOM 20544 N N . ARG A 1 61 ? 71.963 17.069 25.909 1.00 1.00 61 ARG A N 13
ATOM 20545 C CA . ARG A 1 61 ? 72.357 15.717 26.165 1.00 1.00 61 ARG A CA 13
ATOM 20546 C C . ARG A 1 61 ? 72.975 15.654 27.527 1.00 1.00 61 ARG A C 13
ATOM 20547 O O . ARG A 1 61 ? 73.436 16.654 28.077 1.00 1.00 61 ARG A O 13
ATOM 20568 N N . PHE A 1 62 ? 72.975 14.461 28.147 1.00 1.00 62 PHE A N 13
ATOM 20569 C CA . PHE A 1 62 ? 73.543 14.239 29.444 1.00 1.00 62 PHE A CA 13
ATOM 20570 C C . PHE A 1 62 ? 74.410 13.022 29.381 1.00 1.00 62 PHE A C 13
ATOM 20571 O O . PHE A 1 62 ? 73.925 11.913 29.155 1.00 1.00 62 PHE A O 13
ATOM 20588 N N . ASP A 1 63 ? 75.733 13.194 29.555 1.00 1.00 63 ASP A N 13
ATOM 20589 C CA . ASP A 1 63 ? 76.726 12.159 29.482 1.00 1.00 63 ASP A CA 13
ATOM 20590 C C . ASP A 1 63 ? 76.672 11.367 28.207 1.00 1.00 63 ASP A C 13
ATOM 20591 O O . ASP A 1 63 ? 76.690 10.137 28.189 1.00 1.00 63 ASP A O 13
ATOM 20600 N N . GLY A 1 64 ? 76.570 12.060 27.057 1.00 1.00 64 GLY A N 13
ATOM 20601 C CA . GLY A 1 64 ? 76.495 11.452 25.758 1.00 1.00 64 GLY A CA 13
ATOM 20602 C C . GLY A 1 64 ? 75.176 10.870 25.360 1.00 1.00 64 GLY A C 13
ATOM 20603 O O . GLY A 1 64 ? 75.085 10.230 24.315 1.00 1.00 64 GLY A O 13
ATOM 20607 N N . GLN A 1 65 ? 74.107 11.038 26.160 1.00 1.00 65 GLN A N 13
ATOM 20608 C CA . GLN A 1 65 ? 72.810 10.478 25.901 1.00 1.00 65 GLN A CA 13
ATOM 20609 C C . GLN A 1 65 ? 71.795 11.572 25.756 1.00 1.00 65 GLN A C 13
ATOM 20610 O O . GLN A 1 65 ? 71.803 12.470 26.598 1.00 1.00 65 GLN A O 13
ATOM 20624 N N . PRO A 1 66 ? 70.912 11.632 24.793 1.00 1.00 66 PRO A N 13
ATOM 20625 C CA . PRO A 1 66 ? 69.992 12.731 24.640 1.00 1.00 66 PRO A CA 13
ATOM 20626 C C . PRO A 1 66 ? 68.894 12.726 25.659 1.00 1.00 66 PRO A C 13
ATOM 20627 O O . PRO A 1 66 ? 68.404 11.660 26.031 1.00 1.00 66 PRO A O 13
ATOM 20638 N N . ILE A 1 67 ? 68.480 13.908 26.154 1.00 1.00 67 ILE A N 13
ATOM 20639 C CA . ILE A 1 67 ? 67.502 14.067 27.194 1.00 1.00 67 ILE A CA 13
ATOM 20640 C C . ILE A 1 67 ? 66.344 14.865 26.688 1.00 1.00 67 ILE A C 13
ATOM 20641 O O . ILE A 1 67 ? 66.495 15.753 25.849 1.00 1.00 67 ILE A O 13
ATOM 20657 N N . ASN A 1 68 ? 65.116 14.560 27.149 1.00 1.00 68 ASN A N 13
ATOM 20658 C CA . ASN A 1 68 ? 63.928 15.054 26.514 1.00 1.00 68 ASN A CA 13
ATOM 20659 C C . ASN A 1 68 ? 63.247 16.072 27.370 1.00 1.00 68 ASN A C 13
ATOM 20660 O O . ASN A 1 68 ? 63.446 16.151 28.580 1.00 1.00 68 ASN A O 13
ATOM 20671 N N . GLU A 1 69 ? 62.339 16.875 26.790 1.00 1.00 69 GLU A N 13
ATOM 20672 C CA . GLU A 1 69 ? 61.544 17.830 27.509 1.00 1.00 69 GLU A CA 13
ATOM 20673 C C . GLU A 1 69 ? 60.503 17.186 28.372 1.00 1.00 69 GLU A C 13
ATOM 20674 O O . GLU A 1 69 ? 59.924 17.815 29.257 1.00 1.00 69 GLU A O 13
ATOM 20686 N N . THR A 1 70 ? 60.259 15.883 28.145 1.00 1.00 70 THR A N 13
ATOM 20687 C CA . THR A 1 70 ? 59.473 14.999 28.959 1.00 1.00 70 THR A CA 13
ATOM 20688 C C . THR A 1 70 ? 60.248 14.433 30.112 1.00 1.00 70 THR A C 13
ATOM 20689 O O . THR A 1 70 ? 59.674 13.894 31.058 1.00 1.00 70 THR A O 13
ATOM 20700 N N . ASP A 1 71 ? 61.591 14.530 30.113 1.00 1.00 71 ASP A N 13
ATOM 20701 C CA . ASP A 1 71 ? 62.445 14.060 31.164 1.00 1.00 71 ASP A CA 13
ATOM 20702 C C . ASP A 1 71 ? 62.585 15.076 32.259 1.00 1.00 71 ASP A C 13
ATOM 20703 O O . ASP A 1 71 ? 62.117 16.212 32.188 1.00 1.00 71 ASP A O 13
ATOM 20712 N N . THR A 1 72 ? 63.232 14.684 33.372 1.00 1.00 72 THR A N 13
ATOM 20713 C CA . THR A 1 72 ? 63.149 15.387 34.626 1.00 1.00 72 THR A CA 13
ATOM 20714 C C . THR A 1 72 ? 64.443 15.273 35.369 1.00 1.00 72 THR A C 13
ATOM 20715 O O . THR A 1 72 ? 65.187 14.325 35.118 1.00 1.00 72 THR A O 13
ATOM 20726 N N . PRO A 1 73 ? 64.786 16.145 36.284 1.00 1.00 73 PRO A N 13
ATOM 20727 C CA . PRO A 1 73 ? 65.916 15.969 37.158 1.00 1.00 73 PRO A CA 13
ATOM 20728 C C . PRO A 1 73 ? 65.867 14.751 38.023 1.00 1.00 73 PRO A C 13
ATOM 20729 O O . PRO A 1 73 ? 66.930 14.203 38.313 1.00 1.00 73 PRO A O 13
ATOM 20740 N N . ALA A 1 74 ? 64.673 14.305 38.455 1.00 1.00 74 ALA A N 13
ATOM 20741 C CA . ALA A 1 74 ? 64.509 13.101 39.218 1.00 1.00 74 ALA A CA 13
ATOM 20742 C C . ALA A 1 74 ? 64.884 11.863 38.466 1.00 1.00 74 ALA A C 13
ATOM 20743 O O . ALA A 1 74 ? 65.617 11.003 38.953 1.00 1.00 74 ALA A O 13
ATOM 20750 N N . GLN A 1 75 ? 64.409 11.771 37.211 1.00 1.00 75 GLN A N 13
ATOM 20751 C CA . GLN A 1 75 ? 64.636 10.687 36.301 1.00 1.00 75 GLN A CA 13
ATOM 20752 C C . GLN A 1 75 ? 66.055 10.588 35.839 1.00 1.00 75 GLN A C 13
ATOM 20753 O O . GLN A 1 75 ? 66.610 9.500 35.698 1.00 1.00 75 GLN A O 13
ATOM 20767 N N . LEU A 1 76 ? 66.700 11.742 35.587 1.00 1.00 76 LEU A N 13
ATOM 20768 C CA . LEU A 1 76 ? 68.065 11.810 35.152 1.00 1.00 76 LEU A CA 13
ATOM 20769 C C . LEU A 1 76 ? 69.046 11.773 36.284 1.00 1.00 76 LEU A C 13
ATOM 20770 O O . LEU A 1 76 ? 70.253 11.627 36.092 1.00 1.00 76 LEU A O 13
ATOM 20786 N N . GLU A 1 77 ? 68.535 11.861 37.525 1.00 1.00 77 GLU A N 13
ATOM 20787 C CA . GLU A 1 77 ? 69.218 11.738 38.782 1.00 1.00 77 GLU A CA 13
ATOM 20788 C C . GLU A 1 77 ? 70.238 12.801 39.055 1.00 1.00 77 GLU A C 13
ATOM 20789 O O . GLU A 1 77 ? 71.337 12.547 39.550 1.00 1.00 77 GLU A O 13
ATOM 20801 N N . MET A 1 78 ? 69.894 14.062 38.738 1.00 1.00 78 MET A N 13
ATOM 20802 C CA . MET A 1 78 ? 70.652 15.259 38.949 1.00 1.00 78 MET A CA 13
ATOM 20803 C C . MET A 1 78 ? 70.703 15.712 40.374 1.00 1.00 78 MET A C 13
ATOM 20804 O O . MET A 1 78 ? 69.865 15.352 41.200 1.00 1.00 78 MET A O 13
ATOM 20818 N N . GLU A 1 79 ? 71.763 16.456 40.738 1.00 1.00 79 GLU A N 13
ATOM 20819 C CA . GLU A 1 79 ? 72.108 16.786 42.091 1.00 1.00 79 GLU A CA 13
ATOM 20820 C C . GLU A 1 79 ? 72.253 18.272 42.168 1.00 1.00 79 GLU A C 13
ATOM 20821 O O . GLU A 1 79 ? 71.966 18.981 41.206 1.00 1.00 79 GLU A O 13
ATOM 20833 N N . ASP A 1 80 ? 72.671 18.807 43.331 1.00 1.00 80 ASP A N 13
ATOM 20834 C CA . ASP A 1 80 ? 72.722 20.205 43.646 1.00 1.00 80 ASP A CA 13
ATOM 20835 C C . ASP A 1 80 ? 73.522 21.081 42.729 1.00 1.00 80 ASP A C 13
ATOM 20836 O O . ASP A 1 80 ? 73.229 22.271 42.633 1.00 1.00 80 ASP A O 13
ATOM 20845 N N . GLU A 1 81 ? 74.539 20.531 42.041 1.00 1.00 81 GLU A N 13
ATOM 20846 C CA . GLU A 1 81 ? 75.130 21.149 40.886 1.00 1.00 81 GLU A CA 13
ATOM 20847 C C . GLU A 1 81 ? 75.396 20.152 39.800 1.00 1.00 81 GLU A C 13
ATOM 20848 O O . GLU A 1 81 ? 76.472 19.555 39.754 1.00 1.00 81 GLU A O 13
ATOM 20860 N N . ASP A 1 82 ? 74.469 19.938 38.845 1.00 1.00 82 ASP A N 13
ATOM 20861 C CA . ASP A 1 82 ? 74.686 19.086 37.710 1.00 1.00 82 ASP A CA 13
ATOM 20862 C C . ASP A 1 82 ? 75.020 19.798 36.435 1.00 1.00 82 ASP A C 13
ATOM 20863 O O . ASP A 1 82 ? 74.841 21.008 36.313 1.00 1.00 82 ASP A O 13
ATOM 20872 N N . THR A 1 83 ? 75.535 19.054 35.436 1.00 1.00 83 THR A N 13
ATOM 20873 C CA . THR A 1 83 ? 76.027 19.592 34.197 1.00 1.00 83 THR A CA 13
ATOM 20874 C C . THR A 1 83 ? 75.401 18.943 33.001 1.00 1.00 83 THR A C 13
ATOM 20875 O O . THR A 1 83 ? 75.517 17.741 32.764 1.00 1.00 83 THR A O 13
ATOM 20886 N N . ILE A 1 84 ? 74.721 19.753 32.170 1.00 1.00 84 ILE A N 13
ATOM 20887 C CA . ILE A 1 84 ? 74.052 19.425 30.941 1.00 1.00 84 ILE A CA 13
ATOM 20888 C C . ILE A 1 84 ? 74.865 19.932 29.791 1.00 1.00 84 ILE A C 13
ATOM 20889 O O . ILE A 1 84 ? 75.460 21.007 29.851 1.00 1.00 84 ILE A O 13
ATOM 20905 N N . ASP A 1 85 ? 74.956 19.166 28.688 1.00 1.00 85 ASP A N 13
ATOM 20906 C CA . ASP A 1 85 ? 75.747 19.518 27.545 1.00 1.00 85 ASP A CA 13
ATOM 20907 C C . ASP A 1 85 ? 74.814 19.837 26.418 1.00 1.00 85 ASP A C 13
ATOM 20908 O O . ASP A 1 85 ? 73.805 19.165 26.204 1.00 1.00 85 ASP A O 13
ATOM 20917 N N . VAL A 1 86 ? 75.090 20.926 25.678 1.00 1.00 86 VAL A N 13
ATOM 20918 C CA . VAL A 1 86 ? 74.208 21.469 24.683 1.00 1.00 86 VAL A CA 13
ATOM 20919 C C . VAL A 1 86 ? 74.843 21.351 23.333 1.00 1.00 86 VAL A C 13
ATOM 20920 O O . VAL A 1 86 ? 76.045 21.571 23.186 1.00 1.00 86 VAL A O 13
ATOM 20933 N N . PHE A 1 87 ? 74.067 20.983 22.295 1.00 1.00 87 PHE A N 13
ATOM 20934 C CA . PHE A 1 87 ? 74.533 20.987 20.937 1.00 1.00 87 PHE A CA 13
ATOM 20935 C C . PHE A 1 87 ? 73.587 21.751 20.063 1.00 1.00 87 PHE A C 13
ATOM 20936 O O . PHE A 1 87 ? 72.366 21.672 20.195 1.00 1.00 87 PHE A O 13
ATOM 20953 N N . GLN A 1 88 ? 74.134 22.535 19.116 1.00 1.00 88 GLN A N 13
ATOM 20954 C CA . GLN A 1 88 ? 73.382 23.377 18.231 1.00 1.00 88 GLN A CA 13
ATOM 20955 C C . GLN A 1 88 ? 73.009 22.655 16.972 1.00 1.00 88 GLN A C 13
ATOM 20956 O O . GLN A 1 88 ? 73.842 22.053 16.295 1.00 1.00 88 GLN A O 13
ATOM 20970 N N . GLN A 1 89 ? 71.705 22.658 16.642 1.00 1.00 89 GLN A N 13
ATOM 20971 C CA . GLN A 1 89 ? 71.084 21.837 15.644 1.00 1.00 89 GLN A CA 13
ATOM 20972 C C . GLN A 1 89 ? 71.102 22.370 14.246 1.00 1.00 89 GLN A C 13
ATOM 20973 O O . GLN A 1 89 ? 71.556 23.480 13.968 1.00 1.00 89 GLN A O 13
ATOM 20987 N N . GLN A 1 90 ? 70.605 21.549 13.302 1.00 1.00 90 GLN A N 13
ATOM 20988 C CA . GLN A 1 90 ? 70.576 21.872 11.904 1.00 1.00 90 GLN A CA 13
ATOM 20989 C C . GLN A 1 90 ? 69.270 21.471 11.291 1.00 1.00 90 GLN A C 13
ATOM 20990 O O . GLN A 1 90 ? 68.822 20.334 11.429 1.00 1.00 90 GLN A O 13
ATOM 21004 N N . THR A 1 91 ? 68.590 22.392 10.581 1.00 1.00 91 THR A N 13
ATOM 21005 C CA . THR A 1 91 ? 67.389 22.076 9.858 1.00 1.00 91 THR A CA 13
ATOM 21006 C C . THR A 1 91 ? 67.213 23.023 8.713 1.00 1.00 91 THR A C 13
ATOM 21007 O O . THR A 1 91 ? 67.639 24.177 8.748 1.00 1.00 91 THR A O 13
ATOM 21018 N N . GLY A 1 92 ? 66.559 22.568 7.628 1.00 1.00 92 GLY A N 13
ATOM 21019 C CA . GLY A 1 92 ? 66.241 23.357 6.471 1.00 1.00 92 GLY A CA 13
ATOM 21020 C C . GLY A 1 92 ? 65.034 24.225 6.620 1.00 1.00 92 GLY A C 13
ATOM 21021 O O . GLY A 1 92 ? 64.711 24.999 5.721 1.00 1.00 92 GLY A O 13
ATOM 21025 N N . GLY A 1 93 ? 64.312 24.135 7.751 1.00 1.00 93 GLY A N 13
ATOM 21026 C CA . GLY A 1 93 ? 63.189 24.989 8.015 1.00 1.00 93 GLY A CA 13
ATOM 21027 C C . GLY A 1 93 ? 62.867 25.032 9.504 1.00 1.00 93 GLY A C 13
ATOM 21028 O O . GLY A 1 93 ? 62.298 24.048 10.045 1.00 1.00 93 GLY A O 13
ATOM 21033 N N . GLY B 2 33 ? 73.047 33.376 42.466 1.00 1.00 965 GLY B N 13
ATOM 21034 C CA . GLY B 2 33 ? 73.098 32.551 41.234 1.00 1.00 965 GLY B CA 13
ATOM 21035 C C . GLY B 2 33 ? 72.417 33.150 40.048 1.00 1.00 965 GLY B C 13
ATOM 21036 O O . GLY B 2 33 ? 72.152 34.349 39.998 1.00 1.00 965 GLY B O 13
ATOM 21040 N N . VAL B 2 34 ? 72.103 32.317 39.040 1.00 1.00 966 VAL B N 13
ATOM 21041 C CA . VAL B 2 34 ? 71.355 32.694 37.875 1.00 1.00 966 VAL B CA 13
ATOM 21042 C C . VAL B 2 34 ? 69.891 32.473 38.113 1.00 1.00 966 VAL B C 13
ATOM 21043 O O . VAL B 2 34 ? 69.239 33.210 38.852 1.00 1.00 966 VAL B O 13
ATOM 21056 N N . ILE B 2 35 ? 69.304 31.447 37.467 1.00 1.00 967 ILE B N 13
ATOM 21057 C CA . ILE B 2 35 ? 67.899 31.418 37.175 1.00 1.00 967 ILE B CA 13
ATOM 21058 C C . ILE B 2 35 ? 67.126 30.758 38.276 1.00 1.00 967 ILE B C 13
ATOM 21059 O O . ILE B 2 35 ? 67.484 29.677 38.742 1.00 1.00 967 ILE B O 13
ATOM 21075 N N . ASP B 2 36 ? 66.038 31.381 38.769 1.00 1.00 968 ASP B N 13
ATOM 21076 C CA . ASP B 2 36 ? 65.232 30.871 39.841 1.00 1.00 968 ASP B CA 13
ATOM 21077 C C . ASP B 2 36 ? 63.964 30.252 39.334 1.00 1.00 968 ASP B C 13
ATOM 21078 O O . ASP B 2 36 ? 63.171 30.924 38.675 1.00 1.00 968 ASP B O 13
ATOM 21087 N N . LEU B 2 37 ? 63.701 28.961 39.621 1.00 1.00 969 LEU B N 13
ATOM 21088 C CA . LEU B 2 37 ? 62.488 28.299 39.234 1.00 1.00 969 LEU B CA 13
ATOM 21089 C C . LEU B 2 37 ? 61.578 28.038 40.392 1.00 1.00 969 LEU B C 13
ATOM 21090 O O . LEU B 2 37 ? 62.006 27.651 41.479 1.00 1.00 969 LEU B O 13
ATOM 21106 N N . THR B 2 38 ? 60.262 28.215 40.172 1.00 1.00 970 THR B N 13
ATOM 21107 C CA . THR B 2 38 ? 59.234 27.912 41.128 1.00 1.00 970 THR B CA 13
ATOM 21108 C C . THR B 2 38 ? 58.168 27.035 40.548 1.00 1.00 970 THR B C 13
ATOM 21109 O O . THR B 2 38 ? 57.538 26.290 41.296 1.00 1.00 970 THR B O 13
ATOM 21120 N N . MET B 2 39 ? 57.955 27.054 39.217 1.00 1.00 971 MET B N 13
ATOM 21121 C CA . MET B 2 39 ? 57.001 26.326 38.424 1.00 1.00 971 MET B CA 13
ATOM 21122 C C . MET B 2 39 ? 55.826 25.686 39.099 1.00 1.00 971 MET B C 13
ATOM 21123 O O . MET B 2 39 ? 54.900 26.371 39.534 1.00 1.00 971 MET B O 13
ATOM 21137 N N . ASP B 2 40 ? 55.793 24.344 39.179 1.00 1.00 972 ASP B N 13
ATOM 21138 C CA . ASP B 2 40 ? 54.681 23.571 39.646 1.00 1.00 972 ASP B CA 13
ATOM 21139 C C . ASP B 2 40 ? 55.247 22.353 40.313 1.00 1.00 972 ASP B C 13
ATOM 21140 O O . ASP B 2 40 ? 56.453 22.271 40.544 1.00 1.00 972 ASP B O 13
ATOM 21149 N N . ASP B 2 41 ? 54.388 21.390 40.695 1.00 1.00 973 ASP B N 13
ATOM 21150 C CA . ASP B 2 41 ? 54.719 20.084 41.193 1.00 1.00 973 ASP B CA 13
ATOM 21151 C C . ASP B 2 41 ? 55.354 19.997 42.542 1.00 1.00 973 ASP B C 13
ATOM 21152 O O . ASP B 2 41 ? 55.881 18.960 42.940 1.00 1.00 973 ASP B O 13
ATOM 21161 N N . GLU B 2 42 ? 55.268 21.087 43.323 1.00 1.00 974 GLU B N 13
ATOM 21162 C CA . GLU B 2 42 ? 56.003 21.310 44.537 1.00 1.00 974 GLU B CA 13
ATOM 21163 C C . GLU B 2 42 ? 57.434 20.861 44.467 1.00 1.00 974 GLU B C 13
ATOM 21164 O O . GLU B 2 42 ? 58.186 21.277 43.587 1.00 1.00 974 GLU B O 13
ATOM 21176 N N . GLU B 2 43 ? 57.889 19.998 45.392 1.00 1.00 975 GLU B N 13
ATOM 21177 C CA . GLU B 2 43 ? 59.174 19.383 45.449 1.00 1.00 975 GLU B CA 13
ATOM 21178 C C . GLU B 2 43 ? 59.392 18.164 44.551 1.00 1.00 975 GLU B C 13
ATOM 21179 O O . GLU B 2 43 ? 58.450 17.677 43.871 1.00 1.00 975 GLU B O 13
ATOM 21191 N N . MET A 1 1 ? 35.551 18.932 36.275 1.00 1.00 1 MET A N 14
ATOM 21192 C CA . MET A 1 1 ? 35.801 17.472 36.217 1.00 1.00 1 MET A CA 14
ATOM 21193 C C . MET A 1 1 ? 37.250 17.094 36.231 1.00 1.00 1 MET A C 14
ATOM 21194 O O . MET A 1 1 ? 38.131 17.936 36.060 1.00 1.00 1 MET A O 14
ATOM 21210 N N . ALA A 1 2 ? 37.572 15.802 36.428 1.00 1.00 2 ALA A N 14
ATOM 21211 C CA . ALA A 1 2 ? 38.906 15.293 36.578 1.00 1.00 2 ALA A CA 14
ATOM 21212 C C . ALA A 1 2 ? 39.809 15.521 35.405 1.00 1.00 2 ALA A C 14
ATOM 21213 O O . ALA A 1 2 ? 40.975 15.880 35.562 1.00 1.00 2 ALA A O 14
ATOM 21220 N N . ASP A 1 3 ? 39.296 15.367 34.171 1.00 1.00 3 ASP A N 14
ATOM 21221 C CA . ASP A 1 3 ? 40.016 15.564 32.944 1.00 1.00 3 ASP A CA 14
ATOM 21222 C C . ASP A 1 3 ? 40.548 16.949 32.730 1.00 1.00 3 ASP A C 14
ATOM 21223 O O . ASP A 1 3 ? 41.571 17.127 32.069 1.00 1.00 3 ASP A O 14
ATOM 21232 N N . GLU A 1 4 ? 39.895 17.987 33.285 1.00 1.00 4 GLU A N 14
ATOM 21233 C CA . GLU A 1 4 ? 40.358 19.345 33.272 1.00 1.00 4 GLU A CA 14
ATOM 21234 C C . GLU A 1 4 ? 41.619 19.561 34.053 1.00 1.00 4 GLU A C 14
ATOM 21235 O O . GLU A 1 4 ? 42.502 20.319 33.656 1.00 1.00 4 GLU A O 14
ATOM 21247 N N . LYS A 1 5 ? 41.757 18.899 35.218 1.00 1.00 5 LYS A N 14
ATOM 21248 C CA . LYS A 1 5 ? 42.885 18.996 36.099 1.00 1.00 5 LYS A CA 14
ATOM 21249 C C . LYS A 1 5 ? 44.165 18.425 35.557 1.00 1.00 5 LYS A C 14
ATOM 21250 O O . LYS A 1 5 ? 44.102 17.415 34.857 1.00 1.00 5 LYS A O 14
ATOM 21269 N N . PRO A 1 6 ? 45.341 18.952 35.801 1.00 1.00 6 PRO A N 14
ATOM 21270 C CA . PRO A 1 6 ? 46.608 18.335 35.490 1.00 1.00 6 PRO A CA 14
ATOM 21271 C C . PRO A 1 6 ? 46.791 16.893 35.850 1.00 1.00 6 PRO A C 14
ATOM 21272 O O . PRO A 1 6 ? 46.256 16.438 36.859 1.00 1.00 6 PRO A O 14
ATOM 21283 N N . LYS A 1 7 ? 47.559 16.116 35.065 1.00 1.00 7 LYS A N 14
ATOM 21284 C CA . LYS A 1 7 ? 47.620 14.688 35.203 1.00 1.00 7 LYS A CA 14
ATOM 21285 C C . LYS A 1 7 ? 48.584 14.222 36.250 1.00 1.00 7 LYS A C 14
ATOM 21286 O O . LYS A 1 7 ? 48.521 13.084 36.713 1.00 1.00 7 LYS A O 14
ATOM 21305 N N . GLU A 1 8 ? 49.477 15.123 36.698 1.00 1.00 8 GLU A N 14
ATOM 21306 C CA . GLU A 1 8 ? 50.403 14.910 37.774 1.00 1.00 8 GLU A CA 14
ATOM 21307 C C . GLU A 1 8 ? 50.088 15.786 38.947 1.00 1.00 8 GLU A C 14
ATOM 21308 O O . GLU A 1 8 ? 50.864 15.893 39.895 1.00 1.00 8 GLU A O 14
ATOM 21320 N N . GLY A 1 9 ? 48.907 16.433 38.954 1.00 1.00 9 GLY A N 14
ATOM 21321 C CA . GLY A 1 9 ? 48.483 17.344 39.980 1.00 1.00 9 GLY A CA 14
ATOM 21322 C C . GLY A 1 9 ? 49.077 18.716 39.942 1.00 1.00 9 GLY A C 14
ATOM 21323 O O . GLY A 1 9 ? 50.000 19.023 39.189 1.00 1.00 9 GLY A O 14
ATOM 21327 N N . VAL A 1 10 ? 48.516 19.613 40.775 1.00 1.00 10 VAL A N 14
ATOM 21328 C CA . VAL A 1 10 ? 48.821 21.015 40.790 1.00 1.00 10 VAL A CA 14
ATOM 21329 C C . VAL A 1 10 ? 49.211 21.462 42.165 1.00 1.00 10 VAL A C 14
ATOM 21330 O O . VAL A 1 10 ? 48.579 21.133 43.169 1.00 1.00 10 VAL A O 14
ATOM 21343 N N . LYS A 1 11 ? 50.343 22.183 42.268 1.00 1.00 11 LYS A N 14
ATOM 21344 C CA . LYS A 1 11 ? 50.956 22.655 43.477 1.00 1.00 11 LYS A CA 14
ATOM 21345 C C . LYS A 1 11 ? 51.330 21.570 44.440 1.00 1.00 11 LYS A C 14
ATOM 21346 O O . LYS A 1 11 ? 51.260 21.717 45.660 1.00 1.00 11 LYS A O 14
ATOM 21365 N N . THR A 1 12 ? 51.807 20.429 43.911 1.00 1.00 12 THR A N 14
ATOM 21366 C CA . THR A 1 12 ? 52.245 19.282 44.654 1.00 1.00 12 THR A CA 14
ATOM 21367 C C . THR A 1 12 ? 53.708 19.050 44.440 1.00 1.00 12 THR A C 14
ATOM 21368 O O . THR A 1 12 ? 54.222 17.944 44.591 1.00 1.00 12 THR A O 14
ATOM 21379 N N . GLU A 1 13 ? 54.458 20.104 44.066 1.00 1.00 13 GLU A N 14
ATOM 21380 C CA . GLU A 1 13 ? 55.814 20.004 43.610 1.00 1.00 13 GLU A CA 14
ATOM 21381 C C . GLU A 1 13 ? 56.806 20.136 44.724 1.00 1.00 13 GLU A C 14
ATOM 21382 O O . GLU A 1 13 ? 58.008 19.957 44.530 1.00 1.00 13 GLU A O 14
ATOM 21394 N N . ASN A 1 14 ? 56.319 20.418 45.948 1.00 1.00 14 ASN A N 14
ATOM 21395 C CA . ASN A 1 14 ? 57.056 20.677 47.152 1.00 1.00 14 ASN A CA 14
ATOM 21396 C C . ASN A 1 14 ? 58.053 21.793 47.054 1.00 1.00 14 ASN A C 14
ATOM 21397 O O . ASN A 1 14 ? 58.044 22.593 46.121 1.00 1.00 14 ASN A O 14
ATOM 21408 N N . ASN A 1 15 ? 58.923 21.949 48.068 1.00 1.00 15 ASN A N 14
ATOM 21409 C CA . ASN A 1 15 ? 59.726 23.127 48.233 1.00 1.00 15 ASN A CA 14
ATOM 21410 C C . ASN A 1 15 ? 61.201 22.875 48.227 1.00 1.00 15 ASN A C 14
ATOM 21411 O O . ASN A 1 15 ? 61.977 23.743 48.622 1.00 1.00 15 ASN A O 14
ATOM 21422 N N . ASP A 1 16 ? 61.678 21.694 47.797 1.00 1.00 16 ASP A N 14
ATOM 21423 C CA . ASP A 1 16 ? 63.052 21.322 47.972 1.00 1.00 16 ASP A CA 14
ATOM 21424 C C . ASP A 1 16 ? 63.892 21.753 46.807 1.00 1.00 16 ASP A C 14
ATOM 21425 O O . ASP A 1 16 ? 63.975 21.091 45.774 1.00 1.00 16 ASP A O 14
ATOM 21434 N N . HIS A 1 17 ? 64.550 22.921 46.930 1.00 1.00 17 HIS A N 14
ATOM 21435 C CA . HIS A 1 17 ? 65.383 23.488 45.908 1.00 1.00 17 HIS A CA 14
ATOM 21436 C C . HIS A 1 17 ? 66.709 22.814 45.721 1.00 1.00 17 HIS A C 14
ATOM 21437 O O . HIS A 1 17 ? 67.431 22.521 46.674 1.00 1.00 17 HIS A O 14
ATOM 21452 N N . ILE A 1 18 ? 67.090 22.575 44.455 1.00 1.00 18 ILE A N 14
ATOM 21453 C CA . ILE A 1 18 ? 68.328 22.043 43.959 1.00 1.00 18 ILE A CA 14
ATOM 21454 C C . ILE A 1 18 ? 68.699 22.928 42.812 1.00 1.00 18 ILE A C 14
ATOM 21455 O O . ILE A 1 18 ? 67.867 23.663 42.283 1.00 1.00 18 ILE A O 14
ATOM 21471 N N . ASN A 1 19 ? 69.970 22.953 42.376 1.00 1.00 19 ASN A N 14
ATOM 21472 C CA . ASN A 1 19 ? 70.344 23.715 41.221 1.00 1.00 19 ASN A CA 14
ATOM 21473 C C . ASN A 1 19 ? 70.869 22.799 40.160 1.00 1.00 19 ASN A C 14
ATOM 21474 O O . ASN A 1 19 ? 71.512 21.782 40.416 1.00 1.00 19 ASN A O 14
ATOM 21485 N N . LEU A 1 20 ? 70.600 23.108 38.880 1.00 1.00 20 LEU A N 14
ATOM 21486 C CA . LEU A 1 20 ? 71.316 22.428 37.836 1.00 1.00 20 LEU A CA 14
ATOM 21487 C C . LEU A 1 20 ? 71.818 23.446 36.865 1.00 1.00 20 LEU A C 14
ATOM 21488 O O . LEU A 1 20 ? 71.259 24.537 36.778 1.00 1.00 20 LEU A O 14
ATOM 21504 N N . LYS A 1 21 ? 72.867 23.135 36.083 1.00 1.00 21 LYS A N 14
ATOM 21505 C CA . LYS A 1 21 ? 73.339 23.965 35.014 1.00 1.00 21 LYS A CA 14
ATOM 21506 C C . LYS A 1 21 ? 73.276 23.300 33.679 1.00 1.00 21 LYS A C 14
ATOM 21507 O O . LYS A 1 21 ? 73.352 22.081 33.538 1.00 1.00 21 LYS A O 14
ATOM 21526 N N . VAL A 1 22 ? 73.099 24.119 32.629 1.00 1.00 22 VAL A N 14
ATOM 21527 C CA . VAL A 1 22 ? 73.137 23.690 31.262 1.00 1.00 22 VAL A CA 14
ATOM 21528 C C . VAL A 1 22 ? 74.199 24.482 30.570 1.00 1.00 22 VAL A C 14
ATOM 21529 O O . VAL A 1 22 ? 74.312 25.691 30.775 1.00 1.00 22 VAL A O 14
ATOM 21542 N N . ALA A 1 23 ? 75.058 23.787 29.798 1.00 1.00 23 ALA A N 14
ATOM 21543 C CA . ALA A 1 23 ? 76.312 24.311 29.344 1.00 1.00 23 ALA A CA 14
ATOM 21544 C C . ALA A 1 23 ? 76.687 23.899 27.954 1.00 1.00 23 ALA A C 14
ATOM 21545 O O . ALA A 1 23 ? 76.523 22.753 27.530 1.00 1.00 23 ALA A O 14
ATOM 21552 N N . GLY A 1 24 ? 77.266 24.853 27.201 1.00 1.00 24 GLY A N 14
ATOM 21553 C CA . GLY A 1 24 ? 77.801 24.618 25.888 1.00 1.00 24 GLY A CA 14
ATOM 21554 C C . GLY A 1 24 ? 77.733 25.842 25.036 1.00 1.00 24 GLY A C 14
ATOM 21555 O O . GLY A 1 24 ? 77.772 26.966 25.532 1.00 1.00 24 GLY A O 14
ATOM 21559 N N . GLN A 1 25 ? 77.651 25.677 23.704 1.00 1.00 25 GLN A N 14
ATOM 21560 C CA . GLN A 1 25 ? 77.416 26.711 22.734 1.00 1.00 25 GLN A CA 14
ATOM 21561 C C . GLN A 1 25 ? 78.336 27.891 22.777 1.00 1.00 25 GLN A C 14
ATOM 21562 O O . GLN A 1 25 ? 77.905 29.044 22.765 1.00 1.00 25 GLN A O 14
ATOM 21576 N N . ASP A 1 26 ? 79.652 27.621 22.836 1.00 1.00 26 ASP A N 14
ATOM 21577 C CA . ASP A 1 26 ? 80.741 28.550 22.865 1.00 1.00 26 ASP A CA 14
ATOM 21578 C C . ASP A 1 26 ? 80.810 29.282 24.169 1.00 1.00 26 ASP A C 14
ATOM 21579 O O . ASP A 1 26 ? 81.140 30.464 24.245 1.00 1.00 26 ASP A O 14
ATOM 21588 N N . GLY A 1 27 ? 80.533 28.563 25.273 1.00 1.00 27 GLY A N 14
ATOM 21589 C CA . GLY A 1 27 ? 80.696 29.086 26.599 1.00 1.00 27 GLY A CA 14
ATOM 21590 C C . GLY A 1 27 ? 79.488 29.786 27.127 1.00 1.00 27 GLY A C 14
ATOM 21591 O O . GLY A 1 27 ? 79.601 30.649 27.998 1.00 1.00 27 GLY A O 14
ATOM 21595 N N . SER A 1 28 ? 78.277 29.433 26.656 1.00 1.00 28 SER A N 14
ATOM 21596 C CA . SER A 1 28 ? 77.094 29.863 27.350 1.00 1.00 28 SER A CA 14
ATOM 21597 C C . SER A 1 28 ? 76.706 28.839 28.368 1.00 1.00 28 SER A C 14
ATOM 21598 O O . SER A 1 28 ? 76.484 27.668 28.061 1.00 1.00 28 SER A O 14
ATOM 21606 N N . VAL A 1 29 ? 76.512 29.274 29.625 1.00 1.00 29 VAL A N 14
ATOM 21607 C CA . VAL A 1 29 ? 76.159 28.416 30.719 1.00 1.00 29 VAL A CA 14
ATOM 21608 C C . VAL A 1 29 ? 75.148 29.133 31.555 1.00 1.00 29 VAL A C 14
ATOM 21609 O O . VAL A 1 29 ? 75.347 30.304 31.878 1.00 1.00 29 VAL A O 14
ATOM 21622 N N . VAL A 1 30 ? 74.029 28.509 31.967 1.00 1.00 30 VAL A N 14
ATOM 21623 C CA . VAL A 1 30 ? 73.259 29.017 33.059 1.00 1.00 30 VAL A CA 14
ATOM 21624 C C . VAL A 1 30 ? 73.020 27.907 34.028 1.00 1.00 30 VAL A C 14
ATOM 21625 O O . VAL A 1 30 ? 72.630 26.804 33.648 1.00 1.00 30 VAL A O 14
ATOM 21638 N N . GLN A 1 31 ? 73.201 28.190 35.329 1.00 1.00 31 GLN A N 14
ATOM 21639 C CA . GLN A 1 31 ? 72.632 27.420 36.395 1.00 1.00 31 GLN A CA 14
ATOM 21640 C C . GLN A 1 31 ? 71.360 28.003 36.914 1.00 1.00 31 GLN A C 14
ATOM 21641 O O . GLN A 1 31 ? 71.153 29.213 36.989 1.00 1.00 31 GLN A O 14
ATOM 21655 N N . PHE A 1 32 ? 70.432 27.118 37.311 1.00 1.00 32 PHE A N 14
ATOM 21656 C CA . PHE A 1 32 ? 69.066 27.482 37.526 1.00 1.00 32 PHE A CA 14
ATOM 21657 C C . PHE A 1 32 ? 68.575 26.796 38.756 1.00 1.00 32 PHE A C 14
ATOM 21658 O O . PHE A 1 32 ? 68.922 25.647 39.024 1.00 1.00 32 PHE A O 14
ATOM 21675 N N . LYS A 1 33 ? 67.768 27.507 39.563 1.00 1.00 33 LYS A N 14
ATOM 21676 C CA . LYS A 1 33 ? 67.449 26.990 40.858 1.00 1.00 33 LYS A CA 14
ATOM 21677 C C . LYS A 1 33 ? 66.002 26.639 40.974 1.00 1.00 33 LYS A C 14
ATOM 21678 O O . LYS A 1 33 ? 65.102 27.470 41.117 1.00 1.00 33 LYS A O 14
ATOM 21697 N N . ILE A 1 34 ? 65.842 25.321 41.153 1.00 1.00 34 ILE A N 14
ATOM 21698 C CA . ILE A 1 34 ? 64.664 24.601 40.777 1.00 1.00 34 ILE A CA 14
ATOM 21699 C C . ILE A 1 34 ? 64.331 23.536 41.759 1.00 1.00 34 ILE A C 14
ATOM 21700 O O . ILE A 1 34 ? 65.114 23.039 42.565 1.00 1.00 34 ILE A O 14
ATOM 21716 N N . LYS A 1 35 ? 63.030 23.231 41.748 1.00 1.00 35 LYS A N 14
ATOM 21717 C CA . LYS A 1 35 ? 62.485 22.244 42.636 1.00 1.00 35 LYS A CA 14
ATOM 21718 C C . LYS A 1 35 ? 62.576 20.856 42.082 1.00 1.00 35 LYS A C 14
ATOM 21719 O O . LYS A 1 35 ? 62.718 20.640 40.879 1.00 1.00 35 LYS A O 14
ATOM 21738 N N . ARG A 1 36 ? 62.600 19.837 42.959 1.00 1.00 36 ARG A N 14
ATOM 21739 C CA . ARG A 1 36 ? 63.238 18.575 42.704 1.00 1.00 36 ARG A CA 14
ATOM 21740 C C . ARG A 1 36 ? 62.597 17.657 41.704 1.00 1.00 36 ARG A C 14
ATOM 21741 O O . ARG A 1 36 ? 63.235 16.748 41.173 1.00 1.00 36 ARG A O 14
ATOM 21762 N N . HIS A 1 37 ? 61.310 17.855 41.368 1.00 1.00 37 HIS A N 14
ATOM 21763 C CA . HIS A 1 37 ? 60.624 17.174 40.305 1.00 1.00 37 HIS A CA 14
ATOM 21764 C C . HIS A 1 37 ? 60.545 18.015 39.068 1.00 1.00 37 HIS A C 14
ATOM 21765 O O . HIS A 1 37 ? 60.824 17.553 37.963 1.00 1.00 37 HIS A O 14
ATOM 21780 N N . THR A 1 38 ? 60.096 19.276 39.215 1.00 1.00 38 THR A N 14
ATOM 21781 C CA . THR A 1 38 ? 59.837 20.310 38.249 1.00 1.00 38 THR A CA 14
ATOM 21782 C C . THR A 1 38 ? 60.712 20.398 37.029 1.00 1.00 38 THR A C 14
ATOM 21783 O O . THR A 1 38 ? 61.927 20.349 37.211 1.00 1.00 38 THR A O 14
ATOM 21794 N N . PRO A 1 39 ? 60.264 20.524 35.802 1.00 1.00 39 PRO A N 14
ATOM 21795 C CA . PRO A 1 39 ? 61.034 20.329 34.597 1.00 1.00 39 PRO A CA 14
ATOM 21796 C C . PRO A 1 39 ? 62.409 20.865 34.349 1.00 1.00 39 PRO A C 14
ATOM 21797 O O . PRO A 1 39 ? 62.750 21.974 34.761 1.00 1.00 39 PRO A O 14
ATOM 21808 N N . LEU A 1 40 ? 63.177 20.160 33.495 1.00 1.00 40 LEU A N 14
ATOM 21809 C CA . LEU A 1 40 ? 64.297 20.717 32.789 1.00 1.00 40 LEU A CA 14
ATOM 21810 C C . LEU A 1 40 ? 63.909 21.676 31.705 1.00 1.00 40 LEU A C 14
ATOM 21811 O O . LEU A 1 40 ? 64.663 22.574 31.335 1.00 1.00 40 LEU A O 14
ATOM 21827 N N . SER A 1 41 ? 62.695 21.547 31.137 1.00 1.00 41 SER A N 14
ATOM 21828 C CA . SER A 1 41 ? 62.144 22.439 30.155 1.00 1.00 41 SER A CA 14
ATOM 21829 C C . SER A 1 41 ? 62.056 23.864 30.605 1.00 1.00 41 SER A C 14
ATOM 21830 O O . SER A 1 41 ? 62.160 24.776 29.787 1.00 1.00 41 SER A O 14
ATOM 21838 N N . LYS A 1 42 ? 61.898 24.114 31.921 1.00 1.00 42 LYS A N 14
ATOM 21839 C CA . LYS A 1 42 ? 61.906 25.421 32.512 1.00 1.00 42 LYS A CA 14
ATOM 21840 C C . LYS A 1 42 ? 63.230 26.098 32.307 1.00 1.00 42 LYS A C 14
ATOM 21841 O O . LYS A 1 42 ? 63.317 27.279 31.974 1.00 1.00 42 LYS A O 14
ATOM 21860 N N . LEU A 1 43 ? 64.326 25.335 32.487 1.00 1.00 43 LEU A N 14
ATOM 21861 C CA . LEU A 1 43 ? 65.696 25.709 32.287 1.00 1.00 43 LEU A CA 14
ATOM 21862 C C . LEU A 1 43 ? 66.015 25.957 30.852 1.00 1.00 43 LEU A C 14
ATOM 21863 O O . LEU A 1 43 ? 66.670 26.940 30.511 1.00 1.00 43 LEU A O 14
ATOM 21879 N N . MET A 1 44 ? 65.521 25.091 29.951 1.00 1.00 44 MET A N 14
ATOM 21880 C CA . MET A 1 44 ? 65.683 25.275 28.537 1.00 1.00 44 MET A CA 14
ATOM 21881 C C . MET A 1 44 ? 65.154 26.579 28.024 1.00 1.00 44 MET A C 14
ATOM 21882 O O . MET A 1 44 ? 65.825 27.290 27.276 1.00 1.00 44 MET A O 14
ATOM 21896 N N . LYS A 1 45 ? 63.962 26.996 28.488 1.00 1.00 45 LYS A N 14
ATOM 21897 C CA . LYS A 1 45 ? 63.426 28.295 28.196 1.00 1.00 45 LYS A CA 14
ATOM 21898 C C . LYS A 1 45 ? 64.224 29.412 28.793 1.00 1.00 45 LYS A C 14
ATOM 21899 O O . LYS A 1 45 ? 64.504 30.418 28.145 1.00 1.00 45 LYS A O 14
ATOM 21918 N N . ALA A 1 46 ? 64.678 29.253 30.049 1.00 1.00 46 ALA A N 14
ATOM 21919 C CA . ALA A 1 46 ? 65.461 30.221 30.763 1.00 1.00 46 ALA A CA 14
ATOM 21920 C C . ALA A 1 46 ? 66.792 30.507 30.137 1.00 1.00 46 ALA A C 14
ATOM 21921 O O . ALA A 1 46 ? 67.254 31.645 30.063 1.00 1.00 46 ALA A O 14
ATOM 21928 N N . TYR A 1 47 ? 67.449 29.459 29.607 1.00 1.00 47 TYR A N 14
ATOM 21929 C CA . TYR A 1 47 ? 68.647 29.505 28.819 1.00 1.00 47 TYR A CA 14
ATOM 21930 C C . TYR A 1 47 ? 68.464 30.301 27.565 1.00 1.00 47 TYR A C 14
ATOM 21931 O O . TYR A 1 47 ? 69.287 31.142 27.210 1.00 1.00 47 TYR A O 14
ATOM 21949 N N . CYS A 1 48 ? 67.331 30.120 26.863 1.00 1.00 48 CYS A N 14
ATOM 21950 C CA . CYS A 1 48 ? 66.974 30.925 25.730 1.00 1.00 48 CYS A CA 14
ATOM 21951 C C . CYS A 1 48 ? 66.732 32.368 26.054 1.00 1.00 48 CYS A C 14
ATOM 21952 O O . CYS A 1 48 ? 67.205 33.258 25.347 1.00 1.00 48 CYS A O 14
ATOM 21960 N N . GLU A 1 49 ? 66.022 32.676 27.155 1.00 1.00 49 GLU A N 14
ATOM 21961 C CA . GLU A 1 49 ? 65.759 34.017 27.597 1.00 1.00 49 GLU A CA 14
ATOM 21962 C C . GLU A 1 49 ? 66.981 34.780 28.013 1.00 1.00 49 GLU A C 14
ATOM 21963 O O . GLU A 1 49 ? 67.208 35.907 27.576 1.00 1.00 49 GLU A O 14
ATOM 21975 N N . ARG A 1 50 ? 67.851 34.185 28.850 1.00 1.00 50 ARG A N 14
ATOM 21976 C CA . ARG A 1 50 ? 69.060 34.818 29.293 1.00 1.00 50 ARG A CA 14
ATOM 21977 C C . ARG A 1 50 ? 70.164 34.875 28.285 1.00 1.00 50 ARG A C 14
ATOM 21978 O O . ARG A 1 50 ? 70.850 35.886 28.138 1.00 1.00 50 ARG A O 14
ATOM 21999 N N . GLN A 1 51 ? 70.394 33.768 27.557 1.00 1.00 51 GLN A N 14
ATOM 22000 C CA . GLN A 1 51 ? 71.602 33.546 26.820 1.00 1.00 51 GLN A CA 14
ATOM 22001 C C . GLN A 1 51 ? 71.360 33.507 25.342 1.00 1.00 51 GLN A C 14
ATOM 22002 O O . GLN A 1 51 ? 72.269 33.264 24.550 1.00 1.00 51 GLN A O 14
ATOM 22016 N N . GLY A 1 52 ? 70.134 33.847 24.902 1.00 1.00 52 GLY A N 14
ATOM 22017 C CA . GLY A 1 52 ? 69.824 34.267 23.562 1.00 1.00 52 GLY A CA 14
ATOM 22018 C C . GLY A 1 52 ? 69.654 33.202 22.529 1.00 1.00 52 GLY A C 14
ATOM 22019 O O . GLY A 1 52 ? 69.456 33.487 21.349 1.00 1.00 52 GLY A O 14
ATOM 22023 N N . LEU A 1 53 ? 69.731 31.922 22.929 1.00 1.00 53 LEU A N 14
ATOM 22024 C CA . LEU A 1 53 ? 69.703 30.773 22.071 1.00 1.00 53 LEU A CA 14
ATOM 22025 C C . LEU A 1 53 ? 68.350 30.497 21.491 1.00 1.00 53 LEU A C 14
ATOM 22026 O O . LEU A 1 53 ? 67.319 30.896 22.030 1.00 1.00 53 LEU A O 14
ATOM 22042 N N . SER A 1 54 ? 68.292 29.813 20.334 1.00 1.00 54 SER A N 14
ATOM 22043 C CA . SER A 1 54 ? 67.049 29.407 19.742 1.00 1.00 54 SER A CA 14
ATOM 22044 C C . SER A 1 54 ? 66.828 27.954 20.014 1.00 1.00 54 SER A C 14
ATOM 22045 O O . SER A 1 54 ? 67.671 27.117 19.700 1.00 1.00 54 SER A O 14
ATOM 22053 N N . MET A 1 55 ? 65.682 27.579 20.614 1.00 1.00 55 MET A N 14
ATOM 22054 C CA . MET A 1 55 ? 65.424 26.252 21.098 1.00 1.00 55 MET A CA 14
ATOM 22055 C C . MET A 1 55 ? 65.441 25.144 20.089 1.00 1.00 55 MET A C 14
ATOM 22056 O O . MET A 1 55 ? 65.797 24.013 20.419 1.00 1.00 55 MET A O 14
ATOM 22070 N N . ARG A 1 56 ? 65.103 25.401 18.811 1.00 1.00 56 ARG A N 14
ATOM 22071 C CA . ARG A 1 56 ? 65.157 24.409 17.774 1.00 1.00 56 ARG A CA 14
ATOM 22072 C C . ARG A 1 56 ? 66.540 24.104 17.287 1.00 1.00 56 ARG A C 14
ATOM 22073 O O . ARG A 1 56 ? 66.770 23.084 16.638 1.00 1.00 56 ARG A O 14
ATOM 22094 N N . GLN A 1 57 ? 67.514 24.976 17.609 1.00 1.00 57 GLN A N 14
ATOM 22095 C CA . GLN A 1 57 ? 68.878 24.903 17.170 1.00 1.00 57 GLN A CA 14
ATOM 22096 C C . GLN A 1 57 ? 69.769 24.263 18.189 1.00 1.00 57 GLN A C 14
ATOM 22097 O O . GLN A 1 57 ? 70.916 23.918 17.905 1.00 1.00 57 GLN A O 14
ATOM 22111 N N . ILE A 1 58 ? 69.257 24.033 19.410 1.00 1.00 58 ILE A N 14
ATOM 22112 C CA . ILE A 1 58 ? 69.968 23.385 20.475 1.00 1.00 58 ILE A CA 14
ATOM 22113 C C . ILE A 1 58 ? 69.225 22.159 20.901 1.00 1.00 58 ILE A C 14
ATOM 22114 O O . ILE A 1 58 ? 67.996 22.106 20.895 1.00 1.00 58 ILE A O 14
ATOM 22130 N N . ARG A 1 59 ? 69.950 21.089 21.271 1.00 1.00 59 ARG A N 14
ATOM 22131 C CA . ARG A 1 59 ? 69.393 19.878 21.801 1.00 1.00 59 ARG A CA 14
ATOM 22132 C C . ARG A 1 59 ? 70.254 19.498 22.963 1.00 1.00 59 ARG A C 14
ATOM 22133 O O . ARG A 1 59 ? 71.414 19.898 23.037 1.00 1.00 59 ARG A O 14
ATOM 22154 N N . PHE A 1 60 ? 69.729 18.741 23.944 1.00 1.00 60 PHE A N 14
ATOM 22155 C CA . PHE A 1 60 ? 70.439 18.470 25.159 1.00 1.00 60 PHE A CA 14
ATOM 22156 C C . PHE A 1 60 ? 70.764 17.012 25.240 1.00 1.00 60 PHE A C 14
ATOM 22157 O O . PHE A 1 60 ? 70.034 16.161 24.729 1.00 1.00 60 PHE A O 14
ATOM 22174 N N . ARG A 1 61 ? 71.898 16.677 25.881 1.00 1.00 61 ARG A N 14
ATOM 22175 C CA . ARG A 1 61 ? 72.310 15.320 26.090 1.00 1.00 61 ARG A CA 14
ATOM 22176 C C . ARG A 1 61 ? 72.847 15.106 27.467 1.00 1.00 61 ARG A C 14
ATOM 22177 O O . ARG A 1 61 ? 73.265 16.022 28.176 1.00 1.00 61 ARG A O 14
ATOM 22198 N N . PHE A 1 62 ? 72.829 13.815 27.848 1.00 1.00 62 PHE A N 14
ATOM 22199 C CA . PHE A 1 62 ? 73.456 13.310 29.031 1.00 1.00 62 PHE A CA 14
ATOM 22200 C C . PHE A 1 62 ? 74.221 12.078 28.659 1.00 1.00 62 PHE A C 14
ATOM 22201 O O . PHE A 1 62 ? 73.645 11.105 28.173 1.00 1.00 62 PHE A O 14
ATOM 22218 N N . ASP A 1 63 ? 75.557 12.096 28.824 1.00 1.00 63 ASP A N 14
ATOM 22219 C CA . ASP A 1 63 ? 76.491 11.057 28.485 1.00 1.00 63 ASP A CA 14
ATOM 22220 C C . ASP A 1 63 ? 76.473 10.697 27.029 1.00 1.00 63 ASP A C 14
ATOM 22221 O O . ASP A 1 63 ? 76.720 9.564 26.616 1.00 1.00 63 ASP A O 14
ATOM 22230 N N . GLY A 1 64 ? 76.181 11.680 26.159 1.00 1.00 64 GLY A N 14
ATOM 22231 C CA . GLY A 1 64 ? 76.040 11.494 24.743 1.00 1.00 64 GLY A CA 14
ATOM 22232 C C . GLY A 1 64 ? 74.725 10.928 24.317 1.00 1.00 64 GLY A C 14
ATOM 22233 O O . GLY A 1 64 ? 74.507 10.698 23.128 1.00 1.00 64 GLY A O 14
ATOM 22237 N N . GLN A 1 65 ? 73.773 10.690 25.237 1.00 1.00 65 GLN A N 14
ATOM 22238 C CA . GLN A 1 65 ? 72.484 10.159 24.898 1.00 1.00 65 GLN A CA 14
ATOM 22239 C C . GLN A 1 65 ? 71.461 11.255 24.893 1.00 1.00 65 GLN A C 14
ATOM 22240 O O . GLN A 1 65 ? 71.504 12.094 25.793 1.00 1.00 65 GLN A O 14
ATOM 22254 N N . PRO A 1 66 ? 70.554 11.350 23.954 1.00 1.00 66 PRO A N 14
ATOM 22255 C CA . PRO A 1 66 ? 69.434 12.257 23.988 1.00 1.00 66 PRO A CA 14
ATOM 22256 C C . PRO A 1 66 ? 68.606 12.299 25.235 1.00 1.00 66 PRO A C 14
ATOM 22257 O O . PRO A 1 66 ? 68.229 11.251 25.757 1.00 1.00 66 PRO A O 14
ATOM 22268 N N . ILE A 1 67 ? 68.250 13.498 25.730 1.00 1.00 67 ILE A N 14
ATOM 22269 C CA . ILE A 1 67 ? 67.302 13.669 26.794 1.00 1.00 67 ILE A CA 14
ATOM 22270 C C . ILE A 1 67 ? 66.191 14.536 26.296 1.00 1.00 67 ILE A C 14
ATOM 22271 O O . ILE A 1 67 ? 66.400 15.457 25.509 1.00 1.00 67 ILE A O 14
ATOM 22287 N N . ASN A 1 68 ? 64.944 14.242 26.708 1.00 1.00 68 ASN A N 14
ATOM 22288 C CA . ASN A 1 68 ? 63.787 14.947 26.233 1.00 1.00 68 ASN A CA 14
ATOM 22289 C C . ASN A 1 68 ? 63.376 16.012 27.200 1.00 1.00 68 ASN A C 14
ATOM 22290 O O . ASN A 1 68 ? 63.791 16.037 28.356 1.00 1.00 68 ASN A O 14
ATOM 22301 N N . GLU A 1 69 ? 62.474 16.917 26.780 1.00 1.00 69 GLU A N 14
ATOM 22302 C CA . GLU A 1 69 ? 61.888 17.938 27.603 1.00 1.00 69 GLU A CA 14
ATOM 22303 C C . GLU A 1 69 ? 60.985 17.380 28.661 1.00 1.00 69 GLU A C 14
ATOM 22304 O O . GLU A 1 69 ? 60.707 18.007 29.683 1.00 1.00 69 GLU A O 14
ATOM 22316 N N . THR A 1 70 ? 60.522 16.134 28.456 1.00 1.00 70 THR A N 14
ATOM 22317 C CA . THR A 1 70 ? 59.626 15.400 29.304 1.00 1.00 70 THR A CA 14
ATOM 22318 C C . THR A 1 70 ? 60.361 14.428 30.177 1.00 1.00 70 THR A C 14
ATOM 22319 O O . THR A 1 70 ? 59.762 13.682 30.952 1.00 1.00 70 THR A O 14
ATOM 22330 N N . ASP A 1 71 ? 61.705 14.368 30.120 1.00 1.00 71 ASP A N 14
ATOM 22331 C CA . ASP A 1 71 ? 62.462 13.328 30.757 1.00 1.00 71 ASP A CA 14
ATOM 22332 C C . ASP A 1 71 ? 62.651 13.580 32.221 1.00 1.00 71 ASP A C 14
ATOM 22333 O O . ASP A 1 71 ? 62.297 14.629 32.759 1.00 1.00 71 ASP A O 14
ATOM 22342 N N . THR A 1 72 ? 63.146 12.563 32.949 1.00 1.00 72 THR A N 14
ATOM 22343 C CA . THR A 1 72 ? 62.941 12.474 34.370 1.00 1.00 72 THR A CA 14
ATOM 22344 C C . THR A 1 72 ? 64.169 12.784 35.171 1.00 1.00 72 THR A C 14
ATOM 22345 O O . THR A 1 72 ? 65.281 12.548 34.700 1.00 1.00 72 THR A O 14
ATOM 22356 N N . PRO A 1 73 ? 64.061 13.257 36.387 1.00 1.00 73 PRO A N 14
ATOM 22357 C CA . PRO A 1 73 ? 65.178 13.394 37.286 1.00 1.00 73 PRO A CA 14
ATOM 22358 C C . PRO A 1 73 ? 65.942 12.147 37.599 1.00 1.00 73 PRO A C 14
ATOM 22359 O O . PRO A 1 73 ? 67.136 12.247 37.873 1.00 1.00 73 PRO A O 14
ATOM 22370 N N . ALA A 1 74 ? 65.297 10.966 37.617 1.00 1.00 74 ALA A N 14
ATOM 22371 C CA . ALA A 1 74 ? 65.945 9.699 37.802 1.00 1.00 74 ALA A CA 14
ATOM 22372 C C . ALA A 1 74 ? 66.858 9.312 36.681 1.00 1.00 74 ALA A C 14
ATOM 22373 O O . ALA A 1 74 ? 67.992 8.880 36.885 1.00 1.00 74 ALA A O 14
ATOM 22380 N N . GLN A 1 75 ? 66.378 9.478 35.436 1.00 1.00 75 GLN A N 14
ATOM 22381 C CA . GLN A 1 75 ? 67.068 9.146 34.222 1.00 1.00 75 GLN A CA 14
ATOM 22382 C C . GLN A 1 75 ? 68.252 10.026 33.974 1.00 1.00 75 GLN A C 14
ATOM 22383 O O . GLN A 1 75 ? 69.328 9.575 33.587 1.00 1.00 75 GLN A O 14
ATOM 22397 N N . LEU A 1 76 ? 68.089 11.335 34.241 1.00 1.00 76 LEU A N 14
ATOM 22398 C CA . LEU A 1 76 ? 69.106 12.330 34.056 1.00 1.00 76 LEU A CA 14
ATOM 22399 C C . LEU A 1 76 ? 69.983 12.454 35.265 1.00 1.00 76 LEU A C 14
ATOM 22400 O O . LEU A 1 76 ? 70.981 13.173 35.280 1.00 1.00 76 LEU A O 14
ATOM 22416 N N . GLU A 1 77 ? 69.670 11.718 36.347 1.00 1.00 77 GLU A N 14
ATOM 22417 C CA . GLU A 1 77 ? 70.415 11.638 37.571 1.00 1.00 77 GLU A CA 14
ATOM 22418 C C . GLU A 1 77 ? 70.627 12.971 38.228 1.00 1.00 77 GLU A C 14
ATOM 22419 O O . GLU A 1 77 ? 71.729 13.323 38.645 1.00 1.00 77 GLU A O 14
ATOM 22431 N N . MET A 1 78 ? 69.567 13.798 38.291 1.00 1.00 78 MET A N 14
ATOM 22432 C CA . MET A 1 78 ? 69.535 15.119 38.850 1.00 1.00 78 MET A CA 14
ATOM 22433 C C . MET A 1 78 ? 69.751 15.189 40.329 1.00 1.00 78 MET A C 14
ATOM 22434 O O . MET A 1 78 ? 69.285 14.336 41.082 1.00 1.00 78 MET A O 14
ATOM 22448 N N . GLU A 1 79 ? 70.458 16.242 40.776 1.00 1.00 79 GLU A N 14
ATOM 22449 C CA . GLU A 1 79 ? 70.928 16.418 42.120 1.00 1.00 79 GLU A CA 14
ATOM 22450 C C . GLU A 1 79 ? 71.143 17.889 42.288 1.00 1.00 79 GLU A C 14
ATOM 22451 O O . GLU A 1 79 ? 70.910 18.663 41.362 1.00 1.00 79 GLU A O 14
ATOM 22463 N N . ASP A 1 80 ? 71.582 18.327 43.483 1.00 1.00 80 ASP A N 14
ATOM 22464 C CA . ASP A 1 80 ? 71.831 19.677 43.904 1.00 1.00 80 ASP A CA 14
ATOM 22465 C C . ASP A 1 80 ? 72.697 20.541 43.039 1.00 1.00 80 ASP A C 14
ATOM 22466 O O . ASP A 1 80 ? 72.564 21.764 43.073 1.00 1.00 80 ASP A O 14
ATOM 22475 N N . GLU A 1 81 ? 73.611 19.942 42.258 1.00 1.00 81 GLU A N 14
ATOM 22476 C CA . GLU A 1 81 ? 74.423 20.607 41.278 1.00 1.00 81 GLU A CA 14
ATOM 22477 C C . GLU A 1 81 ? 74.512 19.791 40.024 1.00 1.00 81 GLU A C 14
ATOM 22478 O O . GLU A 1 81 ? 75.573 19.270 39.682 1.00 1.00 81 GLU A O 14
ATOM 22490 N N . ASP A 1 82 ? 73.414 19.613 39.264 1.00 1.00 82 ASP A N 14
ATOM 22491 C CA . ASP A 1 82 ? 73.483 18.847 38.048 1.00 1.00 82 ASP A CA 14
ATOM 22492 C C . ASP A 1 82 ? 74.074 19.585 36.883 1.00 1.00 82 ASP A C 14
ATOM 22493 O O . ASP A 1 82 ? 74.168 20.811 36.877 1.00 1.00 82 ASP A O 14
ATOM 22502 N N . THR A 1 83 ? 74.497 18.849 35.838 1.00 1.00 83 THR A N 14
ATOM 22503 C CA . THR A 1 83 ? 75.054 19.398 34.631 1.00 1.00 83 THR A CA 14
ATOM 22504 C C . THR A 1 83 ? 74.480 18.729 33.421 1.00 1.00 83 THR A C 14
ATOM 22505 O O . THR A 1 83 ? 74.567 17.511 33.269 1.00 1.00 83 THR A O 14
ATOM 22516 N N . ILE A 1 84 ? 73.883 19.502 32.494 1.00 1.00 84 ILE A N 14
ATOM 22517 C CA . ILE A 1 84 ? 73.379 19.069 31.219 1.00 1.00 84 ILE A CA 14
ATOM 22518 C C . ILE A 1 84 ? 74.281 19.587 30.141 1.00 1.00 84 ILE A C 14
ATOM 22519 O O . ILE A 1 84 ? 74.738 20.729 30.205 1.00 1.00 84 ILE A O 14
ATOM 22535 N N . ASP A 1 85 ? 74.564 18.792 29.089 1.00 1.00 85 ASP A N 14
ATOM 22536 C CA . ASP A 1 85 ? 75.476 19.182 28.053 1.00 1.00 85 ASP A CA 14
ATOM 22537 C C . ASP A 1 85 ? 74.698 19.410 26.794 1.00 1.00 85 ASP A C 14
ATOM 22538 O O . ASP A 1 85 ? 73.734 18.712 26.484 1.00 1.00 85 ASP A O 14
ATOM 22547 N N . VAL A 1 86 ? 75.059 20.457 26.029 1.00 1.00 86 VAL A N 14
ATOM 22548 C CA . VAL A 1 86 ? 74.286 20.932 24.916 1.00 1.00 86 VAL A CA 14
ATOM 22549 C C . VAL A 1 86 ? 74.978 20.598 23.635 1.00 1.00 86 VAL A C 14
ATOM 22550 O O . VAL A 1 86 ? 76.198 20.717 23.521 1.00 1.00 86 VAL A O 14
ATOM 22563 N N . PHE A 1 87 ? 74.219 20.167 22.612 1.00 1.00 87 PHE A N 14
ATOM 22564 C CA . PHE A 1 87 ? 74.730 19.946 21.291 1.00 1.00 87 PHE A CA 14
ATOM 22565 C C . PHE A 1 87 ? 73.940 20.735 20.297 1.00 1.00 87 PHE A C 14
ATOM 22566 O O . PHE A 1 87 ? 72.728 20.917 20.411 1.00 1.00 87 PHE A O 14
ATOM 22583 N N . GLN A 1 88 ? 74.631 21.271 19.278 1.00 1.00 88 GLN A N 14
ATOM 22584 C CA . GLN A 1 88 ? 74.069 22.085 18.239 1.00 1.00 88 GLN A CA 14
ATOM 22585 C C . GLN A 1 88 ? 73.435 21.258 17.165 1.00 1.00 88 GLN A C 14
ATOM 22586 O O . GLN A 1 88 ? 73.937 20.206 16.772 1.00 1.00 88 GLN A O 14
ATOM 22600 N N . GLN A 1 89 ? 72.276 21.701 16.644 1.00 1.00 89 GLN A N 14
ATOM 22601 C CA . GLN A 1 89 ? 71.499 20.926 15.721 1.00 1.00 89 GLN A CA 14
ATOM 22602 C C . GLN A 1 89 ? 70.981 21.804 14.626 1.00 1.00 89 GLN A C 14
ATOM 22603 O O . GLN A 1 89 ? 70.627 22.961 14.845 1.00 1.00 89 GLN A O 14
ATOM 22617 N N . GLN A 1 90 ? 70.948 21.290 13.383 1.00 1.00 90 GLN A N 14
ATOM 22618 C CA . GLN A 1 90 ? 70.504 22.014 12.226 1.00 1.00 90 GLN A CA 14
ATOM 22619 C C . GLN A 1 90 ? 69.166 21.519 11.772 1.00 1.00 90 GLN A C 14
ATOM 22620 O O . GLN A 1 90 ? 68.758 20.403 12.089 1.00 1.00 90 GLN A O 14
ATOM 22634 N N . THR A 1 91 ? 68.424 22.332 10.998 1.00 1.00 91 THR A N 14
ATOM 22635 C CA . THR A 1 91 ? 67.144 21.960 10.461 1.00 1.00 91 THR A CA 14
ATOM 22636 C C . THR A 1 91 ? 66.899 22.732 9.202 1.00 1.00 91 THR A C 14
ATOM 22637 O O . THR A 1 91 ? 67.469 23.804 8.998 1.00 1.00 91 THR A O 14
ATOM 22648 N N . GLY A 1 92 ? 66.092 22.189 8.272 1.00 1.00 92 GLY A N 14
ATOM 22649 C CA . GLY A 1 92 ? 65.889 22.706 6.946 1.00 1.00 92 GLY A CA 14
ATOM 22650 C C . GLY A 1 92 ? 65.050 23.936 6.821 1.00 1.00 92 GLY A C 14
ATOM 22651 O O . GLY A 1 92 ? 64.669 24.571 7.803 1.00 1.00 92 GLY A O 14
ATOM 22655 N N . GLY A 1 93 ? 64.726 24.317 5.572 1.00 1.00 93 GLY A N 14
ATOM 22656 C CA . GLY A 1 93 ? 63.910 25.455 5.256 1.00 1.00 93 GLY A CA 14
ATOM 22657 C C . GLY A 1 93 ? 64.603 26.395 4.277 1.00 1.00 93 GLY A C 14
ATOM 22658 O O . GLY A 1 93 ? 65.568 27.102 4.674 1.00 1.00 93 GLY A O 14
ATOM 22663 N N . GLY B 2 33 ? 71.459 32.112 42.258 1.00 1.00 965 GLY B N 14
ATOM 22664 C CA . GLY B 2 33 ? 72.243 31.829 41.029 1.00 1.00 965 GLY B CA 14
ATOM 22665 C C . GLY B 2 33 ? 72.016 32.777 39.900 1.00 1.00 965 GLY B C 14
ATOM 22666 O O . GLY B 2 33 ? 71.486 33.872 40.083 1.00 1.00 965 GLY B O 14
ATOM 22670 N N . VAL B 2 34 ? 72.370 32.371 38.667 1.00 1.00 966 VAL B N 14
ATOM 22671 C CA . VAL B 2 34 ? 72.176 33.174 37.492 1.00 1.00 966 VAL B CA 14
ATOM 22672 C C . VAL B 2 34 ? 70.739 33.198 37.082 1.00 1.00 966 VAL B C 14
ATOM 22673 O O . VAL B 2 34 ? 70.161 34.228 36.740 1.00 1.00 966 VAL B O 14
ATOM 22686 N N . ILE B 2 35 ? 70.090 32.031 37.193 1.00 1.00 967 ILE B N 14
ATOM 22687 C CA . ILE B 2 35 ? 68.663 31.878 37.201 1.00 1.00 967 ILE B CA 14
ATOM 22688 C C . ILE B 2 35 ? 68.213 31.402 38.549 1.00 1.00 967 ILE B C 14
ATOM 22689 O O . ILE B 2 35 ? 68.588 30.333 39.029 1.00 1.00 967 ILE B O 14
ATOM 22705 N N . ASP B 2 36 ? 67.353 32.178 39.230 1.00 1.00 968 ASP B N 14
ATOM 22706 C CA . ASP B 2 36 ? 66.583 31.737 40.358 1.00 1.00 968 ASP B CA 14
ATOM 22707 C C . ASP B 2 36 ? 65.206 31.495 39.818 1.00 1.00 968 ASP B C 14
ATOM 22708 O O . ASP B 2 36 ? 64.769 32.260 38.959 1.00 1.00 968 ASP B O 14
ATOM 22717 N N . LEU B 2 37 ? 64.446 30.450 40.204 1.00 1.00 969 LEU B N 14
ATOM 22718 C CA . LEU B 2 37 ? 63.193 30.294 39.516 1.00 1.00 969 LEU B CA 14
ATOM 22719 C C . LEU B 2 37 ? 62.106 31.264 39.866 1.00 1.00 969 LEU B C 14
ATOM 22720 O O . LEU B 2 37 ? 61.878 31.612 41.024 1.00 1.00 969 LEU B O 14
ATOM 22736 N N . THR B 2 38 ? 61.401 31.732 38.819 1.00 1.00 970 THR B N 14
ATOM 22737 C CA . THR B 2 38 ? 60.425 32.787 38.855 1.00 1.00 970 THR B CA 14
ATOM 22738 C C . THR B 2 38 ? 59.080 32.325 38.389 1.00 1.00 970 THR B C 14
ATOM 22739 O O . THR B 2 38 ? 58.161 33.123 38.208 1.00 1.00 970 THR B O 14
ATOM 22750 N N . MET B 2 39 ? 58.895 31.008 38.182 1.00 1.00 971 MET B N 14
ATOM 22751 C CA . MET B 2 39 ? 57.702 30.455 37.608 1.00 1.00 971 MET B CA 14
ATOM 22752 C C . MET B 2 39 ? 56.981 29.575 38.580 1.00 1.00 971 MET B C 14
ATOM 22753 O O . MET B 2 39 ? 56.112 28.788 38.204 1.00 1.00 971 MET B O 14
ATOM 22767 N N . ASP B 2 40 ? 57.355 29.637 39.871 1.00 1.00 972 ASP B N 14
ATOM 22768 C CA . ASP B 2 40 ? 57.164 28.525 40.756 1.00 1.00 972 ASP B CA 14
ATOM 22769 C C . ASP B 2 40 ? 56.889 28.874 42.182 1.00 1.00 972 ASP B C 14
ATOM 22770 O O . ASP B 2 40 ? 56.296 28.078 42.911 1.00 1.00 972 ASP B O 14
ATOM 22779 N N . ASP B 2 41 ? 57.346 30.052 42.642 1.00 1.00 973 ASP B N 14
ATOM 22780 C CA . ASP B 2 41 ? 57.561 30.390 44.019 1.00 1.00 973 ASP B CA 14
ATOM 22781 C C . ASP B 2 41 ? 58.433 29.429 44.772 1.00 1.00 973 ASP B C 14
ATOM 22782 O O . ASP B 2 41 ? 59.019 28.482 44.246 1.00 1.00 973 ASP B O 14
ATOM 22791 N N . GLU B 2 42 ? 58.576 29.675 46.085 1.00 1.00 974 GLU B N 14
ATOM 22792 C CA . GLU B 2 42 ? 59.318 28.903 47.042 1.00 1.00 974 GLU B CA 14
ATOM 22793 C C . GLU B 2 42 ? 58.825 27.497 47.177 1.00 1.00 974 GLU B C 14
ATOM 22794 O O . GLU B 2 42 ? 59.615 26.553 47.188 1.00 1.00 974 GLU B O 14
ATOM 22806 N N . GLU B 2 43 ? 57.491 27.332 47.239 1.00 1.00 975 GLU B N 14
ATOM 22807 C CA . GLU B 2 43 ? 56.701 26.148 47.283 1.00 1.00 975 GLU B CA 14
ATOM 22808 C C . GLU B 2 43 ? 55.623 26.160 46.201 1.00 1.00 975 GLU B C 14
ATOM 22809 O O . GLU B 2 43 ? 55.742 25.408 45.198 1.00 1.00 975 GLU B O 14
ATOM 22821 N N . MET A 1 1 ? 81.534 -0.169 53.574 1.00 1.00 1 MET A N 15
ATOM 22822 C CA . MET A 1 1 ? 81.455 -0.187 55.056 1.00 1.00 1 MET A CA 15
ATOM 22823 C C . MET A 1 1 ? 81.270 1.206 55.570 1.00 1.00 1 MET A C 15
ATOM 22824 O O . MET A 1 1 ? 80.284 1.854 55.223 1.00 1.00 1 MET A O 15
ATOM 22840 N N . ALA A 1 2 ? 82.193 1.770 56.376 1.00 1.00 2 ALA A N 15
ATOM 22841 C CA . ALA A 1 2 ? 82.125 3.145 56.783 1.00 1.00 2 ALA A CA 15
ATOM 22842 C C . ALA A 1 2 ? 82.847 4.067 55.848 1.00 1.00 2 ALA A C 15
ATOM 22843 O O . ALA A 1 2 ? 82.788 5.290 55.972 1.00 1.00 2 ALA A O 15
ATOM 22850 N N . ASP A 1 3 ? 83.556 3.516 54.845 1.00 1.00 3 ASP A N 15
ATOM 22851 C CA . ASP A 1 3 ? 84.267 4.224 53.822 1.00 1.00 3 ASP A CA 15
ATOM 22852 C C . ASP A 1 3 ? 83.386 5.019 52.906 1.00 1.00 3 ASP A C 15
ATOM 22853 O O . ASP A 1 3 ? 83.638 6.187 52.613 1.00 1.00 3 ASP A O 15
ATOM 22862 N N . GLU A 1 4 ? 82.294 4.385 52.446 1.00 1.00 4 GLU A N 15
ATOM 22863 C CA . GLU A 1 4 ? 81.329 4.853 51.497 1.00 1.00 4 GLU A CA 15
ATOM 22864 C C . GLU A 1 4 ? 80.521 6.051 51.884 1.00 1.00 4 GLU A C 15
ATOM 22865 O O . GLU A 1 4 ? 80.224 6.327 53.047 1.00 1.00 4 GLU A O 15
ATOM 22877 N N . LYS A 1 5 ? 80.133 6.815 50.849 1.00 1.00 5 LYS A N 15
ATOM 22878 C CA . LYS A 1 5 ? 79.172 7.877 50.904 1.00 1.00 5 LYS A CA 15
ATOM 22879 C C . LYS A 1 5 ? 77.790 7.386 51.226 1.00 1.00 5 LYS A C 15
ATOM 22880 O O . LYS A 1 5 ? 77.467 6.251 50.875 1.00 1.00 5 LYS A O 15
ATOM 22899 N N . PRO A 1 6 ? 76.918 8.121 51.866 1.00 1.00 6 PRO A N 15
ATOM 22900 C CA . PRO A 1 6 ? 75.491 7.909 51.831 1.00 1.00 6 PRO A CA 15
ATOM 22901 C C . PRO A 1 6 ? 74.882 7.687 50.480 1.00 1.00 6 PRO A C 15
ATOM 22902 O O . PRO A 1 6 ? 75.269 8.353 49.520 1.00 1.00 6 PRO A O 15
ATOM 22913 N N . LYS A 1 7 ? 73.923 6.749 50.372 1.00 1.00 7 LYS A N 15
ATOM 22914 C CA . LYS A 1 7 ? 73.324 6.344 49.131 1.00 1.00 7 LYS A CA 15
ATOM 22915 C C . LYS A 1 7 ? 71.827 6.353 49.186 1.00 1.00 7 LYS A C 15
ATOM 22916 O O . LYS A 1 7 ? 71.161 6.238 48.158 1.00 1.00 7 LYS A O 15
ATOM 22935 N N . GLU A 1 8 ? 71.225 6.530 50.377 1.00 1.00 8 GLU A N 15
ATOM 22936 C CA . GLU A 1 8 ? 69.808 6.632 50.579 1.00 1.00 8 GLU A CA 15
ATOM 22937 C C . GLU A 1 8 ? 69.322 8.040 50.418 1.00 1.00 8 GLU A C 15
ATOM 22938 O O . GLU A 1 8 ? 70.032 9.005 50.707 1.00 1.00 8 GLU A O 15
ATOM 22950 N N . GLY A 1 9 ? 68.086 8.224 49.919 1.00 1.00 9 GLY A N 15
ATOM 22951 C CA . GLY A 1 9 ? 67.422 9.494 49.816 1.00 1.00 9 GLY A CA 15
ATOM 22952 C C . GLY A 1 9 ? 66.885 10.062 51.092 1.00 1.00 9 GLY A C 15
ATOM 22953 O O . GLY A 1 9 ? 67.189 9.611 52.196 1.00 1.00 9 GLY A O 15
ATOM 22957 N N . VAL A 1 10 ? 66.023 11.086 50.957 1.00 1.00 10 VAL A N 15
ATOM 22958 C CA . VAL A 1 10 ? 65.256 11.696 52.009 1.00 1.00 10 VAL A CA 15
ATOM 22959 C C . VAL A 1 10 ? 66.047 12.348 53.103 1.00 1.00 10 VAL A C 15
ATOM 22960 O O . VAL A 1 10 ? 66.008 11.961 54.271 1.00 1.00 10 VAL A O 15
ATOM 22973 N N . LYS A 1 11 ? 66.824 13.391 52.754 1.00 1.00 11 LYS A N 15
ATOM 22974 C CA . LYS A 1 11 ? 67.540 14.230 53.673 1.00 1.00 11 LYS A CA 15
ATOM 22975 C C . LYS A 1 11 ? 66.665 15.058 54.563 1.00 1.00 11 LYS A C 15
ATOM 22976 O O . LYS A 1 11 ? 65.534 15.411 54.228 1.00 1.00 11 LYS A O 15
ATOM 22995 N N . THR A 1 12 ? 67.146 15.403 55.773 1.00 1.00 12 THR A N 15
ATOM 22996 C CA . THR A 1 12 ? 66.350 15.937 56.846 1.00 1.00 12 THR A CA 15
ATOM 22997 C C . THR A 1 12 ? 65.936 17.370 56.730 1.00 1.00 12 THR A C 15
ATOM 22998 O O . THR A 1 12 ? 65.075 17.851 57.466 1.00 1.00 12 THR A O 15
ATOM 23009 N N . GLU A 1 13 ? 66.512 18.113 55.770 1.00 1.00 13 GLU A N 15
ATOM 23010 C CA . GLU A 1 13 ? 66.070 19.425 55.383 1.00 1.00 13 GLU A CA 15
ATOM 23011 C C . GLU A 1 13 ? 64.715 19.389 54.744 1.00 1.00 13 GLU A C 15
ATOM 23012 O O . GLU A 1 13 ? 63.889 20.277 54.948 1.00 1.00 13 GLU A O 15
ATOM 23024 N N . ASN A 1 14 ? 64.439 18.319 53.975 1.00 1.00 14 ASN A N 15
ATOM 23025 C CA . ASN A 1 14 ? 63.173 17.971 53.396 1.00 1.00 14 ASN A CA 15
ATOM 23026 C C . ASN A 1 14 ? 62.779 18.872 52.269 1.00 1.00 14 ASN A C 15
ATOM 23027 O O . ASN A 1 14 ? 61.621 19.260 52.127 1.00 1.00 14 ASN A O 15
ATOM 23038 N N . ASN A 1 15 ? 63.748 19.231 51.407 1.00 1.00 15 ASN A N 15
ATOM 23039 C CA . ASN A 1 15 ? 63.541 20.185 50.356 1.00 1.00 15 ASN A CA 15
ATOM 23040 C C . ASN A 1 15 ? 64.050 19.638 49.058 1.00 1.00 15 ASN A C 15
ATOM 23041 O O . ASN A 1 15 ? 65.093 18.990 48.980 1.00 1.00 15 ASN A O 15
ATOM 23052 N N . ASP A 1 16 ? 63.323 19.901 47.957 1.00 1.00 16 ASP A N 15
ATOM 23053 C CA . ASP A 1 16 ? 63.573 19.368 46.650 1.00 1.00 16 ASP A CA 15
ATOM 23054 C C . ASP A 1 16 ? 64.491 20.209 45.818 1.00 1.00 16 ASP A C 15
ATOM 23055 O O . ASP A 1 16 ? 64.664 19.978 44.622 1.00 1.00 16 ASP A O 15
ATOM 23064 N N . HIS A 1 17 ? 65.142 21.215 46.426 1.00 1.00 17 HIS A N 15
ATOM 23065 C CA . HIS A 1 17 ? 65.992 22.148 45.743 1.00 1.00 17 HIS A CA 15
ATOM 23066 C C . HIS A 1 17 ? 67.363 21.655 45.396 1.00 1.00 17 HIS A C 15
ATOM 23067 O O . HIS A 1 17 ? 68.125 21.183 46.239 1.00 1.00 17 HIS A O 15
ATOM 23082 N N . ILE A 1 18 ? 67.701 21.777 44.099 1.00 1.00 18 ILE A N 15
ATOM 23083 C CA . ILE A 1 18 ? 68.955 21.471 43.473 1.00 1.00 18 ILE A CA 15
ATOM 23084 C C . ILE A 1 18 ? 69.194 22.502 42.413 1.00 1.00 18 ILE A C 15
ATOM 23085 O O . ILE A 1 18 ? 68.288 23.224 42.003 1.00 1.00 18 ILE A O 15
ATOM 23101 N N . ASN A 1 19 ? 70.441 22.688 41.947 1.00 1.00 19 ASN A N 15
ATOM 23102 C CA . ASN A 1 19 ? 70.745 23.561 40.850 1.00 1.00 19 ASN A CA 15
ATOM 23103 C C . ASN A 1 19 ? 71.326 22.742 39.741 1.00 1.00 19 ASN A C 15
ATOM 23104 O O . ASN A 1 19 ? 72.019 21.753 39.968 1.00 1.00 19 ASN A O 15
ATOM 23115 N N . LEU A 1 20 ? 71.044 23.084 38.472 1.00 1.00 20 LEU A N 15
ATOM 23116 C CA . LEU A 1 20 ? 71.671 22.429 37.359 1.00 1.00 20 LEU A CA 15
ATOM 23117 C C . LEU A 1 20 ? 72.262 23.491 36.485 1.00 1.00 20 LEU A C 15
ATOM 23118 O O . LEU A 1 20 ? 71.765 24.614 36.471 1.00 1.00 20 LEU A O 15
ATOM 23134 N N . LYS A 1 21 ? 73.354 23.238 35.745 1.00 1.00 21 LYS A N 15
ATOM 23135 C CA . LYS A 1 21 ? 73.901 24.104 34.742 1.00 1.00 21 LYS A CA 15
ATOM 23136 C C . LYS A 1 21 ? 73.817 23.473 33.390 1.00 1.00 21 LYS A C 15
ATOM 23137 O O . LYS A 1 21 ? 73.875 22.255 33.227 1.00 1.00 21 LYS A O 15
ATOM 23156 N N . VAL A 1 22 ? 73.667 24.318 32.355 1.00 1.00 22 VAL A N 15
ATOM 23157 C CA . VAL A 1 22 ? 73.652 23.925 30.976 1.00 1.00 22 VAL A CA 15
ATOM 23158 C C . VAL A 1 22 ? 74.794 24.631 30.320 1.00 1.00 22 VAL A C 15
ATOM 23159 O O . VAL A 1 22 ? 74.907 25.854 30.391 1.00 1.00 22 VAL A O 15
ATOM 23172 N N . ALA A 1 23 ? 75.699 23.861 29.689 1.00 1.00 23 ALA A N 15
ATOM 23173 C CA . ALA A 1 23 ? 76.915 24.366 29.123 1.00 1.00 23 ALA A CA 15
ATOM 23174 C C . ALA A 1 23 ? 77.010 24.095 27.654 1.00 1.00 23 ALA A C 15
ATOM 23175 O O . ALA A 1 23 ? 76.838 22.975 27.173 1.00 1.00 23 ALA A O 15
ATOM 23182 N N . GLY A 1 24 ? 77.324 25.148 26.878 1.00 1.00 24 GLY A N 15
ATOM 23183 C CA . GLY A 1 24 ? 77.507 25.079 25.459 1.00 1.00 24 GLY A CA 15
ATOM 23184 C C . GLY A 1 24 ? 78.907 24.761 25.053 1.00 1.00 24 GLY A C 15
ATOM 23185 O O . GLY A 1 24 ? 79.822 24.617 25.863 1.00 1.00 24 GLY A O 15
ATOM 23189 N N . GLN A 1 25 ? 79.129 24.692 23.729 1.00 1.00 25 GLN A N 15
ATOM 23190 C CA . GLN A 1 25 ? 80.391 24.297 23.170 1.00 1.00 25 GLN A CA 15
ATOM 23191 C C . GLN A 1 25 ? 81.299 25.456 22.901 1.00 1.00 25 GLN A C 15
ATOM 23192 O O . GLN A 1 25 ? 82.432 25.285 22.455 1.00 1.00 25 GLN A O 15
ATOM 23206 N N . ASP A 1 26 ? 80.867 26.680 23.256 1.00 1.00 26 ASP A N 15
ATOM 23207 C CA . ASP A 1 26 ? 81.655 27.878 23.280 1.00 1.00 26 ASP A CA 15
ATOM 23208 C C . ASP A 1 26 ? 82.160 28.172 24.660 1.00 1.00 26 ASP A C 15
ATOM 23209 O O . ASP A 1 26 ? 82.768 29.208 24.921 1.00 1.00 26 ASP A O 15
ATOM 23218 N N . GLY A 1 27 ? 81.928 27.263 25.627 1.00 1.00 27 GLY A N 15
ATOM 23219 C CA . GLY A 1 27 ? 82.366 27.402 26.989 1.00 1.00 27 GLY A CA 15
ATOM 23220 C C . GLY A 1 27 ? 81.491 28.266 27.837 1.00 1.00 27 GLY A C 15
ATOM 23221 O O . GLY A 1 27 ? 81.802 28.554 28.992 1.00 1.00 27 GLY A O 15
ATOM 23225 N N . SER A 1 28 ? 80.351 28.713 27.281 1.00 1.00 28 SER A N 15
ATOM 23226 C CA . SER A 1 28 ? 79.390 29.539 27.955 1.00 1.00 28 SER A CA 15
ATOM 23227 C C . SER A 1 28 ? 78.392 28.691 28.675 1.00 1.00 28 SER A C 15
ATOM 23228 O O . SER A 1 28 ? 77.959 27.653 28.174 1.00 1.00 28 SER A O 15
ATOM 23236 N N . VAL A 1 29 ? 78.009 29.095 29.899 1.00 1.00 29 VAL A N 15
ATOM 23237 C CA . VAL A 1 29 ? 77.233 28.280 30.788 1.00 1.00 29 VAL A CA 15
ATOM 23238 C C . VAL A 1 29 ? 76.209 29.119 31.487 1.00 1.00 29 VAL A C 15
ATOM 23239 O O . VAL A 1 29 ? 76.455 30.285 31.791 1.00 1.00 29 VAL A O 15
ATOM 23252 N N . VAL A 1 30 ? 74.975 28.618 31.691 1.00 1.00 30 VAL A N 15
ATOM 23253 C CA . VAL A 1 30 ? 74.017 29.213 32.584 1.00 1.00 30 VAL A CA 15
ATOM 23254 C C . VAL A 1 30 ? 73.466 28.186 33.525 1.00 1.00 30 VAL A C 15
ATOM 23255 O O . VAL A 1 30 ? 73.235 27.041 33.138 1.00 1.00 30 VAL A O 15
ATOM 23268 N N . GLN A 1 31 ? 73.287 28.516 34.818 1.00 1.00 31 GLN A N 15
ATOM 23269 C CA . GLN A 1 31 ? 72.771 27.625 35.819 1.00 1.00 31 GLN A CA 15
ATOM 23270 C C . GLN A 1 31 ? 71.486 28.086 36.434 1.00 1.00 31 GLN A C 15
ATOM 23271 O O . GLN A 1 31 ? 71.180 29.267 36.593 1.00 1.00 31 GLN A O 15
ATOM 23285 N N . PHE A 1 32 ? 70.648 27.120 36.844 1.00 1.00 32 PHE A N 15
ATOM 23286 C CA . PHE A 1 32 ? 69.257 27.318 37.114 1.00 1.00 32 PHE A CA 15
ATOM 23287 C C . PHE A 1 32 ? 68.914 26.535 38.345 1.00 1.00 32 PHE A C 15
ATOM 23288 O O . PHE A 1 32 ? 69.403 25.425 38.544 1.00 1.00 32 PHE A O 15
ATOM 23305 N N . LYS A 1 33 ? 68.067 27.084 39.233 1.00 1.00 33 LYS A N 15
ATOM 23306 C CA . LYS A 1 33 ? 67.691 26.531 40.502 1.00 1.00 33 LYS A CA 15
ATOM 23307 C C . LYS A 1 33 ? 66.321 25.939 40.462 1.00 1.00 33 LYS A C 15
ATOM 23308 O O . LYS A 1 33 ? 65.326 26.641 40.281 1.00 1.00 33 LYS A O 15
ATOM 23327 N N . ILE A 1 34 ? 66.263 24.612 40.663 1.00 1.00 34 ILE A N 15
ATOM 23328 C CA . ILE A 1 34 ? 65.245 23.746 40.151 1.00 1.00 34 ILE A CA 15
ATOM 23329 C C . ILE A 1 34 ? 64.927 22.689 41.151 1.00 1.00 34 ILE A C 15
ATOM 23330 O O . ILE A 1 34 ? 65.652 22.368 42.090 1.00 1.00 34 ILE A O 15
ATOM 23346 N N . LYS A 1 35 ? 63.684 22.215 40.993 1.00 1.00 35 LYS A N 15
ATOM 23347 C CA . LYS A 1 35 ? 63.132 21.192 41.832 1.00 1.00 35 LYS A CA 15
ATOM 23348 C C . LYS A 1 35 ? 62.865 19.956 41.034 1.00 1.00 35 LYS A C 15
ATOM 23349 O O . LYS A 1 35 ? 62.723 19.973 39.813 1.00 1.00 35 LYS A O 15
ATOM 23368 N N . ARG A 1 36 ? 62.883 18.801 41.721 1.00 1.00 36 ARG A N 15
ATOM 23369 C CA . ARG A 1 36 ? 63.095 17.513 41.120 1.00 1.00 36 ARG A CA 15
ATOM 23370 C C . ARG A 1 36 ? 62.035 17.053 40.166 1.00 1.00 36 ARG A C 15
ATOM 23371 O O . ARG A 1 36 ? 62.331 16.469 39.124 1.00 1.00 36 ARG A O 15
ATOM 23392 N N . HIS A 1 37 ? 60.753 17.333 40.461 1.00 1.00 37 HIS A N 15
ATOM 23393 C CA . HIS A 1 37 ? 59.644 17.039 39.598 1.00 1.00 37 HIS A CA 15
ATOM 23394 C C . HIS A 1 37 ? 59.351 18.114 38.597 1.00 1.00 37 HIS A C 15
ATOM 23395 O O . HIS A 1 37 ? 58.330 18.065 37.913 1.00 1.00 37 HIS A O 15
ATOM 23410 N N . THR A 1 38 ? 60.213 19.134 38.426 1.00 1.00 38 THR A N 15
ATOM 23411 C CA . THR A 1 38 ? 60.021 20.170 37.449 1.00 1.00 38 THR A CA 15
ATOM 23412 C C . THR A 1 38 ? 60.715 19.760 36.188 1.00 1.00 38 THR A C 15
ATOM 23413 O O . THR A 1 38 ? 61.917 19.507 36.264 1.00 1.00 38 THR A O 15
ATOM 23424 N N . PRO A 1 39 ? 60.117 19.629 35.032 1.00 1.00 39 PRO A N 15
ATOM 23425 C CA . PRO A 1 39 ? 60.783 19.140 33.852 1.00 1.00 39 PRO A CA 15
ATOM 23426 C C . PRO A 1 39 ? 61.898 19.996 33.338 1.00 1.00 39 PRO A C 15
ATOM 23427 O O . PRO A 1 39 ? 61.962 21.198 33.595 1.00 1.00 39 PRO A O 15
ATOM 23438 N N . LEU A 1 40 ? 62.811 19.389 32.556 1.00 1.00 40 LEU A N 15
ATOM 23439 C CA . LEU A 1 40 ? 63.940 20.043 31.958 1.00 1.00 40 LEU A CA 15
ATOM 23440 C C . LEU A 1 40 ? 63.605 21.116 30.972 1.00 1.00 40 LEU A C 15
ATOM 23441 O O . LEU A 1 40 ? 64.357 22.064 30.755 1.00 1.00 40 LEU A O 15
ATOM 23457 N N . SER A 1 41 ? 62.419 21.032 30.345 1.00 1.00 41 SER A N 15
ATOM 23458 C CA . SER A 1 41 ? 61.862 22.071 29.524 1.00 1.00 41 SER A CA 15
ATOM 23459 C C . SER A 1 41 ? 61.796 23.416 30.184 1.00 1.00 41 SER A C 15
ATOM 23460 O O . SER A 1 41 ? 61.887 24.442 29.511 1.00 1.00 41 SER A O 15
ATOM 23468 N N . LYS A 1 42 ? 61.663 23.502 31.522 1.00 1.00 42 LYS A N 15
ATOM 23469 C CA . LYS A 1 42 ? 61.520 24.756 32.203 1.00 1.00 42 LYS A CA 15
ATOM 23470 C C . LYS A 1 42 ? 62.777 25.571 32.195 1.00 1.00 42 LYS A C 15
ATOM 23471 O O . LYS A 1 42 ? 62.776 26.769 31.921 1.00 1.00 42 LYS A O 15
ATOM 23490 N N . LEU A 1 43 ? 63.934 24.928 32.439 1.00 1.00 43 LEU A N 15
ATOM 23491 C CA . LEU A 1 43 ? 65.213 25.565 32.301 1.00 1.00 43 LEU A CA 15
ATOM 23492 C C . LEU A 1 43 ? 65.572 25.876 30.880 1.00 1.00 43 LEU A C 15
ATOM 23493 O O . LEU A 1 43 ? 66.229 26.877 30.604 1.00 1.00 43 LEU A O 15
ATOM 23509 N N . MET A 1 44 ? 65.118 25.068 29.904 1.00 1.00 44 MET A N 15
ATOM 23510 C CA . MET A 1 44 ? 65.295 25.333 28.504 1.00 1.00 44 MET A CA 15
ATOM 23511 C C . MET A 1 44 ? 64.643 26.604 28.055 1.00 1.00 44 MET A C 15
ATOM 23512 O O . MET A 1 44 ? 65.252 27.428 27.373 1.00 1.00 44 MET A O 15
ATOM 23526 N N . LYS A 1 45 ? 63.402 26.868 28.506 1.00 1.00 45 LYS A N 15
ATOM 23527 C CA . LYS A 1 45 ? 62.727 28.120 28.317 1.00 1.00 45 LYS A CA 15
ATOM 23528 C C . LYS A 1 45 ? 63.435 29.283 28.941 1.00 1.00 45 LYS A C 15
ATOM 23529 O O . LYS A 1 45 ? 63.584 30.344 28.337 1.00 1.00 45 LYS A O 15
ATOM 23548 N N . ALA A 1 46 ? 63.953 29.114 30.172 1.00 1.00 46 ALA A N 15
ATOM 23549 C CA . ALA A 1 46 ? 64.710 30.103 30.884 1.00 1.00 46 ALA A CA 15
ATOM 23550 C C . ALA A 1 46 ? 66.014 30.468 30.240 1.00 1.00 46 ALA A C 15
ATOM 23551 O O . ALA A 1 46 ? 66.425 31.626 30.228 1.00 1.00 46 ALA A O 15
ATOM 23558 N N . TYR A 1 47 ? 66.713 29.485 29.642 1.00 1.00 47 TYR A N 15
ATOM 23559 C CA . TYR A 1 47 ? 67.928 29.648 28.893 1.00 1.00 47 TYR A CA 15
ATOM 23560 C C . TYR A 1 47 ? 67.734 30.548 27.713 1.00 1.00 47 TYR A C 15
ATOM 23561 O O . TYR A 1 47 ? 68.511 31.466 27.460 1.00 1.00 47 TYR A O 15
ATOM 23579 N N . CYS A 1 48 ? 66.624 30.364 26.978 1.00 1.00 48 CYS A N 15
ATOM 23580 C CA . CYS A 1 48 ? 66.200 31.217 25.906 1.00 1.00 48 CYS A CA 15
ATOM 23581 C C . CYS A 1 48 ? 65.893 32.620 26.327 1.00 1.00 48 CYS A C 15
ATOM 23582 O O . CYS A 1 48 ? 66.303 33.570 25.662 1.00 1.00 48 CYS A O 15
ATOM 23590 N N . GLU A 1 49 ? 65.203 32.836 27.464 1.00 1.00 49 GLU A N 15
ATOM 23591 C CA . GLU A 1 49 ? 64.966 34.153 27.987 1.00 1.00 49 GLU A CA 15
ATOM 23592 C C . GLU A 1 49 ? 66.203 34.882 28.409 1.00 1.00 49 GLU A C 15
ATOM 23593 O O . GLU A 1 49 ? 66.389 36.050 28.068 1.00 1.00 49 GLU A O 15
ATOM 23605 N N . ARG A 1 50 ? 67.113 34.228 29.153 1.00 1.00 50 ARG A N 15
ATOM 23606 C CA . ARG A 1 50 ? 68.310 34.858 29.631 1.00 1.00 50 ARG A CA 15
ATOM 23607 C C . ARG A 1 50 ? 69.416 35.010 28.635 1.00 1.00 50 ARG A C 15
ATOM 23608 O O . ARG A 1 50 ? 70.057 36.058 28.556 1.00 1.00 50 ARG A O 15
ATOM 23629 N N . GLN A 1 51 ? 69.679 33.964 27.834 1.00 1.00 51 GLN A N 15
ATOM 23630 C CA . GLN A 1 51 ? 70.868 33.857 27.038 1.00 1.00 51 GLN A CA 15
ATOM 23631 C C . GLN A 1 51 ? 70.564 33.911 25.572 1.00 1.00 51 GLN A C 15
ATOM 23632 O O . GLN A 1 51 ? 71.467 33.821 24.742 1.00 1.00 51 GLN A O 15
ATOM 23646 N N . GLY A 1 52 ? 69.296 34.148 25.180 1.00 1.00 52 GLY A N 15
ATOM 23647 C CA . GLY A 1 52 ? 68.935 34.600 23.864 1.00 1.00 52 GLY A CA 15
ATOM 23648 C C . GLY A 1 52 ? 68.824 33.593 22.766 1.00 1.00 52 GLY A C 15
ATOM 23649 O O . GLY A 1 52 ? 68.735 33.958 21.595 1.00 1.00 52 GLY A O 15
ATOM 23653 N N . LEU A 1 53 ? 68.856 32.288 23.088 1.00 1.00 53 LEU A N 15
ATOM 23654 C CA . LEU A 1 53 ? 68.919 31.222 22.130 1.00 1.00 53 LEU A CA 15
ATOM 23655 C C . LEU A 1 53 ? 67.582 30.808 21.596 1.00 1.00 53 LEU A C 15
ATOM 23656 O O . LEU A 1 53 ? 66.536 31.140 22.151 1.00 1.00 53 LEU A O 15
ATOM 23672 N N . SER A 1 54 ? 67.552 30.052 20.482 1.00 1.00 54 SER A N 15
ATOM 23673 C CA . SER A 1 54 ? 66.343 29.594 19.859 1.00 1.00 54 SER A CA 15
ATOM 23674 C C . SER A 1 54 ? 66.090 28.157 20.188 1.00 1.00 54 SER A C 15
ATOM 23675 O O . SER A 1 54 ? 66.986 27.316 20.136 1.00 1.00 54 SER A O 15
ATOM 23683 N N . MET A 1 55 ? 64.838 27.801 20.532 1.00 1.00 55 MET A N 15
ATOM 23684 C CA . MET A 1 55 ? 64.450 26.549 21.120 1.00 1.00 55 MET A CA 15
ATOM 23685 C C . MET A 1 55 ? 64.727 25.355 20.264 1.00 1.00 55 MET A C 15
ATOM 23686 O O . MET A 1 55 ? 65.148 24.294 20.720 1.00 1.00 55 MET A O 15
ATOM 23700 N N . ARG A 1 56 ? 64.507 25.520 18.948 1.00 1.00 56 ARG A N 15
ATOM 23701 C CA . ARG A 1 56 ? 64.610 24.488 17.960 1.00 1.00 56 ARG A CA 15
ATOM 23702 C C . ARG A 1 56 ? 65.967 24.422 17.331 1.00 1.00 56 ARG A C 15
ATOM 23703 O O . ARG A 1 56 ? 66.237 23.587 16.469 1.00 1.00 56 ARG A O 15
ATOM 23724 N N . GLN A 1 57 ? 66.900 25.292 17.758 1.00 1.00 57 GLN A N 15
ATOM 23725 C CA . GLN A 1 57 ? 68.259 25.262 17.300 1.00 1.00 57 GLN A CA 15
ATOM 23726 C C . GLN A 1 57 ? 69.113 24.436 18.209 1.00 1.00 57 GLN A C 15
ATOM 23727 O O . GLN A 1 57 ? 70.123 23.883 17.779 1.00 1.00 57 GLN A O 15
ATOM 23741 N N . ILE A 1 58 ? 68.726 24.274 19.487 1.00 1.00 58 ILE A N 15
ATOM 23742 C CA . ILE A 1 58 ? 69.517 23.606 20.480 1.00 1.00 58 ILE A CA 15
ATOM 23743 C C . ILE A 1 58 ? 68.785 22.427 21.038 1.00 1.00 58 ILE A C 15
ATOM 23744 O O . ILE A 1 58 ? 67.557 22.402 21.110 1.00 1.00 58 ILE A O 15
ATOM 23760 N N . ARG A 1 59 ? 69.525 21.383 21.451 1.00 1.00 59 ARG A N 15
ATOM 23761 C CA . ARG A 1 59 ? 69.020 20.281 22.218 1.00 1.00 59 ARG A CA 15
ATOM 23762 C C . ARG A 1 59 ? 69.986 20.013 23.327 1.00 1.00 59 ARG A C 15
ATOM 23763 O O . ARG A 1 59 ? 71.162 20.360 23.242 1.00 1.00 59 ARG A O 15
ATOM 23784 N N . PHE A 1 60 ? 69.507 19.413 24.432 1.00 1.00 60 PHE A N 15
ATOM 23785 C CA . PHE A 1 60 ? 70.293 19.176 25.607 1.00 1.00 60 PHE A CA 15
ATOM 23786 C C . PHE A 1 60 ? 70.617 17.718 25.692 1.00 1.00 60 PHE A C 15
ATOM 23787 O O . PHE A 1 60 ? 69.844 16.869 25.249 1.00 1.00 60 PHE A O 15
ATOM 23804 N N . ARG A 1 61 ? 71.783 17.366 26.261 1.00 1.00 61 ARG A N 15
ATOM 23805 C CA . ARG A 1 61 ? 72.153 15.992 26.423 1.00 1.00 61 ARG A CA 15
ATOM 23806 C C . ARG A 1 61 ? 72.870 15.681 27.697 1.00 1.00 61 ARG A C 15
ATOM 23807 O O . ARG A 1 61 ? 73.492 16.544 28.317 1.00 1.00 61 ARG A O 15
ATOM 23828 N N . PHE A 1 62 ? 72.786 14.411 28.137 1.00 1.00 62 PHE A N 15
ATOM 23829 C CA . PHE A 1 62 ? 73.481 13.943 29.301 1.00 1.00 62 PHE A CA 15
ATOM 23830 C C . PHE A 1 62 ? 74.471 12.924 28.837 1.00 1.00 62 PHE A C 15
ATOM 23831 O O . PHE A 1 62 ? 74.111 11.812 28.459 1.00 1.00 62 PHE A O 15
ATOM 23848 N N . ASP A 1 63 ? 75.770 13.275 28.847 1.00 1.00 63 ASP A N 15
ATOM 23849 C CA . ASP A 1 63 ? 76.850 12.387 28.527 1.00 1.00 63 ASP A CA 15
ATOM 23850 C C . ASP A 1 63 ? 76.714 11.677 27.211 1.00 1.00 63 ASP A C 15
ATOM 23851 O O . ASP A 1 63 ? 77.147 10.542 27.016 1.00 1.00 63 ASP A O 15
ATOM 23860 N N . GLY A 1 64 ? 76.101 12.354 26.222 1.00 1.00 64 GLY A N 15
ATOM 23861 C CA . GLY A 1 64 ? 75.826 11.832 24.913 1.00 1.00 64 GLY A CA 15
ATOM 23862 C C . GLY A 1 64 ? 74.646 10.930 24.731 1.00 1.00 64 GLY A C 15
ATOM 23863 O O . GLY A 1 64 ? 74.494 10.382 23.640 1.00 1.00 64 GLY A O 15
ATOM 23867 N N . GLN A 1 65 ? 73.781 10.695 25.736 1.00 1.00 65 GLN A N 15
ATOM 23868 C CA . GLN A 1 65 ? 72.591 9.903 25.598 1.00 1.00 65 GLN A CA 15
ATOM 23869 C C . GLN A 1 65 ? 71.494 10.824 26.033 1.00 1.00 65 GLN A C 15
ATOM 23870 O O . GLN A 1 65 ? 71.906 11.693 26.803 1.00 1.00 65 GLN A O 15
ATOM 23884 N N . PRO A 1 66 ? 70.223 10.826 25.676 1.00 1.00 66 PRO A N 15
ATOM 23885 C CA . PRO A 1 66 ? 69.446 11.715 26.495 1.00 1.00 66 PRO A CA 15
ATOM 23886 C C . PRO A 1 66 ? 69.648 13.174 26.283 1.00 1.00 66 PRO A C 15
ATOM 23887 O O . PRO A 1 66 ? 70.560 13.551 25.551 1.00 1.00 66 PRO A O 15
ATOM 23898 N N . ILE A 1 67 ? 68.714 14.078 26.594 1.00 1.00 67 ILE A N 15
ATOM 23899 C CA . ILE A 1 67 ? 67.544 14.082 27.418 1.00 1.00 67 ILE A CA 15
ATOM 23900 C C . ILE A 1 67 ? 66.332 14.479 26.633 1.00 1.00 67 ILE A C 15
ATOM 23901 O O . ILE A 1 67 ? 66.482 15.144 25.608 1.00 1.00 67 ILE A O 15
ATOM 23917 N N . ASN A 1 68 ? 65.096 14.161 27.064 1.00 1.00 68 ASN A N 15
ATOM 23918 C CA . ASN A 1 68 ? 63.921 14.662 26.405 1.00 1.00 68 ASN A CA 15
ATOM 23919 C C . ASN A 1 68 ? 63.316 15.786 27.188 1.00 1.00 68 ASN A C 15
ATOM 23920 O O . ASN A 1 68 ? 63.586 15.945 28.375 1.00 1.00 68 ASN A O 15
ATOM 23931 N N . GLU A 1 69 ? 62.431 16.614 26.601 1.00 1.00 69 GLU A N 15
ATOM 23932 C CA . GLU A 1 69 ? 61.761 17.669 27.310 1.00 1.00 69 GLU A CA 15
ATOM 23933 C C . GLU A 1 69 ? 60.900 17.225 28.452 1.00 1.00 69 GLU A C 15
ATOM 23934 O O . GLU A 1 69 ? 60.817 17.905 29.474 1.00 1.00 69 GLU A O 15
ATOM 23946 N N . THR A 1 70 ? 60.252 16.053 28.326 1.00 1.00 70 THR A N 15
ATOM 23947 C CA . THR A 1 70 ? 59.402 15.480 29.334 1.00 1.00 70 THR A CA 15
ATOM 23948 C C . THR A 1 70 ? 60.156 14.556 30.241 1.00 1.00 70 THR A C 15
ATOM 23949 O O . THR A 1 70 ? 59.593 13.871 31.093 1.00 1.00 70 THR A O 15
ATOM 23960 N N . ASP A 1 71 ? 61.498 14.507 30.137 1.00 1.00 71 ASP A N 15
ATOM 23961 C CA . ASP A 1 71 ? 62.358 13.940 31.131 1.00 1.00 71 ASP A CA 15
ATOM 23962 C C . ASP A 1 71 ? 62.583 14.954 32.214 1.00 1.00 71 ASP A C 15
ATOM 23963 O O . ASP A 1 71 ? 62.158 16.107 32.136 1.00 1.00 71 ASP A O 15
ATOM 23972 N N . THR A 1 72 ? 63.245 14.572 33.322 1.00 1.00 72 THR A N 15
ATOM 23973 C CA . THR A 1 72 ? 63.207 15.351 34.532 1.00 1.00 72 THR A CA 15
ATOM 23974 C C . THR A 1 72 ? 64.492 15.263 35.296 1.00 1.00 72 THR A C 15
ATOM 23975 O O . THR A 1 72 ? 65.247 14.309 35.112 1.00 1.00 72 THR A O 15
ATOM 23986 N N . PRO A 1 73 ? 64.797 16.181 36.180 1.00 1.00 73 PRO A N 15
ATOM 23987 C CA . PRO A 1 73 ? 65.874 16.049 37.127 1.00 1.00 73 PRO A CA 15
ATOM 23988 C C . PRO A 1 73 ? 65.780 14.882 38.056 1.00 1.00 73 PRO A C 15
ATOM 23989 O O . PRO A 1 73 ? 66.821 14.371 38.466 1.00 1.00 73 PRO A O 15
ATOM 24000 N N . ALA A 1 74 ? 64.568 14.447 38.446 1.00 1.00 74 ALA A N 15
ATOM 24001 C CA . ALA A 1 74 ? 64.368 13.259 39.225 1.00 1.00 74 ALA A CA 15
ATOM 24002 C C . ALA A 1 74 ? 64.755 12.009 38.501 1.00 1.00 74 ALA A C 15
ATOM 24003 O O . ALA A 1 74 ? 65.464 11.151 39.026 1.00 1.00 74 ALA A O 15
ATOM 24010 N N . GLN A 1 75 ? 64.324 11.891 37.233 1.00 1.00 75 GLN A N 15
ATOM 24011 C CA . GLN A 1 75 ? 64.536 10.756 36.384 1.00 1.00 75 GLN A CA 15
ATOM 24012 C C . GLN A 1 75 ? 65.961 10.578 35.967 1.00 1.00 75 GLN A C 15
ATOM 24013 O O . GLN A 1 75 ? 66.495 9.469 35.967 1.00 1.00 75 GLN A O 15
ATOM 24027 N N . LEU A 1 76 ? 66.660 11.676 35.627 1.00 1.00 76 LEU A N 15
ATOM 24028 C CA . LEU A 1 76 ? 68.057 11.604 35.302 1.00 1.00 76 LEU A CA 15
ATOM 24029 C C . LEU A 1 76 ? 68.934 11.541 36.517 1.00 1.00 76 LEU A C 15
ATOM 24030 O O . LEU A 1 76 ? 70.134 11.291 36.433 1.00 1.00 76 LEU A O 15
ATOM 24046 N N . GLU A 1 77 ? 68.355 11.732 37.717 1.00 1.00 77 GLU A N 15
ATOM 24047 C CA . GLU A 1 77 ? 69.024 11.742 38.988 1.00 1.00 77 GLU A CA 15
ATOM 24048 C C . GLU A 1 77 ? 70.060 12.816 39.116 1.00 1.00 77 GLU A C 15
ATOM 24049 O O . GLU A 1 77 ? 71.186 12.598 39.560 1.00 1.00 77 GLU A O 15
ATOM 24061 N N . MET A 1 78 ? 69.694 14.049 38.717 1.00 1.00 78 MET A N 15
ATOM 24062 C CA . MET A 1 78 ? 70.451 15.257 38.861 1.00 1.00 78 MET A CA 15
ATOM 24063 C C . MET A 1 78 ? 70.724 15.640 40.282 1.00 1.00 78 MET A C 15
ATOM 24064 O O . MET A 1 78 ? 69.998 15.277 41.207 1.00 1.00 78 MET A O 15
ATOM 24078 N N . GLU A 1 79 ? 71.822 16.385 40.495 1.00 1.00 79 GLU A N 15
ATOM 24079 C CA . GLU A 1 79 ? 72.346 16.694 41.793 1.00 1.00 79 GLU A CA 15
ATOM 24080 C C . GLU A 1 79 ? 72.325 18.176 41.994 1.00 1.00 79 GLU A C 15
ATOM 24081 O O . GLU A 1 79 ? 71.883 18.931 41.131 1.00 1.00 79 GLU A O 15
ATOM 24093 N N . ASP A 1 80 ? 72.786 18.651 43.165 1.00 1.00 80 ASP A N 15
ATOM 24094 C CA . ASP A 1 80 ? 72.786 20.017 43.607 1.00 1.00 80 ASP A CA 15
ATOM 24095 C C . ASP A 1 80 ? 73.496 20.994 42.721 1.00 1.00 80 ASP A C 15
ATOM 24096 O O . ASP A 1 80 ? 73.179 22.183 42.733 1.00 1.00 80 ASP A O 15
ATOM 24105 N N . GLU A 1 81 ? 74.489 20.515 41.952 1.00 1.00 81 GLU A N 15
ATOM 24106 C CA . GLU A 1 81 ? 75.013 21.178 40.793 1.00 1.00 81 GLU A CA 15
ATOM 24107 C C . GLU A 1 81 ? 75.190 20.150 39.719 1.00 1.00 81 GLU A C 15
ATOM 24108 O O . GLU A 1 81 ? 76.235 19.508 39.619 1.00 1.00 81 GLU A O 15
ATOM 24120 N N . ASP A 1 82 ? 74.179 19.929 38.856 1.00 1.00 82 ASP A N 15
ATOM 24121 C CA . ASP A 1 82 ? 74.317 19.064 37.718 1.00 1.00 82 ASP A CA 15
ATOM 24122 C C . ASP A 1 82 ? 74.894 19.770 36.531 1.00 1.00 82 ASP A C 15
ATOM 24123 O O . ASP A 1 82 ? 74.885 20.997 36.456 1.00 1.00 82 ASP A O 15
ATOM 24132 N N . THR A 1 83 ? 75.418 19.000 35.560 1.00 1.00 83 THR A N 15
ATOM 24133 C CA . THR A 1 83 ? 76.055 19.530 34.386 1.00 1.00 83 THR A CA 15
ATOM 24134 C C . THR A 1 83 ? 75.507 18.889 33.151 1.00 1.00 83 THR A C 15
ATOM 24135 O O . THR A 1 83 ? 75.654 17.689 32.913 1.00 1.00 83 THR A O 15
ATOM 24146 N N . ILE A 1 84 ? 74.840 19.689 32.301 1.00 1.00 84 ILE A N 15
ATOM 24147 C CA . ILE A 1 84 ? 74.096 19.284 31.143 1.00 1.00 84 ILE A CA 15
ATOM 24148 C C . ILE A 1 84 ? 74.693 19.950 29.942 1.00 1.00 84 ILE A C 15
ATOM 24149 O O . ILE A 1 84 ? 75.134 21.097 30.006 1.00 1.00 84 ILE A O 15
ATOM 24165 N N . ASP A 1 85 ? 74.794 19.253 28.795 1.00 1.00 85 ASP A N 15
ATOM 24166 C CA . ASP A 1 85 ? 75.538 19.712 27.659 1.00 1.00 85 ASP A CA 15
ATOM 24167 C C . ASP A 1 85 ? 74.609 20.062 26.537 1.00 1.00 85 ASP A C 15
ATOM 24168 O O . ASP A 1 85 ? 73.522 19.501 26.415 1.00 1.00 85 ASP A O 15
ATOM 24177 N N . VAL A 1 86 ? 75.002 21.011 25.666 1.00 1.00 86 VAL A N 15
ATOM 24178 C CA . VAL A 1 86 ? 74.211 21.459 24.553 1.00 1.00 86 VAL A CA 15
ATOM 24179 C C . VAL A 1 86 ? 74.803 20.974 23.267 1.00 1.00 86 VAL A C 15
ATOM 24180 O O . VAL A 1 86 ? 76.020 20.974 23.091 1.00 1.00 86 VAL A O 15
ATOM 24193 N N . PHE A 1 87 ? 73.953 20.540 22.317 1.00 1.00 87 PHE A N 15
ATOM 24194 C CA . PHE A 1 87 ? 74.348 20.329 20.954 1.00 1.00 87 PHE A CA 15
ATOM 24195 C C . PHE A 1 87 ? 73.355 20.962 20.028 1.00 1.00 87 PHE A C 15
ATOM 24196 O O . PHE A 1 87 ? 72.144 20.926 20.244 1.00 1.00 87 PHE A O 15
ATOM 24213 N N . GLN A 1 88 ? 73.846 21.594 18.948 1.00 1.00 88 GLN A N 15
ATOM 24214 C CA . GLN A 1 88 ? 73.052 22.332 18.008 1.00 1.00 88 GLN A CA 15
ATOM 24215 C C . GLN A 1 88 ? 72.528 21.448 16.920 1.00 1.00 88 GLN A C 15
ATOM 24216 O O . GLN A 1 88 ? 73.200 20.532 16.452 1.00 1.00 88 GLN A O 15
ATOM 24230 N N . GLN A 1 89 ? 71.274 21.677 16.491 1.00 1.00 89 GLN A N 15
ATOM 24231 C CA . GLN A 1 89 ? 70.596 20.894 15.499 1.00 1.00 89 GLN A CA 15
ATOM 24232 C C . GLN A 1 89 ? 70.586 21.539 14.147 1.00 1.00 89 GLN A C 15
ATOM 24233 O O . GLN A 1 89 ? 71.587 22.110 13.718 1.00 1.00 89 GLN A O 15
ATOM 24247 N N . GLN A 1 90 ? 69.474 21.429 13.394 1.00 1.00 90 GLN A N 15
ATOM 24248 C CA . GLN A 1 90 ? 69.361 21.886 12.037 1.00 1.00 90 GLN A CA 15
ATOM 24249 C C . GLN A 1 90 ? 69.465 23.369 11.852 1.00 1.00 90 GLN A C 15
ATOM 24250 O O . GLN A 1 90 ? 68.599 24.142 12.260 1.00 1.00 90 GLN A O 15
ATOM 24264 N N . THR A 1 91 ? 70.532 23.831 11.175 1.00 1.00 91 THR A N 15
ATOM 24265 C CA . THR A 1 91 ? 70.727 25.212 10.838 1.00 1.00 91 THR A CA 15
ATOM 24266 C C . THR A 1 91 ? 69.947 25.627 9.630 1.00 1.00 91 THR A C 15
ATOM 24267 O O . THR A 1 91 ? 69.605 24.824 8.763 1.00 1.00 91 THR A O 15
ATOM 24278 N N . GLY A 1 92 ? 69.618 26.929 9.535 1.00 1.00 92 GLY A N 15
ATOM 24279 C CA . GLY A 1 92 ? 68.882 27.472 8.427 1.00 1.00 92 GLY A CA 15
ATOM 24280 C C . GLY A 1 92 ? 67.400 27.386 8.587 1.00 1.00 92 GLY A C 15
ATOM 24281 O O . GLY A 1 92 ? 66.667 27.321 7.602 1.00 1.00 92 GLY A O 15
ATOM 24285 N N . GLY A 1 93 ? 66.898 27.378 9.834 1.00 1.00 93 GLY A N 15
ATOM 24286 C CA . GLY A 1 93 ? 65.491 27.269 10.090 1.00 1.00 93 GLY A CA 15
ATOM 24287 C C . GLY A 1 93 ? 65.179 27.477 11.567 1.00 1.00 93 GLY A C 15
ATOM 24288 O O . GLY A 1 93 ? 65.361 28.609 12.088 1.00 1.00 93 GLY A O 15
ATOM 24293 N N . GLY B 2 33 ? 73.322 31.397 42.153 1.00 1.00 965 GLY B N 15
ATOM 24294 C CA . GLY B 2 33 ? 72.826 30.907 40.842 1.00 1.00 965 GLY B CA 15
ATOM 24295 C C . GLY B 2 33 ? 72.025 31.893 40.059 1.00 1.00 965 GLY B C 15
ATOM 24296 O O . GLY B 2 33 ? 71.357 32.743 40.645 1.00 1.00 965 GLY B O 15
ATOM 24300 N N . VAL B 2 34 ? 72.063 31.833 38.715 1.00 1.00 966 VAL B N 15
ATOM 24301 C CA . VAL B 2 34 ? 71.521 32.876 37.890 1.00 1.00 966 VAL B CA 15
ATOM 24302 C C . VAL B 2 34 ? 70.027 32.902 37.815 1.00 1.00 966 VAL B C 15
ATOM 24303 O O . VAL B 2 34 ? 69.371 33.924 38.012 1.00 1.00 966 VAL B O 15
ATOM 24316 N N . ILE B 2 35 ? 69.442 31.722 37.562 1.00 1.00 967 ILE B N 15
ATOM 24317 C CA . ILE B 2 35 ? 68.044 31.539 37.296 1.00 1.00 967 ILE B CA 15
ATOM 24318 C C . ILE B 2 35 ? 67.450 30.882 38.500 1.00 1.00 967 ILE B C 15
ATOM 24319 O O . ILE B 2 35 ? 67.861 29.792 38.891 1.00 1.00 967 ILE B O 15
ATOM 24335 N N . ASP B 2 36 ? 66.465 31.512 39.165 1.00 1.00 968 ASP B N 15
ATOM 24336 C CA . ASP B 2 36 ? 65.618 30.863 40.123 1.00 1.00 968 ASP B CA 15
ATOM 24337 C C . ASP B 2 36 ? 64.310 30.592 39.444 1.00 1.00 968 ASP B C 15
ATOM 24338 O O . ASP B 2 36 ? 63.657 31.540 39.011 1.00 1.00 968 ASP B O 15
ATOM 24347 N N . LEU B 2 37 ? 63.886 29.326 39.264 1.00 1.00 969 LEU B N 15
ATOM 24348 C CA . LEU B 2 37 ? 62.679 29.080 38.522 1.00 1.00 969 LEU B CA 15
ATOM 24349 C C . LEU B 2 37 ? 61.514 28.632 39.347 1.00 1.00 969 LEU B C 15
ATOM 24350 O O . LEU B 2 37 ? 61.644 27.963 40.373 1.00 1.00 969 LEU B O 15
ATOM 24366 N N . THR B 2 38 ? 60.302 28.988 38.881 1.00 1.00 970 THR B N 15
ATOM 24367 C CA . THR B 2 38 ? 59.051 28.581 39.457 1.00 1.00 970 THR B CA 15
ATOM 24368 C C . THR B 2 38 ? 58.215 27.883 38.432 1.00 1.00 970 THR B C 15
ATOM 24369 O O . THR B 2 38 ? 58.118 28.285 37.273 1.00 1.00 970 THR B O 15
ATOM 24380 N N . MET B 2 39 ? 57.580 26.770 38.839 1.00 1.00 971 MET B N 15
ATOM 24381 C CA . MET B 2 39 ? 56.617 26.032 38.075 1.00 1.00 971 MET B CA 15
ATOM 24382 C C . MET B 2 39 ? 55.760 25.290 39.055 1.00 1.00 971 MET B C 15
ATOM 24383 O O . MET B 2 39 ? 55.194 24.232 38.785 1.00 1.00 971 MET B O 15
ATOM 24397 N N . ASP B 2 40 ? 55.693 25.805 40.296 1.00 1.00 972 ASP B N 15
ATOM 24398 C CA . ASP B 2 40 ? 55.330 25.030 41.445 1.00 1.00 972 ASP B CA 15
ATOM 24399 C C . ASP B 2 40 ? 54.544 25.870 42.405 1.00 1.00 972 ASP B C 15
ATOM 24400 O O . ASP B 2 40 ? 53.331 26.026 42.272 1.00 1.00 972 ASP B O 15
ATOM 24409 N N . ASP B 2 41 ? 55.211 26.484 43.399 1.00 1.00 973 ASP B N 15
ATOM 24410 C CA . ASP B 2 41 ? 54.614 27.313 44.404 1.00 1.00 973 ASP B CA 15
ATOM 24411 C C . ASP B 2 41 ? 55.638 28.295 44.881 1.00 1.00 973 ASP B C 15
ATOM 24412 O O . ASP B 2 41 ? 55.606 28.801 46.002 1.00 1.00 973 ASP B O 15
ATOM 24421 N N . GLU B 2 42 ? 56.605 28.604 43.999 1.00 1.00 974 GLU B N 15
ATOM 24422 C CA . GLU B 2 42 ? 57.717 29.486 44.208 1.00 1.00 974 GLU B CA 15
ATOM 24423 C C . GLU B 2 42 ? 58.726 29.036 45.218 1.00 1.00 974 GLU B C 15
ATOM 24424 O O . GLU B 2 42 ? 59.213 29.819 46.032 1.00 1.00 974 GLU B O 15
ATOM 24436 N N . GLU B 2 43 ? 59.104 27.746 45.175 1.00 1.00 975 GLU B N 15
ATOM 24437 C CA . GLU B 2 43 ? 60.169 27.195 45.952 1.00 1.00 975 GLU B CA 15
ATOM 24438 C C . GLU B 2 43 ? 61.559 27.618 45.474 1.00 1.00 975 GLU B C 15
ATOM 24439 O O . GLU B 2 43 ? 61.856 27.542 44.250 1.00 1.00 975 GLU B O 15
ATOM 24451 N N . MET A 1 1 ? 48.297 -2.097 35.672 1.00 1.00 1 MET A N 16
ATOM 24452 C CA . MET A 1 1 ? 49.175 -3.245 35.342 1.00 1.00 1 MET A CA 16
ATOM 24453 C C . MET A 1 1 ? 50.491 -2.761 34.821 1.00 1.00 1 MET A C 16
ATOM 24454 O O . MET A 1 1 ? 51.313 -2.278 35.598 1.00 1.00 1 MET A O 16
ATOM 24470 N N . ALA A 1 2 ? 50.760 -2.778 33.500 1.00 1.00 2 ALA A N 16
ATOM 24471 C CA . ALA A 1 2 ? 51.982 -2.265 32.949 1.00 1.00 2 ALA A CA 16
ATOM 24472 C C . ALA A 1 2 ? 52.037 -0.767 32.914 1.00 1.00 2 ALA A C 16
ATOM 24473 O O . ALA A 1 2 ? 53.089 -0.145 32.773 1.00 1.00 2 ALA A O 16
ATOM 24480 N N . ASP A 1 3 ? 50.868 -0.125 33.083 1.00 1.00 3 ASP A N 16
ATOM 24481 C CA . ASP A 1 3 ? 50.610 1.281 32.991 1.00 1.00 3 ASP A CA 16
ATOM 24482 C C . ASP A 1 3 ? 50.721 1.999 34.302 1.00 1.00 3 ASP A C 16
ATOM 24483 O O . ASP A 1 3 ? 50.505 3.208 34.367 1.00 1.00 3 ASP A O 16
ATOM 24492 N N . GLU A 1 4 ? 51.087 1.279 35.379 1.00 1.00 4 GLU A N 16
ATOM 24493 C CA . GLU A 1 4 ? 51.182 1.746 36.732 1.00 1.00 4 GLU A CA 16
ATOM 24494 C C . GLU A 1 4 ? 49.955 2.348 37.349 1.00 1.00 4 GLU A C 16
ATOM 24495 O O . GLU A 1 4 ? 48.912 2.567 36.735 1.00 1.00 4 GLU A O 16
ATOM 24507 N N . LYS A 1 5 ? 50.028 2.584 38.672 1.00 1.00 5 LYS A N 16
ATOM 24508 C CA . LYS A 1 5 ? 48.990 3.135 39.495 1.00 1.00 5 LYS A CA 16
ATOM 24509 C C . LYS A 1 5 ? 48.672 4.558 39.138 1.00 1.00 5 LYS A C 16
ATOM 24510 O O . LYS A 1 5 ? 49.551 5.222 38.587 1.00 1.00 5 LYS A O 16
ATOM 24529 N N . PRO A 1 6 ? 47.499 5.095 39.366 1.00 1.00 6 PRO A N 16
ATOM 24530 C CA . PRO A 1 6 ? 47.177 6.486 39.162 1.00 1.00 6 PRO A CA 16
ATOM 24531 C C . PRO A 1 6 ? 48.173 7.495 39.646 1.00 1.00 6 PRO A C 16
ATOM 24532 O O . PRO A 1 6 ? 48.652 7.384 40.775 1.00 1.00 6 PRO A O 16
ATOM 24543 N N . LYS A 1 7 ? 48.541 8.493 38.822 1.00 1.00 7 LYS A N 16
ATOM 24544 C CA . LYS A 1 7 ? 49.564 9.445 39.149 1.00 1.00 7 LYS A CA 16
ATOM 24545 C C . LYS A 1 7 ? 49.209 10.350 40.288 1.00 1.00 7 LYS A C 16
ATOM 24546 O O . LYS A 1 7 ? 48.113 10.903 40.369 1.00 1.00 7 LYS A O 16
ATOM 24565 N N . GLU A 1 8 ? 50.127 10.488 41.262 1.00 1.00 8 GLU A N 16
ATOM 24566 C CA . GLU A 1 8 ? 49.862 11.171 42.494 1.00 1.00 8 GLU A CA 16
ATOM 24567 C C . GLU A 1 8 ? 49.932 12.661 42.361 1.00 1.00 8 GLU A C 16
ATOM 24568 O O . GLU A 1 8 ? 48.973 13.369 42.663 1.00 1.00 8 GLU A O 16
ATOM 24580 N N . GLY A 1 9 ? 51.043 13.191 41.815 1.00 1.00 9 GLY A N 16
ATOM 24581 C CA . GLY A 1 9 ? 51.154 14.545 41.350 1.00 1.00 9 GLY A CA 16
ATOM 24582 C C . GLY A 1 9 ? 50.935 15.665 42.316 1.00 1.00 9 GLY A C 16
ATOM 24583 O O . GLY A 1 9 ? 50.502 16.741 41.905 1.00 1.00 9 GLY A O 16
ATOM 24587 N N . VAL A 1 10 ? 51.217 15.488 43.619 1.00 1.00 10 VAL A N 16
ATOM 24588 C CA . VAL A 1 10 ? 50.973 16.486 44.623 1.00 1.00 10 VAL A CA 16
ATOM 24589 C C . VAL A 1 10 ? 52.259 16.880 45.278 1.00 1.00 10 VAL A C 16
ATOM 24590 O O . VAL A 1 10 ? 53.139 16.056 45.528 1.00 1.00 10 VAL A O 16
ATOM 24603 N N . LYS A 1 11 ? 52.458 18.185 45.544 1.00 1.00 11 LYS A N 16
ATOM 24604 C CA . LYS A 1 11 ? 53.556 18.693 46.318 1.00 1.00 11 LYS A CA 16
ATOM 24605 C C . LYS A 1 11 ? 53.620 18.148 47.713 1.00 1.00 11 LYS A C 16
ATOM 24606 O O . LYS A 1 11 ? 52.609 17.958 48.387 1.00 1.00 11 LYS A O 16
ATOM 24625 N N . THR A 1 12 ? 54.838 17.861 48.206 1.00 1.00 12 THR A N 16
ATOM 24626 C CA . THR A 1 12 ? 55.052 17.260 49.493 1.00 1.00 12 THR A CA 16
ATOM 24627 C C . THR A 1 12 ? 55.774 18.183 50.423 1.00 1.00 12 THR A C 16
ATOM 24628 O O . THR A 1 12 ? 55.982 17.855 51.589 1.00 1.00 12 THR A O 16
ATOM 24639 N N . GLU A 1 13 ? 56.133 19.388 49.941 1.00 1.00 13 GLU A N 16
ATOM 24640 C CA . GLU A 1 13 ? 56.661 20.485 50.704 1.00 1.00 13 GLU A CA 16
ATOM 24641 C C . GLU A 1 13 ? 57.926 20.209 51.459 1.00 1.00 13 GLU A C 16
ATOM 24642 O O . GLU A 1 13 ? 58.018 20.453 52.661 1.00 1.00 13 GLU A O 16
ATOM 24654 N N . ASN A 1 14 ? 58.969 19.693 50.783 1.00 1.00 14 ASN A N 16
ATOM 24655 C CA . ASN A 1 14 ? 60.165 19.220 51.422 1.00 1.00 14 ASN A CA 16
ATOM 24656 C C . ASN A 1 14 ? 61.379 20.029 51.083 1.00 1.00 14 ASN A C 16
ATOM 24657 O O . ASN A 1 14 ? 62.493 19.589 51.359 1.00 1.00 14 ASN A O 16
ATOM 24668 N N . ASN A 1 15 ? 61.232 21.229 50.488 1.00 1.00 15 ASN A N 16
ATOM 24669 C CA . ASN A 1 15 ? 62.301 22.123 50.139 1.00 1.00 15 ASN A CA 16
ATOM 24670 C C . ASN A 1 15 ? 63.338 21.525 49.236 1.00 1.00 15 ASN A C 16
ATOM 24671 O O . ASN A 1 15 ? 64.528 21.469 49.542 1.00 1.00 15 ASN A O 16
ATOM 24682 N N . ASP A 1 16 ? 62.912 20.997 48.076 1.00 1.00 16 ASP A N 16
ATOM 24683 C CA . ASP A 1 16 ? 63.590 19.955 47.362 1.00 1.00 16 ASP A CA 16
ATOM 24684 C C . ASP A 1 16 ? 64.494 20.372 46.247 1.00 1.00 16 ASP A C 16
ATOM 24685 O O . ASP A 1 16 ? 65.129 19.556 45.580 1.00 1.00 16 ASP A O 16
ATOM 24694 N N . HIS A 1 17 ? 64.610 21.696 46.060 1.00 1.00 17 HIS A N 16
ATOM 24695 C CA . HIS A 1 17 ? 65.414 22.331 45.056 1.00 1.00 17 HIS A CA 16
ATOM 24696 C C . HIS A 1 17 ? 66.890 22.076 45.111 1.00 1.00 17 HIS A C 16
ATOM 24697 O O . HIS A 1 17 ? 67.515 22.019 46.170 1.00 1.00 17 HIS A O 16
ATOM 24712 N N . ILE A 1 18 ? 67.458 21.881 43.908 1.00 1.00 18 ILE A N 16
ATOM 24713 C CA . ILE A 1 18 ? 68.801 21.538 43.542 1.00 1.00 18 ILE A CA 16
ATOM 24714 C C . ILE A 1 18 ? 69.182 22.432 42.400 1.00 1.00 18 ILE A C 16
ATOM 24715 O O . ILE A 1 18 ? 68.318 23.019 41.752 1.00 1.00 18 ILE A O 16
ATOM 24731 N N . ASN A 1 19 ? 70.476 22.631 42.086 1.00 1.00 19 ASN A N 16
ATOM 24732 C CA . ASN A 1 19 ? 70.911 23.465 41.000 1.00 1.00 19 ASN A CA 16
ATOM 24733 C C . ASN A 1 19 ? 71.575 22.649 39.935 1.00 1.00 19 ASN A C 16
ATOM 24734 O O . ASN A 1 19 ? 72.174 21.604 40.183 1.00 1.00 19 ASN A O 16
ATOM 24745 N N . LEU A 1 20 ? 71.415 23.006 38.650 1.00 1.00 20 LEU A N 16
ATOM 24746 C CA . LEU A 1 20 ? 72.091 22.352 37.565 1.00 1.00 20 LEU A CA 16
ATOM 24747 C C . LEU A 1 20 ? 72.571 23.452 36.664 1.00 1.00 20 LEU A C 16
ATOM 24748 O O . LEU A 1 20 ? 72.031 24.555 36.706 1.00 1.00 20 LEU A O 16
ATOM 24764 N N . LYS A 1 21 ? 73.596 23.248 35.817 1.00 1.00 21 LYS A N 16
ATOM 24765 C CA . LYS A 1 21 ? 74.062 24.131 34.787 1.00 1.00 21 LYS A CA 16
ATOM 24766 C C . LYS A 1 21 ? 73.993 23.515 33.425 1.00 1.00 21 LYS A C 16
ATOM 24767 O O . LYS A 1 21 ? 74.070 22.298 33.261 1.00 1.00 21 LYS A O 16
ATOM 24786 N N . VAL A 1 22 ? 73.808 24.352 32.388 1.00 1.00 22 VAL A N 16
ATOM 24787 C CA . VAL A 1 22 ? 73.926 23.985 31.005 1.00 1.00 22 VAL A CA 16
ATOM 24788 C C . VAL A 1 22 ? 75.200 24.595 30.518 1.00 1.00 22 VAL A C 16
ATOM 24789 O O . VAL A 1 22 ? 75.449 25.776 30.753 1.00 1.00 22 VAL A O 16
ATOM 24802 N N . ALA A 1 23 ? 76.040 23.812 29.815 1.00 1.00 23 ALA A N 16
ATOM 24803 C CA . ALA A 1 23 ? 77.182 24.325 29.117 1.00 1.00 23 ALA A CA 16
ATOM 24804 C C . ALA A 1 23 ? 77.029 24.065 27.650 1.00 1.00 23 ALA A C 16
ATOM 24805 O O . ALA A 1 23 ? 76.724 22.951 27.223 1.00 1.00 23 ALA A O 16
ATOM 24812 N N . GLY A 1 24 ? 77.224 25.104 26.817 1.00 1.00 24 GLY A N 16
ATOM 24813 C CA . GLY A 1 24 ? 77.059 25.053 25.392 1.00 1.00 24 GLY A CA 16
ATOM 24814 C C . GLY A 1 24 ? 78.320 24.826 24.626 1.00 1.00 24 GLY A C 16
ATOM 24815 O O . GLY A 1 24 ? 79.419 24.739 25.172 1.00 1.00 24 GLY A O 16
ATOM 24819 N N . GLN A 1 25 ? 78.191 24.779 23.288 1.00 1.00 25 GLN A N 16
ATOM 24820 C CA . GLN A 1 25 ? 79.244 24.575 22.334 1.00 1.00 25 GLN A CA 16
ATOM 24821 C C . GLN A 1 25 ? 80.288 25.649 22.339 1.00 1.00 25 GLN A C 16
ATOM 24822 O O . GLN A 1 25 ? 81.484 25.383 22.241 1.00 1.00 25 GLN A O 16
ATOM 24836 N N . ASP A 1 26 ? 79.886 26.923 22.509 1.00 1.00 26 ASP A N 16
ATOM 24837 C CA . ASP A 1 26 ? 80.772 28.052 22.495 1.00 1.00 26 ASP A CA 16
ATOM 24838 C C . ASP A 1 26 ? 81.559 28.161 23.766 1.00 1.00 26 ASP A C 16
ATOM 24839 O O . ASP A 1 26 ? 82.533 28.908 23.853 1.00 1.00 26 ASP A O 16
ATOM 24848 N N . GLY A 1 27 ? 81.151 27.411 24.806 1.00 1.00 27 GLY A N 16
ATOM 24849 C CA . GLY A 1 27 ? 81.718 27.430 26.124 1.00 1.00 27 GLY A CA 16
ATOM 24850 C C . GLY A 1 27 ? 80.911 28.230 27.092 1.00 1.00 27 GLY A C 16
ATOM 24851 O O . GLY A 1 27 ? 81.270 28.351 28.262 1.00 1.00 27 GLY A O 16
ATOM 24855 N N . SER A 1 28 ? 79.777 28.796 26.647 1.00 1.00 28 SER A N 16
ATOM 24856 C CA . SER A 1 28 ? 78.866 29.560 27.450 1.00 1.00 28 SER A CA 16
ATOM 24857 C C . SER A 1 28 ? 78.126 28.706 28.429 1.00 1.00 28 SER A C 16
ATOM 24858 O O . SER A 1 28 ? 77.827 27.543 28.159 1.00 1.00 28 SER A O 16
ATOM 24866 N N . VAL A 1 29 ? 77.819 29.264 29.613 1.00 1.00 29 VAL A N 16
ATOM 24867 C CA . VAL A 1 29 ? 77.248 28.542 30.715 1.00 1.00 29 VAL A CA 16
ATOM 24868 C C . VAL A 1 29 ? 76.198 29.350 31.412 1.00 1.00 29 VAL A C 16
ATOM 24869 O O . VAL A 1 29 ? 76.352 30.546 31.655 1.00 1.00 29 VAL A O 16
ATOM 24882 N N . VAL A 1 30 ? 75.042 28.737 31.729 1.00 1.00 30 VAL A N 16
ATOM 24883 C CA . VAL A 1 30 ? 74.036 29.280 32.598 1.00 1.00 30 VAL A CA 16
ATOM 24884 C C . VAL A 1 30 ? 73.703 28.238 33.623 1.00 1.00 30 VAL A C 16
ATOM 24885 O O . VAL A 1 30 ? 73.628 27.053 33.300 1.00 1.00 30 VAL A O 16
ATOM 24898 N N . GLN A 1 31 ? 73.522 28.602 34.907 1.00 1.00 31 GLN A N 16
ATOM 24899 C CA . GLN A 1 31 ? 73.051 27.713 35.932 1.00 1.00 31 GLN A CA 16
ATOM 24900 C C . GLN A 1 31 ? 71.712 28.096 36.486 1.00 1.00 31 GLN A C 16
ATOM 24901 O O . GLN A 1 31 ? 71.146 29.181 36.351 1.00 1.00 31 GLN A O 16
ATOM 24915 N N . PHE A 1 32 ? 71.039 27.100 37.075 1.00 1.00 32 PHE A N 16
ATOM 24916 C CA . PHE A 1 32 ? 69.624 27.169 37.261 1.00 1.00 32 PHE A CA 16
ATOM 24917 C C . PHE A 1 32 ? 69.263 26.499 38.552 1.00 1.00 32 PHE A C 16
ATOM 24918 O O . PHE A 1 32 ? 69.910 25.518 38.913 1.00 1.00 32 PHE A O 16
ATOM 24935 N N . LYS A 1 33 ? 68.212 26.929 39.274 1.00 1.00 33 LYS A N 16
ATOM 24936 C CA . LYS A 1 33 ? 67.774 26.334 40.505 1.00 1.00 33 LYS A CA 16
ATOM 24937 C C . LYS A 1 33 ? 66.398 25.748 40.414 1.00 1.00 33 LYS A C 16
ATOM 24938 O O . LYS A 1 33 ? 65.406 26.465 40.295 1.00 1.00 33 LYS A O 16
ATOM 24957 N N . ILE A 1 34 ? 66.238 24.421 40.561 1.00 1.00 34 ILE A N 16
ATOM 24958 C CA . ILE A 1 34 ? 65.047 23.713 40.183 1.00 1.00 34 ILE A CA 16
ATOM 24959 C C . ILE A 1 34 ? 64.838 22.504 41.028 1.00 1.00 34 ILE A C 16
ATOM 24960 O O . ILE A 1 34 ? 65.699 21.943 41.701 1.00 1.00 34 ILE A O 16
ATOM 24976 N N . LYS A 1 35 ? 63.544 22.169 41.073 1.00 1.00 35 LYS A N 16
ATOM 24977 C CA . LYS A 1 35 ? 62.954 21.157 41.892 1.00 1.00 35 LYS A CA 16
ATOM 24978 C C . LYS A 1 35 ? 62.852 19.853 41.172 1.00 1.00 35 LYS A C 16
ATOM 24979 O O . LYS A 1 35 ? 63.008 19.747 39.958 1.00 1.00 35 LYS A O 16
ATOM 24998 N N . ARG A 1 36 ? 62.650 18.779 41.953 1.00 1.00 36 ARG A N 16
ATOM 24999 C CA . ARG A 1 36 ? 62.885 17.429 41.521 1.00 1.00 36 ARG A CA 16
ATOM 25000 C C . ARG A 1 36 ? 61.953 16.856 40.497 1.00 1.00 36 ARG A C 16
ATOM 25001 O O . ARG A 1 36 ? 62.365 16.095 39.623 1.00 1.00 36 ARG A O 16
ATOM 25022 N N . HIS A 1 37 ? 60.648 17.179 40.559 1.00 1.00 37 HIS A N 16
ATOM 25023 C CA . HIS A 1 37 ? 59.667 16.675 39.641 1.00 1.00 37 HIS A CA 16
ATOM 25024 C C . HIS A 1 37 ? 59.517 17.522 38.415 1.00 1.00 37 HIS A C 16
ATOM 25025 O O . HIS A 1 37 ? 59.080 17.038 37.372 1.00 1.00 37 HIS A O 16
ATOM 25040 N N . THR A 1 38 ? 59.865 18.819 38.490 1.00 1.00 38 THR A N 16
ATOM 25041 C CA . THR A 1 38 ? 59.770 19.793 37.437 1.00 1.00 38 THR A CA 16
ATOM 25042 C C . THR A 1 38 ? 60.588 19.462 36.222 1.00 1.00 38 THR A C 16
ATOM 25043 O O . THR A 1 38 ? 61.728 19.031 36.386 1.00 1.00 38 THR A O 16
ATOM 25054 N N . PRO A 1 39 ? 60.157 19.604 34.994 1.00 1.00 39 PRO A N 16
ATOM 25055 C CA . PRO A 1 39 ? 60.923 19.149 33.861 1.00 1.00 39 PRO A CA 16
ATOM 25056 C C . PRO A 1 39 ? 62.079 20.019 33.482 1.00 1.00 39 PRO A C 16
ATOM 25057 O O . PRO A 1 39 ? 62.112 21.219 33.756 1.00 1.00 39 PRO A O 16
ATOM 25068 N N . LEU A 1 40 ? 63.057 19.415 32.784 1.00 1.00 40 LEU A N 16
ATOM 25069 C CA . LEU A 1 40 ? 64.247 20.054 32.299 1.00 1.00 40 LEU A CA 16
ATOM 25070 C C . LEU A 1 40 ? 64.008 21.143 31.302 1.00 1.00 40 LEU A C 16
ATOM 25071 O O . LEU A 1 40 ? 64.777 22.093 31.167 1.00 1.00 40 LEU A O 16
ATOM 25087 N N . SER A 1 41 ? 62.880 21.090 30.570 1.00 1.00 41 SER A N 16
ATOM 25088 C CA . SER A 1 41 ? 62.427 22.154 29.718 1.00 1.00 41 SER A CA 16
ATOM 25089 C C . SER A 1 41 ? 62.325 23.498 30.374 1.00 1.00 41 SER A C 16
ATOM 25090 O O . SER A 1 41 ? 62.472 24.526 29.715 1.00 1.00 41 SER A O 16
ATOM 25098 N N . LYS A 1 42 ? 62.065 23.575 31.694 1.00 1.00 42 LYS A N 16
ATOM 25099 C CA . LYS A 1 42 ? 61.757 24.830 32.320 1.00 1.00 42 LYS A CA 16
ATOM 25100 C C . LYS A 1 42 ? 62.964 25.713 32.376 1.00 1.00 42 LYS A C 16
ATOM 25101 O O . LYS A 1 42 ? 62.956 26.880 31.987 1.00 1.00 42 LYS A O 16
ATOM 25120 N N . LEU A 1 43 ? 64.108 25.136 32.783 1.00 1.00 43 LEU A N 16
ATOM 25121 C CA . LEU A 1 43 ? 65.370 25.810 32.714 1.00 1.00 43 LEU A CA 16
ATOM 25122 C C . LEU A 1 43 ? 65.858 26.106 31.331 1.00 1.00 43 LEU A C 16
ATOM 25123 O O . LEU A 1 43 ? 66.419 27.168 31.066 1.00 1.00 43 LEU A O 16
ATOM 25139 N N . MET A 1 44 ? 65.612 25.199 30.369 1.00 1.00 44 MET A N 16
ATOM 25140 C CA . MET A 1 44 ? 65.980 25.377 28.994 1.00 1.00 44 MET A CA 16
ATOM 25141 C C . MET A 1 44 ? 65.324 26.540 28.315 1.00 1.00 44 MET A C 16
ATOM 25142 O O . MET A 1 44 ? 65.965 27.298 27.586 1.00 1.00 44 MET A O 16
ATOM 25156 N N . LYS A 1 45 ? 64.025 26.785 28.566 1.00 1.00 45 LYS A N 16
ATOM 25157 C CA . LYS A 1 45 ? 63.367 27.970 28.095 1.00 1.00 45 LYS A CA 16
ATOM 25158 C C . LYS A 1 45 ? 63.903 29.220 28.723 1.00 1.00 45 LYS A C 16
ATOM 25159 O O . LYS A 1 45 ? 64.142 30.222 28.053 1.00 1.00 45 LYS A O 16
ATOM 25178 N N . ALA A 1 46 ? 64.182 29.191 30.039 1.00 1.00 46 ALA A N 16
ATOM 25179 C CA . ALA A 1 46 ? 64.766 30.288 30.756 1.00 1.00 46 ALA A CA 16
ATOM 25180 C C . ALA A 1 46 ? 66.133 30.675 30.275 1.00 1.00 46 ALA A C 16
ATOM 25181 O O . ALA A 1 46 ? 66.474 31.855 30.184 1.00 1.00 46 ALA A O 16
ATOM 25188 N N . TYR A 1 47 ? 66.970 29.696 29.882 1.00 1.00 47 TYR A N 16
ATOM 25189 C CA . TYR A 1 47 ? 68.234 29.890 29.229 1.00 1.00 47 TYR A CA 16
ATOM 25190 C C . TYR A 1 47 ? 68.103 30.648 27.945 1.00 1.00 47 TYR A C 16
ATOM 25191 O O . TYR A 1 47 ? 68.833 31.605 27.692 1.00 1.00 47 TYR A O 16
ATOM 25209 N N . CYS A 1 48 ? 67.110 30.291 27.112 1.00 1.00 48 CYS A N 16
ATOM 25210 C CA . CYS A 1 48 ? 66.803 30.972 25.887 1.00 1.00 48 CYS A CA 16
ATOM 25211 C C . CYS A 1 48 ? 66.401 32.399 26.091 1.00 1.00 48 CYS A C 16
ATOM 25212 O O . CYS A 1 48 ? 66.813 33.285 25.342 1.00 1.00 48 CYS A O 16
ATOM 25220 N N . GLU A 1 49 ? 65.609 32.683 27.141 1.00 1.00 49 GLU A N 16
ATOM 25221 C CA . GLU A 1 49 ? 65.214 34.007 27.526 1.00 1.00 49 GLU A CA 16
ATOM 25222 C C . GLU A 1 49 ? 66.346 34.861 28.007 1.00 1.00 49 GLU A C 16
ATOM 25223 O O . GLU A 1 49 ? 66.512 35.993 27.556 1.00 1.00 49 GLU A O 16
ATOM 25235 N N . ARG A 1 50 ? 67.205 34.356 28.913 1.00 1.00 50 ARG A N 16
ATOM 25236 C CA . ARG A 1 50 ? 68.334 35.105 29.390 1.00 1.00 50 ARG A CA 16
ATOM 25237 C C . ARG A 1 50 ? 69.408 35.329 28.373 1.00 1.00 50 ARG A C 16
ATOM 25238 O O . ARG A 1 50 ? 69.924 36.437 28.234 1.00 1.00 50 ARG A O 16
ATOM 25259 N N . GLN A 1 51 ? 69.760 34.295 27.590 1.00 1.00 51 GLN A N 16
ATOM 25260 C CA . GLN A 1 51 ? 70.983 34.278 26.843 1.00 1.00 51 GLN A CA 16
ATOM 25261 C C . GLN A 1 51 ? 70.798 34.297 25.358 1.00 1.00 51 GLN A C 16
ATOM 25262 O O . GLN A 1 51 ? 71.766 34.237 24.602 1.00 1.00 51 GLN A O 16
ATOM 25276 N N . GLY A 1 52 ? 69.557 34.502 24.879 1.00 1.00 52 GLY A N 16
ATOM 25277 C CA . GLY A 1 52 ? 69.298 34.889 23.518 1.00 1.00 52 GLY A CA 16
ATOM 25278 C C . GLY A 1 52 ? 69.353 33.800 22.497 1.00 1.00 52 GLY A C 16
ATOM 25279 O O . GLY A 1 52 ? 69.905 33.982 21.413 1.00 1.00 52 GLY A O 16
ATOM 25283 N N . LEU A 1 53 ? 68.792 32.618 22.802 1.00 1.00 53 LEU A N 16
ATOM 25284 C CA . LEU A 1 53 ? 68.901 31.452 21.970 1.00 1.00 53 LEU A CA 16
ATOM 25285 C C . LEU A 1 53 ? 67.550 31.045 21.473 1.00 1.00 53 LEU A C 16
ATOM 25286 O O . LEU A 1 53 ? 66.530 31.482 22.004 1.00 1.00 53 LEU A O 16
ATOM 25302 N N . SER A 1 54 ? 67.469 30.209 20.420 1.00 1.00 54 SER A N 16
ATOM 25303 C CA . SER A 1 54 ? 66.220 29.666 19.966 1.00 1.00 54 SER A CA 16
ATOM 25304 C C . SER A 1 54 ? 66.080 28.250 20.426 1.00 1.00 54 SER A C 16
ATOM 25305 O O . SER A 1 54 ? 66.985 27.432 20.282 1.00 1.00 54 SER A O 16
ATOM 25313 N N . MET A 1 55 ? 64.911 27.895 20.993 1.00 1.00 55 MET A N 16
ATOM 25314 C CA . MET A 1 55 ? 64.663 26.696 21.742 1.00 1.00 55 MET A CA 16
ATOM 25315 C C . MET A 1 55 ? 64.850 25.435 20.961 1.00 1.00 55 MET A C 16
ATOM 25316 O O . MET A 1 55 ? 65.419 24.450 21.429 1.00 1.00 55 MET A O 16
ATOM 25330 N N . ARG A 1 56 ? 64.399 25.430 19.695 1.00 1.00 56 ARG A N 16
ATOM 25331 C CA . ARG A 1 56 ? 64.419 24.287 18.830 1.00 1.00 56 ARG A CA 16
ATOM 25332 C C . ARG A 1 56 ? 65.600 24.297 17.909 1.00 1.00 56 ARG A C 16
ATOM 25333 O O . ARG A 1 56 ? 65.681 23.523 16.956 1.00 1.00 56 ARG A O 16
ATOM 25354 N N . GLN A 1 57 ? 66.588 25.169 18.183 1.00 1.00 57 GLN A N 16
ATOM 25355 C CA . GLN A 1 57 ? 67.860 25.182 17.519 1.00 1.00 57 GLN A CA 16
ATOM 25356 C C . GLN A 1 57 ? 68.941 24.641 18.402 1.00 1.00 57 GLN A C 16
ATOM 25357 O O . GLN A 1 57 ? 70.059 24.397 17.949 1.00 1.00 57 GLN A O 16
ATOM 25371 N N . ILE A 1 58 ? 68.639 24.377 19.685 1.00 1.00 58 ILE A N 16
ATOM 25372 C CA . ILE A 1 58 ? 69.565 23.793 20.614 1.00 1.00 58 ILE A CA 16
ATOM 25373 C C . ILE A 1 58 ? 69.123 22.411 20.977 1.00 1.00 58 ILE A C 16
ATOM 25374 O O . ILE A 1 58 ? 67.941 22.135 21.179 1.00 1.00 58 ILE A O 16
ATOM 25390 N N . ARG A 1 59 ? 70.069 21.454 21.017 1.00 1.00 59 ARG A N 16
ATOM 25391 C CA . ARG A 1 59 ? 69.796 20.075 21.302 1.00 1.00 59 ARG A CA 16
ATOM 25392 C C . ARG A 1 59 ? 70.622 19.632 22.468 1.00 1.00 59 ARG A C 16
ATOM 25393 O O . ARG A 1 59 ? 71.786 20.005 22.607 1.00 1.00 59 ARG A O 16
ATOM 25414 N N . PHE A 1 60 ? 70.042 18.838 23.385 1.00 1.00 60 PHE A N 16
ATOM 25415 C CA . PHE A 1 60 ? 70.562 18.633 24.704 1.00 1.00 60 PHE A CA 16
ATOM 25416 C C . PHE A 1 60 ? 70.872 17.189 24.953 1.00 1.00 60 PHE A C 16
ATOM 25417 O O . PHE A 1 60 ? 70.193 16.276 24.483 1.00 1.00 60 PHE A O 16
ATOM 25434 N N . ARG A 1 61 ? 71.956 16.938 25.709 1.00 1.00 61 ARG A N 16
ATOM 25435 C CA . ARG A 1 61 ? 72.402 15.626 26.080 1.00 1.00 61 ARG A CA 16
ATOM 25436 C C . ARG A 1 61 ? 72.901 15.623 27.491 1.00 1.00 61 ARG A C 16
ATOM 25437 O O . ARG A 1 61 ? 73.315 16.643 28.039 1.00 1.00 61 ARG A O 16
ATOM 25458 N N . PHE A 1 62 ? 72.863 14.454 28.157 1.00 1.00 62 PHE A N 16
ATOM 25459 C CA . PHE A 1 62 ? 73.371 14.284 29.486 1.00 1.00 62 PHE A CA 16
ATOM 25460 C C . PHE A 1 62 ? 74.195 13.037 29.519 1.00 1.00 62 PHE A C 16
ATOM 25461 O O . PHE A 1 62 ? 73.694 11.944 29.250 1.00 1.00 62 PHE A O 16
ATOM 25478 N N . ASP A 1 63 ? 75.501 13.163 29.819 1.00 1.00 63 ASP A N 16
ATOM 25479 C CA . ASP A 1 63 ? 76.475 12.108 29.819 1.00 1.00 63 ASP A CA 16
ATOM 25480 C C . ASP A 1 63 ? 76.481 11.325 28.539 1.00 1.00 63 ASP A C 16
ATOM 25481 O O . ASP A 1 63 ? 76.478 10.096 28.503 1.00 1.00 63 ASP A O 16
ATOM 25490 N N . GLY A 1 64 ? 76.438 12.047 27.403 1.00 1.00 64 GLY A N 16
ATOM 25491 C CA . GLY A 1 64 ? 76.402 11.481 26.084 1.00 1.00 64 GLY A CA 16
ATOM 25492 C C . GLY A 1 64 ? 75.088 10.932 25.627 1.00 1.00 64 GLY A C 16
ATOM 25493 O O . GLY A 1 64 ? 74.984 10.436 24.506 1.00 1.00 64 GLY A O 16
ATOM 25497 N N . GLN A 1 65 ? 74.014 11.003 26.434 1.00 1.00 65 GLN A N 16
ATOM 25498 C CA . GLN A 1 65 ? 72.751 10.397 26.116 1.00 1.00 65 GLN A CA 16
ATOM 25499 C C . GLN A 1 65 ? 71.707 11.444 25.871 1.00 1.00 65 GLN A C 16
ATOM 25500 O O . GLN A 1 65 ? 71.581 12.348 26.698 1.00 1.00 65 GLN A O 16
ATOM 25514 N N . PRO A 1 66 ? 70.955 11.445 24.799 1.00 1.00 66 PRO A N 16
ATOM 25515 C CA . PRO A 1 66 ? 69.806 12.295 24.603 1.00 1.00 66 PRO A CA 16
ATOM 25516 C C . PRO A 1 66 ? 68.795 12.373 25.704 1.00 1.00 66 PRO A C 16
ATOM 25517 O O . PRO A 1 66 ? 68.402 11.350 26.265 1.00 1.00 66 PRO A O 16
ATOM 25528 N N . ILE A 1 67 ? 68.326 13.593 26.018 1.00 1.00 67 ILE A N 16
ATOM 25529 C CA . ILE A 1 67 ? 67.377 13.876 27.057 1.00 1.00 67 ILE A CA 16
ATOM 25530 C C . ILE A 1 67 ? 66.197 14.583 26.471 1.00 1.00 67 ILE A C 16
ATOM 25531 O O . ILE A 1 67 ? 66.288 15.208 25.417 1.00 1.00 67 ILE A O 16
ATOM 25547 N N . ASN A 1 68 ? 65.018 14.468 27.110 1.00 1.00 68 ASN A N 16
ATOM 25548 C CA . ASN A 1 68 ? 63.791 14.944 26.539 1.00 1.00 68 ASN A CA 16
ATOM 25549 C C . ASN A 1 68 ? 63.321 16.132 27.314 1.00 1.00 68 ASN A C 16
ATOM 25550 O O . ASN A 1 68 ? 63.691 16.334 28.467 1.00 1.00 68 ASN A O 16
ATOM 25561 N N . GLU A 1 69 ? 62.425 16.962 26.750 1.00 1.00 69 GLU A N 16
ATOM 25562 C CA . GLU A 1 69 ? 61.810 18.042 27.467 1.00 1.00 69 GLU A CA 16
ATOM 25563 C C . GLU A 1 69 ? 60.917 17.582 28.575 1.00 1.00 69 GLU A C 16
ATOM 25564 O O . GLU A 1 69 ? 60.703 18.284 29.563 1.00 1.00 69 GLU A O 16
ATOM 25576 N N . THR A 1 70 ? 60.386 16.355 28.443 1.00 1.00 70 THR A N 16
ATOM 25577 C CA . THR A 1 70 ? 59.612 15.649 29.424 1.00 1.00 70 THR A CA 16
ATOM 25578 C C . THR A 1 70 ? 60.454 15.032 30.499 1.00 1.00 70 THR A C 16
ATOM 25579 O O . THR A 1 70 ? 59.962 14.735 31.587 1.00 1.00 70 THR A O 16
ATOM 25590 N N . ASP A 1 71 ? 61.772 14.852 30.280 1.00 1.00 71 ASP A N 16
ATOM 25591 C CA . ASP A 1 71 ? 62.683 14.370 31.276 1.00 1.00 71 ASP A CA 16
ATOM 25592 C C . ASP A 1 71 ? 62.876 15.346 32.397 1.00 1.00 71 ASP A C 16
ATOM 25593 O O . ASP A 1 71 ? 62.567 16.535 32.339 1.00 1.00 71 ASP A O 16
ATOM 25602 N N . THR A 1 72 ? 63.363 14.807 33.526 1.00 1.00 72 THR A N 16
ATOM 25603 C CA . THR A 1 72 ? 63.217 15.403 34.827 1.00 1.00 72 THR A CA 16
ATOM 25604 C C . THR A 1 72 ? 64.444 15.154 35.645 1.00 1.00 72 THR A C 16
ATOM 25605 O O . THR A 1 72 ? 65.199 14.236 35.324 1.00 1.00 72 THR A O 16
ATOM 25616 N N . PRO A 1 73 ? 64.700 15.868 36.711 1.00 1.00 73 PRO A N 16
ATOM 25617 C CA . PRO A 1 73 ? 65.728 15.528 37.659 1.00 1.00 73 PRO A CA 16
ATOM 25618 C C . PRO A 1 73 ? 65.547 14.202 38.322 1.00 1.00 73 PRO A C 16
ATOM 25619 O O . PRO A 1 73 ? 66.549 13.581 38.668 1.00 1.00 73 PRO A O 16
ATOM 25630 N N . ALA A 1 74 ? 64.303 13.749 38.556 1.00 1.00 74 ALA A N 16
ATOM 25631 C CA . ALA A 1 74 ? 64.030 12.452 39.104 1.00 1.00 74 ALA A CA 16
ATOM 25632 C C . ALA A 1 74 ? 64.441 11.333 38.200 1.00 1.00 74 ALA A C 16
ATOM 25633 O O . ALA A 1 74 ? 65.076 10.362 38.605 1.00 1.00 74 ALA A O 16
ATOM 25640 N N . GLN A 1 75 ? 64.096 11.456 36.906 1.00 1.00 75 GLN A N 16
ATOM 25641 C CA . GLN A 1 75 ? 64.396 10.495 35.886 1.00 1.00 75 GLN A CA 16
ATOM 25642 C C . GLN A 1 75 ? 65.848 10.453 35.524 1.00 1.00 75 GLN A C 16
ATOM 25643 O O . GLN A 1 75 ? 66.439 9.380 35.422 1.00 1.00 75 GLN A O 16
ATOM 25657 N N . LEU A 1 76 ? 66.490 11.626 35.359 1.00 1.00 76 LEU A N 16
ATOM 25658 C CA . LEU A 1 76 ? 67.861 11.713 34.947 1.00 1.00 76 LEU A CA 16
ATOM 25659 C C . LEU A 1 76 ? 68.834 11.663 36.087 1.00 1.00 76 LEU A C 16
ATOM 25660 O O . LEU A 1 76 ? 70.043 11.533 35.906 1.00 1.00 76 LEU A O 16
ATOM 25676 N N . GLU A 1 77 ? 68.311 11.721 37.325 1.00 1.00 77 GLU A N 16
ATOM 25677 C CA . GLU A 1 77 ? 68.990 11.674 38.588 1.00 1.00 77 GLU A CA 16
ATOM 25678 C C . GLU A 1 77 ? 69.988 12.765 38.836 1.00 1.00 77 GLU A C 16
ATOM 25679 O O . GLU A 1 77 ? 71.074 12.549 39.370 1.00 1.00 77 GLU A O 16
ATOM 25691 N N . MET A 1 78 ? 69.644 14.013 38.471 1.00 1.00 78 MET A N 16
ATOM 25692 C CA . MET A 1 78 ? 70.340 15.223 38.788 1.00 1.00 78 MET A CA 16
ATOM 25693 C C . MET A 1 78 ? 70.263 15.604 40.233 1.00 1.00 78 MET A C 16
ATOM 25694 O O . MET A 1 78 ? 69.365 15.205 40.975 1.00 1.00 78 MET A O 16
ATOM 25708 N N . GLU A 1 79 ? 71.275 16.361 40.691 1.00 1.00 79 GLU A N 16
ATOM 25709 C CA . GLU A 1 79 ? 71.569 16.566 42.078 1.00 1.00 79 GLU A CA 16
ATOM 25710 C C . GLU A 1 79 ? 71.971 17.998 42.204 1.00 1.00 79 GLU A C 16
ATOM 25711 O O . GLU A 1 79 ? 71.858 18.754 41.242 1.00 1.00 79 GLU A O 16
ATOM 25723 N N . ASP A 1 80 ? 72.402 18.448 43.395 1.00 1.00 80 ASP A N 16
ATOM 25724 C CA . ASP A 1 80 ? 72.591 19.822 43.760 1.00 1.00 80 ASP A CA 16
ATOM 25725 C C . ASP A 1 80 ? 73.391 20.708 42.854 1.00 1.00 80 ASP A C 16
ATOM 25726 O O . ASP A 1 80 ? 73.194 21.921 42.892 1.00 1.00 80 ASP A O 16
ATOM 25735 N N . GLU A 1 81 ? 74.329 20.160 42.060 1.00 1.00 81 GLU A N 16
ATOM 25736 C CA . GLU A 1 81 ? 75.148 20.902 41.142 1.00 1.00 81 GLU A CA 16
ATOM 25737 C C . GLU A 1 81 ? 75.386 20.178 39.849 1.00 1.00 81 GLU A C 16
ATOM 25738 O O . GLU A 1 81 ? 76.535 19.921 39.492 1.00 1.00 81 GLU A O 16
ATOM 25750 N N . ASP A 1 82 ? 74.356 19.797 39.064 1.00 1.00 82 ASP A N 16
ATOM 25751 C CA . ASP A 1 82 ? 74.515 18.989 37.887 1.00 1.00 82 ASP A CA 16
ATOM 25752 C C . ASP A 1 82 ? 74.927 19.698 36.629 1.00 1.00 82 ASP A C 16
ATOM 25753 O O . ASP A 1 82 ? 74.954 20.925 36.551 1.00 1.00 82 ASP A O 16
ATOM 25762 N N . THR A 1 83 ? 75.292 18.932 35.581 1.00 1.00 83 THR A N 16
ATOM 25763 C CA . THR A 1 83 ? 75.789 19.432 34.327 1.00 1.00 83 THR A CA 16
ATOM 25764 C C . THR A 1 83 ? 75.101 18.802 33.154 1.00 1.00 83 THR A C 16
ATOM 25765 O O . THR A 1 83 ? 75.150 17.588 32.963 1.00 1.00 83 THR A O 16
ATOM 25776 N N . ILE A 1 84 ? 74.476 19.626 32.292 1.00 1.00 84 ILE A N 16
ATOM 25777 C CA . ILE A 1 84 ? 73.833 19.278 31.053 1.00 1.00 84 ILE A CA 16
ATOM 25778 C C . ILE A 1 84 ? 74.620 19.885 29.933 1.00 1.00 84 ILE A C 16
ATOM 25779 O O . ILE A 1 84 ? 75.130 20.999 30.043 1.00 1.00 84 ILE A O 16
ATOM 25795 N N . ASP A 1 85 ? 74.782 19.164 28.808 1.00 1.00 85 ASP A N 16
ATOM 25796 C CA . ASP A 1 85 ? 75.548 19.611 27.682 1.00 1.00 85 ASP A CA 16
ATOM 25797 C C . ASP A 1 85 ? 74.611 19.889 26.546 1.00 1.00 85 ASP A C 16
ATOM 25798 O O . ASP A 1 85 ? 73.672 19.142 26.271 1.00 1.00 85 ASP A O 16
ATOM 25807 N N . VAL A 1 86 ? 74.797 21.037 25.871 1.00 1.00 86 VAL A N 16
ATOM 25808 C CA . VAL A 1 86 ? 73.897 21.581 24.897 1.00 1.00 86 VAL A CA 16
ATOM 25809 C C . VAL A 1 86 ? 74.701 21.883 23.675 1.00 1.00 86 VAL A C 16
ATOM 25810 O O . VAL A 1 86 ? 75.781 22.467 23.746 1.00 1.00 86 VAL A O 16
ATOM 25823 N N . PHE A 1 87 ? 74.199 21.473 22.498 1.00 1.00 87 PHE A N 16
ATOM 25824 C CA . PHE A 1 87 ? 74.847 21.758 21.251 1.00 1.00 87 PHE A CA 16
ATOM 25825 C C . PHE A 1 87 ? 73.879 22.328 20.263 1.00 1.00 87 PHE A C 16
ATOM 25826 O O . PHE A 1 87 ? 72.762 21.848 20.073 1.00 1.00 87 PHE A O 16
ATOM 25843 N N . GLN A 1 88 ? 74.299 23.408 19.580 1.00 1.00 88 GLN A N 16
ATOM 25844 C CA . GLN A 1 88 ? 73.500 24.157 18.652 1.00 1.00 88 GLN A CA 16
ATOM 25845 C C . GLN A 1 88 ? 73.566 23.618 17.256 1.00 1.00 88 GLN A C 16
ATOM 25846 O O . GLN A 1 88 ? 74.607 23.170 16.778 1.00 1.00 88 GLN A O 16
ATOM 25860 N N . GLN A 1 89 ? 72.407 23.615 16.569 1.00 1.00 89 GLN A N 16
ATOM 25861 C CA . GLN A 1 89 ? 72.191 23.020 15.282 1.00 1.00 89 GLN A CA 16
ATOM 25862 C C . GLN A 1 89 ? 71.845 24.038 14.240 1.00 1.00 89 GLN A C 16
ATOM 25863 O O . GLN A 1 89 ? 72.008 25.242 14.435 1.00 1.00 89 GLN A O 16
ATOM 25877 N N . GLN A 1 90 ? 71.381 23.587 13.060 1.00 1.00 90 GLN A N 16
ATOM 25878 C CA . GLN A 1 90 ? 70.951 24.403 11.960 1.00 1.00 90 GLN A CA 16
ATOM 25879 C C . GLN A 1 90 ? 69.770 25.275 12.264 1.00 1.00 90 GLN A C 16
ATOM 25880 O O . GLN A 1 90 ? 68.882 24.905 13.031 1.00 1.00 90 GLN A O 16
ATOM 25894 N N . THR A 1 91 ? 69.705 26.478 11.663 1.00 1.00 91 THR A N 16
ATOM 25895 C CA . THR A 1 91 ? 68.591 27.376 11.802 1.00 1.00 91 THR A CA 16
ATOM 25896 C C . THR A 1 91 ? 67.356 26.915 11.095 1.00 1.00 91 THR A C 16
ATOM 25897 O O . THR A 1 91 ? 66.244 27.018 11.613 1.00 1.00 91 THR A O 16
ATOM 25908 N N . GLY A 1 92 ? 67.488 26.404 9.857 1.00 1.00 92 GLY A N 16
ATOM 25909 C CA . GLY A 1 92 ? 66.418 25.848 9.076 1.00 1.00 92 GLY A CA 16
ATOM 25910 C C . GLY A 1 92 ? 65.839 24.586 9.624 1.00 1.00 92 GLY A C 16
ATOM 25911 O O . GLY A 1 92 ? 66.515 23.801 10.286 1.00 1.00 92 GLY A O 16
ATOM 25915 N N . GLY A 1 93 ? 64.549 24.343 9.329 1.00 1.00 93 GLY A N 16
ATOM 25916 C CA . GLY A 1 93 ? 63.829 23.201 9.813 1.00 1.00 93 GLY A CA 16
ATOM 25917 C C . GLY A 1 93 ? 62.597 23.660 10.583 1.00 1.00 93 GLY A C 16
ATOM 25918 O O . GLY A 1 93 ? 61.648 24.184 9.942 1.00 1.00 93 GLY A O 16
ATOM 25923 N N . GLY B 2 33 ? 71.934 36.661 40.535 1.00 1.00 965 GLY B N 16
ATOM 25924 C CA . GLY B 2 33 ? 72.357 35.337 40.012 1.00 1.00 965 GLY B CA 16
ATOM 25925 C C . GLY B 2 33 ? 71.621 34.932 38.778 1.00 1.00 965 GLY B C 16
ATOM 25926 O O . GLY B 2 33 ? 70.866 35.727 38.220 1.00 1.00 965 GLY B O 16
ATOM 25930 N N . VAL B 2 34 ? 71.794 33.685 38.300 1.00 1.00 966 VAL B N 16
ATOM 25931 C CA . VAL B 2 34 ? 71.021 33.182 37.198 1.00 1.00 966 VAL B CA 16
ATOM 25932 C C . VAL B 2 34 ? 69.625 32.779 37.583 1.00 1.00 966 VAL B C 16
ATOM 25933 O O . VAL B 2 34 ? 68.855 33.585 38.102 1.00 1.00 966 VAL B O 16
ATOM 25946 N N . ILE B 2 35 ? 69.176 31.540 37.293 1.00 1.00 967 ILE B N 16
ATOM 25947 C CA . ILE B 2 35 ? 67.791 31.333 36.972 1.00 1.00 967 ILE B CA 16
ATOM 25948 C C . ILE B 2 35 ? 67.049 30.596 38.049 1.00 1.00 967 ILE B C 16
ATOM 25949 O O . ILE B 2 35 ? 67.437 29.515 38.490 1.00 1.00 967 ILE B O 16
ATOM 25965 N N . ASP B 2 36 ? 65.938 31.178 38.545 1.00 1.00 968 ASP B N 16
ATOM 25966 C CA . ASP B 2 36 ? 65.083 30.671 39.582 1.00 1.00 968 ASP B CA 16
ATOM 25967 C C . ASP B 2 36 ? 63.871 30.018 38.987 1.00 1.00 968 ASP B C 16
ATOM 25968 O O . ASP B 2 36 ? 63.156 30.638 38.201 1.00 1.00 968 ASP B O 16
ATOM 25977 N N . LEU B 2 37 ? 63.581 28.744 39.320 1.00 1.00 969 LEU B N 16
ATOM 25978 C CA . LEU B 2 37 ? 62.531 27.990 38.694 1.00 1.00 969 LEU B CA 16
ATOM 25979 C C . LEU B 2 37 ? 61.316 27.733 39.528 1.00 1.00 969 LEU B C 16
ATOM 25980 O O . LEU B 2 37 ? 61.370 27.537 40.741 1.00 1.00 969 LEU B O 16
ATOM 25996 N N . THR B 2 38 ? 60.150 27.714 38.855 1.00 1.00 970 THR B N 16
ATOM 25997 C CA . THR B 2 38 ? 58.846 27.479 39.407 1.00 1.00 970 THR B CA 16
ATOM 25998 C C . THR B 2 38 ? 58.148 26.445 38.574 1.00 1.00 970 THR B C 16
ATOM 25999 O O . THR B 2 38 ? 58.798 25.519 38.093 1.00 1.00 970 THR B O 16
ATOM 26010 N N . MET B 2 39 ? 56.817 26.534 38.380 1.00 1.00 971 MET B N 16
ATOM 26011 C CA . MET B 2 39 ? 56.034 25.801 37.425 1.00 1.00 971 MET B CA 16
ATOM 26012 C C . MET B 2 39 ? 55.512 24.477 37.893 1.00 1.00 971 MET B C 16
ATOM 26013 O O . MET B 2 39 ? 55.247 23.548 37.129 1.00 1.00 971 MET B O 16
ATOM 26027 N N . ASP B 2 40 ? 55.261 24.362 39.207 1.00 1.00 972 ASP B N 16
ATOM 26028 C CA . ASP B 2 40 ? 54.523 23.285 39.800 1.00 1.00 972 ASP B CA 16
ATOM 26029 C C . ASP B 2 40 ? 53.639 23.952 40.801 1.00 1.00 972 ASP B C 16
ATOM 26030 O O . ASP B 2 40 ? 52.497 24.335 40.549 1.00 1.00 972 ASP B O 16
ATOM 26039 N N . ASP B 2 41 ? 54.257 24.209 41.965 1.00 1.00 973 ASP B N 16
ATOM 26040 C CA . ASP B 2 41 ? 54.009 25.318 42.825 1.00 1.00 973 ASP B CA 16
ATOM 26041 C C . ASP B 2 41 ? 55.262 26.125 42.691 1.00 1.00 973 ASP B C 16
ATOM 26042 O O . ASP B 2 41 ? 56.197 25.765 41.976 1.00 1.00 973 ASP B O 16
ATOM 26051 N N . GLU B 2 42 ? 55.318 27.288 43.360 1.00 1.00 974 GLU B N 16
ATOM 26052 C CA . GLU B 2 42 ? 56.456 28.161 43.324 1.00 1.00 974 GLU B CA 16
ATOM 26053 C C . GLU B 2 42 ? 57.659 27.535 43.958 1.00 1.00 974 GLU B C 16
ATOM 26054 O O . GLU B 2 42 ? 58.710 27.405 43.332 1.00 1.00 974 GLU B O 16
ATOM 26066 N N . GLU B 2 43 ? 57.525 27.030 45.199 1.00 1.00 975 GLU B N 16
ATOM 26067 C CA . GLU B 2 43 ? 58.571 26.394 45.937 1.00 1.00 975 GLU B CA 16
ATOM 26068 C C . GLU B 2 43 ? 58.898 24.956 45.541 1.00 1.00 975 GLU B C 16
ATOM 26069 O O . GLU B 2 43 ? 58.039 24.040 45.627 1.00 1.00 975 GLU B O 16
ATOM 26081 N N . MET A 1 1 ? 64.632 -6.839 55.395 1.00 1.00 1 MET A N 17
ATOM 26082 C CA . MET A 1 1 ? 64.352 -7.585 54.145 1.00 1.00 1 MET A CA 17
ATOM 26083 C C . MET A 1 1 ? 63.292 -6.910 53.332 1.00 1.00 1 MET A C 17
ATOM 26084 O O . MET A 1 1 ? 63.566 -5.913 52.667 1.00 1.00 1 MET A O 17
ATOM 26100 N N . ALA A 1 2 ? 62.035 -7.394 53.335 1.00 1.00 2 ALA A N 17
ATOM 26101 C CA . ALA A 1 2 ? 60.957 -6.817 52.584 1.00 1.00 2 ALA A CA 17
ATOM 26102 C C . ALA A 1 2 ? 60.548 -5.431 52.983 1.00 1.00 2 ALA A C 17
ATOM 26103 O O . ALA A 1 2 ? 60.264 -4.583 52.138 1.00 1.00 2 ALA A O 17
ATOM 26110 N N . ASP A 1 3 ? 60.499 -5.168 54.301 1.00 1.00 3 ASP A N 17
ATOM 26111 C CA . ASP A 1 3 ? 59.926 -4.013 54.931 1.00 1.00 3 ASP A CA 17
ATOM 26112 C C . ASP A 1 3 ? 60.525 -2.684 54.579 1.00 1.00 3 ASP A C 17
ATOM 26113 O O . ASP A 1 3 ? 59.804 -1.691 54.485 1.00 1.00 3 ASP A O 17
ATOM 26122 N N . GLU A 1 4 ? 61.857 -2.601 54.394 1.00 1.00 4 GLU A N 17
ATOM 26123 C CA . GLU A 1 4 ? 62.586 -1.397 54.114 1.00 1.00 4 GLU A CA 17
ATOM 26124 C C . GLU A 1 4 ? 62.118 -0.612 52.926 1.00 1.00 4 GLU A C 17
ATOM 26125 O O . GLU A 1 4 ? 61.801 -1.133 51.858 1.00 1.00 4 GLU A O 17
ATOM 26137 N N . LYS A 1 5 ? 62.060 0.717 53.113 1.00 1.00 5 LYS A N 17
ATOM 26138 C CA . LYS A 1 5 ? 61.618 1.694 52.161 1.00 1.00 5 LYS A CA 17
ATOM 26139 C C . LYS A 1 5 ? 62.769 2.256 51.382 1.00 1.00 5 LYS A C 17
ATOM 26140 O O . LYS A 1 5 ? 63.901 2.153 51.854 1.00 1.00 5 LYS A O 17
ATOM 26159 N N . PRO A 1 6 ? 62.613 2.836 50.218 1.00 1.00 6 PRO A N 17
ATOM 26160 C CA . PRO A 1 6 ? 63.592 3.689 49.589 1.00 1.00 6 PRO A CA 17
ATOM 26161 C C . PRO A 1 6 ? 64.274 4.702 50.458 1.00 1.00 6 PRO A C 17
ATOM 26162 O O . PRO A 1 6 ? 63.676 5.175 51.424 1.00 1.00 6 PRO A O 17
ATOM 26173 N N . LYS A 1 7 ? 65.533 5.070 50.164 1.00 1.00 7 LYS A N 17
ATOM 26174 C CA . LYS A 1 7 ? 66.248 6.052 50.929 1.00 1.00 7 LYS A CA 17
ATOM 26175 C C . LYS A 1 7 ? 66.824 7.130 50.063 1.00 1.00 7 LYS A C 17
ATOM 26176 O O . LYS A 1 7 ? 67.324 8.144 50.546 1.00 1.00 7 LYS A O 17
ATOM 26195 N N . GLU A 1 8 ? 66.741 6.977 48.730 1.00 1.00 8 GLU A N 17
ATOM 26196 C CA . GLU A 1 8 ? 67.363 7.835 47.764 1.00 1.00 8 GLU A CA 17
ATOM 26197 C C . GLU A 1 8 ? 66.337 8.516 46.911 1.00 1.00 8 GLU A C 17
ATOM 26198 O O . GLU A 1 8 ? 65.384 7.916 46.414 1.00 1.00 8 GLU A O 17
ATOM 26210 N N . GLY A 1 9 ? 66.473 9.845 46.740 1.00 1.00 9 GLY A N 17
ATOM 26211 C CA . GLY A 1 9 ? 65.491 10.682 46.107 1.00 1.00 9 GLY A CA 17
ATOM 26212 C C . GLY A 1 9 ? 64.347 11.067 46.989 1.00 1.00 9 GLY A C 17
ATOM 26213 O O . GLY A 1 9 ? 63.314 11.540 46.516 1.00 1.00 9 GLY A O 17
ATOM 26217 N N . VAL A 1 10 ? 64.463 10.854 48.311 1.00 1.00 10 VAL A N 17
ATOM 26218 C CA . VAL A 1 10 ? 63.389 10.984 49.256 1.00 1.00 10 VAL A CA 17
ATOM 26219 C C . VAL A 1 10 ? 63.411 12.335 49.900 1.00 1.00 10 VAL A C 17
ATOM 26220 O O . VAL A 1 10 ? 64.459 12.868 50.259 1.00 1.00 10 VAL A O 17
ATOM 26233 N N . LYS A 1 11 ? 62.229 12.955 50.073 1.00 1.00 11 LYS A N 17
ATOM 26234 C CA . LYS A 1 11 ? 62.055 14.141 50.862 1.00 1.00 11 LYS A CA 17
ATOM 26235 C C . LYS A 1 11 ? 60.995 13.888 51.887 1.00 1.00 11 LYS A C 17
ATOM 26236 O O . LYS A 1 11 ? 60.063 13.120 51.656 1.00 1.00 11 LYS A O 17
ATOM 26255 N N . THR A 1 12 ? 61.103 14.522 53.069 1.00 1.00 12 THR A N 17
ATOM 26256 C CA . THR A 1 12 ? 60.074 14.449 54.070 1.00 1.00 12 THR A CA 17
ATOM 26257 C C . THR A 1 12 ? 60.029 15.580 55.052 1.00 1.00 12 THR A C 17
ATOM 26258 O O . THR A 1 12 ? 59.079 15.707 55.824 1.00 1.00 12 THR A O 17
ATOM 26269 N N . GLU A 1 13 ? 61.005 16.505 55.024 1.00 1.00 13 GLU A N 17
ATOM 26270 C CA . GLU A 1 13 ? 61.102 17.635 55.903 1.00 1.00 13 GLU A CA 17
ATOM 26271 C C . GLU A 1 13 ? 61.202 18.912 55.127 1.00 1.00 13 GLU A C 17
ATOM 26272 O O . GLU A 1 13 ? 60.651 19.937 55.529 1.00 1.00 13 GLU A O 17
ATOM 26284 N N . ASN A 1 14 ? 61.885 18.907 53.967 1.00 1.00 14 ASN A N 17
ATOM 26285 C CA . ASN A 1 14 ? 62.099 20.076 53.162 1.00 1.00 14 ASN A CA 17
ATOM 26286 C C . ASN A 1 14 ? 62.012 19.727 51.711 1.00 1.00 14 ASN A C 17
ATOM 26287 O O . ASN A 1 14 ? 62.191 18.576 51.315 1.00 1.00 14 ASN A O 17
ATOM 26298 N N . ASN A 1 15 ? 61.749 20.747 50.873 1.00 1.00 15 ASN A N 17
ATOM 26299 C CA . ASN A 1 15 ? 61.745 20.725 49.438 1.00 1.00 15 ASN A CA 17
ATOM 26300 C C . ASN A 1 15 ? 62.887 20.040 48.748 1.00 1.00 15 ASN A C 17
ATOM 26301 O O . ASN A 1 15 ? 63.986 19.884 49.280 1.00 1.00 15 ASN A O 17
ATOM 26312 N N . ASP A 1 16 ? 62.670 19.631 47.484 1.00 1.00 16 ASP A N 17
ATOM 26313 C CA . ASP A 1 16 ? 63.630 18.949 46.668 1.00 1.00 16 ASP A CA 17
ATOM 26314 C C . ASP A 1 16 ? 64.390 19.840 45.731 1.00 1.00 16 ASP A C 17
ATOM 26315 O O . ASP A 1 16 ? 64.640 19.469 44.586 1.00 1.00 16 ASP A O 17
ATOM 26324 N N . HIS A 1 17 ? 64.806 21.058 46.130 1.00 1.00 17 HIS A N 17
ATOM 26325 C CA . HIS A 1 17 ? 65.597 21.897 45.271 1.00 1.00 17 HIS A CA 17
ATOM 26326 C C . HIS A 1 17 ? 67.014 21.462 45.058 1.00 1.00 17 HIS A C 17
ATOM 26327 O O . HIS A 1 17 ? 67.706 21.013 45.970 1.00 1.00 17 HIS A O 17
ATOM 26342 N N . ILE A 1 18 ? 67.472 21.609 43.802 1.00 1.00 18 ILE A N 17
ATOM 26343 C CA . ILE A 1 18 ? 68.792 21.367 43.298 1.00 1.00 18 ILE A CA 17
ATOM 26344 C C . ILE A 1 18 ? 69.067 22.471 42.328 1.00 1.00 18 ILE A C 17
ATOM 26345 O O . ILE A 1 18 ? 68.163 23.168 41.869 1.00 1.00 18 ILE A O 17
ATOM 26361 N N . ASN A 1 19 ? 70.337 22.747 41.984 1.00 1.00 19 ASN A N 17
ATOM 26362 C CA . ASN A 1 19 ? 70.630 23.619 40.885 1.00 1.00 19 ASN A CA 17
ATOM 26363 C C . ASN A 1 19 ? 71.191 22.789 39.773 1.00 1.00 19 ASN A C 17
ATOM 26364 O O . ASN A 1 19 ? 71.873 21.789 39.984 1.00 1.00 19 ASN A O 17
ATOM 26375 N N . LEU A 1 20 ? 70.889 23.132 38.510 1.00 1.00 20 LEU A N 17
ATOM 26376 C CA . LEU A 1 20 ? 71.462 22.447 37.388 1.00 1.00 20 LEU A CA 17
ATOM 26377 C C . LEU A 1 20 ? 71.839 23.493 36.382 1.00 1.00 20 LEU A C 17
ATOM 26378 O O . LEU A 1 20 ? 71.199 24.541 36.301 1.00 1.00 20 LEU A O 17
ATOM 26394 N N . LYS A 1 21 ? 72.910 23.287 35.596 1.00 1.00 21 LYS A N 17
ATOM 26395 C CA . LYS A 1 21 ? 73.381 24.179 34.575 1.00 1.00 21 LYS A CA 17
ATOM 26396 C C . LYS A 1 21 ? 73.322 23.582 33.203 1.00 1.00 21 LYS A C 17
ATOM 26397 O O . LYS A 1 21 ? 73.436 22.372 33.012 1.00 1.00 21 LYS A O 17
ATOM 26416 N N . VAL A 1 22 ? 73.142 24.433 32.176 1.00 1.00 22 VAL A N 17
ATOM 26417 C CA . VAL A 1 22 ? 73.262 24.050 30.797 1.00 1.00 22 VAL A CA 17
ATOM 26418 C C . VAL A 1 22 ? 74.472 24.729 30.244 1.00 1.00 22 VAL A C 17
ATOM 26419 O O . VAL A 1 22 ? 74.610 25.946 30.357 1.00 1.00 22 VAL A O 17
ATOM 26432 N N . ALA A 1 23 ? 75.400 23.959 29.647 1.00 1.00 23 ALA A N 17
ATOM 26433 C CA . ALA A 1 23 ? 76.657 24.455 29.169 1.00 1.00 23 ALA A CA 17
ATOM 26434 C C . ALA A 1 23 ? 76.869 24.177 27.713 1.00 1.00 23 ALA A C 17
ATOM 26435 O O . ALA A 1 23 ? 76.647 23.075 27.213 1.00 1.00 23 ALA A O 17
ATOM 26442 N N . GLY A 1 24 ? 77.335 25.192 26.962 1.00 1.00 24 GLY A N 17
ATOM 26443 C CA . GLY A 1 24 ? 77.629 25.000 25.569 1.00 1.00 24 GLY A CA 17
ATOM 26444 C C . GLY A 1 24 ? 78.101 26.265 24.935 1.00 1.00 24 GLY A C 17
ATOM 26445 O O . GLY A 1 24 ? 78.604 27.159 25.612 1.00 1.00 24 GLY A O 17
ATOM 26449 N N . GLN A 1 25 ? 77.962 26.386 23.601 1.00 1.00 25 GLN A N 17
ATOM 26450 C CA . GLN A 1 25 ? 78.051 27.609 22.852 1.00 1.00 25 GLN A CA 17
ATOM 26451 C C . GLN A 1 25 ? 79.305 28.412 23.023 1.00 1.00 25 GLN A C 17
ATOM 26452 O O . GLN A 1 25 ? 79.293 29.641 23.084 1.00 1.00 25 GLN A O 17
ATOM 26466 N N . ASP A 1 26 ? 80.452 27.712 23.084 1.00 1.00 26 ASP A N 17
ATOM 26467 C CA . ASP A 1 26 ? 81.768 28.254 23.260 1.00 1.00 26 ASP A CA 17
ATOM 26468 C C . ASP A 1 26 ? 81.965 28.873 24.611 1.00 1.00 26 ASP A C 17
ATOM 26469 O O . ASP A 1 26 ? 82.570 29.932 24.773 1.00 1.00 26 ASP A O 17
ATOM 26478 N N . GLY A 1 27 ? 81.476 28.190 25.664 1.00 1.00 27 GLY A N 17
ATOM 26479 C CA . GLY A 1 27 ? 81.671 28.575 27.034 1.00 1.00 27 GLY A CA 17
ATOM 26480 C C . GLY A 1 27 ? 80.608 29.455 27.605 1.00 1.00 27 GLY A C 17
ATOM 26481 O O . GLY A 1 27 ? 80.856 30.176 28.570 1.00 1.00 27 GLY A O 17
ATOM 26485 N N . SER A 1 28 ? 79.381 29.406 27.055 1.00 1.00 28 SER A N 17
ATOM 26486 C CA . SER A 1 28 ? 78.254 30.111 27.599 1.00 1.00 28 SER A CA 17
ATOM 26487 C C . SER A 1 28 ? 77.386 29.171 28.374 1.00 1.00 28 SER A C 17
ATOM 26488 O O . SER A 1 28 ? 76.956 28.121 27.900 1.00 1.00 28 SER A O 17
ATOM 26496 N N . VAL A 1 29 ? 77.072 29.536 29.629 1.00 1.00 29 VAL A N 17
ATOM 26497 C CA . VAL A 1 29 ? 76.503 28.637 30.592 1.00 1.00 29 VAL A CA 17
ATOM 26498 C C . VAL A 1 29 ? 75.450 29.358 31.377 1.00 1.00 29 VAL A C 17
ATOM 26499 O O . VAL A 1 29 ? 75.643 30.508 31.765 1.00 1.00 29 VAL A O 17
ATOM 26512 N N . VAL A 1 30 ? 74.288 28.735 31.653 1.00 1.00 30 VAL A N 17
ATOM 26513 C CA . VAL A 1 30 ? 73.330 29.266 32.584 1.00 1.00 30 VAL A CA 17
ATOM 26514 C C . VAL A 1 30 ? 72.936 28.221 33.579 1.00 1.00 30 VAL A C 17
ATOM 26515 O O . VAL A 1 30 ? 72.777 27.055 33.223 1.00 1.00 30 VAL A O 17
ATOM 26528 N N . GLN A 1 31 ? 72.802 28.578 34.872 1.00 1.00 31 GLN A N 17
ATOM 26529 C CA . GLN A 1 31 ? 72.409 27.666 35.909 1.00 1.00 31 GLN A CA 17
ATOM 26530 C C . GLN A 1 31 ? 71.220 28.142 36.674 1.00 1.00 31 GLN A C 17
ATOM 26531 O O . GLN A 1 31 ? 71.017 29.327 36.934 1.00 1.00 31 GLN A O 17
ATOM 26545 N N . PHE A 1 32 ? 70.361 27.202 37.100 1.00 1.00 32 PHE A N 17
ATOM 26546 C CA . PHE A 1 32 ? 69.000 27.488 37.429 1.00 1.00 32 PHE A CA 17
ATOM 26547 C C . PHE A 1 32 ? 68.597 26.628 38.581 1.00 1.00 32 PHE A C 17
ATOM 26548 O O . PHE A 1 32 ? 68.990 25.467 38.677 1.00 1.00 32 PHE A O 17
ATOM 26565 N N . LYS A 1 33 ? 67.816 27.193 39.519 1.00 1.00 33 LYS A N 17
ATOM 26566 C CA . LYS A 1 33 ? 67.533 26.530 40.756 1.00 1.00 33 LYS A CA 17
ATOM 26567 C C . LYS A 1 33 ? 66.107 26.104 40.849 1.00 1.00 33 LYS A C 17
ATOM 26568 O O . LYS A 1 33 ? 65.176 26.887 41.047 1.00 1.00 33 LYS A O 17
ATOM 26587 N N . ILE A 1 34 ? 66.000 24.768 40.897 1.00 1.00 34 ILE A N 17
ATOM 26588 C CA . ILE A 1 34 ? 64.772 24.079 40.650 1.00 1.00 34 ILE A CA 17
ATOM 26589 C C . ILE A 1 34 ? 64.720 22.750 41.310 1.00 1.00 34 ILE A C 17
ATOM 26590 O O . ILE A 1 34 ? 65.666 22.078 41.714 1.00 1.00 34 ILE A O 17
ATOM 26606 N N . LYS A 1 35 ? 63.447 22.408 41.519 1.00 1.00 35 LYS A N 17
ATOM 26607 C CA . LYS A 1 35 ? 63.015 21.177 42.095 1.00 1.00 35 LYS A CA 17
ATOM 26608 C C . LYS A 1 35 ? 63.354 19.978 41.272 1.00 1.00 35 LYS A C 17
ATOM 26609 O O . LYS A 1 35 ? 63.337 19.971 40.042 1.00 1.00 35 LYS A O 17
ATOM 26628 N N . ARG A 1 36 ? 63.704 18.900 41.990 1.00 1.00 36 ARG A N 17
ATOM 26629 C CA . ARG A 1 36 ? 64.191 17.685 41.401 1.00 1.00 36 ARG A CA 17
ATOM 26630 C C . ARG A 1 36 ? 63.136 16.909 40.672 1.00 1.00 36 ARG A C 17
ATOM 26631 O O . ARG A 1 36 ? 63.393 16.217 39.688 1.00 1.00 36 ARG A O 17
ATOM 26652 N N . HIS A 1 37 ? 61.866 17.041 41.100 1.00 1.00 37 HIS A N 17
ATOM 26653 C CA . HIS A 1 37 ? 60.734 16.475 40.425 1.00 1.00 37 HIS A CA 17
ATOM 26654 C C . HIS A 1 37 ? 60.292 17.193 39.185 1.00 1.00 37 HIS A C 17
ATOM 26655 O O . HIS A 1 37 ? 59.709 16.585 38.289 1.00 1.00 37 HIS A O 17
ATOM 26670 N N . THR A 1 38 ? 60.496 18.520 39.106 1.00 1.00 38 THR A N 17
ATOM 26671 C CA . THR A 1 38 ? 60.072 19.409 38.057 1.00 1.00 38 THR A CA 17
ATOM 26672 C C . THR A 1 38 ? 60.670 19.109 36.715 1.00 1.00 38 THR A C 17
ATOM 26673 O O . THR A 1 38 ? 61.847 18.752 36.685 1.00 1.00 38 THR A O 17
ATOM 26684 N N . PRO A 1 39 ? 60.020 19.198 35.582 1.00 1.00 39 PRO A N 17
ATOM 26685 C CA . PRO A 1 39 ? 60.630 19.020 34.287 1.00 1.00 39 PRO A CA 17
ATOM 26686 C C . PRO A 1 39 ? 61.796 19.902 33.963 1.00 1.00 39 PRO A C 17
ATOM 26687 O O . PRO A 1 39 ? 61.799 21.077 34.326 1.00 1.00 39 PRO A O 17
ATOM 26698 N N . LEU A 1 40 ? 62.782 19.392 33.201 1.00 1.00 40 LEU A N 17
ATOM 26699 C CA . LEU A 1 40 ? 63.879 20.153 32.672 1.00 1.00 40 LEU A CA 17
ATOM 26700 C C . LEU A 1 40 ? 63.483 21.219 31.701 1.00 1.00 40 LEU A C 17
ATOM 26701 O O . LEU A 1 40 ? 64.202 22.196 31.499 1.00 1.00 40 LEU A O 17
ATOM 26717 N N . SER A 1 41 ? 62.332 21.056 31.022 1.00 1.00 41 SER A N 17
ATOM 26718 C CA . SER A 1 41 ? 61.822 21.938 30.009 1.00 1.00 41 SER A CA 17
ATOM 26719 C C . SER A 1 41 ? 61.733 23.374 30.420 1.00 1.00 41 SER A C 17
ATOM 26720 O O . SER A 1 41 ? 61.851 24.267 29.580 1.00 1.00 41 SER A O 17
ATOM 26728 N N . LYS A 1 42 ? 61.535 23.705 31.712 1.00 1.00 42 LYS A N 17
ATOM 26729 C CA . LYS A 1 42 ? 61.528 25.069 32.143 1.00 1.00 42 LYS A CA 17
ATOM 26730 C C . LYS A 1 42 ? 62.866 25.728 31.988 1.00 1.00 42 LYS A C 17
ATOM 26731 O O . LYS A 1 42 ? 63.002 26.846 31.495 1.00 1.00 42 LYS A O 17
ATOM 26750 N N . LEU A 1 43 ? 63.935 24.997 32.350 1.00 1.00 43 LEU A N 17
ATOM 26751 C CA . LEU A 1 43 ? 65.311 25.337 32.136 1.00 1.00 43 LEU A CA 17
ATOM 26752 C C . LEU A 1 43 ? 65.705 25.444 30.701 1.00 1.00 43 LEU A C 17
ATOM 26753 O O . LEU A 1 43 ? 66.441 26.357 30.332 1.00 1.00 43 LEU A O 17
ATOM 26769 N N . MET A 1 44 ? 65.235 24.527 29.840 1.00 1.00 44 MET A N 17
ATOM 26770 C CA . MET A 1 44 ? 65.498 24.579 28.430 1.00 1.00 44 MET A CA 17
ATOM 26771 C C . MET A 1 44 ? 65.049 25.857 27.782 1.00 1.00 44 MET A C 17
ATOM 26772 O O . MET A 1 44 ? 65.808 26.534 27.088 1.00 1.00 44 MET A O 17
ATOM 26786 N N . LYS A 1 45 ? 63.820 26.312 28.093 1.00 1.00 45 LYS A N 17
ATOM 26787 C CA . LYS A 1 45 ? 63.324 27.589 27.662 1.00 1.00 45 LYS A CA 17
ATOM 26788 C C . LYS A 1 45 ? 64.061 28.740 28.272 1.00 1.00 45 LYS A C 17
ATOM 26789 O O . LYS A 1 45 ? 64.390 29.724 27.613 1.00 1.00 45 LYS A O 17
ATOM 26808 N N . ALA A 1 46 ? 64.403 28.640 29.570 1.00 1.00 46 ALA A N 17
ATOM 26809 C CA . ALA A 1 46 ? 65.130 29.654 30.276 1.00 1.00 46 ALA A CA 17
ATOM 26810 C C . ALA A 1 46 ? 66.529 29.856 29.784 1.00 1.00 46 ALA A C 17
ATOM 26811 O O . ALA A 1 46 ? 67.002 30.988 29.716 1.00 1.00 46 ALA A O 17
ATOM 26818 N N . TYR A 1 47 ? 67.247 28.796 29.369 1.00 1.00 47 TYR A N 17
ATOM 26819 C CA . TYR A 1 47 ? 68.534 28.874 28.735 1.00 1.00 47 TYR A CA 17
ATOM 26820 C C . TYR A 1 47 ? 68.447 29.628 27.445 1.00 1.00 47 TYR A C 17
ATOM 26821 O O . TYR A 1 47 ? 69.266 30.502 27.162 1.00 1.00 47 TYR A O 17
ATOM 26839 N N . CYS A 1 48 ? 67.393 29.371 26.649 1.00 1.00 48 CYS A N 17
ATOM 26840 C CA . CYS A 1 48 ? 67.138 30.130 25.457 1.00 1.00 48 CYS A CA 17
ATOM 26841 C C . CYS A 1 48 ? 66.892 31.593 25.674 1.00 1.00 48 CYS A C 17
ATOM 26842 O O . CYS A 1 48 ? 67.469 32.435 24.986 1.00 1.00 48 CYS A O 17
ATOM 26850 N N . GLU A 1 49 ? 66.049 31.976 26.649 1.00 1.00 49 GLU A N 17
ATOM 26851 C CA . GLU A 1 49 ? 65.794 33.349 26.984 1.00 1.00 49 GLU A CA 17
ATOM 26852 C C . GLU A 1 49 ? 66.928 34.086 27.632 1.00 1.00 49 GLU A C 17
ATOM 26853 O O . GLU A 1 49 ? 67.324 35.164 27.193 1.00 1.00 49 GLU A O 17
ATOM 26865 N N . ARG A 1 50 ? 67.538 33.511 28.685 1.00 1.00 50 ARG A N 17
ATOM 26866 C CA . ARG A 1 50 ? 68.577 34.106 29.477 1.00 1.00 50 ARG A CA 17
ATOM 26867 C C . ARG A 1 50 ? 69.884 34.228 28.766 1.00 1.00 50 ARG A C 17
ATOM 26868 O O . ARG A 1 50 ? 70.627 35.193 28.943 1.00 1.00 50 ARG A O 17
ATOM 26889 N N . GLN A 1 51 ? 70.231 33.214 27.956 1.00 1.00 51 GLN A N 17
ATOM 26890 C CA . GLN A 1 51 ? 71.534 33.106 27.372 1.00 1.00 51 GLN A CA 17
ATOM 26891 C C . GLN A 1 51 ? 71.493 33.302 25.889 1.00 1.00 51 GLN A C 17
ATOM 26892 O O . GLN A 1 51 ? 72.492 33.124 25.196 1.00 1.00 51 GLN A O 17
ATOM 26906 N N . GLY A 1 52 ? 70.339 33.763 25.371 1.00 1.00 52 GLY A N 17
ATOM 26907 C CA . GLY A 1 52 ? 70.207 34.361 24.071 1.00 1.00 52 GLY A CA 17
ATOM 26908 C C . GLY A 1 52 ? 70.253 33.438 22.899 1.00 1.00 52 GLY A C 17
ATOM 26909 O O . GLY A 1 52 ? 70.936 33.715 21.914 1.00 1.00 52 GLY A O 17
ATOM 26913 N N . LEU A 1 53 ? 69.543 32.297 22.963 1.00 1.00 53 LEU A N 17
ATOM 26914 C CA . LEU A 1 53 ? 69.627 31.249 21.987 1.00 1.00 53 LEU A CA 17
ATOM 26915 C C . LEU A 1 53 ? 68.288 30.978 21.376 1.00 1.00 53 LEU A C 17
ATOM 26916 O O . LEU A 1 53 ? 67.245 31.224 21.981 1.00 1.00 53 LEU A O 17
ATOM 26932 N N . SER A 1 54 ? 68.252 30.446 20.140 1.00 1.00 54 SER A N 17
ATOM 26933 C CA . SER A 1 54 ? 67.039 30.026 19.498 1.00 1.00 54 SER A CA 17
ATOM 26934 C C . SER A 1 54 ? 66.890 28.543 19.611 1.00 1.00 54 SER A C 17
ATOM 26935 O O . SER A 1 54 ? 67.820 27.779 19.359 1.00 1.00 54 SER A O 17
ATOM 26943 N N . MET A 1 55 ? 65.675 28.067 19.934 1.00 1.00 55 MET A N 17
ATOM 26944 C CA . MET A 1 55 ? 65.323 26.697 20.172 1.00 1.00 55 MET A CA 17
ATOM 26945 C C . MET A 1 55 ? 65.577 25.790 19.007 1.00 1.00 55 MET A C 17
ATOM 26946 O O . MET A 1 55 ? 65.995 24.641 19.130 1.00 1.00 55 MET A O 17
ATOM 26960 N N . ARG A 1 56 ? 65.376 26.327 17.792 1.00 1.00 56 ARG A N 17
ATOM 26961 C CA . ARG A 1 56 ? 65.440 25.634 16.539 1.00 1.00 56 ARG A CA 17
ATOM 26962 C C . ARG A 1 56 ? 66.824 25.669 15.973 1.00 1.00 56 ARG A C 17
ATOM 26963 O O . ARG A 1 56 ? 67.091 25.166 14.883 1.00 1.00 56 ARG A O 17
ATOM 26984 N N . GLN A 1 57 ? 67.782 26.240 16.727 1.00 1.00 57 GLN A N 17
ATOM 26985 C CA . GLN A 1 57 ? 69.171 26.188 16.384 1.00 1.00 57 GLN A CA 17
ATOM 26986 C C . GLN A 1 57 ? 69.912 25.184 17.211 1.00 1.00 57 GLN A C 17
ATOM 26987 O O . GLN A 1 57 ? 71.020 24.802 16.840 1.00 1.00 57 GLN A O 17
ATOM 27001 N N . ILE A 1 58 ? 69.344 24.680 18.323 1.00 1.00 58 ILE A N 17
ATOM 27002 C CA . ILE A 1 58 ? 70.071 23.933 19.309 1.00 1.00 58 ILE A CA 17
ATOM 27003 C C . ILE A 1 58 ? 69.423 22.621 19.618 1.00 1.00 58 ILE A C 17
ATOM 27004 O O . ILE A 1 58 ? 68.247 22.392 19.341 1.00 1.00 58 ILE A O 17
ATOM 27020 N N . ARG A 1 59 ? 70.205 21.685 20.188 1.00 1.00 59 ARG A N 17
ATOM 27021 C CA . ARG A 1 59 ? 69.710 20.463 20.752 1.00 1.00 59 ARG A CA 17
ATOM 27022 C C . ARG A 1 59 ? 70.439 20.211 22.034 1.00 1.00 59 ARG A C 17
ATOM 27023 O O . ARG A 1 59 ? 71.604 20.573 22.193 1.00 1.00 59 ARG A O 17
ATOM 27044 N N . PHE A 1 60 ? 69.752 19.583 23.007 1.00 1.00 60 PHE A N 17
ATOM 27045 C CA . PHE A 1 60 ? 70.187 19.371 24.355 1.00 1.00 60 PHE A CA 17
ATOM 27046 C C . PHE A 1 60 ? 70.584 17.935 24.477 1.00 1.00 60 PHE A C 17
ATOM 27047 O O . PHE A 1 60 ? 70.009 17.065 23.824 1.00 1.00 60 PHE A O 17
ATOM 27064 N N . ARG A 1 61 ? 71.621 17.620 25.273 1.00 1.00 61 ARG A N 17
ATOM 27065 C CA . ARG A 1 61 ? 72.200 16.311 25.213 1.00 1.00 61 ARG A CA 17
ATOM 27066 C C . ARG A 1 61 ? 72.848 15.815 26.462 1.00 1.00 61 ARG A C 17
ATOM 27067 O O . ARG A 1 61 ? 73.356 16.587 27.277 1.00 1.00 61 ARG A O 17
ATOM 27088 N N . PHE A 1 62 ? 72.727 14.491 26.698 1.00 1.00 62 PHE A N 17
ATOM 27089 C CA . PHE A 1 62 ? 72.122 14.105 27.909 1.00 1.00 62 PHE A CA 17
ATOM 27090 C C . PHE A 1 62 ? 73.288 13.285 28.370 1.00 1.00 62 PHE A C 17
ATOM 27091 O O . PHE A 1 62 ? 74.014 12.756 27.530 1.00 1.00 62 PHE A O 17
ATOM 27108 N N . ASP A 1 63 ? 73.642 13.261 29.670 1.00 1.00 63 ASP A N 17
ATOM 27109 C CA . ASP A 1 63 ? 74.944 12.867 30.137 1.00 1.00 63 ASP A CA 17
ATOM 27110 C C . ASP A 1 63 ? 75.267 11.409 29.991 1.00 1.00 63 ASP A C 17
ATOM 27111 O O . ASP A 1 63 ? 75.223 10.619 30.933 1.00 1.00 63 ASP A O 17
ATOM 27120 N N . GLY A 1 64 ? 75.546 11.007 28.736 1.00 1.00 64 GLY A N 17
ATOM 27121 C CA . GLY A 1 64 ? 75.494 9.674 28.212 1.00 1.00 64 GLY A CA 17
ATOM 27122 C C . GLY A 1 64 ? 74.093 9.223 27.950 1.00 1.00 64 GLY A C 17
ATOM 27123 O O . GLY A 1 64 ? 73.861 8.053 27.648 1.00 1.00 64 GLY A O 17
ATOM 27127 N N . GLN A 1 65 ? 73.089 10.100 28.144 1.00 1.00 65 GLN A N 17
ATOM 27128 C CA . GLN A 1 65 ? 71.725 9.742 28.371 1.00 1.00 65 GLN A CA 17
ATOM 27129 C C . GLN A 1 65 ? 71.077 10.499 27.258 1.00 1.00 65 GLN A C 17
ATOM 27130 O O . GLN A 1 65 ? 71.785 11.405 26.805 1.00 1.00 65 GLN A O 17
ATOM 27144 N N . PRO A 1 66 ? 69.938 10.086 26.748 1.00 1.00 66 PRO A N 17
ATOM 27145 C CA . PRO A 1 66 ? 68.908 10.937 26.200 1.00 1.00 66 PRO A CA 17
ATOM 27146 C C . PRO A 1 66 ? 68.114 11.746 27.191 1.00 1.00 66 PRO A C 17
ATOM 27147 O O . PRO A 1 66 ? 67.705 11.207 28.218 1.00 1.00 66 PRO A O 17
ATOM 27158 N N . ILE A 1 67 ? 67.838 13.046 26.952 1.00 1.00 67 ILE A N 17
ATOM 27159 C CA . ILE A 1 67 ? 66.956 13.895 27.708 1.00 1.00 67 ILE A CA 17
ATOM 27160 C C . ILE A 1 67 ? 65.835 14.342 26.824 1.00 1.00 67 ILE A C 17
ATOM 27161 O O . ILE A 1 67 ? 66.044 14.808 25.704 1.00 1.00 67 ILE A O 17
ATOM 27177 N N . ASN A 1 68 ? 64.576 14.147 27.260 1.00 1.00 68 ASN A N 17
ATOM 27178 C CA . ASN A 1 68 ? 63.387 14.593 26.592 1.00 1.00 68 ASN A CA 17
ATOM 27179 C C . ASN A 1 68 ? 62.734 15.652 27.426 1.00 1.00 68 ASN A C 17
ATOM 27180 O O . ASN A 1 68 ? 62.952 15.694 28.634 1.00 1.00 68 ASN A O 17
ATOM 27191 N N . GLU A 1 69 ? 61.871 16.534 26.890 1.00 1.00 69 GLU A N 17
ATOM 27192 C CA . GLU A 1 69 ? 61.260 17.602 27.634 1.00 1.00 69 GLU A CA 17
ATOM 27193 C C . GLU A 1 69 ? 60.415 17.214 28.810 1.00 1.00 69 GLU A C 17
ATOM 27194 O O . GLU A 1 69 ? 60.246 17.992 29.749 1.00 1.00 69 GLU A O 17
ATOM 27206 N N . THR A 1 70 ? 59.849 15.993 28.821 1.00 1.00 70 THR A N 17
ATOM 27207 C CA . THR A 1 70 ? 59.050 15.496 29.907 1.00 1.00 70 THR A CA 17
ATOM 27208 C C . THR A 1 70 ? 59.883 14.733 30.893 1.00 1.00 70 THR A C 17
ATOM 27209 O O . THR A 1 70 ? 59.406 14.321 31.950 1.00 1.00 70 THR A O 17
ATOM 27220 N N . ASP A 1 71 ? 61.198 14.561 30.651 1.00 1.00 71 ASP A N 17
ATOM 27221 C CA . ASP A 1 71 ? 62.122 13.997 31.589 1.00 1.00 71 ASP A CA 17
ATOM 27222 C C . ASP A 1 71 ? 62.434 14.944 32.708 1.00 1.00 71 ASP A C 17
ATOM 27223 O O . ASP A 1 71 ? 62.027 16.105 32.737 1.00 1.00 71 ASP A O 17
ATOM 27232 N N . THR A 1 72 ? 63.156 14.457 33.732 1.00 1.00 72 THR A N 17
ATOM 27233 C CA . THR A 1 72 ? 63.216 15.111 35.011 1.00 1.00 72 THR A CA 17
ATOM 27234 C C . THR A 1 72 ? 64.571 14.908 35.610 1.00 1.00 72 THR A C 17
ATOM 27235 O O . THR A 1 72 ? 65.225 13.914 35.297 1.00 1.00 72 THR A O 17
ATOM 27246 N N . PRO A 1 73 ? 65.049 15.765 36.476 1.00 1.00 73 PRO A N 17
ATOM 27247 C CA . PRO A 1 73 ? 66.245 15.530 37.242 1.00 1.00 73 PRO A CA 17
ATOM 27248 C C . PRO A 1 73 ? 66.245 14.307 38.102 1.00 1.00 73 PRO A C 17
ATOM 27249 O O . PRO A 1 73 ? 67.313 13.737 38.313 1.00 1.00 73 PRO A O 17
ATOM 27260 N N . ALA A 1 74 ? 65.088 13.877 38.636 1.00 1.00 74 ALA A N 17
ATOM 27261 C CA . ALA A 1 74 ? 64.954 12.666 39.392 1.00 1.00 74 ALA A CA 17
ATOM 27262 C C . ALA A 1 74 ? 65.231 11.425 38.604 1.00 1.00 74 ALA A C 17
ATOM 27263 O O . ALA A 1 74 ? 65.944 10.519 39.035 1.00 1.00 74 ALA A O 17
ATOM 27270 N N . GLN A 1 75 ? 64.675 11.357 37.382 1.00 1.00 75 GLN A N 17
ATOM 27271 C CA . GLN A 1 75 ? 64.806 10.250 36.480 1.00 1.00 75 GLN A CA 17
ATOM 27272 C C . GLN A 1 75 ? 66.152 10.170 35.833 1.00 1.00 75 GLN A C 17
ATOM 27273 O O . GLN A 1 75 ? 66.742 9.097 35.722 1.00 1.00 75 GLN A O 17
ATOM 27287 N N . LEU A 1 76 ? 66.716 11.321 35.422 1.00 1.00 76 LEU A N 17
ATOM 27288 C CA . LEU A 1 76 ? 68.018 11.392 34.825 1.00 1.00 76 LEU A CA 17
ATOM 27289 C C . LEU A 1 76 ? 69.122 11.369 35.841 1.00 1.00 76 LEU A C 17
ATOM 27290 O O . LEU A 1 76 ? 70.303 11.241 35.521 1.00 1.00 76 LEU A O 17
ATOM 27306 N N . GLU A 1 77 ? 68.783 11.464 37.140 1.00 1.00 77 GLU A N 17
ATOM 27307 C CA . GLU A 1 77 ? 69.684 11.420 38.257 1.00 1.00 77 GLU A CA 17
ATOM 27308 C C . GLU A 1 77 ? 70.656 12.559 38.314 1.00 1.00 77 GLU A C 17
ATOM 27309 O O . GLU A 1 77 ? 71.864 12.398 38.487 1.00 1.00 77 GLU A O 17
ATOM 27321 N N . MET A 1 78 ? 70.135 13.788 38.153 1.00 1.00 78 MET A N 17
ATOM 27322 C CA . MET A 1 78 ? 70.815 15.040 38.304 1.00 1.00 78 MET A CA 17
ATOM 27323 C C . MET A 1 78 ? 70.885 15.444 39.744 1.00 1.00 78 MET A C 17
ATOM 27324 O O . MET A 1 78 ? 70.093 15.004 40.578 1.00 1.00 78 MET A O 17
ATOM 27338 N N . GLU A 1 79 ? 71.894 16.255 40.106 1.00 1.00 79 GLU A N 17
ATOM 27339 C CA . GLU A 1 79 ? 72.296 16.481 41.464 1.00 1.00 79 GLU A CA 17
ATOM 27340 C C . GLU A 1 79 ? 72.298 17.948 41.743 1.00 1.00 79 GLU A C 17
ATOM 27341 O O . GLU A 1 79 ? 71.951 18.760 40.887 1.00 1.00 79 GLU A O 17
ATOM 27353 N N . ASP A 1 80 ? 72.674 18.340 42.974 1.00 1.00 80 ASP A N 17
ATOM 27354 C CA . ASP A 1 80 ? 72.650 19.677 43.495 1.00 1.00 80 ASP A CA 17
ATOM 27355 C C . ASP A 1 80 ? 73.363 20.734 42.705 1.00 1.00 80 ASP A C 17
ATOM 27356 O O . ASP A 1 80 ? 72.983 21.902 42.775 1.00 1.00 80 ASP A O 17
ATOM 27365 N N . GLU A 1 81 ? 74.391 20.365 41.918 1.00 1.00 81 GLU A N 17
ATOM 27366 C CA . GLU A 1 81 ? 74.850 21.146 40.803 1.00 1.00 81 GLU A CA 17
ATOM 27367 C C . GLU A 1 81 ? 75.110 20.285 39.603 1.00 1.00 81 GLU A C 17
ATOM 27368 O O . GLU A 1 81 ? 76.229 19.806 39.425 1.00 1.00 81 GLU A O 17
ATOM 27380 N N . ASP A 1 82 ? 74.116 20.044 38.723 1.00 1.00 82 ASP A N 17
ATOM 27381 C CA . ASP A 1 82 ? 74.275 19.250 37.534 1.00 1.00 82 ASP A CA 17
ATOM 27382 C C . ASP A 1 82 ? 74.676 19.977 36.285 1.00 1.00 82 ASP A C 17
ATOM 27383 O O . ASP A 1 82 ? 74.682 21.206 36.241 1.00 1.00 82 ASP A O 17
ATOM 27392 N N . THR A 1 83 ? 75.016 19.218 35.224 1.00 1.00 83 THR A N 17
ATOM 27393 C CA . THR A 1 83 ? 75.481 19.726 33.961 1.00 1.00 83 THR A CA 17
ATOM 27394 C C . THR A 1 83 ? 74.838 19.038 32.795 1.00 1.00 83 THR A C 17
ATOM 27395 O O . THR A 1 83 ? 74.986 17.830 32.606 1.00 1.00 83 THR A O 17
ATOM 27406 N N . ILE A 1 84 ? 74.146 19.808 31.934 1.00 1.00 84 ILE A N 17
ATOM 27407 C CA . ILE A 1 84 ? 73.482 19.456 30.709 1.00 1.00 84 ILE A CA 17
ATOM 27408 C C . ILE A 1 84 ? 74.246 20.056 29.571 1.00 1.00 84 ILE A C 17
ATOM 27409 O O . ILE A 1 84 ? 74.741 21.177 29.690 1.00 1.00 84 ILE A O 17
ATOM 27425 N N . ASP A 1 85 ? 74.411 19.366 28.425 1.00 1.00 85 ASP A N 17
ATOM 27426 C CA . ASP A 1 85 ? 75.232 19.884 27.369 1.00 1.00 85 ASP A CA 17
ATOM 27427 C C . ASP A 1 85 ? 74.353 20.260 26.219 1.00 1.00 85 ASP A C 17
ATOM 27428 O O . ASP A 1 85 ? 73.305 19.661 25.981 1.00 1.00 85 ASP A O 17
ATOM 27437 N N . VAL A 1 86 ? 74.731 21.318 25.484 1.00 1.00 86 VAL A N 17
ATOM 27438 C CA . VAL A 1 86 ? 74.030 21.777 24.317 1.00 1.00 86 VAL A CA 17
ATOM 27439 C C . VAL A 1 86 ? 74.960 21.747 23.149 1.00 1.00 86 VAL A C 17
ATOM 27440 O O . VAL A 1 86 ? 76.144 22.060 23.268 1.00 1.00 86 VAL A O 17
ATOM 27453 N N . PHE A 1 87 ? 74.462 21.323 21.972 1.00 1.00 87 PHE A N 17
ATOM 27454 C CA . PHE A 1 87 ? 75.148 21.583 20.738 1.00 1.00 87 PHE A CA 17
ATOM 27455 C C . PHE A 1 87 ? 74.231 22.203 19.731 1.00 1.00 87 PHE A C 17
ATOM 27456 O O . PHE A 1 87 ? 73.050 21.869 19.637 1.00 1.00 87 PHE A O 17
ATOM 27473 N N . GLN A 1 88 ? 74.747 23.143 18.917 1.00 1.00 88 GLN A N 17
ATOM 27474 C CA . GLN A 1 88 ? 73.978 23.797 17.897 1.00 1.00 88 GLN A CA 17
ATOM 27475 C C . GLN A 1 88 ? 73.975 23.045 16.602 1.00 1.00 88 GLN A C 17
ATOM 27476 O O . GLN A 1 88 ? 75.004 22.625 16.074 1.00 1.00 88 GLN A O 17
ATOM 27490 N N . GLN A 1 89 ? 72.773 22.833 16.036 1.00 1.00 89 GLN A N 17
ATOM 27491 C CA . GLN A 1 89 ? 72.551 22.123 14.810 1.00 1.00 89 GLN A CA 17
ATOM 27492 C C . GLN A 1 89 ? 72.303 23.068 13.676 1.00 1.00 89 GLN A C 17
ATOM 27493 O O . GLN A 1 89 ? 72.499 22.732 12.509 1.00 1.00 89 GLN A O 17
ATOM 27507 N N . GLN A 1 90 ? 71.861 24.293 14.020 1.00 1.00 90 GLN A N 17
ATOM 27508 C CA . GLN A 1 90 ? 71.657 25.446 13.188 1.00 1.00 90 GLN A CA 17
ATOM 27509 C C . GLN A 1 90 ? 70.846 25.274 11.940 1.00 1.00 90 GLN A C 17
ATOM 27510 O O . GLN A 1 90 ? 71.130 25.851 10.892 1.00 1.00 90 GLN A O 17
ATOM 27524 N N . THR A 1 91 ? 69.752 24.491 12.009 1.00 1.00 91 THR A N 17
ATOM 27525 C CA . THR A 1 91 ? 68.839 24.293 10.918 1.00 1.00 91 THR A CA 17
ATOM 27526 C C . THR A 1 91 ? 67.847 25.405 10.783 1.00 1.00 91 THR A C 17
ATOM 27527 O O . THR A 1 91 ? 67.625 25.936 9.696 1.00 1.00 91 THR A O 17
ATOM 27538 N N . GLY A 1 92 ? 67.217 25.826 11.896 1.00 1.00 92 GLY A N 17
ATOM 27539 C CA . GLY A 1 92 ? 66.417 27.016 11.975 1.00 1.00 92 GLY A CA 17
ATOM 27540 C C . GLY A 1 92 ? 67.238 28.222 12.292 1.00 1.00 92 GLY A C 17
ATOM 27541 O O . GLY A 1 92 ? 68.458 28.151 12.423 1.00 1.00 92 GLY A O 17
ATOM 27545 N N . GLY A 1 93 ? 66.581 29.384 12.455 1.00 1.00 93 GLY A N 17
ATOM 27546 C CA . GLY A 1 93 ? 67.226 30.602 12.857 1.00 1.00 93 GLY A CA 17
ATOM 27547 C C . GLY A 1 93 ? 66.407 31.315 13.926 1.00 1.00 93 GLY A C 17
ATOM 27548 O O . GLY A 1 93 ? 66.927 31.578 15.043 1.00 1.00 93 GLY A O 17
ATOM 27553 N N . GLY B 2 33 ? 72.726 31.327 42.379 1.00 1.00 965 GLY B N 17
ATOM 27554 C CA . GLY B 2 33 ? 73.289 31.424 41.008 1.00 1.00 965 GLY B CA 17
ATOM 27555 C C . GLY B 2 33 ? 72.534 32.322 40.083 1.00 1.00 965 GLY B C 17
ATOM 27556 O O . GLY B 2 33 ? 72.120 33.408 40.487 1.00 1.00 965 GLY B O 17
ATOM 27560 N N . VAL B 2 34 ? 72.339 31.934 38.808 1.00 1.00 966 VAL B N 17
ATOM 27561 C CA . VAL B 2 34 ? 71.774 32.811 37.819 1.00 1.00 966 VAL B CA 17
ATOM 27562 C C . VAL B 2 34 ? 70.299 33.015 37.958 1.00 1.00 966 VAL B C 17
ATOM 27563 O O . VAL B 2 34 ? 69.765 34.117 38.066 1.00 1.00 966 VAL B O 17
ATOM 27576 N N . ILE B 2 35 ? 69.599 31.873 37.901 1.00 1.00 967 ILE B N 17
ATOM 27577 C CA . ILE B 2 35 ? 68.173 31.734 37.838 1.00 1.00 967 ILE B CA 17
ATOM 27578 C C . ILE B 2 35 ? 67.644 31.106 39.090 1.00 1.00 967 ILE B C 17
ATOM 27579 O O . ILE B 2 35 ? 67.907 29.937 39.368 1.00 1.00 967 ILE B O 17
ATOM 27595 N N . ASP B 2 36 ? 66.902 31.833 39.946 1.00 1.00 968 ASP B N 17
ATOM 27596 C CA . ASP B 2 36 ? 66.209 31.282 41.078 1.00 1.00 968 ASP B CA 17
ATOM 27597 C C . ASP B 2 36 ? 64.740 31.118 40.833 1.00 1.00 968 ASP B C 17
ATOM 27598 O O . ASP B 2 36 ? 64.048 32.137 40.810 1.00 1.00 968 ASP B O 17
ATOM 27607 N N . LEU B 2 37 ? 64.156 29.910 40.680 1.00 1.00 969 LEU B N 17
ATOM 27608 C CA . LEU B 2 37 ? 62.774 29.878 40.278 1.00 1.00 969 LEU B CA 17
ATOM 27609 C C . LEU B 2 37 ? 61.814 29.580 41.386 1.00 1.00 969 LEU B C 17
ATOM 27610 O O . LEU B 2 37 ? 62.164 28.995 42.410 1.00 1.00 969 LEU B O 17
ATOM 27626 N N . THR B 2 38 ? 60.547 30.010 41.222 1.00 1.00 970 THR B N 17
ATOM 27627 C CA . THR B 2 38 ? 59.513 30.000 42.221 1.00 1.00 970 THR B CA 17
ATOM 27628 C C . THR B 2 38 ? 58.435 29.018 41.879 1.00 1.00 970 THR B C 17
ATOM 27629 O O . THR B 2 38 ? 57.336 29.031 42.430 1.00 1.00 970 THR B O 17
ATOM 27640 N N . MET B 2 39 ? 58.733 28.082 40.959 1.00 1.00 971 MET B N 17
ATOM 27641 C CA . MET B 2 39 ? 57.833 27.115 40.399 1.00 1.00 971 MET B CA 17
ATOM 27642 C C . MET B 2 39 ? 57.155 26.199 41.368 1.00 1.00 971 MET B C 17
ATOM 27643 O O . MET B 2 39 ? 55.995 25.834 41.175 1.00 1.00 971 MET B O 17
ATOM 27657 N N . ASP B 2 40 ? 57.825 25.815 42.468 1.00 1.00 972 ASP B N 17
ATOM 27658 C CA . ASP B 2 40 ? 57.263 24.898 43.414 1.00 1.00 972 ASP B CA 17
ATOM 27659 C C . ASP B 2 40 ? 57.690 25.271 44.796 1.00 1.00 972 ASP B C 17
ATOM 27660 O O . ASP B 2 40 ? 58.836 25.659 45.014 1.00 1.00 972 ASP B O 17
ATOM 27669 N N . ASP B 2 41 ? 56.800 25.068 45.784 1.00 1.00 973 ASP B N 17
ATOM 27670 C CA . ASP B 2 41 ? 57.154 25.032 47.172 1.00 1.00 973 ASP B CA 17
ATOM 27671 C C . ASP B 2 41 ? 57.930 26.212 47.673 1.00 1.00 973 ASP B C 17
ATOM 27672 O O . ASP B 2 41 ? 57.739 27.364 47.285 1.00 1.00 973 ASP B O 17
ATOM 27681 N N . GLU B 2 42 ? 58.854 25.903 48.595 1.00 1.00 974 GLU B N 17
ATOM 27682 C CA . GLU B 2 42 ? 59.805 26.774 49.222 1.00 1.00 974 GLU B CA 17
ATOM 27683 C C . GLU B 2 42 ? 61.041 26.845 48.382 1.00 1.00 974 GLU B C 17
ATOM 27684 O O . GLU B 2 42 ? 61.518 25.824 47.889 1.00 1.00 974 GLU B O 17
ATOM 27696 N N . GLU B 2 43 ? 61.561 28.059 48.124 1.00 1.00 975 GLU B N 17
ATOM 27697 C CA . GLU B 2 43 ? 62.548 28.315 47.114 1.00 1.00 975 GLU B CA 17
ATOM 27698 C C . GLU B 2 43 ? 63.872 27.558 47.240 1.00 1.00 975 GLU B C 17
ATOM 27699 O O . GLU B 2 43 ? 64.256 26.838 46.278 1.00 1.00 975 GLU B O 17
ATOM 27711 N N . MET A 1 1 ? 34.853 21.202 46.007 1.00 1.00 1 MET A N 18
ATOM 27712 C CA . MET A 1 1 ? 35.261 22.505 46.583 1.00 1.00 1 MET A CA 18
ATOM 27713 C C . MET A 1 1 ? 35.102 23.631 45.610 1.00 1.00 1 MET A C 18
ATOM 27714 O O . MET A 1 1 ? 35.305 23.458 44.410 1.00 1.00 1 MET A O 18
ATOM 27730 N N . ALA A 1 2 ? 34.723 24.835 46.080 1.00 1.00 2 ALA A N 18
ATOM 27731 C CA . ALA A 1 2 ? 34.571 26.011 45.272 1.00 1.00 2 ALA A CA 18
ATOM 27732 C C . ALA A 1 2 ? 35.861 26.526 44.711 1.00 1.00 2 ALA A C 18
ATOM 27733 O O . ALA A 1 2 ? 35.961 26.891 43.541 1.00 1.00 2 ALA A O 18
ATOM 27740 N N . ASP A 1 3 ? 36.913 26.544 45.549 1.00 1.00 3 ASP A N 18
ATOM 27741 C CA . ASP A 1 3 ? 38.249 26.940 45.216 1.00 1.00 3 ASP A CA 18
ATOM 27742 C C . ASP A 1 3 ? 39.175 25.852 45.672 1.00 1.00 3 ASP A C 18
ATOM 27743 O O . ASP A 1 3 ? 39.238 25.516 46.854 1.00 1.00 3 ASP A O 18
ATOM 27752 N N . GLU A 1 4 ? 39.927 25.226 44.749 1.00 1.00 4 GLU A N 18
ATOM 27753 C CA . GLU A 1 4 ? 40.677 24.040 45.049 1.00 1.00 4 GLU A CA 18
ATOM 27754 C C . GLU A 1 4 ? 42.123 24.309 45.324 1.00 1.00 4 GLU A C 18
ATOM 27755 O O . GLU A 1 4 ? 42.818 23.451 45.868 1.00 1.00 4 GLU A O 18
ATOM 27767 N N . LYS A 1 5 ? 42.642 25.515 45.025 1.00 1.00 5 LYS A N 18
ATOM 27768 C CA . LYS A 1 5 ? 44.027 25.833 45.230 1.00 1.00 5 LYS A CA 18
ATOM 27769 C C . LYS A 1 5 ? 44.460 25.826 46.668 1.00 1.00 5 LYS A C 18
ATOM 27770 O O . LYS A 1 5 ? 43.710 26.301 47.522 1.00 1.00 5 LYS A O 18
ATOM 27789 N N . PRO A 1 6 ? 45.602 25.302 47.035 1.00 1.00 6 PRO A N 18
ATOM 27790 C CA . PRO A 1 6 ? 45.904 24.978 48.407 1.00 1.00 6 PRO A CA 18
ATOM 27791 C C . PRO A 1 6 ? 46.283 26.174 49.221 1.00 1.00 6 PRO A C 18
ATOM 27792 O O . PRO A 1 6 ? 46.957 27.076 48.726 1.00 1.00 6 PRO A O 18
ATOM 27803 N N . LYS A 1 7 ? 45.859 26.217 50.497 1.00 1.00 7 LYS A N 18
ATOM 27804 C CA . LYS A 1 7 ? 46.081 27.324 51.383 1.00 1.00 7 LYS A CA 18
ATOM 27805 C C . LYS A 1 7 ? 47.118 27.004 52.417 1.00 1.00 7 LYS A C 18
ATOM 27806 O O . LYS A 1 7 ? 47.507 27.853 53.217 1.00 1.00 7 LYS A O 18
ATOM 27825 N N . GLU A 1 8 ? 47.642 25.764 52.405 1.00 1.00 8 GLU A N 18
ATOM 27826 C CA . GLU A 1 8 ? 48.655 25.239 53.275 1.00 1.00 8 GLU A CA 18
ATOM 27827 C C . GLU A 1 8 ? 49.988 25.923 53.275 1.00 1.00 8 GLU A C 18
ATOM 27828 O O . GLU A 1 8 ? 50.427 26.505 52.283 1.00 1.00 8 GLU A O 18
ATOM 27840 N N . GLY A 1 9 ? 50.713 25.846 54.408 1.00 1.00 9 GLY A N 18
ATOM 27841 C CA . GLY A 1 9 ? 52.127 26.093 54.478 1.00 1.00 9 GLY A CA 18
ATOM 27842 C C . GLY A 1 9 ? 52.923 24.873 54.145 1.00 1.00 9 GLY A C 18
ATOM 27843 O O . GLY A 1 9 ? 52.377 23.805 53.873 1.00 1.00 9 GLY A O 18
ATOM 27847 N N . VAL A 1 10 ? 54.265 24.973 54.166 1.00 1.00 10 VAL A N 18
ATOM 27848 C CA . VAL A 1 10 ? 55.164 23.903 53.832 1.00 1.00 10 VAL A CA 18
ATOM 27849 C C . VAL A 1 10 ? 55.169 22.779 54.824 1.00 1.00 10 VAL A C 18
ATOM 27850 O O . VAL A 1 10 ? 55.057 22.987 56.032 1.00 1.00 10 VAL A O 18
ATOM 27863 N N . LYS A 1 11 ? 55.282 21.516 54.372 1.00 1.00 11 LYS A N 18
ATOM 27864 C CA . LYS A 1 11 ? 55.180 20.362 55.220 1.00 1.00 11 LYS A CA 18
ATOM 27865 C C . LYS A 1 11 ? 56.482 19.639 55.360 1.00 1.00 11 LYS A C 18
ATOM 27866 O O . LYS A 1 11 ? 56.548 18.566 55.959 1.00 1.00 11 LYS A O 18
ATOM 27885 N N . THR A 1 12 ? 57.584 20.191 54.820 1.00 1.00 12 THR A N 18
ATOM 27886 C CA . THR A 1 12 ? 58.868 19.549 54.798 1.00 1.00 12 THR A CA 18
ATOM 27887 C C . THR A 1 12 ? 59.847 20.271 55.667 1.00 1.00 12 THR A C 18
ATOM 27888 O O . THR A 1 12 ? 59.824 21.493 55.808 1.00 1.00 12 THR A O 18
ATOM 27899 N N . GLU A 1 13 ? 60.752 19.509 56.309 1.00 1.00 13 GLU A N 18
ATOM 27900 C CA . GLU A 1 13 ? 61.701 20.010 57.262 1.00 1.00 13 GLU A CA 18
ATOM 27901 C C . GLU A 1 13 ? 62.673 20.987 56.675 1.00 1.00 13 GLU A C 18
ATOM 27902 O O . GLU A 1 13 ? 62.897 22.065 57.222 1.00 1.00 13 GLU A O 18
ATOM 27914 N N . ASN A 1 14 ? 63.236 20.654 55.498 1.00 1.00 14 ASN A N 18
ATOM 27915 C CA . ASN A 1 14 ? 64.177 21.469 54.785 1.00 1.00 14 ASN A CA 18
ATOM 27916 C C . ASN A 1 14 ? 63.983 21.205 53.323 1.00 1.00 14 ASN A C 18
ATOM 27917 O O . ASN A 1 14 ? 63.596 20.104 52.935 1.00 1.00 14 ASN A O 18
ATOM 27928 N N . ASN A 1 15 ? 64.189 22.207 52.447 1.00 1.00 15 ASN A N 18
ATOM 27929 C CA . ASN A 1 15 ? 63.917 22.133 51.039 1.00 1.00 15 ASN A CA 18
ATOM 27930 C C . ASN A 1 15 ? 64.747 21.140 50.279 1.00 1.00 15 ASN A C 18
ATOM 27931 O O . ASN A 1 15 ? 65.920 20.923 50.577 1.00 1.00 15 ASN A O 18
ATOM 27942 N N . ASP A 1 16 ? 64.171 20.497 49.246 1.00 1.00 16 ASP A N 18
ATOM 27943 C CA . ASP A 1 16 ? 64.778 19.488 48.424 1.00 1.00 16 ASP A CA 18
ATOM 27944 C C . ASP A 1 16 ? 65.173 19.939 47.051 1.00 1.00 16 ASP A C 18
ATOM 27945 O O . ASP A 1 16 ? 65.514 19.136 46.182 1.00 1.00 16 ASP A O 18
ATOM 27954 N N . HIS A 1 17 ? 65.198 21.263 46.812 1.00 1.00 17 HIS A N 18
ATOM 27955 C CA . HIS A 1 17 ? 65.642 21.879 45.592 1.00 1.00 17 HIS A CA 18
ATOM 27956 C C . HIS A 1 17 ? 67.099 21.712 45.277 1.00 1.00 17 HIS A C 18
ATOM 27957 O O . HIS A 1 17 ? 67.936 21.564 46.166 1.00 1.00 17 HIS A O 18
ATOM 27972 N N . ILE A 1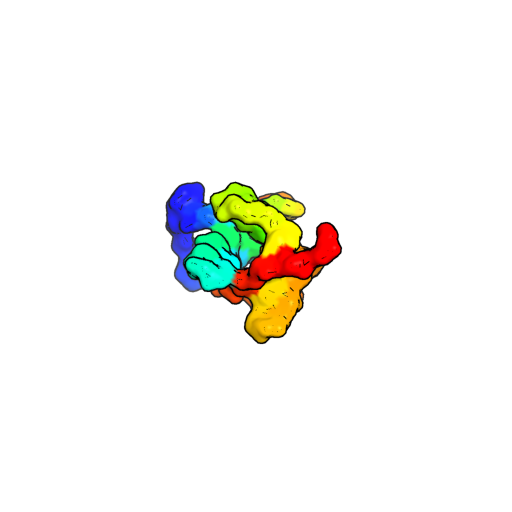 18 ? 67.450 21.719 43.978 1.00 1.00 18 ILE A N 18
ATOM 27973 C CA . ILE A 1 18 ? 68.743 21.434 43.425 1.00 1.00 18 ILE A CA 18
ATOM 27974 C C . ILE A 1 18 ? 69.012 22.377 42.292 1.00 1.00 18 ILE A C 18
ATOM 27975 O O . ILE A 1 18 ? 68.117 23.043 41.777 1.00 1.00 18 ILE A O 18
ATOM 27991 N N . ASN A 1 19 ? 70.280 22.566 41.883 1.00 1.00 19 ASN A N 18
ATOM 27992 C CA . ASN A 1 19 ? 70.636 23.460 40.819 1.00 1.00 19 ASN A CA 18
ATOM 27993 C C . ASN A 1 19 ? 71.264 22.676 39.709 1.00 1.00 19 ASN A C 18
ATOM 27994 O O . ASN A 1 19 ? 71.947 21.680 39.940 1.00 1.00 19 ASN A O 18
ATOM 28005 N N . LEU A 1 20 ? 71.048 23.040 38.433 1.00 1.00 20 LEU A N 18
ATOM 28006 C CA . LEU A 1 20 ? 71.838 22.498 37.361 1.00 1.00 20 LEU A CA 18
ATOM 28007 C C . LEU A 1 20 ? 72.350 23.673 36.585 1.00 1.00 20 LEU A C 18
ATOM 28008 O O . LEU A 1 20 ? 71.767 24.754 36.628 1.00 1.00 20 LEU A O 18
ATOM 28024 N N . LYS A 1 21 ? 73.451 23.526 35.830 1.00 1.00 21 LYS A N 18
ATOM 28025 C CA . LYS A 1 21 ? 73.857 24.399 34.770 1.00 1.00 21 LYS A CA 18
ATOM 28026 C C . LYS A 1 21 ? 73.691 23.727 33.444 1.00 1.00 21 LYS A C 18
ATOM 28027 O O . LYS A 1 21 ? 73.773 22.507 33.304 1.00 1.00 21 LYS A O 18
ATOM 28046 N N . VAL A 1 22 ? 73.435 24.530 32.397 1.00 1.00 22 VAL A N 18
ATOM 28047 C CA . VAL A 1 22 ? 73.425 24.083 31.035 1.00 1.00 22 VAL A CA 18
ATOM 28048 C C . VAL A 1 22 ? 74.525 24.830 30.354 1.00 1.00 22 VAL A C 18
ATOM 28049 O O . VAL A 1 22 ? 74.569 26.059 30.413 1.00 1.00 22 VAL A O 18
ATOM 28062 N N . ALA A 1 23 ? 75.461 24.104 29.715 1.00 1.00 23 ALA A N 18
ATOM 28063 C CA . ALA A 1 23 ? 76.614 24.670 29.081 1.00 1.00 23 ALA A CA 18
ATOM 28064 C C . ALA A 1 23 ? 76.716 24.262 27.644 1.00 1.00 23 ALA A C 18
ATOM 28065 O O . ALA A 1 23 ? 76.626 23.089 27.278 1.00 1.00 23 ALA A O 18
ATOM 28072 N N . GLY A 1 24 ? 76.913 25.258 26.760 1.00 1.00 24 GLY A N 18
ATOM 28073 C CA . GLY A 1 24 ? 76.961 25.088 25.337 1.00 1.00 24 GLY A CA 18
ATOM 28074 C C . GLY A 1 24 ? 78.302 24.771 24.768 1.00 1.00 24 GLY A C 18
ATOM 28075 O O . GLY A 1 24 ? 79.311 24.657 25.464 1.00 1.00 24 GLY A O 18
ATOM 28079 N N . GLN A 1 25 ? 78.354 24.657 23.430 1.00 1.00 25 GLN A N 18
ATOM 28080 C CA . GLN A 1 25 ? 79.506 24.270 22.668 1.00 1.00 25 GLN A CA 18
ATOM 28081 C C . GLN A 1 25 ? 80.633 25.255 22.693 1.00 1.00 25 GLN A C 18
ATOM 28082 O O . GLN A 1 25 ? 81.796 24.874 22.572 1.00 1.00 25 GLN A O 18
ATOM 28096 N N . ASP A 1 26 ? 80.340 26.547 22.925 1.00 1.00 26 ASP A N 18
ATOM 28097 C CA . ASP A 1 26 ? 81.314 27.585 23.105 1.00 1.00 26 ASP A CA 18
ATOM 28098 C C . ASP A 1 26 ? 81.618 27.821 24.552 1.00 1.00 26 ASP A C 18
ATOM 28099 O O . ASP A 1 26 ? 82.441 28.663 24.909 1.00 1.00 26 ASP A O 18
ATOM 28108 N N . GLY A 1 27 ? 80.996 27.046 25.460 1.00 1.00 27 GLY A N 18
ATOM 28109 C CA . GLY A 1 27 ? 81.159 27.158 26.883 1.00 1.00 27 GLY A CA 18
ATOM 28110 C C . GLY A 1 27 ? 80.206 28.088 27.558 1.00 1.00 27 GLY A C 18
ATOM 28111 O O . GLY A 1 27 ? 80.317 28.309 28.762 1.00 1.00 27 GLY A O 18
ATOM 28115 N N . SER A 1 28 ? 79.227 28.661 26.831 1.00 1.00 28 SER A N 18
ATOM 28116 C CA . SER A 1 28 ? 78.255 29.565 27.382 1.00 1.00 28 SER A CA 18
ATOM 28117 C C . SER A 1 28 ? 77.274 28.894 28.289 1.00 1.00 28 SER A C 18
ATOM 28118 O O . SER A 1 28 ? 76.652 27.894 27.934 1.00 1.00 28 SER A O 18
ATOM 28126 N N . VAL A 1 29 ? 77.105 29.431 29.511 1.00 1.00 29 VAL A N 18
ATOM 28127 C CA . VAL A 1 29 ? 76.483 28.752 30.611 1.00 1.00 29 VAL A CA 18
ATOM 28128 C C . VAL A 1 29 ? 75.422 29.568 31.287 1.00 1.00 29 VAL A C 18
ATOM 28129 O O . VAL A 1 29 ? 75.555 30.774 31.500 1.00 1.00 29 VAL A O 18
ATOM 28142 N N . VAL A 1 30 ? 74.274 28.951 31.628 1.00 1.00 30 VAL A N 18
ATOM 28143 C CA . VAL A 1 30 ? 73.365 29.482 32.607 1.00 1.00 30 VAL A CA 18
ATOM 28144 C C . VAL A 1 30 ? 73.033 28.423 33.612 1.00 1.00 30 VAL A C 18
ATOM 28145 O O . VAL A 1 30 ? 72.880 27.256 33.252 1.00 1.00 30 VAL A O 18
ATOM 28158 N N . GLN A 1 31 ? 72.964 28.758 34.916 1.00 1.00 31 GLN A N 18
ATOM 28159 C CA . GLN A 1 31 ? 72.649 27.833 35.968 1.00 1.00 31 GLN A CA 18
ATOM 28160 C C . GLN A 1 31 ? 71.419 28.228 36.722 1.00 1.00 31 GLN A C 18
ATOM 28161 O O . GLN A 1 31 ? 71.162 29.391 37.028 1.00 1.00 31 GLN A O 18
ATOM 28175 N N . PHE A 1 32 ? 70.582 27.235 37.062 1.00 1.00 32 PHE A N 18
ATOM 28176 C CA . PHE A 1 32 ? 69.225 27.456 37.460 1.00 1.00 32 PHE A CA 18
ATOM 28177 C C . PHE A 1 32 ? 68.739 26.510 38.509 1.00 1.00 32 PHE A C 18
ATOM 28178 O O . PHE A 1 32 ? 69.102 25.335 38.546 1.00 1.00 32 PHE A O 18
ATOM 28195 N N . LYS A 1 33 ? 67.919 27.043 39.434 1.00 1.00 33 LYS A N 18
ATOM 28196 C CA . LYS A 1 33 ? 67.557 26.389 40.655 1.00 1.00 33 LYS A CA 18
ATOM 28197 C C . LYS A 1 33 ? 66.135 25.927 40.705 1.00 1.00 33 LYS A C 18
ATOM 28198 O O . LYS A 1 33 ? 65.185 26.706 40.798 1.00 1.00 33 LYS A O 18
ATOM 28217 N N . ILE A 1 34 ? 66.020 24.590 40.781 1.00 1.00 34 ILE A N 18
ATOM 28218 C CA . ILE A 1 34 ? 64.909 23.818 40.313 1.00 1.00 34 ILE A CA 18
ATOM 28219 C C . ILE A 1 34 ? 64.701 22.639 41.195 1.00 1.00 34 ILE A C 18
ATOM 28220 O O . ILE A 1 34 ? 65.517 22.173 41.989 1.00 1.00 34 ILE A O 18
ATOM 28236 N N . LYS A 1 35 ? 63.430 22.228 41.145 1.00 1.00 35 LYS A N 18
ATOM 28237 C CA . LYS A 1 35 ? 62.889 21.230 42.012 1.00 1.00 35 LYS A CA 18
ATOM 28238 C C . LYS A 1 35 ? 62.646 19.951 41.285 1.00 1.00 35 LYS A C 18
ATOM 28239 O O . LYS A 1 35 ? 62.632 19.864 40.059 1.00 1.00 35 LYS A O 18
ATOM 28258 N N . ARG A 1 36 ? 62.588 18.862 42.069 1.00 1.00 36 ARG A N 18
ATOM 28259 C CA . ARG A 1 36 ? 62.959 17.567 41.568 1.00 1.00 36 ARG A CA 18
ATOM 28260 C C . ARG A 1 36 ? 62.062 16.945 40.543 1.00 1.00 36 ARG A C 18
ATOM 28261 O O . ARG A 1 36 ? 62.527 16.305 39.601 1.00 1.00 36 ARG A O 18
ATOM 28282 N N . HIS A 1 37 ? 60.733 17.109 40.672 1.00 1.00 37 HIS A N 18
ATOM 28283 C CA . HIS A 1 37 ? 59.777 16.492 39.795 1.00 1.00 37 HIS A CA 18
ATOM 28284 C C . HIS A 1 37 ? 59.468 17.305 38.575 1.00 1.00 37 HIS A C 18
ATOM 28285 O O . HIS A 1 37 ? 58.852 16.823 37.626 1.00 1.00 37 HIS A O 18
ATOM 28300 N N . THR A 1 38 ? 59.897 18.580 38.554 1.00 1.00 38 THR A N 18
ATOM 28301 C CA . THR A 1 38 ? 59.738 19.552 37.507 1.00 1.00 38 THR A CA 18
ATOM 28302 C C . THR A 1 38 ? 60.358 19.158 36.199 1.00 1.00 38 THR A C 18
ATOM 28303 O O . THR A 1 38 ? 61.415 18.530 36.225 1.00 1.00 38 THR A O 18
ATOM 28314 N N . PRO A 1 39 ? 59.862 19.438 35.019 1.00 1.00 39 PRO A N 18
ATOM 28315 C CA . PRO A 1 39 ? 60.577 19.166 33.799 1.00 1.00 39 PRO A CA 18
ATOM 28316 C C . PRO A 1 39 ? 61.835 19.949 33.586 1.00 1.00 39 PRO A C 18
ATOM 28317 O O . PRO A 1 39 ? 61.931 21.125 33.932 1.00 1.00 39 PRO A O 18
ATOM 28328 N N . LEU A 1 40 ? 62.806 19.332 32.889 1.00 1.00 40 LEU A N 18
ATOM 28329 C CA . LEU A 1 40 ? 63.984 19.986 32.397 1.00 1.00 40 LEU A CA 18
ATOM 28330 C C . LEU A 1 40 ? 63.743 21.051 31.372 1.00 1.00 40 LEU A C 18
ATOM 28331 O O . LEU A 1 40 ? 64.530 21.979 31.193 1.00 1.00 40 LEU A O 18
ATOM 28347 N N . SER A 1 41 ? 62.625 20.965 30.628 1.00 1.00 41 SER A N 18
ATOM 28348 C CA . SER A 1 41 ? 62.199 21.876 29.602 1.00 1.00 41 SER A CA 18
ATOM 28349 C C . SER A 1 41 ? 62.172 23.298 30.070 1.00 1.00 41 SER A C 18
ATOM 28350 O O . SER A 1 41 ? 62.357 24.234 29.292 1.00 1.00 41 SER A O 18
ATOM 28358 N N . LYS A 1 42 ? 61.939 23.532 31.375 1.00 1.00 42 LYS A N 18
ATOM 28359 C CA . LYS A 1 42 ? 61.865 24.863 31.905 1.00 1.00 42 LYS A CA 18
ATOM 28360 C C . LYS A 1 42 ? 63.190 25.556 31.855 1.00 1.00 42 LYS A C 18
ATOM 28361 O O . LYS A 1 42 ? 63.301 26.739 31.542 1.00 1.00 42 LYS A O 18
ATOM 28380 N N . LEU A 1 43 ? 64.267 24.788 32.098 1.00 1.00 43 LEU A N 18
ATOM 28381 C CA . LEU A 1 43 ? 65.628 25.207 31.942 1.00 1.00 43 LEU A CA 18
ATOM 28382 C C . LEU A 1 43 ? 65.960 25.524 30.521 1.00 1.00 43 LEU A C 18
ATOM 28383 O O . LEU A 1 43 ? 66.610 26.524 30.224 1.00 1.00 43 LEU A O 18
ATOM 28399 N N . MET A 1 44 ? 65.490 24.687 29.579 1.00 1.00 44 MET A N 18
ATOM 28400 C CA . MET A 1 44 ? 65.647 24.949 28.177 1.00 1.00 44 MET A CA 18
ATOM 28401 C C . MET A 1 44 ? 65.045 26.247 27.729 1.00 1.00 44 MET A C 18
ATOM 28402 O O . MET A 1 44 ? 65.672 27.030 27.017 1.00 1.00 44 MET A O 18
ATOM 28416 N N . LYS A 1 45 ? 63.829 26.566 28.209 1.00 1.00 45 LYS A N 18
ATOM 28417 C CA . LYS A 1 45 ? 63.175 27.822 27.981 1.00 1.00 45 LYS A CA 18
ATOM 28418 C C . LYS A 1 45 ? 63.902 28.969 28.616 1.00 1.00 45 LYS A C 18
ATOM 28419 O O . LYS A 1 45 ? 64.095 30.027 28.019 1.00 1.00 45 LYS A O 18
ATOM 28438 N N . ALA A 1 46 ? 64.393 28.784 29.854 1.00 1.00 46 ALA A N 18
ATOM 28439 C CA . ALA A 1 46 ? 65.130 29.761 30.603 1.00 1.00 46 ALA A CA 18
ATOM 28440 C C . ALA A 1 46 ? 66.458 30.122 30.013 1.00 1.00 46 ALA A C 18
ATOM 28441 O O . ALA A 1 46 ? 66.868 31.282 30.005 1.00 1.00 46 ALA A O 18
ATOM 28448 N N . TYR A 1 47 ? 67.178 29.129 29.460 1.00 1.00 47 TYR A N 18
ATOM 28449 C CA . TYR A 1 47 ? 68.402 29.273 28.724 1.00 1.00 47 TYR A CA 18
ATOM 28450 C C . TYR A 1 47 ? 68.217 30.112 27.497 1.00 1.00 47 TYR A C 18
ATOM 28451 O O . TYR A 1 47 ? 69.024 30.990 27.199 1.00 1.00 47 TYR A O 18
ATOM 28469 N N . CYS A 1 48 ? 67.102 29.925 26.768 1.00 1.00 48 CYS A N 18
ATOM 28470 C CA . CYS A 1 48 ? 66.720 30.775 25.677 1.00 1.00 48 CYS A CA 18
ATOM 28471 C C . CYS A 1 48 ? 66.444 32.193 26.077 1.00 1.00 48 CYS A C 18
ATOM 28472 O O . CYS A 1 48 ? 66.933 33.125 25.440 1.00 1.00 48 CYS A O 18
ATOM 28480 N N . GLU A 1 49 ? 65.698 32.444 27.170 1.00 1.00 49 GLU A N 18
ATOM 28481 C CA . GLU A 1 49 ? 65.461 33.774 27.657 1.00 1.00 49 GLU A CA 18
ATOM 28482 C C . GLU A 1 49 ? 66.688 34.492 28.136 1.00 1.00 49 GLU A C 18
ATOM 28483 O O . GLU A 1 49 ? 66.992 35.602 27.700 1.00 1.00 49 GLU A O 18
ATOM 28495 N N . ARG A 1 50 ? 67.477 33.868 29.029 1.00 1.00 50 ARG A N 18
ATOM 28496 C CA . ARG A 1 50 ? 68.628 34.486 29.624 1.00 1.00 50 ARG A CA 18
ATOM 28497 C C . ARG A 1 50 ? 69.831 34.569 28.738 1.00 1.00 50 ARG A C 18
ATOM 28498 O O . ARG A 1 50 ? 70.526 35.582 28.706 1.00 1.00 50 ARG A O 18
ATOM 28519 N N . GLN A 1 51 ? 70.141 33.486 28.004 1.00 1.00 51 GLN A N 18
ATOM 28520 C CA . GLN A 1 51 ? 71.402 33.321 27.339 1.00 1.00 51 GLN A CA 18
ATOM 28521 C C . GLN A 1 51 ? 71.246 33.503 25.861 1.00 1.00 51 GLN A C 18
ATOM 28522 O O . GLN A 1 51 ? 72.204 33.433 25.092 1.00 1.00 51 GLN A O 18
ATOM 28536 N N . GLY A 1 52 ? 70.019 33.825 25.414 1.00 1.00 52 GLY A N 18
ATOM 28537 C CA . GLY A 1 52 ? 69.731 34.350 24.108 1.00 1.00 52 GLY A CA 18
ATOM 28538 C C . GLY A 1 52 ? 69.583 33.374 22.988 1.00 1.00 52 GLY A C 18
ATOM 28539 O O . GLY A 1 52 ? 69.503 33.778 21.829 1.00 1.00 52 GLY A O 18
ATOM 28543 N N . LEU A 1 53 ? 69.562 32.058 23.264 1.00 1.00 53 LEU A N 18
ATOM 28544 C CA . LEU A 1 53 ? 69.582 31.047 22.244 1.00 1.00 53 LEU A CA 18
ATOM 28545 C C . LEU A 1 53 ? 68.230 30.744 21.674 1.00 1.00 53 LEU A C 18
ATOM 28546 O O . LEU A 1 53 ? 67.199 31.165 22.196 1.00 1.00 53 LEU A O 18
ATOM 28562 N N . SER A 1 54 ? 68.176 30.021 20.539 1.00 1.00 54 SER A N 18
ATOM 28563 C CA . SER A 1 54 ? 66.949 29.663 19.885 1.00 1.00 54 SER A CA 18
ATOM 28564 C C . SER A 1 54 ? 66.566 28.242 20.149 1.00 1.00 54 SER A C 18
ATOM 28565 O O . SER A 1 54 ? 67.378 27.334 19.983 1.00 1.00 54 SER A O 18
ATOM 28573 N N . MET A 1 55 ? 65.308 27.959 20.538 1.00 1.00 55 MET A N 18
ATOM 28574 C CA . MET A 1 55 ? 64.895 26.653 20.971 1.00 1.00 55 MET A CA 18
ATOM 28575 C C . MET A 1 55 ? 64.911 25.581 19.925 1.00 1.00 55 MET A C 18
ATOM 28576 O O . MET A 1 55 ? 65.161 24.412 20.217 1.00 1.00 55 MET A O 18
ATOM 28590 N N . ARG A 1 56 ? 64.684 25.925 18.643 1.00 1.00 56 ARG A N 18
ATOM 28591 C CA . ARG A 1 56 ? 64.772 24.990 17.558 1.00 1.00 56 ARG A CA 18
ATOM 28592 C C . ARG A 1 56 ? 66.180 24.639 17.183 1.00 1.00 56 ARG A C 18
ATOM 28593 O O . ARG A 1 56 ? 66.437 23.606 16.567 1.00 1.00 56 ARG A O 18
ATOM 28614 N N . GLN A 1 57 ? 67.163 25.465 17.587 1.00 1.00 57 GLN A N 18
ATOM 28615 C CA . GLN A 1 57 ? 68.535 25.356 17.182 1.00 1.00 57 GLN A CA 18
ATOM 28616 C C . GLN A 1 57 ? 69.363 24.561 18.144 1.00 1.00 57 GLN A C 18
ATOM 28617 O O . GLN A 1 57 ? 70.486 24.166 17.834 1.00 1.00 57 GLN A O 18
ATOM 28631 N N . ILE A 1 58 ? 68.817 24.246 19.332 1.00 1.00 58 ILE A N 18
ATOM 28632 C CA . ILE A 1 58 ? 69.522 23.590 20.396 1.00 1.00 58 ILE A CA 18
ATOM 28633 C C . ILE A 1 58 ? 68.963 22.228 20.656 1.00 1.00 58 ILE A C 18
ATOM 28634 O O . ILE A 1 58 ? 67.771 21.969 20.497 1.00 1.00 58 ILE A O 18
ATOM 28650 N N . ARG A 1 59 ? 69.827 21.275 21.051 1.00 1.00 59 ARG A N 18
ATOM 28651 C CA . ARG A 1 59 ? 69.422 20.005 21.584 1.00 1.00 59 ARG A CA 18
ATOM 28652 C C . ARG A 1 59 ? 70.287 19.688 22.764 1.00 1.00 59 ARG A C 18
ATOM 28653 O O . ARG A 1 59 ? 71.494 19.922 22.747 1.00 1.00 59 ARG A O 18
ATOM 28674 N N . PHE A 1 60 ? 69.695 19.177 23.859 1.00 1.00 60 PHE A N 18
ATOM 28675 C CA . PHE A 1 60 ? 70.391 18.945 25.093 1.00 1.00 60 PHE A CA 18
ATOM 28676 C C . PHE A 1 60 ? 70.700 17.492 25.276 1.00 1.00 60 PHE A C 18
ATOM 28677 O O . PHE A 1 60 ? 69.962 16.607 24.843 1.00 1.00 60 PHE A O 18
ATOM 28694 N N . ARG A 1 61 ? 71.822 17.188 25.953 1.00 1.00 61 ARG A N 18
ATOM 28695 C CA . ARG A 1 61 ? 72.204 15.856 26.320 1.00 1.00 61 ARG A CA 18
ATOM 28696 C C . ARG A 1 61 ? 72.753 15.850 27.709 1.00 1.00 61 ARG A C 18
ATOM 28697 O O . ARG A 1 61 ? 73.169 16.879 28.239 1.00 1.00 61 ARG A O 18
ATOM 28718 N N . PHE A 1 62 ? 72.804 14.655 28.323 1.00 1.00 62 PHE A N 18
ATOM 28719 C CA . PHE A 1 62 ? 73.577 14.428 29.508 1.00 1.00 62 PHE A CA 18
ATOM 28720 C C . PHE A 1 62 ? 74.661 13.446 29.189 1.00 1.00 62 PHE A C 18
ATOM 28721 O O . PHE A 1 62 ? 74.378 12.273 28.948 1.00 1.00 62 PHE A O 18
ATOM 28738 N N . ASP A 1 63 ? 75.929 13.898 29.158 1.00 1.00 63 ASP A N 18
ATOM 28739 C CA . ASP A 1 63 ? 77.116 13.142 28.869 1.00 1.00 63 ASP A CA 18
ATOM 28740 C C . ASP A 1 63 ? 76.977 12.161 27.741 1.00 1.00 63 ASP A C 18
ATOM 28741 O O . ASP A 1 63 ? 77.197 10.958 27.883 1.00 1.00 63 ASP A O 18
ATOM 28750 N N . GLY A 1 64 ? 76.563 12.658 26.560 1.00 1.00 64 GLY A N 18
ATOM 28751 C CA . GLY A 1 64 ? 76.294 11.880 25.384 1.00 1.00 64 GLY A CA 18
ATOM 28752 C C . GLY A 1 64 ? 74.954 11.224 25.276 1.00 1.00 64 GLY A C 18
ATOM 28753 O O . GLY A 1 64 ? 74.697 10.541 24.287 1.00 1.00 64 GLY A O 18
ATOM 28757 N N . GLN A 1 65 ? 74.018 11.399 26.229 1.00 1.00 65 GLN A N 18
ATOM 28758 C CA . GLN A 1 65 ? 72.726 10.776 26.172 1.00 1.00 65 GLN A CA 18
ATOM 28759 C C . GLN A 1 65 ? 71.657 11.792 25.908 1.00 1.00 65 GLN A C 18
ATOM 28760 O O . GLN A 1 65 ? 71.518 12.704 26.721 1.00 1.00 65 GLN A O 18
ATOM 28774 N N . PRO A 1 66 ? 70.881 11.747 24.856 1.00 1.00 66 PRO A N 18
ATOM 28775 C CA . PRO A 1 66 ? 69.669 12.513 24.701 1.00 1.00 66 PRO A CA 18
ATOM 28776 C C . PRO A 1 66 ? 68.714 12.533 25.855 1.00 1.00 66 PRO A C 18
ATOM 28777 O O . PRO A 1 66 ? 68.452 11.491 26.454 1.00 1.00 66 PRO A O 18
ATOM 28788 N N . ILE A 1 67 ? 68.157 13.713 26.180 1.00 1.00 67 ILE A N 18
ATOM 28789 C CA . ILE A 1 67 ? 67.182 13.909 27.215 1.00 1.00 67 ILE A CA 18
ATOM 28790 C C . ILE A 1 67 ? 65.974 14.539 26.595 1.00 1.00 67 ILE A C 18
ATOM 28791 O O . ILE A 1 67 ? 66.067 15.173 25.544 1.00 1.00 67 ILE A O 18
ATOM 28807 N N . ASN A 1 68 ? 64.774 14.342 27.173 1.00 1.00 68 ASN A N 18
ATOM 28808 C CA . ASN A 1 68 ? 63.540 14.765 26.575 1.00 1.00 68 ASN A CA 18
ATOM 28809 C C . ASN A 1 68 ? 62.914 15.865 27.373 1.00 1.00 68 ASN A C 18
ATOM 28810 O O . ASN A 1 68 ? 63.224 16.078 28.542 1.00 1.00 68 ASN A O 18
ATOM 28821 N N . GLU A 1 69 ? 61.969 16.627 26.797 1.00 1.00 69 GLU A N 18
ATOM 28822 C CA . GLU A 1 69 ? 61.372 17.752 27.461 1.00 1.00 69 GLU A CA 18
ATOM 28823 C C . GLU A 1 69 ? 60.396 17.405 28.545 1.00 1.00 69 GLU A C 18
ATOM 28824 O O . GLU A 1 69 ? 60.085 18.234 29.400 1.00 1.00 69 GLU A O 18
ATOM 28836 N N . THR A 1 70 ? 59.922 16.147 28.606 1.00 1.00 70 THR A N 18
ATOM 28837 C CA . THR A 1 70 ? 59.165 15.606 29.702 1.00 1.00 70 THR A CA 18
ATOM 28838 C C . THR A 1 70 ? 60.044 14.873 30.674 1.00 1.00 70 THR A C 18
ATOM 28839 O O . THR A 1 70 ? 59.607 14.478 31.755 1.00 1.00 70 THR A O 18
ATOM 28850 N N . ASP A 1 71 ? 61.360 14.722 30.425 1.00 1.00 71 ASP A N 18
ATOM 28851 C CA . ASP A 1 71 ? 62.296 14.224 31.392 1.00 1.00 71 ASP A CA 18
ATOM 28852 C C . ASP A 1 71 ? 62.576 15.243 32.457 1.00 1.00 71 ASP A C 18
ATOM 28853 O O . ASP A 1 71 ? 62.165 16.401 32.390 1.00 1.00 71 ASP A O 18
ATOM 28862 N N . THR A 1 72 ? 63.272 14.844 33.537 1.00 1.00 72 THR A N 18
ATOM 28863 C CA . THR A 1 72 ? 63.206 15.542 34.795 1.00 1.00 72 THR A CA 18
ATOM 28864 C C . THR A 1 72 ? 64.513 15.433 35.513 1.00 1.00 72 THR A C 18
ATOM 28865 O O . THR A 1 72 ? 65.282 14.520 35.207 1.00 1.00 72 THR A O 18
ATOM 28876 N N . PRO A 1 73 ? 64.833 16.269 36.467 1.00 1.00 73 PRO A N 18
ATOM 28877 C CA . PRO A 1 73 ? 65.940 16.059 37.364 1.00 1.00 73 PRO A CA 18
ATOM 28878 C C . PRO A 1 73 ? 65.873 14.792 38.155 1.00 1.00 73 PRO A C 18
ATOM 28879 O O . PRO A 1 73 ? 66.925 14.220 38.432 1.00 1.00 73 PRO A O 18
ATOM 28890 N N . ALA A 1 74 ? 64.677 14.326 38.560 1.00 1.00 74 ALA A N 18
ATOM 28891 C CA . ALA A 1 74 ? 64.503 13.078 39.247 1.00 1.00 74 ALA A CA 18
ATOM 28892 C C . ALA A 1 74 ? 64.808 11.873 38.413 1.00 1.00 74 ALA A C 18
ATOM 28893 O O . ALA A 1 74 ? 65.509 10.949 38.823 1.00 1.00 74 ALA A O 18
ATOM 28900 N N . GLN A 1 75 ? 64.296 11.850 37.170 1.00 1.00 75 GLN A N 18
ATOM 28901 C CA . GLN A 1 75 ? 64.454 10.777 36.233 1.00 1.00 75 GLN A CA 18
ATOM 28902 C C . GLN A 1 75 ? 65.841 10.641 35.690 1.00 1.00 75 GLN A C 18
ATOM 28903 O O . GLN A 1 75 ? 66.356 9.537 35.515 1.00 1.00 75 GLN A O 18
ATOM 28917 N N . LEU A 1 76 ? 66.520 11.769 35.412 1.00 1.00 76 LEU A N 18
ATOM 28918 C CA . LEU A 1 76 ? 67.868 11.731 34.925 1.00 1.00 76 LEU A CA 18
ATOM 28919 C C . LEU A 1 76 ? 68.873 11.678 36.034 1.00 1.00 76 LEU A C 18
ATOM 28920 O O . LEU A 1 76 ? 70.055 11.410 35.826 1.00 1.00 76 LEU A O 18
ATOM 28936 N N . GLU A 1 77 ? 68.401 11.851 37.282 1.00 1.00 77 GLU A N 18
ATOM 28937 C CA . GLU A 1 77 ? 69.158 11.797 38.498 1.00 1.00 77 GLU A CA 18
ATOM 28938 C C . GLU A 1 77 ? 70.234 12.836 38.604 1.00 1.00 77 GLU A C 18
ATOM 28939 O O . GLU A 1 77 ? 71.349 12.584 39.059 1.00 1.00 77 GLU A O 18
ATOM 28951 N N . MET A 1 78 ? 69.898 14.084 38.224 1.00 1.00 78 MET A N 18
ATOM 28952 C CA . MET A 1 78 ? 70.616 15.302 38.447 1.00 1.00 78 MET A CA 18
ATOM 28953 C C . MET A 1 78 ? 70.875 15.573 39.897 1.00 1.00 78 MET A C 18
ATOM 28954 O O . MET A 1 78 ? 70.170 15.088 40.782 1.00 1.00 78 MET A O 18
ATOM 28968 N N . GLU A 1 79 ? 71.937 16.336 40.200 1.00 1.00 79 GLU A N 18
ATOM 28969 C CA . GLU A 1 79 ? 72.400 16.536 41.541 1.00 1.00 79 GLU A CA 18
ATOM 28970 C C . GLU A 1 79 ? 72.274 17.984 41.884 1.00 1.00 79 GLU A C 18
ATOM 28971 O O . GLU A 1 79 ? 71.765 18.786 41.103 1.00 1.00 79 GLU A O 18
ATOM 28983 N N . ASP A 1 80 ? 72.709 18.387 43.091 1.00 1.00 80 ASP A N 18
ATOM 28984 C CA . ASP A 1 80 ? 72.644 19.721 43.616 1.00 1.00 80 ASP A CA 18
ATOM 28985 C C . ASP A 1 80 ? 73.329 20.774 42.798 1.00 1.00 80 ASP A C 18
ATOM 28986 O O . ASP A 1 80 ? 72.950 21.943 42.845 1.00 1.00 80 ASP A O 18
ATOM 28995 N N . GLU A 1 81 ? 74.353 20.370 42.021 1.00 1.00 81 GLU A N 18
ATOM 28996 C CA . GLU A 1 81 ? 74.963 21.126 40.964 1.00 1.00 81 GLU A CA 18
ATOM 28997 C C . GLU A 1 81 ? 75.258 20.239 39.792 1.00 1.00 81 GLU A C 18
ATOM 28998 O O . GLU A 1 81 ? 76.366 19.717 39.665 1.00 1.00 81 GLU A O 18
ATOM 29010 N N . ASP A 1 82 ? 74.292 20.022 38.877 1.00 1.00 82 ASP A N 18
ATOM 29011 C CA . ASP A 1 82 ? 74.482 19.261 37.673 1.00 1.00 82 ASP A CA 18
ATOM 29012 C C . ASP A 1 82 ? 75.018 20.066 36.526 1.00 1.00 82 ASP A C 18
ATOM 29013 O O . ASP A 1 82 ? 74.998 21.295 36.538 1.00 1.00 82 ASP A O 18
ATOM 29022 N N . THR A 1 83 ? 75.508 19.393 35.465 1.00 1.00 83 THR A N 18
ATOM 29023 C CA . THR A 1 83 ? 75.927 19.990 34.226 1.00 1.00 83 THR A CA 18
ATOM 29024 C C . THR A 1 83 ? 75.341 19.255 33.060 1.00 1.00 83 THR A C 18
ATOM 29025 O O . THR A 1 83 ? 75.577 18.064 32.862 1.00 1.00 83 THR A O 18
ATOM 29036 N N . ILE A 1 84 ? 74.572 19.970 32.216 1.00 1.00 84 ILE A N 18
ATOM 29037 C CA . ILE A 1 84 ? 73.882 19.488 31.053 1.00 1.00 84 ILE A CA 18
ATOM 29038 C C . ILE A 1 84 ? 74.454 20.141 29.831 1.00 1.00 84 ILE A C 18
ATOM 29039 O O . ILE A 1 84 ? 74.840 21.309 29.850 1.00 1.00 84 ILE A O 18
ATOM 29055 N N . ASP A 1 85 ? 74.607 19.395 28.720 1.00 1.00 85 ASP A N 18
ATOM 29056 C CA . ASP A 1 85 ? 75.413 19.756 27.590 1.00 1.00 85 ASP A CA 18
ATOM 29057 C C . ASP A 1 85 ? 74.581 20.061 26.383 1.00 1.00 85 ASP A C 18
ATOM 29058 O O . ASP A 1 85 ? 73.619 19.361 26.076 1.00 1.00 85 ASP A O 18
ATOM 29067 N N . VAL A 1 86 ? 74.951 21.098 25.610 1.00 1.00 86 VAL A N 18
ATOM 29068 C CA . VAL A 1 86 ? 74.207 21.505 24.452 1.00 1.00 86 VAL A CA 18
ATOM 29069 C C . VAL A 1 86 ? 74.987 21.269 23.199 1.00 1.00 86 VAL A C 18
ATOM 29070 O O . VAL A 1 86 ? 76.170 21.587 23.081 1.00 1.00 86 VAL A O 18
ATOM 29083 N N . PHE A 1 87 ? 74.307 20.678 22.204 1.00 1.00 87 PHE A N 18
ATOM 29084 C CA . PHE A 1 87 ? 74.779 20.568 20.855 1.00 1.00 87 PHE A CA 18
ATOM 29085 C C . PHE A 1 87 ? 73.882 21.317 19.919 1.00 1.00 87 PHE A C 18
ATOM 29086 O O . PHE A 1 87 ? 72.655 21.280 20.006 1.00 1.00 87 PHE A O 18
ATOM 29103 N N . GLN A 1 88 ? 74.490 22.034 18.958 1.00 1.00 88 GLN A N 18
ATOM 29104 C CA . GLN A 1 88 ? 73.804 22.893 18.035 1.00 1.00 88 GLN A CA 18
ATOM 29105 C C . GLN A 1 88 ? 73.390 22.146 16.806 1.00 1.00 88 GLN A C 18
ATOM 29106 O O . GLN A 1 88 ? 74.128 21.331 16.254 1.00 1.00 88 GLN A O 18
ATOM 29120 N N . GLN A 1 89 ? 72.154 22.389 16.338 1.00 1.00 89 GLN A N 18
ATOM 29121 C CA . GLN A 1 89 ? 71.576 21.678 15.236 1.00 1.00 89 GLN A CA 18
ATOM 29122 C C . GLN A 1 89 ? 71.603 22.400 13.928 1.00 1.00 89 GLN A C 18
ATOM 29123 O O . GLN A 1 89 ? 71.815 23.608 13.836 1.00 1.00 89 GLN A O 18
ATOM 29137 N N . GLN A 1 90 ? 71.364 21.626 12.854 1.00 1.00 90 GLN A N 18
ATOM 29138 C CA . GLN A 1 90 ? 71.325 22.107 11.502 1.00 1.00 90 GLN A CA 18
ATOM 29139 C C . GLN A 1 90 ? 70.031 21.766 10.833 1.00 1.00 90 GLN A C 18
ATOM 29140 O O . GLN A 1 90 ? 69.506 20.661 10.961 1.00 1.00 90 GLN A O 18
ATOM 29154 N N . THR A 1 91 ? 69.453 22.722 10.083 1.00 1.00 91 THR A N 18
ATOM 29155 C CA . THR A 1 91 ? 68.168 22.570 9.458 1.00 1.00 91 THR A CA 18
ATOM 29156 C C . THR A 1 91 ? 68.085 23.454 8.252 1.00 1.00 91 THR A C 18
ATOM 29157 O O . THR A 1 91 ? 68.966 24.274 7.996 1.00 1.00 91 THR A O 18
ATOM 29168 N N . GLY A 1 92 ? 67.051 23.298 7.403 1.00 1.00 92 GLY A N 18
ATOM 29169 C CA . GLY A 1 92 ? 66.796 24.180 6.298 1.00 1.00 92 GLY A CA 18
ATOM 29170 C C . GLY A 1 92 ? 67.647 23.992 5.085 1.00 1.00 92 GLY A C 18
ATOM 29171 O O . GLY A 1 92 ? 67.676 24.851 4.206 1.00 1.00 92 GLY A O 18
ATOM 29175 N N . GLY A 1 93 ? 68.406 22.885 4.998 1.00 1.00 93 GLY A N 18
ATOM 29176 C CA . GLY A 1 93 ? 69.330 22.665 3.923 1.00 1.00 93 GLY A CA 18
ATOM 29177 C C . GLY A 1 93 ? 69.624 21.178 3.767 1.00 1.00 93 GLY A C 18
ATOM 29178 O O . GLY A 1 93 ? 68.725 20.435 3.290 1.00 1.00 93 GLY A O 18
ATOM 29183 N N . GLY B 2 33 ? 73.732 31.435 42.201 1.00 1.00 965 GLY B N 18
ATOM 29184 C CA . GLY B 2 33 ? 73.198 30.937 40.909 1.00 1.00 965 GLY B CA 18
ATOM 29185 C C . GLY B 2 33 ? 72.451 31.972 40.135 1.00 1.00 965 GLY B C 18
ATOM 29186 O O . GLY B 2 33 ? 72.091 33.019 40.671 1.00 1.00 965 GLY B O 18
ATOM 29190 N N . VAL B 2 34 ? 72.188 31.740 38.835 1.00 1.00 966 VAL B N 18
ATOM 29191 C CA . VAL B 2 34 ? 71.598 32.738 37.990 1.00 1.00 966 VAL B CA 18
ATOM 29192 C C . VAL B 2 34 ? 70.134 32.945 38.224 1.00 1.00 966 VAL B C 18
ATOM 29193 O O . VAL B 2 34 ? 69.637 34.038 38.487 1.00 1.00 966 VAL B O 18
ATOM 29206 N N . ILE B 2 35 ? 69.404 31.831 38.065 1.00 1.00 967 ILE B N 18
ATOM 29207 C CA . ILE B 2 35 ? 67.977 31.733 37.935 1.00 1.00 967 ILE B CA 18
ATOM 29208 C C . ILE B 2 35 ? 67.322 31.044 39.094 1.00 1.00 967 ILE B C 18
ATOM 29209 O O . ILE B 2 35 ? 67.699 29.929 39.456 1.00 1.00 967 ILE B O 18
ATOM 29225 N N . ASP B 2 36 ? 66.280 31.639 39.703 1.00 1.00 968 ASP B N 18
ATOM 29226 C CA . ASP B 2 36 ? 65.403 30.995 40.639 1.00 1.00 968 ASP B CA 18
ATOM 29227 C C . ASP B 2 36 ? 64.129 30.651 39.926 1.00 1.00 968 ASP B C 18
ATOM 29228 O O . ASP B 2 36 ? 63.568 31.500 39.234 1.00 1.00 968 ASP B O 18
ATOM 29237 N N . LEU B 2 37 ? 63.633 29.398 40.008 1.00 1.00 969 LEU B N 18
ATOM 29238 C CA . LEU B 2 37 ? 62.536 29.027 39.157 1.00 1.00 969 LEU B CA 18
ATOM 29239 C C . LEU B 2 37 ? 61.174 29.566 39.490 1.00 1.00 969 LEU B C 18
ATOM 29240 O O . LEU B 2 37 ? 60.913 30.147 40.542 1.00 1.00 969 LEU B O 18
ATOM 29256 N N . THR B 2 38 ? 60.246 29.398 38.529 1.00 1.00 970 THR B N 18
ATOM 29257 C CA . THR B 2 38 ? 58.890 29.873 38.484 1.00 1.00 970 THR B CA 18
ATOM 29258 C C . THR B 2 38 ? 58.045 28.784 37.891 1.00 1.00 970 THR B C 18
ATOM 29259 O O . THR B 2 38 ? 58.574 27.735 37.528 1.00 1.00 970 THR B O 18
ATOM 29270 N N . MET B 2 39 ? 56.707 28.920 37.803 1.00 1.00 971 MET B N 18
ATOM 29271 C CA . MET B 2 39 ? 55.817 27.972 37.187 1.00 1.00 971 MET B CA 18
ATOM 29272 C C . MET B 2 39 ? 55.608 26.710 37.975 1.00 1.00 971 MET B C 18
ATOM 29273 O O . MET B 2 39 ? 55.854 25.611 37.482 1.00 1.00 971 MET B O 18
ATOM 29287 N N . ASP B 2 40 ? 55.197 26.828 39.254 1.00 1.00 972 ASP B N 18
ATOM 29288 C CA . ASP B 2 40 ? 55.003 25.780 40.222 1.00 1.00 972 ASP B CA 18
ATOM 29289 C C . ASP B 2 40 ? 56.284 25.405 40.896 1.00 1.00 972 ASP B C 18
ATOM 29290 O O . ASP B 2 40 ? 56.367 24.435 41.647 1.00 1.00 972 ASP B O 18
ATOM 29299 N N . ASP B 2 41 ? 57.324 26.238 40.722 1.00 1.00 973 ASP B N 18
ATOM 29300 C CA . ASP B 2 41 ? 58.587 26.103 41.375 1.00 1.00 973 ASP B CA 18
ATOM 29301 C C . ASP B 2 41 ? 58.764 27.254 42.314 1.00 1.00 973 ASP B C 18
ATOM 29302 O O . ASP B 2 41 ? 59.565 28.163 42.102 1.00 1.00 973 ASP B O 18
ATOM 29311 N N . GLU B 2 42 ? 57.968 27.264 43.399 1.00 1.00 974 GLU B N 18
ATOM 29312 C CA . GLU B 2 42 ? 57.837 28.342 44.336 1.00 1.00 974 GLU B CA 18
ATOM 29313 C C . GLU B 2 42 ? 59.069 28.707 45.105 1.00 1.00 974 GLU B C 18
ATOM 29314 O O . GLU B 2 42 ? 59.400 29.884 45.249 1.00 1.00 974 GLU B O 18
ATOM 29326 N N . GLU B 2 43 ? 59.810 27.706 45.610 1.00 1.00 975 GLU B N 18
ATOM 29327 C CA . GLU B 2 43 ? 61.012 27.812 46.369 1.00 1.00 975 GLU B CA 18
ATOM 29328 C C . GLU B 2 43 ? 61.779 26.492 46.358 1.00 1.00 975 GLU B C 18
ATOM 29329 O O . GLU B 2 43 ? 61.166 25.441 46.689 1.00 1.00 975 GLU B O 18
ATOM 29341 N N . MET A 1 1 ? 58.110 50.149 48.650 1.00 1.00 1 MET A N 19
ATOM 29342 C CA . MET A 1 1 ? 58.460 48.893 47.943 1.00 1.00 1 MET A CA 19
ATOM 29343 C C . MET A 1 1 ? 59.438 48.040 48.688 1.00 1.00 1 MET A C 19
ATOM 29344 O O . MET A 1 1 ? 59.130 46.899 49.027 1.00 1.00 1 MET A O 19
ATOM 29360 N N . ALA A 1 2 ? 60.647 48.540 49.005 1.00 1.00 2 ALA A N 19
ATOM 29361 C CA . ALA A 1 2 ? 61.695 47.765 49.607 1.00 1.00 2 ALA A CA 19
ATOM 29362 C C . ALA A 1 2 ? 61.377 47.159 50.939 1.00 1.00 2 ALA A C 19
ATOM 29363 O O . ALA A 1 2 ? 61.630 45.977 51.172 1.00 1.00 2 ALA A O 19
ATOM 29370 N N . ASP A 1 3 ? 60.764 47.928 51.858 1.00 1.00 3 ASP A N 19
ATOM 29371 C CA . ASP A 1 3 ? 60.357 47.450 53.148 1.00 1.00 3 ASP A CA 19
ATOM 29372 C C . ASP A 1 3 ? 59.277 46.414 53.094 1.00 1.00 3 ASP A C 19
ATOM 29373 O O . ASP A 1 3 ? 59.361 45.363 53.731 1.00 1.00 3 ASP A O 19
ATOM 29382 N N . GLU A 1 4 ? 58.215 46.657 52.305 1.00 1.00 4 GLU A N 19
ATOM 29383 C CA . GLU A 1 4 ? 57.009 45.885 52.381 1.00 1.00 4 GLU A CA 19
ATOM 29384 C C . GLU A 1 4 ? 56.893 44.794 51.364 1.00 1.00 4 GLU A C 19
ATOM 29385 O O . GLU A 1 4 ? 55.954 44.002 51.426 1.00 1.00 4 GLU A O 19
ATOM 29397 N N . LYS A 1 5 ? 57.831 44.650 50.408 1.00 1.00 5 LYS A N 19
ATOM 29398 C CA . LYS A 1 5 ? 57.874 43.496 49.555 1.00 1.00 5 LYS A CA 19
ATOM 29399 C C . LYS A 1 5 ? 58.249 42.233 50.277 1.00 1.00 5 LYS A C 19
ATOM 29400 O O . LYS A 1 5 ? 59.004 42.323 51.246 1.00 1.00 5 LYS A O 19
ATOM 29419 N N . PRO A 1 6 ? 57.785 41.060 49.928 1.00 1.00 6 PRO A N 19
ATOM 29420 C CA . PRO A 1 6 ? 58.155 39.817 50.558 1.00 1.00 6 PRO A CA 19
ATOM 29421 C C . PRO A 1 6 ? 59.615 39.488 50.607 1.00 1.00 6 PRO A C 19
ATOM 29422 O O . PRO A 1 6 ? 60.282 39.533 49.573 1.00 1.00 6 PRO A O 19
ATOM 29433 N N . LYS A 1 7 ? 60.157 39.125 51.784 1.00 1.00 7 LYS A N 19
ATOM 29434 C CA . LYS A 1 7 ? 61.485 38.608 51.947 1.00 1.00 7 LYS A CA 19
ATOM 29435 C C . LYS A 1 7 ? 61.692 37.267 51.310 1.00 1.00 7 LYS A C 19
ATOM 29436 O O . LYS A 1 7 ? 60.776 36.450 51.216 1.00 1.00 7 LYS A O 19
ATOM 29455 N N . GLU A 1 8 ? 62.917 36.998 50.822 1.00 1.00 8 GLU A N 19
ATOM 29456 C CA . GLU A 1 8 ? 63.194 35.903 49.937 1.00 1.00 8 GLU A CA 19
ATOM 29457 C C . GLU A 1 8 ? 64.362 35.077 50.381 1.00 1.00 8 GLU A C 19
ATOM 29458 O O . GLU A 1 8 ? 65.443 35.589 50.669 1.00 1.00 8 GLU A O 19
ATOM 29470 N N . GLY A 1 9 ? 64.207 33.740 50.428 1.00 1.00 9 GLY A N 19
ATOM 29471 C CA . GLY A 1 9 ? 65.302 32.821 50.578 1.00 1.00 9 GLY A CA 19
ATOM 29472 C C . GLY A 1 9 ? 65.786 32.574 51.970 1.00 1.00 9 GLY A C 19
ATOM 29473 O O . GLY A 1 9 ? 66.932 32.169 52.165 1.00 1.00 9 GLY A O 19
ATOM 29477 N N . VAL A 1 10 ? 64.959 32.837 52.998 1.00 1.00 10 VAL A N 19
ATOM 29478 C CA . VAL A 1 10 ? 65.298 32.654 54.383 1.00 1.00 10 VAL A CA 19
ATOM 29479 C C . VAL A 1 10 ? 65.523 31.225 54.769 1.00 1.00 10 VAL A C 19
ATOM 29480 O O . VAL A 1 10 ? 66.463 30.889 55.489 1.00 1.00 10 VAL A O 19
ATOM 29493 N N . LYS A 1 11 ? 64.664 30.310 54.286 1.00 1.00 11 LYS A N 19
ATOM 29494 C CA . LYS A 1 11 ? 64.781 28.894 54.499 1.00 1.00 11 LYS A CA 19
ATOM 29495 C C . LYS A 1 11 ? 66.017 28.261 53.936 1.00 1.00 11 LYS A C 19
ATOM 29496 O O . LYS A 1 11 ? 66.462 28.574 52.833 1.00 1.00 11 LYS A O 19
ATOM 29515 N N . THR A 1 12 ? 66.608 27.309 54.683 1.00 1.00 12 THR A N 19
ATOM 29516 C CA . THR A 1 12 ? 67.740 26.534 54.256 1.00 1.00 12 THR A CA 19
ATOM 29517 C C . THR A 1 12 ? 67.731 25.269 55.056 1.00 1.00 12 THR A C 19
ATOM 29518 O O . THR A 1 12 ? 67.109 25.219 56.117 1.00 1.00 12 THR A O 19
ATOM 29529 N N . GLU A 1 13 ? 68.353 24.188 54.547 1.00 1.00 13 GLU A N 19
ATOM 29530 C CA . GLU A 1 13 ? 68.173 22.823 54.961 1.00 1.00 13 GLU A CA 19
ATOM 29531 C C . GLU A 1 13 ? 66.785 22.289 54.775 1.00 1.00 13 GLU A C 19
ATOM 29532 O O . GLU A 1 13 ? 65.816 23.032 54.626 1.00 1.00 13 GLU A O 19
ATOM 29544 N N . ASN A 1 14 ? 66.635 20.952 54.724 1.00 1.00 14 ASN A N 19
ATOM 29545 C CA . ASN A 1 14 ? 65.378 20.256 54.684 1.00 1.00 14 ASN A CA 19
ATOM 29546 C C . ASN A 1 14 ? 64.430 20.666 53.595 1.00 1.00 14 ASN A C 19
ATOM 29547 O O . ASN A 1 14 ? 63.297 21.073 53.850 1.00 1.00 14 ASN A O 19
ATOM 29558 N N . ASN A 1 15 ? 64.869 20.592 52.326 1.00 1.00 15 ASN A N 19
ATOM 29559 C CA . ASN A 1 15 ? 64.120 21.067 51.199 1.00 1.00 15 ASN A CA 19
ATOM 29560 C C . ASN A 1 15 ? 64.425 20.238 49.989 1.00 1.00 15 ASN A C 19
ATOM 29561 O O . ASN A 1 15 ? 65.301 19.375 50.020 1.00 1.00 15 ASN A O 19
ATOM 29572 N N . ASP A 1 16 ? 63.714 20.460 48.869 1.00 1.00 16 ASP A N 19
ATOM 29573 C CA . ASP A 1 16 ? 63.871 19.683 47.673 1.00 1.00 16 ASP A CA 19
ATOM 29574 C C . ASP A 1 16 ? 64.533 20.439 46.563 1.00 1.00 16 ASP A C 19
ATOM 29575 O O . ASP A 1 16 ? 64.461 20.038 45.401 1.00 1.00 16 ASP A O 19
ATOM 29584 N N . HIS A 1 17 ? 65.248 21.538 46.864 1.00 1.00 17 HIS A N 19
ATOM 29585 C CA . HIS A 1 17 ? 65.949 22.305 45.872 1.00 1.00 17 HIS A CA 19
ATOM 29586 C C . HIS A 1 17 ? 67.216 21.645 45.423 1.00 1.00 17 HIS A C 19
ATOM 29587 O O . HIS A 1 17 ? 67.972 21.101 46.226 1.00 1.00 17 HIS A O 19
ATOM 29602 N N . ILE A 1 18 ? 67.510 21.716 44.113 1.00 1.00 18 ILE A N 19
ATOM 29603 C CA . ILE A 1 18 ? 68.748 21.336 43.497 1.00 1.00 18 ILE A CA 19
ATOM 29604 C C . ILE A 1 18 ? 69.008 22.318 42.398 1.00 1.00 18 ILE A C 19
ATOM 29605 O O . ILE A 1 18 ? 68.123 23.046 41.953 1.00 1.00 18 ILE A O 19
ATOM 29621 N N . ASN A 1 19 ? 70.259 22.439 41.924 1.00 1.00 19 ASN A N 19
ATOM 29622 C CA . ASN A 1 19 ? 70.604 23.293 40.827 1.00 1.00 19 ASN A CA 19
ATOM 29623 C C . ASN A 1 19 ? 71.138 22.456 39.708 1.00 1.00 19 ASN A C 19
ATOM 29624 O O . ASN A 1 19 ? 71.805 21.445 39.915 1.00 1.00 19 ASN A O 19
ATOM 29635 N N . LEU A 1 20 ? 70.861 22.830 38.448 1.00 1.00 20 LEU A N 19
ATOM 29636 C CA . LEU A 1 20 ? 71.534 22.226 37.334 1.00 1.00 20 LEU A CA 19
ATOM 29637 C C . LEU A 1 20 ? 72.099 23.333 36.496 1.00 1.00 20 LEU A C 19
ATOM 29638 O O . LEU A 1 20 ? 71.504 24.406 36.408 1.00 1.00 20 LEU A O 19
ATOM 29654 N N . LYS A 1 21 ? 73.265 23.153 35.850 1.00 1.00 21 LYS A N 19
ATOM 29655 C CA . LYS A 1 21 ? 73.734 24.024 34.810 1.00 1.00 21 LYS A CA 19
ATOM 29656 C C . LYS A 1 21 ? 73.615 23.380 33.468 1.00 1.00 21 LYS A C 19
ATOM 29657 O O . LYS A 1 21 ? 73.691 22.162 33.318 1.00 1.00 21 LYS A O 19
ATOM 29676 N N . VAL A 1 22 ? 73.424 24.206 32.425 1.00 1.00 22 VAL A N 19
ATOM 29677 C CA . VAL A 1 22 ? 73.435 23.788 31.054 1.00 1.00 22 VAL A CA 19
ATOM 29678 C C . VAL A 1 22 ? 74.542 24.530 30.377 1.00 1.00 22 VAL A C 19
ATOM 29679 O O . VAL A 1 22 ? 74.629 25.755 30.469 1.00 1.00 22 VAL A O 19
ATOM 29692 N N . ALA A 1 23 ? 75.476 23.799 29.740 1.00 1.00 23 ALA A N 19
ATOM 29693 C CA . ALA A 1 23 ? 76.685 24.356 29.208 1.00 1.00 23 ALA A CA 19
ATOM 29694 C C . ALA A 1 23 ? 76.897 24.009 27.767 1.00 1.00 23 ALA A C 19
ATOM 29695 O O . ALA A 1 23 ? 76.820 22.858 27.334 1.00 1.00 23 ALA A O 19
ATOM 29702 N N . GLY A 1 24 ? 77.187 25.043 26.955 1.00 1.00 24 GLY A N 19
ATOM 29703 C CA . GLY A 1 24 ? 77.382 24.912 25.540 1.00 1.00 24 GLY A CA 19
ATOM 29704 C C . GLY A 1 24 ? 78.772 24.593 25.103 1.00 1.00 24 GLY A C 19
ATOM 29705 O O . GLY A 1 24 ? 79.718 24.492 25.883 1.00 1.00 24 GLY A O 19
ATOM 29709 N N . GLN A 1 25 ? 78.918 24.499 23.770 1.00 1.00 25 GLN A N 19
ATOM 29710 C CA . GLN A 1 25 ? 80.145 24.299 23.051 1.00 1.00 25 GLN A CA 19
ATOM 29711 C C . GLN A 1 25 ? 80.737 25.629 22.693 1.00 1.00 25 GLN A C 19
ATOM 29712 O O . GLN A 1 25 ? 81.866 25.749 22.221 1.00 1.00 25 GLN A O 19
ATOM 29726 N N . ASP A 1 26 ? 79.959 26.701 22.925 1.00 1.00 26 ASP A N 19
ATOM 29727 C CA . ASP A 1 26 ? 80.213 28.064 22.564 1.00 1.00 26 ASP A CA 19
ATOM 29728 C C . ASP A 1 26 ? 80.446 28.918 23.773 1.00 1.00 26 ASP A C 19
ATOM 29729 O O . ASP A 1 26 ? 80.535 30.144 23.701 1.00 1.00 26 ASP A O 19
ATOM 29738 N N . GLY A 1 27 ? 80.535 28.282 24.956 1.00 1.00 27 GLY A N 19
ATOM 29739 C CA . GLY A 1 27 ? 80.751 28.923 26.223 1.00 1.00 27 GLY A CA 19
ATOM 29740 C C . GLY A 1 27 ? 79.554 29.520 26.890 1.00 1.00 27 GLY A C 19
ATOM 29741 O O . GLY A 1 27 ? 79.684 30.132 27.951 1.00 1.00 27 GLY A O 19
ATOM 29745 N N . SER A 1 28 ? 78.349 29.356 26.315 1.00 1.00 28 SER A N 19
ATOM 29746 C CA . SER A 1 28 ? 77.122 29.870 26.857 1.00 1.00 28 SER A CA 19
ATOM 29747 C C . SER A 1 28 ? 76.569 28.973 27.919 1.00 1.00 28 SER A C 19
ATOM 29748 O O . SER A 1 28 ? 76.401 27.773 27.702 1.00 1.00 28 SER A O 19
ATOM 29756 N N . VAL A 1 29 ? 76.254 29.519 29.108 1.00 1.00 29 VAL A N 19
ATOM 29757 C CA . VAL A 1 29 ? 75.912 28.751 30.272 1.00 1.00 29 VAL A CA 19
ATOM 29758 C C . VAL A 1 29 ? 74.784 29.391 31.023 1.00 1.00 29 VAL A C 19
ATOM 29759 O O . VAL A 1 29 ? 74.740 30.612 31.171 1.00 1.00 29 VAL A O 19
ATOM 29772 N N . VAL A 1 30 ? 73.829 28.602 31.551 1.00 1.00 30 VAL A N 19
ATOM 29773 C CA . VAL A 1 30 ? 72.896 29.022 32.562 1.00 1.00 30 VAL A CA 19
ATOM 29774 C C . VAL A 1 30 ? 72.981 28.002 33.654 1.00 1.00 30 VAL A C 19
ATOM 29775 O O . VAL A 1 30 ? 73.022 26.810 33.360 1.00 1.00 30 VAL A O 19
ATOM 29788 N N . GLN A 1 31 ? 72.984 28.400 34.943 1.00 1.00 31 GLN A N 19
ATOM 29789 C CA . GLN A 1 31 ? 72.678 27.502 36.021 1.00 1.00 31 GLN A CA 19
ATOM 29790 C C . GLN A 1 31 ? 71.460 27.942 36.763 1.00 1.00 31 GLN A C 19
ATOM 29791 O O . GLN A 1 31 ? 71.194 29.119 36.997 1.00 1.00 31 GLN A O 19
ATOM 29805 N N . PHE A 1 32 ? 70.621 26.969 37.147 1.00 1.00 32 PHE A N 19
ATOM 29806 C CA . PHE A 1 32 ? 69.234 27.231 37.374 1.00 1.00 32 PHE A CA 19
ATOM 29807 C C . PHE A 1 32 ? 68.838 26.453 38.585 1.00 1.00 32 PHE A C 19
ATOM 29808 O O . PHE A 1 32 ? 69.269 25.315 38.758 1.00 1.00 32 PHE A O 19
ATOM 29825 N N . LYS A 1 33 ? 67.998 27.036 39.459 1.00 1.00 33 LYS A N 19
ATOM 29826 C CA . LYS A 1 33 ? 67.709 26.447 40.734 1.00 1.00 33 LYS A CA 19
ATOM 29827 C C . LYS A 1 33 ? 66.273 26.047 40.826 1.00 1.00 33 LYS A C 19
ATOM 29828 O O . LYS A 1 33 ? 65.362 26.872 40.910 1.00 1.00 33 LYS A O 19
ATOM 29847 N N . ILE A 1 34 ? 66.107 24.720 40.948 1.00 1.00 34 ILE A N 19
ATOM 29848 C CA . ILE A 1 34 ? 64.944 23.973 40.574 1.00 1.00 34 ILE A CA 19
ATOM 29849 C C . ILE A 1 34 ? 64.624 22.903 41.565 1.00 1.00 34 ILE A C 19
ATOM 29850 O O . ILE A 1 34 ? 65.440 22.417 42.345 1.00 1.00 34 ILE A O 19
ATOM 29866 N N . LYS A 1 35 ? 63.331 22.547 41.582 1.00 1.00 35 LYS A N 19
ATOM 29867 C CA . LYS A 1 35 ? 62.833 21.462 42.381 1.00 1.00 35 LYS A CA 19
ATOM 29868 C C . LYS A 1 35 ? 62.637 20.219 41.569 1.00 1.00 35 LYS A C 19
ATOM 29869 O O . LYS A 1 35 ? 62.550 20.221 40.343 1.00 1.00 35 LYS A O 19
ATOM 29888 N N . ARG A 1 36 ? 62.637 19.053 42.239 1.00 1.00 36 ARG A N 19
ATOM 29889 C CA . ARG A 1 36 ? 62.991 17.797 41.640 1.00 1.00 36 ARG A CA 19
ATOM 29890 C C . ARG A 1 36 ? 62.033 17.196 40.654 1.00 1.00 36 ARG A C 19
ATOM 29891 O O . ARG A 1 36 ? 62.424 16.412 39.791 1.00 1.00 36 ARG A O 19
ATOM 29912 N N . HIS A 1 37 ? 60.736 17.552 40.703 1.00 1.00 37 HIS A N 19
ATOM 29913 C CA . HIS A 1 37 ? 59.752 17.051 39.785 1.00 1.00 37 HIS A CA 19
ATOM 29914 C C . HIS A 1 37 ? 59.611 17.915 38.571 1.00 1.00 37 HIS A C 19
ATOM 29915 O O . HIS A 1 37 ? 59.091 17.477 37.546 1.00 1.00 37 HIS A O 19
ATOM 29930 N N . THR A 1 38 ? 60.055 19.184 38.642 1.00 1.00 38 THR A N 19
ATOM 29931 C CA . THR A 1 38 ? 59.936 20.186 37.619 1.00 1.00 38 THR A CA 19
ATOM 29932 C C . THR A 1 38 ? 60.623 19.834 36.333 1.00 1.00 38 THR A C 19
ATOM 29933 O O . THR A 1 38 ? 61.720 19.280 36.394 1.00 1.00 38 THR A O 19
ATOM 29944 N N . PRO A 1 39 ? 60.133 20.088 35.148 1.00 1.00 39 PRO A N 19
ATOM 29945 C CA . PRO A 1 39 ? 60.846 19.775 33.934 1.00 1.00 39 PRO A CA 19
ATOM 29946 C C . PRO A 1 39 ? 62.079 20.582 33.661 1.00 1.00 39 PRO A C 19
ATOM 29947 O O . PRO A 1 39 ? 62.185 21.749 34.034 1.00 1.00 39 PRO A O 19
ATOM 29958 N N . LEU A 1 40 ? 63.039 19.986 32.928 1.00 1.00 40 LEU A N 19
ATOM 29959 C CA . LEU A 1 40 ? 64.192 20.616 32.352 1.00 1.00 40 LEU A CA 19
ATOM 29960 C C . LEU A 1 40 ? 63.836 21.544 31.234 1.00 1.00 40 LEU A C 19
ATOM 29961 O O . LEU A 1 40 ? 64.584 22.457 30.895 1.00 1.00 40 LEU A O 19
ATOM 29977 N N . SER A 1 41 ? 62.698 21.341 30.546 1.00 1.00 41 SER A N 19
ATOM 29978 C CA . SER A 1 41 ? 62.221 22.258 29.549 1.00 1.00 41 SER A CA 19
ATOM 29979 C C . SER A 1 41 ? 62.109 23.683 30.000 1.00 1.00 41 SER A C 19
ATOM 29980 O O . SER A 1 41 ? 62.282 24.602 29.202 1.00 1.00 41 SER A O 19
ATOM 29988 N N . LYS A 1 42 ? 61.862 23.960 31.296 1.00 1.00 42 LYS A N 19
ATOM 29989 C CA . LYS A 1 42 ? 61.825 25.278 31.841 1.00 1.00 42 LYS A CA 19
ATOM 29990 C C . LYS A 1 42 ? 63.188 25.897 31.821 1.00 1.00 42 LYS A C 19
ATOM 29991 O O . LYS A 1 42 ? 63.366 27.082 31.542 1.00 1.00 42 LYS A O 19
ATOM 30010 N N . LEU A 1 43 ? 64.220 25.066 32.057 1.00 1.00 43 LEU A N 19
ATOM 30011 C CA . LEU A 1 43 ? 65.619 25.350 31.923 1.00 1.00 43 LEU A CA 19
ATOM 30012 C C . LEU A 1 43 ? 66.008 25.657 30.512 1.00 1.00 43 LEU A C 19
ATOM 30013 O O . LEU A 1 43 ? 66.725 26.623 30.254 1.00 1.00 43 LEU A O 19
ATOM 30029 N N . MET A 1 44 ? 65.482 24.906 29.528 1.00 1.00 44 MET A N 19
ATOM 30030 C CA . MET A 1 44 ? 65.684 25.182 28.136 1.00 1.00 44 MET A CA 19
ATOM 30031 C C . MET A 1 44 ? 65.151 26.511 27.703 1.00 1.00 44 MET A C 19
ATOM 30032 O O . MET A 1 44 ? 65.830 27.285 27.030 1.00 1.00 44 MET A O 19
ATOM 30046 N N . LYS A 1 45 ? 63.929 26.858 28.143 1.00 1.00 45 LYS A N 19
ATOM 30047 C CA . LYS A 1 45 ? 63.336 28.132 27.857 1.00 1.00 45 LYS A CA 19
ATOM 30048 C C . LYS A 1 45 ? 64.050 29.266 28.525 1.00 1.00 45 LYS A C 19
ATOM 30049 O O . LYS A 1 45 ? 64.293 30.316 27.937 1.00 1.00 45 LYS A O 19
ATOM 30068 N N . ALA A 1 46 ? 64.480 29.067 29.784 1.00 1.00 46 ALA A N 19
ATOM 30069 C CA . ALA A 1 46 ? 65.194 30.040 30.560 1.00 1.00 46 ALA A CA 19
ATOM 30070 C C . ALA A 1 46 ? 66.543 30.380 30.005 1.00 1.00 46 ALA A C 19
ATOM 30071 O O . ALA A 1 46 ? 66.960 31.536 29.977 1.00 1.00 46 ALA A O 19
ATOM 30078 N N . TYR A 1 47 ? 67.261 29.370 29.479 1.00 1.00 47 TYR A N 19
ATOM 30079 C CA . TYR A 1 47 ? 68.482 29.495 28.736 1.00 1.00 47 TYR A CA 19
ATOM 30080 C C . TYR A 1 47 ? 68.302 30.324 27.499 1.00 1.00 47 TYR A C 19
ATOM 30081 O O . TYR A 1 47 ? 69.121 31.177 27.164 1.00 1.00 47 TYR A O 19
ATOM 30099 N N . CYS A 1 48 ? 67.176 30.166 26.782 1.00 1.00 48 CYS A N 19
ATOM 30100 C CA . CYS A 1 48 ? 66.818 31.000 25.669 1.00 1.00 48 CYS A CA 19
ATOM 30101 C C . CYS A 1 48 ? 66.490 32.416 26.034 1.00 1.00 48 CYS A C 19
ATOM 30102 O O . CYS A 1 48 ? 66.950 33.367 25.402 1.00 1.00 48 CYS A O 19
ATOM 30110 N N . GLU A 1 49 ? 65.702 32.635 27.103 1.00 1.00 49 GLU A N 19
ATOM 30111 C CA . GLU A 1 49 ? 65.320 33.937 27.571 1.00 1.00 49 GLU A CA 19
ATOM 30112 C C . GLU A 1 49 ? 66.457 34.751 28.105 1.00 1.00 49 GLU A C 19
ATOM 30113 O O . GLU A 1 49 ? 66.605 35.927 27.776 1.00 1.00 49 GLU A O 19
ATOM 30125 N N . ARG A 1 50 ? 67.317 34.162 28.956 1.00 1.00 50 ARG A N 19
ATOM 30126 C CA . ARG A 1 50 ? 68.478 34.805 29.501 1.00 1.00 50 ARG A CA 19
ATOM 30127 C C . ARG A 1 50 ? 69.673 34.899 28.606 1.00 1.00 50 ARG A C 19
ATOM 30128 O O . ARG A 1 50 ? 70.356 35.921 28.562 1.00 1.00 50 ARG A O 19
ATOM 30149 N N . GLN A 1 51 ? 69.994 33.824 27.865 1.00 1.00 51 GLN A N 19
ATOM 30150 C CA . GLN A 1 51 ? 71.254 33.672 27.196 1.00 1.00 51 GLN A CA 19
ATOM 30151 C C . GLN A 1 51 ? 71.122 33.818 25.710 1.00 1.00 51 GLN A C 19
ATOM 30152 O O . GLN A 1 51 ? 72.096 33.698 24.969 1.00 1.00 51 GLN A O 19
ATOM 30166 N N . GLY A 1 52 ? 69.914 34.160 25.226 1.00 1.00 52 GLY A N 19
ATOM 30167 C CA . GLY A 1 52 ? 69.661 34.652 23.899 1.00 1.00 52 GLY A CA 19
ATOM 30168 C C . GLY A 1 52 ? 69.468 33.649 22.807 1.00 1.00 52 GLY A C 19
ATOM 30169 O O . GLY A 1 52 ? 69.357 34.007 21.636 1.00 1.00 52 GLY A O 19
ATOM 30173 N N . LEU A 1 53 ? 69.424 32.348 23.138 1.00 1.00 53 LEU A N 19
ATOM 30174 C CA . LEU A 1 53 ? 69.381 31.279 22.182 1.00 1.00 53 LEU A CA 19
ATOM 30175 C C . LEU A 1 53 ? 68.009 31.002 21.648 1.00 1.00 53 LEU A C 19
ATOM 30176 O O . LEU A 1 53 ? 67.002 31.484 22.165 1.00 1.00 53 LEU A O 19
ATOM 30192 N N . SER A 1 54 ? 67.907 30.237 20.546 1.00 1.00 54 SER A N 19
ATOM 30193 C CA . SER A 1 54 ? 66.660 29.753 20.023 1.00 1.00 54 SER A CA 19
ATOM 30194 C C . SER A 1 54 ? 66.453 28.314 20.374 1.00 1.00 54 SER A C 19
ATOM 30195 O O . SER A 1 54 ? 67.317 27.476 20.121 1.00 1.00 54 SER A O 19
ATOM 30203 N N . MET A 1 55 ? 65.289 27.929 20.932 1.00 1.00 55 MET A N 19
ATOM 30204 C CA . MET A 1 55 ? 65.056 26.609 21.451 1.00 1.00 55 MET A CA 19
ATOM 30205 C C . MET A 1 55 ? 65.041 25.510 20.433 1.00 1.00 55 MET A C 19
ATOM 30206 O O . MET A 1 55 ? 65.318 24.350 20.731 1.00 1.00 55 MET A O 19
ATOM 30220 N N . ARG A 1 56 ? 64.777 25.853 19.159 1.00 1.00 56 ARG A N 19
ATOM 30221 C CA . ARG A 1 56 ? 64.738 24.940 18.054 1.00 1.00 56 ARG A CA 19
ATOM 30222 C C . ARG A 1 56 ? 66.065 24.810 17.370 1.00 1.00 56 ARG A C 19
ATOM 30223 O O . ARG A 1 56 ? 66.210 24.103 16.373 1.00 1.00 56 ARG A O 19
ATOM 30244 N N . GLN A 1 57 ? 67.106 25.474 17.905 1.00 1.00 57 GLN A N 19
ATOM 30245 C CA . GLN A 1 57 ? 68.452 25.413 17.412 1.00 1.00 57 GLN A CA 19
ATOM 30246 C C . GLN A 1 57 ? 69.381 24.738 18.372 1.00 1.00 57 GLN A C 19
ATOM 30247 O O . GLN A 1 57 ? 70.535 24.460 18.047 1.00 1.00 57 GLN A O 19
ATOM 30261 N N . ILE A 1 58 ? 68.908 24.397 19.584 1.00 1.00 58 ILE A N 19
ATOM 30262 C CA . ILE A 1 58 ? 69.685 23.732 20.592 1.00 1.00 58 ILE A CA 19
ATOM 30263 C C . ILE A 1 58 ? 69.005 22.470 21.022 1.00 1.00 58 ILE A C 19
ATOM 30264 O O . ILE A 1 58 ? 67.781 22.401 21.108 1.00 1.00 58 ILE A O 19
ATOM 30280 N N . ARG A 1 59 ? 69.778 21.402 21.293 1.00 1.00 59 ARG A N 19
ATOM 30281 C CA . ARG A 1 59 ? 69.306 20.170 21.855 1.00 1.00 59 ARG A CA 19
ATOM 30282 C C . ARG A 1 59 ? 70.297 19.715 22.880 1.00 1.00 59 ARG A C 19
ATOM 30283 O O . ARG A 1 59 ? 71.463 20.107 22.855 1.00 1.00 59 ARG A O 19
ATOM 30304 N N . PHE A 1 60 ? 69.867 18.914 23.872 1.00 1.00 60 PHE A N 19
ATOM 30305 C CA . PHE A 1 60 ? 70.640 18.627 25.044 1.00 1.00 60 PHE A CA 19
ATOM 30306 C C . PHE A 1 60 ? 71.011 17.182 25.158 1.00 1.00 60 PHE A C 19
ATOM 30307 O O . PHE A 1 60 ? 70.313 16.272 24.708 1.00 1.00 60 PHE A O 19
ATOM 30324 N N . ARG A 1 61 ? 72.182 16.924 25.766 1.00 1.00 61 ARG A N 19
ATOM 30325 C CA . ARG A 1 61 ? 72.666 15.608 26.056 1.00 1.00 61 ARG A CA 19
ATOM 30326 C C . ARG A 1 61 ? 73.234 15.563 27.440 1.00 1.00 61 ARG A C 19
ATOM 30327 O O . ARG A 1 61 ? 73.649 16.567 28.015 1.00 1.00 61 ARG A O 19
ATOM 30348 N N . PHE A 1 62 ? 73.197 14.371 28.059 1.00 1.00 62 PHE A N 19
ATOM 30349 C CA . PHE A 1 62 ? 73.666 14.128 29.391 1.00 1.00 62 PHE A CA 19
ATOM 30350 C C . PHE A 1 62 ? 74.561 12.930 29.374 1.00 1.00 62 PHE A C 19
ATOM 30351 O O . PHE A 1 62 ? 74.115 11.811 29.122 1.00 1.00 62 PHE A O 19
ATOM 30368 N N . ASP A 1 63 ? 75.870 13.129 29.611 1.00 1.00 63 ASP A N 19
ATOM 30369 C CA . ASP A 1 63 ? 76.909 12.141 29.538 1.00 1.00 63 ASP A CA 19
ATOM 30370 C C . ASP A 1 63 ? 76.884 11.321 28.282 1.00 1.00 63 ASP A C 19
ATOM 30371 O O . ASP A 1 63 ? 77.025 10.100 28.276 1.00 1.00 63 ASP A O 19
ATOM 30380 N N . GLY A 1 64 ? 76.701 11.992 27.128 1.00 1.00 64 GLY A N 19
ATOM 30381 C CA . GLY A 1 64 ? 76.612 11.386 25.829 1.00 1.00 64 GLY A CA 19
ATOM 30382 C C . GLY A 1 64 ? 75.296 10.789 25.446 1.00 1.00 64 GLY A C 19
ATOM 30383 O O . GLY A 1 64 ? 75.165 10.261 24.342 1.00 1.00 64 GLY A O 19
ATOM 30387 N N . GLN A 1 65 ? 74.252 10.865 26.291 1.00 1.00 65 GLN A N 19
ATOM 30388 C CA . GLN A 1 65 ? 72.959 10.320 25.988 1.00 1.00 65 GLN A CA 19
ATOM 30389 C C . GLN A 1 65 ? 71.970 11.421 25.759 1.00 1.00 65 GLN A C 19
ATOM 30390 O O . GLN A 1 65 ? 71.998 12.397 26.507 1.00 1.00 65 GLN A O 19
ATOM 30404 N N . PRO A 1 66 ? 71.086 11.399 24.796 1.00 1.00 66 PRO A N 19
ATOM 30405 C CA . PRO A 1 66 ? 70.133 12.459 24.593 1.00 1.00 66 PRO A CA 19
ATOM 30406 C C . PRO A 1 66 ? 69.041 12.452 25.620 1.00 1.00 66 PRO A C 19
ATOM 30407 O O . PRO A 1 66 ? 68.646 11.392 26.101 1.00 1.00 66 PRO A O 19
ATOM 30418 N N . ILE A 1 67 ? 68.551 13.638 26.024 1.00 1.00 67 ILE A N 19
ATOM 30419 C CA . ILE A 1 67 ? 67.530 13.803 27.022 1.00 1.00 67 ILE A CA 19
ATOM 30420 C C . ILE A 1 67 ? 66.368 14.518 26.410 1.00 1.00 67 ILE A C 19
ATOM 30421 O O . ILE A 1 67 ? 66.523 15.253 25.435 1.00 1.00 67 ILE A O 19
ATOM 30437 N N . ASN A 1 68 ? 65.138 14.280 26.906 1.00 1.00 68 ASN A N 19
ATOM 30438 C CA . ASN A 1 68 ? 63.937 14.739 26.268 1.00 1.00 68 ASN A CA 19
ATOM 30439 C C . ASN A 1 68 ? 63.277 15.779 27.118 1.00 1.00 68 ASN A C 19
ATOM 30440 O O . ASN A 1 68 ? 63.521 15.873 28.318 1.00 1.00 68 ASN A O 19
ATOM 30451 N N . GLU A 1 69 ? 62.342 16.570 26.564 1.00 1.00 69 GLU A N 19
ATOM 30452 C CA . GLU A 1 69 ? 61.543 17.495 27.318 1.00 1.00 69 GLU A CA 19
ATOM 30453 C C . GLU A 1 69 ? 60.544 16.815 28.204 1.00 1.00 69 GLU A C 19
ATOM 30454 O O . GLU A 1 69 ? 59.976 17.421 29.112 1.00 1.00 69 GLU A O 19
ATOM 30466 N N . THR A 1 70 ? 60.305 15.507 27.993 1.00 1.00 70 THR A N 19
ATOM 30467 C CA . THR A 1 70 ? 59.520 14.646 28.835 1.00 1.00 70 THR A CA 19
ATOM 30468 C C . THR A 1 70 ? 60.319 14.085 29.971 1.00 1.00 70 THR A C 19
ATOM 30469 O O . THR A 1 70 ? 59.781 13.537 30.932 1.00 1.00 70 THR A O 19
ATOM 30480 N N . ASP A 1 71 ? 61.659 14.223 29.952 1.00 1.00 71 ASP A N 19
ATOM 30481 C CA . ASP A 1 71 ? 62.519 13.789 31.012 1.00 1.00 71 ASP A CA 19
ATOM 30482 C C . ASP A 1 71 ? 62.590 14.822 32.093 1.00 1.00 71 ASP A C 19
ATOM 30483 O O . ASP A 1 71 ? 62.032 15.915 31.998 1.00 1.00 71 ASP A O 19
ATOM 30492 N N . THR A 1 72 ? 63.251 14.483 33.213 1.00 1.00 72 THR A N 19
ATOM 30493 C CA . THR A 1 72 ? 63.087 15.176 34.464 1.00 1.00 72 THR A CA 19
ATOM 30494 C C . THR A 1 72 ? 64.316 15.054 35.311 1.00 1.00 72 THR A C 19
ATOM 30495 O O . THR A 1 72 ? 65.095 14.123 35.103 1.00 1.00 72 THR A O 19
ATOM 30506 N N . PRO A 1 73 ? 64.558 15.905 36.278 1.00 1.00 73 PRO A N 19
ATOM 30507 C CA . PRO A 1 73 ? 65.616 15.738 37.241 1.00 1.00 73 PRO A CA 19
ATOM 30508 C C . PRO A 1 73 ? 65.534 14.495 38.066 1.00 1.00 73 PRO A C 19
ATOM 30509 O O . PRO A 1 73 ? 66.578 13.976 38.459 1.00 1.00 73 PRO A O 19
ATOM 30520 N N . ALA A 1 74 ? 64.317 14.011 38.369 1.00 1.00 74 ALA A N 19
ATOM 30521 C CA . ALA A 1 74 ? 64.081 12.781 39.070 1.00 1.00 74 ALA A CA 19
ATOM 30522 C C . ALA A 1 74 ? 64.500 11.565 38.304 1.00 1.00 74 ALA A C 19
ATOM 30523 O O . ALA A 1 74 ? 65.165 10.663 38.808 1.00 1.00 74 ALA A O 19
ATOM 30530 N N . GLN A 1 75 ? 64.126 11.522 37.013 1.00 1.00 75 GLN A N 19
ATOM 30531 C CA . GLN A 1 75 ? 64.413 10.455 36.100 1.00 1.00 75 GLN A CA 19
ATOM 30532 C C . GLN A 1 75 ? 65.860 10.360 35.731 1.00 1.00 75 GLN A C 19
ATOM 30533 O O . GLN A 1 75 ? 66.428 9.274 35.632 1.00 1.00 75 GLN A O 19
ATOM 30547 N N . LEU A 1 76 ? 66.525 11.509 35.507 1.00 1.00 76 LEU A N 19
ATOM 30548 C CA . LEU A 1 76 ? 67.900 11.538 35.098 1.00 1.00 76 LEU A CA 19
ATOM 30549 C C . LEU A 1 76 ? 68.828 11.525 36.274 1.00 1.00 76 LEU A C 19
ATOM 30550 O O . LEU A 1 76 ? 70.040 11.352 36.151 1.00 1.00 76 LEU A O 19
ATOM 30566 N N . GLU A 1 77 ? 68.256 11.666 37.484 1.00 1.00 77 GLU A N 19
ATOM 30567 C CA . GLU A 1 77 ? 68.903 11.641 38.764 1.00 1.00 77 GLU A CA 19
ATOM 30568 C C . GLU A 1 77 ? 69.944 12.701 38.953 1.00 1.00 77 GLU A C 19
ATOM 30569 O O . GLU A 1 77 ? 71.064 12.466 39.404 1.00 1.00 77 GLU A O 19
ATOM 30581 N N . MET A 1 78 ? 69.572 13.948 38.610 1.00 1.00 78 MET A N 19
ATOM 30582 C CA . MET A 1 78 ? 70.321 15.154 38.790 1.00 1.00 78 MET A CA 19
ATOM 30583 C C . MET A 1 78 ? 70.676 15.475 40.209 1.00 1.00 78 MET A C 19
ATOM 30584 O O . MET A 1 78 ? 69.990 15.089 41.156 1.00 1.00 78 MET A O 19
ATOM 30598 N N . GLU A 1 79 ? 71.803 16.182 40.400 1.00 1.00 79 GLU A N 19
ATOM 30599 C CA . GLU A 1 79 ? 72.385 16.517 41.666 1.00 1.00 79 GLU A CA 19
ATOM 30600 C C . GLU A 1 79 ? 72.157 17.960 41.982 1.00 1.00 79 GLU A C 19
ATOM 30601 O O . GLU A 1 79 ? 71.620 18.717 41.177 1.00 1.00 79 GLU A O 19
ATOM 30613 N N . ASP A 1 80 ? 72.577 18.402 43.184 1.00 1.00 80 ASP A N 19
ATOM 30614 C CA . ASP A 1 80 ? 72.522 19.755 43.658 1.00 1.00 80 ASP A CA 19
ATOM 30615 C C . ASP A 1 80 ? 73.208 20.770 42.795 1.00 1.00 80 ASP A C 19
ATOM 30616 O O . ASP A 1 80 ? 72.843 21.943 42.819 1.00 1.00 80 ASP A O 19
ATOM 30625 N N . GLU A 1 81 ? 74.225 20.340 42.025 1.00 1.00 81 GLU A N 19
ATOM 30626 C CA . GLU A 1 81 ? 74.769 21.071 40.917 1.00 1.00 81 GLU A CA 19
ATOM 30627 C C . GLU A 1 81 ? 75.064 20.113 39.804 1.00 1.00 81 GLU A C 19
ATOM 30628 O O . GLU A 1 81 ? 76.165 19.570 39.727 1.00 1.00 81 GLU A O 19
ATOM 30640 N N . ASP A 1 82 ? 74.111 19.845 38.890 1.00 1.00 82 ASP A N 19
ATOM 30641 C CA . ASP A 1 82 ? 74.367 19.034 37.732 1.00 1.00 82 ASP A CA 19
ATOM 30642 C C . ASP A 1 82 ? 74.906 19.790 36.558 1.00 1.00 82 ASP A C 19
ATOM 30643 O O . ASP A 1 82 ? 74.931 21.019 36.540 1.00 1.00 82 ASP A O 19
ATOM 30652 N N . THR A 1 83 ? 75.363 19.055 35.527 1.00 1.00 83 THR A N 19
ATOM 30653 C CA . THR A 1 83 ? 75.866 19.595 34.294 1.00 1.00 83 THR A CA 19
ATOM 30654 C C . THR A 1 83 ? 75.235 18.920 33.115 1.00 1.00 83 THR A C 19
ATOM 30655 O O . THR A 1 83 ? 75.391 17.720 32.893 1.00 1.00 83 THR A O 19
ATOM 30666 N N . ILE A 1 84 ? 74.510 19.703 32.295 1.00 1.00 84 ILE A N 19
ATOM 30667 C CA . ILE A 1 84 ? 73.856 19.324 31.075 1.00 1.00 84 ILE A CA 19
ATOM 30668 C C . ILE A 1 84 ? 74.652 19.876 29.933 1.00 1.00 84 ILE A C 19
ATOM 30669 O O . ILE A 1 84 ? 75.159 20.994 30.003 1.00 1.00 84 ILE A O 19
ATOM 30685 N N . ASP A 1 85 ? 74.809 19.124 28.828 1.00 1.00 85 ASP A N 19
ATOM 30686 C CA . ASP A 1 85 ? 75.635 19.504 27.720 1.00 1.00 85 ASP A CA 19
ATOM 30687 C C . ASP A 1 85 ? 74.765 19.813 26.540 1.00 1.00 85 ASP A C 19
ATOM 30688 O O . ASP A 1 85 ? 73.735 19.179 26.318 1.00 1.00 85 ASP A O 19
ATOM 30697 N N . VAL A 1 86 ? 75.127 20.831 25.737 1.00 1.00 86 VAL A N 19
ATOM 30698 C CA . VAL A 1 86 ? 74.335 21.288 24.631 1.00 1.00 86 VAL A CA 19
ATOM 30699 C C . VAL A 1 86 ? 75.001 20.896 23.351 1.00 1.00 86 VAL A C 19
ATOM 30700 O O . VAL A 1 86 ? 76.222 20.968 23.223 1.00 1.00 86 VAL A O 19
ATOM 30713 N N . PHE A 1 87 ? 74.215 20.456 22.353 1.00 1.00 87 PHE A N 19
ATOM 30714 C CA . PHE A 1 87 ? 74.670 20.328 21.000 1.00 1.00 87 PHE A CA 19
ATOM 30715 C C . PHE A 1 87 ? 73.757 21.138 20.134 1.00 1.00 87 PHE A C 19
ATOM 30716 O O . PHE A 1 87 ? 72.547 21.216 20.343 1.00 1.00 87 PHE A O 19
ATOM 30733 N N . GLN A 1 88 ? 74.330 21.822 19.132 1.00 1.00 88 GLN A N 19
ATOM 30734 C CA . GLN A 1 88 ? 73.619 22.708 18.257 1.00 1.00 88 GLN A CA 19
ATOM 30735 C C . GLN A 1 88 ? 73.029 21.935 17.119 1.00 1.00 88 GLN A C 19
ATOM 30736 O O . GLN A 1 88 ? 73.678 21.080 16.520 1.00 1.00 88 GLN A O 19
ATOM 30750 N N . GLN A 1 89 ? 71.743 22.175 16.803 1.00 1.00 89 GLN A N 19
ATOM 30751 C CA . GLN A 1 89 ? 70.978 21.279 15.985 1.00 1.00 89 GLN A CA 19
ATOM 30752 C C . GLN A 1 89 ? 70.106 22.000 15.005 1.00 1.00 89 GLN A C 19
ATOM 30753 O O . GLN A 1 89 ? 69.671 23.127 15.229 1.00 1.00 89 GLN A O 19
ATOM 30767 N N . GLN A 1 90 ? 69.825 21.355 13.859 1.00 1.00 90 GLN A N 19
ATOM 30768 C CA . GLN A 1 90 ? 68.961 21.848 12.827 1.00 1.00 90 GLN A CA 19
ATOM 30769 C C . GLN A 1 90 ? 67.807 20.904 12.683 1.00 1.00 90 GLN A C 19
ATOM 30770 O O . GLN A 1 90 ? 67.945 19.697 12.876 1.00 1.00 90 GLN A O 19
ATOM 30784 N N . THR A 1 91 ? 66.606 21.415 12.354 1.00 1.00 91 THR A N 19
ATOM 30785 C CA . THR A 1 91 ? 65.437 20.639 12.040 1.00 1.00 91 THR A CA 19
ATOM 30786 C C . THR A 1 91 ? 65.636 19.663 10.920 1.00 1.00 91 THR A C 19
ATOM 30787 O O . THR A 1 91 ? 66.386 19.888 9.971 1.00 1.00 91 THR A O 19
ATOM 30798 N N . GLY A 1 92 ? 64.977 18.492 11.010 1.00 1.00 92 GLY A N 19
ATOM 30799 C CA . GLY A 1 92 ? 65.013 17.464 10.008 1.00 1.00 92 GLY A CA 19
ATOM 30800 C C . GLY A 1 92 ? 63.827 17.480 9.102 1.00 1.00 92 GLY A C 19
ATOM 30801 O O . GLY A 1 92 ? 63.742 16.661 8.188 1.00 1.00 92 GLY A O 19
ATOM 30805 N N . GLY A 1 93 ? 62.866 18.391 9.336 1.00 1.00 93 GLY A N 19
ATOM 30806 C CA . GLY A 1 93 ? 61.679 18.482 8.537 1.00 1.00 93 GLY A CA 19
ATOM 30807 C C . GLY A 1 93 ? 60.671 19.451 9.142 1.00 1.00 93 GLY A C 19
ATOM 30808 O O . GLY A 1 93 ? 60.154 19.200 10.263 1.00 1.00 93 GLY A O 19
ATOM 30813 N N . GLY B 2 33 ? 73.289 31.874 41.928 1.00 1.00 965 GLY B N 19
ATOM 30814 C CA . GLY B 2 33 ? 73.692 31.459 40.561 1.00 1.00 965 GLY B CA 19
ATOM 30815 C C . GLY B 2 33 ? 73.238 32.361 39.461 1.00 1.00 965 GLY B C 19
ATOM 30816 O O . GLY B 2 33 ? 73.522 33.558 39.475 1.00 1.00 965 GLY B O 19
ATOM 30820 N N . VAL B 2 34 ? 72.528 31.814 38.457 1.00 1.00 966 VAL B N 19
ATOM 30821 C CA . VAL B 2 34 ? 71.907 32.577 37.412 1.00 1.00 966 VAL B CA 19
ATOM 30822 C C . VAL B 2 34 ? 70.462 32.815 37.714 1.00 1.00 966 VAL B C 19
ATOM 30823 O O . VAL B 2 34 ? 69.997 33.916 38.009 1.00 1.00 966 VAL B O 19
ATOM 30836 N N . ILE B 2 35 ? 69.701 31.712 37.650 1.00 1.00 967 ILE B N 19
ATOM 30837 C CA . ILE B 2 35 ? 68.269 31.631 37.641 1.00 1.00 967 ILE B CA 19
ATOM 30838 C C . ILE B 2 35 ? 67.749 30.982 38.889 1.00 1.00 967 ILE B C 19
ATOM 30839 O O . ILE B 2 35 ? 68.058 29.834 39.202 1.00 1.00 967 ILE B O 19
ATOM 30855 N N . ASP B 2 36 ? 66.944 31.705 39.690 1.00 1.00 968 ASP B N 19
ATOM 30856 C CA . ASP B 2 36 ? 66.198 31.186 40.801 1.00 1.00 968 ASP B CA 19
ATOM 30857 C C . ASP B 2 36 ? 64.765 31.019 40.397 1.00 1.00 968 ASP B C 19
ATOM 30858 O O . ASP B 2 36 ? 64.126 32.028 40.103 1.00 1.00 968 ASP B O 19
ATOM 30867 N N . LEU B 2 37 ? 64.187 29.801 40.317 1.00 1.00 969 LEU B N 19
ATOM 30868 C CA . LEU B 2 37 ? 62.839 29.688 39.829 1.00 1.00 969 LEU B CA 19
ATOM 30869 C C . LEU B 2 37 ? 61.807 29.351 40.860 1.00 1.00 969 LEU B C 19
ATOM 30870 O O . LEU B 2 37 ? 62.007 28.548 41.770 1.00 1.00 969 LEU B O 19
ATOM 30886 N N . THR B 2 38 ? 60.618 29.971 40.731 1.00 1.00 970 THR B N 19
ATOM 30887 C CA . THR B 2 38 ? 59.493 29.808 41.609 1.00 1.00 970 THR B CA 19
ATOM 30888 C C . THR B 2 38 ? 58.410 28.990 40.976 1.00 1.00 970 THR B C 19
ATOM 30889 O O . THR B 2 38 ? 57.492 28.533 41.657 1.00 1.00 970 THR B O 19
ATOM 30900 N N . MET B 2 39 ? 58.497 28.713 39.661 1.00 1.00 971 MET B N 19
ATOM 30901 C CA . MET B 2 39 ? 57.668 27.807 38.918 1.00 1.00 971 MET B CA 19
ATOM 30902 C C . MET B 2 39 ? 57.724 26.401 39.431 1.00 1.00 971 MET B C 19
ATOM 30903 O O . MET B 2 39 ? 58.793 25.915 39.805 1.00 1.00 971 MET B O 19
ATOM 30917 N N . ASP B 2 40 ? 56.549 25.745 39.514 1.00 1.00 972 ASP B N 19
ATOM 30918 C CA . ASP B 2 40 ? 56.265 24.509 40.185 1.00 1.00 972 ASP B CA 19
ATOM 30919 C C . ASP B 2 40 ? 56.128 24.815 41.644 1.00 1.00 972 ASP B C 19
ATOM 30920 O O . ASP B 2 40 ? 57.089 25.167 42.327 1.00 1.00 972 ASP B O 19
ATOM 30929 N N . ASP B 2 41 ? 54.898 24.775 42.186 1.00 1.00 973 ASP B N 19
ATOM 30930 C CA . ASP B 2 41 ? 54.542 25.530 43.353 1.00 1.00 973 ASP B CA 19
ATOM 30931 C C . ASP B 2 41 ? 54.771 24.812 44.648 1.00 1.00 973 ASP B C 19
ATOM 30932 O O . ASP B 2 41 ? 54.045 24.976 45.627 1.00 1.00 973 ASP B O 19
ATOM 30941 N N . GLU B 2 42 ? 55.851 24.013 44.716 1.00 1.00 974 GLU B N 19
ATOM 30942 C CA . GLU B 2 42 ? 56.459 23.511 45.915 1.00 1.00 974 GLU B CA 19
ATOM 30943 C C . GLU B 2 42 ? 57.272 24.584 46.570 1.00 1.00 974 GLU B C 19
ATOM 30944 O O . GLU B 2 42 ? 58.502 24.605 46.517 1.00 1.00 974 GLU B O 19
ATOM 30956 N N . GLU B 2 43 ? 56.573 25.567 47.163 1.00 1.00 975 GLU B N 19
ATOM 30957 C CA . GLU B 2 43 ? 57.086 26.821 47.619 1.00 1.00 975 GLU B CA 19
ATOM 30958 C C . GLU B 2 43 ? 57.840 26.788 48.948 1.00 1.00 975 GLU B C 19
ATOM 30959 O O . GLU B 2 43 ? 59.071 27.057 48.963 1.00 1.00 975 GLU B O 19
ATOM 30971 N N . MET A 1 1 ? 75.702 9.957 34.384 1.00 1.00 1 MET A N 20
ATOM 30972 C CA . MET A 1 1 ? 76.752 8.914 34.465 1.00 1.00 1 MET A CA 20
ATOM 30973 C C . MET A 1 1 ? 78.060 9.425 34.986 1.00 1.00 1 MET A C 20
ATOM 30974 O O . MET A 1 1 ? 78.552 8.982 36.022 1.00 1.00 1 MET A O 20
ATOM 30990 N N . ALA A 1 2 ? 78.687 10.389 34.286 1.00 1.00 2 ALA A N 20
ATOM 30991 C CA . ALA A 1 2 ? 79.985 10.914 34.596 1.00 1.00 2 ALA A CA 20
ATOM 30992 C C . ALA A 1 2 ? 80.082 11.675 35.883 1.00 1.00 2 ALA A C 20
ATOM 30993 O O . ALA A 1 2 ? 81.023 11.508 36.657 1.00 1.00 2 ALA A O 20
ATOM 31000 N N . ASP A 1 3 ? 79.092 12.539 36.173 1.00 1.00 3 ASP A N 20
ATOM 31001 C CA . ASP A 1 3 ? 79.060 13.359 37.348 1.00 1.00 3 ASP A CA 20
ATOM 31002 C C . ASP A 1 3 ? 77.878 12.979 38.184 1.00 1.00 3 ASP A C 20
ATOM 31003 O O . ASP A 1 3 ? 76.730 13.290 37.870 1.00 1.00 3 ASP A O 20
ATOM 31012 N N . GLU A 1 4 ? 78.144 12.340 39.336 1.00 1.00 4 GLU A N 20
ATOM 31013 C CA . GLU A 1 4 ? 77.145 12.026 40.314 1.00 1.00 4 GLU A CA 20
ATOM 31014 C C . GLU A 1 4 ? 77.806 11.920 41.650 1.00 1.00 4 GLU A C 20
ATOM 31015 O O . GLU A 1 4 ? 79.014 11.704 41.757 1.00 1.00 4 GLU A O 20
ATOM 31027 N N . LYS A 1 5 ? 77.028 12.081 42.735 1.00 1.00 5 LYS A N 20
ATOM 31028 C CA . LYS A 1 5 ? 77.490 11.865 44.076 1.00 1.00 5 LYS A CA 20
ATOM 31029 C C . LYS A 1 5 ? 77.183 10.462 44.504 1.00 1.00 5 LYS A C 20
ATOM 31030 O O . LYS A 1 5 ? 76.021 10.068 44.392 1.00 1.00 5 LYS A O 20
ATOM 31049 N N . PRO A 1 6 ? 78.095 9.646 44.969 1.00 1.00 6 PRO A N 20
ATOM 31050 C CA . PRO A 1 6 ? 77.814 8.354 45.544 1.00 1.00 6 PRO A CA 20
ATOM 31051 C C . PRO A 1 6 ? 76.750 8.292 46.596 1.00 1.00 6 PRO A C 20
ATOM 31052 O O . PRO A 1 6 ? 76.734 9.132 47.494 1.00 1.00 6 PRO A O 20
ATOM 31063 N N . LYS A 1 7 ? 75.828 7.314 46.524 1.00 1.00 7 LYS A N 20
ATOM 31064 C CA . LYS A 1 7 ? 74.750 7.156 47.459 1.00 1.00 7 LYS A CA 20
ATOM 31065 C C . LYS A 1 7 ? 75.129 6.520 48.762 1.00 1.00 7 LYS A C 20
ATOM 31066 O O . LYS A 1 7 ? 74.613 6.903 49.811 1.00 1.00 7 LYS A O 20
ATOM 31085 N N . GLU A 1 8 ? 76.048 5.535 48.745 1.00 1.00 8 GLU A N 20
ATOM 31086 C CA . GLU A 1 8 ? 76.731 4.960 49.870 1.00 1.00 8 GLU A CA 20
ATOM 31087 C C . GLU A 1 8 ? 75.894 4.252 50.893 1.00 1.00 8 GLU A C 20
ATOM 31088 O O . GLU A 1 8 ? 76.252 4.142 52.066 1.00 1.00 8 GLU A O 20
ATOM 31100 N N . GLY A 1 9 ? 74.734 3.703 50.487 1.00 1.00 9 GLY A N 20
ATOM 31101 C CA . GLY A 1 9 ? 73.852 2.945 51.332 1.00 1.00 9 GLY A CA 20
ATOM 31102 C C . GLY A 1 9 ? 73.005 3.777 52.237 1.00 1.00 9 GLY A C 20
ATOM 31103 O O . GLY A 1 9 ? 72.248 3.253 53.054 1.00 1.00 9 GLY A O 20
ATOM 31107 N N . VAL A 1 10 ? 73.112 5.113 52.128 1.00 1.00 10 VAL A N 20
ATOM 31108 C CA . VAL A 1 10 ? 72.477 6.068 52.990 1.00 1.00 10 VAL A CA 20
ATOM 31109 C C . VAL A 1 10 ? 71.663 7.025 52.177 1.00 1.00 10 VAL A C 20
ATOM 31110 O O . VAL A 1 10 ? 71.391 8.153 52.586 1.00 1.00 10 VAL A O 20
ATOM 31123 N N . LYS A 1 11 ? 71.265 6.601 50.963 1.00 1.00 11 LYS A N 20
ATOM 31124 C CA . LYS A 1 11 ? 70.437 7.294 50.017 1.00 1.00 11 LYS A CA 20
ATOM 31125 C C . LYS A 1 11 ? 69.276 8.099 50.518 1.00 1.00 11 LYS A C 20
ATOM 31126 O O . LYS A 1 11 ? 68.622 7.783 51.511 1.00 1.00 11 LYS A O 20
ATOM 31145 N N . THR A 1 12 ? 68.968 9.213 49.832 1.00 1.00 12 THR A N 20
ATOM 31146 C CA . THR A 1 12 ? 67.979 10.175 50.231 1.00 1.00 12 THR A CA 20
ATOM 31147 C C . THR A 1 12 ? 66.559 9.742 50.050 1.00 1.00 12 THR A C 20
ATOM 31148 O O . THR A 1 12 ? 66.253 8.789 49.335 1.00 1.00 12 THR A O 20
ATOM 31159 N N . GLU A 1 13 ? 65.624 10.452 50.709 1.00 1.00 13 GLU A N 20
ATOM 31160 C CA . GLU A 1 13 ? 64.220 10.170 50.623 1.00 1.00 13 GLU A CA 20
ATOM 31161 C C . GLU A 1 13 ? 63.362 11.398 50.615 1.00 1.00 13 GLU A C 20
ATOM 31162 O O . GLU A 1 13 ? 62.159 11.302 50.374 1.00 1.00 13 GLU A O 20
ATOM 31174 N N . ASN A 1 14 ? 63.925 12.601 50.833 1.00 1.00 14 ASN A N 20
ATOM 31175 C CA . ASN A 1 14 ? 63.185 13.831 50.877 1.00 1.00 14 ASN A CA 20
ATOM 31176 C C . ASN A 1 14 ? 63.542 14.713 49.719 1.00 1.00 14 ASN A C 20
ATOM 31177 O O . ASN A 1 14 ? 64.700 14.818 49.318 1.00 1.00 14 ASN A O 20
ATOM 31188 N N . ASN A 1 15 ? 62.545 15.385 49.114 1.00 1.00 15 ASN A N 20
ATOM 31189 C CA . ASN A 1 15 ? 62.688 16.131 47.895 1.00 1.00 15 ASN A CA 20
ATOM 31190 C C . ASN A 1 15 ? 62.664 17.609 48.141 1.00 1.00 15 ASN A C 20
ATOM 31191 O O . ASN A 1 15 ? 61.855 18.111 48.921 1.00 1.00 15 ASN A O 20
ATOM 31202 N N . ASP A 1 16 ? 63.550 18.356 47.456 1.00 1.00 16 ASP A N 20
ATOM 31203 C CA . ASP A 1 16 ? 63.667 19.783 47.454 1.00 1.00 16 ASP A CA 20
ATOM 31204 C C . ASP A 1 16 ? 64.428 20.132 46.211 1.00 1.00 16 ASP A C 20
ATOM 31205 O O . ASP A 1 16 ? 64.823 19.246 45.455 1.00 1.00 16 ASP A O 20
ATOM 31214 N N . HIS A 1 17 ? 64.610 21.429 45.902 1.00 1.00 17 HIS A N 20
ATOM 31215 C CA . HIS A 1 17 ? 65.375 21.901 44.781 1.00 1.00 17 HIS A CA 20
ATOM 31216 C C . HIS A 1 17 ? 66.821 21.515 44.685 1.00 1.00 17 HIS A C 20
ATOM 31217 O O . HIS A 1 17 ? 67.474 21.110 45.645 1.00 1.00 17 HIS A O 20
ATOM 31232 N N . ILE A 1 18 ? 67.371 21.683 43.470 1.00 1.00 18 ILE A N 20
ATOM 31233 C CA . ILE A 1 18 ? 68.716 21.440 43.038 1.00 1.00 18 ILE A CA 20
ATOM 31234 C C . ILE A 1 18 ? 69.101 22.564 42.128 1.00 1.00 18 ILE A C 20
ATOM 31235 O O . ILE A 1 18 ? 68.235 23.288 41.638 1.00 1.00 18 ILE A O 20
ATOM 31251 N N . ASN A 1 19 ? 70.399 22.813 41.882 1.00 1.00 19 ASN A N 20
ATOM 31252 C CA . ASN A 1 19 ? 70.820 23.664 40.806 1.00 1.00 19 ASN A CA 20
ATOM 31253 C C . ASN A 1 19 ? 71.520 22.853 39.757 1.00 1.00 19 ASN A C 20
ATOM 31254 O O . ASN A 1 19 ? 72.192 21.853 40.004 1.00 1.00 19 ASN A O 20
ATOM 31265 N N . LEU A 1 20 ? 71.342 23.228 38.479 1.00 1.00 20 LEU A N 20
ATOM 31266 C CA . LEU A 1 20 ? 71.989 22.554 37.392 1.00 1.00 20 LEU A CA 20
ATOM 31267 C C . LEU A 1 20 ? 72.440 23.607 36.428 1.00 1.00 20 LEU A C 20
ATOM 31268 O O . LEU A 1 20 ? 71.905 24.714 36.425 1.00 1.00 20 LEU A O 20
ATOM 31284 N N . LYS A 1 21 ? 73.452 23.353 35.579 1.00 1.00 21 LYS A N 20
ATOM 31285 C CA . LYS A 1 21 ? 73.969 24.244 34.582 1.00 1.00 21 LYS A CA 20
ATOM 31286 C C . LYS A 1 21 ? 73.981 23.640 33.214 1.00 1.00 21 LYS A C 20
ATOM 31287 O O . LYS A 1 21 ? 74.085 22.426 33.037 1.00 1.00 21 LYS A O 20
ATOM 31306 N N . VAL A 1 22 ? 73.850 24.485 32.178 1.00 1.00 22 VAL A N 20
ATOM 31307 C CA . VAL A 1 22 ? 73.832 24.104 30.794 1.00 1.00 22 VAL A CA 20
ATOM 31308 C C . VAL A 1 22 ? 75.008 24.744 30.126 1.00 1.00 22 VAL A C 20
ATOM 31309 O O . VAL A 1 22 ? 75.183 25.959 30.203 1.00 1.00 22 VAL A O 20
ATOM 31322 N N . ALA A 1 23 ? 75.864 23.942 29.464 1.00 1.00 23 ALA A N 20
ATOM 31323 C CA . ALA A 1 23 ? 77.071 24.402 28.842 1.00 1.00 23 ALA A CA 20
ATOM 31324 C C . ALA A 1 23 ? 77.165 24.047 27.389 1.00 1.00 23 ALA A C 20
ATOM 31325 O O . ALA A 1 23 ? 76.992 22.900 26.973 1.00 1.00 23 ALA A O 20
ATOM 31332 N N . GLY A 1 24 ? 77.480 25.051 26.549 1.00 1.00 24 GLY A N 20
ATOM 31333 C CA . GLY A 1 24 ? 77.739 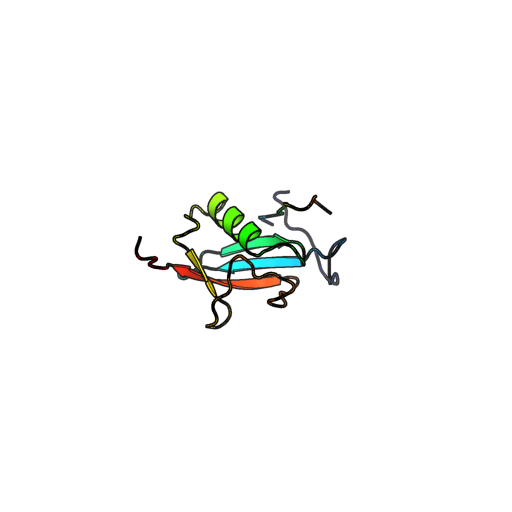24.895 25.146 1.00 1.00 24 GLY A CA 20
ATOM 31334 C C . GLY A 1 24 ? 79.166 24.582 24.839 1.00 1.00 24 GLY A C 20
ATOM 31335 O O . GLY A 1 24 ? 80.019 24.468 25.719 1.00 1.00 24 GLY A O 20
ATOM 31339 N N . GLN A 1 25 ? 79.496 24.480 23.540 1.00 1.00 25 GLN A N 20
ATOM 31340 C CA . GLN A 1 25 ? 80.801 24.146 23.045 1.00 1.00 25 GLN A CA 20
ATOM 31341 C C . GLN A 1 25 ? 81.775 25.278 23.142 1.00 1.00 25 GLN A C 20
ATOM 31342 O O . GLN A 1 25 ? 82.988 25.088 23.079 1.00 1.00 25 GLN A O 20
ATOM 31356 N N . ASP A 1 26 ? 81.280 26.511 23.352 1.00 1.00 26 ASP A N 20
ATOM 31357 C CA . ASP A 1 26 ? 82.063 27.707 23.454 1.00 1.00 26 ASP A CA 20
ATOM 31358 C C . ASP A 1 26 ? 82.456 27.989 24.872 1.00 1.00 26 ASP A C 20
ATOM 31359 O O . ASP A 1 26 ? 83.149 28.962 25.169 1.00 1.00 26 ASP A O 20
ATOM 31368 N N . GLY A 1 27 ? 82.042 27.112 25.804 1.00 1.00 27 GLY A N 20
ATOM 31369 C CA . GLY A 1 27 ? 82.314 27.183 27.213 1.00 1.00 27 GLY A CA 20
ATOM 31370 C C . GLY A 1 27 ? 81.389 28.088 27.957 1.00 1.00 27 GLY A C 20
ATOM 31371 O O . GLY A 1 27 ? 81.487 28.233 29.174 1.00 1.00 27 GLY A O 20
ATOM 31375 N N . SER A 1 28 ? 80.432 28.714 27.249 1.00 1.00 28 SER A N 20
ATOM 31376 C CA . SER A 1 28 ? 79.423 29.568 27.807 1.00 1.00 28 SER A CA 20
ATOM 31377 C C . SER A 1 28 ? 78.426 28.778 28.592 1.00 1.00 28 SER A C 20
ATOM 31378 O O . SER A 1 28 ? 77.892 27.780 28.110 1.00 1.00 28 SER A O 20
ATOM 31386 N N . VAL A 1 29 ? 78.164 29.176 29.849 1.00 1.00 29 VAL A N 20
ATOM 31387 C CA . VAL A 1 29 ? 77.455 28.363 30.796 1.00 1.00 29 VAL A CA 20
ATOM 31388 C C . VAL A 1 29 ? 76.498 29.168 31.620 1.00 1.00 29 VAL A C 20
ATOM 31389 O O . VAL A 1 29 ? 76.833 30.230 32.144 1.00 1.00 29 VAL A O 20
ATOM 31402 N N . VAL A 1 30 ? 75.243 28.702 31.757 1.00 1.00 30 VAL A N 20
ATOM 31403 C CA . VAL A 1 30 ? 74.244 29.324 32.582 1.00 1.00 30 VAL A CA 20
ATOM 31404 C C . VAL A 1 30 ? 73.624 28.305 33.489 1.00 1.00 30 VAL A C 20
ATOM 31405 O O . VAL A 1 30 ? 73.408 27.163 33.088 1.00 1.00 30 VAL A O 20
ATOM 31418 N N . GLN A 1 31 ? 73.373 28.643 34.769 1.00 1.00 31 GLN A N 20
ATOM 31419 C CA . GLN A 1 31 ? 72.850 27.741 35.756 1.00 1.00 31 GLN A CA 20
ATOM 31420 C C . GLN A 1 31 ? 71.561 28.179 36.381 1.00 1.00 31 GLN A C 20
ATOM 31421 O O . GLN A 1 31 ? 71.265 29.354 36.598 1.00 1.00 31 GLN A O 20
ATOM 31435 N N . PHE A 1 32 ? 70.708 27.201 36.723 1.00 1.00 32 PHE A N 20
ATOM 31436 C CA . PHE A 1 32 ? 69.318 27.393 37.002 1.00 1.00 32 PHE A CA 20
ATOM 31437 C C . PHE A 1 32 ? 68.981 26.607 38.233 1.00 1.00 32 PHE A C 20
ATOM 31438 O O . PHE A 1 32 ? 69.547 25.540 38.467 1.00 1.00 32 PHE A O 20
ATOM 31455 N N . LYS A 1 33 ? 68.050 27.086 39.079 1.00 1.00 33 LYS A N 20
ATOM 31456 C CA . LYS A 1 33 ? 67.693 26.465 40.323 1.00 1.00 33 LYS A CA 20
ATOM 31457 C C . LYS A 1 33 ? 66.305 25.913 40.290 1.00 1.00 33 LYS A C 20
ATOM 31458 O O . LYS A 1 33 ? 65.343 26.677 40.246 1.00 1.00 33 LYS A O 20
ATOM 31477 N N . ILE A 1 34 ? 66.120 24.586 40.403 1.00 1.00 34 ILE A N 20
ATOM 31478 C CA . ILE A 1 34 ? 64.902 23.951 39.988 1.00 1.00 34 ILE A CA 20
ATOM 31479 C C . ILE A 1 34 ? 64.602 22.765 40.839 1.00 1.00 34 ILE A C 20
ATOM 31480 O O . ILE A 1 34 ? 65.440 22.164 41.508 1.00 1.00 34 ILE A O 20
ATOM 31496 N N . LYS A 1 35 ? 63.294 22.475 40.876 1.00 1.00 35 LYS A N 20
ATOM 31497 C CA . LYS A 1 35 ? 62.707 21.441 41.676 1.00 1.00 35 LYS A CA 20
ATOM 31498 C C . LYS A 1 35 ? 62.721 20.110 40.996 1.00 1.00 35 LYS A C 20
ATOM 31499 O O . LYS A 1 35 ? 62.893 19.985 39.785 1.00 1.00 35 LYS A O 20
ATOM 31518 N N . ARG A 1 36 ? 62.609 19.044 41.806 1.00 1.00 36 ARG A N 20
ATOM 31519 C CA . ARG A 1 36 ? 62.990 17.719 41.403 1.00 1.00 36 ARG A CA 20
ATOM 31520 C C . ARG A 1 36 ? 62.098 17.062 40.397 1.00 1.00 36 ARG A C 20
ATOM 31521 O O . ARG A 1 36 ? 62.553 16.374 39.485 1.00 1.00 36 ARG A O 20
ATOM 31542 N N . HIS A 1 37 ? 60.773 17.269 40.508 1.00 1.00 37 HIS A N 20
ATOM 31543 C CA . HIS A 1 37 ? 59.804 16.683 39.627 1.00 1.00 37 HIS A CA 20
ATOM 31544 C C . HIS A 1 37 ? 59.481 17.536 38.440 1.00 1.00 37 HIS A C 20
ATOM 31545 O O . HIS A 1 37 ? 58.897 17.056 37.469 1.00 1.00 37 HIS A O 20
ATOM 31560 N N . THR A 1 38 ? 59.821 18.838 38.469 1.00 1.00 38 THR A N 20
ATOM 31561 C CA . THR A 1 38 ? 59.613 19.775 37.400 1.00 1.00 38 THR A CA 20
ATOM 31562 C C . THR A 1 38 ? 60.387 19.421 36.166 1.00 1.00 38 THR A C 20
ATOM 31563 O O . THR A 1 38 ? 61.540 19.014 36.309 1.00 1.00 38 THR A O 20
ATOM 31574 N N . PRO A 1 39 ? 59.907 19.504 34.952 1.00 1.00 39 PRO A N 20
ATOM 31575 C CA . PRO A 1 39 ? 60.670 19.111 33.796 1.00 1.00 39 PRO A CA 20
ATOM 31576 C C . PRO A 1 39 ? 61.885 19.931 33.493 1.00 1.00 39 PRO A C 20
ATOM 31577 O O . PRO A 1 39 ? 61.985 21.110 33.831 1.00 1.00 39 PRO A O 20
ATOM 31588 N N . LEU A 1 40 ? 62.833 19.307 32.770 1.00 1.00 40 LEU A N 20
ATOM 31589 C CA . LEU A 1 40 ? 64.017 19.905 32.226 1.00 1.00 40 LEU A CA 20
ATOM 31590 C C . LEU A 1 40 ? 63.749 20.999 31.241 1.00 1.00 40 LEU A C 20
ATOM 31591 O O . LEU A 1 40 ? 64.543 21.916 31.042 1.00 1.00 40 LEU A O 20
ATOM 31607 N N . SER A 1 41 ? 62.578 20.969 30.579 1.00 1.00 41 SER A N 20
ATOM 31608 C CA . SER A 1 41 ? 62.097 22.044 29.759 1.00 1.00 41 SER A CA 20
ATOM 31609 C C . SER A 1 41 ? 62.070 23.385 30.429 1.00 1.00 41 SER A C 20
ATOM 31610 O O . SER A 1 41 ? 62.200 24.400 29.748 1.00 1.00 41 SER A O 20
ATOM 31618 N N . LYS A 1 42 ? 61.900 23.497 31.762 1.00 1.00 42 LYS A N 20
ATOM 31619 C CA . LYS A 1 42 ? 61.765 24.769 32.409 1.00 1.00 42 LYS A CA 20
ATOM 31620 C C . LYS A 1 42 ? 63.032 25.568 32.385 1.00 1.00 42 LYS A C 20
ATOM 31621 O O . LYS A 1 42 ? 63.048 26.759 32.081 1.00 1.00 42 LYS A O 20
ATOM 31640 N N . LEU A 1 43 ? 64.181 24.916 32.642 1.00 1.00 43 LEU A N 20
ATOM 31641 C CA . LEU A 1 43 ? 65.469 25.518 32.449 1.00 1.00 43 LEU A CA 20
ATOM 31642 C C . LEU A 1 43 ? 65.776 25.807 31.012 1.00 1.00 43 LEU A C 20
ATOM 31643 O O . LEU A 1 43 ? 66.379 26.828 30.689 1.00 1.00 43 LEU A O 20
ATOM 31659 N N . MET A 1 44 ? 65.336 24.954 30.069 1.00 1.00 44 MET A N 20
ATOM 31660 C CA . MET A 1 44 ? 65.448 25.203 28.660 1.00 1.00 44 MET A CA 20
ATOM 31661 C C . MET A 1 44 ? 64.720 26.420 28.177 1.00 1.00 44 MET A C 20
ATOM 31662 O O . MET A 1 44 ? 65.241 27.214 27.395 1.00 1.00 44 MET A O 20
ATOM 31676 N N . LYS A 1 45 ? 63.492 26.653 28.675 1.00 1.00 45 LYS A N 20
ATOM 31677 C CA . LYS A 1 45 ? 62.708 27.835 28.455 1.00 1.00 45 LYS A CA 20
ATOM 31678 C C . LYS A 1 45 ? 63.380 29.062 28.992 1.00 1.00 45 LYS A C 20
ATOM 31679 O O . LYS A 1 45 ? 63.473 30.098 28.335 1.00 1.00 45 LYS A O 20
ATOM 31698 N N . ALA A 1 46 ? 63.957 28.961 30.202 1.00 1.00 46 ALA A N 20
ATOM 31699 C CA . ALA A 1 46 ? 64.737 29.985 30.836 1.00 1.00 46 ALA A CA 20
ATOM 31700 C C . ALA A 1 46 ? 66.022 30.323 30.140 1.00 1.00 46 ALA A C 20
ATOM 31701 O O . ALA A 1 46 ? 66.435 31.480 30.097 1.00 1.00 46 ALA A O 20
ATOM 31708 N N . TYR A 1 47 ? 66.713 29.338 29.537 1.00 1.00 47 TYR A N 20
ATOM 31709 C CA . TYR A 1 47 ? 67.888 29.499 28.726 1.00 1.00 47 TYR A CA 20
ATOM 31710 C C . TYR A 1 47 ? 67.623 30.368 27.535 1.00 1.00 47 TYR A C 20
ATOM 31711 O O . TYR A 1 47 ? 68.374 31.294 27.231 1.00 1.00 47 TYR A O 20
ATOM 31729 N N . CYS A 1 48 ? 66.476 30.151 26.867 1.00 1.00 48 CYS A N 20
ATOM 31730 C CA . CYS A 1 48 ? 65.957 30.984 25.820 1.00 1.00 48 CYS A CA 20
ATOM 31731 C C . CYS A 1 48 ? 65.677 32.394 26.240 1.00 1.00 48 CYS A C 20
ATOM 31732 O O . CYS A 1 48 ? 66.028 33.330 25.524 1.00 1.00 48 CYS A O 20
ATOM 31740 N N . GLU A 1 49 ? 65.069 32.623 27.419 1.00 1.00 49 GLU A N 20
ATOM 31741 C CA . GLU A 1 49 ? 64.866 33.942 27.949 1.00 1.00 49 GLU A CA 20
ATOM 31742 C C . GLU A 1 49 ? 66.117 34.669 28.332 1.00 1.00 49 GLU A C 20
ATOM 31743 O O . GLU A 1 49 ? 66.342 35.804 27.913 1.00 1.00 49 GLU A O 20
ATOM 31755 N N . ARG A 1 50 ? 66.995 34.047 29.139 1.00 1.00 50 ARG A N 20
ATOM 31756 C CA . ARG A 1 50 ? 68.146 34.693 29.704 1.00 1.00 50 ARG A CA 20
ATOM 31757 C C . ARG A 1 50 ? 69.251 34.922 28.722 1.00 1.00 50 ARG A C 20
ATOM 31758 O O . ARG A 1 50 ? 69.886 35.975 28.701 1.00 1.00 50 ARG A O 20
ATOM 31779 N N . GLN A 1 51 ? 69.520 33.913 27.872 1.00 1.00 51 GLN A N 20
ATOM 31780 C CA . GLN A 1 51 ? 70.672 33.881 27.019 1.00 1.00 51 GLN A CA 20
ATOM 31781 C C . GLN A 1 51 ? 70.329 33.999 25.565 1.00 1.00 51 GLN A C 20
ATOM 31782 O O . GLN A 1 51 ? 71.214 34.050 24.711 1.00 1.00 51 GLN A O 20
ATOM 31796 N N . GLY A 1 52 ? 69.036 34.128 25.211 1.00 1.00 52 GLY A N 20
ATOM 31797 C CA . GLY A 1 52 ? 68.600 34.581 23.919 1.00 1.00 52 GLY A CA 20
ATOM 31798 C C . GLY A 1 52 ? 68.690 33.627 22.771 1.00 1.00 52 GLY A C 20
ATOM 31799 O O . GLY A 1 52 ? 69.076 34.024 21.671 1.00 1.00 52 GLY A O 20
ATOM 31803 N N . LEU A 1 53 ? 68.337 32.345 22.978 1.00 1.00 53 LEU A N 20
ATOM 31804 C CA . LEU A 1 53 ? 68.523 31.272 22.042 1.00 1.00 53 LEU A CA 20
ATOM 31805 C C . LEU A 1 53 ? 67.218 30.620 21.698 1.00 1.00 53 LEU A C 20
ATOM 31806 O O . LEU A 1 53 ? 66.206 30.882 22.344 1.00 1.00 53 LEU A O 20
ATOM 31822 N N . SER A 1 54 ? 67.164 29.763 20.661 1.00 1.00 54 SER A N 20
ATOM 31823 C CA . SER A 1 54 ? 65.980 29.035 20.300 1.00 1.00 54 SER A CA 20
ATOM 31824 C C . SER A 1 54 ? 66.015 27.607 20.746 1.00 1.00 54 SER A C 20
ATOM 31825 O O . SER A 1 54 ? 66.979 26.886 20.494 1.00 1.00 54 SER A O 20
ATOM 31833 N N . MET A 1 55 ? 64.929 27.105 21.365 1.00 1.00 55 MET A N 20
ATOM 31834 C CA . MET A 1 55 ? 64.832 25.753 21.839 1.00 1.00 55 MET A CA 20
ATOM 31835 C C . MET A 1 55 ? 64.824 24.698 20.775 1.00 1.00 55 MET A C 20
ATOM 31836 O O . MET A 1 55 ? 65.091 23.531 21.054 1.00 1.00 55 MET A O 20
ATOM 31850 N N . ARG A 1 56 ? 64.527 25.050 19.509 1.00 1.00 56 ARG A N 20
ATOM 31851 C CA . ARG A 1 56 ? 64.621 24.137 18.406 1.00 1.00 56 ARG A CA 20
ATOM 31852 C C . ARG A 1 56 ? 65.912 24.254 17.656 1.00 1.00 56 ARG A C 20
ATOM 31853 O O . ARG A 1 56 ? 66.148 23.528 16.692 1.00 1.00 56 ARG A O 20
ATOM 31874 N N . GLN A 1 57 ? 66.841 25.133 18.072 1.00 1.00 57 GLN A N 20
ATOM 31875 C CA . GLN A 1 57 ? 68.122 25.267 17.438 1.00 1.00 57 GLN A CA 20
ATOM 31876 C C . GLN A 1 57 ? 69.228 24.766 18.311 1.00 1.00 57 GLN A C 20
ATOM 31877 O O . GLN A 1 57 ? 70.197 24.194 17.812 1.00 1.00 57 GLN A O 20
ATOM 31891 N N . ILE A 1 58 ? 69.087 24.882 19.644 1.00 1.00 58 ILE A N 20
ATOM 31892 C CA . ILE A 1 58 ? 69.987 24.266 20.579 1.00 1.00 58 ILE A CA 20
ATOM 31893 C C . ILE A 1 58 ? 69.276 23.227 21.391 1.00 1.00 58 ILE A C 20
ATOM 31894 O O . ILE A 1 58 ? 68.141 23.415 21.823 1.00 1.00 58 ILE A O 20
ATOM 31910 N N . ARG A 1 59 ? 69.884 22.040 21.581 1.00 1.00 59 ARG A N 20
ATOM 31911 C CA . ARG A 1 59 ? 69.233 20.914 22.189 1.00 1.00 59 ARG A CA 20
ATOM 31912 C C . ARG A 1 59 ? 70.097 20.287 23.239 1.00 1.00 59 ARG A C 20
ATOM 31913 O O . ARG A 1 59 ? 71.319 20.423 23.227 1.00 1.00 59 ARG A O 20
ATOM 31934 N N . PHE A 1 60 ? 69.500 19.594 24.228 1.00 1.00 60 PHE A N 20
ATOM 31935 C CA . PHE A 1 60 ? 70.179 19.187 25.425 1.00 1.00 60 PHE A CA 20
ATOM 31936 C C . PHE A 1 60 ? 70.526 17.730 25.436 1.00 1.00 60 PHE A C 20
ATOM 31937 O O . PHE A 1 60 ? 69.861 16.881 24.845 1.00 1.00 60 PHE A O 20
ATOM 31954 N N . ARG A 1 61 ? 71.645 17.398 26.104 1.00 1.00 61 ARG A N 20
ATOM 31955 C CA . ARG A 1 61 ? 72.252 16.100 26.100 1.00 1.00 61 ARG A CA 20
ATOM 31956 C C . ARG A 1 61 ? 72.889 15.877 27.437 1.00 1.00 61 ARG A C 20
ATOM 31957 O O . ARG A 1 61 ? 73.374 16.812 28.071 1.00 1.00 61 ARG A O 20
ATOM 31978 N N . PHE A 1 62 ? 72.881 14.631 27.950 1.00 1.00 62 PHE A N 20
ATOM 31979 C CA . PHE A 1 62 ? 73.475 14.303 29.214 1.00 1.00 62 PHE A CA 20
ATOM 31980 C C . PHE A 1 62 ? 74.367 13.114 29.040 1.00 1.00 62 PHE A C 20
ATOM 31981 O O . PHE A 1 62 ? 73.907 12.000 28.793 1.00 1.00 62 PHE A O 20
ATOM 31998 N N . ASP A 1 63 ? 75.692 13.324 29.144 1.00 1.00 63 ASP A N 20
ATOM 31999 C CA . ASP A 1 63 ? 76.732 12.344 28.996 1.00 1.00 63 ASP A CA 20
ATOM 32000 C C . ASP A 1 63 ? 76.651 11.555 27.724 1.00 1.00 63 ASP A C 20
ATOM 32001 O O . ASP A 1 63 ? 76.730 10.328 27.696 1.00 1.00 63 ASP A O 20
ATOM 32010 N N . GLY A 1 64 ? 76.457 12.250 26.589 1.00 1.00 64 GLY A N 20
ATOM 32011 C CA . GLY A 1 64 ? 76.285 11.623 25.310 1.00 1.00 64 GLY A CA 20
ATOM 32012 C C . GLY A 1 64 ? 74.937 11.039 25.035 1.00 1.00 64 GLY A C 20
ATOM 32013 O O . GLY A 1 64 ? 74.757 10.418 23.990 1.00 1.00 64 GLY A O 20
ATOM 32017 N N . GLN A 1 65 ? 73.932 11.200 25.917 1.00 1.00 65 GLN A N 20
ATOM 32018 C CA . GLN A 1 65 ? 72.635 10.621 25.718 1.00 1.00 65 GLN A CA 20
ATOM 32019 C C . GLN A 1 65 ? 71.632 11.718 25.535 1.00 1.00 65 GLN A C 20
ATOM 32020 O O . GLN A 1 65 ? 71.654 12.665 26.322 1.00 1.00 65 GLN A O 20
ATOM 32034 N N . PRO A 1 66 ? 70.754 11.715 24.566 1.00 1.00 66 PRO A N 20
ATOM 32035 C CA . PRO A 1 66 ? 69.576 12.545 24.547 1.00 1.00 66 PRO A CA 20
ATOM 32036 C C . PRO A 1 66 ? 68.743 12.522 25.790 1.00 1.00 66 PRO A C 20
ATOM 32037 O O . PRO A 1 66 ? 68.475 11.447 26.325 1.00 1.00 66 PRO A O 20
ATOM 32048 N N . ILE A 1 67 ? 68.299 13.697 26.269 1.00 1.00 67 ILE A N 20
ATOM 32049 C CA . ILE A 1 67 ? 67.397 13.852 27.373 1.00 1.00 67 ILE A CA 20
ATOM 32050 C C . ILE A 1 67 ? 66.197 14.557 26.827 1.00 1.00 67 ILE A C 20
ATOM 32051 O O . ILE A 1 67 ? 66.327 15.394 25.936 1.00 1.00 67 ILE A O 20
ATOM 32067 N N . ASN A 1 68 ? 64.975 14.218 27.282 1.00 1.00 68 ASN A N 20
ATOM 32068 C CA . ASN A 1 68 ? 63.792 14.697 26.626 1.00 1.00 68 ASN A CA 20
ATOM 32069 C C . ASN A 1 68 ? 63.255 15.856 27.400 1.00 1.00 68 ASN A C 20
ATOM 32070 O O . ASN A 1 68 ? 63.519 16.006 28.591 1.00 1.00 68 ASN A O 20
ATOM 32081 N N . GLU A 1 69 ? 62.445 16.737 26.788 1.00 1.00 69 GLU A N 20
ATOM 32082 C CA . GLU A 1 69 ? 61.885 17.877 27.457 1.00 1.00 69 GLU A CA 20
ATOM 32083 C C . GLU A 1 69 ? 60.913 17.519 28.538 1.00 1.00 69 GLU A C 20
ATOM 32084 O O . GLU A 1 69 ? 60.761 18.237 29.524 1.00 1.00 69 GLU A O 20
ATOM 32096 N N . THR A 1 70 ? 60.284 16.336 28.409 1.00 1.00 70 THR A N 20
ATOM 32097 C CA . THR A 1 70 ? 59.448 15.708 29.393 1.00 1.00 70 THR A CA 20
ATOM 32098 C C . THR A 1 70 ? 60.224 15.032 30.483 1.00 1.00 70 THR A C 20
ATOM 32099 O O . THR A 1 70 ? 59.672 14.650 31.515 1.00 1.00 70 THR A O 20
ATOM 32110 N N . ASP A 1 71 ? 61.549 14.832 30.347 1.00 1.00 71 ASP A N 20
ATOM 32111 C CA . ASP A 1 71 ? 62.375 14.302 31.390 1.00 1.00 71 ASP A CA 20
ATOM 32112 C C . ASP A 1 71 ? 62.640 15.319 32.458 1.00 1.00 71 ASP A C 20
ATOM 32113 O O . ASP A 1 71 ? 62.264 16.488 32.382 1.00 1.00 71 ASP A O 20
ATOM 32122 N N . THR A 1 72 ? 63.277 14.886 33.560 1.00 1.00 72 THR A N 20
ATOM 32123 C CA . THR A 1 72 ? 63.222 15.588 34.814 1.00 1.00 72 THR A CA 20
ATOM 32124 C C . THR A 1 72 ? 64.510 15.389 35.547 1.00 1.00 72 THR A C 20
ATOM 32125 O O . THR A 1 72 ? 65.219 14.424 35.259 1.00 1.00 72 THR A O 20
ATOM 32136 N N . PRO A 1 73 ? 64.856 16.203 36.510 1.00 1.00 73 PRO A N 20
ATOM 32137 C CA . PRO A 1 73 ? 65.889 15.901 37.467 1.00 1.00 73 PRO A CA 20
ATOM 32138 C C . PRO A 1 73 ? 65.718 14.629 38.233 1.00 1.00 73 PRO A C 20
ATOM 32139 O O . PRO A 1 73 ? 66.725 13.987 38.524 1.00 1.00 73 PRO A O 20
ATOM 32150 N N . ALA A 1 74 ? 64.483 14.236 38.596 1.00 1.00 74 ALA A N 20
ATOM 32151 C CA . ALA A 1 74 ? 64.198 13.019 39.300 1.00 1.00 74 ALA A CA 20
ATOM 32152 C C . ALA A 1 74 ? 64.501 11.777 38.522 1.00 1.00 74 ALA A C 20
ATOM 32153 O O . ALA A 1 74 ? 65.112 10.829 39.010 1.00 1.00 74 ALA A O 20
ATOM 32160 N N . GLN A 1 75 ? 64.080 11.754 37.245 1.00 1.00 75 GLN A N 20
ATOM 32161 C CA . GLN A 1 75 ? 64.226 10.638 36.358 1.00 1.00 75 GLN A CA 20
ATOM 32162 C C . GLN A 1 75 ? 65.647 10.443 35.937 1.00 1.00 75 GLN A C 20
ATOM 32163 O O . GLN A 1 75 ? 66.169 9.329 35.935 1.00 1.00 75 GLN A O 20
ATOM 32177 N N . LEU A 1 76 ? 66.342 11.547 35.607 1.00 1.00 76 LEU A N 20
ATOM 32178 C CA . LEU A 1 76 ? 67.680 11.488 35.098 1.00 1.00 76 LEU A CA 20
ATOM 32179 C C . LEU A 1 76 ? 68.698 11.563 36.199 1.00 1.00 76 LEU A C 20
ATOM 32180 O O . LEU A 1 76 ? 69.897 11.385 35.987 1.00 1.00 76 LEU A O 20
ATOM 32196 N N . GLU A 1 77 ? 68.248 11.765 37.451 1.00 1.00 77 GLU A N 20
ATOM 32197 C CA . GLU A 1 77 ? 69.029 11.817 38.655 1.00 1.00 77 GLU A CA 20
ATOM 32198 C C . GLU A 1 77 ? 70.075 12.891 38.689 1.00 1.00 77 GLU A C 20
ATOM 32199 O O . GLU A 1 77 ? 71.239 12.656 39.011 1.00 1.00 77 GLU A O 20
ATOM 32211 N N . MET A 1 78 ? 69.698 14.133 38.335 1.00 1.00 78 MET A N 20
ATOM 32212 C CA . MET A 1 78 ? 70.491 15.323 38.416 1.00 1.00 78 MET A CA 20
ATOM 32213 C C . MET A 1 78 ? 70.645 15.790 39.831 1.00 1.00 78 MET A C 20
ATOM 32214 O O . MET A 1 78 ? 69.813 15.508 40.692 1.00 1.00 78 MET A O 20
ATOM 32228 N N . GLU A 1 79 ? 71.735 16.512 40.144 1.00 1.00 79 GLU A N 20
ATOM 32229 C CA . GLU A 1 79 ? 72.126 16.809 41.491 1.00 1.00 79 GLU A CA 20
ATOM 32230 C C . GLU A 1 79 ? 72.117 18.284 41.728 1.00 1.00 79 GLU A C 20
ATOM 32231 O O . GLU A 1 79 ? 71.850 19.075 40.824 1.00 1.00 79 GLU A O 20
ATOM 32243 N N . ASP A 1 80 ? 72.440 18.701 42.966 1.00 1.00 80 ASP A N 20
ATOM 32244 C CA . ASP A 1 80 ? 72.520 20.049 43.451 1.00 1.00 80 ASP A CA 20
ATOM 32245 C C . ASP A 1 80 ? 73.377 20.994 42.665 1.00 1.00 80 ASP A C 20
ATOM 32246 O O . ASP A 1 80 ? 73.165 22.205 42.722 1.00 1.00 80 ASP A O 20
ATOM 32255 N N . GLU A 1 81 ? 74.395 20.476 41.952 1.00 1.00 81 GLU A N 20
ATOM 32256 C CA . GLU A 1 81 ? 75.152 21.184 40.959 1.00 1.00 81 GLU A CA 20
ATOM 32257 C C . GLU A 1 81 ? 75.390 20.347 39.736 1.00 1.00 81 GLU A C 20
ATOM 32258 O O . GLU A 1 81 ? 76.530 19.967 39.473 1.00 1.00 81 GLU A O 20
ATOM 32270 N N . ASP A 1 82 ? 74.368 19.973 38.938 1.00 1.00 82 ASP A N 20
ATOM 32271 C CA . ASP A 1 82 ? 74.580 19.191 37.749 1.00 1.00 82 ASP A CA 20
ATOM 32272 C C . ASP A 1 82 ? 75.014 19.931 36.515 1.00 1.00 82 ASP A C 20
ATOM 32273 O O . ASP A 1 82 ? 74.971 21.157 36.442 1.00 1.00 82 ASP A O 20
ATOM 32282 N N . THR A 1 83 ? 75.464 19.187 35.484 1.00 1.00 83 THR A N 20
ATOM 32283 C CA . THR A 1 83 ? 75.949 19.686 34.225 1.00 1.00 83 THR A CA 20
ATOM 32284 C C . THR A 1 83 ? 75.262 19.041 33.060 1.00 1.00 83 THR A C 20
ATOM 32285 O O . THR A 1 83 ? 75.250 17.820 32.910 1.00 1.00 83 THR A O 20
ATOM 32296 N N . ILE A 1 84 ? 74.680 19.855 32.160 1.00 1.00 84 ILE A N 20
ATOM 32297 C CA . ILE A 1 84 ? 73.995 19.521 30.942 1.00 1.00 84 ILE A CA 20
ATOM 32298 C C . ILE A 1 84 ? 74.774 20.052 29.778 1.00 1.00 84 ILE A C 20
ATOM 32299 O O . ILE A 1 84 ? 75.351 21.137 29.829 1.00 1.00 84 ILE A O 20
ATOM 32315 N N . ASP A 1 85 ? 74.853 19.288 28.672 1.00 1.00 85 ASP A N 20
ATOM 32316 C CA . ASP A 1 85 ? 75.688 19.538 27.534 1.00 1.00 85 ASP A CA 20
ATOM 32317 C C . ASP A 1 85 ? 74.775 19.904 26.406 1.00 1.00 85 ASP A C 20
ATOM 32318 O O . ASP A 1 85 ? 73.677 19.365 26.270 1.00 1.00 85 ASP A O 20
ATOM 32327 N N . VAL A 1 86 ? 75.175 20.872 25.564 1.00 1.00 86 VAL A N 20
ATOM 32328 C CA . VAL A 1 86 ? 74.339 21.352 24.501 1.00 1.00 86 VAL A CA 20
ATOM 32329 C C . VAL A 1 86 ? 74.893 20.875 23.200 1.00 1.00 86 VAL A C 20
ATOM 32330 O O . VAL A 1 86 ? 76.083 21.024 22.920 1.00 1.00 86 VAL A O 20
ATOM 32343 N N . PHE A 1 87 ? 74.025 20.307 22.343 1.00 1.00 87 PHE A N 20
ATOM 32344 C CA . PHE A 1 87 ? 74.344 20.115 20.958 1.00 1.00 87 PHE A CA 20
ATOM 32345 C C . PHE A 1 87 ? 73.410 20.866 20.063 1.00 1.00 87 PHE A C 20
ATOM 32346 O O . PHE A 1 87 ? 72.193 20.912 20.238 1.00 1.00 87 PHE A O 20
ATOM 32363 N N . GLN A 1 88 ? 73.997 21.533 19.054 1.00 1.00 88 GLN A N 20
ATOM 32364 C CA . GLN A 1 88 ? 73.335 22.433 18.158 1.00 1.00 88 GLN A CA 20
ATOM 32365 C C . GLN A 1 88 ? 72.785 21.722 16.961 1.00 1.00 88 GLN A C 20
ATOM 32366 O O . GLN A 1 88 ? 73.374 20.783 16.428 1.00 1.00 88 GLN A O 20
ATOM 32380 N N . GLN A 1 89 ? 71.578 22.125 16.521 1.00 1.00 89 GLN A N 20
ATOM 32381 C CA . GLN A 1 89 ? 70.895 21.533 15.407 1.00 1.00 89 GLN A CA 20
ATOM 32382 C C . GLN A 1 89 ? 70.613 22.538 14.334 1.00 1.00 89 GLN A C 20
ATOM 32383 O O . GLN A 1 89 ? 69.994 22.232 13.316 1.00 1.00 89 GLN A O 20
ATOM 32397 N N . GLN A 1 90 ? 71.093 23.782 14.517 1.00 1.00 90 GLN A N 20
ATOM 32398 C CA . GLN A 1 90 ? 70.875 24.917 13.663 1.00 1.00 90 GLN A CA 20
ATOM 32399 C C . GLN A 1 90 ? 71.285 24.744 12.232 1.00 1.00 90 GLN A C 20
ATOM 32400 O O . GLN A 1 90 ? 70.540 25.076 11.313 1.00 1.00 90 GLN A O 20
ATOM 32414 N N . THR A 1 91 ? 72.478 24.177 11.974 1.00 1.00 91 THR A N 20
ATOM 32415 C CA . THR A 1 91 ? 73.031 24.030 10.657 1.00 1.00 91 THR A CA 20
ATOM 32416 C C . THR A 1 91 ? 72.816 22.650 10.120 1.00 1.00 91 THR A C 20
ATOM 32417 O O . THR A 1 91 ? 73.107 22.360 8.959 1.00 1.00 91 THR A O 20
ATOM 32428 N N . GLY A 1 92 ? 72.235 21.753 10.938 1.00 1.00 92 GLY A N 20
ATOM 32429 C CA . GLY A 1 92 ? 71.988 20.372 10.635 1.00 1.00 92 GLY A CA 20
ATOM 32430 C C . GLY A 1 92 ? 73.186 19.512 10.393 1.00 1.00 92 GLY A C 20
ATOM 32431 O O . GLY A 1 92 ? 74.340 19.933 10.459 1.00 1.00 92 GLY A O 20
ATOM 32435 N N . GLY A 1 93 ? 72.941 18.226 10.093 1.00 1.00 93 GLY A N 20
ATOM 32436 C CA . GLY A 1 93 ? 73.980 17.258 9.892 1.00 1.00 93 GLY A CA 20
ATOM 32437 C C . GLY A 1 93 ? 73.391 15.854 9.949 1.00 1.00 93 GLY A C 20
ATOM 32438 O O . GLY A 1 93 ? 73.368 15.146 8.907 1.00 1.00 93 GLY A O 20
ATOM 32443 N N . GLY B 2 33 ? 73.679 32.224 41.859 1.00 1.00 965 GLY B N 20
ATOM 32444 C CA . GLY B 2 33 ? 73.076 31.480 40.724 1.00 1.00 965 GLY B CA 20
ATOM 32445 C C . GLY B 2 33 ? 72.175 32.316 39.878 1.00 1.00 965 GLY B C 20
ATOM 32446 O O . GLY B 2 33 ? 71.460 33.174 40.394 1.00 1.00 965 GLY B O 20
ATOM 32450 N N . VAL B 2 34 ? 72.184 32.136 38.544 1.00 1.00 966 VAL B N 20
ATOM 32451 C CA . VAL B 2 34 ? 71.573 33.076 37.649 1.00 1.00 966 VAL B CA 20
ATOM 32452 C C . VAL B 2 34 ? 70.079 33.059 37.586 1.00 1.00 966 VAL B C 20
ATOM 32453 O O . VAL B 2 34 ? 69.412 34.084 37.717 1.00 1.00 966 VAL B O 20
ATOM 32466 N N . ILE B 2 35 ? 69.512 31.857 37.399 1.00 1.00 967 ILE B N 20
ATOM 32467 C CA . ILE B 2 35 ? 68.127 31.650 37.075 1.00 1.00 967 ILE B CA 20
ATOM 32468 C C . ILE B 2 35 ? 67.447 30.970 38.223 1.00 1.00 967 ILE B C 20
ATOM 32469 O O . ILE B 2 35 ? 67.772 29.844 38.594 1.00 1.00 967 ILE B O 20
ATOM 32485 N N . ASP B 2 36 ? 66.481 31.644 38.875 1.00 1.00 968 ASP B N 20
ATOM 32486 C CA . ASP B 2 36 ? 65.724 31.104 39.967 1.00 1.00 968 ASP B CA 20
ATOM 32487 C C . ASP B 2 36 ? 64.365 30.680 39.500 1.00 1.00 968 ASP B C 20
ATOM 32488 O O . ASP B 2 36 ? 63.618 31.480 38.937 1.00 1.00 968 ASP B O 20
ATOM 32497 N N . LEU B 2 37 ? 63.974 29.404 39.686 1.00 1.00 969 LEU B N 20
ATOM 32498 C CA . LEU B 2 37 ? 62.731 28.904 39.171 1.00 1.00 969 LEU B CA 20
ATOM 32499 C C . LEU B 2 37 ? 61.572 29.000 40.113 1.00 1.00 969 LEU B C 20
ATOM 32500 O O . LEU B 2 37 ? 61.670 28.751 41.315 1.00 1.00 969 LEU B O 20
ATOM 32516 N N . THR B 2 38 ? 60.399 29.341 39.550 1.00 1.00 970 THR B N 20
ATOM 32517 C CA . THR B 2 38 ? 59.105 29.220 40.158 1.00 1.00 970 THR B CA 20
ATOM 32518 C C . THR B 2 38 ? 58.307 28.357 39.233 1.00 1.00 970 THR B C 20
ATOM 32519 O O . THR B 2 38 ? 58.331 28.555 38.019 1.00 1.00 970 THR B O 20
ATOM 32530 N N . MET B 2 39 ? 57.618 27.323 39.751 1.00 1.00 971 MET B N 20
ATOM 32531 C CA . MET B 2 39 ? 56.911 26.376 38.936 1.00 1.00 971 MET B CA 20
ATOM 32532 C C . MET B 2 39 ? 55.888 25.661 39.762 1.00 1.00 971 MET B C 20
ATOM 32533 O O . MET B 2 39 ? 55.867 25.780 40.986 1.00 1.00 971 MET B O 20
ATOM 32547 N N . ASP B 2 40 ? 54.973 24.903 39.130 1.00 1.00 972 ASP B N 20
ATOM 32548 C CA . ASP B 2 40 ? 53.795 24.340 39.722 1.00 1.00 972 ASP B CA 20
ATOM 32549 C C . ASP B 2 40 ? 54.043 23.310 40.775 1.00 1.00 972 ASP B C 20
ATOM 32550 O O . ASP B 2 40 ? 53.370 23.265 41.804 1.00 1.00 972 ASP B O 20
ATOM 32559 N N . ASP B 2 41 ? 54.999 22.411 40.490 1.00 1.00 973 ASP B N 20
ATOM 32560 C CA . ASP B 2 41 ? 55.326 21.258 41.275 1.00 1.00 973 ASP B CA 20
ATOM 32561 C C . ASP B 2 41 ? 55.796 21.586 42.656 1.00 1.00 973 ASP B C 20
ATOM 32562 O O . ASP B 2 41 ? 56.547 22.536 42.872 1.00 1.00 973 ASP B O 20
ATOM 32571 N N . GLU B 2 42 ? 55.375 20.792 43.654 1.00 1.00 974 GLU B N 20
ATOM 32572 C CA . GLU B 2 42 ? 55.823 20.908 45.014 1.00 1.00 974 GLU B CA 20
ATOM 32573 C C . GLU B 2 42 ? 57.305 20.773 45.188 1.00 1.00 974 GLU B C 20
ATOM 32574 O O . GLU B 2 42 ? 57.932 19.885 44.613 1.00 1.00 974 GLU B O 20
ATOM 32586 N N . GLU B 2 43 ? 57.939 21.658 45.981 1.00 1.00 975 GLU B N 20
ATOM 32587 C CA . GLU B 2 43 ? 59.325 21.582 46.323 1.00 1.00 975 GLU B CA 20
ATOM 32588 C C . GLU B 2 43 ? 59.674 20.545 47.389 1.00 1.00 975 GLU B C 20
ATOM 32589 O O . GLU B 2 43 ? 60.023 19.384 47.038 1.00 1.00 975 GLU B O 20
#

GO terms:
  GO:0005634 nucleus (C, IDA)
  GO:0016605 PML body (C, IDA)
  GO:0016925 protein sumoylation (P, IDA)
  GO:0032436 positive regulation of proteasomal ubiquitin-dependent protein catabolic process (P, IDA)
  GO:0005515 protein binding (F, IPI)
  GO:0031625 ubiquitin protein ligase binding (F, IPI)
  GO:0005654 nucleoplasm (C, TAS)
  GO:0005654 nucleoplasm (C, IDA)
  GO:0016604 nuclear body (C, IDA)
  GO:0003723 RNA binding (F, HDA)

B-factor: mean 1.0, std 0.0, range [1.0, 1.0]

Nearest PDB structures (foldseek):
  5d2m-assembly1_E  TM=8.921E-01  e=1.545E-14  Homo sapiens
  6uyv-assembly1_A  TM=9.113E-01  e=2.526E-10  Homo sapiens
  6uyz-assembly2_C  TM=8.960E-01  e=1.925E-10  Homo sapiens
  2n1v-assembly1_A  TM=7.483E-01  e=1.197E-10  Homo sapiens
  8seb-assembly1_B  TM=8.218E-01  e=1.394E-06  Homo sapiens

Foldseek 3Di:
DPDDDDCPVVHDDDWDKAKEKEAEPVRDIDMDIDTFQDFPVVVVVVCCVPVPDDPQFKAKDDPNHHDDRNDGCNRVVAHNYYYIYIDGCNVHD/DPDDDDDDDDD

InterPro domains:
  IPR000626 Ubiquitin-like domain [PS50053] (16-93)
  IPR000626 Ubiquitin-like domain [SM00213] (18-89)
  IPR022617 Rad60/SUMO-like domain [PF11976] (18-86)
  IPR029071 Ubiquitin-like domain superfamily [SSF54236] (1-93)

Secondary structure (DSSP, 8-state):
--SPPP-TT-SSBTTTEEEEEEE-TTS-EEEEEEETTS-HHHHHHHHHHHHT--TTTEEEEETTEEE-TT--TTTTT--TEEEEEEEE-----/--EE--SS---

Organism: Homo sapiens (NCBI:txid9606)